Protein 2GOY (pdb70)

Organism: Pseudomonas aeruginosa (strain ATCC 15692 / DSM 22644 / CIP 104116 / JCM 14847 / LMG 12228 / 1C / PRS 101 / PAO1) (NCBI:txid208964)

Radius of gyration: 57.3 Å; Cα contacts (8 Å, |Δi|>4): 3370; chains: 8; bounding box: 62×130×167 Å

Solvent-accessible surface area: 76682 Å² total; per-residue (Å²): 103,79,35,90,55,24,28,78,58,8,44,142,99,44,25,64,62,3,0,121,10,0,22,139,78,28,30,79,102,1,32,0,20,1,62,0,6,6,12,0,0,0,0,4,6,0,58,97,70,27,139,107,4,70,2,0,0,28,4,3,9,9,20,7,19,23,0,9,101,2,3,23,87,0,46,138,113,16,62,12,49,2,23,7,18,8,11,14,9,172,67,6,39,74,13,4,69,123,50,2,5,26,3,6,96,152,72,15,51,46,76,11,23,25,31,8,57,81,34,2,15,113,99,43,2,81,74,18,115,0,12,0,16,9,74,4,98,50,48,38,87,55,89,234,96,81,14,38,7,3,52,90,7,64,87,40,21,72,130,123,150,45,5,25,38,0,0,2,1,0,76,17,53,15,115,95,0,2,29,39,0,83,150,88,149,12,20,58,0,50,0,2,82,112,10,25,38,16,10,12,20,36,5,9,5,87,35,12,22,10,74,20,63,13,96,74,1,41,36,96,72,115,154,201,66,112,111,53,32,21,85,68,3,40,136,94,51,17,64,48,0,0,101,8,0,25,129,63,28,25,76,91,0,35,1,22,1,67,0,4,11,10,0,0,0,2,3,2,0,52,94,66,22,140,107,9,83,3,0,3,33,4,5,8,9,24,7,18,28,2,8,91,1,5,14,84,0,37,136,112,23,62,9,55,2,22,6,17,9,9,17,0,145,67,4,40,72,14,4,72,128,64,4,6,22,10,6,92,191,55,23,45,49,73,16,21,24,29,7,58,74,48,2,15,134,89,40,6,60,74,5,116,0,15,0,20,8,82,4,96,58,28,18,83,49,106,195,66,106,16,44,7,14,62,98,6,86,83,38,30,59,130,156,87,46,4,76,32,1,1,0,0,2,47,24,58,18,122,88,0,2,33,30,4,88,152,83,147,10,26,59,0,50,0,1,76,108,10,16,38,8,11,12,28,36,7,11,6,90,36,11,24,9,83,17,56,14,64,73,1,37,46,93,70,106,104,75,36,91,52,25,30,78,58,8,44,143,96,47,23,67,61,1,0,120,8,0,23,138,76,28,27,78,101,1,31,0,18,1,65,0,7,6,13,0,0,0,0,5,6,0,55,98,68,26,138,104,3,72,1,0,1,30,4,2,11,10,23,6,18,24,1,8,106,4,3,27,90,0,44,136,118,18,63,11,50,2,22,7,19,11,11,13,11,172,68,5,42,77,14,3,74,123,52,3,6,29,3,6,96,150,74,14,49,50,74,12,23,25,31,10,57,75,33,2,14,115,105,43,2,78,73,19,112,0,10,0,17,8,78,4,93,51,50,39,90,49,90,234,92,87,16,36,8,5,56,90,5,67,82,37,26,71,130,124,150,46,5,26,36,0,0,1,2,0,74,17,53,17,118,93,0,2,30,39,0,90,159,84,151,13,16,62,0,54,0,1,80,109,11,22,37,18,12,11,23,39,6,10,6,86,32,12,24,11,78,17,65,14,95,72,1,40,35,95,72,115,148,97,57,66,110,50,30,24,84,68,4,40,137,94,49,18,65,54,0,0,98,10,0,24,129,61,32,26,76,86,0,34,1,22,2,66,0,4,14,9,0,0,0,2,3,4,0,55,93,69,25,139,111,8,84,2,0,1,32,2,6,9,10,21,7,18,28,1,8,92,1,4,17,79,0,34,133,112,14,65,11,53,2,18,6,13,10,10,21,0,136,68,4,34,72,13,5,71,127,67,5,6,26,6,6,97,185,58,20,44,47,73,17,20,23,28,9,64,78,43,2,16,136,88,44,3,64,72,4,114,0,14,0,20,8,83,4,95,55,24,20,85,51,104,191,65,113,19,41,7,15,62,60,4,69,84,46,16,57,44,124,87,47,4,80,33,0,0,0,0,2,47,22,57,18,120,92,0,4,30,31,3,84,153,82,148,10,28,56,0,53,0,1,77,111,10,16,39,7,14,10,32,36,7,12,6,89,37,10,23,10,82,17,60,13,64,72,1,35,50,88,70,108,102,77,33,94,54,26,25,80,60,6,43,144,97,47,20,64,59,1,0,123,10,0,24,136,76,25,26,78,103,1,33,0,17,1,65,0,8,5,12,0,0,0,0,5,7,0,55,98,70,27,141,105,5,72,2,0,2,34,5,3,9,11,21,6,17,27,2,9,107,4,4,26,90,0,44,137,114,16,63,10,55,2,22,8,16,10,11,15,11,174,68,5,40,75,14,3,69,121,51,2,4,25,3,6,95,150,76,13,50,48,73,12,20,27,31,6,54,78,38,3,12,110,97,44,3,83,70,21,106,0,11,0,19,7,71,3,98,49,54,37,94,51,88,237,100,84,15,36,8,5,52,90,5,66,82,39,23,76,129,124,152,48,5,25,36,0,0,1,1,1,76,18,55,16,117,92,0,2,31,39,1,85,148,88,150,12,17,62,0,56,0,2,80,105,10,22,37,17,10,13,22,39,8,11,6,87,33,11,22,11,75,18,64,14,99,72,2,39,38,97,68,122,153,98,47,70,112,54,33,21,85,65,3,41,139,90,50,18,67,57,0,0,103,10,0,23,131,63,26,26,78,91,0,33,0,18,2,66,0,2,15,11,1,0,0,2,3,2,0,56,97,66,24,142,108,7,84,2,1,2,34,3,6,9,9,22,7,15,27,0,9,91,1,4,17,78,0,34,136,111,15,64,14,50,1,20,7,17,9,10,20,0,142,66,4,39,71,13,6,69,128,66,4,5,23,10,4,100,194,64,15,45,49,73,17,22,24,29,8,62,74,42,2,15,138,84,42,6,65,73,5,113,0,14,0,21,8,81,4,94,56,24,19,85,47,106,192,65,113,16,43,7,13,59,58,5,68,84,43,15,53,40,126,93,45,5,78,36,1,0,1,0,2,50,24,60,18,119,88,1,5,32,30,4,87,153,82,148,8,30,56,0,53,0,1,76,112,11,14,42,7,12,12,28,31,9,12,6,93,35,11,22,11,82,18,59,14,62,74,1,37,45,90,70,114,101,78,34,90,56,22,23,79,56,7,45,140,97,47,24,66,59,1,0,121,11,0,22,136,74,27,26,84,100,2,30,0,18,1,62,0,6,6,13,0,0,0,0,4,4,0,55,102,71,28,139,105,4,74,1,0,1,31,4,3,10,11,19,6,20,21,1,8,105,4,3,23,90,0,44,139,116,15,64,11,51,3,23,9,16,10,11,15,12,174,68,7,41,77,15,4,68,124,51,2,5,25,2,6,95,152,73,14,47,51,74,12,22,26,34,7,58,77,37,2,12,116,97,47,4,84,70,22,110,0,13,0,16,9,77,3,104,51,50,36,91,52,87,232,95,80,14,38,9,6,54,91,7,63,85,43,17,78,130,123,150,49,5,24,35,0,0,2,1,1,78,15,51,16,118,94,0,2,28,38,1,86,150,83,149,12,16,62,0,50,0,2,78,110,10,24,36,15,13,10,22,38,6,11,6,90,33,10,23,10,79,19,62,14,99,73,1,38,38,93,70,120,152,201,70,114,111,49,32,22,85,67,3,43,136,90,47,19,64,50,0,0,103,9,0,21,133,60,27,29,71,88,0,33,1,20,2,66,0,3,10,9,0,0,0,1,3,4,0,57,96,67,28,141,108,8,81,2,1,2,33,4,6,9,8,22,7,17,28,1,8,88,1,6,18,82,0,33,131,113,17,65,8,53,2,21,7,15,8,9,16,0,144,68,5,40,72,12,4,78,128,70,3,5,22,7,5,96,191,54,24,43,52,66,17,21,26,27,8,59,76,43,3,15,136,91,45,7,63,72,3,108,0,16,0,20,7,83,4,99,57,23,20,85,47,101,196,70,108,17,45,6,15,58,98,4,87,82,41,31,59,131,154,87,45,3,78,34,0,0,0,0,3,49,24,57,19,118,88,0,3,34,31,2,86,154,84,151,10,30,58,0,50,0,1,77,114,9,16,41,6,13,11,30,33,10,12,7,90,38,13,22,10,82,18,57,11,64,73,0,37,46,88,71,105

B-factor: mean 38.42, std 17.56, range [1.39, 117.32]

Nearest PDB structures (foldseek):
  2goy-assembly2_E  TM=9.933E-01  e=6.714E-44  Pseudomonas aeruginosa
  6vpu-assembly12_D  TM=8.235E-01  e=3.023E-13  Vibrio vulnificus CMCP6
  1sur-assembly1_A-2  TM=8.671E-01  e=2.103E-12  Escherichia coli
  6vpu-assembly3_C  TM=8.405E-01  e=1.357E-12  Vibrio vulnificus CMCP6
  7rge-assembly1_A  TM=8.037E-01  e=1.375E-11  Candidozyma auris

GO terms:
  GO:0000103 sulfate assimilation (P, IMP)
  GO:0043866 adenylyl-sulfate reductase (thioredoxin) activity (F, EXP)

CATH classification: 3.40.50.620

Structure (mmCIF, N/CA/C/O backbone):
data_2GOY
#
_entry.id   2GOY
#
_cell.length_a   60.027
_cell.length_b   102.788
_cell.length_c   139.374
_cell.angle_alpha   90.10
_cell.angle_beta   102.57
_cell.angle_gamma   89.95
#
_symmetry.space_group_name_H-M   'P 1'
#
loop_
_entity.id
_entity.type
_entity.pdbx_description
1 polymer 'adenosine phosphosulfate reductase'
2 non-polymer 'IRON/SULFUR CLUSTER'
3 non-polymer "ADENOSINE-5'-PHOSPHOSULFATE"
4 water water
#
loop_
_atom_site.group_PDB
_atom_site.id
_atom_site.type_symbol
_atom_site.label_atom_id
_atom_site.label_alt_id
_atom_site.label_comp_id
_atom_site.label_asym_id
_atom_site.label_entity_id
_atom_site.label_seq_id
_atom_site.pdbx_PDB_ins_code
_atom_site.Cartn_x
_atom_site.Cartn_y
_atom_site.Cartn_z
_atom_site.occupancy
_atom_site.B_iso_or_equiv
_atom_site.auth_seq_id
_atom_site.auth_comp_id
_atom_site.auth_asym_id
_atom_site.auth_atom_id
_atom_site.pdbx_PDB_model_num
ATOM 1 N N . PHE A 1 28 ? 26.681 88.992 -2.139 1.00 47.94 28 PHE A N 1
ATOM 2 C CA . PHE A 1 28 ? 27.048 89.921 -1.028 1.00 45.91 28 PHE A CA 1
ATOM 3 C C . PHE A 1 28 ? 28.575 90.065 -0.919 1.00 43.59 28 PHE A C 1
ATOM 4 O O . PHE A 1 28 ? 29.318 89.523 -1.740 1.00 43.82 28 PHE A O 1
ATOM 12 N N . ASP A 1 29 ? 29.037 90.778 0.102 1.00 39.30 29 ASP A N 1
ATOM 13 C CA . ASP A 1 29 ? 30.469 91.004 0.296 1.00 36.71 29 ASP A CA 1
ATOM 14 C C . ASP A 1 29 ? 30.992 90.190 1.482 1.00 33.92 29 ASP A C 1
ATOM 15 O O . ASP A 1 29 ? 30.915 90.632 2.625 1.00 34.11 29 ASP A O 1
ATOM 20 N N . LEU A 1 30 ? 31.535 89.010 1.207 1.00 30.80 30 LEU A N 1
ATOM 21 C CA . LEU A 1 30 ? 32.047 88.138 2.262 1.00 30.61 30 LEU A CA 1
ATOM 22 C C . LEU A 1 30 ? 33.048 88.824 3.196 1.00 29.04 30 LEU A C 1
ATOM 23 O O . LEU A 1 30 ? 32.792 88.958 4.394 1.00 25.35 30 LEU A O 1
ATOM 28 N N . PRO A 1 31 ? 34.196 89.276 2.660 1.00 29.16 31 PRO A N 1
ATOM 29 C CA . PRO A 1 31 ? 35.212 89.944 3.486 1.00 29.44 31 PRO A CA 1
ATOM 30 C C . PRO A 1 31 ? 34.688 91.132 4.295 1.00 28.41 31 PRO A C 1
ATOM 31 O O . PRO A 1 31 ? 35.020 91.299 5.471 1.00 26.51 31 PRO A O 1
ATOM 35 N N . ALA A 1 32 ? 33.868 91.954 3.659 1.00 26.34 32 ALA A N 1
ATOM 36 C CA . ALA A 1 32 ? 33.305 93.116 4.322 1.00 25.54 32 ALA A CA 1
ATOM 37 C C . ALA A 1 32 ? 32.449 92.683 5.491 1.00 25.47 32 ALA A C 1
ATOM 38 O O . ALA A 1 32 ? 32.617 93.153 6.618 1.00 26.24 32 ALA A O 1
ATOM 40 N N . LEU A 1 33 ? 31.528 91.772 5.205 1.00 27.45 33 LEU A N 1
ATOM 41 C CA . LEU A 1 33 ? 30.594 91.259 6.196 1.00 27.47 33 LEU A CA 1
ATOM 42 C C . LEU A 1 33 ? 31.276 90.482 7.324 1.00 27.86 33 LEU A C 1
ATOM 43 O O . LEU A 1 33 ? 30.906 90.619 8.493 1.00 26.51 33 LEU A O 1
ATOM 48 N N . ALA A 1 34 ? 32.268 89.667 6.978 1.00 27.07 34 ALA A N 1
ATOM 49 C CA . ALA A 1 34 ? 32.990 88.892 7.984 1.00 28.50 34 ALA A CA 1
ATOM 50 C C . ALA A 1 34 ? 33.614 89.825 9.028 1.00 29.84 34 ALA A C 1
ATOM 51 O O . ALA A 1 34 ? 33.688 89.493 10.217 1.00 29.54 34 ALA A O 1
ATOM 53 N N . SER A 1 35 ? 34.052 90.997 8.568 1.00 30.83 35 SER A N 1
ATOM 54 C CA . SER A 1 35 ? 34.667 92.004 9.429 1.00 29.19 35 SER A CA 1
ATOM 55 C C . SER A 1 35 ? 33.630 92.742 10.270 1.00 27.72 35 SER A C 1
ATOM 56 O O . SER A 1 35 ? 33.713 92.752 11.498 1.00 26.32 35 SER A O 1
ATOM 59 N N . SER A 1 36 ? 32.649 93.356 9.617 1.00 23.97 36 SER A N 1
ATOM 60 C CA . SER A 1 36 ? 31.628 94.082 10.361 1.00 30.20 36 SER A CA 1
ATOM 61 C C . SER A 1 36 ? 30.999 93.249 11.476 1.00 32.77 36 SER A C 1
ATOM 62 O O . SER A 1 36 ? 30.870 93.715 12.611 1.00 34.97 36 SER A O 1
ATOM 65 N N . LEU A 1 37 ? 30.630 92.013 11.153 1.00 37.10 37 LEU A N 1
ATOM 66 C CA . LEU A 1 37 ? 29.996 91.109 12.108 1.00 38.79 37 LEU A CA 1
ATOM 67 C C . LEU A 1 37 ? 30.874 90.647 13.263 1.00 40.31 37 LEU A C 1
ATOM 68 O O . LEU A 1 37 ? 30.390 90.484 14.380 1.00 41.42 37 LEU A O 1
ATOM 73 N N . ALA A 1 38 ? 32.160 90.450 12.990 1.00 41.44 38 ALA A N 1
ATOM 74 C CA . ALA A 1 38 ? 33.129 89.985 13.984 1.00 39.21 38 ALA A CA 1
ATOM 75 C C . ALA A 1 38 ? 32.787 90.181 15.461 1.00 39.02 38 ALA A C 1
ATOM 76 O O . ALA A 1 38 ? 32.724 89.209 16.215 1.00 39.39 38 ALA A O 1
ATOM 78 N N . ASP A 1 39 ? 32.565 91.423 15.880 1.00 39.41 39 ASP A N 1
ATOM 79 C CA . ASP A 1 39 ? 32.277 91.702 17.289 1.00 40.91 39 ASP A CA 1
ATOM 80 C C . ASP A 1 39 ? 30.817 91.918 17.673 1.00 39.26 39 ASP A C 1
ATOM 81 O O . ASP A 1 39 ? 30.534 92.293 18.810 1.00 39.29 39 ASP A O 1
ATOM 86 N N . LYS A 1 40 ? 29.895 91.694 16.744 1.00 36.71 40 LYS A N 1
ATOM 87 C CA . LYS A 1 40 ? 28.481 91.894 17.033 1.00 35.76 40 LYS A CA 1
ATOM 88 C C . LYS A 1 40 ? 27.845 90.734 17.785 1.00 35.63 40 LYS A C 1
ATOM 89 O O . LYS A 1 40 ? 28.431 89.656 17.916 1.00 36.89 40 LYS A O 1
ATOM 95 N N . SER A 1 41 ? 26.638 90.965 18.283 1.00 35.19 41 SER A N 1
ATOM 96 C CA . SER A 1 41 ? 25.920 89.944 19.030 1.00 34.52 41 SER A CA 1
ATOM 97 C C . SER A 1 41 ? 25.519 88.773 18.136 1.00 36.76 41 SER A C 1
ATOM 98 O O . SER A 1 41 ? 25.501 88.879 16.899 1.00 35.53 41 SER A O 1
ATOM 101 N N . PRO A 1 42 ? 25.201 87.627 18.757 1.00 37.13 42 PRO A N 1
ATOM 102 C CA . PRO A 1 42 ? 24.796 86.443 17.997 1.00 36.52 42 PRO A CA 1
ATOM 103 C C . PRO A 1 42 ? 23.547 86.753 17.179 1.00 35.77 42 PRO A C 1
ATOM 104 O O . PRO A 1 42 ? 23.430 86.335 16.024 1.00 35.08 42 PRO A O 1
ATOM 108 N N . GLN A 1 43 ? 22.620 87.493 17.787 1.00 34.67 43 GLN A N 1
ATOM 109 C CA . GLN A 1 43 ? 21.388 87.879 17.113 1.00 33.30 43 GLN A CA 1
ATOM 110 C C . GLN A 1 43 ? 21.697 88.745 15.902 1.00 34.44 43 GLN A C 1
ATOM 111 O O . GLN A 1 43 ? 21.145 88.524 14.819 1.00 36.34 43 GLN A O 1
ATOM 117 N N . ASP A 1 44 ? 22.567 89.740 16.085 1.00 33.00 44 ASP A N 1
ATOM 118 C CA . ASP A 1 44 ? 22.928 90.622 14.982 1.00 30.07 44 ASP A CA 1
ATOM 119 C C . ASP A 1 44 ? 23.554 89.824 13.846 1.00 27.82 44 ASP A C 1
ATOM 120 O O . ASP A 1 44 ? 23.374 90.161 12.680 1.00 24.76 44 ASP A O 1
ATOM 125 N N . ILE A 1 45 ? 24.283 88.763 14.188 1.00 26.84 45 ILE A N 1
ATOM 126 C CA . ILE A 1 45 ? 24.907 87.914 13.176 1.00 25.26 45 ILE A CA 1
ATOM 127 C C . ILE A 1 45 ? 23.834 87.094 12.457 1.00 25.72 45 ILE A C 1
ATOM 128 O O . ILE A 1 45 ? 23.913 86.878 11.249 1.00 27.97 45 ILE A O 1
ATOM 133 N N . LEU A 1 46 ? 22.828 86.634 13.188 1.00 24.85 46 LEU A N 1
ATOM 134 C CA . LEU A 1 46 ? 21.756 85.883 12.544 1.00 28.71 46 LEU A CA 1
ATOM 135 C C . LEU A 1 46 ? 20.940 86.835 11.657 1.00 31.60 46 LEU A C 1
ATOM 136 O O . LEU A 1 46 ? 20.566 86.481 10.528 1.00 33.52 46 LEU A O 1
ATOM 141 N N . LYS A 1 47 ? 20.672 88.041 12.161 1.00 30.89 47 LYS A N 1
ATOM 142 C CA . LYS A 1 47 ? 19.927 89.035 11.392 1.00 31.16 47 LYS A CA 1
ATOM 143 C C . LYS A 1 47 ? 20.630 89.254 10.061 1.00 32.31 47 LYS A C 1
ATOM 144 O O . LYS A 1 47 ? 19.995 89.369 9.013 1.00 30.98 47 LYS A O 1
ATOM 150 N N . ALA A 1 48 ? 21.955 89.309 10.124 1.00 33.09 48 ALA A N 1
ATOM 151 C CA . ALA A 1 48 ? 22.782 89.523 8.948 1.00 35.16 48 ALA A CA 1
ATOM 152 C C . ALA A 1 48 ? 22.643 88.378 7.963 1.00 37.24 48 ALA A C 1
ATOM 153 O O . ALA A 1 48 ? 22.451 88.597 6.763 1.00 36.04 48 ALA A O 1
ATOM 155 N N . ALA A 1 49 ? 22.752 87.157 8.481 1.00 37.86 49 ALA A N 1
ATOM 156 C CA . ALA A 1 49 ? 22.657 85.956 7.662 1.00 37.43 49 ALA A CA 1
ATOM 157 C C . ALA A 1 49 ? 21.288 85.862 6.990 1.00 37.49 49 ALA A C 1
ATOM 158 O O . ALA A 1 49 ? 21.189 85.640 5.777 1.00 36.93 49 ALA A O 1
ATOM 160 N N . PHE A 1 50 ? 20.232 86.038 7.779 1.00 36.66 50 PHE A N 1
ATOM 161 C CA . PHE A 1 50 ? 18.875 85.985 7.241 1.00 38.88 50 PHE A CA 1
ATOM 162 C C . PHE A 1 50 ? 18.652 87.038 6.161 1.00 39.73 50 PHE A C 1
ATOM 163 O O . PHE A 1 50 ? 18.127 86.738 5.090 1.00 37.27 50 PHE A O 1
ATOM 171 N N . GLU A 1 51 ? 19.063 88.270 6.450 1.00 41.78 51 GLU A N 1
ATOM 172 C CA . GLU A 1 51 ? 18.927 89.372 5.510 1.00 41.33 51 GLU A CA 1
ATOM 173 C C . GLU A 1 51 ? 19.518 89.051 4.138 1.00 39.72 51 GLU A C 1
ATOM 174 O O . GLU A 1 51 ? 18.986 89.482 3.117 1.00 40.46 51 GLU A O 1
ATOM 180 N N . HIS A 1 52 ? 20.611 88.292 4.110 1.00 38.65 52 HIS A N 1
ATOM 181 C CA . HIS A 1 52 ? 21.258 87.951 2.845 1.00 37.48 52 HIS A CA 1
ATOM 182 C C . HIS A 1 52 ? 20.851 86.621 2.233 1.00 36.81 52 HIS A C 1
ATOM 183 O O . HIS A 1 52 ? 21.056 86.402 1.036 1.00 35.50 52 HIS A O 1
ATOM 190 N N . PHE A 1 53 ? 20.280 85.731 3.038 1.00 35.61 53 PHE A N 1
ATOM 191 C CA . PHE A 1 53 ? 19.880 84.432 2.512 1.00 36.35 53 PHE A CA 1
ATOM 192 C C . PHE A 1 53 ? 18.431 84.040 2.809 1.00 37.70 53 PHE A C 1
ATOM 193 O O . PHE A 1 53 ? 17.934 83.048 2.282 1.00 36.29 53 PHE A O 1
ATOM 201 N N . GLY A 1 54 ? 17.761 84.830 3.643 1.00 41.68 54 GLY A N 1
ATOM 202 C CA . GLY A 1 54 ? 16.377 84.563 3.992 1.00 45.34 54 GLY A CA 1
ATOM 203 C C . GLY A 1 54 ? 16.069 83.108 4.271 1.00 48.47 54 GLY A C 1
ATOM 204 O O . GLY A 1 54 ? 16.773 82.453 5.041 1.00 49.19 54 GLY A O 1
ATOM 205 N N . ASP A 1 55 ? 15.013 82.606 3.634 1.00 52.75 55 ASP A N 1
ATOM 206 C CA . ASP A 1 55 ? 14.569 81.218 3.794 1.00 55.42 55 ASP A CA 1
ATOM 207 C C . ASP A 1 55 ? 15.397 80.217 2.975 1.00 55.26 55 ASP A C 1
ATOM 208 O O . ASP A 1 55 ? 14.850 79.362 2.274 1.00 57.15 55 ASP A O 1
ATOM 213 N N . GLU A 1 56 ? 16.715 80.341 3.061 1.00 52.18 56 GLU A N 1
ATOM 214 C CA . GLU A 1 56 ? 17.627 79.445 2.364 1.00 49.28 56 GLU A CA 1
ATOM 215 C C . GLU A 1 56 ? 18.868 79.259 3.232 1.00 45.07 56 GLU A C 1
ATOM 216 O O . GLU A 1 56 ? 19.863 78.654 2.815 1.00 42.88 56 GLU A O 1
ATOM 222 N N . LEU A 1 57 ? 18.774 79.788 4.449 1.00 38.13 57 LEU A N 1
ATOM 223 C CA . LEU A 1 57 ? 19.832 79.712 5.440 1.00 35.84 57 LEU A CA 1
ATOM 224 C C . LEU A 1 57 ? 19.514 78.564 6.385 1.00 37.43 57 LEU A C 1
ATOM 225 O O . LEU A 1 57 ? 18.603 78.667 7.204 1.00 38.49 57 LEU A O 1
ATOM 230 N N . TRP A 1 58 ? 20.266 77.473 6.284 1.00 38.32 58 TRP A N 1
ATOM 231 C CA . TRP A 1 58 ? 20.021 76.321 7.140 1.00 35.27 58 TRP A CA 1
ATOM 232 C C . TRP A 1 58 ? 20.766 76.342 8.456 1.00 34.96 58 TRP A C 1
ATOM 233 O O . TRP A 1 58 ? 21.969 76.586 8.505 1.00 35.14 58 TRP A O 1
ATOM 244 N N . ILE A 1 59 ? 20.027 76.078 9.526 1.00 34.29 59 ILE A N 1
ATOM 245 C CA . ILE A 1 59 ? 20.589 76.051 10.860 1.00 32.89 59 ILE A CA 1
ATOM 246 C C . ILE A 1 59 ? 20.826 74.601 11.248 1.00 35.29 59 ILE A C 1
ATOM 247 O O . ILE A 1 59 ? 19.904 73.786 11.235 1.00 36.44 59 ILE A O 1
ATOM 252 N N . SER A 1 60 ? 22.075 74.288 11.576 1.00 35.83 60 SER A N 1
ATOM 253 C CA . SER A 1 60 ? 22.473 72.948 11.986 1.00 32.29 60 SER A CA 1
ATOM 254 C C . SER A 1 60 ? 22.230 72.792 13.480 1.00 30.94 60 SER A C 1
ATOM 255 O O . SER A 1 60 ? 22.730 73.581 14.275 1.00 34.40 60 SER A O 1
ATOM 258 N N . PHE A 1 61 ? 21.463 71.776 13.856 1.00 30.94 61 PHE A N 1
ATOM 259 C CA . PHE A 1 61 ? 21.143 71.513 15.260 1.00 29.35 61 PHE A CA 1
ATOM 260 C C . PHE A 1 61 ? 21.624 70.110 15.646 1.00 29.53 61 PHE A C 1
ATOM 261 O O . PHE A 1 61 ? 21.245 69.124 15.012 1.00 30.49 61 PHE A O 1
ATOM 269 N N . SER A 1 62 ? 22.451 70.020 16.684 1.00 27.31 62 SER A N 1
ATOM 270 C CA . SER A 1 62 ? 22.983 68.727 17.110 1.00 25.49 62 SER A CA 1
ATOM 271 C C . SER A 1 62 ? 22.326 68.136 18.360 1.00 25.29 62 SER A C 1
ATOM 272 O O . SER A 1 62 ? 22.722 67.065 18.820 1.00 25.83 62 SER A O 1
ATOM 275 N N . GLY A 1 63 ? 21.334 68.830 18.910 1.00 24.72 63 GLY A N 1
ATOM 276 C CA . GLY A 1 63 ? 20.645 68.314 20.077 1.00 24.47 63 GLY A CA 1
ATOM 277 C C . GLY A 1 63 ? 21.273 68.647 21.413 1.00 28.16 63 GLY A C 1
ATOM 278 O O . GLY A 1 63 ? 20.917 68.069 22.441 1.00 27.85 63 GLY A O 1
ATOM 279 N N . ALA A 1 64 ? 22.219 69.574 21.409 1.00 30.80 64 ALA A N 1
ATOM 280 C CA . ALA A 1 64 ? 22.857 69.973 22.649 1.00 31.19 64 ALA A CA 1
ATOM 281 C C . ALA A 1 64 ? 22.552 71.439 22.932 1.00 31.89 64 ALA A C 1
ATOM 282 O O . ALA A 1 64 ? 21.480 71.949 22.593 1.00 31.48 64 ALA A O 1
ATOM 284 N N . GLU A 1 65 ? 23.511 72.108 23.556 1.00 32.64 65 GLU A N 1
ATOM 285 C CA . GLU A 1 65 ? 23.395 73.513 23.912 1.00 28.93 65 GLU A CA 1
ATOM 286 C C . GLU A 1 65 ? 23.112 74.431 22.727 1.00 25.39 65 GLU A C 1
ATOM 287 O O . GLU A 1 65 ? 22.667 75.561 22.917 1.00 23.21 65 GLU A O 1
ATOM 293 N N . ASP A 1 66 ? 23.365 73.957 21.510 1.00 22.16 66 ASP A N 1
ATOM 294 C CA . ASP A 1 66 ? 23.122 74.782 20.333 1.00 20.64 66 ASP A CA 1
ATOM 295 C C . ASP A 1 66 ? 21.650 75.138 20.190 1.00 21.71 66 ASP A C 1
ATOM 296 O O . ASP A 1 66 ? 21.256 75.858 19.275 1.00 21.89 66 ASP A O 1
ATOM 301 N N . VAL A 1 67 ? 20.835 74.638 21.111 1.00 23.59 67 VAL A N 1
ATOM 302 C CA . VAL A 1 67 ? 19.414 74.940 21.090 1.00 22.27 67 VAL A CA 1
ATOM 303 C C . VAL A 1 67 ? 19.299 76.464 21.123 1.00 22.67 67 VAL A C 1
ATOM 304 O O . VAL A 1 67 ? 18.359 77.041 20.572 1.00 21.70 67 VAL A O 1
ATOM 308 N N . VAL A 1 68 ? 20.279 77.108 21.758 1.00 23.36 68 VAL A N 1
ATOM 309 C CA . VAL A 1 68 ? 20.315 78.566 21.856 1.00 21.89 68 VAL A CA 1
ATOM 310 C C . VAL A 1 68 ? 20.290 79.162 20.451 1.00 20.38 68 VAL A C 1
ATOM 311 O O . VAL A 1 68 ? 19.553 80.104 20.179 1.00 21.12 68 VAL A O 1
ATOM 315 N N . LEU A 1 69 ? 21.092 78.599 19.560 1.00 18.71 69 LEU A N 1
ATOM 316 C CA . LEU A 1 69 ? 21.129 79.062 18.182 1.00 19.51 69 LEU A CA 1
ATOM 317 C C . LEU A 1 69 ? 19.742 78.911 17.543 1.00 22.51 69 LEU A C 1
ATOM 318 O O . LEU A 1 69 ? 19.273 79.796 16.820 1.00 21.31 69 LEU A O 1
ATOM 323 N N . VAL A 1 70 ? 19.093 77.779 17.808 1.00 22.81 70 VAL A N 1
ATOM 324 C CA . VAL A 1 70 ? 17.770 77.518 17.259 1.00 20.11 70 VAL A CA 1
ATOM 325 C C . VAL A 1 70 ? 16.772 78.530 17.806 1.00 21.62 70 VAL A C 1
ATOM 326 O O . VAL A 1 70 ? 16.040 79.147 17.038 1.00 23.99 70 VAL A O 1
ATOM 330 N N . ASP A 1 71 ? 16.752 78.715 19.125 1.00 22.27 71 ASP A N 1
ATOM 331 C CA . ASP A 1 71 ? 15.832 79.669 19.746 1.00 25.08 71 ASP A CA 1
ATOM 332 C C . ASP A 1 71 ? 16.013 81.080 19.168 1.00 27.64 71 ASP A C 1
ATOM 333 O O . ASP A 1 71 ? 15.039 81.743 18.786 1.00 24.91 71 ASP A O 1
ATOM 338 N N . MET A 1 72 ? 17.262 81.536 19.101 1.00 27.84 72 MET A N 1
ATOM 339 C CA . MET A 1 72 ? 17.554 82.859 18.563 1.00 27.97 72 MET A CA 1
ATOM 340 C C . MET A 1 72 ? 17.098 82.969 17.107 1.00 27.66 72 MET A C 1
ATOM 341 O O . MET A 1 72 ? 16.381 83.892 16.737 1.00 28.75 72 MET A O 1
ATOM 346 N N . ALA A 1 73 ? 17.515 82.023 16.280 1.00 28.05 73 ALA A N 1
ATOM 347 C CA . ALA A 1 73 ? 17.152 82.059 14.871 1.00 30.36 73 ALA A CA 1
ATOM 348 C C . ALA A 1 73 ? 15.650 81.929 14.683 1.00 31.18 73 ALA A C 1
ATOM 349 O O . ALA A 1 73 ? 15.074 82.522 13.774 1.00 30.05 73 ALA A O 1
ATOM 351 N N . TRP A 1 74 ? 15.013 81.156 15.550 1.00 33.23 74 TRP A N 1
ATOM 352 C CA . TRP A 1 74 ? 13.580 80.955 15.444 1.00 33.27 74 TRP A CA 1
ATOM 353 C C . TRP A 1 74 ? 12.833 82.260 15.705 1.00 33.76 74 TRP A C 1
ATOM 354 O O . TRP A 1 74 ? 11.825 82.555 15.053 1.00 32.74 74 TRP A O 1
ATOM 365 N N . LYS A 1 75 ? 13.334 83.040 16.660 1.00 32.61 75 LYS A N 1
ATOM 366 C CA . LYS A 1 75 ? 12.706 84.308 17.014 1.00 32.17 75 LYS A CA 1
ATOM 367 C C . LYS A 1 75 ? 12.927 85.397 15.966 1.00 33.87 75 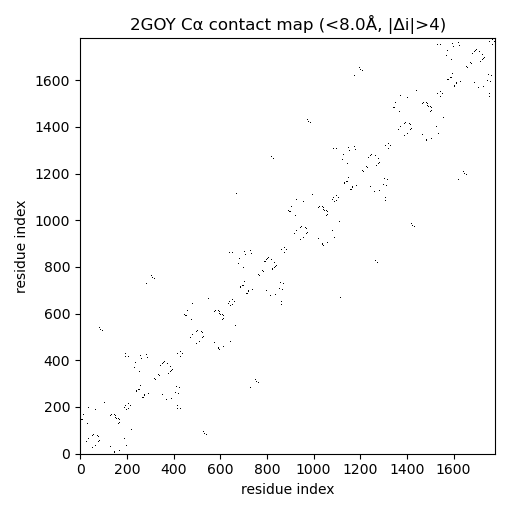LYS A C 1
ATOM 368 O O . LYS A 1 75 ? 12.210 86.394 15.934 1.00 36.81 75 LYS A O 1
ATOM 374 N N . LEU A 1 76 ? 13.927 85.213 15.116 1.00 34.68 76 LEU A N 1
ATOM 375 C CA . LEU A 1 76 ? 14.203 86.182 14.068 1.00 35.95 76 LEU A CA 1
ATOM 376 C C . LEU A 1 76 ? 13.418 85.760 12.838 1.00 37.65 76 LEU A C 1
ATOM 377 O O . LEU A 1 76 ? 12.987 86.594 12.036 1.00 39.43 76 LEU A O 1
ATOM 382 N N . ASN A 1 77 ? 13.238 84.450 12.702 1.00 38.12 77 ASN A N 1
ATOM 383 C CA . ASN A 1 77 ? 12.502 83.867 11.585 1.00 36.30 77 ASN A CA 1
ATOM 384 C C . ASN A 1 77 ? 11.830 82.588 12.063 1.00 36.51 77 ASN A C 1
ATOM 385 O O . ASN A 1 77 ? 12.501 81.629 12.449 1.00 38.37 77 ASN A O 1
ATOM 390 N N . ARG A 1 78 ? 10.505 82.581 12.038 1.00 35.36 78 ARG A N 1
ATOM 391 C CA . ARG A 1 78 ? 9.747 81.423 12.471 1.00 33.98 78 ARG A CA 1
ATOM 392 C C . ARG A 1 78 ? 9.918 80.281 11.484 1.00 35.08 78 ARG A C 1
ATOM 393 O O . ARG A 1 78 ? 9.993 79.118 11.872 1.00 38.14 78 ARG A O 1
ATOM 401 N N . ASN A 1 79 ? 9.999 80.616 10.204 1.00 33.88 79 ASN A N 1
ATOM 402 C CA . ASN A 1 79 ? 10.151 79.605 9.171 1.00 34.11 79 ASN A CA 1
ATOM 403 C C . ASN A 1 79 ? 11.565 79.041 9.077 1.00 33.41 79 ASN A C 1
ATOM 404 O O . ASN A 1 79 ? 11.839 78.202 8.217 1.00 34.53 79 ASN A O 1
ATOM 409 N N . VAL A 1 80 ? 12.456 79.496 9.955 1.00 30.30 80 VAL A N 1
ATOM 410 C CA . VAL A 1 80 ? 13.848 79.032 9.963 1.00 30.46 80 VAL A CA 1
ATOM 411 C C . VAL A 1 80 ? 14.052 77.536 9.683 1.00 31.80 80 VAL A C 1
ATOM 412 O O . VAL A 1 80 ? 13.595 76.679 10.446 1.00 33.45 80 VAL A O 1
ATOM 416 N N . LYS A 1 81 ? 14.739 77.228 8.586 1.00 29.30 81 LYS A N 1
ATOM 417 C CA . LYS A 1 81 ? 15.031 75.847 8.234 1.00 27.16 81 LYS A CA 1
ATOM 418 C C . LYS A 1 81 ? 16.028 75.312 9.249 1.00 29.56 81 LYS A C 1
ATOM 419 O O . LYS A 1 81 ? 16.954 76.016 9.653 1.00 32.17 81 LYS A O 1
ATOM 425 N N . VAL A 1 82 ? 15.852 74.062 9.651 1.00 29.67 82 VAL A N 1
ATOM 426 C CA . VAL A 1 82 ? 16.742 73.455 10.627 1.00 28.87 82 VAL A CA 1
ATOM 427 C C . VAL A 1 82 ? 16.896 71.981 10.325 1.00 29.94 82 VAL A C 1
ATOM 428 O O . VAL A 1 82 ? 15.917 71.312 10.013 1.00 34.24 82 VAL A O 1
ATOM 432 N N . PHE A 1 83 ? 18.117 71.471 10.411 1.00 30.51 83 PHE A N 1
ATOM 433 C CA . PHE A 1 83 ? 18.343 70.055 10.170 1.00 29.65 83 PHE A CA 1
ATOM 434 C C . PHE A 1 83 ? 19.237 69.476 11.252 1.00 33.22 83 PHE A C 1
ATOM 435 O O . PHE A 1 83 ? 19.957 70.206 11.935 1.00 33.39 83 PHE A O 1
ATOM 443 N N . SER A 1 84 ? 19.174 68.158 11.414 1.00 33.70 84 SER A N 1
ATOM 444 C CA . SER A 1 84 ? 19.978 67.472 12.414 1.00 30.60 84 SER A CA 1
ATOM 445 C C . SER A 1 84 ? 20.546 66.206 11.808 1.00 29.52 84 SER A C 1
ATOM 446 O O . SER A 1 84 ? 19.910 65.583 10.958 1.00 31.86 84 SER A O 1
ATOM 449 N N . LEU A 1 85 ? 21.753 65.841 12.229 1.00 25.45 85 LEU A N 1
ATOM 450 C CA . LEU A 1 85 ? 22.395 64.645 11.715 1.00 22.25 85 LEU A CA 1
ATOM 451 C C . LEU A 1 85 ? 22.172 63.484 12.660 1.00 22.93 85 LEU A C 1
ATOM 452 O O . LEU A 1 85 ? 22.734 63.447 13.750 1.00 24.86 85 LEU A O 1
ATOM 457 N N . ASP A 1 86 ? 21.333 62.544 12.247 1.00 23.75 86 ASP A N 1
ATOM 458 C CA . ASP A 1 86 ? 21.057 61.367 13.053 1.00 22.94 86 ASP A CA 1
ATOM 459 C C . ASP A 1 86 ? 22.050 60.290 12.627 1.00 25.09 86 ASP A C 1
ATOM 460 O O . ASP A 1 86 ? 21.854 59.598 11.626 1.00 25.46 86 ASP A O 1
ATOM 465 N N . THR A 1 87 ? 23.127 60.171 13.390 1.00 26.20 87 THR A N 1
ATOM 466 C CA . THR A 1 87 ? 24.169 59.191 13.126 1.00 25.17 87 THR A CA 1
ATOM 467 C C . THR A 1 87 ? 23.631 57.787 13.329 1.00 26.96 87 THR A C 1
ATOM 468 O O . THR A 1 87 ? 24.272 56.810 12.950 1.00 29.75 87 THR A O 1
ATOM 472 N N . GLY A 1 88 ? 22.458 57.691 13.943 1.00 25.91 88 GLY A N 1
ATOM 473 C CA . GLY A 1 88 ? 21.881 56.391 14.212 1.00 28.39 88 GLY A CA 1
ATOM 474 C C . GLY A 1 88 ? 22.458 55.855 15.512 1.00 29.47 88 GLY A C 1
ATOM 475 O O . GLY A 1 88 ? 22.120 54.755 15.957 1.00 28.79 88 GLY A O 1
ATOM 476 N N . ARG A 1 89 ? 23.333 56.643 16.130 1.00 27.34 89 ARG A N 1
ATOM 477 C CA . ARG A 1 89 ? 23.957 56.243 17.384 1.00 23.86 89 ARG A CA 1
ATOM 478 C C . ARG A 1 89 ? 23.799 57.317 18.454 1.00 19.67 89 ARG A C 1
ATOM 479 O O . ARG A 1 89 ? 24.521 57.310 19.454 1.00 18.46 89 ARG A O 1
ATOM 487 N N . LEU A 1 90 ? 22.843 58.221 18.258 1.00 14.69 90 LEU A N 1
ATOM 488 C CA . LEU A 1 90 ? 22.632 59.295 19.222 1.00 18.18 90 LEU A CA 1
ATOM 489 C C . LEU A 1 90 ? 22.030 58.777 20.515 1.00 21.01 90 LEU A C 1
ATOM 490 O O . LEU A 1 90 ? 21.494 57.673 20.564 1.00 22.35 90 LEU A O 1
ATOM 495 N N . HIS A 1 91 ? 22.134 59.583 21.566 1.00 21.37 91 HIS A N 1
ATOM 496 C CA . HIS A 1 91 ? 21.565 59.235 22.857 1.00 21.37 91 HIS A CA 1
ATOM 497 C C . HIS A 1 91 ? 20.046 59.254 22.730 1.00 22.33 91 HIS A C 1
ATOM 498 O O . HIS A 1 91 ? 19.492 60.085 22.007 1.00 20.76 91 HIS A O 1
ATOM 505 N N . PRO A 1 92 ? 19.352 58.335 23.422 1.00 21.71 92 PRO A N 1
ATOM 506 C CA . PRO A 1 92 ? 17.891 58.346 23.338 1.00 20.13 92 PRO A CA 1
ATOM 507 C C . PRO A 1 92 ? 17.422 59.727 23.824 1.00 23.48 92 PRO A C 1
ATOM 508 O O . PRO A 1 92 ? 16.462 60.297 23.287 1.00 26.02 92 PRO A O 1
ATOM 512 N N . GLU A 1 93 ? 18.116 60.268 24.831 1.00 20.58 93 GLU A N 1
ATOM 513 C CA . GLU A 1 93 ? 17.766 61.584 25.372 1.00 20.51 93 GLU A CA 1
ATOM 514 C C . GLU A 1 93 ? 17.888 62.640 24.277 1.00 16.92 93 GLU A C 1
ATOM 515 O O . GLU A 1 93 ? 17.102 63.585 24.211 1.00 15.32 93 GLU A O 1
ATOM 521 N N . THR A 1 94 ? 18.883 62.475 23.419 1.00 14.29 94 THR A N 1
ATOM 522 C CA . THR A 1 94 ? 19.075 63.407 22.324 1.00 14.59 94 THR A CA 1
ATOM 523 C C . THR A 1 94 ? 17.913 63.266 21.331 1.00 14.74 94 THR A C 1
ATOM 524 O O . THR A 1 94 ? 17.443 64.258 20.772 1.00 12.62 94 THR A O 1
ATOM 528 N N . TYR A 1 95 ? 17.440 62.039 21.117 1.00 14.80 95 TYR A N 1
ATOM 529 C CA . TYR A 1 95 ? 16.323 61.844 20.193 1.00 15.28 95 TYR A CA 1
ATOM 530 C C . TYR A 1 95 ? 15.099 62.546 20.749 1.00 14.90 95 TYR A C 1
ATOM 531 O O . TYR A 1 95 ? 14.385 63.243 20.031 1.00 10.95 95 TYR A O 1
ATOM 540 N N . ARG A 1 96 ? 14.871 62.369 22.041 1.00 16.98 96 ARG A N 1
ATOM 541 C CA . ARG A 1 96 ? 13.732 63.002 22.672 1.00 21.10 96 ARG A CA 1
ATOM 542 C C . ARG A 1 96 ? 13.845 64.523 22.607 1.00 23.48 96 ARG A C 1
ATOM 543 O O . ARG A 1 96 ? 12.885 65.199 22.224 1.00 24.48 96 ARG A O 1
ATOM 551 N N . PHE A 1 97 ? 15.017 65.059 22.954 1.00 23.64 97 PHE A N 1
ATOM 552 C CA . PHE A 1 97 ? 15.229 66.509 22.938 1.00 22.34 97 PHE A CA 1
ATOM 553 C C . PHE A 1 97 ? 15.012 67.134 21.560 1.00 21.24 97 PHE A C 1
ATOM 554 O O . PHE A 1 97 ? 14.306 68.135 21.425 1.00 19.86 97 PHE A O 1
ATOM 562 N N . ILE A 1 98 ? 15.632 66.548 20.543 1.00 17.65 98 ILE A N 1
ATOM 563 C CA . ILE A 1 98 ? 15.497 67.041 19.187 1.00 14.47 98 ILE A CA 1
ATOM 564 C C . ILE A 1 98 ? 14.033 67.156 18.800 1.00 18.39 98 ILE A C 1
ATOM 565 O O . ILE A 1 98 ? 13.617 68.115 18.154 1.00 21.34 98 ILE A O 1
ATOM 570 N N . ASP A 1 99 ? 13.247 66.169 19.198 1.00 20.64 99 ASP A N 1
ATOM 571 C CA . ASP A 1 99 ? 11.832 66.164 18.876 1.00 23.54 99 ASP A CA 1
ATOM 572 C C . ASP A 1 99 ? 11.088 67.171 19.754 1.00 24.54 99 ASP A C 1
ATOM 573 O O . ASP A 1 99 ? 10.146 67.829 19.310 1.00 22.75 99 ASP A O 1
ATOM 578 N N . GLN A 1 100 ? 11.524 67.278 21.000 1.00 15.04 100 GLN A N 1
ATOM 579 C CA . GLN A 1 100 ? 10.924 68.242 21.913 1.00 15.04 100 GLN A CA 1
ATOM 580 C C . GLN A 1 100 ? 11.103 69.667 21.399 1.00 15.04 100 GLN A C 1
ATOM 581 O O . GLN A 1 100 ? 10.224 70.497 21.491 1.00 34.81 100 GLN A O 1
ATOM 587 N N . VAL A 1 101 ? 12.286 69.922 20.825 1.00 30.46 101 VAL A N 1
ATOM 588 C CA . VAL A 1 101 ? 12.556 71.234 20.253 1.00 29.15 101 VAL A CA 1
ATOM 589 C C . VAL A 1 101 ? 11.594 71.406 19.083 1.00 31.03 101 VAL A C 1
ATOM 590 O O . VAL A 1 101 ? 10.900 72.414 18.979 1.00 31.27 101 VAL A O 1
ATOM 594 N N . ARG A 1 102 ? 11.566 70.405 18.207 1.00 32.37 102 ARG A N 1
ATOM 595 C CA . ARG A 1 102 ? 10.685 70.398 17.044 1.00 32.78 102 ARG A CA 1
ATOM 596 C C . ARG A 1 102 ? 9.272 70.799 17.451 1.00 34.10 102 ARG A C 1
ATOM 597 O O . ARG A 1 102 ? 8.715 71.787 16.969 1.00 33.41 102 ARG A O 1
ATOM 605 N N . GLU A 1 103 ? 8.698 70.001 18.339 1.00 34.82 103 GLU A N 1
ATOM 606 C CA . GLU A 1 103 ? 7.352 70.232 18.819 1.00 37.51 103 GLU A CA 1
ATOM 607 C C . GLU A 1 103 ? 7.197 71.600 19.461 1.00 35.84 103 GLU A C 1
ATOM 608 O O . GLU A 1 103 ? 6.206 72.290 19.230 1.00 36.95 103 GLU A O 1
ATOM 614 N N . HIS A 1 104 ? 8.182 71.980 20.270 1.00 34.44 104 HIS A N 1
ATOM 615 C CA . HIS A 1 104 ? 8.149 73.251 20.985 1.00 31.97 104 HIS A CA 1
ATOM 616 C C . HIS A 1 104 ? 8.073 74.472 20.081 1.00 28.22 104 HIS A C 1
ATOM 617 O O . HIS A 1 104 ? 7.134 75.251 20.172 1.00 29.53 104 HIS A O 1
ATOM 624 N N . TYR A 1 105 ? 9.058 74.644 19.212 1.00 26.14 105 TYR A N 1
ATOM 625 C CA . TYR A 1 105 ? 9.065 75.795 18.324 1.00 28.78 105 TYR A CA 1
ATOM 626 C C . TYR A 1 105 ? 8.189 75.587 17.096 1.00 29.15 105 TYR A C 1
ATOM 627 O O . TYR A 1 105 ? 7.967 76.518 16.317 1.00 32.01 105 TYR A O 1
ATOM 636 N N . GLY A 1 106 ? 7.682 74.371 16.928 1.00 25.55 106 GLY A N 1
ATOM 637 C CA . GLY A 1 106 ? 6.849 74.088 15.777 1.00 21.35 106 GLY A CA 1
ATOM 638 C C . GLY A 1 106 ? 7.694 74.144 14.527 1.00 20.01 106 GLY A C 1
ATOM 639 O O . GLY A 1 106 ? 7.376 74.858 13.582 1.00 20.35 106 GLY A O 1
ATOM 640 N N . ILE A 1 107 ? 8.781 73.377 14.539 1.00 19.25 107 ILE A N 1
ATOM 641 C CA . ILE A 1 107 ? 9.716 73.318 13.428 1.00 17.43 107 ILE A CA 1
ATOM 642 C C . ILE A 1 107 ? 9.797 71.902 12.870 1.00 20.05 107 ILE A C 1
ATOM 643 O O . ILE A 1 107 ? 10.022 70.947 13.614 1.00 20.12 107 ILE A O 1
ATOM 648 N N . ALA A 1 108 ? 9.633 71.765 11.560 1.00 17.27 108 ALA A N 1
ATOM 649 C CA . ALA A 1 108 ? 9.719 70.452 10.946 1.00 14.81 108 ALA A CA 1
ATOM 650 C C . ALA A 1 108 ? 11.183 70.161 10.669 1.00 16.25 108 ALA A C 1
ATOM 651 O O . ALA A 1 108 ? 11.607 70.118 9.507 1.00 15.92 108 ALA A O 1
ATOM 653 N N . ILE A 1 109 ? 11.953 69.958 11.738 1.00 15.65 109 ILE A N 1
ATOM 654 C CA . ILE A 1 109 ? 13.391 69.684 11.619 1.00 14.74 109 ILE A CA 1
ATOM 655 C C . ILE A 1 109 ? 13.710 68.555 10.651 1.00 17.18 109 ILE A C 1
ATOM 656 O O . ILE A 1 109 ? 13.032 67.527 10.638 1.00 21.21 109 ILE A O 1
ATOM 661 N N . ASP A 1 110 ? 14.749 68.735 9.846 1.00 18.31 110 ASP A N 1
ATOM 662 C CA . ASP A 1 110 ? 15.139 67.697 8.909 1.00 19.36 110 ASP A CA 1
ATOM 663 C C . ASP A 1 110 ? 16.166 66.758 9.510 1.00 22.42 110 ASP A C 1
ATOM 664 O O . ASP A 1 110 ? 17.361 67.056 9.490 1.00 27.10 110 ASP A O 1
ATOM 669 N N . VAL A 1 111 ? 15.706 65.626 10.043 1.00 22.30 111 VAL A N 1
ATOM 670 C CA . VAL A 1 111 ? 16.614 64.643 10.631 1.00 20.13 111 VAL A CA 1
ATOM 671 C C . VAL A 1 111 ? 17.152 63.737 9.519 1.00 22.56 111 VAL A C 1
ATOM 672 O O . VAL A 1 111 ? 16.414 62.943 8.941 1.00 26.54 111 VAL A O 1
ATOM 676 N N . LEU A 1 112 ? 18.445 63.872 9.230 1.00 24.24 112 LEU A N 1
ATOM 677 C CA . LEU A 1 112 ? 19.127 63.114 8.173 1.00 23.29 112 LEU A CA 1
ATOM 678 C C . LEU A 1 112 ? 19.836 61.864 8.692 1.00 21.94 112 LEU A C 1
ATOM 679 O O . LEU A 1 112 ? 20.416 61.876 9.779 1.00 22.67 112 LEU A O 1
ATOM 684 N N . SER A 1 113 ? 19.824 60.796 7.900 1.00 18.66 113 SER A N 1
ATOM 685 C CA . SER A 1 113 ? 20.453 59.549 8.321 1.00 15.22 113 SER A CA 1
ATOM 686 C C . SER A 1 113 ? 21.604 59.125 7.425 1.00 14.27 113 SER A C 1
ATOM 687 O O . SER A 1 113 ? 21.814 59.703 6.359 1.00 18.53 113 SER A O 1
ATOM 690 N N . PRO A 1 114 ? 22.382 58.119 7.858 1.00 10.90 114 PRO A N 1
ATOM 691 C CA . PRO A 1 114 ? 23.509 57.651 7.051 1.00 12.95 114 PRO A CA 1
ATOM 692 C C . PRO A 1 114 ? 23.056 56.896 5.815 1.00 16.33 114 PRO A C 1
ATOM 693 O O . PRO A 1 114 ? 21.883 56.540 5.689 1.00 20.79 114 PRO A O 1
ATOM 697 N N . ASP A 1 115 ? 23.994 56.664 4.903 1.00 19.02 115 ASP A N 1
ATOM 698 C CA . ASP A 1 115 ? 23.714 55.936 3.673 1.00 22.57 115 ASP A CA 1
ATOM 699 C C . ASP A 1 115 ? 24.099 54.486 3.912 1.00 25.19 115 ASP A C 1
ATOM 700 O O . ASP A 1 115 ? 25.285 54.154 4.002 1.00 26.36 115 ASP A O 1
ATOM 705 N N . PRO A 1 116 ? 23.101 53.595 4.007 1.00 26.15 116 PRO A N 1
ATOM 706 C CA . PRO A 1 116 ? 23.405 52.182 4.247 1.00 25.31 116 PRO A CA 1
ATOM 707 C C . PRO A 1 116 ? 24.423 51.595 3.286 1.00 24.74 116 PRO A C 1
ATOM 708 O O . PRO A 1 116 ? 25.164 50.678 3.650 1.00 26.27 116 PRO A O 1
ATOM 712 N N . ARG A 1 117 ? 24.482 52.126 2.069 1.00 22.59 117 ARG A N 1
ATOM 713 C CA . ARG A 1 117 ? 25.434 51.613 1.091 1.00 23.67 117 ARG A CA 1
ATOM 714 C C . ARG A 1 117 ? 26.863 51.897 1.523 1.00 20.97 117 ARG A C 1
ATOM 715 O O . ARG A 1 117 ? 27.807 51.316 1.001 1.00 19.30 117 ARG A O 1
ATOM 723 N N . LEU A 1 118 ? 27.016 52.780 2.501 1.00 22.87 118 LEU A N 1
ATOM 724 C CA . LEU A 1 118 ? 28.336 53.140 3.008 1.00 20.66 118 LEU A CA 1
ATOM 725 C C . LEU A 1 118 ? 28.566 52.587 4.412 1.00 17.69 118 LEU A C 1
ATOM 726 O O . LEU A 1 118 ? 29.624 52.035 4.698 1.00 16.21 118 LEU A O 1
ATOM 731 N N . LEU A 1 119 ? 27.565 52.730 5.275 1.00 17.41 119 LEU A N 1
ATOM 732 C CA . LEU A 1 119 ? 27.655 52.266 6.658 1.00 16.95 119 LEU A CA 1
ATOM 733 C C . LEU A 1 119 ? 27.706 50.745 6.776 1.00 20.18 119 LEU A C 1
ATOM 734 O O . LEU A 1 119 ? 28.612 50.197 7.410 1.00 23.40 119 LEU A O 1
ATOM 739 N N . GLU A 1 120 ? 26.742 50.062 6.162 1.00 22.05 120 GLU A N 1
ATOM 740 C CA . GLU A 1 120 ? 26.676 48.603 6.232 1.00 20.93 120 GLU A CA 1
ATOM 741 C C . GLU A 1 120 ? 28.023 47.914 6.059 1.00 21.39 120 GLU A C 1
ATOM 742 O O . GLU A 1 120 ? 28.406 47.080 6.881 1.00 24.58 120 GLU A O 1
ATOM 748 N N . PRO A 1 121 ? 28.761 48.247 4.993 1.00 20.12 121 PRO A N 1
ATOM 749 C CA . PRO A 1 121 ? 30.062 47.600 4.813 1.00 21.80 121 PRO A CA 1
ATOM 750 C C . PRO A 1 121 ? 31.108 47.953 5.874 1.00 21.17 121 PRO A C 1
ATOM 751 O O . PRO A 1 121 ? 32.046 47.192 6.098 1.00 23.46 121 PRO A O 1
ATOM 755 N N . LEU A 1 122 ? 30.949 49.090 6.540 1.00 20.23 122 LEU A N 1
ATOM 756 C CA . LEU A 1 122 ? 31.902 49.457 7.582 1.00 18.71 122 LEU A CA 1
ATOM 757 C C . LEU A 1 122 ? 31.609 48.616 8.818 1.00 18.85 122 LEU A C 1
ATOM 758 O O . LEU A 1 122 ? 32.507 48.029 9.424 1.00 18.02 122 LEU A O 1
ATOM 763 N N . VAL A 1 123 ? 30.335 48.550 9.179 1.00 18.80 123 VAL A N 1
ATOM 764 C CA . VAL A 1 123 ? 29.932 47.787 10.343 1.00 20.61 123 VAL A CA 1
ATOM 765 C C . VAL A 1 123 ? 30.142 46.300 10.096 1.00 21.97 123 VAL A C 1
ATOM 766 O O . VAL A 1 123 ? 30.399 45.536 11.027 1.00 20.29 123 VAL A O 1
ATOM 770 N N . LYS A 1 124 ? 30.049 45.897 8.833 1.00 23.78 124 LYS A N 1
ATOM 771 C CA . LYS A 1 124 ? 30.220 44.497 8.470 1.00 24.20 124 LYS A CA 1
ATOM 772 C C . LYS A 1 124 ? 31.623 44.055 8.844 1.00 25.27 124 LYS A C 1
ATOM 773 O O . LYS A 1 124 ? 31.816 43.134 9.645 1.00 24.51 124 LYS A O 1
ATOM 779 N N . GLU A 1 125 ? 32.600 44.729 8.249 1.00 25.02 125 GLU A N 1
ATOM 780 C CA . GLU A 1 125 ? 34.000 44.425 8.476 1.00 25.05 125 GLU A CA 1
ATOM 781 C C . GLU A 1 125 ? 34.503 44.774 9.866 1.00 25.80 125 GLU A C 1
ATOM 782 O O . GLU A 1 125 ? 34.996 43.911 10.592 1.00 25.82 125 GLU A O 1
ATOM 788 N N . LYS A 1 126 ? 34.374 46.043 10.234 1.00 24.95 126 LYS A N 1
ATOM 789 C CA . LYS A 1 126 ? 34.893 46.502 11.513 1.00 26.09 126 LYS A CA 1
ATOM 790 C C . LYS A 1 126 ? 33.994 46.406 12.744 1.00 24.34 126 LYS A C 1
ATOM 791 O O . LYS A 1 126 ? 34.472 46.555 13.868 1.00 27.50 126 LYS A O 1
ATOM 797 N N . GLY A 1 127 ? 32.705 46.174 12.565 1.00 20.22 127 GLY A N 1
ATOM 798 C CA . GLY A 1 127 ? 31.860 46.087 13.742 1.00 18.77 127 GLY A CA 1
ATOM 799 C C . GLY A 1 127 ? 31.193 47.397 14.124 1.00 16.89 127 GLY A C 1
ATOM 800 O O . GLY A 1 127 ? 31.210 48.356 13.357 1.00 16.95 127 GLY A O 1
ATOM 801 N N . LEU A 1 128 ? 30.627 47.447 15.324 1.00 16.63 128 LEU A N 1
ATOM 802 C CA . LEU A 1 128 ? 29.906 48.631 15.783 1.00 19.20 128 LEU A CA 1
ATOM 803 C C . LEU A 1 128 ? 30.672 49.655 16.596 1.00 20.19 128 LEU A C 1
ATOM 804 O O . LEU A 1 128 ? 30.155 50.744 16.869 1.00 19.23 128 LEU A O 1
ATOM 809 N N . PHE A 1 129 ? 31.895 49.317 16.986 1.00 19.84 129 PHE A N 1
ATOM 810 C CA . PHE A 1 129 ? 32.688 50.221 17.806 1.00 18.99 129 PHE A CA 1
ATOM 811 C C . PHE A 1 129 ? 34.102 50.352 17.269 1.00 20.93 129 PHE A C 1
ATOM 812 O O . PHE A 1 129 ? 35.072 50.458 18.027 1.00 21.08 129 PHE A O 1
ATOM 820 N N . SER A 1 130 ? 34.210 50.347 15.948 1.00 20.42 130 SER A N 1
ATOM 821 C CA . SER A 1 130 ? 35.505 50.466 15.308 1.00 23.78 130 SER A CA 1
ATOM 822 C C . SER A 1 130 ? 36.226 51.734 15.780 1.00 27.45 130 SER A C 1
ATOM 823 O O . SER A 1 130 ? 37.440 51.723 15.987 1.00 30.16 130 SER A O 1
ATOM 826 N N . PHE A 1 131 ? 35.476 52.818 15.971 1.00 27.91 131 PHE A N 1
ATOM 827 C CA . PHE A 1 131 ? 36.059 54.088 16.395 1.00 26.91 131 PHE A CA 1
ATOM 828 C C . PHE A 1 131 ? 36.897 53.995 17.659 1.00 28.00 131 PHE A C 1
ATOM 829 O O . PHE A 1 131 ? 37.820 54.788 17.856 1.00 30.46 131 PHE A O 1
ATOM 837 N N . TYR A 1 132 ? 36.576 53.040 18.522 1.00 26.90 132 TYR A N 1
ATOM 838 C CA . TYR A 1 132 ? 37.334 52.880 19.751 1.00 26.46 132 TYR A CA 1
ATOM 839 C C . TYR A 1 132 ? 38.785 52.538 19.432 1.00 28.03 132 TYR A C 1
ATOM 840 O O . TYR A 1 132 ? 39.694 52.976 20.140 1.00 29.68 132 TYR A O 1
ATOM 849 N N . ARG A 1 133 ? 39.004 51.783 18.356 1.00 29.61 133 ARG A N 1
ATOM 850 C CA . ARG A 1 133 ? 40.358 51.382 17.972 1.00 31.66 133 ARG A CA 1
ATOM 851 C C . ARG A 1 133 ? 40.934 52.029 16.707 1.00 29.04 133 ARG A C 1
ATOM 852 O O . ARG A 1 133 ? 42.124 51.900 16.446 1.00 27.20 133 ARG A O 1
ATOM 860 N N . ASP A 1 134 ? 40.105 52.720 15.926 1.00 30.21 134 ASP A N 1
ATOM 861 C CA . ASP A 1 134 ? 40.578 53.384 14.702 1.00 28.62 134 ASP A CA 1
ATOM 862 C C . ASP A 1 134 ? 40.502 54.915 14.801 1.00 28.43 134 ASP A C 1
ATOM 863 O O . ASP A 1 134 ? 41.130 55.619 14.013 1.00 27.77 134 ASP A O 1
ATOM 868 N N . GLY A 1 135 ? 39.724 55.424 15.755 1.00 27.29 135 GLY A N 1
ATOM 869 C CA . GLY A 1 135 ? 39.568 56.862 15.893 1.00 26.33 135 GLY A CA 1
ATOM 870 C C . GLY A 1 135 ? 38.268 57.243 15.209 1.00 27.61 135 GLY A C 1
ATOM 871 O O . GLY A 1 135 ? 37.967 56.723 14.138 1.00 31.87 135 GLY A O 1
ATOM 872 N N . HIS A 1 136 ? 37.502 58.152 15.803 1.00 26.04 136 HIS A N 1
ATOM 873 C CA . HIS A 1 136 ? 36.212 58.539 15.239 1.00 23.58 136 HIS A CA 1
ATOM 874 C C . HIS A 1 136 ? 36.214 58.973 13.780 1.00 22.41 136 HIS A C 1
ATOM 875 O O . HIS A 1 136 ? 35.154 59.229 13.209 1.00 21.57 136 HIS A O 1
ATOM 882 N N . GLY A 1 137 ? 37.390 59.057 13.174 1.00 22.04 137 GLY A N 1
ATOM 883 C CA . GLY A 1 137 ? 37.467 59.475 11.783 1.00 24.65 137 GLY A CA 1
ATOM 884 C C . GLY A 1 137 ? 36.511 58.773 10.828 1.00 25.71 137 GLY A C 1
ATOM 885 O O . GLY A 1 137 ? 35.491 59.330 10.422 1.00 27.01 137 GLY A O 1
ATOM 886 N N . GLU A 1 138 ? 36.847 57.540 10.470 1.00 25.66 138 GLU A N 1
ATOM 887 C CA . GLU A 1 138 ? 36.054 56.739 9.548 1.00 23.48 138 GLU A CA 1
ATOM 888 C C . GLU A 1 138 ? 34.557 56.702 9.845 1.00 23.33 138 GLU A C 1
ATOM 889 O O . GLU A 1 138 ? 33.742 56.994 8.969 1.00 24.13 138 GLU A O 1
ATOM 895 N N . CYS A 1 139 ? 34.186 56.335 11.066 1.00 20.90 139 CYS A N 1
ATOM 896 C CA . CYS A 1 139 ? 32.769 56.272 11.413 1.00 24.63 139 CYS A CA 1
ATOM 897 C C . CYS A 1 139 ? 32.117 57.633 11.159 1.00 26.59 139 CYS A C 1
ATOM 898 O O . CYS A 1 139 ? 31.263 57.762 10.279 1.00 29.54 139 CYS A O 1
ATOM 901 N N . CYS A 1 140 ? 32.527 58.646 11.921 1.00 28.73 140 CYS A N 1
ATOM 902 C CA . CYS A 1 140 ? 32.001 60.002 11.758 1.00 28.50 140 CYS A CA 1
ATOM 903 C C . CYS A 1 140 ? 31.923 60.379 10.282 1.00 26.38 140 CYS A C 1
ATOM 904 O O . CYS A 1 140 ? 30.949 60.984 9.833 1.00 26.49 140 CYS A O 1
ATOM 907 N N . GLY A 1 141 ? 32.960 60.014 9.535 1.00 23.66 141 GLY A N 1
ATOM 908 C CA . GLY A 1 141 ? 32.989 60.322 8.120 1.00 23.08 141 GLY A CA 1
ATOM 909 C C . GLY A 1 141 ? 31.753 59.822 7.402 1.00 25.69 141 GLY A C 1
ATOM 910 O O . GLY A 1 141 ? 31.199 60.511 6.534 1.00 26.69 141 GLY A O 1
ATOM 911 N N . ILE A 1 142 ? 31.303 58.629 7.780 1.00 24.69 142 ILE A N 1
ATOM 912 C CA . ILE A 1 142 ? 30.144 58.018 7.151 1.00 22.98 142 ILE A CA 1
ATOM 913 C C . ILE A 1 142 ? 28.804 58.396 7.766 1.00 22.61 142 ILE A C 1
ATOM 914 O O . ILE A 1 142 ? 27.837 58.647 7.043 1.00 24.13 142 ILE A O 1
ATOM 919 N N . ARG A 1 143 ? 28.738 58.444 9.091 1.00 19.69 143 ARG A N 1
ATOM 920 C CA . ARG A 1 143 ? 27.486 58.773 9.761 1.00 20.25 143 ARG A CA 1
ATOM 921 C C . ARG A 1 143 ? 27.173 60.266 9.888 1.00 22.13 143 ARG A C 1
ATOM 922 O O . ARG A 1 143 ? 26.013 60.644 10.076 1.00 22.20 143 ARG A O 1
ATOM 930 N N . LYS A 1 144 ? 28.189 61.118 9.804 1.00 23.16 144 LYS A N 1
ATOM 931 C CA . LYS A 1 144 ? 27.954 62.554 9.926 1.00 25.29 144 LYS A CA 1
ATOM 932 C C . LYS A 1 144 ? 28.385 63.330 8.689 1.00 26.17 144 LYS A C 1
ATOM 933 O O . LYS A 1 144 ? 27.558 63.913 7.981 1.00 25.05 144 LYS A O 1
ATOM 939 N N . ILE A 1 145 ? 29.688 63.337 8.438 1.00 23.50 145 ILE A N 1
ATOM 940 C CA . ILE A 1 145 ? 30.236 64.067 7.316 1.00 22.73 145 ILE A CA 1
ATOM 941 C C . ILE A 1 145 ? 29.554 63.786 5.991 1.00 25.52 145 ILE A C 1
ATOM 942 O O . ILE A 1 145 ? 28.976 64.692 5.392 1.00 25.12 145 ILE A O 1
ATOM 947 N N . GLU A 1 146 ? 29.616 62.535 5.537 1.00 26.13 146 GLU A N 1
ATOM 948 C CA . GLU A 1 146 ? 29.023 62.171 4.255 1.00 26.36 146 GLU A CA 1
ATOM 949 C C . GLU A 1 146 ? 27.594 62.672 4.122 1.00 25.99 146 GLU A C 1
ATOM 950 O O . GLU A 1 146 ? 27.263 63.342 3.148 1.00 27.65 146 GLU A O 1
ATOM 956 N N . PRO A 1 147 ? 26.721 62.361 5.091 1.00 26.85 147 PRO A N 1
ATOM 957 C CA . PRO A 1 147 ? 25.358 62.874 4.920 1.00 28.01 147 PRO A CA 1
ATOM 958 C C . PRO A 1 147 ? 25.283 64.406 5.032 1.00 27.00 147 PRO A C 1
ATOM 959 O O . PRO A 1 147 ? 24.384 65.030 4.473 1.00 27.87 147 PRO A O 1
ATOM 963 N N . LEU A 1 148 ? 26.231 65.007 5.746 1.00 29.03 148 LEU A N 1
ATOM 964 C CA . LEU A 1 148 ? 26.266 66.465 5.888 1.00 31.12 148 LEU A CA 1
ATOM 965 C C . LEU A 1 148 ? 26.570 67.081 4.523 1.00 33.25 148 LEU A C 1
ATOM 966 O O . LEU A 1 148 ? 25.864 67.973 4.052 1.00 33.92 148 LEU A O 1
ATOM 971 N N . LYS A 1 149 ? 27.632 66.588 3.894 1.00 34.12 149 LYS A N 1
ATOM 972 C CA . LYS A 1 149 ? 28.042 67.069 2.586 1.00 33.91 149 LYS A CA 1
ATOM 973 C C . LYS A 1 149 ? 26.861 67.098 1.621 1.00 32.03 149 LYS A C 1
ATOM 974 O O . LYS A 1 149 ? 26.599 68.129 0.999 1.00 29.66 149 LYS A O 1
ATOM 980 N N . ARG A 1 150 ? 26.153 65.971 1.509 1.00 33.23 150 ARG A N 1
ATOM 981 C CA . ARG A 1 150 ? 24.993 65.866 0.617 1.00 31.87 150 ARG A CA 1
ATOM 982 C C . ARG A 1 150 ? 24.003 66.986 0.890 1.00 33.02 150 ARG A C 1
ATOM 983 O O . ARG A 1 150 ? 23.573 67.683 -0.029 1.00 33.63 150 ARG A O 1
ATOM 991 N N . LYS A 1 151 ? 23.640 67.151 2.158 1.00 34.16 151 LYS A N 1
ATOM 992 C CA . LYS A 1 151 ? 22.690 68.183 2.546 1.00 35.86 151 LYS A CA 1
ATOM 993 C C . LYS A 1 151 ? 23.167 69.546 2.093 1.00 37.00 151 LYS A C 1
ATOM 994 O O . LYS A 1 151 ? 22.490 70.224 1.326 1.00 39.98 151 LYS A O 1
ATOM 1000 N N . LEU A 1 152 ? 24.342 69.937 2.573 1.00 37.73 152 LEU A N 1
ATOM 1001 C CA . LEU A 1 152 ? 24.930 71.226 2.241 1.00 38.30 152 LEU A CA 1
ATOM 1002 C C . LEU A 1 152 ? 25.215 71.417 0.759 1.00 39.45 152 LEU A C 1
ATOM 1003 O O . LEU A 1 152 ? 25.361 72.551 0.299 1.00 40.12 152 LEU A O 1
ATOM 1008 N N . ALA A 1 153 ? 25.291 70.315 0.017 1.00 39.67 153 ALA A N 1
ATOM 1009 C CA . ALA A 1 153 ? 25.575 70.371 -1.418 1.00 40.55 153 ALA A CA 1
ATOM 1010 C C . ALA A 1 153 ? 24.630 71.292 -2.194 1.00 40.04 153 ALA A C 1
ATOM 1011 O O . ALA A 1 153 ? 25.030 71.911 -3.186 1.00 40.88 153 ALA A O 1
ATOM 1013 N N . GLY A 1 154 ? 23.382 71.378 -1.747 1.00 38.16 154 GLY A N 1
ATOM 1014 C CA . GLY A 1 154 ? 22.420 72.235 -2.414 1.00 37.61 154 GLY A CA 1
ATOM 1015 C C . GLY A 1 154 ? 21.910 73.283 -1.453 1.00 39.50 154 GLY A C 1
ATOM 1016 O O . GLY A 1 154 ? 20.702 73.471 -1.301 1.00 39.43 154 GLY A O 1
ATOM 1017 N N . VAL A 1 155 ? 22.844 73.969 -0.801 1.00 38.73 155 VAL A N 1
ATOM 1018 C CA . VAL A 1 155 ? 22.518 74.998 0.173 1.00 37.12 155 VAL A CA 1
ATOM 1019 C C . VAL A 1 155 ? 23.432 76.197 -0.034 1.00 39.24 155 VAL A C 1
ATOM 1020 O O . VAL A 1 155 ? 24.623 76.026 -0.273 1.00 42.40 155 VAL A O 1
ATOM 1024 N N . ARG A 1 156 ? 22.889 77.407 0.062 1.00 39.46 156 ARG A N 1
ATOM 1025 C CA . ARG A 1 156 ? 23.707 78.602 -0.127 1.00 39.54 156 ARG A CA 1
ATOM 1026 C C . ARG A 1 156 ? 24.491 78.980 1.126 1.00 38.22 156 ARG A C 1
ATOM 1027 O O . ARG A 1 156 ? 25.624 79.466 1.035 1.00 35.33 156 ARG A O 1
ATOM 1035 N N . ALA A 1 157 ? 23.893 78.749 2.291 1.00 36.01 157 ALA A N 1
ATOM 1036 C CA . ALA A 1 157 ? 24.552 79.070 3.554 1.00 34.23 157 ALA A CA 1
ATOM 1037 C C . ALA A 1 157 ? 23.919 78.338 4.731 1.00 33.02 157 ALA A C 1
ATOM 1038 O O . ALA A 1 157 ? 22.747 77.973 4.683 1.00 35.26 157 ALA A O 1
ATOM 1040 N N . TRP A 1 158 ? 24.707 78.118 5.781 1.00 29.62 158 TRP A N 1
ATOM 1041 C CA . TRP A 1 158 ? 24.215 77.451 6.980 1.00 27.19 158 TRP A CA 1
ATOM 1042 C C . TRP A 1 158 ? 24.883 78.059 8.191 1.00 25.65 158 TRP A C 1
ATOM 1043 O O . TRP A 1 158 ? 25.764 78.904 8.050 1.00 24.86 158 TRP A O 1
ATOM 1054 N N . ALA A 1 159 ? 24.459 77.634 9.376 1.00 23.84 159 ALA A N 1
ATOM 1055 C CA . ALA A 1 159 ? 25.013 78.153 10.616 1.00 24.81 159 ALA A CA 1
ATOM 1056 C C . ALA A 1 159 ? 25.098 77.067 11.687 1.00 25.46 159 ALA A C 1
ATOM 1057 O O . ALA A 1 159 ? 24.254 76.179 11.739 1.00 26.36 159 ALA A O 1
ATOM 1059 N N . THR A 1 160 ? 26.109 77.148 12.547 1.00 22.32 160 THR A N 1
ATOM 1060 C CA . THR A 1 160 ? 26.269 76.161 13.602 1.00 21.92 160 THR A CA 1
ATOM 1061 C C . THR A 1 160 ? 26.368 76.833 14.966 1.00 23.10 160 THR A C 1
ATOM 1062 O O . THR A 1 160 ? 26.483 78.052 15.061 1.00 26.72 160 THR A O 1
ATOM 1066 N N . GLY A 1 161 ? 26.333 76.021 16.018 1.00 22.55 161 GLY A N 1
ATOM 1067 C CA . GLY A 1 161 ? 26.406 76.541 17.370 1.00 21.07 161 GLY A CA 1
ATOM 1068 C C . GLY A 1 161 ? 27.810 76.461 17.921 1.00 20.65 161 GLY A C 1
ATOM 1069 O O . GLY A 1 161 ? 28.030 76.556 19.126 1.00 19.41 161 GLY A O 1
ATOM 1070 N N . GLN A 1 162 ? 28.766 76.281 17.025 1.00 21.23 162 GLN A N 1
ATOM 1071 C CA . GLN A 1 162 ? 30.171 76.197 17.406 1.00 25.84 162 GLN A CA 1
ATOM 1072 C C . GLN A 1 162 ? 30.628 77.474 18.126 1.00 27.36 162 GLN A C 1
ATOM 1073 O O . GLN A 1 162 ? 30.261 78.584 17.735 1.00 27.13 162 GLN A O 1
ATOM 1079 N N . ARG A 1 163 ? 31.431 77.315 19.172 1.00 29.58 163 ARG A N 1
ATOM 1080 C CA . ARG A 1 163 ? 31.917 78.464 19.938 1.00 30.49 163 ARG A CA 1
ATOM 1081 C C . ARG A 1 163 ? 33.411 78.339 20.215 1.00 32.76 163 ARG A C 1
ATOM 1082 O O . ARG A 1 163 ? 33.923 77.231 20.370 1.00 31.48 163 ARG A O 1
ATOM 1090 N N . ARG A 1 164 ? 34.111 79.470 20.272 1.00 36.78 164 ARG A N 1
ATOM 1091 C CA . ARG A 1 164 ? 35.546 79.452 20.564 1.00 40.53 164 ARG A CA 1
ATOM 1092 C C . ARG A 1 164 ? 35.732 78.751 21.909 1.00 39.75 164 ARG A C 1
A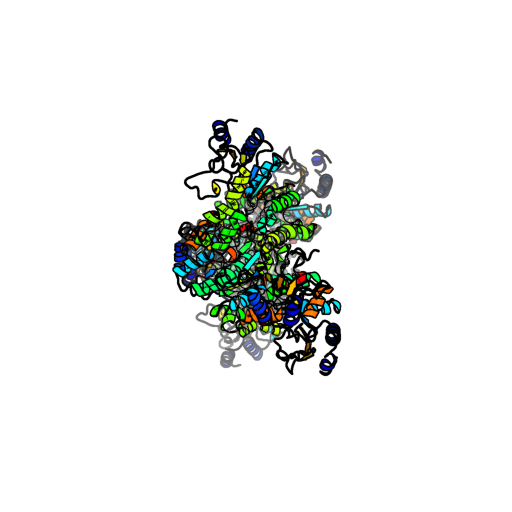TOM 1093 O O . ARG A 1 164 ? 36.709 78.040 22.149 1.00 40.20 164 ARG A O 1
ATOM 1101 N N . ASP A 1 165 ? 34.758 78.974 22.776 1.00 38.25 165 ASP A N 1
ATOM 1102 C CA . ASP A 1 165 ? 34.729 78.424 24.113 1.00 37.72 165 ASP A CA 1
ATOM 1103 C C . ASP A 1 165 ? 34.792 76.887 24.189 1.00 38.96 165 ASP A C 1
ATOM 1104 O O . ASP A 1 165 ? 35.346 76.333 25.139 1.00 34.68 165 ASP A O 1
ATOM 1109 N N . GLN A 1 166 ? 34.235 76.207 23.187 1.00 40.82 166 GLN A N 1
ATOM 1110 C CA . GLN A 1 166 ? 34.169 74.740 23.168 1.00 44.16 166 GLN A CA 1
ATOM 1111 C C . GLN A 1 166 ? 35.458 73.933 23.038 1.00 48.10 166 GLN A C 1
ATOM 1112 O O . GLN A 1 166 ? 35.481 72.740 23.349 1.00 48.38 166 GLN A O 1
ATOM 1118 N N . SER A 1 167 ? 36.522 74.569 22.570 1.00 52.59 167 SER A N 1
ATOM 1119 C CA . SER A 1 167 ? 37.800 73.891 22.433 1.00 56.53 167 SER A CA 1
ATOM 1120 C C . SER A 1 167 ? 38.768 74.673 23.303 1.00 62.64 167 SER A C 1
ATOM 1121 O O . SER A 1 167 ? 38.614 75.882 23.469 1.00 62.71 167 SER A O 1
ATOM 1124 N N . PRO A 1 168 ? 39.773 73.996 23.882 1.00 68.66 168 PRO A N 1
ATOM 1125 C CA . PRO A 1 168 ? 40.735 74.709 24.729 1.00 72.27 168 PRO A CA 1
ATOM 1126 C C . PRO A 1 168 ? 41.602 75.703 23.941 1.00 75.78 168 PRO A C 1
ATOM 1127 O O . PRO A 1 168 ? 42.827 75.591 23.919 1.00 75.19 168 PRO A O 1
ATOM 1131 N N . GLY A 1 169 ? 40.942 76.668 23.298 1.00 80.36 169 GLY A N 1
ATOM 1132 C CA . GLY A 1 169 ? 41.620 77.693 22.516 1.00 84.60 169 GLY A CA 1
ATOM 1133 C C . GLY A 1 169 ? 42.867 77.248 21.772 1.00 87.27 169 GLY A C 1
ATOM 1134 O O . GLY A 1 169 ? 43.963 77.752 22.037 1.00 88.04 169 GLY A O 1
ATOM 1135 N N . THR A 1 170 ? 42.698 76.322 20.828 1.00 88.38 170 THR A N 1
ATOM 1136 C CA . THR A 1 170 ? 43.818 75.794 20.051 1.00 88.14 170 THR A CA 1
ATOM 1137 C C . THR A 1 170 ? 44.225 76.708 18.890 1.00 88.65 170 THR A C 1
ATOM 1138 O O . THR A 1 170 ? 43.911 77.901 18.881 1.00 88.99 170 THR A O 1
ATOM 1142 N N . ARG A 1 171 ? 44.919 76.126 17.913 1.00 88.50 171 ARG A N 1
ATOM 1143 C CA . ARG A 1 171 ? 45.421 76.840 16.737 1.00 86.92 171 ARG A CA 1
ATOM 1144 C C . ARG A 1 171 ? 44.398 77.502 15.811 1.00 84.07 171 ARG A C 1
ATOM 1145 O O . ARG A 1 171 ? 44.721 78.479 15.135 1.00 83.53 171 ARG A O 1
ATOM 1153 N N . SER A 1 172 ? 43.178 76.978 15.760 1.00 81.56 172 SER A N 1
ATOM 1154 C CA . SER A 1 172 ? 42.154 77.565 14.896 1.00 78.46 172 SER A CA 1
ATOM 1155 C C . SER A 1 172 ? 40.896 77.955 15.664 1.00 75.63 172 SER A C 1
ATOM 1156 O O . SER A 1 172 ? 40.334 77.151 16.412 1.00 76.13 172 SER A O 1
ATOM 1159 N N . GLN A 1 173 ? 40.463 79.199 15.478 1.00 70.72 173 GLN A N 1
ATOM 1160 C CA . GLN A 1 173 ? 39.269 79.700 16.146 1.00 64.82 173 GLN A CA 1
ATOM 1161 C C . GLN A 1 173 ? 38.103 79.823 15.171 1.00 59.69 173 GLN A C 1
ATOM 1162 O O . GLN A 1 173 ? 38.272 79.685 13.955 1.00 57.13 173 GLN A O 1
ATOM 1168 N N . VAL A 1 174 ? 36.922 80.097 15.717 1.00 53.76 174 VAL A N 1
ATOM 1169 C CA . VAL A 1 174 ? 35.708 80.192 14.920 1.00 46.87 174 VAL A CA 1
ATOM 1170 C C . VAL A 1 174 ? 35.351 81.586 14.434 1.00 42.58 174 VAL A C 1
ATOM 1171 O O . VAL A 1 174 ? 35.107 82.490 15.226 1.00 41.91 174 VAL A O 1
ATOM 1175 N N . ALA A 1 175 ? 35.308 81.744 13.119 1.00 37.97 175 ALA A N 1
ATOM 1176 C CA . ALA A 1 175 ? 34.953 83.011 12.512 1.00 34.90 175 ALA A CA 1
ATOM 1177 C C . ALA A 1 175 ? 33.432 83.114 12.509 1.00 34.17 175 ALA A C 1
ATOM 1178 O O . ALA A 1 175 ? 32.745 82.183 12.097 1.00 36.72 175 ALA A O 1
ATOM 1180 N N . VAL A 1 176 ? 32.905 84.240 12.972 1.00 30.51 176 VAL A N 1
ATOM 1181 C CA . VAL A 1 176 ? 31.466 84.432 13.000 1.00 28.34 176 VAL A CA 1
ATOM 1182 C C . VAL A 1 176 ? 30.865 84.225 11.608 1.00 29.64 176 VAL A C 1
ATOM 1183 O O . VAL A 1 176 ? 29.673 83.961 11.482 1.00 30.98 176 VAL A O 1
ATOM 1187 N N . LEU A 1 177 ? 31.691 84.360 10.571 1.00 28.79 177 LEU A N 1
ATOM 1188 C CA . LEU A 1 177 ? 31.260 84.184 9.178 1.00 28.05 177 LEU A CA 1
ATOM 1189 C C . LEU A 1 177 ? 32.497 83.749 8.407 1.00 30.91 177 LEU A C 1
ATOM 1190 O O . LEU A 1 177 ? 33.590 84.256 8.655 1.00 33.10 177 LEU A O 1
ATOM 1195 N N . GLU A 1 178 ? 32.335 82.824 7.467 1.00 32.97 178 GLU A N 1
ATOM 1196 C CA . GLU A 1 178 ? 33.482 82.329 6.714 1.00 34.38 178 GLU A CA 1
ATOM 1197 C C . GLU A 1 178 ? 33.039 81.514 5.509 1.00 35.20 178 GLU A C 1
ATOM 1198 O O . GLU A 1 178 ? 31.867 81.164 5.379 1.00 34.51 178 GLU A O 1
ATOM 1204 N N . ILE A 1 179 ? 33.985 81.216 4.627 1.00 35.85 179 ILE A N 1
ATOM 1205 C CA . ILE A 1 179 ? 33.687 80.389 3.471 1.00 38.81 179 ILE A CA 1
ATOM 1206 C C . ILE A 1 179 ? 33.847 78.975 3.999 1.00 41.57 179 ILE A C 1
ATOM 1207 O O . ILE A 1 179 ? 34.757 78.709 4.791 1.00 43.15 179 ILE A O 1
ATOM 1212 N N . ASP A 1 180 ? 32.964 78.073 3.586 1.00 40.88 180 ASP A N 1
ATOM 1213 C CA . ASP A 1 180 ? 33.057 76.697 4.039 1.00 40.58 180 ASP A CA 1
ATOM 1214 C C . ASP A 1 180 ? 33.983 75.964 3.082 1.00 41.15 180 ASP A C 1
ATOM 1215 O O . ASP A 1 180 ? 33.543 75.392 2.085 1.00 42.77 180 ASP A O 1
ATOM 1220 N N . GLY A 1 181 ? 35.273 76.002 3.386 1.00 41.41 181 GLY A N 1
ATOM 1221 C CA . GLY A 1 181 ? 36.247 75.353 2.534 1.00 43.90 181 GLY A CA 1
ATOM 1222 C C . GLY A 1 181 ? 36.059 73.853 2.466 1.00 44.99 181 GLY A C 1
ATOM 1223 O O . GLY A 1 181 ? 36.373 73.222 1.449 1.00 45.61 181 GLY A O 1
ATOM 1224 N N . ALA A 1 182 ? 35.543 73.280 3.546 1.00 42.54 182 ALA A N 1
ATOM 1225 C CA . ALA A 1 182 ? 35.322 71.844 3.600 1.00 43.15 182 ALA A CA 1
ATOM 1226 C C . ALA A 1 182 ? 34.281 71.337 2.603 1.00 44.01 182 ALA A C 1
ATOM 1227 O O . ALA A 1 182 ? 34.470 70.285 1.994 1.00 45.82 182 ALA A O 1
ATOM 1229 N N . PHE A 1 183 ? 33.195 72.090 2.421 1.00 44.69 183 PHE A N 1
ATOM 1230 C CA . PHE A 1 183 ? 32.113 71.667 1.533 1.00 43.55 183 PHE A CA 1
ATOM 1231 C C . PHE A 1 183 ? 31.772 72.533 0.330 1.00 44.12 183 PHE A C 1
ATOM 1232 O O . PHE A 1 183 ? 30.667 72.445 -0.196 1.00 43.99 183 PHE A O 1
ATOM 1240 N N . SER A 1 184 ? 32.693 73.371 -0.119 1.00 45.74 184 SER A N 1
ATOM 1241 C CA . SER A 1 184 ? 32.379 74.200 -1.271 1.00 48.06 184 SER A CA 1
ATOM 1242 C C . SER A 1 184 ? 33.560 74.300 -2.210 1.00 50.84 184 SER A C 1
ATOM 1243 O O . SER A 1 184 ? 34.691 74.515 -1.781 1.00 53.43 184 SER A O 1
ATOM 1246 N N . THR A 1 185 ? 33.294 74.128 -3.498 1.00 52.67 185 THR A N 1
ATOM 1247 C CA . THR A 1 185 ? 34.343 74.220 -4.497 1.00 53.95 185 THR A CA 1
ATOM 1248 C C . THR A 1 185 ? 34.708 75.690 -4.682 1.00 55.72 185 THR A C 1
ATOM 1249 O O . THR A 1 185 ? 33.880 76.580 -4.469 1.00 55.27 185 THR A O 1
ATOM 1253 N N . PRO A 1 186 ? 35.962 75.967 -5.065 1.00 56.32 186 PRO A N 1
ATOM 1254 C CA . PRO A 1 186 ? 36.364 77.358 -5.261 1.00 56.58 186 PRO A CA 1
ATOM 1255 C C . PRO A 1 186 ? 35.338 78.131 -6.096 1.00 56.79 186 PRO A C 1
ATOM 1256 O O . PRO A 1 186 ? 34.932 79.230 -5.726 1.00 57.42 186 PRO A O 1
ATOM 1260 N N . GLU A 1 187 ? 34.911 77.547 -7.210 1.00 57.96 187 GLU A N 1
ATOM 1261 C CA . GLU A 1 187 ? 33.933 78.192 -8.085 1.00 61.50 187 GLU A CA 1
ATOM 1262 C C . GLU A 1 187 ? 32.545 78.333 -7.468 1.00 59.90 187 GLU A C 1
ATOM 1263 O O . GLU A 1 187 ? 31.895 79.364 -7.634 1.00 58.57 187 GLU A O 1
ATOM 1269 N N . LYS A 1 188 ? 32.091 77.292 -6.774 1.00 59.57 188 LYS A N 1
ATOM 1270 C CA . LYS A 1 188 ? 30.781 77.302 -6.122 1.00 59.15 188 LYS A CA 1
ATOM 1271 C C . LYS A 1 188 ? 30.929 77.306 -4.604 1.00 57.56 188 LYS A C 1
ATOM 1272 O O . LYS A 1 188 ? 30.874 76.254 -3.967 1.00 59.08 188 LYS A O 1
ATOM 1278 N N . PRO A 1 189 ? 31.108 78.495 -4.003 1.00 54.58 189 PRO A N 1
ATOM 1279 C CA . PRO A 1 189 ? 31.267 78.616 -2.553 1.00 51.17 189 PRO A CA 1
ATOM 1280 C C . PRO A 1 189 ? 29.995 78.380 -1.745 1.00 47.23 189 PRO A C 1
ATOM 1281 O O . PRO A 1 189 ? 28.881 78.445 -2.271 1.00 44.99 189 PRO A O 1
ATOM 1285 N N . LEU A 1 190 ? 30.200 78.100 -0.460 1.00 43.88 190 LEU A N 1
ATOM 1286 C CA . LEU A 1 190 ? 29.145 77.855 0.522 1.00 38.61 190 LEU A CA 1
ATOM 1287 C C . LEU A 1 190 ? 29.524 78.707 1.718 1.00 35.52 190 LEU A C 1
ATOM 1288 O O . LEU A 1 190 ? 30.684 78.701 2.134 1.00 35.36 190 LEU A O 1
ATOM 1293 N N . TYR A 1 191 ? 28.567 79.435 2.279 1.00 32.75 191 TYR A N 1
ATOM 1294 C CA . TYR A 1 191 ? 28.879 80.295 3.413 1.00 31.91 191 TYR A CA 1
ATOM 1295 C C . TYR A 1 191 ? 28.411 79.732 4.741 1.00 31.97 191 TYR A C 1
ATOM 1296 O O . TYR A 1 191 ? 27.299 79.217 4.860 1.00 35.73 191 TYR A O 1
ATOM 1305 N N . LYS A 1 192 ? 29.277 79.842 5.741 1.00 30.14 192 LYS A N 1
ATOM 1306 C CA . LYS A 1 192 ? 29.003 79.311 7.067 1.00 29.23 192 LYS A CA 1
ATOM 1307 C C . LYS A 1 192 ? 29.053 80.375 8.155 1.00 28.04 192 LYS A C 1
ATOM 1308 O O . LYS A 1 192 ? 30.038 81.100 8.280 1.00 29.37 192 LYS A O 1
ATOM 1314 N N . PHE A 1 193 ? 27.984 80.451 8.939 1.00 26.03 193 PHE A N 1
ATOM 1315 C CA . PHE A 1 193 ? 27.870 81.406 10.035 1.00 26.56 193 PHE A CA 1
ATOM 1316 C C . PHE A 1 193 ? 27.938 80.686 11.382 1.00 27.57 193 PHE A C 1
ATOM 1317 O O . PHE A 1 193 ? 27.330 79.628 11.557 1.00 29.12 193 PHE A O 1
ATOM 1325 N N . ASN A 1 194 ? 28.668 81.257 12.334 1.00 24.31 194 ASN A N 1
ATOM 1326 C CA . ASN A 1 194 ? 28.749 80.680 13.669 1.00 25.73 194 ASN A CA 1
ATOM 1327 C C . ASN A 1 194 ? 28.420 81.803 14.645 1.00 26.36 194 ASN A C 1
ATOM 1328 O O . ASN A 1 194 ? 29.294 82.342 15.313 1.00 29.01 194 ASN A O 1
ATOM 1333 N N . PRO A 1 195 ? 27.140 82.173 14.732 1.00 25.07 195 PRO A N 1
ATOM 1334 C CA . PRO A 1 195 ? 26.657 83.240 15.611 1.00 26.47 195 PRO A CA 1
ATOM 1335 C C . PRO A 1 195 ? 27.103 83.162 17.066 1.00 30.39 195 PRO A C 1
ATOM 1336 O O . PRO A 1 195 ? 27.258 84.189 17.729 1.00 34.52 195 PRO A O 1
ATOM 1340 N N . LEU A 1 196 ? 27.302 81.952 17.571 1.00 30.65 196 LEU A N 1
ATOM 1341 C CA . LEU A 1 196 ? 27.689 81.793 18.965 1.00 32.41 196 LEU A CA 1
ATOM 1342 C C . LEU A 1 196 ? 29.198 81.731 19.120 1.00 34.46 196 LEU A C 1
ATOM 1343 O O . LEU A 1 196 ? 29.711 81.408 20.192 1.00 37.71 196 LEU A O 1
ATOM 1348 N N . SER A 1 197 ? 29.904 82.045 18.042 1.00 34.56 197 SER A N 1
ATOM 1349 C CA . SER A 1 197 ? 31.361 82.033 18.043 1.00 34.58 197 SER A CA 1
ATOM 1350 C C . SER A 1 197 ? 31.923 82.558 19.350 1.00 34.38 197 SER A C 1
ATOM 1351 O O . SER A 1 197 ? 32.650 81.863 20.060 1.00 34.96 197 SER A O 1
ATOM 1354 N N . SER A 1 198 ? 31.551 83.792 19.662 1.00 35.56 198 SER A N 1
ATOM 1355 C CA . SER A 1 198 ? 32.011 84.474 20.859 1.00 37.31 198 SER A CA 1
ATOM 1356 C C . SER A 1 198 ? 31.185 84.269 22.132 1.00 37.85 198 SER A C 1
ATOM 1357 O O . SER A 1 198 ? 31.562 84.763 23.197 1.00 40.39 198 SER A O 1
ATOM 1360 N N . MET A 1 199 ? 30.066 83.556 22.048 1.00 35.98 199 MET A N 1
ATOM 1361 C CA . MET A 1 199 ? 29.258 83.342 23.246 1.00 34.50 199 MET A CA 1
ATOM 1362 C C . MET A 1 199 ? 29.906 82.255 24.092 1.00 32.70 199 MET A C 1
ATOM 1363 O O . MET A 1 199 ? 30.382 81.260 23.556 1.00 34.47 199 MET A O 1
ATOM 1368 N N . THR A 1 200 ? 29.941 82.451 25.408 1.00 31.44 200 THR A N 1
ATOM 1369 C CA . THR A 1 200 ? 30.569 81.477 26.306 1.00 33.02 200 THR A CA 1
ATOM 1370 C C . THR A 1 200 ? 29.578 80.533 26.986 1.00 32.59 200 THR A C 1
ATOM 1371 O O . THR A 1 200 ? 28.420 80.888 27.205 1.00 33.62 200 THR A O 1
ATOM 1375 N N . SER A 1 201 ? 30.055 79.337 27.330 1.00 30.78 201 SER A N 1
ATOM 1376 C CA . SER A 1 201 ? 29.239 78.324 27.996 1.00 30.42 201 SER A CA 1
ATOM 1377 C C . SER A 1 201 ? 28.366 78.955 29.067 1.00 32.89 201 SER A C 1
ATOM 1378 O O . SER A 1 201 ? 27.139 78.832 29.035 1.00 32.44 201 SER A O 1
ATOM 1381 N N . GLU A 1 202 ? 29.003 79.639 30.012 1.00 35.69 202 GLU A N 1
ATOM 1382 C CA . GLU A 1 202 ? 28.279 80.287 31.092 1.00 36.78 202 GLU A CA 1
ATOM 1383 C C . GLU A 1 202 ? 27.160 81.172 30.578 1.00 35.99 202 GLU A C 1
ATOM 1384 O O . GLU A 1 202 ? 26.062 81.174 31.134 1.00 35.68 202 GLU A O 1
ATOM 1390 N N . GLU A 1 203 ? 27.439 81.931 29.525 1.00 35.66 203 GLU A N 1
ATOM 1391 C CA . GLU A 1 203 ? 26.425 82.807 28.952 1.00 35.98 203 GLU A CA 1
ATOM 1392 C C . GLU A 1 203 ? 25.348 81.972 28.277 1.00 34.08 203 GLU A C 1
ATOM 1393 O O . GLU A 1 203 ? 24.159 82.273 28.383 1.00 36.45 203 GLU A O 1
ATOM 1399 N N . VAL A 1 204 ? 25.772 80.916 27.590 1.00 31.46 204 VAL A N 1
ATOM 1400 C CA . VAL A 1 204 ? 24.850 80.017 26.911 1.00 27.10 204 VAL A CA 1
ATOM 1401 C C . VAL A 1 204 ? 23.825 79.487 27.909 1.00 27.51 204 VAL A C 1
ATOM 1402 O O . VAL A 1 204 ? 22.616 79.559 27.684 1.00 27.78 204 VAL A O 1
ATOM 1406 N N . TRP A 1 205 ? 24.303 78.965 29.027 1.00 26.93 205 TRP A N 1
ATOM 1407 C CA . TRP A 1 205 ? 23.382 78.437 30.011 1.00 28.69 205 TRP A CA 1
ATOM 1408 C C . TRP A 1 205 ? 22.528 79.489 30.697 1.00 29.41 205 TRP A C 1
ATOM 1409 O O . TRP A 1 205 ? 21.376 79.223 31.052 1.00 33.12 205 TRP A O 1
ATOM 1420 N N . GLY A 1 206 ? 23.074 80.686 30.871 1.00 29.43 206 GLY A N 1
ATOM 1421 C CA . GLY A 1 206 ? 22.296 81.741 31.485 1.00 26.04 206 GLY A CA 1
ATOM 1422 C C . GLY A 1 206 ? 21.119 81.998 30.562 1.00 25.98 206 GLY A C 1
ATOM 1423 O O . GLY A 1 206 ? 19.978 82.140 30.999 1.00 24.93 206 GLY A O 1
ATOM 1424 N N . TYR A 1 207 ? 21.402 82.039 29.266 1.00 24.22 207 TYR A N 1
ATOM 1425 C CA . TYR A 1 207 ? 20.365 82.269 28.272 1.00 25.75 207 TYR A CA 1
ATOM 1426 C C . TYR A 1 207 ? 19.332 81.149 28.372 1.00 25.75 207 TYR A C 1
ATOM 1427 O O . TYR A 1 207 ? 18.130 81.408 28.418 1.00 23.05 207 TYR A O 1
ATOM 1436 N N . ILE A 1 208 ? 19.816 79.908 28.409 1.00 25.54 208 ILE A N 1
ATOM 1437 C CA . ILE A 1 208 ? 18.948 78.740 28.505 1.00 25.49 208 ILE A CA 1
ATOM 1438 C C . ILE A 1 208 ? 18.059 78.827 29.737 1.00 27.86 208 ILE A C 1
ATOM 1439 O O . ILE A 1 208 ? 16.830 78.723 29.642 1.00 27.87 208 ILE A O 1
ATOM 1444 N N . ARG A 1 209 ? 18.687 79.019 30.893 1.00 26.93 209 ARG A N 1
ATOM 1445 C CA . ARG A 1 209 ? 17.956 79.091 32.149 1.00 31.14 209 ARG A CA 1
ATOM 1446 C C . ARG A 1 209 ? 17.079 80.328 32.280 1.00 36.10 209 ARG A C 1
ATOM 1447 O O . ARG A 1 209 ? 15.966 80.246 32.794 1.00 38.24 209 ARG A O 1
ATOM 1455 N N . MET A 1 210 ? 17.577 81.473 31.821 1.00 40.68 210 MET A N 1
ATOM 1456 C CA . MET A 1 210 ? 16.819 82.716 31.907 1.00 42.26 210 MET A CA 1
ATOM 1457 C C . MET A 1 210 ? 15.523 82.680 31.111 1.00 40.98 210 MET A C 1
ATOM 1458 O O . MET A 1 210 ? 14.458 83.009 31.635 1.00 41.51 210 MET A O 1
ATOM 1463 N N . LEU A 1 211 ? 15.607 82.285 29.845 1.00 37.63 211 LEU A N 1
ATOM 1464 C CA . LEU A 1 211 ? 14.419 82.229 29.006 1.00 36.06 211 LEU A CA 1
ATOM 1465 C C . LEU A 1 211 ? 13.706 80.887 29.145 1.00 35.21 211 LEU A C 1
ATOM 1466 O O . LEU A 1 211 ? 12.760 80.586 28.421 1.00 36.27 211 LEU A O 1
ATOM 1471 N N . GLU A 1 212 ? 14.171 80.084 30.090 1.00 34.95 212 GLU A N 1
ATOM 1472 C CA . GLU A 1 212 ? 13.579 78.787 30.351 1.00 35.50 212 GLU A CA 1
ATOM 1473 C C . GLU A 1 212 ? 13.470 77.907 29.110 1.00 36.61 212 GLU A C 1
ATOM 1474 O O . GLU A 1 212 ? 12.457 77.239 28.904 1.00 36.91 212 GLU A O 1
ATOM 1480 N N . LEU A 1 213 ? 14.515 77.911 28.287 1.00 35.05 213 LEU A N 1
ATOM 1481 C CA . LEU A 1 213 ? 14.542 77.09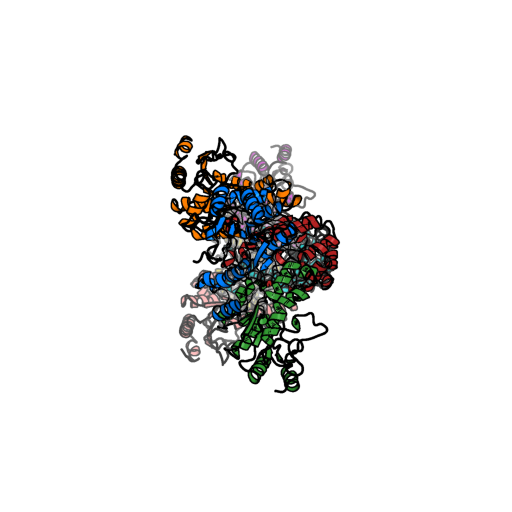4 27.078 1.00 31.32 213 LEU A CA 1
ATOM 1482 C C . LEU A 1 213 ? 14.613 75.612 27.444 1.00 30.41 213 LEU A C 1
ATOM 1483 O O . LEU A 1 213 ? 15.026 75.256 28.549 1.00 32.17 213 LEU A O 1
ATOM 1488 N N . PRO A 1 214 ? 14.189 74.729 26.526 1.00 26.89 214 PRO A N 1
ATOM 1489 C CA . PRO A 1 214 ? 14.239 73.294 26.796 1.00 24.53 214 PRO A CA 1
ATOM 1490 C C . PRO A 1 214 ? 15.656 72.838 26.457 1.00 23.46 214 PRO A C 1
ATOM 1491 O O . PRO A 1 214 ? 16.270 73.369 25.536 1.00 24.97 214 PRO A O 1
ATOM 1495 N N . TYR A 1 215 ? 16.181 71.870 27.193 1.00 21.51 215 TYR A N 1
ATOM 1496 C CA . TYR A 1 215 ? 17.533 71.395 26.928 1.00 22.24 215 TYR A CA 1
ATOM 1497 C C . TYR A 1 215 ? 17.652 69.889 27.106 1.00 23.25 215 TYR A C 1
ATOM 1498 O O . TYR A 1 215 ? 16.843 69.266 27.798 1.00 21.70 215 TYR A O 1
ATOM 1507 N N . ASN A 1 216 ? 18.678 69.314 26.488 1.00 22.63 216 ASN A N 1
ATOM 1508 C CA . ASN A 1 216 ? 18.913 67.883 26.582 1.00 22.49 216 ASN A CA 1
ATOM 1509 C C . ASN A 1 216 ? 18.951 67.459 28.047 1.00 22.00 216 ASN A C 1
ATOM 1510 O O . ASN A 1 216 ? 19.420 68.196 28.899 1.00 22.09 216 ASN A O 1
ATOM 1515 N N . SER A 1 217 ? 18.447 66.267 28.330 1.00 24.99 217 SER A N 1
ATOM 1516 C CA . SER A 1 217 ? 18.397 65.752 29.691 1.00 23.75 217 SER A CA 1
ATOM 1517 C C . SER A 1 217 ? 19.786 65.418 30.183 1.00 24.51 217 SER A C 1
ATOM 1518 O O . SER A 1 217 ? 20.081 65.563 31.366 1.00 26.67 217 SER A O 1
ATOM 1521 N N . LEU A 1 218 ? 20.656 64.969 29.289 1.00 22.88 218 LEU A N 1
ATOM 1522 C CA . LEU A 1 218 ? 22.031 64.629 29.615 1.00 25.37 218 LEU A CA 1
ATOM 1523 C C . LEU A 1 218 ? 22.804 65.785 30.263 1.00 27.25 218 LEU A C 1
ATOM 1524 O O . LEU A 1 218 ? 23.722 65.523 31.085 1.00 28.11 218 LEU A O 1
ATOM 1529 N N . HIS A 1 219 ? 22.319 66.987 30.137 1.00 27.04 219 HIS A N 1
ATOM 1530 C CA . HIS A 1 219 ? 22.844 68.136 30.876 1.00 25.81 219 HIS A CA 1
ATOM 1531 C C . HIS A 1 219 ? 22.671 68.055 32.366 1.00 27.79 219 HIS A C 1
ATOM 1532 O O . HIS A 1 219 ? 23.431 68.642 33.161 1.00 30.60 219 HIS A O 1
ATOM 1539 N N . GLU A 1 220 ? 21.612 67.379 32.802 1.00 26.79 220 GLU A N 1
ATOM 1540 C CA . GLU A 1 220 ? 21.361 67.194 34.244 1.00 27.11 220 GLU A CA 1
ATOM 1541 C C . GLU A 1 220 ? 22.099 65.937 34.755 1.00 29.31 220 GLU A C 1
ATOM 1542 O O . GLU A 1 220 ? 22.059 65.568 35.913 1.00 35.04 220 GLU A O 1
ATOM 1548 N N . ARG A 1 221 ? 22.877 65.262 33.909 1.00 26.47 221 ARG A N 1
ATOM 1549 C CA . ARG A 1 221 ? 23.560 64.043 34.320 1.00 24.29 221 ARG A CA 1
ATOM 1550 C C . ARG A 1 221 ? 25.070 64.158 34.214 1.00 24.49 221 ARG A C 1
ATOM 1551 O O . ARG A 1 221 ? 25.781 63.153 34.254 1.00 21.57 221 ARG A O 1
ATOM 1559 N N . GLY A 1 222 ? 25.561 65.383 34.063 1.00 26.56 222 GLY A N 1
ATOM 1560 C CA . GLY A 1 222 ? 26.996 65.585 33.984 1.00 24.29 222 GLY A CA 1
ATOM 1561 C C . GLY A 1 222 ? 27.544 65.764 32.588 1.00 23.35 222 GLY A C 1
ATOM 1562 O O . GLY A 1 222 ? 28.759 65.766 32.382 1.00 22.86 222 GLY A O 1
ATOM 1563 N N . TYR A 1 223 ? 26.657 65.916 31.620 1.00 22.05 223 TYR A N 1
ATOM 1564 C CA . TYR A 1 223 ? 27.104 66.101 30.251 1.00 25.66 223 TYR A CA 1
ATOM 1565 C C . TYR A 1 223 ? 27.123 67.576 29.903 1.00 25.48 223 TYR A C 1
ATOM 1566 O O . TYR A 1 223 ? 26.171 68.292 30.194 1.00 28.16 223 TYR A O 1
ATOM 1575 N N . ILE A 1 224 ? 28.214 68.038 29.305 1.00 25.38 224 ILE A N 1
ATOM 1576 C CA . ILE A 1 224 ? 28.284 69.427 28.865 1.00 24.93 224 ILE A CA 1
ATOM 1577 C C . ILE A 1 224 ? 28.248 69.328 27.347 1.00 23.92 224 ILE A C 1
ATOM 1578 O O . ILE A 1 224 ? 27.267 69.722 26.710 1.00 24.13 224 ILE A O 1
ATOM 1583 N N . SER A 1 225 ? 29.316 68.781 26.781 1.00 23.63 225 SER A N 1
ATOM 1584 C CA . SER A 1 225 ? 29.398 68.570 25.342 1.00 27.72 225 SER A CA 1
ATOM 1585 C C . SER A 1 225 ? 28.578 67.294 25.094 1.00 29.66 225 SER A C 1
ATOM 1586 O O . SER A 1 225 ? 28.542 66.406 25.956 1.00 31.69 225 SER A O 1
ATOM 1589 N N . ILE A 1 226 ? 27.925 67.198 23.936 1.00 26.87 226 ILE A N 1
ATOM 1590 C CA . ILE A 1 226 ? 27.099 66.032 23.638 1.00 23.65 226 ILE A CA 1
ATOM 1591 C C . ILE A 1 226 ? 27.190 65.527 22.217 1.00 24.83 226 ILE A C 1
ATOM 1592 O O . ILE A 1 226 ? 26.785 66.209 21.285 1.00 28.86 226 ILE A O 1
ATOM 1597 N N . GLY A 1 227 ? 27.702 64.318 22.056 1.00 26.17 227 GLY A N 1
ATOM 1598 C CA . GLY A 1 227 ? 27.798 63.730 20.734 1.00 24.71 227 GLY A CA 1
ATOM 1599 C C . GLY A 1 227 ? 27.059 62.406 20.774 1.00 24.90 227 GLY A C 1
ATOM 1600 O O . GLY A 1 227 ? 26.095 62.253 21.522 1.00 25.76 227 GLY A O 1
ATOM 1601 N N . CYS A 1 228 ? 27.505 61.442 19.982 1.00 24.66 228 CYS A N 1
ATOM 1602 C CA . CYS A 1 228 ? 26.862 60.137 19.975 1.00 23.23 228 CYS A CA 1
ATOM 1603 C C . CYS A 1 228 ? 27.102 59.418 21.299 1.00 23.52 228 CYS A C 1
ATOM 1604 O O . CYS A 1 228 ? 28.146 59.583 21.931 1.00 25.12 228 CYS A O 1
ATOM 1607 N N . GLU A 1 229 ? 26.124 58.612 21.699 1.00 22.81 229 GLU A N 1
ATOM 1608 C CA . GLU A 1 229 ? 26.176 57.852 22.938 1.00 19.96 229 GLU A CA 1
ATOM 1609 C C . GLU A 1 229 ? 27.508 57.124 23.198 1.00 18.64 229 GLU A C 1
ATOM 1610 O O . GLU A 1 229 ? 28.069 57.241 24.280 1.00 18.20 229 GLU A O 1
ATOM 1616 N N . PRO A 1 230 ? 28.029 56.363 22.216 1.00 17.73 230 PRO A N 1
ATOM 1617 C CA . PRO A 1 230 ? 29.298 55.666 22.468 1.00 19.92 230 PRO A CA 1
ATOM 1618 C C . PRO A 1 230 ? 30.583 56.504 22.503 1.00 23.50 230 PRO A C 1
ATOM 1619 O O . PRO A 1 230 ? 31.625 56.030 22.965 1.00 24.34 230 PRO A O 1
ATOM 1623 N N . CYS A 1 231 ? 30.516 57.743 22.032 1.00 24.58 231 CYS A N 1
ATOM 1624 C CA . CYS A 1 231 ? 31.703 58.586 21.993 1.00 24.36 231 CYS A CA 1
ATOM 1625 C C . CYS A 1 231 ? 31.634 59.814 22.893 1.00 25.85 231 CYS A C 1
ATOM 1626 O O . CYS A 1 231 ? 32.480 60.712 22.812 1.00 25.44 231 CYS A O 1
ATOM 1629 N N . THR A 1 232 ? 30.626 59.849 23.750 1.00 22.45 232 THR A N 1
ATOM 1630 C CA . THR A 1 232 ? 30.467 60.959 24.662 1.00 24.23 232 THR A CA 1
ATOM 1631 C C . THR A 1 232 ? 30.448 60.379 26.061 1.00 26.28 232 THR A C 1
ATOM 1632 O O . THR A 1 232 ? 30.179 59.194 26.237 1.00 31.17 232 THR A O 1
ATOM 1636 N N . ARG A 1 233 ? 30.750 61.207 27.053 1.00 25.65 233 ARG A N 1
ATOM 1637 C CA . ARG A 1 233 ? 30.737 60.777 28.444 1.00 24.99 233 ARG A CA 1
ATOM 1638 C C . ARG A 1 233 ? 30.720 62.028 29.296 1.00 24.65 233 ARG A C 1
ATOM 1639 O O . ARG A 1 233 ? 31.266 63.057 28.906 1.00 26.10 233 ARG A O 1
ATOM 1647 N N . PRO A 1 234 ? 30.086 61.964 30.469 1.00 22.80 234 PRO A N 1
ATOM 1648 C CA . PRO A 1 234 ? 30.043 63.142 31.334 1.00 22.28 234 PRO A CA 1
ATOM 1649 C C . PRO A 1 234 ? 31.441 63.514 31.832 1.00 23.09 234 PRO A C 1
ATOM 1650 O O . PRO A 1 234 ? 32.352 62.676 31.850 1.00 22.04 234 PRO A O 1
ATOM 1654 N N . VAL A 1 235 ? 31.610 64.773 32.226 1.00 22.03 235 VAL A N 1
ATOM 1655 C CA . VAL A 1 235 ? 32.900 65.248 32.721 1.00 22.94 235 VAL A CA 1
ATOM 1656 C C . VAL A 1 235 ? 32.827 65.556 34.217 1.00 22.34 235 VAL A C 1
ATOM 1657 O O . VAL A 1 235 ? 31.762 65.871 34.742 1.00 22.21 235 VAL A O 1
ATOM 1661 N N . LEU A 1 236 ? 33.960 65.442 34.902 1.00 24.22 236 LEU A N 1
ATOM 1662 C CA . LEU A 1 236 ? 34.016 65.709 36.333 1.00 24.98 236 LEU A CA 1
ATOM 1663 C C . LEU A 1 236 ? 33.944 67.212 36.562 1.00 27.00 236 LEU A C 1
ATOM 1664 O O . LEU A 1 236 ? 34.037 67.996 35.616 1.00 28.62 236 LEU A O 1
ATOM 1669 N N . PRO A 1 237 ? 33.770 67.639 37.824 1.00 28.15 237 PRO A N 1
ATOM 1670 C CA . PRO A 1 237 ? 33.697 69.076 38.107 1.00 26.64 237 PRO A CA 1
ATOM 1671 C C . PRO A 1 237 ? 34.976 69.773 37.649 1.00 27.71 237 PRO A C 1
ATOM 1672 O O . PRO A 1 237 ? 36.076 69.261 37.870 1.00 27.56 237 PRO A O 1
ATOM 1676 N N . ASN A 1 238 ? 34.823 70.928 37.002 1.00 28.85 238 ASN A N 1
ATOM 1677 C CA . ASN A 1 238 ? 35.949 71.736 36.511 1.00 28.02 238 ASN A CA 1
ATOM 1678 C C . ASN A 1 238 ? 36.728 71.113 35.358 1.00 29.45 238 ASN A C 1
ATOM 1679 O O . ASN A 1 238 ? 37.617 71.754 34.798 1.00 29.89 238 ASN A O 1
ATOM 1684 N N . GLN A 1 239 ? 36.419 69.867 35.009 1.00 30.81 239 GLN A N 1
ATOM 1685 C CA . GLN A 1 239 ? 37.104 69.219 33.891 1.00 31.35 239 GLN A CA 1
ATOM 1686 C C . GLN A 1 239 ? 36.596 69.887 32.617 1.00 32.16 239 GLN A C 1
ATOM 1687 O O . GLN A 1 239 ? 35.404 70.205 32.529 1.00 32.16 239 GLN A O 1
ATOM 1693 N N . HIS A 1 240 ? 37.472 70.106 31.635 1.00 31.67 240 HIS A N 1
ATOM 1694 C CA . HIS A 1 240 ? 37.028 70.763 30.404 1.00 35.20 240 HIS A CA 1
ATOM 1695 C C . HIS A 1 240 ? 36.046 69.906 29.621 1.00 35.20 240 HIS A C 1
ATOM 1696 O O . HIS A 1 240 ? 36.199 68.687 29.528 1.00 36.73 240 HIS A O 1
ATOM 1703 N N . GLU A 1 241 ? 35.051 70.556 29.032 1.00 34.17 241 GLU A N 1
ATOM 1704 C CA . GLU A 1 241 ? 34.026 69.848 28.290 1.00 33.75 241 GLU A CA 1
ATOM 1705 C C . GLU A 1 241 ? 34.522 69.019 27.109 1.00 34.94 241 GLU A C 1
ATOM 1706 O O . GLU A 1 241 ? 33.956 67.970 26.816 1.00 37.73 241 GLU A O 1
ATOM 1712 N N . ARG A 1 242 ? 35.579 69.455 26.439 1.00 35.95 242 ARG A N 1
ATOM 1713 C CA . ARG A 1 242 ? 36.071 68.696 25.293 1.00 38.23 242 ARG A CA 1
ATOM 1714 C C . ARG A 1 242 ? 36.634 67.342 25.701 1.00 35.65 242 ARG A C 1
ATOM 1715 O O . ARG A 1 242 ? 36.765 66.440 24.874 1.00 37.45 242 ARG A O 1
ATOM 1723 N N . GLU A 1 243 ? 36.970 67.204 26.977 1.00 32.30 243 GLU A N 1
ATOM 1724 C CA . GLU A 1 243 ? 37.536 65.962 27.487 1.00 30.04 243 GLU A CA 1
ATOM 1725 C C . GLU A 1 243 ? 36.498 64.853 27.602 1.00 29.58 243 GLU A C 1
ATOM 1726 O O . GLU A 1 243 ? 36.810 63.739 28.032 1.00 29.25 243 GLU A O 1
ATOM 1732 N N . GLY A 1 244 ? 35.264 65.166 27.217 1.00 28.89 244 GLY A N 1
ATOM 1733 C CA . GLY A 1 244 ? 34.194 64.189 27.274 1.00 27.60 244 GLY A CA 1
ATOM 1734 C C . GLY A 1 244 ? 33.793 63.701 25.894 1.00 27.62 244 GLY A C 1
ATOM 1735 O O . GLY A 1 244 ? 32.695 63.181 25.705 1.00 29.06 244 GLY A O 1
ATOM 1736 N N . ARG A 1 245 ? 34.687 63.869 24.926 1.00 28.21 245 ARG A N 1
ATOM 1737 C CA . ARG A 1 245 ? 34.432 63.451 23.552 1.00 30.21 245 ARG A CA 1
ATOM 1738 C C . ARG A 1 245 ? 35.668 62.743 23.005 1.00 30.72 245 ARG A C 1
ATOM 1739 O O . ARG A 1 245 ? 36.750 63.330 22.946 1.00 33.68 245 ARG A O 1
ATOM 1747 N N . TRP A 1 246 ? 35.508 61.483 22.612 1.00 29.12 246 TRP A N 1
ATOM 1748 C CA . TRP A 1 246 ? 36.614 60.705 22.067 1.00 26.00 246 TRP A CA 1
ATOM 1749 C C . TRP A 1 246 ? 37.811 60.729 23.003 1.00 25.64 246 TRP A C 1
ATOM 1750 O O . TRP A 1 246 ? 38.958 60.778 22.566 1.00 25.49 246 TRP A O 1
ATOM 1761 N N . TRP A 1 247 ? 37.516 60.688 24.297 1.00 26.22 247 TRP A N 1
ATOM 1762 C CA . TRP A 1 247 ? 38.518 60.711 25.351 1.00 27.57 247 TRP A CA 1
ATOM 1763 C C . TRP A 1 247 ? 39.666 59.728 25.170 1.00 29.32 247 TRP A C 1
ATOM 1764 O O . TRP A 1 247 ? 40.774 59.977 25.634 1.00 33.22 247 TRP A O 1
ATOM 1775 N N . TRP A 1 248 ? 39.416 58.614 24.495 1.00 29.39 248 TRP A N 1
ATOM 1776 C CA . TRP A 1 248 ? 40.456 57.612 24.308 1.00 27.35 248 TRP A CA 1
ATOM 1777 C C . TRP A 1 248 ? 41.498 57.981 23.258 1.00 27.75 248 TRP A C 1
ATOM 1778 O O . TRP A 1 248 ? 42.573 57.392 23.223 1.00 28.58 248 TRP A O 1
ATOM 1789 N N . GLU A 1 249 ? 41.190 58.955 22.412 1.00 29.82 249 GLU A N 1
ATOM 1790 C CA . GLU A 1 249 ? 42.115 59.373 21.361 1.00 34.84 249 GLU A CA 1
ATOM 1791 C C . GLU A 1 249 ? 43.278 60.238 21.851 1.00 37.71 249 GLU A C 1
ATOM 1792 O O . GLU A 1 249 ? 44.403 60.048 21.335 1.00 39.85 249 GLU A O 1
ATOM 1798 N N . PRO B 1 27 ? 50.432 72.512 74.521 1.00 88.01 27 PRO B N 1
ATOM 1799 C CA . PRO B 1 27 ? 50.801 73.824 75.097 1.00 88.15 27 PRO B CA 1
ATOM 1800 C C . PRO B 1 27 ? 49.860 74.931 74.635 1.00 88.22 27 PRO B C 1
ATOM 1801 O O . PRO B 1 27 ? 49.182 74.800 73.618 1.00 88.82 27 PRO B O 1
ATOM 1805 N N . PHE B 1 28 ? 49.832 76.021 75.393 1.00 88.71 28 PHE B N 1
ATOM 1806 C CA . PHE B 1 28 ? 48.977 77.166 75.095 1.00 89.23 28 PHE B CA 1
ATOM 1807 C C . PHE B 1 28 ? 49.354 77.923 73.823 1.00 86.73 28 PHE B C 1
ATOM 1808 O O . PHE B 1 28 ? 50.505 77.897 73.387 1.00 86.26 28 PHE B O 1
ATOM 1816 N N . ASP B 1 29 ? 48.369 78.601 73.241 1.00 83.44 29 ASP B N 1
ATOM 1817 C CA . ASP B 1 29 ? 48.564 79.384 72.024 1.00 81.40 29 ASP B CA 1
ATOM 1818 C C . ASP B 1 29 ? 47.497 80.466 71.979 1.00 80.13 29 ASP B C 1
ATOM 1819 O O . ASP B 1 29 ? 46.510 80.391 72.706 1.00 80.38 29 ASP B O 1
ATOM 1824 N N . LEU B 1 30 ? 47.687 81.465 71.123 1.00 79.75 30 LEU B N 1
ATOM 1825 C CA . LEU B 1 30 ? 46.719 82.553 71.003 1.00 80.85 30 LEU B CA 1
ATOM 1826 C C . LEU B 1 30 ? 46.023 82.545 69.640 1.00 82.09 30 LEU B C 1
ATOM 1827 O O . LEU B 1 30 ? 46.567 82.032 68.660 1.00 82.90 30 LEU B O 1
ATOM 1832 N N . PRO B 1 31 ? 44.803 83.111 69.563 1.00 82.69 31 PRO B N 1
ATOM 1833 C CA . PRO B 1 31 ? 44.021 83.174 68.322 1.00 81.78 31 PRO B CA 1
ATOM 1834 C C . PRO B 1 31 ? 44.696 83.971 67.210 1.00 80.87 31 PRO B C 1
ATOM 1835 O O . PRO B 1 31 ? 44.129 84.152 66.137 1.00 80.73 31 PRO B O 1
ATOM 1839 N N . ALA B 1 32 ? 45.901 84.458 67.477 1.00 80.51 32 ALA B N 1
ATOM 1840 C CA . ALA B 1 32 ? 46.645 85.205 66.474 1.00 79.78 32 ALA B CA 1
ATOM 1841 C C . ALA B 1 32 ? 47.165 84.177 65.474 1.00 79.31 32 ALA B C 1
ATOM 1842 O O . ALA B 1 32 ? 47.500 84.507 64.335 1.00 79.90 32 ALA B O 1
ATOM 1844 N N . LEU B 1 33 ? 47.228 82.926 65.923 1.00 77.84 33 LEU B N 1
ATOM 1845 C CA . LEU B 1 33 ? 47.681 81.812 65.098 1.00 75.79 33 LEU B CA 1
ATOM 1846 C C . LEU B 1 33 ? 46.744 81.678 63.906 1.00 75.27 33 LEU B C 1
ATOM 1847 O O . LEU B 1 33 ? 47.159 81.299 62.811 1.00 74.90 33 LEU B O 1
ATOM 1852 N N . ALA B 1 34 ? 45.474 81.996 64.141 1.00 74.69 34 ALA B N 1
ATOM 1853 C CA . ALA B 1 34 ? 44.446 81.936 63.111 1.00 74.47 34 ALA B CA 1
ATOM 1854 C C . ALA B 1 34 ? 44.668 83.042 62.085 1.00 74.39 34 ALA B C 1
ATOM 1855 O O . ALA B 1 34 ? 44.134 82.996 60.975 1.00 76.15 34 ALA B O 1
ATOM 1857 N N . SER B 1 35 ? 45.450 84.044 62.471 1.00 73.37 35 SER B N 1
ATOM 1858 C CA . SER B 1 35 ? 45.771 85.158 61.586 1.00 71.96 35 SER B CA 1
ATOM 1859 C C . SER B 1 35 ? 47.015 84.766 60.802 1.00 70.10 35 SER B C 1
ATOM 1860 O O . SER B 1 35 ? 47.208 85.175 59.654 1.00 68.62 35 SER B O 1
ATOM 1863 N N . SER B 1 36 ? 47.849 83.962 61.452 1.00 67.55 36 SER B N 1
ATOM 1864 C CA . SER B 1 36 ? 49.090 83.472 60.878 1.00 67.02 36 SER B CA 1
ATOM 1865 C C . SER B 1 36 ? 48.846 82.519 59.709 1.00 68.22 36 SER B C 1
ATOM 1866 O O . SER B 1 36 ? 49.293 82.760 58.584 1.00 68.50 36 SER B O 1
ATOM 1869 N N . LEU B 1 37 ? 48.126 81.437 59.996 1.00 67.37 37 LEU B N 1
ATOM 1870 C CA . LEU B 1 37 ? 47.810 80.401 59.015 1.00 65.40 37 LEU B CA 1
ATOM 1871 C C . LEU B 1 37 ? 46.879 80.838 57.886 1.00 63.98 37 LEU B C 1
ATOM 1872 O O . LEU B 1 37 ? 46.714 80.123 56.901 1.00 62.61 37 LEU B O 1
ATOM 1877 N N . ALA B 1 38 ? 46.279 82.013 58.032 1.00 63.74 38 ALA B N 1
ATOM 1878 C CA . ALA B 1 38 ? 45.361 82.542 57.034 1.00 63.72 38 ALA B CA 1
ATOM 1879 C C . ALA B 1 38 ? 45.718 82.202 55.586 1.00 64.26 38 ALA B C 1
ATOM 1880 O O . ALA B 1 38 ? 44.933 81.566 54.886 1.00 68.04 38 ALA B O 1
ATOM 1882 N N . ASP B 1 39 ? 46.902 82.606 55.137 1.00 64.26 39 ASP B N 1
ATOM 1883 C CA . ASP B 1 39 ? 47.299 82.363 53.753 1.00 64.77 39 ASP B CA 1
ATOM 1884 C C . ASP B 1 39 ? 48.089 81.104 53.475 1.00 63.76 39 ASP B C 1
ATOM 1885 O O . ASP B 1 39 ? 48.214 80.700 52.320 1.00 65.29 39 ASP B O 1
ATOM 1890 N N . LYS B 1 40 ? 48.631 80.481 54.512 1.00 61.61 40 LYS B N 1
ATOM 1891 C CA . LYS B 1 40 ? 49.414 79.276 54.300 1.00 61.81 40 LYS B CA 1
ATOM 1892 C C . LYS B 1 40 ? 48.607 78.158 53.638 1.00 60.79 40 LYS B C 1
ATOM 1893 O O . LYS B 1 40 ? 47.378 78.118 53.727 1.00 60.20 40 LYS B O 1
ATOM 1899 N N . SER B 1 41 ? 49.315 77.266 52.954 1.00 59.63 41 SER B N 1
ATOM 1900 C CA . SER B 1 41 ? 48.694 76.142 52.266 1.00 57.28 41 SER B CA 1
ATOM 1901 C C . SER B 1 41 ? 47.929 75.284 53.264 1.00 56.03 41 SER B C 1
ATOM 1902 O O . SER B 1 41 ? 48.218 75.308 54.462 1.00 57.03 41 SER B O 1
ATOM 1905 N N . PRO B 1 42 ? 46.944 74.509 52.782 1.00 54.08 42 PRO B N 1
ATOM 1906 C CA . PRO B 1 42 ? 46.147 73.643 53.656 1.00 52.05 42 PRO B CA 1
ATOM 1907 C C . PRO B 1 42 ? 47.015 72.633 54.398 1.00 51.05 42 PRO B C 1
ATOM 1908 O O . PRO B 1 42 ? 46.800 72.372 55.585 1.00 51.39 42 PRO B O 1
ATOM 1912 N N . GLN B 1 43 ? 47.998 72.072 53.702 1.00 49.27 43 GLN B N 1
ATOM 1913 C CA . GLN B 1 43 ? 48.882 71.096 54.324 1.00 49.20 43 GLN B CA 1
ATOM 1914 C C . GLN B 1 43 ? 49.602 71.694 55.530 1.00 48.42 43 GLN B C 1
ATOM 1915 O O . GLN B 1 43 ? 49.782 71.019 56.545 1.00 46.64 43 GLN B O 1
ATOM 1921 N N . ASP B 1 44 ? 50.014 72.957 55.415 1.00 48.97 44 ASP B N 1
ATOM 1922 C CA . ASP B 1 44 ? 50.690 73.638 56.518 1.00 48.90 44 ASP B CA 1
ATOM 1923 C C . ASP B 1 44 ? 49.715 73.787 57.680 1.00 48.32 44 ASP B C 1
ATOM 1924 O O . ASP B 1 44 ? 50.051 73.489 58.827 1.00 47.67 44 ASP B O 1
ATOM 1929 N N . ILE B 1 45 ? 48.506 74.251 57.369 1.00 44.38 45 ILE B N 1
ATOM 1930 C CA . ILE B 1 45 ? 47.476 74.434 58.376 1.00 40.63 45 ILE B CA 1
ATOM 1931 C C . ILE B 1 45 ? 47.211 73.117 59.099 1.00 41.89 45 ILE B C 1
ATOM 1932 O O . ILE B 1 45 ? 46.847 73.104 60.272 1.00 42.38 45 ILE B O 1
ATOM 1937 N N . LEU B 1 46 ? 47.398 72.005 58.402 1.00 43.22 46 LEU B N 1
ATOM 1938 C CA . LEU B 1 46 ? 47.191 70.705 59.025 1.00 47.19 46 LEU B CA 1
ATOM 1939 C C . LEU B 1 46 ? 48.372 70.364 59.925 1.00 49.95 46 LEU B C 1
ATOM 1940 O O . LEU B 1 46 ? 48.190 69.807 61.010 1.00 51.71 46 LEU B O 1
ATOM 1945 N N . LYS B 1 47 ? 49.582 70.692 59.477 1.00 52.48 47 LYS B N 1
ATOM 1946 C CA . LYS B 1 47 ? 50.772 70.434 60.285 1.00 54.07 47 LYS B CA 1
ATOM 1947 C C . LYS B 1 47 ? 50.595 71.239 61.573 1.00 54.55 47 LYS B C 1
ATOM 1948 O O . LYS B 1 47 ? 50.736 70.712 62.677 1.00 53.77 47 LYS B O 1
ATOM 1954 N N . ALA B 1 48 ? 50.267 72.520 61.409 1.00 54.64 48 ALA B N 1
ATOM 1955 C CA . ALA B 1 48 ? 50.049 73.419 62.532 1.00 53.09 48 ALA B CA 1
ATOM 1956 C C . ALA B 1 48 ? 49.056 72.773 63.476 1.00 54.18 48 ALA B C 1
ATOM 1957 O O . ALA B 1 48 ? 49.304 72.681 64.677 1.00 56.78 48 ALA B O 1
ATOM 1959 N N . ALA B 1 49 ? 47.937 72.316 62.923 1.00 55.04 49 ALA B N 1
ATOM 1960 C CA . ALA B 1 49 ? 46.900 71.669 63.718 1.00 56.24 49 ALA B CA 1
ATOM 1961 C C . ALA B 1 49 ? 47.441 70.419 64.408 1.00 57.00 49 ALA B C 1
ATOM 1962 O O . ALA B 1 49 ? 47.292 70.251 65.622 1.00 57.33 49 ALA B O 1
ATOM 1964 N N . PHE B 1 50 ? 48.075 69.542 63.638 1.00 57.89 50 PHE B N 1
ATOM 1965 C CA . PHE B 1 50 ? 48.630 68.319 64.203 1.00 61.40 50 PHE B CA 1
ATOM 1966 C C . PHE B 1 50 ? 49.673 68.596 65.283 1.00 62.09 50 PHE B C 1
ATOM 1967 O O . PHE B 1 50 ? 49.853 67.799 66.203 1.00 61.82 50 PHE B O 1
ATOM 1975 N N . GLU B 1 51 ? 50.362 69.725 65.162 1.00 62.65 51 GLU B N 1
ATOM 1976 C CA . GLU B 1 51 ? 51.383 70.101 66.133 1.00 63.67 51 GLU B CA 1
ATOM 1977 C C . GLU B 1 51 ? 50.789 70.338 67.518 1.00 62.98 51 GLU B C 1
ATOM 1978 O O . GLU B 1 51 ? 51.221 69.738 68.506 1.00 62.66 51 GLU B O 1
ATOM 1984 N N . HIS B 1 52 ? 49.789 71.210 67.581 1.00 60.98 52 HIS B N 1
ATOM 1985 C CA . HIS B 1 52 ? 49.144 71.545 68.840 1.00 59.42 52 HIS B CA 1
ATOM 1986 C C . HIS B 1 52 ? 48.236 70.460 69.410 1.00 58.80 52 HIS B C 1
ATOM 1987 O O . HIS B 1 52 ? 48.258 70.210 70.620 1.00 60.65 52 HIS B O 1
ATOM 1994 N N . PHE B 1 53 ? 47.453 69.808 68.551 1.00 54.71 53 PHE B N 1
ATOM 1995 C CA . PHE B 1 53 ? 46.509 68.796 69.017 1.00 50.44 53 PHE B CA 1
ATOM 1996 C C . PHE B 1 53 ? 46.837 67.335 68.717 1.00 52.11 53 PHE B C 1
ATOM 1997 O O . PHE B 1 53 ? 46.129 66.431 69.171 1.00 50.59 53 PHE B O 1
ATOM 2005 N N . GLY B 1 54 ? 47.908 67.109 67.958 1.00 54.08 54 GLY B N 1
ATOM 2006 C CA . GLY B 1 54 ? 48.339 65.756 67.633 1.00 55.91 54 GLY B CA 1
ATOM 2007 C C . GLY B 1 54 ? 47.276 64.766 67.193 1.00 57.33 54 GLY B C 1
ATOM 2008 O O . GLY B 1 54 ? 46.275 65.139 66.579 1.00 57.12 54 GLY B O 1
ATOM 2009 N N . ASP B 1 55 ? 47.495 63.493 67.509 1.00 58.19 55 ASP B N 1
ATOM 2010 C CA . ASP B 1 55 ? 46.558 62.442 67.134 1.00 59.84 55 ASP B CA 1
ATOM 2011 C C . ASP B 1 55 ? 45.143 62.678 67.655 1.00 62.45 55 ASP B C 1
ATOM 2012 O O . ASP B 1 55 ? 44.243 61.880 67.396 1.00 64.32 55 ASP B O 1
ATOM 2017 N N . GLU B 1 56 ? 44.946 63.767 68.389 1.00 63.78 56 GLU B N 1
ATOM 2018 C CA . GLU B 1 56 ? 43.629 64.087 68.926 1.00 63.32 56 GLU B CA 1
ATOM 2019 C C . GLU B 1 56 ? 42.772 64.904 67.960 1.00 60.26 56 GLU B C 1
ATOM 2020 O O . GLU B 1 56 ? 41.564 65.028 68.160 1.00 60.41 56 GLU B O 1
ATOM 2026 N N . LEU B 1 57 ? 43.392 65.466 66.924 1.00 55.98 57 LEU B N 1
ATOM 2027 C CA . LEU B 1 57 ? 42.661 66.259 65.935 1.00 52.39 57 LEU B CA 1
ATOM 2028 C C . LEU B 1 57 ? 41.805 65.359 65.052 1.00 52.66 57 LEU B C 1
ATOM 2029 O O . LEU B 1 57 ? 42.329 64.512 64.324 1.00 53.60 57 LEU B O 1
ATOM 2034 N N . TRP B 1 58 ? 40.490 65.545 65.116 1.00 51.41 58 TRP B N 1
ATOM 2035 C CA . TRP B 1 58 ? 39.575 64.746 64.315 1.00 48.54 58 TRP B CA 1
ATOM 2036 C C . TRP B 1 58 ? 39.261 65.386 62.981 1.00 47.43 58 TRP B C 1
ATOM 2037 O O . TRP B 1 58 ? 39.084 66.600 62.879 1.00 45.86 58 TRP B O 1
ATOM 2048 N N . ILE B 1 59 ? 39.191 64.545 61.956 1.00 48.05 59 ILE B N 1
ATOM 2049 C CA . ILE B 1 59 ? 38.879 64.995 60.610 1.00 47.34 59 ILE B CA 1
ATOM 2050 C C . ILE B 1 59 ? 37.440 64.625 60.273 1.00 46.33 59 ILE B C 1
ATOM 2051 O O . ILE B 1 59 ? 37.034 63.465 60.389 1.00 46.28 59 ILE B O 1
ATOM 2056 N N . SER B 1 60 ? 36.668 65.621 59.868 1.00 43.88 60 SER B N 1
ATOM 2057 C CA . SER B 1 60 ? 35.277 65.397 59.519 1.00 42.55 60 SER B CA 1
ATOM 2058 C C . SER B 1 60 ? 35.254 65.039 58.036 1.00 42.09 60 SER B C 1
ATOM 2059 O O . SER B 1 60 ? 35.665 65.844 57.207 1.00 42.77 60 SER B O 1
ATOM 2062 N N . PHE B 1 61 ? 34.792 63.831 57.705 1.00 39.74 61 PHE B N 1
ATOM 2063 C CA . PHE B 1 61 ? 34.736 63.372 56.309 1.00 36.71 61 PHE B CA 1
ATOM 2064 C C . PHE B 1 61 ? 33.296 63.128 55.811 1.00 36.48 61 PHE B C 1
ATOM 2065 O O . PHE B 1 61 ? 32.618 62.210 56.289 1.00 34.49 61 PHE B O 1
ATOM 2073 N N . SER B 1 62 ? 32.847 63.925 54.835 1.00 33.13 62 SER B N 1
ATOM 2074 C CA . SER B 1 62 ? 31.479 63.808 54.311 1.00 32.39 62 SER B CA 1
ATOM 2075 C C . SER B 1 62 ? 31.275 62.963 53.062 1.00 30.37 62 SER B C 1
ATOM 2076 O O . SER B 1 62 ? 30.226 63.053 52.434 1.00 29.50 62 SER B O 1
ATOM 2079 N N . GLY B 1 63 ? 32.260 62.152 52.699 1.00 29.65 63 GLY B N 1
ATOM 2080 C CA . GLY B 1 63 ? 32.127 61.323 51.514 1.00 30.30 63 GLY B CA 1
ATOM 2081 C C . GLY B 1 63 ? 32.039 62.105 50.210 1.00 32.34 63 GLY B C 1
ATOM 2082 O O . GLY B 1 63 ? 31.583 61.567 49.196 1.00 31.93 63 GLY B O 1
ATOM 2083 N N . ALA B 1 64 ? 32.474 63.366 50.225 1.00 32.41 64 ALA B N 1
ATOM 2084 C CA . ALA B 1 64 ? 32.439 64.212 49.030 1.00 33.12 64 ALA B CA 1
ATOM 2085 C C . ALA B 1 64 ? 33.837 64.620 48.564 1.00 34.66 64 ALA B C 1
ATOM 2086 O O . ALA B 1 64 ? 34.808 63.902 48.790 1.00 34.45 64 ALA B O 1
ATOM 2088 N N . GLU B 1 65 ? 33.942 65.776 47.913 1.00 38.09 65 GLU B N 1
ATOM 2089 C CA . GLU B 1 65 ? 35.238 66.234 47.421 1.00 40.80 65 GLU B CA 1
ATOM 2090 C C . GLU B 1 65 ? 36.183 66.588 48.572 1.00 40.44 65 GLU B C 1
ATOM 2091 O O . GLU B 1 65 ? 37.364 66.878 48.355 1.00 39.64 65 GLU B O 1
ATOM 2097 N N . ASP B 1 66 ? 35.666 66.556 49.797 1.00 39.63 66 ASP B N 1
ATOM 2098 C CA . ASP B 1 66 ? 36.490 66.853 50.962 1.00 39.99 66 ASP B CA 1
ATOM 2099 C C . ASP B 1 66 ? 37.497 65.724 51.153 1.00 39.26 66 ASP B C 1
ATOM 2100 O O . ASP B 1 66 ? 38.332 65.772 52.060 1.00 40.68 66 ASP B O 1
ATOM 2105 N N . VAL B 1 67 ? 37.414 64.715 50.286 1.00 35.36 67 VAL B N 1
ATOM 2106 C CA . VAL B 1 67 ? 38.329 63.581 50.330 1.00 32.07 67 VAL B CA 1
ATOM 2107 C C . VAL B 1 67 ? 39.757 64.117 50.293 1.00 33.23 67 VAL B C 1
ATOM 2108 O O . VAL B 1 67 ? 40.695 63.455 50.745 1.00 33.85 67 VAL B O 1
ATOM 2112 N N . VAL B 1 68 ? 39.913 65.320 49.747 1.00 32.27 68 VAL B N 1
ATOM 2113 C CA . VAL B 1 68 ? 41.221 65.948 49.663 1.00 31.26 68 VAL B CA 1
ATOM 2114 C C . VAL B 1 68 ? 41.769 66.179 51.060 1.00 32.60 68 VAL B C 1
ATOM 2115 O O . VAL B 1 68 ? 42.953 65.958 51.308 1.00 34.92 68 VAL B O 1
ATOM 2119 N N . LEU B 1 69 ? 40.914 66.631 51.971 1.00 30.48 69 LEU B N 1
ATOM 2120 C CA . LEU B 1 69 ? 41.347 66.864 53.339 1.00 30.93 69 LEU B CA 1
ATOM 2121 C C . LEU B 1 69 ? 41.898 65.575 53.942 1.00 32.89 69 LEU B C 1
ATOM 2122 O O . LEU B 1 69 ? 42.951 65.575 54.582 1.00 35.06 69 LEU B O 1
ATOM 2127 N N . VAL B 1 70 ? 41.173 64.479 53.738 1.00 31.80 70 VAL B N 1
ATOM 2128 C CA . VAL B 1 70 ? 41.591 63.182 54.251 1.00 29.27 70 VAL B CA 1
ATOM 2129 C C . VAL B 1 70 ? 42.967 62.816 53.696 1.00 32.86 70 VAL B C 1
ATOM 2130 O O . VAL B 1 70 ? 43.851 62.391 54.440 1.00 32.66 70 VAL B O 1
ATOM 2134 N N . ASP B 1 71 ? 43.147 62.991 52.390 1.00 35.74 71 ASP B N 1
ATOM 2135 C CA . ASP B 1 71 ? 44.422 62.674 51.745 1.00 37.67 71 ASP B CA 1
ATOM 2136 C C . ASP B 1 71 ? 45.571 63.475 52.382 1.00 38.61 71 ASP B C 1
ATOM 2137 O O . ASP B 1 71 ? 46.616 62.916 52.729 1.00 35.30 71 ASP B O 1
ATOM 2142 N N . MET B 1 72 ? 45.364 64.781 52.539 1.00 38.75 72 MET B N 1
ATOM 2143 C CA . MET B 1 72 ? 46.371 65.661 53.124 1.00 37.89 72 MET B CA 1
ATOM 2144 C C . MET B 1 72 ? 46.697 65.291 54.566 1.00 37.53 72 MET B C 1
ATOM 2145 O O . MET B 1 72 ? 47.858 65.067 54.911 1.00 37.42 72 MET B O 1
ATOM 2150 N N . ALA B 1 73 ? 45.672 65.232 55.407 1.00 37.30 73 ALA B N 1
ATOM 2151 C CA . ALA B 1 73 ? 45.866 64.884 56.811 1.00 37.39 73 ALA B CA 1
ATOM 2152 C C . ALA B 1 73 ? 46.547 63.518 56.954 1.00 36.29 73 ALA B C 1
ATOM 2153 O O . ALA B 1 73 ? 47.481 63.363 57.738 1.00 37.23 73 ALA B O 1
ATOM 2155 N N . TRP B 1 74 ? 46.087 62.537 56.183 1.00 35.24 74 TRP B N 1
ATOM 2156 C CA . TRP B 1 74 ? 46.647 61.195 56.249 1.00 34.73 74 TRP B CA 1
ATOM 2157 C C . TRP B 1 74 ? 48.095 61.133 55.774 1.00 36.09 74 TRP B C 1
ATOM 2158 O O . TRP B 1 74 ? 48.889 60.323 56.267 1.00 35.84 74 TRP B O 1
ATOM 2169 N N . LYS B 1 75 ? 48.437 61.971 54.803 1.00 37.84 75 LYS B N 1
ATOM 2170 C CA . LYS B 1 75 ? 49.798 61.985 54.294 1.00 38.56 75 LYS B CA 1
ATOM 2171 C C . LYS B 1 75 ? 50.729 62.479 55.396 1.00 39.57 75 LYS B C 1
ATOM 2172 O O . LYS B 1 75 ? 51.862 62.018 55.511 1.00 41.09 75 LYS B O 1
ATOM 2178 N N . LEU B 1 76 ? 50.243 63.409 56.215 1.00 38.55 76 LEU B N 1
ATOM 2179 C CA . LEU B 1 76 ? 51.038 63.937 57.314 1.00 35.99 76 LEU B CA 1
ATOM 2180 C C . LEU B 1 76 ? 51.039 62.937 58.466 1.00 38.97 76 LEU B C 1
ATOM 2181 O O . LEU B 1 76 ? 52.098 62.517 58.937 1.00 41.78 76 LEU B O 1
ATOM 2186 N N . ASN B 1 77 ? 49.847 62.536 58.896 1.00 40.46 77 ASN B N 1
ATOM 2187 C CA . ASN B 1 77 ? 49.688 61.608 60.019 1.00 41.30 77 ASN B CA 1
ATOM 2188 C C . ASN B 1 77 ? 48.986 60.300 59.617 1.00 41.31 77 ASN B C 1
ATOM 2189 O O . ASN B 1 77 ? 47.768 60.270 59.481 1.00 41.93 77 ASN B O 1
ATOM 2194 N N . ARG B 1 78 ? 49.745 59.220 59.439 1.00 42.83 78 ARG B N 1
ATOM 2195 C CA . ARG B 1 78 ? 49.146 57.938 59.058 1.00 43.37 78 ARG B CA 1
ATOM 2196 C C . ARG B 1 78 ? 48.201 57.387 60.117 1.00 42.66 78 ARG B C 1
ATOM 2197 O O . ARG B 1 78 ? 47.538 56.374 59.895 1.00 42.50 78 ARG B O 1
ATOM 2205 N N . ASN B 1 79 ? 48.150 58.044 61.272 1.00 40.65 79 ASN B N 1
ATOM 2206 C CA . ASN B 1 79 ? 47.281 57.602 62.359 1.00 39.08 79 ASN B CA 1
ATOM 2207 C C . ASN B 1 79 ? 46.093 58.538 62.547 1.00 39.15 79 ASN B C 1
ATOM 2208 O O . ASN B 1 79 ? 45.321 58.400 63.501 1.00 39.33 79 ASN B O 1
ATOM 2213 N N . VAL B 1 80 ? 45.957 59.488 61.628 1.00 36.78 80 VAL B N 1
ATOM 2214 C CA . VAL B 1 80 ? 44.879 60.464 61.665 1.00 36.74 80 VAL B CA 1
ATOM 2215 C C . VAL B 1 80 ? 43.541 59.815 61.987 1.00 37.81 80 VAL B C 1
ATOM 2216 O O . VAL B 1 80 ? 43.222 58.740 61.474 1.00 37.42 80 VAL B O 1
ATOM 2220 N N . LYS B 1 81 ? 42.768 60.475 62.843 1.00 38.78 81 LYS B N 1
ATOM 2221 C CA . LYS B 1 81 ? 41.454 59.979 63.231 1.00 39.32 81 LYS B CA 1
ATOM 2222 C C . LYS B 1 81 ? 40.431 60.745 62.416 1.00 38.11 81 LYS B C 1
ATOM 2223 O O . LYS B 1 81 ? 40.558 61.956 62.241 1.00 34.94 81 LYS B O 1
ATOM 2229 N N . VAL B 1 82 ? 39.417 60.045 61.921 1.00 38.31 82 VAL B N 1
ATOM 2230 C CA . VAL B 1 82 ? 38.388 60.691 61.110 1.00 39.03 82 VAL B CA 1
ATOM 2231 C C . VAL B 1 82 ? 37.015 60.071 61.322 1.00 37.22 82 VAL B C 1
ATOM 2232 O O . VAL B 1 82 ? 36.898 58.869 61.555 1.00 37.26 82 VAL B O 1
ATOM 2236 N N . PHE B 1 83 ? 35.979 60.900 61.249 1.00 36.32 83 PHE B N 1
ATOM 2237 C CA . PHE B 1 83 ? 34.610 60.427 61.426 1.00 36.47 83 PHE B CA 1
ATOM 2238 C C . PHE B 1 83 ? 33.705 60.969 60.324 1.00 36.97 83 PHE B C 1
ATOM 2239 O O . PHE B 1 83 ? 34.022 61.968 59.670 1.00 37.10 83 PHE B O 1
ATOM 2247 N N . SER B 1 84 ? 32.574 60.301 60.129 1.00 36.29 84 SER B N 1
ATOM 2248 C CA . SER B 1 84 ? 31.603 60.706 59.126 1.00 34.85 84 SER B CA 1
ATOM 2249 C C . SER B 1 84 ? 30.223 60.546 59.741 1.00 33.83 84 SER B C 1
ATOM 2250 O O . SER B 1 84 ? 29.955 59.558 60.426 1.00 34.11 84 SER B O 1
ATOM 2253 N N . LEU B 1 85 ? 29.353 61.519 59.505 1.00 32.80 85 LEU B N 1
ATOM 2254 C CA . LEU B 1 85 ? 28.002 61.473 60.037 1.00 33.29 85 LEU B CA 1
ATOM 2255 C C . LEU B 1 85 ? 27.086 60.781 59.034 1.00 36.78 85 LEU B C 1
ATOM 2256 O O . LEU B 1 85 ? 26.781 61.326 57.969 1.00 38.06 85 LEU B O 1
ATOM 2261 N N . ASP B 1 86 ? 26.667 59.569 59.388 1.00 36.87 86 ASP B N 1
ATOM 2262 C CA . ASP B 1 86 ? 25.791 58.743 58.562 1.00 35.62 86 ASP B CA 1
ATOM 2263 C C . ASP B 1 86 ? 24.346 59.046 58.960 1.00 35.89 86 ASP B C 1
ATOM 2264 O O . ASP B 1 86 ? 23.816 58.454 59.897 1.00 38.59 86 ASP B O 1
ATOM 2269 N N . THR B 1 87 ? 23.720 59.972 58.243 1.00 34.22 87 THR B N 1
ATOM 2270 C CA . THR B 1 87 ? 22.348 60.381 58.521 1.00 33.28 87 THR B CA 1
ATOM 2271 C C . THR B 1 87 ? 21.337 59.277 58.294 1.00 34.47 87 THR B C 1
ATOM 2272 O O . THR B 1 87 ? 20.156 59.451 58.590 1.00 34.55 87 THR B O 1
ATOM 2276 N N . GLY B 1 88 ? 21.794 58.151 57.758 1.00 35.08 88 GLY B N 1
ATOM 2277 C CA . GLY B 1 88 ? 20.888 57.052 57.475 1.00 33.06 88 GLY B CA 1
ATOM 2278 C C . GLY B 1 88 ? 20.130 57.336 56.187 1.00 32.94 88 GLY B C 1
ATOM 2279 O O . GLY B 1 88 ? 19.179 56.631 55.843 1.00 34.17 88 GLY B O 1
ATOM 2280 N N . ARG B 1 89 ? 20.559 58.376 55.473 1.00 29.36 89 ARG B N 1
ATOM 2281 C CA . ARG B 1 89 ? 19.930 58.768 54.221 1.00 26.36 89 ARG B CA 1
ATOM 2282 C C . ARG B 1 89 ? 20.967 59.231 53.188 1.00 25.87 89 ARG B C 1
ATOM 2283 O O . ARG B 1 89 ? 20.746 60.192 52.451 1.00 25.83 89 ARG B O 1
ATOM 2291 N N . LEU B 1 90 ? 22.096 58.539 53.125 1.00 24.73 90 LEU B N 1
ATOM 2292 C CA . LEU B 1 90 ? 23.140 58.901 52.172 1.00 27.98 90 LEU B CA 1
ATOM 2293 C C . LEU B 1 90 ? 22.994 58.099 50.875 1.00 28.97 90 LEU B C 1
ATOM 2294 O O . LEU B 1 90 ? 22.464 56.986 50.887 1.00 29.11 90 LEU B O 1
ATOM 2299 N N . HIS B 1 91 ? 23.463 58.659 49.760 1.00 28.45 91 HIS B N 1
ATOM 2300 C CA . HIS B 1 91 ? 23.393 57.949 48.488 1.00 28.32 91 HIS B CA 1
ATOM 2301 C C . HIS B 1 91 ? 24.147 56.645 48.655 1.00 30.10 91 HIS B C 1
ATOM 2302 O O . HIS B 1 91 ? 25.146 56.589 49.368 1.00 32.23 91 HIS B O 1
ATOM 2309 N N . PRO B 1 92 ? 23.685 55.573 48.000 1.00 29.80 92 PRO B N 1
ATOM 2310 C CA . PRO B 1 92 ? 24.453 54.341 48.179 1.00 29.15 92 PRO B CA 1
ATOM 2311 C C . PRO B 1 92 ? 25.865 54.614 47.664 1.00 29.07 92 PRO B C 1
ATOM 2312 O O . PRO B 1 92 ? 26.841 54.031 48.134 1.00 28.60 92 PRO B O 1
ATOM 2316 N N . GLU B 1 93 ? 25.960 55.527 46.700 1.00 29.76 93 GLU B N 1
ATOM 2317 C CA . GLU B 1 93 ? 27.246 55.906 46.120 1.00 32.54 93 GLU B CA 1
ATOM 2318 C C . GLU B 1 93 ? 28.173 56.420 47.212 1.00 33.09 93 GLU B C 1
ATOM 2319 O O . GLU B 1 93 ? 29.384 56.187 47.186 1.00 33.73 93 GLU B O 1
ATOM 2325 N N . THR B 1 94 ? 27.594 57.127 48.173 1.00 31.40 94 THR B N 1
ATOM 2326 C CA . THR B 1 94 ? 28.371 57.673 49.262 1.00 28.47 94 THR B CA 1
ATOM 2327 C C . THR B 1 94 ? 28.883 56.575 50.191 1.00 28.13 94 THR B C 1
ATOM 2328 O O . THR B 1 94 ? 30.063 56.553 50.521 1.00 30.00 94 THR B O 1
ATOM 2332 N N . TYR B 1 95 ? 28.016 55.655 50.603 1.00 28.88 95 TYR B N 1
ATOM 2333 C CA . TYR B 1 95 ? 28.456 54.580 51.489 1.00 29.93 95 TYR B CA 1
ATOM 2334 C C . TYR B 1 95 ? 29.615 53.813 50.866 1.00 31.26 95 TYR B C 1
ATOM 2335 O O . TYR B 1 95 ? 30.591 53.491 51.541 1.00 32.37 95 TYR B O 1
ATOM 2344 N N . ARG B 1 96 ? 29.511 53.522 49.574 1.00 32.41 96 ARG B N 1
ATOM 2345 C CA . ARG B 1 96 ? 30.564 52.786 48.891 1.00 32.00 96 ARG B CA 1
ATOM 2346 C C . ARG B 1 96 ? 31.882 53.562 48.881 1.00 32.10 96 ARG B C 1
ATOM 2347 O O . ARG B 1 96 ? 32.953 52.964 48.967 1.00 31.18 96 ARG B O 1
ATOM 2355 N N . PHE B 1 97 ? 31.798 54.888 48.787 1.00 30.49 97 PHE B N 1
ATOM 2356 C CA . PHE B 1 97 ? 32.984 55.740 48.764 1.00 30.09 97 PHE B CA 1
ATOM 2357 C C . PHE B 1 97 ? 33.651 55.783 50.136 1.00 34.58 97 PHE B C 1
ATOM 2358 O O . PHE B 1 97 ? 34.831 55.440 50.275 1.00 36.11 97 PHE B O 1
ATOM 2366 N N . ILE B 1 98 ? 32.897 56.208 51.147 1.00 33.69 98 ILE B N 1
ATOM 2367 C CA . ILE B 1 98 ? 33.422 56.279 52.508 1.00 31.69 98 ILE B CA 1
ATOM 2368 C C . ILE B 1 98 ? 34.183 55.001 52.844 1.00 31.43 98 ILE B C 1
ATOM 2369 O O . ILE B 1 98 ? 35.260 55.047 53.436 1.00 31.74 98 ILE B O 1
ATOM 2374 N N . ASP B 1 99 ? 33.623 53.861 52.452 1.00 30.94 99 ASP B N 1
ATOM 2375 C CA . ASP B 1 99 ? 34.260 52.580 52.718 1.00 30.77 99 ASP B CA 1
ATOM 2376 C C . ASP B 1 99 ? 35.517 52.417 51.867 1.00 31.12 99 ASP B C 1
ATOM 2377 O O . ASP B 1 99 ? 36.473 51.747 52.265 1.00 28.54 99 ASP B O 1
ATOM 2382 N N . GLN B 1 100 ? 35.509 53.024 50.688 1.00 30.79 100 GLN B N 1
ATOM 2383 C CA . GLN B 1 100 ? 36.660 52.951 49.810 1.00 34.91 100 GLN B CA 1
ATOM 2384 C C . GLN B 1 100 ? 37.819 53.717 50.432 1.00 35.15 100 GLN B C 1
ATOM 2385 O O . GLN B 1 100 ? 38.937 53.209 50.497 1.00 34.87 100 GLN B O 1
ATOM 2391 N N . VAL B 1 101 ? 37.551 54.941 50.883 1.00 34.75 101 VAL B N 1
ATOM 2392 C CA . VAL B 1 101 ? 38.579 55.756 51.517 1.00 34.31 101 VAL B CA 1
ATOM 2393 C C . VAL B 1 101 ? 39.136 54.967 52.696 1.00 34.86 101 VAL B C 1
ATOM 2394 O O . VAL B 1 101 ? 40.344 54.956 52.940 1.00 34.23 101 VAL B O 1
ATOM 2398 N N . ARG B 1 102 ? 38.241 54.300 53.416 1.00 35.01 102 ARG B N 1
ATOM 2399 C CA . ARG B 1 102 ? 38.621 53.482 54.559 1.00 36.61 102 ARG B CA 1
ATOM 2400 C C . ARG B 1 102 ? 39.636 52.427 54.127 1.00 37.90 102 ARG B C 1
ATOM 2401 O O . ARG B 1 102 ? 40.747 52.377 54.641 1.00 39.26 102 ARG B O 1
ATOM 2409 N N . GLU B 1 103 ? 39.252 51.583 53.177 1.00 40.35 103 GLU B N 1
ATOM 2410 C CA . GLU B 1 103 ? 40.149 50.539 52.710 1.00 42.24 103 GLU B CA 1
ATOM 2411 C C . GLU B 1 103 ? 41.287 51.049 51.835 1.00 41.52 103 GLU B C 1
ATOM 2412 O O . GLU B 1 103 ? 42.295 50.364 51.666 1.00 40.66 103 GLU B O 1
ATOM 2418 N N . HIS B 1 104 ? 41.145 52.253 51.293 1.00 40.58 104 HIS B N 1
ATOM 2419 C CA . HIS B 1 104 ? 42.192 52.801 50.439 1.00 39.64 104 HIS B CA 1
ATOM 2420 C C . HIS B 1 104 ? 43.358 53.387 51.217 1.00 39.54 104 HIS B C 1
ATOM 2421 O O . HIS B 1 104 ? 44.512 53.230 50.823 1.00 38.45 104 HIS B O 1
ATOM 2428 N N . TYR B 1 105 ? 43.059 54.077 52.310 1.00 39.10 105 TYR B N 1
ATOM 2429 C CA . TYR B 1 105 ? 44.109 54.685 53.110 1.00 36.68 105 TYR B CA 1
ATOM 2430 C C . TYR B 1 105 ? 44.496 53.839 54.303 1.00 36.35 105 TYR B C 1
ATOM 2431 O O . TYR B 1 105 ? 45.633 53.899 54.768 1.00 38.41 105 TYR B O 1
ATOM 2440 N N . GLY B 1 106 ? 43.555 53.041 54.788 1.00 35.91 106 GLY B N 1
ATOM 2441 C CA . GLY B 1 106 ? 43.827 52.213 55.947 1.00 36.73 106 GLY B CA 1
ATOM 2442 C C . GLY B 1 106 ? 43.435 53.020 57.166 1.00 37.49 106 GLY B C 1
ATOM 2443 O O . GLY B 1 106 ? 44.185 53.121 58.139 1.00 39.26 106 GLY B O 1
ATOM 2444 N N . ILE B 1 107 ? 42.244 53.604 57.091 1.00 36.65 107 ILE B N 1
ATOM 2445 C CA . ILE B 1 107 ? 41.707 54.433 58.157 1.00 36.07 107 ILE B CA 1
ATOM 2446 C C . ILE B 1 107 ? 40.391 53.872 58.684 1.00 37.26 107 ILE B C 1
ATOM 2447 O O . ILE B 1 107 ? 39.383 53.858 57.975 1.00 39.18 107 ILE B O 1
ATOM 2452 N N . ALA B 1 108 ? 40.397 53.408 59.926 1.00 36.33 108 ALA B N 1
ATOM 2453 C CA . ALA B 1 108 ? 39.187 52.867 60.522 1.00 33.20 108 ALA B CA 1
ATOM 2454 C C . ALA B 1 108 ? 38.276 54.037 60.831 1.00 32.30 108 ALA B C 1
ATOM 2455 O O . ALA B 1 108 ? 38.177 54.463 61.976 1.00 32.07 108 ALA B O 1
ATOM 2457 N N . ILE B 1 109 ? 37.622 54.560 59.801 1.00 32.69 109 ILE B N 1
ATOM 2458 C CA . ILE B 1 109 ? 36.722 55.694 59.957 1.00 32.91 109 ILE B CA 1
ATOM 2459 C C . ILE B 1 109 ? 35.614 55.453 60.976 1.00 35.42 109 ILE B C 1
ATOM 2460 O O . ILE B 1 109 ? 35.160 54.324 61.174 1.00 35.76 109 ILE B O 1
ATOM 2465 N N . ASP B 1 110 ? 35.200 56.533 61.631 1.00 38.21 110 ASP B N 1
ATOM 2466 C CA . ASP B 1 110 ? 34.138 56.483 62.622 1.00 41.41 110 ASP B CA 1
ATOM 2467 C C . ASP B 1 110 ? 32.853 56.917 61.935 1.00 43.38 110 ASP B C 1
ATOM 2468 O O . ASP B 1 110 ? 32.680 58.088 61.580 1.00 43.46 110 ASP B O 1
ATOM 2473 N N . VAL B 1 111 ? 31.960 55.960 61.726 1.00 43.77 111 VAL B N 1
ATOM 2474 C CA . VAL B 1 111 ? 30.692 56.252 61.082 1.00 42.64 111 VAL B CA 1
ATOM 2475 C C . VAL B 1 111 ? 29.660 56.399 62.188 1.00 41.71 111 VAL B C 1
ATOM 2476 O O . VAL B 1 111 ? 29.398 55.456 62.936 1.00 43.66 111 VAL B O 1
ATOM 2480 N N . LEU B 1 112 ? 29.089 57.594 62.289 1.00 39.43 112 LEU B N 1
ATOM 2481 C CA . LEU B 1 112 ? 28.111 57.896 63.324 1.00 39.22 112 LEU B CA 1
ATOM 2482 C C . LEU B 1 112 ? 26.667 57.869 62.832 1.00 40.13 112 LEU B C 1
ATOM 2483 O O . LEU B 1 112 ? 26.349 58.417 61.777 1.00 39.10 112 LEU B O 1
ATOM 2488 N N . SER B 1 113 ? 25.799 57.231 63.614 1.00 42.61 113 SER B N 1
ATOM 2489 C CA . SER B 1 113 ? 24.379 57.113 63.281 1.00 44.84 113 SER B CA 1
ATOM 2490 C C . SER B 1 113 ? 23.507 57.931 64.240 1.00 45.83 113 SER B C 1
ATOM 2491 O O . SER B 1 113 ? 23.923 58.246 65.359 1.00 48.23 113 SER B O 1
ATOM 2494 N N . PRO B 1 114 ? 22.284 58.291 63.807 1.00 45.34 114 PRO B N 1
ATOM 2495 C CA . PRO B 1 114 ? 21.345 59.075 64.616 1.00 43.98 114 PRO B CA 1
ATOM 2496 C C . PRO B 1 114 ? 20.778 58.294 65.798 1.00 44.18 114 PRO B C 1
ATOM 2497 O O . PRO B 1 114 ? 20.862 57.066 65.842 1.00 42.60 114 PRO B O 1
ATOM 2501 N N . ASP B 1 115 ? 20.194 59.012 66.754 1.00 44.67 115 ASP B N 1
ATOM 2502 C CA . ASP B 1 115 ? 19.614 58.366 67.924 1.00 45.47 115 ASP B CA 1
ATOM 2503 C C . ASP B 1 115 ? 18.150 58.027 67.677 1.00 45.47 115 ASP B C 1
ATOM 2504 O O . ASP B 1 115 ? 17.323 58.914 67.460 1.00 42.09 115 ASP B O 1
ATOM 2509 N N . PRO B 1 116 ? 17.814 56.726 67.698 1.00 45.82 116 PRO B N 1
ATOM 2510 C CA . PRO B 1 116 ? 16.435 56.291 67.472 1.00 46.55 116 PRO B CA 1
ATOM 2511 C C . PRO B 1 116 ? 15.463 57.127 68.295 1.00 49.42 116 PRO B C 1
ATOM 2512 O O . PRO B 1 116 ? 14.520 57.714 67.757 1.00 48.78 116 PRO B O 1
ATOM 2516 N N . ARG B 1 117 ? 15.718 57.186 69.601 1.00 52.17 117 ARG B N 1
ATOM 2517 C CA . ARG B 1 117 ? 14.883 57.940 70.540 1.00 53.80 117 ARG B CA 1
ATOM 2518 C C . ARG B 1 117 ? 14.639 59.394 70.114 1.00 50.97 117 ARG B C 1
ATOM 2519 O O . ARG B 1 117 ? 13.762 60.063 70.658 1.00 50.22 117 ARG B O 1
ATOM 2527 N N . LEU B 1 118 ? 15.410 59.873 69.141 1.00 49.58 118 LEU B N 1
ATOM 2528 C CA . LEU B 1 118 ? 15.278 61.242 68.634 1.00 48.44 118 LEU B CA 1
ATOM 2529 C C . LEU B 1 118 ? 14.693 61.251 67.224 1.00 48.10 118 LEU B C 1
ATOM 2530 O O . LEU B 1 118 ? 13.885 62.117 66.873 1.00 46.59 118 LEU B O 1
ATOM 2535 N N . LEU B 1 119 ? 15.117 60.278 66.423 1.00 47.03 119 LEU B N 1
ATOM 2536 C CA . LEU B 1 119 ? 14.674 60.151 65.043 1.00 44.55 119 LEU B CA 1
ATOM 2537 C C . LEU B 1 119 ? 13.275 59.557 64.953 1.00 45.51 119 LEU B C 1
ATOM 2538 O O . LEU B 1 119 ? 12.348 60.199 64.451 1.00 45.47 119 LEU B O 1
ATOM 2543 N N . GLU B 1 120 ? 13.138 58.326 65.443 1.00 45.39 120 GLU B N 1
ATOM 2544 C CA . GLU B 1 120 ? 11.869 57.602 65.405 1.00 43.25 120 GLU B CA 1
ATOM 2545 C C . GLU B 1 120 ? 10.630 58.474 65.607 1.00 44.29 120 GLU B C 1
ATOM 2546 O O . GLU B 1 120 ? 9.697 58.424 64.802 1.00 48.04 120 GLU B O 1
ATOM 2552 N N . PRO B 1 121 ? 10.606 59.300 66.664 1.00 42.87 121 PRO B N 1
ATOM 2553 C CA . PRO B 1 121 ? 9.437 60.152 66.890 1.00 42.07 121 PRO B CA 1
ATOM 2554 C C . PRO B 1 121 ? 9.196 61.157 65.761 1.00 41.74 121 PRO B C 1
ATOM 2555 O O . PRO B 1 121 ? 8.051 61.463 65.430 1.00 44.54 121 PRO B O 1
ATOM 2559 N N . LEU B 1 122 ? 10.274 61.665 65.172 1.00 40.59 122 LEU B N 1
ATOM 2560 C CA . LEU B 1 122 ? 10.163 62.632 64.079 1.00 39.02 122 LEU B CA 1
ATOM 2561 C C . LEU B 1 122 ? 9.514 62.034 62.837 1.00 39.92 122 LEU B C 1
ATOM 2562 O O . LEU B 1 122 ? 8.687 62.676 62.184 1.00 39.60 122 LEU B O 1
ATOM 2567 N N . VAL B 1 123 ? 9.913 60.810 62.504 1.00 39.59 123 VAL B N 1
ATOM 2568 C CA . VAL B 1 123 ? 9.383 60.132 61.333 1.00 38.75 123 VAL B CA 1
ATOM 2569 C C . VAL B 1 123 ? 7.954 59.686 61.589 1.00 39.91 123 VAL B C 1
ATOM 2570 O O . VAL B 1 123 ? 7.108 59.733 60.692 1.00 38.20 123 VAL B O 1
ATOM 2574 N N . LYS B 1 124 ? 7.682 59.271 62.822 1.00 39.90 124 LYS B N 1
ATOM 2575 C CA . LYS B 1 124 ? 6.349 58.811 63.174 1.00 42.03 124 LYS B CA 1
ATOM 2576 C C . LYS B 1 124 ? 5.254 59.817 62.843 1.00 43.42 124 LYS B C 1
ATOM 2577 O O . LYS B 1 124 ? 4.219 59.451 62.284 1.00 43.62 124 LYS B O 1
ATOM 2583 N N . GLU B 1 125 ? 5.472 61.084 63.174 1.00 42.73 125 GLU B N 1
ATOM 2584 C CA . GLU B 1 125 ? 4.449 62.077 62.900 1.00 45.62 125 GLU B CA 1
ATOM 2585 C C . GLU B 1 125 ? 4.691 62.933 61.668 1.00 45.01 125 GLU B C 1
ATOM 2586 O O . GLU B 1 125 ? 3.807 63.689 61.268 1.00 45.83 125 GLU B O 1
ATOM 2592 N N . LYS B 1 126 ? 5.863 62.827 61.051 1.00 43.28 126 LYS B N 1
ATOM 2593 C CA . LYS B 1 126 ? 6.129 63.658 59.880 1.00 41.57 126 LYS B CA 1
ATOM 2594 C C . LYS B 1 126 ? 6.536 62.937 58.599 1.00 39.91 126 LYS B C 1
ATOM 2595 O O . LYS B 1 126 ? 6.555 63.544 57.527 1.00 38.36 126 LYS B O 1
ATOM 2601 N N . GLY B 1 127 ? 6.864 61.654 58.704 1.00 38.07 127 GLY B N 1
ATOM 2602 C CA . GLY B 1 127 ? 7.263 60.908 57.523 1.00 37.53 127 GLY B CA 1
ATOM 2603 C C . GLY B 1 127 ? 8.764 60.776 57.344 1.00 36.86 127 GLY B C 1
ATOM 2604 O O . GLY B 1 127 ? 9.523 60.856 58.313 1.00 38.63 127 GLY B O 1
ATOM 2605 N N . LEU B 1 128 ? 9.195 60.565 56.103 1.00 35.67 128 LEU B N 1
ATOM 2606 C CA . LEU B 1 128 ? 10.613 60.419 55.795 1.00 34.67 128 LEU B CA 1
ATOM 2607 C C . LEU B 1 128 ? 11.093 61.529 54.859 1.00 35.71 128 LEU B C 1
ATOM 2608 O O . LEU B 1 128 ? 12.230 61.500 54.373 1.00 35.69 128 LEU B O 1
ATOM 2613 N N . PHE B 1 129 ? 10.227 62.511 54.614 1.00 34.30 129 PHE B N 1
ATOM 2614 C CA . PHE B 1 129 ? 10.560 63.618 53.723 1.00 32.13 129 PHE B CA 1
ATOM 2615 C C . PHE B 1 129 ? 10.014 64.948 54.225 1.00 32.22 129 PHE B C 1
ATOM 2616 O O . PHE B 1 129 ? 9.743 65.852 53.435 1.00 31.75 129 PHE B O 1
ATOM 2624 N N . SER B 1 130 ? 9.862 65.071 55.539 1.00 32.67 130 SER B N 1
ATOM 2625 C CA . SER B 1 130 ? 9.336 66.300 56.128 1.00 31.37 130 SER B CA 1
ATOM 2626 C C . SER B 1 130 ? 10.113 67.547 55.700 1.00 33.02 130 SER B C 1
ATOM 2627 O O . SER B 1 130 ? 9.516 68.593 55.447 1.00 35.46 130 SER B O 1
ATOM 2630 N N . PHE B 1 131 ? 11.436 67.439 55.619 1.00 33.15 131 PHE B N 1
ATOM 2631 C CA . PHE B 1 131 ? 12.280 68.571 55.229 1.00 34.73 131 PHE B CA 1
ATOM 2632 C C . PHE B 1 131 ? 11.836 69.274 53.944 1.00 36.34 131 PHE B C 1
ATOM 2633 O O . PHE B 1 131 ? 12.245 70.404 53.674 1.00 36.25 131 PHE B O 1
ATOM 2641 N N . TYR B 1 132 ? 11.005 68.611 53.150 1.00 39.41 132 TYR B N 1
ATOM 2642 C CA . TYR B 1 132 ? 10.534 69.205 51.905 1.00 41.49 132 TYR B CA 1
ATOM 2643 C C . TYR B 1 132 ? 9.567 70.350 52.156 1.00 43.47 132 TYR B C 1
ATOM 2644 O O . TYR B 1 132 ? 9.537 71.322 51.399 1.00 42.80 132 TYR B O 1
ATOM 2653 N N . ARG B 1 133 ? 8.780 70.236 53.222 1.00 46.15 133 ARG B N 1
ATOM 2654 C CA . ARG B 1 133 ? 7.814 71.274 53.556 1.00 50.30 133 ARG B CA 1
ATOM 2655 C C . ARG B 1 133 ? 8.170 72.046 54.826 1.00 49.67 133 ARG B C 1
ATOM 2656 O O . ARG B 1 133 ? 7.829 73.221 54.949 1.00 49.84 133 ARG B O 1
ATOM 2664 N N . ASP B 1 134 ? 8.856 71.393 55.763 1.00 48.53 134 ASP B N 1
ATOM 2665 C CA . ASP B 1 134 ? 9.249 72.040 57.015 1.00 46.37 134 ASP B CA 1
ATOM 2666 C C . ASP B 1 134 ? 10.671 72.586 56.967 1.00 44.97 134 ASP B C 1
ATOM 2667 O O . ASP B 1 134 ? 11.204 73.003 57.990 1.00 46.76 134 ASP B O 1
ATOM 2672 N N . GLY B 1 135 ? 11.291 72.596 55.792 1.00 43.86 135 GLY B N 1
ATOM 2673 C CA . GLY B 1 135 ? 12.662 73.074 55.712 1.00 41.63 135 GLY B CA 1
ATOM 2674 C C . GLY B 1 135 ? 13.574 71.973 56.229 1.00 40.38 135 GLY B C 1
ATOM 2675 O O . GLY B 1 135 ? 13.129 71.117 57.002 1.00 39.55 135 GLY B O 1
ATOM 2676 N N . HIS B 1 136 ? 14.845 71.989 55.834 1.00 38.98 136 HIS B N 1
ATOM 2677 C CA . HIS B 1 136 ? 15.770 70.931 56.250 1.00 39.85 136 HIS B CA 1
ATOM 2678 C C . HIS B 1 136 ? 16.281 70.970 57.691 1.00 38.40 136 HIS B C 1
ATOM 2679 O O . HIS B 1 136 ? 16.688 69.936 58.231 1.00 35.11 136 HIS B O 1
ATOM 2686 N N . GLY B 1 137 ? 16.240 72.153 58.306 1.00 37.61 137 GLY B N 1
ATOM 2687 C CA . GLY B 1 137 ? 16.710 72.332 59.673 1.00 33.33 137 GLY B CA 1
ATOM 2688 C C . GLY B 1 137 ? 16.432 71.227 60.684 1.00 31.68 137 GLY B C 1
ATOM 2689 O O . GLY B 1 137 ? 17.362 70.688 61.289 1.00 29.34 137 GLY B O 1
ATOM 2690 N N . GLU B 1 138 ? 15.161 70.890 60.872 1.00 31.23 138 GLU B N 1
ATOM 2691 C CA . GLU B 1 138 ? 14.763 69.862 61.831 1.00 34.24 138 GLU B CA 1
ATOM 2692 C C . GLU B 1 138 ? 15.382 68.464 61.620 1.00 36.54 138 GLU B C 1
ATOM 2693 O O . GLU B 1 138 ? 15.936 67.877 62.562 1.00 34.86 138 GLU B O 1
ATOM 2699 N N . CYS B 1 139 ? 15.279 67.928 60.401 1.00 37.05 139 CYS B N 1
ATOM 2700 C CA . CYS B 1 139 ? 15.838 66.607 60.101 1.00 37.14 139 CYS B CA 1
ATOM 2701 C C . CYS B 1 139 ? 17.366 66.634 60.261 1.00 37.77 139 CYS B C 1
ATOM 2702 O O . CYS B 1 139 ? 17.944 65.757 60.914 1.00 37.77 139 CYS B O 1
ATOM 2705 N N . CYS B 1 140 ? 18.017 67.637 59.672 1.00 37.49 140 CYS B N 1
ATOM 2706 C CA . CYS B 1 140 ? 19.468 67.767 59.798 1.00 39.78 140 CYS B CA 1
ATOM 2707 C C . CYS B 1 140 ? 19.821 67.751 61.286 1.00 40.47 140 CYS B C 1
ATOM 2708 O O . CYS B 1 140 ? 20.738 67.046 61.723 1.00 38.46 140 CYS B O 1
ATOM 2711 N N . GLY B 1 141 ? 19.067 68.530 62.057 1.00 40.12 141 GLY B N 1
ATOM 2712 C CA . GLY B 1 141 ? 19.293 68.601 63.484 1.00 39.02 141 GLY B CA 1
ATOM 2713 C C . GLY B 1 141 ? 19.366 67.245 64.160 1.00 39.44 141 GLY B C 1
ATOM 2714 O O . GLY B 1 141 ? 20.268 67.005 64.964 1.00 40.70 141 GLY B O 1
ATOM 2715 N N . ILE B 1 142 ? 18.441 66.348 63.827 1.00 36.73 142 ILE B N 1
ATOM 2716 C CA . ILE B 1 142 ? 18.411 65.027 64.452 1.00 35.74 142 ILE B CA 1
ATOM 2717 C C . ILE B 1 142 ? 19.358 63.980 63.881 1.00 35.34 142 ILE B C 1
ATOM 2718 O O . ILE B 1 142 ? 20.001 63.247 64.633 1.00 31.82 142 ILE B O 1
ATOM 2723 N N . ARG B 1 143 ? 19.433 63.904 62.556 1.00 38.75 143 ARG B N 1
ATOM 2724 C CA . ARG B 1 143 ? 20.282 62.919 61.886 1.00 41.06 143 ARG B CA 1
ATOM 2725 C C . ARG B 1 143 ? 21.736 63.360 61.738 1.00 42.83 143 ARG B C 1
ATOM 2726 O O . ARG B 1 143 ? 22.654 62.538 61.799 1.00 42.69 143 ARG B O 1
ATOM 2734 N N . LYS B 1 144 ? 21.945 64.657 61.546 1.00 43.20 144 LYS B N 1
ATOM 2735 C CA . LYS B 1 144 ? 23.289 65.172 61.340 1.00 43.38 144 LYS B CA 1
ATOM 2736 C C . LYS B 1 144 ? 23.885 65.938 62.524 1.00 44.98 144 LYS B C 1
ATOM 2737 O O . LYS B 1 144 ? 24.868 65.498 63.124 1.00 44.74 144 LYS B O 1
ATOM 2743 N N . ILE B 1 145 ? 23.280 67.073 62.865 1.00 45.70 145 ILE B N 1
ATOM 2744 C CA . ILE B 1 145 ? 23.784 67.923 63.940 1.00 45.32 145 ILE B CA 1
ATOM 2745 C C . ILE B 1 145 ? 23.923 67.322 65.341 1.00 45.22 145 ILE B C 1
ATOM 2746 O O . ILE B 1 145 ? 24.995 67.387 65.940 1.00 45.04 145 ILE B O 1
ATOM 2751 N N . GLU B 1 146 ? 22.851 66.750 65.873 1.00 44.54 146 GLU B N 1
ATOM 2752 C CA . GLU B 1 146 ? 22.912 66.177 67.210 1.00 44.45 146 GLU B CA 1
ATOM 2753 C C . GLU B 1 146 ? 24.097 65.220 67.376 1.00 45.10 146 GLU B C 1
ATOM 2754 O O . GLU B 1 146 ? 24.966 65.455 68.215 1.00 45.07 146 GLU B O 1
ATOM 2760 N N . PRO B 1 147 ? 24.164 64.138 66.570 1.00 45.68 147 PRO B N 1
ATOM 2761 C CA . PRO B 1 147 ? 25.286 63.197 66.700 1.00 44.69 147 PRO B CA 1
ATOM 2762 C C . PRO B 1 147 ? 26.666 63.833 66.498 1.00 43.16 147 PRO B C 1
ATOM 2763 O O . PRO B 1 147 ? 27.680 63.273 66.924 1.00 40.28 147 PRO B O 1
ATOM 2767 N N . LEU B 1 148 ? 26.699 64.996 65.847 1.00 41.76 148 LEU B N 1
ATOM 2768 C CA . LEU B 1 148 ? 27.952 65.718 65.630 1.00 42.65 148 LEU B CA 1
ATOM 2769 C C . LEU B 1 148 ? 28.380 66.327 66.965 1.00 45.51 148 LEU B C 1
ATOM 2770 O O . LEU B 1 148 ? 29.563 66.355 67.313 1.00 46.34 148 LEU B O 1
ATOM 2775 N N . LYS B 1 149 ? 27.396 66.820 67.706 1.00 45.57 149 LYS B N 1
ATOM 2776 C CA . LYS B 1 149 ? 27.637 67.420 69.004 1.00 47.23 149 LYS B CA 1
ATOM 2777 C C . LYS B 1 149 ? 28.170 66.351 69.945 1.00 47.41 149 LYS B C 1
ATOM 2778 O O . LYS B 1 149 ? 29.187 66.541 70.609 1.00 48.67 149 LYS B O 1
ATOM 2784 N N . ARG B 1 150 ? 27.478 65.220 69.982 1.00 47.75 150 ARG B N 1
ATOM 2785 C CA . ARG B 1 150 ? 27.852 64.105 70.842 1.00 48.95 150 ARG B CA 1
ATOM 2786 C C . ARG B 1 150 ? 29.284 63.638 70.578 1.00 49.62 150 ARG B C 1
ATOM 2787 O O . ARG B 1 150 ? 29.926 63.051 71.450 1.00 50.74 150 ARG B O 1
ATOM 2795 N N . LYS B 1 151 ? 29.790 63.914 69.380 1.00 49.99 151 LYS B N 1
ATOM 2796 C CA . LYS B 1 151 ? 31.149 63.520 69.027 1.00 48.96 151 LYS B CA 1
ATOM 2797 C C . LYS B 1 151 ? 32.158 64.553 69.515 1.00 50.55 151 LYS B C 1
ATOM 2798 O O . LYS B 1 151 ? 33.085 64.227 70.259 1.00 49.95 151 LYS B O 1
ATOM 2804 N N . LEU B 1 152 ? 31.966 65.798 69.088 1.00 50.73 152 LEU B N 1
ATOM 2805 C CA . LEU B 1 152 ? 32.852 66.893 69.458 1.00 53.31 152 LEU B CA 1
ATOM 2806 C C . LEU B 1 152 ? 32.907 67.152 70.962 1.00 55.24 152 LEU B C 1
ATOM 2807 O O . LEU B 1 152 ? 33.557 68.093 71.419 1.00 54.13 152 LEU B O 1
ATOM 2812 N N . ALA B 1 153 ? 32.216 66.317 71.728 1.00 57.13 153 ALA B N 1
ATOM 2813 C CA . ALA B 1 153 ? 32.218 66.452 73.174 1.00 57.87 153 ALA B CA 1
ATOM 2814 C C . ALA B 1 153 ? 33.652 66.230 73.626 1.00 59.85 153 ALA B C 1
ATOM 2815 O O . ALA B 1 153 ? 34.395 67.184 73.860 1.00 63.80 153 ALA B O 1
ATOM 2817 N N . GLY B 1 154 ? 34.040 64.965 73.736 1.00 59.93 154 GLY B N 1
ATOM 2818 C CA . GLY B 1 154 ? 35.393 64.648 74.148 1.00 59.38 154 GLY B CA 1
ATOM 2819 C C . GLY B 1 154 ? 36.365 64.931 73.019 1.00 58.96 154 GLY B C 1
ATOM 2820 O O . GLY B 1 154 ? 37.105 64.045 72.593 1.00 60.22 154 GLY B O 1
ATOM 2821 N N . VAL B 1 155 ? 36.355 66.167 72.531 1.00 58.00 155 VAL B N 1
ATOM 2822 C CA . VAL B 1 155 ? 37.235 66.579 71.445 1.00 56.82 155 VAL B CA 1
ATOM 2823 C C . VAL B 1 155 ? 37.739 67.996 71.681 1.00 55.29 155 VAL B C 1
ATOM 2824 O O . VAL B 1 155 ? 36.965 68.887 72.030 1.00 53.95 155 VAL B O 1
ATOM 2828 N N . ARG B 1 156 ? 39.041 68.190 71.483 1.00 55.73 156 ARG B N 1
ATOM 2829 C CA . ARG B 1 156 ? 39.689 69.488 71.674 1.00 57.00 156 ARG B CA 1
ATOM 2830 C C . ARG B 1 156 ? 39.579 70.362 70.425 1.00 55.90 156 ARG B C 1
ATOM 2831 O O . ARG B 1 156 ? 39.276 71.555 70.508 1.00 54.50 156 ARG B O 1
ATOM 2839 N N . ALA B 1 157 ? 39.838 69.757 69.268 1.00 56.07 157 ALA B N 1
ATOM 2840 C CA . ALA B 1 157 ? 39.773 70.460 67.990 1.00 55.20 157 ALA B CA 1
ATOM 2841 C C . ALA B 1 157 ? 39.436 69.500 66.850 1.00 54.47 157 ALA B C 1
ATOM 2842 O O . ALA B 1 157 ? 39.615 68.287 66.974 1.00 55.98 157 ALA B O 1
ATOM 2844 N N . TRP B 1 158 ? 38.946 70.046 65.741 1.00 51.33 158 TRP B N 1
ATOM 2845 C CA . TRP B 1 158 ? 38.600 69.233 64.584 1.00 48.41 158 TRP B CA 1
ATOM 2846 C C . TRP B 1 158 ? 38.694 70.075 63.317 1.00 48.54 158 TRP B C 1
ATOM 2847 O O . TRP B 1 158 ? 38.635 71.305 63.374 1.00 46.22 158 TRP B O 1
ATOM 2858 N N . ALA B 1 159 ? 38.852 69.409 62.175 1.00 48.45 159 ALA B N 1
ATOM 2859 C CA . ALA B 1 159 ? 38.960 70.103 60.895 1.00 47.16 159 ALA B CA 1
ATOM 2860 C C . ALA B 1 159 ? 37.961 69.577 59.869 1.00 47.30 159 ALA B C 1
ATOM 2861 O O . ALA B 1 159 ? 37.687 68.375 59.810 1.00 47.44 159 ALA B O 1
ATOM 2863 N N . THR B 1 160 ? 37.419 70.492 59.068 1.00 46.00 160 THR B N 1
ATOM 2864 C CA . THR B 1 160 ? 36.459 70.152 58.025 1.00 43.45 160 THR B CA 1
ATOM 2865 C C . THR B 1 160 ? 36.961 70.751 56.722 1.00 43.86 160 THR B C 1
ATOM 2866 O O . THR B 1 160 ? 37.738 71.705 56.730 1.00 42.07 160 THR B O 1
ATOM 2870 N N . GLY B 1 161 ? 36.505 70.196 55.605 1.00 44.19 161 GLY B N 1
ATOM 2871 C CA . GLY B 1 161 ? 36.928 70.689 54.307 1.00 44.90 161 GLY B CA 1
ATOM 2872 C C . GLY B 1 161 ? 36.070 71.809 53.746 1.00 44.62 161 GLY B C 1
ATOM 2873 O O . GLY B 1 161 ? 36.031 72.021 52.535 1.00 45.08 161 GLY B O 1
ATOM 2874 N N . GLN B 1 162 ? 35.381 72.537 54.616 1.00 45.82 162 GLN B N 1
ATOM 2875 C CA . GLN B 1 162 ? 34.548 73.640 54.153 1.00 47.15 162 GLN B CA 1
ATOM 2876 C C . GLN B 1 162 ? 35.415 74.581 53.320 1.00 46.08 162 GLN B C 1
ATOM 2877 O O . GLN B 1 162 ? 36.549 74.866 53.687 1.00 47.26 162 GLN B O 1
ATOM 2883 N N . ARG B 1 163 ? 34.902 75.055 52.194 1.00 44.21 163 ARG B N 1
ATOM 2884 C CA . ARG B 1 163 ? 35.690 75.953 51.365 1.00 44.24 163 ARG B CA 1
ATOM 2885 C C . ARG B 1 163 ? 34.958 77.260 51.147 1.00 45.85 163 ARG B C 1
ATOM 2886 O O . ARG B 1 163 ? 33.728 77.305 51.163 1.00 44.48 163 ARG B O 1
ATOM 2894 N N . ARG B 1 164 ? 35.721 78.324 50.934 1.00 48.81 164 ARG B N 1
ATOM 2895 C CA . ARG B 1 164 ? 35.136 79.632 50.708 1.00 52.05 164 ARG B CA 1
ATOM 2896 C C . ARG B 1 164 ? 34.246 79.636 49.473 1.00 51.53 164 ARG B C 1
ATOM 2897 O O . ARG B 1 164 ? 33.047 79.881 49.580 1.00 49.94 164 ARG B O 1
ATOM 2905 N N . ASP B 1 165 ? 34.824 79.341 48.311 1.00 52.54 165 ASP B N 1
ATOM 2906 C CA . ASP B 1 165 ? 34.067 79.343 47.054 1.00 53.20 165 ASP B CA 1
ATOM 2907 C C . ASP B 1 165 ? 32.920 78.339 46.984 1.00 54.26 165 ASP B C 1
ATOM 2908 O O . ASP B 1 165 ? 32.065 78.426 46.098 1.00 54.65 165 ASP B O 1
ATOM 2913 N N . GLN B 1 166 ? 32.893 77.387 47.906 1.00 54.31 166 GLN B N 1
ATOM 2914 C CA . GLN B 1 166 ? 31.833 76.402 47.880 1.00 57.92 166 GLN B CA 1
ATOM 2915 C C . GLN B 1 166 ? 30.555 77.000 48.453 1.00 61.60 166 GLN B C 1
ATOM 2916 O O . GLN B 1 166 ? 29.548 76.315 48.619 1.00 62.08 166 GLN B O 1
ATOM 2922 N N . SER B 1 167 ? 30.609 78.303 48.721 1.00 67.17 167 SER B N 1
ATOM 2923 C CA . SER B 1 167 ? 29.477 79.052 49.258 1.00 71.73 167 SER B CA 1
ATOM 2924 C C . SER B 1 167 ? 28.899 79.880 48.124 1.00 74.92 167 SER B C 1
ATOM 2925 O O . SER B 1 167 ? 29.635 80.333 47.247 1.00 73.19 167 SER B O 1
ATOM 2928 N N . PRO B 1 168 ? 27.579 80.122 48.152 1.00 79.89 168 PRO B N 1
ATOM 2929 C CA . PRO B 1 168 ? 26.859 80.898 47.136 1.00 83.55 168 PRO B CA 1
ATOM 2930 C C . PRO B 1 168 ? 27.665 82.060 46.577 1.00 87.22 168 PRO B C 1
ATOM 2931 O O . PRO B 1 168 ? 27.951 82.117 45.380 1.00 87.22 168 PRO B O 1
ATOM 2935 N N . GLY B 1 169 ? 28.031 82.983 47.456 1.00 90.87 169 GLY B N 1
ATOM 2936 C CA . GLY B 1 169 ? 28.793 84.138 47.033 1.00 94.66 169 GLY B CA 1
ATOM 2937 C C . GLY B 1 169 ? 28.687 85.247 48.055 1.00 97.70 169 GLY B C 1
ATOM 2938 O O . GLY B 1 169 ? 29.169 86.362 47.825 1.00 98.57 169 GLY B O 1
ATOM 2939 N N . THR B 1 170 ? 28.043 84.950 49.184 1.00 99.34 170 THR B N 1
ATOM 2940 C CA . THR B 1 170 ? 27.902 85.927 50.260 1.00 100.05 170 THR B CA 1
ATOM 2941 C C . THR B 1 170 ? 29.314 86.202 50.800 1.00 100.37 170 THR B C 1
ATOM 2942 O O . THR B 1 170 ? 29.514 86.538 51.970 1.00 100.23 170 THR B O 1
ATOM 2946 N N . ARG B 1 171 ? 30.281 86.045 49.898 1.00 100.04 171 ARG B N 1
ATOM 2947 C CA . ARG B 1 171 ? 31.700 86.252 50.146 1.00 99.08 171 ARG B CA 1
ATOM 2948 C C . ARG B 1 171 ? 32.401 85.158 50.944 1.00 97.45 171 ARG B C 1
ATOM 2949 O O . ARG B 1 171 ? 31.864 84.064 51.129 1.00 96.65 171 ARG B O 1
ATOM 2957 N N . SER B 1 172 ? 33.621 85.460 51.378 1.00 95.10 172 SER B N 1
ATOM 2958 C CA . SER B 1 172 ? 34.437 84.529 52.150 1.00 91.87 172 SER B CA 1
ATOM 2959 C C . SER B 1 172 ? 34.121 84.718 53.625 1.00 88.92 172 SER B C 1
ATOM 2960 O O . SER B 1 172 ? 34.441 85.752 54.213 1.00 88.82 172 SER B O 1
ATOM 2963 N N . GLN B 1 173 ? 33.486 83.720 54.222 1.00 85.48 173 GLN B N 1
ATOM 2964 C CA . GLN B 1 173 ? 33.120 83.809 55.623 1.00 82.86 173 GLN B CA 1
ATOM 2965 C C . GLN B 1 173 ? 33.933 82.841 56.467 1.00 79.64 173 GLN B C 1
ATOM 2966 O O . GLN B 1 173 ? 33.953 82.941 57.692 1.00 79.96 173 GLN B O 1
ATOM 2972 N N . VAL B 1 174 ? 34.613 81.907 55.815 1.00 75.18 174 VAL B N 1
ATOM 2973 C CA . VAL B 1 174 ? 35.396 80.928 56.549 1.00 71.19 174 VAL B CA 1
ATOM 2974 C C . VAL B 1 174 ? 36.865 81.281 56.737 1.00 67.86 174 VAL B C 1
ATOM 2975 O O . VAL B 1 174 ? 37.572 81.635 55.789 1.00 66.25 174 VAL B O 1
ATOM 2979 N N . ALA B 1 175 ? 37.299 81.178 57.989 1.00 64.23 175 ALA B N 1
ATOM 2980 C CA . ALA B 1 175 ? 38.675 81.439 58.379 1.00 60.91 175 ALA B CA 1
ATOM 2981 C C . ALA B 1 175 ? 39.300 80.064 58.551 1.00 57.50 175 ALA B C 1
ATOM 2982 O O . ALA B 1 175 ? 38.597 79.103 58.857 1.00 57.52 175 ALA B O 1
ATOM 2984 N N . VAL B 1 176 ? 40.610 79.963 58.362 1.00 53.63 176 VAL B N 1
ATOM 2985 C CA . VAL B 1 176 ? 41.281 78.674 58.472 1.00 51.51 176 VAL B CA 1
ATOM 2986 C C . VAL B 1 176 ? 41.278 78.114 59.891 1.00 53.12 176 VAL B C 1
ATOM 2987 O O . VAL B 1 176 ? 41.377 76.898 60.088 1.00 52.60 176 VAL B O 1
ATOM 2991 N N . LEU B 1 177 ? 41.163 79.005 60.873 1.00 54.35 177 LEU B N 1
ATOM 2992 C CA . LEU B 1 177 ? 41.136 78.617 62.285 1.00 53.56 177 LEU B CA 1
ATOM 2993 C C . LEU B 1 177 ? 40.238 79.559 63.076 1.00 54.91 177 LEU B C 1
ATOM 2994 O O . LEU B 1 177 ? 40.281 80.775 62.889 1.00 55.56 177 LEU B O 1
ATOM 2999 N N . GLU B 1 178 ? 39.423 78.991 63.957 1.00 54.90 178 GLU B N 1
ATOM 3000 C CA . GLU B 1 178 ? 38.511 79.782 64.771 1.00 55.59 178 GLU B CA 1
ATOM 3001 C C . GLU B 1 178 ? 37.945 78.909 65.879 1.00 57.47 178 GLU B C 1
ATOM 3002 O O . GLU B 1 178 ? 38.148 77.690 65.894 1.00 57.06 178 GLU B O 1
ATOM 3008 N N . ILE B 1 179 ? 37.237 79.539 66.808 1.00 58.80 179 ILE B N 1
ATOM 3009 C CA . ILE B 1 179 ? 36.635 78.814 67.917 1.00 60.04 179 ILE B CA 1
ATOM 3010 C C . ILE B 1 179 ? 35.292 78.335 67.409 1.00 58.99 179 ILE B C 1
ATOM 3011 O O . ILE B 1 179 ? 34.514 79.124 66.872 1.00 57.30 179 ILE B O 1
ATOM 3016 N N . ASP B 1 180 ? 35.026 77.044 67.571 1.00 60.00 180 ASP B N 1
ATOM 3017 C CA . ASP B 1 180 ? 33.773 76.468 67.113 1.00 61.39 180 ASP B CA 1
ATOM 3018 C C . ASP B 1 180 ? 32.609 77.254 67.708 1.00 61.64 180 ASP B C 1
ATOM 3019 O O . ASP B 1 180 ? 32.241 77.062 68.867 1.00 62.02 180 ASP B O 1
ATOM 3024 N N . GLY B 1 181 ? 32.037 78.143 66.903 1.00 61.23 181 GLY B N 1
ATOM 3025 C CA . GLY B 1 181 ? 30.935 78.964 67.365 1.00 60.97 181 GLY B CA 1
ATOM 3026 C C . GLY B 1 181 ? 29.612 78.244 67.549 1.00 60.81 181 GLY B C 1
ATOM 3027 O O . GLY B 1 181 ? 28.591 78.888 67.785 1.00 62.15 181 GLY B O 1
ATOM 3028 N N . ALA B 1 182 ? 29.614 76.919 67.453 1.00 58.92 182 ALA B N 1
ATOM 3029 C CA . ALA B 1 182 ? 28.380 76.163 67.616 1.00 58.88 182 ALA B CA 1
ATOM 3030 C C . ALA B 1 182 ? 28.434 75.166 68.767 1.00 60.66 182 ALA B C 1
ATOM 3031 O O . ALA B 1 182 ? 27.429 74.942 69.442 1.00 59.97 182 ALA B O 1
ATOM 3033 N N . PHE B 1 183 ? 29.602 74.572 69.001 1.00 62.89 183 PHE B N 1
ATOM 3034 C CA . PHE B 1 183 ? 29.742 73.584 70.070 1.00 65.26 183 PHE B CA 1
ATOM 3035 C C . PHE B 1 183 ? 30.721 73.982 71.169 1.00 65.86 183 PHE B C 1
ATOM 3036 O O . PHE B 1 183 ? 30.825 73.305 72.194 1.00 66.38 183 PHE B O 1
ATOM 3044 N N . SER B 1 184 ? 31.438 75.078 70.962 1.00 66.45 184 SER B N 1
ATOM 3045 C CA . SER B 1 184 ? 32.400 75.530 71.952 1.00 67.37 184 SER B CA 1
ATOM 3046 C C . SER B 1 184 ? 31.689 76.270 73.077 1.00 67.75 184 SER B C 1
ATOM 3047 O O . SER B 1 184 ? 30.624 76.851 72.876 1.00 67.88 184 SER B O 1
ATOM 3050 N N . THR B 1 185 ? 32.274 76.220 74.269 1.00 68.56 185 THR B N 1
ATOM 3051 C CA . THR B 1 185 ? 31.723 76.905 75.434 1.00 68.30 185 THR B CA 1
ATOM 3052 C C . THR B 1 185 ? 32.901 77.506 76.202 1.00 69.07 185 THR B C 1
ATOM 3053 O O . THR B 1 185 ? 34.021 76.985 76.138 1.00 69.78 185 THR B O 1
ATOM 3057 N N . PRO B 1 186 ? 32.673 78.618 76.924 1.00 67.88 186 PRO B N 1
ATOM 3058 C CA . PRO B 1 186 ? 33.756 79.248 77.684 1.00 66.58 186 PRO B CA 1
ATOM 3059 C C . PRO B 1 186 ? 34.439 78.216 78.574 1.00 66.45 186 PRO B C 1
ATOM 3060 O O . PRO B 1 186 ? 35.665 78.192 78.698 1.00 64.17 186 PRO B O 1
ATOM 3064 N N . GLU B 1 187 ? 33.615 77.358 79.171 1.00 67.77 187 GLU B N 1
ATOM 3065 C CA . GLU B 1 187 ? 34.072 76.295 80.063 1.00 68.45 187 GLU B CA 1
ATOM 3066 C C . GLU B 1 187 ? 34.942 75.298 79.288 1.00 67.55 187 GLU B C 1
ATOM 3067 O O . GLU B 1 187 ? 36.125 75.122 79.586 1.00 66.29 187 GLU B O 1
ATOM 3073 N N . LYS B 1 188 ? 34.340 74.640 78.302 1.00 67.71 188 LYS B N 1
ATOM 3074 C CA . LYS B 1 188 ? 35.053 73.678 77.472 1.00 67.38 188 LYS B CA 1
ATOM 3075 C C . LYS B 1 188 ? 35.077 74.181 76.030 1.00 65.89 188 LYS B C 1
ATOM 3076 O O . LYS B 1 188 ? 34.137 73.967 75.262 1.00 64.57 188 LYS B O 1
ATOM 3082 N N . PRO B 1 189 ? 36.159 74.870 75.651 1.00 65.77 189 PRO B N 1
ATOM 3083 C CA . PRO B 1 189 ? 36.314 75.411 74.301 1.00 65.08 189 PRO B CA 1
ATOM 3084 C C . PRO B 1 189 ? 36.588 74.322 73.272 1.00 64.69 189 PRO B C 1
ATOM 3085 O O . PRO B 1 189 ? 37.028 73.218 73.609 1.00 64.73 189 PRO B O 1
ATOM 3089 N N . LEU B 1 190 ? 36.325 74.646 72.012 1.00 63.57 190 LEU B N 1
ATOM 3090 C CA . LEU B 1 190 ? 36.544 73.713 70.919 1.00 61.76 190 LEU B CA 1
ATOM 3091 C C . LEU B 1 190 ? 37.075 74.502 69.726 1.00 59.87 190 LEU B C 1
ATOM 3092 O O . LEU B 1 190 ? 36.422 75.430 69.242 1.00 59.39 190 LEU B O 1
ATOM 3097 N N . TYR B 1 191 ? 38.266 74.139 69.264 1.00 58.11 191 TYR B N 1
ATOM 3098 C CA . TYR B 1 191 ? 38.876 74.821 68.130 1.00 56.49 191 TYR B CA 1
ATOM 3099 C C . TYR B 1 191 ? 38.590 74.057 66.844 1.00 55.03 191 TYR B C 1
ATOM 3100 O O . TYR B 1 191 ? 38.603 72.823 66.827 1.00 52.32 191 TYR B O 1
ATOM 3109 N N . LYS B 1 192 ? 38.321 74.791 65.768 1.00 53.25 192 LYS B N 1
ATOM 3110 C CA . LYS B 1 192 ? 38.020 74.161 64.488 1.00 52.71 192 LYS B CA 1
ATOM 3111 C C . LYS B 1 192 ? 38.873 74.731 63.361 1.00 50.20 192 LYS B C 1
ATOM 3112 O O . LYS B 1 192 ? 38.964 75.950 63.196 1.00 49.36 192 LYS B O 1
ATOM 3118 N N . PHE B 1 193 ? 39.497 73.844 62.591 1.00 47.19 193 PHE B N 1
ATOM 3119 C CA . PHE B 1 193 ? 40.321 74.266 61.467 1.00 45.58 193 PHE B CA 1
ATOM 3120 C C . PHE B 1 193 ? 39.561 74.054 60.169 1.00 42.65 193 PHE B C 1
ATOM 3121 O O . PHE B 1 193 ? 38.692 73.189 60.088 1.00 42.40 193 PHE B O 1
ATOM 3129 N N . ASN B 1 194 ? 39.902 74.849 59.161 1.00 39.93 194 ASN B N 1
ATOM 3130 C CA . ASN B 1 194 ? 39.293 74.753 57.838 1.00 37.66 194 ASN B CA 1
ATOM 3131 C C . ASN B 1 194 ? 40.402 74.868 56.794 1.00 35.06 194 ASN B C 1
ATOM 3132 O O . ASN B 1 194 ? 40.492 75.865 56.081 1.00 33.26 194 ASN B O 1
ATOM 3137 N N . PRO B 1 195 ? 41.257 73.838 56.688 1.00 33.48 195 PRO B N 1
ATOM 3138 C CA . PRO B 1 195 ? 42.374 73.807 55.742 1.00 36.35 195 PRO B CA 1
ATOM 3139 C C . PRO B 1 195 ? 42.049 74.251 54.314 1.00 40.49 195 PRO B C 1
ATOM 3140 O O . PRO B 1 195 ? 42.721 75.136 53.771 1.00 43.71 195 PRO B O 1
ATOM 3144 N N . LEU B 1 196 ? 41.023 73.642 53.720 1.00 41.34 196 LEU B N 1
ATOM 3145 C CA . LEU B 1 196 ? 40.604 73.944 52.348 1.00 40.74 196 LEU B CA 1
ATOM 3146 C C . LEU B 1 196 ? 39.853 75.261 52.172 1.00 39.79 196 LEU B C 1
ATOM 3147 O O . LEU B 1 196 ? 39.323 75.537 51.095 1.00 39.52 196 LEU B O 1
ATOM 3152 N N . SER B 1 197 ? 39.813 76.071 53.224 1.00 39.33 197 SER B N 1
ATOM 3153 C CA . SER B 1 197 ? 39.125 77.359 53.194 1.00 39.22 197 SER B CA 1
ATOM 3154 C C . SER B 1 197 ? 39.396 78.188 51.942 1.00 39.19 197 SER B C 1
ATOM 3155 O O . SER B 1 197 ? 38.467 78.621 51.264 1.00 39.90 197 SER B O 1
ATOM 3158 N N . SER B 1 198 ? 40.668 78.400 51.633 1.00 39.42 198 SER B N 1
ATOM 3159 C CA . SER B 1 198 ? 41.045 79.210 50.480 1.00 41.35 198 SER B CA 1
ATOM 3160 C C . SER B 1 198 ? 41.254 78.439 49.179 1.00 40.52 198 SER B C 1
ATOM 3161 O O . SER B 1 198 ? 41.624 79.015 48.157 1.00 39.20 198 SER B O 1
ATOM 3164 N N . MET B 1 199 ? 41.005 77.139 49.209 1.00 41.10 199 MET B N 1
ATOM 3165 C CA . MET B 1 199 ? 41.180 76.318 48.017 1.00 40.42 199 MET B CA 1
ATOM 3166 C C . MET B 1 199 ? 39.929 76.363 47.129 1.00 39.66 199 MET B C 1
ATOM 3167 O O . MET B 1 199 ? 38.808 76.164 47.604 1.00 38.02 199 MET B O 1
ATOM 3172 N N . THR B 1 200 ? 40.129 76.632 45.841 1.00 39.05 200 THR B N 1
ATOM 3173 C CA . THR B 1 200 ? 39.028 76.709 44.882 1.00 37.35 200 THR B CA 1
ATOM 3174 C C . THR B 1 200 ? 38.628 75.323 44.379 1.00 38.95 200 THR B C 1
ATOM 3175 O O . THR B 1 200 ? 39.430 74.379 44.416 1.00 37.33 200 THR B O 1
ATOM 3179 N N . SER B 1 201 ? 37.388 75.211 43.899 1.00 37.57 201 SER B N 1
ATOM 3180 C CA . SER B 1 201 ? 36.860 73.948 43.383 1.00 33.46 201 SER B CA 1
ATOM 3181 C C . SER B 1 201 ? 37.815 73.386 42.338 1.00 33.31 201 SER B C 1
ATOM 3182 O O . SER B 1 201 ? 38.236 72.234 42.412 1.00 31.89 201 SER B O 1
ATOM 3185 N N . GLU B 1 202 ? 38.164 74.216 41.366 1.00 34.39 202 GLU B N 1
ATOM 3186 C CA . GLU B 1 202 ? 39.078 73.804 40.316 1.00 36.49 202 GLU B CA 1
ATOM 3187 C C . GLU B 1 202 ? 40.348 73.192 40.896 1.00 35.66 202 GLU B C 1
ATOM 3188 O O . GLU B 1 202 ? 40.849 72.189 40.391 1.00 36.19 202 GLU B O 1
ATOM 3194 N N . GLU B 1 203 ? 40.862 73.799 41.962 1.00 36.32 203 GLU B N 1
ATOM 3195 C CA . GLU B 1 203 ? 42.085 73.325 42.605 1.00 32.97 203 GLU B CA 1
ATOM 3196 C C . GLU B 1 203 ? 41.862 72.034 43.366 1.00 29.85 203 GLU B C 1
ATOM 3197 O O . GLU B 1 203 ? 42.740 71.175 43.406 1.00 25.80 203 GLU B O 1
ATOM 3203 N N . VAL B 1 204 ? 40.693 71.900 43.980 1.00 30.48 204 VAL B N 1
ATOM 3204 C CA . VAL B 1 204 ? 40.374 70.679 44.713 1.00 33.11 204 VAL B CA 1
ATOM 3205 C C . VAL B 1 204 ? 40.345 69.506 43.728 1.00 33.83 204 VAL B C 1
ATOM 3206 O O . VAL B 1 204 ? 40.882 68.428 44.009 1.00 32.09 204 VAL B O 1
ATOM 3210 N N . TRP B 1 205 ? 39.733 69.720 42.566 1.00 32.70 205 TRP B N 1
ATOM 3211 C CA . TRP B 1 205 ? 39.665 68.658 41.577 1.00 34.22 205 TRP B CA 1
ATOM 3212 C C . TRP B 1 205 ? 40.968 68.443 40.838 1.00 34.59 205 TRP B C 1
ATOM 3213 O O . TRP B 1 205 ? 41.288 67.317 40.452 1.00 36.39 205 TRP B O 1
ATOM 3224 N N . GLY B 1 206 ? 41.727 69.514 40.646 1.00 35.03 206 GLY B N 1
ATOM 3225 C CA . GLY B 1 206 ? 43.004 69.367 39.981 1.00 34.16 206 GLY B CA 1
ATOM 3226 C C . GLY B 1 206 ? 43.837 68.466 40.873 1.00 34.93 206 GLY B C 1
ATOM 3227 O O . GLY B 1 206 ? 44.581 67.608 40.399 1.00 33.99 206 GLY B O 1
ATOM 3228 N N . TYR B 1 207 ? 43.682 68.658 42.180 1.00 34.83 207 TYR B N 1
ATOM 3229 C CA . TYR B 1 207 ? 44.400 67.880 43.179 1.00 34.49 207 TYR B CA 1
ATOM 3230 C C . TYR B 1 207 ? 43.984 66.423 43.110 1.00 34.34 207 TYR B C 1
ATOM 3231 O O . TYR B 1 207 ? 44.792 65.548 42.816 1.00 32.77 207 TYR B O 1
ATOM 3240 N N . ILE B 1 208 ? 42.708 66.170 43.373 1.00 37.06 208 ILE B N 1
ATOM 3241 C CA . ILE B 1 208 ? 42.186 64.811 43.355 1.00 39.46 208 ILE B CA 1
ATOM 3242 C C . ILE B 1 208 ? 42.498 64.081 42.042 1.00 36.44 208 ILE B C 1
ATOM 3243 O O . ILE B 1 208 ? 42.973 62.945 42.066 1.00 35.24 208 ILE B O 1
ATOM 3248 N N . ARG B 1 209 ? 42.241 64.718 40.903 1.00 33.63 209 ARG B N 1
ATOM 3249 C CA . ARG B 1 209 ? 42.525 64.074 39.623 1.00 33.33 209 ARG B CA 1
ATOM 3250 C C . ARG B 1 209 ? 44.012 63.793 39.463 1.00 37.08 209 ARG B C 1
ATOM 3251 O O . ARG B 1 209 ? 44.398 62.713 39.022 1.00 37.26 209 ARG B O 1
ATOM 3259 N N . MET B 1 210 ? 44.842 64.761 39.843 1.00 42.54 210 MET B N 1
ATOM 3260 C CA . MET B 1 210 ? 46.299 64.639 39.741 1.00 44.12 210 MET B CA 1
ATOM 3261 C C . MET B 1 210 ? 46.905 63.458 40.485 1.00 42.99 210 MET B C 1
ATOM 3262 O O . MET B 1 210 ? 47.518 62.584 39.878 1.00 42.50 210 MET B O 1
ATOM 3267 N N . LEU B 1 211 ? 46.761 63.441 41.804 1.00 42.40 211 LEU B N 1
ATOM 3268 C CA . LEU B 1 211 ? 47.322 62.351 42.590 1.00 43.05 211 LEU B CA 1
ATOM 3269 C C . LEU B 1 211 ? 46.479 61.088 42.446 1.00 41.86 211 LEU B C 1
ATOM 3270 O O . LEU B 1 211 ? 46.745 60.077 43.090 1.00 40.37 211 LEU B O 1
ATOM 3275 N N . GLU B 1 212 ? 45.461 61.162 41.594 1.00 42.19 212 GLU B N 1
ATOM 3276 C CA . GLU B 1 212 ? 44.572 60.037 41.335 1.00 40.80 212 GLU B CA 1
ATOM 3277 C C . GLU B 1 212 ? 43.923 59.455 42.577 1.00 40.28 212 GLU B C 1
ATOM 3278 O O . GLU B 1 212 ? 43.970 58.243 42.820 1.00 37.88 212 GLU B O 1
ATOM 3284 N N . LEU B 1 213 ? 43.316 60.338 43.359 1.00 39.93 213 LEU B N 1
ATOM 3285 C CA . LEU B 1 213 ? 42.620 59.947 44.573 1.00 37.55 213 LEU B CA 1
ATOM 3286 C C . LEU B 1 213 ? 41.293 59.371 44.131 1.00 36.80 213 LEU B C 1
ATOM 3287 O O . LEU B 1 213 ? 40.894 59.521 42.972 1.00 36.39 213 LEU B O 1
ATOM 3292 N N . PRO B 1 214 ? 40.595 58.688 45.044 1.00 34.84 214 PRO B N 1
ATOM 3293 C CA . PRO B 1 214 ? 39.296 58.111 44.711 1.00 33.02 214 PRO B CA 1
ATOM 3294 C C . PRO B 1 214 ? 38.282 59.209 45.004 1.00 31.54 214 PRO B C 1
ATOM 3295 O O . PRO B 1 214 ? 38.533 60.055 45.857 1.00 32.73 214 PRO B O 1
ATOM 3299 N N . TYR B 1 215 ? 37.160 59.214 44.293 1.00 30.01 215 TYR B N 1
ATOM 3300 C CA . TYR B 1 215 ? 36.126 60.222 44.515 1.00 28.27 215 TYR B CA 1
ATOM 3301 C C . TYR B 1 215 ? 34.748 59.609 44.358 1.00 28.07 215 TYR B C 1
ATOM 3302 O O . TYR B 1 215 ? 34.577 58.636 43.626 1.00 31.70 215 TYR B O 1
ATOM 3311 N N . ASN B 1 216 ? 33.769 60.185 45.045 1.00 25.55 216 ASN B N 1
ATOM 3312 C CA . ASN B 1 216 ? 32.397 59.705 44.986 1.00 24.79 216 ASN B CA 1
ATOM 3313 C C . ASN B 1 216 ? 31.974 59.534 43.526 1.00 26.41 216 ASN B C 1
ATOM 3314 O O . ASN B 1 216 ? 32.210 60.413 42.695 1.00 25.39 216 ASN B O 1
ATOM 3319 N N . SER B 1 217 ? 31.352 58.399 43.223 1.00 26.11 217 SER B N 1
ATOM 3320 C CA . SER B 1 217 ? 30.887 58.104 41.870 1.00 27.55 217 SER B CA 1
ATOM 3321 C C . SER B 1 217 ? 29.952 59.193 41.345 1.00 28.18 217 SER B C 1
ATOM 3322 O O . SER B 1 217 ? 29.870 59.427 40.141 1.00 30.70 217 SER B O 1
ATOM 3325 N N . LEU B 1 218 ? 29.244 59.856 42.251 1.00 25.83 218 LEU B N 1
ATOM 3326 C CA . LEU B 1 218 ? 28.304 60.898 41.865 1.00 27.95 218 LEU B CA 1
ATOM 3327 C C . LEU B 1 218 ? 28.934 62.052 41.078 1.00 29.75 218 LEU B C 1
ATOM 3328 O O . LEU B 1 218 ? 28.245 62.736 40.321 1.00 31.27 218 LEU B O 1
ATOM 3333 N N . HIS B 1 219 ? 30.235 62.271 41.256 1.00 30.09 219 HIS B N 1
ATOM 3334 C CA . HIS B 1 219 ? 30.923 63.353 40.555 1.00 28.05 219 HIS B CA 1
ATOM 3335 C C . HIS B 1 219 ? 30.935 63.135 39.047 1.00 28.78 219 HIS B C 1
ATOM 3336 O O . HIS B 1 219 ? 31.184 64.061 38.271 1.00 30.58 219 HIS B O 1
ATOM 3343 N N . GLU B 1 220 ? 30.652 61.906 38.639 1.00 27.34 220 GLU B N 1
ATOM 3344 C CA . GLU B 1 220 ? 30.618 61.558 37.229 1.00 23.72 220 GLU B CA 1
ATOM 3345 C C . GLU B 1 220 ? 29.199 61.585 36.687 1.00 25.44 220 GLU B C 1
ATOM 3346 O O . GLU B 1 220 ? 28.974 61.281 35.519 1.00 28.98 220 GLU B O 1
ATOM 3352 N N . ARG B 1 221 ? 28.246 61.955 37.537 1.00 25.83 221 ARG B N 1
ATOM 3353 C CA . ARG B 1 221 ? 26.842 62.013 37.150 1.00 23.89 221 ARG B CA 1
ATOM 3354 C C . ARG B 1 221 ? 26.273 63.426 37.235 1.00 26.24 221 ARG B C 1
ATOM 3355 O O . ARG B 1 221 ? 25.058 63.608 37.121 1.00 29.11 221 ARG B O 1
ATOM 3363 N N . GLY B 1 222 ? 27.132 64.422 37.450 1.00 23.60 222 GLY B N 1
ATOM 3364 C CA . GLY B 1 222 ? 26.652 65.792 37.521 1.00 22.62 222 GLY B CA 1
ATOM 3365 C C . GLY B 1 222 ? 26.663 66.416 38.907 1.00 28.60 222 GLY B C 1
ATOM 3366 O O . GLY B 1 222 ? 26.291 67.584 39.076 1.00 26.69 222 GLY B O 1
ATOM 3367 N N . TYR B 1 223 ? 27.085 65.642 39.904 1.00 32.07 223 TYR B N 1
ATOM 3368 C CA . TYR B 1 223 ? 27.142 66.131 41.278 1.00 33.76 223 TYR B CA 1
ATOM 3369 C C . TYR B 1 223 ? 28.467 66.806 41.603 1.00 34.34 223 TYR B C 1
ATOM 3370 O O . TYR B 1 223 ? 29.540 66.266 41.322 1.00 35.30 223 TYR B O 1
ATOM 3379 N N . ILE B 1 224 ? 28.380 67.993 42.196 1.00 34.12 224 ILE B N 1
ATOM 3380 C CA . ILE B 1 224 ? 29.561 68.732 42.608 1.00 32.02 224 ILE B CA 1
ATOM 3381 C C . ILE B 1 224 ? 29.527 68.747 44.129 1.00 32.23 224 ILE B C 1
ATOM 3382 O O . ILE B 1 224 ? 30.471 68.307 44.776 1.00 34.44 224 ILE B O 1
ATOM 3387 N N . SER B 1 225 ? 28.428 69.239 44.689 1.00 32.49 225 SER B N 1
ATOM 3388 C CA . SER B 1 225 ? 28.243 69.270 46.137 1.00 35.38 225 SER B CA 1
ATOM 3389 C C . SER B 1 225 ? 27.374 68.061 46.509 1.00 36.92 225 SER B C 1
ATOM 3390 O O . SER B 1 225 ? 26.314 67.850 45.919 1.00 37.60 225 SER B O 1
ATOM 3393 N N . ILE B 1 226 ? 27.812 67.274 47.487 1.00 37.07 226 ILE B N 1
ATOM 3394 C CA . ILE B 1 226 ? 27.074 66.078 47.876 1.00 36.89 226 ILE B CA 1
ATOM 3395 C C . ILE B 1 226 ? 26.593 66.007 49.322 1.00 39.05 226 ILE B C 1
ATOM 3396 O O . ILE B 1 226 ? 27.399 65.985 50.258 1.00 39.55 226 ILE B O 1
ATOM 3401 N N . GLY B 1 227 ? 25.275 65.943 49.490 1.00 38.44 227 GLY B N 1
ATOM 3402 C CA . GLY B 1 227 ? 24.687 65.823 50.813 1.00 37.69 227 GLY B CA 1
ATOM 3403 C C . GLY B 1 227 ? 23.930 64.508 50.855 1.00 38.92 227 GLY B C 1
ATOM 3404 O O . GLY B 1 227 ? 24.325 63.547 50.192 1.00 40.17 227 GLY B O 1
ATOM 3405 N N . CYS B 1 228 ? 22.851 64.442 51.628 1.00 39.44 228 CYS B N 1
ATOM 3406 C CA . CYS B 1 228 ? 22.057 63.218 51.685 1.00 38.73 228 CYS B CA 1
ATOM 3407 C C . CYS B 1 228 ? 21.336 63.044 50.342 1.00 39.61 228 CYS B C 1
ATOM 3408 O O . CYS B 1 228 ? 21.166 64.003 49.580 1.00 38.48 228 CYS B O 1
ATOM 3411 N N . GLU B 1 229 ? 20.906 61.818 50.065 1.00 37.98 229 GLU B N 1
ATOM 3412 C CA . GLU B 1 229 ? 20.218 61.503 48.819 1.00 37.63 229 GLU B CA 1
ATOM 3413 C C . GLU B 1 229 ? 18.952 62.341 48.558 1.00 36.75 229 GLU B C 1
ATOM 3414 O O . GLU B 1 229 ? 18.809 62.952 47.499 1.00 35.50 229 GLU B O 1
ATOM 3420 N N . PRO B 1 230 ? 18.018 62.387 49.520 1.00 35.01 230 PRO B N 1
ATOM 3421 C CA . PRO B 1 230 ? 16.807 63.177 49.280 1.00 33.86 230 PRO B CA 1
ATOM 3422 C C . PRO B 1 230 ? 16.958 64.691 49.186 1.00 33.07 230 PRO B C 1
ATOM 3423 O O . PRO B 1 230 ? 16.087 65.363 48.635 1.00 32.09 230 PRO B O 1
ATOM 3427 N N . CYS B 1 231 ? 18.051 65.238 49.705 1.00 34.56 231 CYS B N 1
ATOM 3428 C CA . CYS B 1 231 ? 18.241 66.691 49.662 1.00 34.74 231 CYS B CA 1
ATOM 3429 C C . CYS B 1 231 ? 19.359 67.155 48.740 1.00 33.42 231 CYS B C 1
ATOM 3430 O O . CYS B 1 231 ? 19.822 68.295 48.834 1.00 35.45 231 CYS B O 1
ATOM 3433 N N . THR B 1 232 ? 19.784 66.277 47.844 1.00 30.24 232 THR B N 1
ATOM 3434 C CA . THR B 1 232 ? 20.853 66.607 46.924 1.00 29.56 232 THR B CA 1
ATOM 3435 C C . THR B 1 232 ? 20.503 66.232 45.488 1.00 29.62 232 THR B C 1
ATOM 3436 O O . THR B 1 232 ? 20.035 65.128 45.220 1.00 29.12 232 THR B O 1
ATOM 3440 N N . ARG B 1 233 ? 20.738 67.155 44.566 1.00 29.28 233 ARG B N 1
ATOM 3441 C CA . ARG B 1 233 ? 20.465 66.900 43.162 1.00 30.10 233 ARG B CA 1
ATOM 3442 C C . ARG B 1 233 ? 21.653 67.418 42.372 1.00 28.88 233 ARG B C 1
ATOM 3443 O O . ARG B 1 233 ? 22.314 68.363 42.790 1.00 30.59 233 ARG B O 1
ATOM 3451 N N . PRO B 1 234 ? 21.953 66.796 41.227 1.00 27.32 234 PRO B N 1
ATOM 3452 C CA . PRO B 1 234 ? 23.085 67.276 40.435 1.00 27.68 234 PRO B CA 1
ATOM 3453 C C . PRO B 1 234 ? 22.741 68.676 39.927 1.00 27.34 234 PRO B C 1
ATOM 3454 O O . PRO B 1 234 ? 21.589 69.109 40.040 1.00 27.15 234 PRO B O 1
ATOM 3458 N N . VAL B 1 235 ? 23.723 69.391 39.388 1.00 25.37 235 VAL B N 1
ATOM 3459 C CA . VAL B 1 235 ? 23.459 70.737 38.888 1.00 24.76 235 VAL B CA 1
ATOM 3460 C C . VAL B 1 235 ? 23.883 70.879 37.438 1.00 22.32 235 VAL B C 1
ATOM 3461 O O . VAL B 1 235 ? 24.702 70.113 36.946 1.00 22.75 235 VAL B O 1
ATOM 3465 N N . LEU B 1 236 ? 23.311 71.868 36.762 1.00 22.89 236 LEU B N 1
ATOM 3466 C CA . LEU B 1 236 ? 23.576 72.125 35.353 1.00 23.54 236 LEU B CA 1
ATOM 3467 C C . LEU B 1 236 ? 24.974 72.650 35.034 1.00 25.67 236 LEU B C 1
ATOM 3468 O O . LEU B 1 236 ? 25.785 72.885 35.927 1.00 27.68 236 LEU B O 1
ATOM 3473 N N . PRO B 1 237 ? 25.292 72.803 33.741 1.00 29.64 237 PRO B N 1
ATOM 3474 C CA . PRO B 1 237 ? 26.623 73.317 33.423 1.00 30.53 237 PRO B CA 1
ATOM 3475 C C . PRO B 1 237 ? 26.683 74.768 33.887 1.00 32.97 237 PRO B C 1
ATOM 3476 O O . PRO B 1 237 ? 25.769 75.549 33.613 1.00 35.10 237 PRO B O 1
ATOM 3480 N N . ASN B 1 238 ? 27.744 75.118 34.607 1.00 34.74 238 ASN B N 1
ATOM 3481 C CA . ASN B 1 238 ? 27.935 76.476 35.109 1.00 34.55 238 ASN B CA 1
ATOM 3482 C C . ASN B 1 238 ? 27.071 76.843 36.308 1.00 35.33 238 ASN B C 1
ATOM 3483 O O . ASN B 1 238 ? 27.333 77.845 36.967 1.00 38.19 238 ASN B O 1
ATOM 3488 N N . GLN B 1 239 ? 26.045 76.048 36.596 1.00 35.18 239 GLN B N 1
ATOM 3489 C CA . GLN B 1 239 ? 25.188 76.333 37.745 1.00 35.81 239 GLN B CA 1
ATOM 3490 C C . GLN B 1 239 ? 26.015 76.216 39.026 1.00 36.01 239 GLN B C 1
ATOM 3491 O O . GLN B 1 239 ? 26.876 75.344 39.132 1.00 34.31 239 GLN B O 1
ATOM 3497 N N . HIS B 1 240 ? 25.750 77.077 40.004 1.00 35.40 240 HIS B N 1
ATOM 3498 C CA . HIS B 1 240 ? 26.519 77.031 41.239 1.00 36.85 240 HIS B CA 1
ATOM 3499 C C . HIS B 1 240 ? 26.320 75.749 42.043 1.00 35.38 240 HIS B C 1
ATOM 3500 O O . HIS B 1 240 ? 25.208 75.238 42.151 1.00 33.89 240 HIS B O 1
ATOM 3507 N N . GLU B 1 241 ? 27.401 75.247 42.634 1.00 34.14 241 GLU B N 1
ATOM 3508 C CA . GLU B 1 241 ? 27.337 74.003 43.391 1.00 37.82 241 GLU B CA 1
ATOM 3509 C C . GLU B 1 241 ? 26.441 73.990 44.629 1.00 40.04 241 GLU B C 1
ATOM 3510 O O . GLU B 1 241 ? 26.136 72.923 45.161 1.00 43.21 241 GLU B O 1
ATOM 3516 N N . ARG B 1 242 ? 26.008 75.155 45.090 1.00 39.74 242 ARG B N 1
ATOM 3517 C CA . ARG B 1 242 ? 25.155 75.196 46.269 1.00 41.71 242 ARG B CA 1
ATOM 3518 C C . ARG B 1 242 ? 23.689 75.007 45.884 1.00 40.12 242 ARG B C 1
ATOM 3519 O O . ARG B 1 242 ? 22.857 74.642 46.716 1.00 37.72 242 ARG B O 1
ATOM 3527 N N . GLU B 1 243 ? 23.377 75.251 44.616 1.00 38.53 243 GLU B N 1
ATOM 3528 C CA . GLU B 1 243 ? 22.013 75.106 44.137 1.00 38.22 243 GLU B CA 1
ATOM 3529 C C . GLU B 1 243 ? 21.571 73.651 44.014 1.00 39.45 243 GLU B C 1
ATOM 3530 O O . GLU B 1 243 ? 20.422 73.377 43.671 1.00 42.00 243 GLU B O 1
ATOM 3536 N N . GLY B 1 244 ? 22.476 72.721 44.298 1.00 38.17 244 GLY B N 1
ATOM 3537 C CA . GLY B 1 244 ? 22.123 71.316 44.234 1.00 38.93 244 GLY B CA 1
ATOM 3538 C C . GLY B 1 244 ? 21.813 70.785 45.626 1.00 42.93 244 GLY B C 1
ATOM 3539 O O . GLY B 1 244 ? 21.682 69.573 45.834 1.00 44.12 244 GLY B O 1
ATOM 3540 N N . ARG B 1 245 ? 21.687 71.699 46.585 1.00 44.07 245 ARG B N 1
ATOM 3541 C CA . ARG B 1 245 ? 21.415 71.341 47.976 1.00 44.36 245 ARG B CA 1
ATOM 3542 C C . ARG B 1 245 ? 20.203 72.093 48.505 1.00 44.85 245 ARG B C 1
ATOM 3543 O O . ARG B 1 245 ? 20.179 73.323 48.490 1.00 45.31 245 ARG B O 1
ATOM 3551 N N . TRP B 1 246 ? 19.204 71.356 48.981 1.00 45.23 246 TRP B N 1
ATOM 3552 C CA . TRP B 1 246 ? 17.991 71.974 49.511 1.00 44.25 246 TRP B CA 1
ATOM 3553 C C . TRP B 1 246 ? 17.494 73.046 48.550 1.00 44.21 246 TRP B C 1
ATOM 3554 O O . TRP B 1 246 ? 17.182 74.165 48.956 1.00 44.57 246 TRP B O 1
ATOM 3565 N N . TRP B 1 247 ? 17.418 72.687 47.273 1.00 43.69 247 TRP B N 1
ATOM 3566 C CA . TRP B 1 247 ? 16.993 73.607 46.229 1.00 45.27 247 TRP B CA 1
ATOM 3567 C C . TRP B 1 247 ? 15.590 74.176 46.410 1.00 46.35 247 TRP B C 1
ATOM 3568 O O . TRP B 1 247 ? 15.298 75.263 45.916 1.00 48.45 247 TRP B O 1
ATOM 3579 N N . TRP B 1 248 ? 14.725 73.455 47.121 1.00 45.40 248 TRP B N 1
ATOM 3580 C CA . TRP B 1 248 ? 13.349 73.905 47.330 1.00 43.39 248 TRP B CA 1
ATOM 3581 C C . TRP B 1 248 ? 13.223 75.024 48.353 1.00 46.05 248 TRP B C 1
ATOM 3582 O O . TRP B 1 248 ? 12.159 75.630 48.479 1.00 47.73 248 TRP B O 1
ATOM 3593 N N . GLU B 1 249 ? 14.300 75.294 49.084 1.00 46.18 249 GLU B N 1
ATOM 3594 C CA . GLU B 1 249 ? 14.283 76.339 50.100 1.00 45.86 249 GLU B CA 1
ATOM 3595 C C . GLU B 1 249 ? 14.698 77.705 49.553 1.00 47.28 249 GLU B C 1
ATOM 3596 O O . GLU B 1 249 ? 15.238 77.754 48.431 1.00 48.63 249 GLU B O 1
ATOM 3602 N N . PHE C 1 28 ? 13.958 20.733 -2.248 1.00 40.34 28 PHE C N 1
ATOM 3603 C CA . PHE C 1 28 ? 13.655 19.803 -1.119 1.00 39.15 28 PHE C CA 1
ATOM 3604 C C . PHE C 1 28 ? 12.130 19.663 -0.918 1.00 38.33 28 PHE C C 1
ATOM 3605 O O . PHE C 1 28 ? 11.347 20.195 -1.703 1.00 38.48 28 PHE C O 1
ATOM 3613 N N . ASP C 1 29 ? 11.713 18.971 0.138 1.00 36.57 29 ASP C N 1
ATOM 3614 C CA . ASP C 1 29 ? 10.288 18.741 0.394 1.00 34.38 29 ASP C CA 1
ATOM 3615 C C . ASP C 1 29 ? 9.749 19.560 1.576 1.00 33.30 29 ASP C C 1
ATOM 3616 O O . ASP C 1 29 ? 9.892 19.154 2.733 1.00 32.61 29 ASP C O 1
ATOM 3621 N N . LEU C 1 30 ? 9.112 20.693 1.286 1.00 30.26 30 LEU C N 1
ATOM 3622 C CA . LEU C 1 30 ? 8.580 21.563 2.337 1.00 27.28 30 LEU C CA 1
ATOM 3623 C C . LEU C 1 30 ? 7.603 20.850 3.272 1.00 26.11 30 LEU C C 1
ATOM 3624 O O . LEU C 1 30 ? 7.845 20.766 4.469 1.00 26.01 30 LEU C O 1
ATOM 3629 N N . PRO C 1 31 ? 6.490 20.318 2.738 1.00 26.96 31 PRO C N 1
ATOM 3630 C CA . PRO C 1 31 ? 5.507 19.617 3.578 1.00 25.11 31 PRO C CA 1
ATOM 3631 C C . PRO C 1 31 ? 6.083 18.414 4.328 1.00 20.97 31 PRO C C 1
ATOM 3632 O O . PRO C 1 31 ? 5.718 18.136 5.469 1.00 19.54 31 PRO C O 1
ATOM 3636 N N . ALA C 1 32 ? 6.976 17.688 3.680 1.00 17.35 32 ALA C N 1
ATOM 3637 C CA . ALA C 1 32 ? 7.560 16.533 4.329 1.00 18.32 32 ALA C CA 1
ATOM 3638 C C . ALA C 1 32 ? 8.301 16.992 5.579 1.00 19.30 32 ALA C C 1
ATOM 3639 O O . ALA C 1 32 ? 8.001 16.558 6.696 1.00 17.68 32 ALA C O 1
ATOM 3641 N N . LEU C 1 33 ? 9.251 17.901 5.363 1.00 20.98 33 LEU C N 1
ATOM 3642 C CA . LEU C 1 33 ? 10.114 18.460 6.400 1.00 17.41 33 LEU C CA 1
ATOM 3643 C C . LEU C 1 33 ? 9.394 19.261 7.477 1.00 20.22 33 LEU C C 1
ATOM 3644 O O . LEU C 1 33 ? 9.728 19.172 8.661 1.00 23.61 33 LEU C O 1
ATOM 3649 N N . ALA C 1 34 ? 8.412 20.056 7.072 1.00 18.14 34 ALA C N 1
ATOM 3650 C CA . ALA C 1 34 ? 7.665 20.858 8.028 1.00 20.38 34 ALA C CA 1
ATOM 3651 C C . ALA C 1 34 ? 7.014 19.958 9.079 1.00 22.44 34 ALA C C 1
ATOM 3652 O O . ALA C 1 34 ? 6.813 20.366 10.232 1.00 21.95 34 ALA C O 1
ATOM 3654 N N . SER C 1 35 ? 6.688 18.733 8.663 1.00 22.60 35 SER C N 1
ATOM 3655 C CA . SER C 1 35 ? 6.053 17.744 9.527 1.00 20.07 35 SER C CA 1
ATOM 3656 C C . SER C 1 35 ? 7.077 17.001 10.364 1.00 20.04 35 SER C C 1
ATOM 3657 O O . SER C 1 35 ? 7.007 17.015 11.593 1.00 20.75 35 SER C O 1
ATOM 3660 N N . SER C 1 36 ? 8.032 16.347 9.713 1.00 16.10 36 SER C N 1
ATOM 3661 C CA . SER C 1 36 ? 9.012 15.608 10.485 1.00 22.07 36 SER C CA 1
ATOM 3662 C C . SER C 1 36 ? 9.635 16.468 11.590 1.00 24.01 36 SER C C 1
ATOM 3663 O O . SER C 1 36 ? 9.688 16.046 12.744 1.00 26.77 36 SER C O 1
ATOM 3666 N N . LEU C 1 37 ? 10.056 17.684 11.245 1.00 26.75 37 LEU C N 1
ATOM 3667 C CA . LEU C 1 37 ? 10.687 18.607 12.196 1.00 27.17 37 LEU C CA 1
ATOM 3668 C C . LEU C 1 37 ? 9.808 19.111 13.340 1.00 28.23 37 LEU C C 1
ATOM 3669 O O . LEU C 1 37 ? 10.297 19.347 14.442 1.00 28.02 37 LEU C O 1
ATOM 3674 N N . ALA C 1 38 ? 8.518 19.271 13.071 1.00 28.93 38 ALA C N 1
ATOM 3675 C CA . ALA C 1 38 ? 7.552 19.776 14.047 1.00 29.89 38 ALA C CA 1
ATOM 3676 C C . ALA C 1 38 ? 7.851 19.575 15.540 1.00 32.28 38 ALA C C 1
ATOM 3677 O O . ALA C 1 38 ? 7.830 20.535 16.315 1.00 32.98 38 ALA C O 1
ATOM 3679 N N . ASP C 1 39 ? 8.124 18.338 15.944 1.00 34.66 39 ASP C N 1
ATOM 3680 C CA . ASP C 1 39 ? 8.376 18.036 17.355 1.00 36.38 39 ASP C CA 1
ATOM 3681 C C . ASP C 1 39 ? 9.838 17.826 17.724 1.00 34.60 39 ASP C C 1
ATOM 3682 O O . ASP C 1 39 ? 10.136 17.385 18.832 1.00 33.10 39 ASP C O 1
ATOM 3687 N N . LYS C 1 40 ? 10.746 18.126 16.804 1.00 32.56 40 LYS C N 1
ATOM 3688 C CA . LYS C 1 40 ? 12.168 17.942 17.065 1.00 32.02 40 LYS C CA 1
ATOM 3689 C C . LYS C 1 40 ? 12.812 19.117 17.799 1.00 31.67 40 LYS C C 1
ATOM 3690 O O . LYS C 1 40 ? 12.258 20.219 17.860 1.00 31.97 40 LYS C O 1
ATOM 3696 N N . SER C 1 41 ? 13.990 18.867 18.358 1.00 30.15 41 SER C N 1
ATOM 3697 C CA . SER C 1 41 ? 14.724 19.888 19.091 1.00 28.55 41 SER C CA 1
ATOM 3698 C C . SER C 1 41 ? 15.186 21.001 18.155 1.00 30.66 41 SER C C 1
ATOM 3699 O O . SER C 1 41 ? 15.304 20.806 16.940 1.00 31.03 41 SER C O 1
ATOM 3702 N N . PRO C 1 42 ? 15.455 22.192 18.713 1.00 31.00 42 PRO C N 1
ATOM 3703 C CA . PRO C 1 42 ? 15.909 23.318 17.895 1.00 27.99 42 PRO C CA 1
ATOM 3704 C C . PRO C 1 42 ? 17.175 22.947 17.137 1.00 27.18 42 PRO C C 1
ATOM 3705 O O . PRO C 1 42 ? 17.311 23.263 15.957 1.00 28.22 42 PRO C O 1
ATOM 3709 N N . GLN C 1 43 ? 18.097 22.273 17.822 1.00 27.03 43 GLN C N 1
ATOM 3710 C CA . GLN C 1 43 ? 19.353 21.855 17.208 1.00 26.35 43 GLN C CA 1
ATOM 3711 C C . GLN C 1 43 ? 19.071 20.988 15.996 1.00 26.95 43 GLN C C 1
ATOM 3712 O O . GLN C 1 43 ? 19.687 21.166 14.939 1.00 25.49 43 GLN C O 1
ATOM 3718 N N . ASP C 1 44 ? 18.147 20.037 16.155 1.00 27.43 44 ASP C N 1
ATOM 3719 C CA . ASP C 1 44 ? 17.782 19.147 15.058 1.00 24.67 44 ASP C CA 1
ATOM 3720 C C . ASP C 1 44 ? 17.162 19.931 13.908 1.00 21.75 44 ASP C C 1
ATOM 3721 O O . ASP C 1 44 ? 17.433 19.648 12.750 1.00 22.27 44 ASP C O 1
ATOM 3726 N N . ILE C 1 45 ? 16.331 20.915 14.221 1.00 19.83 45 ILE C N 1
ATOM 3727 C CA . ILE C 1 45 ? 15.737 21.737 13.177 1.00 20.77 45 ILE C CA 1
ATOM 3728 C C . ILE C 1 45 ? 16.861 22.484 12.445 1.00 22.23 45 ILE C C 1
ATOM 3729 O O . ILE C 1 45 ? 16.868 22.568 11.216 1.00 22.52 45 ILE C O 1
ATOM 3734 N N . LEU C 1 46 ? 17.820 23.018 13.192 1.00 22.62 46 LEU C N 1
ATOM 3735 C CA . LEU C 1 46 ? 18.926 23.726 12.556 1.00 24.73 46 LEU C CA 1
ATOM 3736 C C . LEU C 1 46 ? 19.776 22.781 11.705 1.00 25.73 46 LEU C C 1
ATOM 3737 O O . LEU C 1 46 ? 20.216 23.158 10.617 1.00 29.99 46 LEU C O 1
ATOM 3742 N N . LYS C 1 47 ? 20.015 21.560 12.181 1.00 24.49 47 LYS C N 1
ATOM 3743 C CA . LYS C 1 47 ? 20.793 20.607 11.385 1.00 26.60 47 LYS C CA 1
ATOM 3744 C C . LYS C 1 47 ? 20.076 20.374 10.059 1.00 26.52 47 LYS C C 1
ATOM 3745 O O . LYS C 1 47 ? 20.711 20.205 9.020 1.00 25.18 47 LYS C O 1
ATOM 3751 N N . ALA C 1 48 ? 18.745 20.367 10.113 1.00 26.26 48 ALA C N 1
ATOM 3752 C CA . ALA C 1 48 ? 17.916 20.162 8.932 1.00 25.49 48 ALA C CA 1
ATOM 3753 C C . ALA C 1 48 ? 18.103 21.318 7.970 1.00 26.94 48 ALA C C 1
ATOM 3754 O O . ALA C 1 48 ? 18.323 21.119 6.773 1.00 24.57 48 ALA C O 1
ATOM 3756 N N . ALA C 1 49 ? 18.019 22.530 8.510 1.00 27.21 49 ALA C N 1
ATOM 3757 C CA . ALA C 1 49 ? 18.156 23.737 7.713 1.00 26.27 49 ALA C CA 1
ATOM 3758 C C . ALA C 1 49 ? 19.525 23.828 7.048 1.00 27.09 49 ALA C C 1
ATOM 3759 O O . ALA C 1 49 ? 19.621 24.051 5.838 1.00 28.99 49 ALA C O 1
ATOM 3761 N N . PHE C 1 50 ? 20.585 23.648 7.827 1.00 26.47 50 PHE C N 1
ATOM 3762 C CA . PHE C 1 50 ? 21.931 23.718 7.266 1.00 29.17 50 PHE C CA 1
ATOM 3763 C C . PHE C 1 50 ? 22.176 22.635 6.228 1.00 29.02 50 PHE C C 1
ATOM 3764 O O . PHE C 1 50 ? 22.785 22.883 5.189 1.00 26.71 50 PHE C O 1
ATOM 3772 N N . GLU C 1 51 ? 21.691 21.435 6.521 1.00 33.07 51 GLU C N 1
ATOM 3773 C CA . GLU C 1 51 ? 21.830 20.301 5.623 1.00 33.24 51 GLU C CA 1
ATOM 3774 C C . GLU C 1 51 ? 21.222 20.601 4.256 1.00 32.92 51 GLU C C 1
ATOM 3775 O O . GLU C 1 51 ? 21.786 20.214 3.237 1.00 32.60 51 GLU C O 1
ATOM 3781 N N . HIS C 1 52 ? 20.085 21.299 4.234 1.00 31.27 52 HIS C N 1
ATOM 3782 C CA . HIS C 1 52 ? 19.415 21.622 2.976 1.00 29.96 52 HIS C CA 1
ATOM 3783 C C . HIS C 1 52 ? 19.810 22.929 2.309 1.00 30.38 52 HIS C C 1
ATOM 3784 O O . HIS C 1 52 ? 19.700 23.050 1.085 1.00 30.11 52 HIS C O 1
ATOM 3791 N N . PHE C 1 53 ? 20.258 23.907 3.093 1.00 27.50 53 PHE C N 1
ATOM 3792 C CA . PHE C 1 53 ? 20.631 25.192 2.517 1.00 27.22 53 PHE C CA 1
ATOM 3793 C C . PHE C 1 53 ? 22.086 25.603 2.715 1.00 30.14 53 PHE C C 1
ATOM 3794 O O . PHE C 1 53 ? 22.569 26.532 2.065 1.00 28.24 53 PHE C O 1
ATOM 3802 N N . GLY C 1 54 ? 22.777 24.906 3.612 1.00 32.87 54 GLY C N 1
ATOM 3803 C CA . GLY C 1 54 ? 24.174 25.194 3.876 1.00 35.24 54 GLY C CA 1
ATOM 3804 C C . GLY C 1 54 ? 24.506 26.639 4.188 1.00 39.20 54 GLY C C 1
ATOM 3805 O O . GLY C 1 54 ? 23.751 27.337 4.869 1.00 38.50 54 GLY C O 1
ATOM 3806 N N . ASP C 1 55 ? 25.657 27.077 3.683 1.00 42.77 55 ASP C N 1
ATOM 3807 C CA . ASP C 1 55 ? 26.155 28.436 3.878 1.00 44.90 55 ASP C CA 1
ATOM 3808 C C . ASP C 1 55 ? 25.331 29.483 3.138 1.00 46.29 55 ASP C C 1
ATOM 3809 O O . ASP C 1 55 ? 25.874 30.432 2.573 1.00 49.81 55 ASP C O 1
ATOM 3814 N N . GLU C 1 56 ? 24.019 29.296 3.134 1.00 45.06 56 GLU C N 1
ATOM 3815 C CA . GLU C 1 56 ? 23.115 30.234 2.490 1.00 42.44 56 GLU C CA 1
ATOM 3816 C C . GLU C 1 56 ? 21.876 30.414 3.360 1.00 38.05 56 GLU C C 1
ATOM 3817 O O . GLU C 1 56 ? 20.919 31.099 2.980 1.00 34.64 56 GLU C O 1
ATOM 3823 N N . LEU C 1 57 ? 21.920 29.782 4.532 1.00 32.06 57 LEU C N 1
ATOM 3824 C CA . LEU C 1 57 ? 20.856 29.857 5.519 1.00 29.77 57 LEU C CA 1
ATOM 3825 C C . LEU C 1 57 ? 21.199 31.042 6.409 1.00 31.18 57 LEU C C 1
ATOM 3826 O O . LEU C 1 57 ? 22.166 30.987 7.165 1.00 33.65 57 LEU C O 1
ATOM 3831 N N . TRP C 1 58 ? 20.419 32.113 6.324 1.00 29.30 58 TRP C N 1
ATOM 3832 C CA . TRP C 1 58 ? 20.690 33.288 7.138 1.00 26.07 58 TRP C CA 1
ATOM 3833 C C . TRP C 1 58 ? 19.944 33.305 8.458 1.00 26.76 58 TRP C C 1
ATOM 3834 O O . TRP C 1 58 ? 18.734 33.088 8.511 1.00 28.07 58 TRP C O 1
ATOM 3845 N N . ILE C 1 59 ? 20.685 33.581 9.527 1.00 26.59 59 ILE C N 1
ATOM 3846 C CA . ILE C 1 59 ? 20.122 33.641 10.867 1.00 23.12 59 ILE C CA 1
ATOM 3847 C C . ILE C 1 59 ? 19.872 35.095 11.252 1.00 24.22 59 ILE C C 1
ATOM 3848 O O . ILE C 1 59 ? 20.805 35.894 11.293 1.00 28.36 59 ILE C O 1
ATOM 3853 N N . SER C 1 60 ? 18.617 35.437 11.522 1.00 23.18 60 SER C N 1
ATOM 3854 C CA . SER C 1 60 ? 18.262 36.793 11.927 1.00 22.52 60 SER C CA 1
ATOM 3855 C C . SER C 1 60 ? 18.451 36.930 13.439 1.00 21.09 60 SER C C 1
ATOM 3856 O O . SER C 1 60 ? 17.872 36.169 14.210 1.00 19.84 60 SER C O 1
ATOM 3859 N N . PHE C 1 61 ? 19.249 37.913 13.849 1.00 20.90 61 PHE C N 1
ATOM 3860 C CA . PHE C 1 61 ? 19.553 38.150 15.263 1.00 20.80 61 PHE C CA 1
ATOM 3861 C C . PHE C 1 61 ? 19.133 39.554 15.717 1.00 21.19 61 PHE C C 1
ATOM 3862 O O . PHE C 1 61 ? 19.685 40.556 15.255 1.00 18.66 61 PHE C O 1
ATOM 3870 N N . SER C 1 62 ? 18.170 39.618 16.636 1.00 18.67 62 SER C N 1
ATOM 3871 C CA . SER C 1 62 ? 17.667 40.893 17.131 1.00 18.69 62 SER C CA 1
ATOM 3872 C C . SER C 1 62 ? 18.306 41.407 18.434 1.00 19.49 62 SER C C 1
ATOM 3873 O O . SER C 1 62 ? 17.760 42.292 19.091 1.00 21.95 62 SER C O 1
ATOM 3876 N N . GLY C 1 63 ? 19.454 40.860 18.813 1.00 18.91 63 GLY C N 1
ATOM 3877 C CA . GLY C 1 63 ? 20.116 41.323 20.020 1.00 20.05 63 GLY C CA 1
ATOM 3878 C C . GLY C 1 63 ? 19.413 41.068 21.345 1.00 22.96 63 GLY C C 1
ATOM 3879 O O . GLY C 1 63 ? 19.607 41.813 22.312 1.00 22.46 63 GLY C O 1
ATOM 3880 N N . ALA C 1 64 ? 18.592 40.025 21.398 1.00 22.92 64 ALA C N 1
ATOM 3881 C CA . ALA C 1 64 ? 17.897 39.678 22.629 1.00 23.04 64 ALA C CA 1
ATOM 3882 C C . ALA C 1 64 ? 18.169 38.220 22.969 1.00 24.14 64 ALA C C 1
ATOM 3883 O O . ALA C 1 64 ? 19.265 37.699 22.717 1.00 23.66 64 ALA C O 1
ATOM 3885 N N . GLU C 1 65 ? 17.164 37.563 23.534 1.00 23.80 65 GLU C N 1
ATOM 3886 C CA . GLU C 1 65 ? 17.285 36.166 23.924 1.00 24.97 65 GLU C CA 1
ATOM 3887 C C . GLU C 1 65 ? 17.571 35.227 22.751 1.00 22.57 65 GLU C C 1
ATOM 3888 O O . GLU C 1 65 ? 18.059 34.112 22.942 1.00 20.71 65 GLU C O 1
ATOM 3894 N N . ASP C 1 66 ? 17.291 35.681 21.535 1.00 21.13 66 ASP C N 1
ATOM 3895 C CA . ASP C 1 66 ? 17.536 34.847 20.365 1.00 19.90 66 ASP C CA 1
ATOM 3896 C C . ASP C 1 66 ? 19.014 34.551 20.189 1.00 18.97 66 ASP C C 1
ATOM 3897 O O . ASP C 1 66 ? 19.418 33.892 19.235 1.00 18.07 66 ASP C O 1
ATOM 3902 N N . VAL C 1 67 ? 19.824 35.028 21.127 1.00 21.87 67 VAL C N 1
ATOM 3903 C CA . VAL C 1 67 ? 21.257 34.774 21.073 1.00 20.27 67 VAL C CA 1
ATOM 3904 C C . VAL C 1 67 ? 21.408 33.260 21.168 1.00 19.20 67 VAL C C 1
ATOM 3905 O O . VAL C 1 67 ? 22.396 32.687 20.709 1.00 15.88 67 VAL C O 1
ATOM 3909 N N . VAL C 1 68 ? 20.401 32.618 21.760 1.00 19.10 68 VAL C N 1
ATOM 3910 C CA . VAL C 1 68 ? 20.395 31.167 21.899 1.00 19.70 68 VAL C CA 1
ATOM 3911 C C . VAL C 1 68 ? 20.398 30.571 20.495 1.00 20.36 68 VAL C C 1
ATOM 3912 O O . VAL C 1 68 ? 21.117 29.614 20.207 1.00 21.52 68 VAL C O 1
ATOM 3916 N N . LEU C 1 69 ? 19.596 31.149 19.616 1.00 19.40 69 LEU C N 1
ATOM 3917 C CA . LEU C 1 69 ? 19.550 30.682 18.242 1.00 20.18 69 LEU C CA 1
ATOM 3918 C C . LEU C 1 69 ? 20.937 30.833 17.608 1.00 19.98 69 LEU C C 1
ATOM 3919 O O . LEU C 1 69 ? 21.452 29.900 16.990 1.00 19.29 69 LEU C O 1
ATOM 3924 N N . VAL C 1 70 ? 21.538 32.009 17.762 1.00 18.32 70 VAL C N 1
ATOM 3925 C CA . VAL C 1 70 ? 22.861 32.247 17.195 1.00 15.29 70 VAL C CA 1
ATOM 3926 C C . VAL C 1 70 ? 23.822 31.197 17.739 1.00 16.71 70 VAL C C 1
ATOM 3927 O O . VAL C 1 70 ? 24.513 30.524 16.971 1.00 17.62 70 VAL C O 1
ATOM 3931 N N . ASP C 1 71 ? 23.856 31.043 19.061 1.00 17.29 71 ASP C N 1
ATOM 3932 C CA . ASP C 1 71 ? 24.750 30.067 19.685 1.00 19.11 71 ASP C CA 1
ATOM 3933 C C . ASP C 1 71 ? 24.578 28.655 19.092 1.00 20.06 71 ASP C C 1
ATOM 3934 O O . ASP C 1 71 ? 25.545 28.043 18.611 1.00 15.38 71 ASP C O 1
ATOM 3939 N N . MET C 1 72 ? 23.350 28.142 19.119 1.00 19.58 72 MET C N 1
ATOM 3940 C CA . MET C 1 72 ? 23.082 26.815 18.571 1.00 21.43 72 MET C CA 1
ATOM 3941 C C . MET C 1 72 ? 23.566 26.704 17.121 1.00 22.18 72 MET C C 1
ATOM 3942 O O . MET C 1 72 ? 24.293 25.777 16.768 1.00 21.09 72 MET C O 1
ATOM 3947 N N . ALA C 1 73 ? 23.159 27.653 16.284 1.00 22.99 73 ALA C N 1
ATOM 3948 C CA . ALA C 1 73 ? 23.539 27.636 14.875 1.00 24.21 73 ALA C CA 1
ATOM 3949 C C . ALA C 1 73 ? 25.043 27.712 14.710 1.00 24.88 73 ALA C C 1
ATOM 3950 O O . ALA C 1 73 ? 25.625 26.997 13.891 1.00 22.15 73 ALA C O 1
ATOM 3952 N N . TRP C 1 74 ? 25.673 28.577 15.499 1.00 25.67 74 TRP C N 1
ATOM 3953 C CA . TRP C 1 74 ? 27.119 28.752 15.421 1.00 24.66 74 TRP C CA 1
ATOM 3954 C C . TRP C 1 74 ? 27.865 27.461 15.750 1.00 22.13 74 TRP C C 1
ATOM 3955 O O . TRP C 1 74 ? 28.922 27.182 15.176 1.00 19.89 74 TRP C O 1
ATOM 3966 N N . LYS C 1 75 ? 27.316 26.674 16.675 1.00 21.66 75 LYS C N 1
ATOM 3967 C CA . LYS C 1 75 ? 27.950 25.412 17.061 1.00 22.99 75 LYS C CA 1
ATOM 3968 C C . LYS C 1 75 ? 27.795 24.322 16.000 1.00 23.55 75 LYS C C 1
ATOM 3969 O O . LYS C 1 75 ? 28.582 23.379 15.955 1.00 24.96 75 LYS C O 1
ATOM 3975 N N . LEU C 1 76 ? 26.774 24.450 15.154 1.00 23.95 76 LEU C N 1
ATOM 3976 C CA . LEU C 1 76 ? 26.548 23.496 14.078 1.00 20.21 76 LEU C CA 1
ATOM 3977 C C . LEU C 1 76 ? 27.331 23.951 12.864 1.00 23.72 76 LEU C C 1
ATOM 3978 O O . LEU C 1 76 ? 27.758 23.130 12.054 1.00 28.75 76 LEU C O 1
ATOM 3983 N N . ASN C 1 77 ? 27.520 25.263 12.739 1.00 25.11 77 ASN C N 1
ATOM 3984 C CA . ASN C 1 77 ? 28.230 25.824 11.591 1.00 26.31 77 ASN C CA 1
ATOM 3985 C C . ASN C 1 77 ? 28.933 27.140 11.908 1.00 28.36 77 ASN C C 1
ATOM 3986 O O . ASN C 1 77 ? 28.318 28.208 11.904 1.00 31.24 77 ASN C O 1
ATOM 3991 N N . ARG C 1 78 ? 30.231 27.051 12.175 1.00 28.57 78 ARG C N 1
ATOM 3992 C CA . ARG C 1 78 ? 31.047 28.212 12.499 1.00 25.40 78 ARG C CA 1
ATOM 3993 C C . ARG C 1 78 ? 30.845 29.360 11.518 1.00 26.35 78 ARG C C 1
ATOM 3994 O O . ARG C 1 78 ? 30.887 30.531 11.900 1.00 26.78 78 ARG C O 1
ATOM 4002 N N . ASN C 1 79 ? 30.611 29.021 10.256 1.00 25.34 79 ASN C N 1
ATOM 4003 C CA . ASN C 1 79 ? 30.432 30.027 9.224 1.00 25.85 79 ASN C CA 1
ATOM 4004 C C . ASN C 1 79 ? 29.014 30.562 9.098 1.00 24.92 79 ASN C C 1
ATOM 4005 O O . ASN C 1 79 ? 28.707 31.295 8.158 1.00 28.54 79 ASN C O 1
ATOM 4010 N N . VAL C 1 80 ? 28.154 30.219 10.047 1.00 20.29 80 VAL C N 1
ATOM 4011 C CA . VAL C 1 80 ? 26.774 30.684 10.005 1.00 20.45 80 VAL C CA 1
ATOM 4012 C C . VAL C 1 80 ? 26.624 32.178 9.719 1.00 24.18 80 VAL C C 1
ATOM 4013 O O . VAL C 1 80 ? 27.084 33.026 10.493 1.00 26.68 80 VAL C O 1
ATOM 4017 N N . LYS C 1 81 ? 25.983 32.493 8.598 1.00 22.04 81 LYS C N 1
ATOM 4018 C CA . LYS C 1 81 ? 25.734 33.873 8.233 1.00 22.46 81 LYS C CA 1
ATOM 4019 C C . LYS C 1 81 ? 24.676 34.409 9.186 1.00 23.95 81 LYS C C 1
ATOM 4020 O O . LYS C 1 81 ? 23.672 33.740 9.440 1.00 24.11 81 LYS C O 1
ATOM 4026 N N . VAL C 1 82 ? 24.892 35.616 9.701 1.00 23.38 82 VAL C N 1
ATOM 4027 C CA . VAL C 1 82 ? 23.942 36.227 10.627 1.00 21.27 82 VAL C CA 1
ATOM 4028 C C . VAL C 1 82 ? 23.748 37.701 10.298 1.00 21.09 82 VAL C C 1
ATOM 4029 O O . VAL C 1 82 ? 24.674 38.352 9.827 1.00 23.73 82 VAL C O 1
ATOM 4033 N N . PHE C 1 83 ? 22.550 38.229 10.538 1.00 19.33 83 PHE C N 1
ATOM 4034 C CA . PHE C 1 83 ? 22.297 39.638 10.263 1.00 18.20 83 PHE C CA 1
ATOM 4035 C C . PHE C 1 83 ? 21.348 40.254 11.280 1.00 21.14 83 PHE C C 1
ATOM 4036 O O . PHE C 1 83 ? 20.458 39.578 11.803 1.00 20.67 83 PHE C O 1
ATOM 4044 N N . SER C 1 84 ? 21.542 41.543 11.554 1.00 22.17 84 SER C N 1
ATOM 4045 C CA . SER C 1 84 ? 20.707 42.262 12.515 1.00 22.01 84 SER C CA 1
ATOM 4046 C C . SER C 1 84 ? 20.129 43.524 11.899 1.00 22.13 84 SER C C 1
ATOM 4047 O O . SER C 1 84 ? 20.803 44.222 11.142 1.00 25.04 84 SER C O 1
ATOM 4050 N N . LEU C 1 85 ? 18.875 43.813 12.220 1.00 20.90 85 LEU C N 1
ATOM 4051 C CA . LEU C 1 85 ? 18.221 44.995 11.688 1.00 18.37 85 LEU C CA 1
ATOM 4052 C C . LEU C 1 85 ? 18.456 46.167 12.614 1.00 19.24 85 LEU C C 1
ATOM 4053 O O . LEU C 1 85 ? 17.866 46.240 13.689 1.00 19.09 85 LEU C O 1
ATOM 4058 N N . ASP C 1 86 ? 19.342 47.069 12.207 1.00 19.31 86 ASP C N 1
ATOM 4059 C CA . ASP C 1 86 ? 19.630 48.251 13.002 1.00 19.71 86 ASP C CA 1
ATOM 4060 C C . ASP C 1 86 ? 18.658 49.336 12.552 1.00 22.66 86 ASP C C 1
ATOM 4061 O O . ASP C 1 86 ? 18.857 50.006 11.529 1.00 23.30 86 ASP C O 1
ATOM 4066 N N . THR C 1 87 ? 17.594 49.493 13.328 1.00 24.04 87 THR C N 1
ATOM 4067 C CA . THR C 1 87 ? 16.563 50.478 13.047 1.00 23.63 87 THR C CA 1
ATOM 4068 C C . THR C 1 87 ? 17.066 51.871 13.339 1.00 22.68 87 THR C C 1
ATOM 4069 O O . THR C 1 87 ? 16.334 52.838 13.174 1.00 24.69 87 THR C O 1
ATOM 4073 N N . GLY C 1 88 ? 18.311 51.970 13.789 1.00 22.12 88 GLY C N 1
ATOM 4074 C CA . GLY C 1 88 ? 18.857 53.266 14.134 1.00 21.37 88 GLY C CA 1
ATOM 4075 C C . GLY C 1 88 ? 18.185 53.837 15.376 1.00 18.80 88 GLY C C 1
ATOM 4076 O O . GLY C 1 88 ? 18.304 55.030 15.657 1.00 16.37 88 GLY C O 1
ATOM 4077 N N . ARG C 1 89 ? 17.466 52.989 16.113 1.00 17.11 89 ARG C N 1
ATOM 4078 C CA . ARG C 1 89 ? 16.784 53.411 17.335 1.00 16.11 89 ARG C CA 1
ATOM 4079 C C . ARG C 1 89 ? 16.854 52.327 18.407 1.00 13.92 89 ARG C C 1
ATOM 4080 O O . ARG C 1 89 ? 15.999 52.275 19.289 1.00 15.29 89 ARG C O 1
ATOM 4088 N N . LEU C 1 90 ? 17.869 51.471 18.333 1.00 13.14 90 LEU C N 1
ATOM 4089 C CA . LEU C 1 90 ? 18.041 50.395 19.312 1.00 16.32 90 LEU C CA 1
ATOM 4090 C C . LEU C 1 90 ? 18.673 50.910 20.604 1.00 19.00 90 LEU C C 1
ATOM 4091 O O . LEU C 1 90 ? 19.320 51.957 20.614 1.00 19.93 90 LEU C O 1
ATOM 4096 N N . HIS C 1 91 ? 18.486 50.165 21.692 1.00 21.03 91 HIS C N 1
ATOM 4097 C CA . HIS C 1 91 ? 19.072 50.524 22.981 1.00 18.62 91 HIS C CA 1
ATOM 4098 C C . HIS C 1 91 ? 20.586 50.441 22.854 1.00 19.04 91 HIS C C 1
ATOM 4099 O O . HIS C 1 91 ? 21.112 49.507 22.252 1.00 16.62 91 HIS C O 1
ATOM 4106 N N . PRO C 1 92 ? 21.310 51.413 23.422 1.00 19.06 92 PRO C N 1
ATOM 4107 C CA . PRO C 1 92 ? 22.769 51.348 23.327 1.00 16.38 92 PRO C CA 1
ATOM 4108 C C . PRO C 1 92 ? 23.227 49.979 23.847 1.00 17.44 92 PRO C C 1
ATOM 4109 O O . PRO C 1 92 ? 24.200 49.406 23.347 1.00 14.63 92 PRO C O 1
ATOM 4113 N N . GLU C 1 93 ? 22.509 49.457 24.845 1.00 18.23 93 GLU C N 1
ATOM 4114 C CA . GLU C 1 93 ? 22.827 48.146 25.418 1.00 18.76 93 GLU C CA 1
ATOM 4115 C C . GLU C 1 93 ? 22.746 47.074 24.334 1.00 18.57 93 GLU C C 1
ATOM 4116 O O . GLU C 1 93 ? 23.495 46.097 24.348 1.00 17.86 93 GLU C O 1
ATOM 4122 N N . THR C 1 94 ? 21.823 47.261 23.396 1.00 16.90 94 THR C N 1
ATOM 4123 C CA . THR C 1 94 ? 21.655 46.316 22.307 1.00 13.15 94 THR C CA 1
ATOM 4124 C C . THR C 1 94 ? 22.807 46.449 21.316 1.00 12.54 94 THR C C 1
ATOM 4125 O O . THR C 1 94 ? 23.288 45.452 20.778 1.00 12.21 94 THR C O 1
ATOM 4129 N N . TYR C 1 95 ? 23.258 47.675 21.073 1.00 14.12 95 TYR C N 1
ATOM 4130 C CA . TYR C 1 95 ? 24.373 47.862 20.149 1.00 15.48 95 TYR C CA 1
ATOM 4131 C C . TYR C 1 95 ? 25.575 47.160 20.745 1.00 15.03 95 TYR C C 1
ATOM 4132 O O . TYR C 1 95 ? 26.307 46.449 20.056 1.00 14.60 95 TYR C O 1
ATOM 4141 N N . ARG C 1 96 ? 25.755 47.344 22.046 1.00 18.18 96 ARG C N 1
ATOM 4142 C CA . ARG C 1 96 ? 26.870 46.726 22.738 1.00 19.97 96 ARG C CA 1
ATOM 4143 C C . ARG C 1 96 ? 26.757 45.211 22.714 1.00 20.85 96 ARG C C 1
ATOM 4144 O O . ARG C 1 96 ? 27.728 44.519 22.401 1.00 22.67 96 ARG C O 1
ATOM 4152 N N . PHE C 1 97 ? 25.571 44.691 23.019 1.00 21.08 97 PHE C N 1
ATOM 4153 C CA . PHE C 1 97 ? 25.377 43.242 23.026 1.00 19.31 97 PHE C CA 1
ATOM 4154 C C . PHE C 1 97 ? 25.647 42.622 21.661 1.00 17.29 97 PHE C C 1
ATOM 4155 O O . PHE C 1 97 ? 26.419 41.675 21.547 1.00 17.06 97 PHE C O 1
ATOM 4163 N N . ILE C 1 98 ? 25.017 43.155 20.625 1.00 13.89 98 ILE C N 1
ATOM 4164 C CA . ILE C 1 98 ? 25.219 42.609 19.295 1.00 14.57 98 ILE C CA 1
ATOM 4165 C C . ILE C 1 98 ? 26.696 42.473 18.974 1.00 16.43 98 ILE C C 1
ATOM 4166 O O . ILE C 1 98 ? 27.148 41.424 18.519 1.00 19.00 98 ILE C O 1
ATOM 4171 N N . ASP C 1 99 ? 27.452 43.534 19.219 1.00 20.65 99 ASP C N 1
ATOM 4172 C CA . ASP C 1 99 ? 28.883 43.522 18.929 1.00 20.86 99 ASP C CA 1
ATOM 4173 C C . ASP C 1 99 ? 29.612 42.478 19.784 1.00 18.82 99 ASP C C 1
ATOM 4174 O O . ASP C 1 99 ? 30.537 41.801 19.317 1.00 12.48 99 ASP C O 1
ATOM 4179 N N . GLN C 1 100 ? 29.180 42.340 21.033 1.00 18.56 100 GLN C N 1
ATOM 4180 C CA . GLN C 1 100 ? 29.785 41.373 21.927 1.00 22.30 100 GLN C CA 1
ATOM 4181 C C . GLN C 1 100 ? 29.612 39.962 21.343 1.00 25.13 100 GLN C C 1
ATOM 4182 O O . GLN C 1 100 ? 30.533 39.139 21.385 1.00 26.66 100 GLN C O 1
ATOM 4188 N N . VAL C 1 101 ? 28.427 39.687 20.799 1.00 25.42 101 VAL C N 1
ATOM 4189 C CA . VAL C 1 101 ? 28.148 38.392 20.184 1.00 22.52 101 VAL C CA 1
ATOM 4190 C C . VAL C 1 101 ? 29.074 38.230 18.986 1.00 22.11 101 VAL C C 1
ATOM 4191 O O . VAL C 1 101 ? 29.705 37.189 18.814 1.00 21.46 101 VAL C O 1
ATOM 4195 N N . ARG C 1 102 ? 29.140 39.273 18.162 1.00 21.83 102 ARG C N 1
ATOM 4196 C CA . ARG C 1 102 ? 29.993 39.291 16.980 1.00 23.62 102 ARG C CA 1
ATOM 4197 C C . ARG C 1 102 ? 31.408 38.870 17.349 1.00 27.09 102 ARG C C 1
ATOM 4198 O O . ARG C 1 102 ? 31.961 37.904 16.813 1.00 26.80 102 ARG C O 1
ATOM 4206 N N . GLU C 1 103 ? 31.990 39.619 18.277 1.00 30.51 103 GLU C N 1
ATOM 4207 C CA . GLU C 1 103 ? 33.345 39.359 18.718 1.00 32.62 103 GLU C CA 1
ATOM 4208 C C . GLU C 1 103 ? 33.503 38.007 19.390 1.00 29.62 103 GLU C C 1
ATOM 4209 O O . GLU C 1 103 ? 34.455 37.276 19.110 1.00 30.35 103 GLU C O 1
ATOM 4215 N N . HIS C 1 104 ? 32.569 37.687 20.280 1.00 25.20 104 HIS C N 1
ATOM 4216 C CA . HIS C 1 104 ? 32.608 36.434 21.016 1.00 23.47 104 HIS C CA 1
ATOM 4217 C C . HIS C 1 104 ? 32.698 35.212 20.103 1.00 24.46 104 HIS C C 1
ATOM 4218 O O . HIS C 1 104 ? 33.650 34.438 20.190 1.00 26.28 104 HIS C O 1
ATOM 4225 N N . TYR C 1 105 ? 31.716 35.039 19.225 1.00 21.78 105 TYR C N 1
ATOM 4226 C CA . TYR C 1 105 ? 31.716 33.890 18.336 1.00 21.58 105 TYR C CA 1
ATOM 4227 C C . TYR C 1 105 ? 32.590 34.125 17.107 1.00 21.43 105 TYR C C 1
ATOM 4228 O O . TYR C 1 105 ? 32.904 33.186 16.367 1.00 21.07 105 TYR C O 1
ATOM 4237 N N . GLY C 1 106 ? 33.000 35.370 16.902 1.00 18.08 106 GLY C N 1
ATOM 4238 C CA . GLY C 1 106 ? 33.830 35.668 15.751 1.00 17.36 106 GLY C CA 1
ATOM 4239 C C . GLY C 1 106 ? 32.986 35.609 14.500 1.00 16.35 106 GLY C C 1
ATOM 4240 O O . GLY C 1 106 ? 33.355 34.995 13.501 1.00 14.77 106 GLY C O 1
ATOM 4241 N N . ILE C 1 107 ? 31.836 36.264 14.569 1.00 16.71 107 ILE C N 1
ATOM 4242 C CA . ILE C 1 107 ? 30.891 36.309 13.469 1.00 15.08 107 ILE C CA 1
ATOM 4243 C C . ILE C 1 107 ? 30.800 37.735 12.935 1.00 17.54 107 ILE C C 1
ATOM 4244 O O . ILE C 1 107 ? 30.541 38.680 13.684 1.00 17.10 107 ILE C O 1
ATOM 4249 N N . ALA C 1 108 ? 31.018 37.886 11.637 1.00 16.58 108 ALA C N 1
ATOM 4250 C CA . ALA C 1 108 ? 30.941 39.190 11.009 1.00 12.82 108 ALA C CA 1
ATOM 4251 C C . ALA C 1 108 ? 29.479 39.506 10.720 1.00 14.91 108 ALA C C 1
ATOM 4252 O O . ALA C 1 108 ? 29.066 39.543 9.563 1.00 17.31 108 ALA C O 1
ATOM 4254 N N . ILE C 1 109 ? 28.693 39.724 11.771 1.00 14.88 109 ILE C N 1
ATOM 4255 C CA . ILE C 1 109 ? 27.271 40.037 11.615 1.00 15.88 109 ILE C CA 1
ATOM 4256 C C . ILE C 1 109 ? 26.997 41.164 10.619 1.00 18.56 109 ILE C C 1
ATOM 4257 O O . ILE C 1 109 ? 27.690 42.185 10.620 1.00 21.91 109 ILE C O 1
ATOM 4262 N N . ASP C 1 110 ? 25.980 40.990 9.779 1.00 19.12 110 ASP C N 1
ATOM 4263 C CA . ASP C 1 110 ? 25.626 42.030 8.819 1.00 19.37 110 ASP C CA 1
ATOM 4264 C C . ASP C 1 110 ? 24.585 42.941 9.435 1.00 20.61 110 ASP C C 1
ATOM 4265 O O . ASP C 1 110 ? 23.408 42.590 9.497 1.00 24.75 110 ASP C O 1
ATOM 4270 N N . VAL C 1 111 ? 25.020 44.107 9.903 1.00 19.61 111 VAL C N 1
ATOM 4271 C CA . VAL C 1 111 ? 24.104 45.059 10.520 1.00 18.65 111 VAL C CA 1
ATOM 4272 C C . VAL C 1 111 ? 23.532 45.979 9.437 1.00 20.59 111 VAL C C 1
ATOM 4273 O O . VAL C 1 111 ? 24.218 46.854 8.914 1.00 24.15 111 VAL C O 1
ATOM 4277 N N . LEU C 1 112 ? 22.264 45.757 9.109 1.00 19.84 112 LEU C N 1
ATOM 4278 C CA . LEU C 1 112 ? 21.562 46.500 8.067 1.00 19.62 112 LEU C CA 1
ATOM 4279 C C . LEU C 1 112 ? 20.852 47.746 8.587 1.00 19.38 112 LEU C C 1
ATOM 4280 O O . LEU C 1 112 ? 20.325 47.745 9.701 1.00 18.84 112 LEU C O 1
ATOM 4285 N N . SER C 1 113 ? 20.818 48.803 7.776 1.00 18.35 113 SER C N 1
ATOM 4286 C CA . SER C 1 113 ? 20.163 50.045 8.201 1.00 21.13 113 SER C CA 1
ATOM 4287 C C . SER C 1 113 ? 19.031 50.527 7.280 1.00 19.46 113 SER C C 1
ATOM 4288 O O . SER C 1 113 ? 18.868 50.040 6.156 1.00 21.38 113 SER C O 1
ATOM 4291 N N . PRO C 1 114 ? 18.223 51.484 7.764 1.00 14.90 114 PRO C N 1
ATOM 4292 C CA . PRO C 1 114 ? 17.102 52.045 7.005 1.00 15.84 114 PRO C CA 1
ATOM 4293 C C . PRO C 1 114 ? 17.566 52.840 5.783 1.00 18.78 114 PRO C C 1
ATOM 4294 O O . PRO C 1 114 ? 18.715 53.287 5.725 1.00 20.67 114 PRO C O 1
ATOM 4298 N N . ASP C 1 115 ? 16.674 53.001 4.806 1.00 21.71 115 ASP C N 1
ATOM 4299 C CA . ASP C 1 115 ? 16.984 53.761 3.597 1.00 23.98 115 ASP C CA 1
ATOM 4300 C C . ASP C 1 115 ? 16.640 55.209 3.913 1.00 25.13 115 ASP C C 1
ATOM 4301 O O . ASP C 1 115 ? 15.476 55.544 4.139 1.00 27.15 115 ASP C O 1
ATOM 4306 N N . PRO C 1 116 ? 17.646 56.091 3.933 1.00 23.82 116 PRO C N 1
ATOM 4307 C CA . PRO C 1 116 ? 17.332 57.485 4.248 1.00 24.42 116 PRO C CA 1
ATOM 4308 C C . PRO C 1 116 ? 16.263 58.083 3.344 1.00 24.03 116 PRO C C 1
ATOM 4309 O O . PRO C 1 116 ? 15.507 58.961 3.763 1.00 23.01 116 PRO C O 1
ATOM 4313 N N . ARG C 1 117 ? 16.183 57.583 2.115 1.00 24.56 117 ARG C N 1
ATOM 4314 C CA . ARG C 1 117 ? 15.201 58.073 1.153 1.00 26.74 117 ARG C CA 1
ATOM 4315 C C . ARG C 1 117 ? 13.774 57.754 1.581 1.00 25.98 117 ARG C C 1
ATOM 4316 O O . ARG C 1 117 ? 12.821 58.337 1.077 1.00 24.91 117 ARG C O 1
ATOM 4324 N N . LEU C 1 118 ? 13.634 56.835 2.529 1.00 26.47 118 LEU C N 1
ATOM 4325 C CA . LEU C 1 118 ? 12.323 56.446 3.031 1.00 24.74 118 LEU C CA 1
ATOM 4326 C C . LEU C 1 118 ? 12.104 56.977 4.439 1.00 22.96 118 LEU C C 1
ATOM 4327 O O . LEU C 1 118 ? 11.045 57.507 4.747 1.00 24.96 118 LEU C O 1
ATOM 4332 N N . LEU C 1 119 ? 13.116 56.828 5.289 1.00 23.38 119 LEU C N 1
ATOM 4333 C CA . LEU C 1 119 ? 13.041 57.270 6.680 1.00 21.26 119 LEU C CA 1
ATOM 4334 C C . LEU C 1 119 ? 13.006 58.790 6.833 1.00 23.62 119 LEU C C 1
ATOM 4335 O O . LEU C 1 119 ? 12.202 59.327 7.601 1.00 25.47 119 LEU C O 1
ATOM 4340 N N . GLU C 1 120 ? 13.869 59.484 6.096 1.00 23.48 120 GLU C N 1
ATOM 4341 C CA . GLU C 1 120 ? 13.935 60.937 6.183 1.00 22.47 120 GLU C CA 1
ATOM 4342 C C . GLU C 1 120 ? 12.587 61.645 6.046 1.00 23.22 120 GLU C C 1
ATOM 4343 O O . GLU C 1 120 ? 12.194 62.411 6.932 1.00 24.24 120 GLU C O 1
ATOM 4349 N N . PRO C 1 121 ? 11.850 61.394 4.953 1.00 23.48 121 PRO C N 1
ATOM 4350 C CA . PRO C 1 121 ? 10.553 62.065 4.813 1.00 23.03 121 PRO C CA 1
ATOM 4351 C C . PRO C 1 121 ? 9.560 61.724 5.921 1.00 22.32 121 PRO C C 1
ATOM 4352 O O . PRO C 1 121 ? 8.711 62.543 6.273 1.00 22.11 121 PRO C O 1
ATOM 4356 N N . LEU C 1 122 ? 9.670 60.527 6.484 1.00 22.27 122 LEU C N 1
ATOM 4357 C CA . LEU C 1 122 ? 8.765 60.134 7.561 1.00 23.16 122 LEU C CA 1
ATOM 4358 C C . LEU C 1 122 ? 9.061 60.956 8.815 1.00 23.23 122 LEU C C 1
ATOM 4359 O O . LEU C 1 122 ? 8.152 61.415 9.502 1.00 23.12 122 LEU C O 1
ATOM 4364 N N . VAL C 1 123 ? 10.344 61.153 9.097 1.00 24.28 123 VAL C N 1
ATOM 4365 C CA . VAL C 1 123 ? 10.750 61.904 10.275 1.00 23.93 123 VAL C CA 1
ATOM 4366 C C . VAL C 1 123 ? 10.497 63.390 10.087 1.00 24.44 123 VAL C C 1
ATOM 4367 O O . VAL C 1 123 ? 10.187 64.098 11.050 1.00 23.30 123 VAL C O 1
ATOM 4371 N N . LYS C 1 124 ? 10.623 63.854 8.844 1.00 25.08 124 LYS C N 1
ATOM 4372 C CA . LYS C 1 124 ? 10.415 65.263 8.511 1.00 26.00 124 LYS C CA 1
ATOM 4373 C C . LYS C 1 124 ? 9.004 65.682 8.885 1.00 27.85 124 LYS C C 1
ATOM 4374 O O . LYS C 1 124 ? 8.797 66.644 9.631 1.00 27.35 124 LYS C O 1
ATOM 4380 N N . GLU C 1 125 ? 8.037 64.938 8.361 1.00 28.46 125 GLU C N 1
ATOM 4381 C CA . GLU C 1 125 ? 6.635 65.218 8.599 1.00 29.54 125 GLU C CA 1
ATOM 4382 C C . GLU C 1 125 ? 6.139 64.863 9.992 1.00 31.36 125 GLU C C 1
ATOM 4383 O O . GLU C 1 125 ? 5.632 65.724 10.714 1.00 30.91 125 GLU C O 1
ATOM 4389 N N . LYS C 1 126 ? 6.286 63.598 10.375 1.00 31.81 126 LYS C N 1
ATOM 4390 C CA . LYS C 1 126 ? 5.783 63.148 11.668 1.00 32.34 126 LYS C CA 1
ATOM 4391 C C . LYS C 1 126 ? 6.726 63.251 12.865 1.00 30.77 126 LYS C C 1
ATOM 4392 O O . LYS C 1 126 ? 6.317 63.018 14.006 1.00 31.23 126 LYS C O 1
ATOM 4398 N N . GLY C 1 127 ? 7.981 63.599 12.627 1.00 28.76 127 GLY C N 1
ATOM 4399 C CA . GLY C 1 127 ? 8.894 63.710 13.747 1.00 25.83 127 GLY C CA 1
ATOM 4400 C C . GLY C 1 127 ? 9.591 62.408 14.106 1.00 24.25 127 GLY C C 1
ATOM 4401 O O . GLY C 1 127 ? 9.700 61.509 13.273 1.00 20.57 127 GLY C O 1
ATOM 4402 N N . LEU C 1 128 ? 10.028 62.299 15.361 1.00 23.21 128 LEU C N 1
ATOM 4403 C CA . LEU C 1 128 ? 10.776 61.134 15.826 1.00 23.15 128 LEU C CA 1
ATOM 4404 C C . LEU C 1 128 ? 10.064 60.106 16.692 1.00 22.70 128 LEU C C 1
ATOM 4405 O O . LEU C 1 128 ? 10.632 59.052 17.002 1.00 20.81 128 LEU C O 1
ATOM 4410 N N . PHE C 1 129 ? 8.831 60.402 17.080 1.00 21.61 129 PHE C N 1
ATOM 4411 C CA . PHE C 1 129 ? 8.073 59.504 17.934 1.00 18.20 129 PHE C CA 1
ATOM 4412 C C . PHE C 1 129 ? 6.646 59.360 17.430 1.00 20.00 129 PHE C C 1
ATOM 4413 O O . PHE C 1 129 ? 5.704 59.166 18.208 1.00 18.77 129 PHE C O 1
ATOM 4421 N N . SER C 1 130 ? 6.497 59.454 16.115 1.00 20.57 130 SER C N 1
ATOM 4422 C CA . SER C 1 130 ? 5.195 59.333 15.480 1.00 23.08 130 SER C CA 1
ATOM 4423 C C . SER C 1 130 ? 4.476 58.058 15.913 1.00 25.32 130 SER C C 1
ATOM 4424 O O . SER C 1 130 ? 3.266 58.062 16.122 1.00 26.51 130 SER C O 1
ATOM 4427 N N . PHE C 1 131 ? 5.228 56.970 16.054 1.00 25.82 131 PHE C N 1
ATOM 4428 C CA . PHE C 1 131 ? 4.649 55.688 16.443 1.00 26.64 131 PHE C CA 1
ATOM 4429 C C . PHE C 1 131 ? 3.874 55.743 17.742 1.00 27.04 131 PHE C C 1
ATOM 4430 O O . PHE C 1 131 ? 3.106 54.832 18.042 1.00 29.89 131 PHE C O 1
ATOM 4438 N N . TYR C 1 132 ? 4.074 56.792 18.526 1.00 26.44 132 TYR C N 1
ATOM 4439 C CA . TYR C 1 132 ? 3.336 56.900 19.772 1.00 28.81 132 TYR C CA 1
ATOM 4440 C C . TYR C 1 132 ? 1.884 57.232 19.463 1.00 30.34 132 TYR C C 1
ATOM 4441 O O . TYR C 1 132 ? 0.978 56.752 20.137 1.00 33.72 132 TYR C O 1
ATOM 4450 N N . ARG C 1 133 ? 1.660 58.034 18.428 1.00 32.83 133 ARG C N 1
ATOM 4451 C CA . ARG C 1 133 ? 0.301 58.416 18.066 1.00 34.33 133 ARG C CA 1
ATOM 4452 C C . ARG C 1 133 ? -0.280 57.693 16.853 1.00 32.81 133 ARG C C 1
ATOM 4453 O O . ARG C 1 133 ? -1.491 57.701 16.664 1.00 34.59 133 ARG C O 1
ATOM 4461 N N . ASP C 1 134 ? 0.566 57.061 16.042 1.00 32.18 134 ASP C N 1
ATOM 4462 C CA . ASP C 1 134 ? 0.094 56.333 14.863 1.00 30.39 134 ASP C CA 1
ATOM 4463 C C . ASP C 1 134 ? 0.223 54.811 14.989 1.00 31.00 134 ASP C C 1
ATOM 4464 O O . ASP C 1 134 ? -0.328 54.071 14.177 1.00 33.57 134 ASP C O 1
ATOM 4469 N N . GLY C 1 135 ? 0.950 54.337 15.992 1.00 28.48 135 GLY C N 1
ATOM 4470 C CA . GLY C 1 135 ? 1.131 52.907 16.133 1.00 27.32 135 GLY C CA 1
ATOM 4471 C C . GLY C 1 135 ? 2.414 52.571 15.403 1.00 28.71 135 GLY C C 1
ATOM 4472 O O . GLY C 1 135 ? 2.739 53.207 14.399 1.00 31.03 135 GLY C O 1
ATOM 4473 N N . HIS C 1 136 ? 3.139 51.567 15.884 1.00 25.70 136 HIS C N 1
ATOM 4474 C CA . HIS C 1 136 ? 4.418 51.205 15.286 1.00 22.39 136 HIS C CA 1
ATOM 4475 C C . HIS C 1 136 ? 4.382 50.779 13.829 1.00 20.34 136 HIS C C 1
ATOM 4476 O O . HIS C 1 136 ? 5.428 50.629 13.192 1.00 19.66 136 HIS C O 1
ATOM 4483 N N . GLY C 1 137 ? 3.189 50.583 13.296 1.00 20.33 137 GLY C N 1
ATOM 4484 C CA . GLY C 1 137 ? 3.080 50.152 11.916 1.00 18.53 137 GLY C CA 1
ATOM 4485 C C . GLY C 1 137 ? 3.992 50.854 10.929 1.00 18.51 137 GLY C C 1
ATOM 4486 O O . GLY C 1 137 ? 4.893 50.241 10.340 1.00 17.51 137 GLY C O 1
ATOM 4487 N N . GLU C 1 138 ? 3.772 52.149 10.751 1.00 18.52 138 GLU C N 1
ATOM 4488 C CA . GLU C 1 138 ? 4.552 52.907 9.789 1.00 19.16 138 GLU C CA 1
ATOM 4489 C C . GLU C 1 138 ? 6.049 52.877 10.017 1.00 20.57 138 GLU C C 1
ATOM 4490 O O . GLU C 1 138 ? 6.801 52.451 9.140 1.00 25.09 138 GLU C O 1
ATOM 4496 N N . CYS C 1 139 ? 6.484 53.326 11.189 1.00 19.69 139 CYS C N 1
ATOM 4497 C CA . CYS C 1 139 ? 7.907 53.366 11.503 1.00 20.86 139 CYS C CA 1
ATOM 4498 C C . CYS C 1 139 ? 8.589 52.013 11.263 1.00 22.32 139 CYS C C 1
ATOM 4499 O O . CYS C 1 139 ? 9.530 51.922 10.461 1.00 21.00 139 CYS C O 1
ATOM 4502 N N . CYS C 1 140 ? 8.121 50.966 11.945 1.00 23.33 140 CYS C N 1
ATOM 4503 C CA . CYS C 1 140 ? 8.695 49.629 11.768 1.00 24.23 140 CYS C CA 1
ATOM 4504 C C . CYS C 1 140 ? 8.716 49.276 10.287 1.00 24.26 140 CYS C C 1
ATOM 4505 O O . CYS C 1 140 ? 9.647 48.633 9.796 1.00 24.78 140 CYS C O 1
ATOM 4508 N N . GLY C 1 141 ? 7.672 49.695 9.580 1.00 21.82 141 GLY C N 1
ATOM 4509 C CA . GLY C 1 141 ? 7.603 49.410 8.165 1.00 22.91 141 GLY C CA 1
ATOM 4510 C C . GLY C 1 141 ? 8.838 49.900 7.446 1.00 23.19 141 GLY C C 1
ATOM 4511 O O . GLY C 1 141 ? 9.433 49.165 6.649 1.00 24.54 141 GLY C O 1
ATOM 4512 N N . ILE C 1 142 ? 9.234 51.136 7.751 1.00 21.25 142 ILE C N 1
ATOM 4513 C CA . ILE C 1 142 ? 10.390 51.773 7.125 1.00 20.80 142 ILE C CA 1
ATOM 4514 C C . ILE C 1 142 ? 11.744 51.416 7.726 1.00 21.34 142 ILE C C 1
ATOM 4515 O O . ILE C 1 142 ? 12.721 51.243 6.994 1.00 23.33 142 ILE C O 1
ATOM 4520 N N . ARG C 1 143 ? 11.812 51.293 9.047 1.00 19.68 143 ARG C N 1
ATOM 4521 C CA . ARG C 1 143 ? 13.083 50.979 9.681 1.00 19.34 143 ARG C CA 1
ATOM 4522 C C . ARG C 1 143 ? 13.474 49.506 9.740 1.00 20.08 143 ARG C C 1
ATOM 4523 O O . ARG C 1 143 ? 14.664 49.193 9.703 1.00 20.79 143 ARG C O 1
ATOM 4531 N N . LYS C 1 144 ? 12.497 48.602 9.831 1.00 19.81 144 LYS C N 1
ATOM 4532 C CA . LYS C 1 144 ? 12.800 47.162 9.918 1.00 21.19 144 LYS C CA 1
ATOM 4533 C C . LYS C 1 144 ? 12.412 46.353 8.686 1.00 23.04 144 LYS C C 1
ATOM 4534 O O . LYS C 1 144 ? 13.260 45.757 8.015 1.00 22.09 144 LYS C O 1
ATOM 4540 N N . ILE C 1 145 ? 11.112 46.331 8.413 1.00 23.32 145 ILE C N 1
ATOM 4541 C CA . ILE C 1 145 ? 10.550 45.574 7.312 1.00 21.76 145 ILE C CA 1
ATOM 4542 C C . ILE C 1 145 ? 11.164 45.808 5.944 1.00 23.81 145 ILE C C 1
ATOM 4543 O O . ILE C 1 145 ? 11.647 44.866 5.316 1.00 24.68 145 ILE C O 1
ATOM 4548 N N . GLU C 1 146 ? 11.139 47.052 5.473 1.00 24.56 146 GLU C N 1
ATOM 4549 C CA . GLU C 1 146 ? 11.690 47.350 4.155 1.00 24.38 146 GLU C CA 1
ATOM 4550 C C . GLU C 1 146 ? 13.145 46.915 4.063 1.00 22.44 146 GLU C C 1
ATOM 4551 O O . GLU C 1 146 ? 13.534 46.250 3.109 1.00 26.12 146 GLU C O 1
ATOM 4557 N N . PRO C 1 147 ? 13.974 47.277 5.051 1.00 21.27 147 PRO C N 1
ATOM 4558 C CA . PRO C 1 147 ? 15.363 46.826 4.920 1.00 21.08 147 PRO C CA 1
ATOM 4559 C C . PRO C 1 147 ? 15.482 45.298 5.028 1.00 20.03 147 PRO C C 1
ATOM 4560 O O . PRO C 1 147 ? 16.425 44.699 4.506 1.00 19.46 147 PRO C O 1
ATOM 4564 N N . LEU C 1 148 ? 14.523 44.672 5.704 1.00 19.76 148 LEU C N 1
ATOM 4565 C CA . LEU C 1 148 ? 14.523 43.216 5.831 1.00 23.11 148 LEU C CA 1
ATOM 4566 C C . LEU C 1 148 ? 14.225 42.628 4.453 1.00 25.03 148 LEU C C 1
ATOM 4567 O O . LEU C 1 148 ? 14.974 41.800 3.935 1.00 24.01 148 LEU C O 1
ATOM 4572 N N . LYS C 1 149 ? 13.123 43.087 3.865 1.00 27.87 149 LYS C N 1
ATOM 4573 C CA . LYS C 1 149 ? 12.690 42.647 2.546 1.00 29.06 149 LYS C CA 1
ATOM 4574 C C . LYS C 1 149 ? 13.852 42.649 1.555 1.00 26.85 149 LYS C C 1
ATOM 4575 O O . LYS C 1 149 ? 14.067 41.662 0.853 1.00 24.02 149 LYS C O 1
ATOM 4581 N N . ARG C 1 150 ? 14.603 43.752 1.507 1.00 28.82 150 ARG C N 1
ATOM 4582 C CA . ARG C 1 150 ? 15.744 43.856 0.594 1.00 28.32 150 ARG C CA 1
ATOM 4583 C C . ARG C 1 150 ? 16.744 42.731 0.851 1.00 28.49 150 ARG C C 1
ATOM 4584 O O . ARG C 1 150 ? 17.220 42.094 -0.090 1.00 29.28 150 ARG C O 1
ATOM 4592 N N . LYS C 1 151 ? 17.058 42.489 2.123 1.00 27.04 151 LYS C N 1
ATOM 4593 C CA . LYS C 1 151 ? 18.002 41.437 2.494 1.00 26.24 151 LYS C CA 1
ATOM 4594 C C . LYS C 1 151 ? 17.478 40.046 2.149 1.00 29.54 151 LYS C C 1
ATOM 4595 O O . LYS C 1 151 ? 18.141 39.279 1.454 1.00 31.23 151 LYS C O 1
ATOM 4601 N N . LEU C 1 152 ? 16.291 39.721 2.647 1.00 28.83 152 LEU C N 1
ATOM 4602 C CA . LEU C 1 152 ? 15.694 38.419 2.397 1.00 32.15 152 LEU C CA 1
ATOM 4603 C C . LEU C 1 152 ? 15.477 38.156 0.912 1.00 34.61 152 LEU C C 1
ATOM 4604 O O . LEU C 1 152 ? 15.511 37.001 0.462 1.00 33.42 152 LEU C O 1
ATOM 4609 N N . ALA C 1 153 ? 15.274 39.232 0.155 1.00 33.27 153 ALA C N 1
ATOM 4610 C CA . ALA C 1 153 ? 15.028 39.130 -1.277 1.00 33.27 153 ALA C CA 1
ATOM 4611 C C . ALA C 1 153 ? 16.069 38.290 -2.008 1.00 33.34 153 ALA C C 1
ATOM 4612 O O . ALA C 1 153 ? 15.744 37.587 -2.964 1.00 37.54 153 ALA C O 1
ATOM 4614 N N . GLY C 1 154 ? 17.317 38.355 -1.565 1.00 31.54 154 GLY C N 1
ATOM 4615 C CA . GLY C 1 154 ? 18.354 37.579 -2.221 1.00 32.69 154 GLY C CA 1
ATOM 4616 C C . GLY C 1 154 ? 18.806 36.427 -1.348 1.00 34.16 154 GLY C C 1
ATOM 4617 O O . GLY C 1 154 ? 19.998 36.133 -1.253 1.00 31.92 154 GLY C O 1
ATOM 4618 N N . VAL C 1 155 ? 17.842 35.764 -0.720 1.00 34.01 155 VAL C N 1
ATOM 4619 C CA . VAL C 1 155 ? 18.135 34.659 0.175 1.00 33.09 155 VAL C CA 1
ATOM 4620 C C . VAL C 1 155 ? 17.245 33.459 -0.115 1.00 34.10 155 VAL C C 1
ATOM 4621 O O . VAL C 1 155 ? 16.104 33.618 -0.543 1.00 34.33 155 VAL C O 1
ATOM 4625 N N . ARG C 1 156 ? 17.767 32.259 0.128 1.00 34.94 156 ARG C N 1
ATOM 4626 C CA . ARG C 1 156 ? 16.999 31.041 -0.098 1.00 36.09 156 ARG C CA 1
ATOM 4627 C C . ARG C 1 156 ? 16.208 30.620 1.141 1.00 35.52 156 ARG C C 1
ATOM 4628 O O . ARG C 1 156 ? 15.086 30.112 1.026 1.00 33.64 156 ARG C O 1
ATOM 4636 N N . ALA C 1 157 ? 16.789 30.835 2.321 1.00 33.26 157 ALA C N 1
ATOM 4637 C CA . ALA C 1 157 ? 16.134 30.475 3.579 1.00 29.60 157 ALA C CA 1
ATOM 4638 C C . ALA C 1 157 ? 16.751 31.217 4.755 1.00 29.01 157 ALA C C 1
ATOM 4639 O O . ALA C 1 157 ? 17.932 31.558 4.727 1.00 30.84 157 ALA C O 1
ATOM 4641 N N . TRP C 1 158 ? 15.952 31.476 5.786 1.00 26.38 158 TRP C N 1
ATOM 4642 C CA . TRP C 1 158 ? 16.454 32.157 6.972 1.00 24.05 158 TRP C CA 1
ATOM 4643 C C . TRP C 1 158 ? 15.823 31.573 8.221 1.00 24.56 158 TRP C C 1
ATOM 4644 O O . TRP C 1 158 ? 14.943 30.712 8.130 1.00 20.85 158 TRP C O 1
ATOM 4655 N N . ALA C 1 159 ? 16.282 32.031 9.385 1.00 24.04 159 ALA C N 1
ATOM 4656 C CA . ALA C 1 159 ? 15.757 31.545 10.659 1.00 24.25 159 ALA C CA 1
ATOM 4657 C C . ALA C 1 159 ? 15.583 32.688 11.659 1.00 24.53 159 ALA C C 1
ATOM 4658 O O . ALA C 1 159 ? 16.210 33.738 11.520 1.00 28.08 159 ALA C O 1
ATOM 4660 N N . THR C 1 160 ? 14.722 32.494 12.654 1.00 19.20 160 THR C N 1
ATOM 4661 C CA . THR C 1 160 ? 14.497 33.524 13.661 1.00 16.24 160 THR C CA 1
ATOM 4662 C C . THR C 1 160 ? 14.245 32.854 14.988 1.00 18.79 160 THR C C 1
ATOM 4663 O O . THR C 1 160 ? 13.909 31.673 15.031 1.00 24.88 160 THR C O 1
ATOM 4667 N N . GLY C 1 161 ? 14.391 33.616 16.068 1.00 19.34 161 GLY C N 1
ATOM 4668 C CA . GLY C 1 161 ? 14.199 33.067 17.397 1.00 18.10 161 GLY C CA 1
ATOM 4669 C C . GLY C 1 161 ? 12.779 33.154 17.896 1.00 17.76 161 GLY C C 1
ATOM 4670 O O . GLY C 1 161 ? 12.522 33.007 19.088 1.00 18.33 161 GLY C O 1
ATOM 4671 N N . GLN C 1 162 ? 11.845 33.390 16.986 1.00 20.99 162 GLN C N 1
ATOM 4672 C CA . GLN C 1 162 ? 10.438 33.488 17.369 1.00 23.16 162 GLN C CA 1
ATOM 4673 C C . GLN C 1 162 ? 9.973 32.210 18.078 1.00 21.58 162 GLN C C 1
ATOM 4674 O O . GLN C 1 162 ? 10.223 31.098 17.603 1.00 13.36 162 GLN C O 1
ATOM 4680 N N . ARG C 1 163 ? 9.307 32.377 19.217 1.00 19.96 163 ARG C N 1
ATOM 4681 C CA . ARG C 1 163 ? 8.825 31.244 19.995 1.00 21.32 163 ARG C CA 1
ATOM 4682 C C . ARG C 1 163 ? 7.331 31.406 20.257 1.00 24.73 163 ARG C C 1
ATOM 4683 O O . ARG C 1 163 ? 6.858 32.521 20.467 1.00 24.45 163 ARG C O 1
ATOM 4691 N N . ARG C 1 164 ? 6.588 30.299 20.237 1.00 29.02 164 ARG C N 1
ATOM 4692 C CA . ARG C 1 164 ? 5.148 30.350 20.492 1.00 32.02 164 ARG C CA 1
ATOM 4693 C C . ARG C 1 164 ? 4.968 31.123 21.789 1.00 33.00 164 ARG C C 1
ATOM 4694 O O . ARG C 1 164 ? 4.083 31.968 21.943 1.00 32.17 164 ARG C O 1
ATOM 4702 N N . ASP C 1 165 ? 5.864 30.800 22.706 1.00 34.49 165 ASP C N 1
ATOM 4703 C CA . ASP C 1 165 ? 5.957 31.352 24.042 1.00 34.89 165 ASP C CA 1
ATOM 4704 C C . ASP C 1 165 ? 5.855 32.874 24.178 1.00 35.87 165 ASP C C 1
ATOM 4705 O O . ASP C 1 165 ? 5.296 33.378 25.155 1.00 31.70 165 ASP C O 1
ATOM 4710 N N . GLN C 1 166 ? 6.404 33.593 23.200 1.00 36.95 166 GLN C N 1
ATOM 4711 C CA . GLN C 1 166 ? 6.457 35.058 23.211 1.00 40.44 166 GLN C CA 1
ATOM 4712 C C . GLN C 1 166 ? 5.175 35.877 23.112 1.00 44.10 166 GLN C C 1
ATOM 4713 O O . GLN C 1 166 ? 5.163 37.060 23.457 1.00 45.47 166 GLN C O 1
ATOM 4719 N N . SER C 1 167 ? 4.104 35.266 22.630 1.00 48.84 167 SER C N 1
ATOM 4720 C CA . SER C 1 167 ? 2.831 35.959 22.531 1.00 53.87 167 SER C CA 1
ATOM 4721 C C . SER C 1 167 ? 1.905 35.158 23.423 1.00 60.37 167 SER C C 1
ATOM 4722 O O . SER C 1 167 ? 2.136 33.971 23.650 1.00 62.01 167 SER C O 1
ATOM 4725 N N . PRO C 1 168 ? 0.849 35.790 23.954 1.00 66.20 168 PRO C N 1
ATOM 4726 C CA . PRO C 1 168 ? -0.052 35.020 24.814 1.00 69.39 168 PRO C CA 1
ATOM 4727 C C . PRO C 1 168 ? -0.814 33.944 24.027 1.00 72.82 168 PRO C C 1
ATOM 4728 O O . P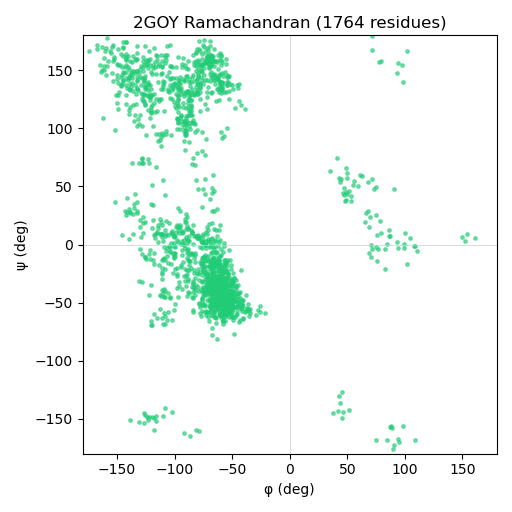RO C 1 168 ? -2.033 33.824 24.143 1.00 73.56 168 PRO C O 1
ATOM 4732 N N . GLY C 1 169 ? -0.080 33.166 23.231 1.00 76.38 169 GLY C N 1
ATOM 4733 C CA . GLY C 1 169 ? -0.681 32.108 22.435 1.00 80.44 169 GLY C CA 1
ATOM 4734 C C . GLY C 1 169 ? -2.001 32.517 21.810 1.00 82.96 169 GLY C C 1
ATOM 4735 O O . GLY C 1 169 ? -3.067 32.075 22.251 1.00 82.62 169 GLY C O 1
ATOM 4736 N N . THR C 1 170 ? -1.928 33.354 20.775 1.00 84.88 170 THR C N 1
ATOM 4737 C CA . THR C 1 170 ? -3.120 33.849 20.088 1.00 85.66 170 THR C CA 1
ATOM 4738 C C . THR C 1 170 ? -3.522 32.981 18.885 1.00 85.36 170 THR C C 1
ATOM 4739 O O . THR C 1 170 ? -3.089 31.833 18.759 1.00 86.02 170 THR C O 1
ATOM 4743 N N . ARG C 1 171 ? -4.353 33.547 18.010 1.00 84.57 171 ARG C N 1
ATOM 4744 C CA . ARG C 1 171 ? -4.859 32.865 16.817 1.00 83.25 171 ARG C CA 1
ATOM 4745 C C . ARG C 1 171 ? -3.828 32.204 15.907 1.00 81.13 171 ARG C C 1
ATOM 4746 O O . ARG C 1 171 ? -4.172 31.325 15.120 1.00 80.23 171 ARG C O 1
ATOM 4754 N N . SER C 1 172 ? -2.573 32.628 15.994 1.00 79.27 172 SER C N 1
ATOM 4755 C CA . SER C 1 172 ? -1.535 32.039 15.155 1.00 76.59 172 SER C CA 1
ATOM 4756 C C . SER C 1 172 ? -0.327 31.593 15.968 1.00 73.25 172 SER C C 1
ATOM 4757 O O . SER C 1 172 ? 0.120 32.299 16.881 1.00 74.21 172 SER C O 1
ATOM 4760 N N . GLN C 1 173 ? 0.190 30.412 15.636 1.00 65.91 173 GLN C N 1
ATOM 4761 C CA . GLN C 1 173 ? 1.354 29.876 16.323 1.00 58.63 173 GLN C CA 1
ATOM 4762 C C . GLN C 1 173 ? 2.526 29.757 15.356 1.00 52.60 173 GLN C C 1
ATOM 4763 O O . GLN C 1 173 ? 2.349 29.777 14.135 1.00 49.46 173 GLN C O 1
ATOM 4769 N N . VAL C 1 174 ? 3.724 29.639 15.919 1.00 46.24 174 VAL C N 1
ATOM 4770 C CA . VAL C 1 174 ? 4.952 29.560 15.140 1.00 37.27 174 VAL C CA 1
ATOM 4771 C C . VAL C 1 174 ? 5.229 28.179 14.584 1.00 32.88 174 VAL C C 1
ATOM 4772 O O . VAL C 1 174 ? 5.175 27.188 15.304 1.00 32.41 174 VAL C O 1
ATOM 4776 N N . ALA C 1 175 ? 5.539 28.129 13.296 1.00 28.63 175 ALA C N 1
ATOM 4777 C CA . ALA C 1 175 ? 5.845 26.876 12.624 1.00 26.20 175 ALA C CA 1
ATOM 4778 C C . ALA C 1 175 ? 7.356 26.724 12.573 1.00 23.89 175 ALA C C 1
ATOM 4779 O O . ALA C 1 175 ? 8.054 27.637 12.145 1.00 24.69 175 ALA C O 1
ATOM 4781 N N . VAL C 1 176 ? 7.865 25.580 13.007 1.00 22.42 176 VAL C N 1
ATOM 4782 C CA . VAL C 1 176 ? 9.303 25.368 12.985 1.00 21.04 176 VAL C CA 1
ATOM 4783 C C . VAL C 1 176 ? 9.843 25.499 11.557 1.00 22.60 176 VAL C C 1
ATOM 4784 O O . VAL C 1 176 ? 11.020 25.782 11.363 1.00 24.08 176 VAL C O 1
ATOM 4788 N N . LEU C 1 177 ? 8.984 25.281 10.563 1.00 22.04 177 LEU C N 1
ATOM 4789 C CA . LEU C 1 177 ? 9.369 25.395 9.151 1.00 20.52 177 LEU C CA 1
ATOM 4790 C C . LEU C 1 177 ? 8.137 25.906 8.425 1.00 22.92 177 LEU C C 1
ATOM 4791 O O . LEU C 1 177 ? 7.013 25.543 8.774 1.00 25.77 177 LEU C O 1
ATOM 4796 N N . GLU C 1 178 ? 8.332 26.744 7.417 1.00 24.30 178 GLU C N 1
ATOM 4797 C CA . GLU C 1 178 ? 7.192 27.304 6.704 1.00 25.36 178 GLU C CA 1
ATOM 4798 C C . GLU C 1 178 ? 7.642 28.126 5.508 1.00 25.52 178 GLU C C 1
ATOM 4799 O O . GLU C 1 178 ? 8.819 28.463 5.369 1.00 23.62 178 GLU C O 1
ATOM 4805 N N . ILE C 1 179 ? 6.695 28.441 4.640 1.00 27.51 179 ILE C N 1
ATOM 4806 C CA . ILE C 1 179 ? 6.996 29.253 3.477 1.00 32.30 179 ILE C CA 1
ATOM 4807 C C . ILE C 1 179 ? 6.806 30.674 3.963 1.00 32.21 179 ILE C C 1
ATOM 4808 O O . ILE C 1 179 ? 5.795 30.984 4.595 1.00 34.32 179 ILE C O 1
ATOM 4813 N N . ASP C 1 180 ? 7.777 31.535 3.700 1.00 30.52 180 ASP C N 1
ATOM 4814 C CA . ASP C 1 180 ? 7.651 32.906 4.157 1.00 34.00 180 ASP C CA 1
ATOM 4815 C C . ASP C 1 180 ? 6.678 33.647 3.251 1.00 33.58 180 ASP C C 1
ATOM 4816 O O . ASP C 1 180 ? 7.045 34.130 2.179 1.00 34.24 180 ASP C O 1
ATOM 4821 N N . GLY C 1 181 ? 5.430 33.731 3.689 1.00 33.80 181 GLY C N 1
ATOM 4822 C CA . GLY C 1 181 ? 4.427 34.396 2.887 1.00 37.51 181 GLY C CA 1
ATOM 4823 C C . GLY C 1 181 ? 4.679 35.875 2.700 1.00 38.43 181 GLY C C 1
ATOM 4824 O O . GLY C 1 181 ? 4.351 36.440 1.653 1.00 39.10 181 GLY C O 1
ATOM 4825 N N . ALA C 1 182 ? 5.274 36.499 3.712 1.00 37.64 182 ALA C N 1
ATOM 4826 C CA . ALA C 1 182 ? 5.553 37.930 3.684 1.00 36.71 182 ALA C CA 1
ATOM 4827 C C . ALA C 1 182 ? 6.579 38.406 2.665 1.00 36.72 182 ALA C C 1
ATOM 4828 O O . ALA C 1 182 ? 6.374 39.438 2.029 1.00 38.92 182 ALA C O 1
ATOM 4830 N N . PHE C 1 183 ? 7.672 37.665 2.498 1.00 38.38 183 PHE C N 1
ATOM 4831 C CA . PHE C 1 183 ? 8.733 38.082 1.578 1.00 37.89 183 PHE C CA 1
ATOM 4832 C C . PHE C 1 183 ? 9.084 37.148 0.428 1.00 39.20 183 PHE C C 1
ATOM 4833 O O . PHE C 1 183 ? 10.253 37.068 0.048 1.00 39.33 183 PHE C O 1
ATOM 4841 N N . SER C 1 184 ? 8.103 36.446 -0.128 1.00 40.66 184 SER C N 1
ATOM 4842 C CA . SER C 1 184 ? 8.394 35.555 -1.246 1.00 46.00 184 SER C CA 1
ATOM 4843 C C . SER C 1 184 ? 7.202 35.435 -2.190 1.00 49.75 184 SER C C 1
ATOM 4844 O O . SER C 1 184 ? 6.049 35.360 -1.758 1.00 51.66 184 SER C O 1
ATOM 4847 N N . THR C 1 185 ? 7.489 35.433 -3.487 1.00 51.37 185 THR C N 1
ATOM 4848 C CA . THR C 1 185 ? 6.453 35.327 -4.506 1.00 52.30 185 THR C CA 1
ATOM 4849 C C . THR C 1 185 ? 6.092 33.865 -4.758 1.00 54.40 185 THR C C 1
ATOM 4850 O O . THR C 1 185 ? 6.957 32.986 -4.714 1.00 54.25 185 THR C O 1
ATOM 4854 N N . PRO C 1 186 ? 4.805 33.585 -5.024 1.00 54.82 186 PRO C N 1
ATOM 4855 C CA . PRO C 1 186 ? 4.377 32.209 -5.281 1.00 55.06 186 PRO C CA 1
ATOM 4856 C C . PRO C 1 186 ? 5.397 31.481 -6.152 1.00 55.36 186 PRO C C 1
ATOM 4857 O O . PRO C 1 186 ? 5.808 30.364 -5.850 1.00 56.54 186 PRO C O 1
ATOM 4861 N N . GLU C 1 187 ? 5.813 32.134 -7.228 1.00 55.87 187 GLU C N 1
ATOM 4862 C CA . GLU C 1 187 ? 6.786 31.555 -8.137 1.00 57.00 187 GLU C CA 1
ATOM 4863 C C . GLU C 1 187 ? 8.171 31.394 -7.510 1.00 55.43 187 GLU C C 1
ATOM 4864 O O . GLU C 1 187 ? 8.818 30.368 -7.706 1.00 54.00 187 GLU C O 1
ATOM 4870 N N . LYS C 1 188 ? 8.625 32.406 -6.770 1.00 55.17 188 LYS C N 1
ATOM 4871 C CA . LYS C 1 188 ? 9.937 32.364 -6.111 1.00 54.76 188 LYS C CA 1
ATOM 4872 C C . LYS C 1 188 ? 9.784 32.352 -4.595 1.00 53.09 188 LYS C C 1
ATOM 4873 O O . LYS C 1 188 ? 9.779 33.402 -3.953 1.00 55.24 188 LYS C O 1
ATOM 4879 N N . PRO C 1 189 ? 9.674 31.153 -4.002 1.00 50.08 189 PRO C N 1
ATOM 4880 C CA . PRO C 1 189 ? 9.513 30.994 -2.559 1.00 46.48 189 PRO C CA 1
ATOM 4881 C C . PRO C 1 189 ? 10.776 31.167 -1.721 1.00 43.31 189 PRO C C 1
ATOM 4882 O O . PRO C 1 189 ? 11.900 30.951 -2.184 1.00 41.90 189 PRO C O 1
ATOM 4886 N N . LEU C 1 190 ? 10.551 31.561 -0.473 1.00 39.90 190 LEU C N 1
ATOM 4887 C CA . LEU C 1 190 ? 11.592 31.766 0.523 1.00 34.93 190 LEU C CA 1
ATOM 4888 C C . LEU C 1 190 ? 11.188 30.900 1.709 1.00 33.17 190 LEU C C 1
ATOM 4889 O O . LEU C 1 190 ? 10.020 30.905 2.116 1.00 33.00 190 LEU C O 1
ATOM 4894 N N . TYR C 1 191 ? 12.134 30.158 2.269 1.00 28.73 191 TYR C N 1
ATOM 4895 C CA . TYR C 1 191 ? 11.798 29.312 3.403 1.00 27.70 191 TYR C CA 1
ATOM 4896 C C . TYR C 1 191 ? 12.244 29.935 4.717 1.00 25.14 191 TYR C C 1
ATOM 4897 O O . TYR C 1 191 ? 13.288 30.575 4.796 1.00 26.24 191 TYR C O 1
ATOM 4906 N N . LYS C 1 192 ? 11.432 29.746 5.746 1.00 22.76 192 LYS C N 1
ATOM 4907 C CA . LYS C 1 192 ? 11.708 30.323 7.048 1.00 24.25 192 LYS C CA 1
ATOM 4908 C C . LYS C 1 192 ? 11.674 29.295 8.178 1.00 24.52 192 LYS C C 1
ATOM 4909 O O . LYS C 1 192 ? 10.671 28.612 8.371 1.00 25.50 192 LYS C O 1
ATOM 4915 N N . PHE C 1 193 ? 12.773 29.195 8.921 1.00 23.59 193 PHE C N 1
ATOM 4916 C CA . PHE C 1 193 ? 12.863 28.271 10.048 1.00 22.45 193 PHE C CA 1
ATOM 4917 C C . PHE C 1 193 ? 12.773 28.993 11.392 1.00 20.71 193 PHE C C 1
ATOM 4918 O O . PHE C 1 193 ? 13.436 30.008 11.605 1.00 23.17 193 PHE C O 1
ATOM 4926 N N . ASN C 1 194 ? 11.958 28.468 12.297 1.00 17.73 194 ASN C N 1
ATOM 4927 C CA . ASN C 1 194 ? 11.841 29.040 13.635 1.00 20.55 194 ASN C CA 1
ATOM 4928 C C . ASN C 1 194 ? 12.190 27.922 14.618 1.00 19.80 194 ASN C C 1
ATOM 4929 O O . ASN C 1 194 ? 11.328 27.413 15.330 1.00 21.43 194 ASN C O 1
ATOM 4934 N N . PRO C 1 195 ? 13.468 27.524 14.663 1.00 17.75 195 PRO C N 1
ATOM 4935 C CA . PRO C 1 195 ? 13.935 26.461 15.549 1.00 17.93 195 PRO C CA 1
ATOM 4936 C C . PRO C 1 195 ? 13.469 26.548 16.992 1.00 22.73 195 PRO C C 1
ATOM 4937 O O . PRO C 1 195 ? 13.079 25.539 17.576 1.00 29.43 195 PRO C O 1
ATOM 4941 N N . LEU C 1 196 ? 13.504 27.744 17.570 1.00 22.89 196 LEU C N 1
ATOM 4942 C CA . LEU C 1 196 ? 13.108 27.923 18.962 1.00 21.55 196 LEU C CA 1
ATOM 4943 C C . LEU C 1 196 ? 11.602 27.979 19.131 1.00 24.14 196 LEU C C 1
ATOM 4944 O O . LEU C 1 196 ? 11.104 28.247 20.226 1.00 26.67 196 LEU C O 1
ATOM 4949 N N . SER C 1 197 ? 10.881 27.728 18.044 1.00 26.35 197 SER C N 1
ATOM 4950 C CA . SER C 1 197 ? 9.417 27.750 18.054 1.00 26.87 197 SER C CA 1
ATOM 4951 C C . SER C 1 197 ? 8.811 27.194 19.334 1.00 26.84 197 SER C C 1
ATOM 4952 O O . SER C 1 197 ? 8.017 27.861 20.003 1.00 23.96 197 SER C O 1
ATOM 4955 N N . SER C 1 198 ? 9.207 25.972 19.671 1.00 27.55 198 SER C N 1
ATOM 4956 C CA . SER C 1 198 ? 8.689 25.290 20.846 1.00 31.59 198 SER C CA 1
ATOM 4957 C C . SER C 1 198 ? 9.479 25.449 22.149 1.00 32.94 198 SER C C 1
ATOM 4958 O O . SER C 1 198 ? 9.096 24.881 23.176 1.00 34.93 198 SER C O 1
ATOM 4961 N N . MET C 1 199 ? 10.571 26.208 22.129 1.00 31.35 199 MET C N 1
ATOM 4962 C CA . MET C 1 199 ? 11.353 26.394 23.350 1.00 29.14 199 MET C CA 1
ATOM 4963 C C . MET C 1 199 ? 10.684 27.462 24.207 1.00 29.06 199 MET C C 1
ATOM 4964 O O . MET C 1 199 ? 10.154 28.437 23.678 1.00 30.59 199 MET C O 1
ATOM 4969 N N . THR C 1 200 ? 10.681 27.275 25.525 1.00 28.66 200 THR C N 1
ATOM 4970 C CA . THR C 1 200 ? 10.050 28.255 26.410 1.00 28.76 200 THR C CA 1
ATOM 4971 C C . THR C 1 200 ? 11.052 29.237 26.994 1.00 28.52 200 THR C C 1
ATOM 4972 O O . THR C 1 200 ? 12.253 28.979 27.014 1.00 30.80 200 THR C O 1
ATOM 4976 N N . SER C 1 201 ? 10.531 30.358 27.479 1.00 27.50 201 SER C N 1
ATOM 4977 C CA . SER C 1 201 ? 11.322 31.412 28.094 1.00 25.42 201 SER C CA 1
ATOM 4978 C C . SER C 1 201 ? 12.250 30.833 29.154 1.00 26.74 201 SER C C 1
ATOM 4979 O O . SER C 1 201 ? 13.455 31.095 29.157 1.00 24.93 201 SER C O 1
ATOM 4982 N N . GLU C 1 202 ? 11.679 30.036 30.049 1.00 28.78 202 GLU C N 1
ATOM 4983 C CA . GLU C 1 202 ? 12.450 29.420 31.116 1.00 32.39 202 GLU C CA 1
ATOM 4984 C C . GLU C 1 202 ? 13.551 28.549 30.550 1.00 31.89 202 GLU C C 1
ATOM 4985 O O . GLU C 1 202 ? 14.660 28.509 31.088 1.00 31.23 202 GLU C O 1
ATOM 4991 N N . GLU C 1 203 ? 13.247 27.851 29.460 1.00 31.40 203 GLU C N 1
ATOM 4992 C CA . GLU C 1 203 ? 14.234 26.980 28.837 1.00 29.23 203 GLU C CA 1
ATOM 4993 C C . GLU C 1 203 ? 15.299 27.806 28.145 1.00 26.48 203 GLU C C 1
ATOM 4994 O O . GLU C 1 203 ? 16.479 27.463 28.181 1.00 28.58 203 GLU C O 1
ATOM 5000 N N . VAL C 1 204 ? 14.878 28.902 27.524 1.00 23.18 204 VAL C N 1
ATOM 5001 C CA . VAL C 1 204 ? 15.803 29.791 26.839 1.00 20.96 204 VAL C CA 1
ATOM 5002 C C . VAL C 1 204 ? 16.824 30.306 27.857 1.00 19.87 204 VAL C C 1
ATOM 5003 O O . VAL C 1 204 ? 18.037 30.204 27.657 1.00 15.63 204 VAL C O 1
ATOM 5007 N N . TRP C 1 205 ? 16.337 30.842 28.967 1.00 19.11 205 TRP C N 1
ATOM 5008 C CA . TRP C 1 205 ? 17.251 31.365 29.969 1.00 21.24 205 TRP C CA 1
ATOM 5009 C C . TRP C 1 205 ? 18.102 30.317 30.656 1.00 22.50 205 TRP C C 1
ATOM 5010 O O . TRP C 1 205 ? 19.274 30.566 30.952 1.00 25.50 205 TRP C O 1
ATOM 5021 N N . GLY C 1 206 ? 17.528 29.142 30.892 1.00 21.98 206 GLY C N 1
ATOM 5022 C CA . GLY C 1 206 ? 18.293 28.079 31.503 1.00 17.37 206 GLY C CA 1
ATOM 5023 C C . GLY C 1 206 ? 19.459 27.813 30.574 1.00 17.99 206 GLY C C 1
ATOM 5024 O O . GLY C 1 206 ? 20.600 27.654 31.007 1.00 21.38 206 GLY C O 1
ATOM 5025 N N . TYR C 1 207 ? 19.182 27.789 29.278 1.00 14.79 207 TYR C N 1
ATOM 5026 C CA . TYR C 1 207 ? 20.238 27.546 28.306 1.00 17.13 207 TYR C CA 1
ATOM 5027 C C . TYR C 1 207 ? 21.281 28.649 28.414 1.00 18.97 207 TYR C C 1
ATOM 5028 O O . TYR C 1 207 ? 22.473 28.372 28.516 1.00 18.71 207 TYR C O 1
ATOM 5037 N N . ILE C 1 208 ? 20.819 29.898 28.395 1.00 20.39 208 ILE C N 1
ATOM 5038 C CA . ILE C 1 208 ? 21.698 31.055 28.488 1.00 21.56 208 ILE C CA 1
ATOM 5039 C C . ILE C 1 208 ? 22.583 30.958 29.721 1.00 25.29 208 ILE C C 1
ATOM 5040 O O . ILE C 1 208 ? 23.815 31.038 29.631 1.00 28.04 208 ILE C O 1
ATOM 5045 N N . ARG C 1 209 ? 21.944 30.793 30.876 1.00 23.73 209 ARG C N 1
ATOM 5046 C CA . ARG C 1 209 ? 22.663 30.712 32.138 1.00 24.88 209 ARG C CA 1
ATOM 5047 C C . ARG C 1 209 ? 23.562 29.485 32.251 1.00 27.88 209 ARG C C 1
ATOM 5048 O O . ARG C 1 209 ? 24.711 29.602 32.660 1.00 28.62 209 ARG C O 1
ATOM 5056 N N . MET C 1 210 ? 23.046 28.313 31.888 1.00 31.13 210 MET C N 1
ATOM 5057 C CA . MET C 1 210 ? 23.830 27.085 31.956 1.00 32.59 210 MET C CA 1
ATOM 5058 C C . MET C 1 210 ? 25.100 27.150 31.120 1.00 30.91 210 MET C C 1
ATOM 5059 O O . MET C 1 210 ? 26.186 26.863 31.611 1.00 30.28 210 MET C O 1
ATOM 5064 N N . LEU C 1 211 ? 24.968 27.518 29.852 1.00 31.72 211 LEU C N 1
ATOM 5065 C CA . LEU C 1 211 ? 26.125 27.596 28.972 1.00 30.53 211 LEU C CA 1
ATOM 5066 C C . LEU C 1 211 ? 26.830 28.940 29.092 1.00 31.75 211 LEU C C 1
ATOM 5067 O O . LEU C 1 211 ? 27.706 29.274 28.297 1.00 33.02 211 LEU C O 1
ATOM 5072 N N . GLU C 1 212 ? 26.436 29.705 30.101 1.00 30.52 212 GLU C N 1
ATOM 5073 C CA . GLU C 1 212 ? 27.028 31.004 30.361 1.00 30.35 212 GLU C CA 1
ATOM 5074 C C . GLU C 1 212 ? 27.114 31.884 29.125 1.00 30.10 212 GLU C C 1
ATOM 5075 O O . GLU C 1 212 ? 28.097 32.598 28.936 1.00 29.97 212 GLU C O 1
ATOM 5081 N N . LEU C 1 213 ? 26.090 31.831 28.281 1.00 28.73 213 LEU C N 1
ATOM 5082 C CA . LEU C 1 213 ? 26.066 32.652 27.074 1.00 27.27 213 LEU C CA 1
ATOM 5083 C C . LEU C 1 213 ? 26.065 34.136 27.446 1.00 27.35 213 LEU C C 1
ATOM 5084 O O . LEU C 1 213 ? 25.799 34.502 28.598 1.00 30.03 213 LEU C O 1
ATOM 5089 N N . PRO C 1 214 ? 26.393 35.009 26.484 1.00 24.23 214 PRO C N 1
ATOM 5090 C CA . PRO C 1 214 ? 26.397 36.446 26.762 1.00 24.22 214 PRO C CA 1
ATOM 5091 C C . PRO C 1 214 ? 24.987 36.943 26.453 1.00 25.82 214 PRO C C 1
ATOM 5092 O O . PRO C 1 214 ? 24.341 36.433 25.539 1.00 28.57 214 PRO C O 1
ATOM 5096 N N . TYR C 1 215 ? 24.498 37.917 27.209 1.00 24.40 215 TYR C N 1
ATOM 5097 C CA . TYR C 1 215 ? 23.154 38.426 26.971 1.00 23.82 215 TYR C CA 1
ATOM 5098 C C . TYR C 1 215 ? 23.049 39.929 27.163 1.00 23.70 215 TYR C C 1
ATOM 5099 O O . TYR C 1 215 ? 23.874 40.550 27.829 1.00 23.94 215 TYR C O 1
ATOM 5108 N N . ASN C 1 216 ? 22.011 40.501 26.571 1.00 22.23 216 ASN C N 1
ATOM 5109 C CA . ASN C 1 216 ? 21.748 41.924 26.648 1.00 20.09 216 ASN C CA 1
ATOM 5110 C C . ASN C 1 216 ? 21.716 42.378 28.107 1.00 21.33 216 ASN C C 1
ATOM 5111 O O . ASN C 1 216 ? 21.274 41.647 28.978 1.00 22.45 216 ASN C O 1
ATOM 5116 N N . SER C 1 217 ? 22.201 43.587 28.369 1.00 24.11 217 SER C N 1
ATOM 5117 C CA . SER C 1 217 ? 22.226 44.124 29.723 1.00 22.21 217 SER C CA 1
ATOM 5118 C C . SER C 1 217 ? 20.823 44.455 30.191 1.00 21.45 217 SER C C 1
ATOM 5119 O O . SER C 1 217 ? 20.529 44.388 31.384 1.00 23.01 217 SER C O 1
ATOM 5122 N N . LEU C 1 218 ? 19.955 44.821 29.258 1.00 18.70 218 LEU C N 1
ATOM 5123 C CA . LEU C 1 218 ? 18.591 45.177 29.624 1.00 21.33 218 LEU C CA 1
ATOM 5124 C C . LEU C 1 218 ? 17.916 44.053 30.411 1.00 20.66 218 LEU C C 1
ATOM 5125 O O . LEU C 1 218 ? 17.073 44.303 31.277 1.00 17.90 218 LEU C O 1
ATOM 5130 N N . HIS C 1 219 ? 18.310 42.817 30.127 1.00 20.52 219 HIS C N 1
ATOM 5131 C CA . HIS C 1 219 ? 17.739 41.660 30.806 1.00 21.68 219 HIS C CA 1
ATOM 5132 C C . HIS C 1 219 ? 17.989 41.665 32.309 1.00 22.83 219 HIS C C 1
ATOM 5133 O O . HIS C 1 219 ? 17.360 40.917 33.055 1.00 25.33 219 HIS C O 1
ATOM 5140 N N . GLU C 1 220 ? 18.904 42.517 32.749 1.00 23.86 220 GLU C N 1
ATOM 5141 C CA . GLU C 1 220 ? 19.208 42.640 34.164 1.00 25.93 220 GLU C CA 1
ATOM 5142 C C . GLU C 1 220 ? 18.526 43.888 34.720 1.00 27.87 220 GLU C C 1
ATOM 5143 O O . GLU C 1 220 ? 18.816 44.312 35.835 1.00 32.35 220 GLU C O 1
ATOM 5149 N N . ARG C 1 221 ? 17.627 44.488 33.948 1.00 27.41 221 ARG C N 1
ATOM 5150 C CA . ARG C 1 221 ? 16.952 45.691 34.413 1.00 26.04 221 ARG C CA 1
ATOM 5151 C C . ARG C 1 221 ? 15.442 45.614 34.254 1.00 26.23 221 ARG C C 1
ATOM 5152 O O . ARG C 1 221 ? 14.765 46.645 34.217 1.00 26.44 221 ARG C O 1
ATOM 5160 N N . GLY C 1 222 ? 14.916 44.396 34.154 1.00 26.03 222 GLY C N 1
ATOM 5161 C CA . GLY C 1 222 ? 13.480 44.225 34.016 1.00 23.90 222 GLY C CA 1
ATOM 5162 C C . GLY C 1 222 ? 12.979 43.984 32.604 1.00 24.60 222 GLY C C 1
ATOM 5163 O O . GLY C 1 222 ? 11.775 43.837 32.389 1.00 26.49 222 GLY C O 1
ATOM 5164 N N . TYR C 1 223 ? 13.887 43.945 31.637 1.00 22.26 223 TYR C N 1
ATOM 5165 C CA . TYR C 1 223 ? 13.493 43.720 30.254 1.00 24.20 223 TYR C CA 1
ATOM 5166 C C . TYR C 1 223 ? 13.511 42.242 29.902 1.00 23.68 223 TYR C C 1
ATOM 5167 O O . TYR C 1 223 ? 14.498 41.551 30.155 1.00 26.39 223 TYR C O 1
ATOM 5176 N N . ILE C 1 224 ? 12.419 41.752 29.330 1.00 21.62 224 ILE C N 1
ATOM 5177 C CA . ILE C 1 224 ? 12.384 40.366 28.885 1.00 19.36 224 ILE C CA 1
ATOM 5178 C C . ILE C 1 224 ? 12.426 40.484 27.373 1.00 17.68 224 ILE C C 1
ATOM 5179 O O . ILE C 1 224 ? 13.423 40.140 26.736 1.00 14.07 224 ILE C O 1
ATOM 5184 N N . SER C 1 225 ? 11.346 40.999 26.804 1.00 19.30 225 SER C N 1
ATOM 5185 C CA . SER C 1 225 ? 11.283 41.200 25.363 1.00 24.43 225 SER C CA 1
ATOM 5186 C C . SER C 1 225 ? 12.121 42.453 25.076 1.00 25.57 225 SER C C 1
ATOM 5187 O O . SER C 1 225 ? 12.118 43.393 25.877 1.00 30.91 225 SER C O 1
ATOM 5190 N N . ILE C 1 226 ? 12.839 42.486 23.956 1.00 22.74 226 ILE C N 1
ATOM 5191 C CA . ILE C 1 226 ? 13.656 43.658 23.677 1.00 21.28 226 ILE C CA 1
ATOM 5192 C C . ILE C 1 226 ? 13.556 44.241 22.275 1.00 21.55 226 ILE C C 1
ATOM 5193 O O . ILE C 1 226 ? 14.161 43.733 21.337 1.00 20.85 226 ILE C O 1
ATOM 5198 N N . GLY C 1 227 ? 12.807 45.331 22.147 1.00 21.02 227 GLY C N 1
ATOM 5199 C CA . GLY C 1 227 ? 12.672 45.985 20.858 1.00 22.86 227 GLY C CA 1
ATOM 5200 C C . GLY C 1 227 ? 13.545 47.228 20.809 1.00 24.98 227 GLY C C 1
ATOM 5201 O O . GLY C 1 227 ? 14.648 47.238 21.363 1.00 28.05 227 GLY C O 1
ATOM 5202 N N . CYS C 1 228 ? 13.068 48.275 20.141 1.00 23.44 228 CYS C N 1
ATOM 5203 C CA . CYS C 1 228 ? 13.816 49.526 20.068 1.00 22.85 228 CYS C CA 1
ATOM 5204 C C . CYS C 1 228 ? 13.622 50.260 21.388 1.00 22.99 228 CYS C C 1
ATOM 5205 O O . CYS C 1 228 ? 12.612 50.064 22.067 1.00 21.98 228 CYS C O 1
ATOM 5208 N N . GLU C 1 229 ? 14.582 51.114 21.735 1.00 22.15 229 GLU C N 1
ATOM 5209 C CA . GLU C 1 229 ? 14.540 51.884 22.976 1.00 20.51 229 GLU C CA 1
ATOM 5210 C C . GLU C 1 229 ? 13.235 52.667 23.245 1.00 19.28 229 GLU C C 1
ATOM 5211 O O . GLU C 1 229 ? 12.730 52.669 24.363 1.00 17.93 229 GLU C O 1
ATOM 5217 N N . PRO C 1 230 ? 12.677 53.343 22.230 1.00 20.28 230 PRO C N 1
ATOM 5218 C CA . PRO C 1 230 ? 11.435 54.087 22.486 1.00 23.49 230 PRO C CA 1
ATOM 5219 C C . PRO C 1 230 ? 10.128 53.280 22.569 1.00 26.63 230 PRO C C 1
ATOM 5220 O O . PRO C 1 230 ? 9.122 53.772 23.095 1.00 26.36 230 PRO C O 1
ATOM 5224 N N . CYS C 1 231 ? 10.145 52.046 22.068 1.00 27.39 231 CYS C N 1
ATOM 5225 C CA . CYS C 1 231 ? 8.942 51.213 22.051 1.00 26.42 231 CYS C CA 1
ATOM 5226 C C . CYS C 1 231 ? 9.014 49.967 22.933 1.00 26.83 231 CYS C C 1
ATOM 5227 O O . CYS C 1 231 ? 8.222 49.029 22.787 1.00 25.67 231 CYS C O 1
ATOM 5230 N N . THR C 1 232 ? 9.965 49.964 23.850 1.00 25.01 232 THR C N 1
ATOM 5231 C CA . THR C 1 232 ? 10.131 48.841 24.744 1.00 24.80 232 THR C CA 1
ATOM 5232 C C . THR C 1 232 ? 10.217 49.392 26.156 1.00 26.19 232 THR C C 1
ATOM 5233 O O . THR C 1 232 ? 10.652 50.524 26.356 1.00 27.64 232 THR C O 1
ATOM 5237 N N . ARG C 1 233 ? 9.786 48.600 27.130 1.00 24.82 233 ARG C N 1
ATOM 5238 C CA . ARG C 1 233 ? 9.835 49.014 28.525 1.00 26.14 233 ARG C CA 1
ATOM 5239 C C . ARG C 1 233 ? 9.897 47.759 29.368 1.00 24.73 233 ARG C C 1
ATOM 5240 O O . ARG C 1 233 ? 9.337 46.736 28.999 1.00 25.82 233 ARG C O 1
ATOM 5248 N N . PRO C 1 234 ? 10.583 47.817 30.515 1.00 26.07 234 PRO C N 1
ATOM 5249 C CA . PRO C 1 234 ? 10.655 46.619 31.352 1.00 25.88 234 PRO C CA 1
ATOM 5250 C C . PRO C 1 234 ? 9.257 46.274 31.870 1.00 25.32 234 PRO C C 1
ATOM 5251 O O . PRO C 1 234 ? 8.376 47.131 31.918 1.00 23.90 234 PRO C O 1
ATOM 5255 N N . VAL C 1 235 ? 9.045 45.021 32.248 1.00 24.47 235 VAL C N 1
ATOM 5256 C CA . VAL C 1 235 ? 7.742 44.629 32.760 1.00 25.36 235 VAL C CA 1
ATOM 5257 C C . VAL C 1 235 ? 7.836 44.307 34.250 1.00 26.23 235 VAL C C 1
ATOM 5258 O O . VAL C 1 235 ? 8.902 43.942 34.747 1.00 27.70 235 VAL C O 1
ATOM 5262 N N . LEU C 1 236 ? 6.723 44.471 34.959 1.00 26.65 236 LEU C N 1
ATOM 5263 C CA . LEU C 1 236 ? 6.663 44.190 36.388 1.00 25.15 236 LEU C CA 1
ATOM 5264 C C . LEU C 1 236 ? 6.715 42.680 36.593 1.00 27.87 236 LEU C C 1
ATOM 5265 O O . LEU C 1 236 ? 6.605 41.911 35.640 1.00 28.29 236 LEU C O 1
ATOM 5270 N N . PRO C 1 237 ? 6.888 42.232 37.843 1.00 29.78 237 PRO C N 1
ATOM 5271 C CA . PRO C 1 237 ? 6.944 40.791 38.093 1.00 29.08 237 PRO C CA 1
ATOM 5272 C C . PRO C 1 237 ? 5.655 40.104 37.660 1.00 30.21 237 PRO C C 1
ATOM 5273 O O . PRO C 1 237 ? 4.561 40.587 37.960 1.00 32.04 237 PRO C O 1
ATOM 5277 N N . ASN C 1 238 ? 5.796 38.986 36.951 1.00 30.55 238 ASN C N 1
ATOM 5278 C CA . ASN C 1 238 ? 4.663 38.181 36.474 1.00 31.31 238 ASN C CA 1
ATOM 5279 C C . ASN C 1 238 ? 3.829 38.767 35.335 1.00 32.20 238 ASN C C 1
ATOM 5280 O O . ASN C 1 238 ? 2.901 38.122 34.838 1.00 31.54 238 ASN C O 1
ATOM 5285 N N . GLN C 1 239 ? 4.150 39.990 34.930 1.00 32.21 239 GLN C N 1
ATOM 5286 C CA . GLN C 1 239 ? 3.443 40.637 33.835 1.00 31.24 239 GLN C CA 1
ATOM 5287 C C . GLN C 1 239 ? 3.963 39.965 32.578 1.00 32.42 239 GLN C C 1
ATOM 5288 O O . GLN C 1 239 ? 5.170 39.728 32.479 1.00 34.47 239 GLN C O 1
ATOM 5294 N N . HIS C 1 240 ? 3.085 39.650 31.625 1.00 32.05 240 HIS C N 1
ATOM 5295 C CA . HIS C 1 240 ? 3.546 38.984 30.405 1.00 33.13 240 HIS C CA 1
ATOM 5296 C C . HIS C 1 240 ? 4.567 39.820 29.632 1.00 31.07 240 HIS C C 1
ATOM 5297 O O . HIS C 1 240 ? 4.417 41.035 29.490 1.00 31.58 240 HIS C O 1
ATOM 5304 N N . GLU C 1 241 ? 5.591 39.157 29.107 1.00 27.86 241 GLU C N 1
ATOM 5305 C CA . GLU C 1 241 ? 6.644 39.851 28.389 1.00 29.53 241 GLU C CA 1
ATOM 5306 C C . GLU C 1 241 ? 6.195 40.706 27.204 1.00 30.21 241 GLU C C 1
ATOM 5307 O O . GLU C 1 241 ? 6.774 41.758 26.949 1.00 33.23 241 GLU C O 1
ATOM 5313 N N . ARG C 1 242 ? 5.162 40.275 26.492 1.00 31.66 242 ARG C N 1
ATOM 5314 C CA . ARG C 1 242 ? 4.684 41.026 25.332 1.00 32.57 242 ARG C CA 1
ATOM 5315 C C . ARG C 1 242 ? 4.064 42.340 25.763 1.00 30.63 242 ARG C C 1
ATOM 5316 O O . ARG C 1 242 ? 3.887 43.254 24.960 1.00 32.22 242 ARG C O 1
ATOM 5324 N N . GLU C 1 243 ? 3.725 42.428 27.039 1.00 27.75 243 GLU C N 1
ATOM 5325 C CA . GLU C 1 243 ? 3.106 43.626 27.573 1.00 27.01 243 GLU C CA 1
ATOM 5326 C C . GLU C 1 243 ? 4.122 44.752 27.676 1.00 27.57 243 GLU C C 1
ATOM 5327 O O . GLU C 1 243 ? 3.805 45.843 28.155 1.00 27.97 243 GLU C O 1
ATOM 5333 N N . GLY C 1 244 ? 5.343 44.478 27.222 1.00 25.84 244 GLY C N 1
ATOM 5334 C CA . GLY C 1 244 ? 6.398 45.470 27.274 1.00 26.57 244 GLY C CA 1
ATOM 5335 C C . GLY C 1 244 ? 6.784 46.050 25.926 1.00 27.46 244 GLY C C 1
ATOM 5336 O O . GLY C 1 244 ? 7.807 46.725 25.805 1.00 29.49 244 GLY C O 1
ATOM 5337 N N . ARG C 1 245 ? 5.967 45.791 24.912 1.00 27.33 245 ARG C N 1
ATOM 5338 C CA . ARG C 1 245 ? 6.223 46.297 23.569 1.00 26.32 245 ARG C CA 1
ATOM 5339 C C . ARG C 1 245 ? 4.986 47.033 23.071 1.00 25.49 245 ARG C C 1
ATOM 5340 O O . ARG C 1 245 ? 3.877 46.512 23.142 1.00 26.06 245 ARG C O 1
ATOM 5348 N N . TRP C 1 246 ? 5.179 48.251 22.579 1.00 24.85 246 TRP C N 1
ATOM 5349 C CA . TRP C 1 246 ? 4.074 49.048 22.060 1.00 24.44 246 TRP C CA 1
ATOM 5350 C C . TRP C 1 246 ? 2.883 49.010 23.019 1.00 25.40 246 TRP C C 1
ATOM 5351 O O . TRP C 1 246 ? 1.731 48.868 22.606 1.00 26.29 246 TRP C O 1
ATOM 5362 N N . TRP C 1 247 ? 3.182 49.152 24.304 1.00 26.24 247 TRP C N 1
ATOM 5363 C CA . TRP C 1 247 ? 2.176 49.123 25.358 1.00 28.29 247 TRP C CA 1
ATOM 5364 C C . TRP C 1 247 ? 1.011 50.090 25.177 1.00 28.91 247 TRP C C 1
ATOM 5365 O O . TRP C 1 247 ? -0.083 49.845 25.677 1.00 30.78 247 TRP C O 1
ATOM 5376 N N . TRP C 1 248 ? 1.230 51.188 24.467 1.00 31.39 248 TRP C N 1
ATOM 5377 C CA . TRP C 1 248 ? 0.169 52.171 24.284 1.00 29.40 248 TRP C CA 1
ATOM 5378 C C . TRP C 1 248 ? -0.854 51.753 23.231 1.00 31.27 248 TRP C C 1
ATOM 5379 O O . TRP C 1 248 ? -1.945 52.311 23.163 1.00 31.75 248 TRP C O 1
ATOM 5390 N N . GLU C 1 249 ? -0.508 50.761 22.420 1.00 32.92 249 GLU C N 1
ATOM 5391 C CA . GLU C 1 249 ? -1.413 50.292 21.379 1.00 36.74 249 GLU C CA 1
ATOM 5392 C C . GLU C 1 249 ? -2.537 49.396 21.905 1.00 39.20 249 GLU C C 1
ATOM 5393 O O . GLU C 1 249 ? -3.720 49.691 21.609 1.00 38.66 249 GLU C O 1
ATOM 5399 N N . PRO D 1 27 ? -9.792 37.196 74.359 1.00 92.94 27 PRO D N 1
ATOM 5400 C CA . PRO D 1 27 ? -10.180 35.929 75.028 1.00 92.09 27 PRO D CA 1
ATOM 5401 C C . PRO D 1 27 ? -9.263 34.777 74.626 1.00 91.18 27 PRO D C 1
ATOM 5402 O O . PRO D 1 27 ? -8.596 34.831 73.592 1.00 90.89 27 PRO D O 1
ATOM 5406 N N . PHE D 1 28 ? -9.239 33.735 75.451 1.00 90.59 28 PHE D N 1
ATOM 5407 C CA . PHE D 1 28 ? -8.403 32.564 75.202 1.00 90.35 28 PHE D CA 1
ATOM 5408 C C . PHE D 1 28 ? -8.755 31.804 73.925 1.00 89.08 28 PHE D C 1
ATOM 5409 O O . PHE D 1 28 ? -9.880 31.884 73.427 1.00 88.80 28 PHE D O 1
ATOM 5417 N N . ASP D 1 29 ? -7.781 31.065 73.404 1.00 86.78 29 ASP D N 1
ATOM 5418 C CA . ASP D 1 29 ? -7.974 30.266 72.198 1.00 85.07 29 ASP D CA 1
ATOM 5419 C C . ASP D 1 29 ? -6.922 29.171 72.161 1.00 83.42 29 ASP D C 1
ATOM 5420 O O . ASP D 1 29 ? -6.056 29.105 73.032 1.00 83.85 29 ASP D O 1
ATOM 5425 N N . LEU D 1 30 ? -6.995 28.319 71.146 1.00 81.78 30 LEU D N 1
ATOM 5426 C CA . LEU D 1 30 ? -6.044 27.224 71.001 1.00 82.19 30 LEU D CA 1
ATOM 5427 C C . LEU D 1 30 ? -5.350 27.287 69.638 1.00 82.60 30 LEU D C 1
ATOM 5428 O O . LEU D 1 30 ? -5.888 27.853 68.687 1.00 83.16 30 LEU D O 1
ATOM 5433 N N . PRO D 1 31 ? -4.141 26.707 69.527 1.00 82.54 31 PRO D N 1
ATOM 5434 C CA . PRO D 1 31 ? -3.407 26.720 68.256 1.00 81.69 31 PRO D CA 1
ATOM 5435 C C . PRO D 1 31 ? -4.174 26.034 67.132 1.00 81.19 31 PRO D C 1
ATOM 5436 O O . PRO D 1 31 ? -3.774 26.098 65.972 1.00 82.23 31 PRO D O 1
ATOM 5440 N N . ALA D 1 32 ? -5.271 25.368 67.482 1.00 80.38 32 ALA D N 1
ATOM 5441 C CA . ALA D 1 32 ? -6.096 24.689 66.489 1.00 77.85 32 ALA D CA 1
ATOM 5442 C C . ALA D 1 32 ? -6.646 25.732 65.521 1.00 76.77 32 ALA D C 1
ATOM 5443 O O . ALA D 1 32 ? -7.079 25.401 64.417 1.00 77.45 32 ALA D O 1
ATOM 5445 N N . LEU D 1 33 ? -6.632 26.994 65.948 1.00 74.54 33 LEU D N 1
ATOM 5446 C CA . LEU D 1 33 ? -7.104 28.096 65.115 1.00 71.47 33 LEU D CA 1
ATOM 5447 C C . LEU D 1 33 ? -6.194 28.159 63.896 1.00 70.34 33 LEU D C 1
ATOM 5448 O O . LEU D 1 33 ? -6.646 28.387 62.774 1.00 68.76 33 LEU D O 1
ATOM 5453 N N . ALA D 1 34 ? -4.903 27.946 64.138 1.00 69.54 34 ALA D N 1
ATOM 5454 C CA . ALA D 1 34 ? -3.894 27.958 63.085 1.00 69.52 34 ALA D CA 1
ATOM 5455 C C . ALA D 1 34 ? -4.169 26.847 62.069 1.00 68.61 34 ALA D C 1
ATOM 5456 O O . ALA D 1 34 ? -3.713 26.908 60.921 1.00 68.30 34 ALA D O 1
ATOM 5458 N N . SER D 1 35 ? -4.906 25.830 62.508 1.00 66.53 35 SER D N 1
ATOM 5459 C CA . SER D 1 35 ? -5.274 24.709 61.649 1.00 63.35 35 SER D CA 1
ATOM 5460 C C . SER D 1 35 ? -6.532 25.104 60.882 1.00 61.33 35 SER D C 1
ATOM 5461 O O . SER D 1 35 ? -6.704 24.757 59.711 1.00 59.97 35 SER D O 1
ATOM 5464 N N . SER D 1 36 ? -7.400 25.845 61.564 1.00 58.27 36 SER D N 1
ATOM 5465 C CA . SER D 1 36 ? -8.649 26.320 60.994 1.00 58.08 36 SER D CA 1
ATOM 5466 C C . SER D 1 36 ? -8.452 27.341 59.874 1.00 59.22 36 SER D C 1
ATOM 5467 O O . SER D 1 36 ? -9.166 27.323 58.871 1.00 59.88 36 SER D O 1
ATOM 5470 N N . LEU D 1 37 ? -7.481 28.232 60.054 1.00 59.52 37 LEU D N 1
ATOM 5471 C CA . LEU D 1 37 ? -7.199 29.285 59.081 1.00 58.49 37 LEU D CA 1
ATOM 5472 C C . LEU D 1 37 ? -6.184 28.887 58.011 1.00 57.51 37 LEU D C 1
ATOM 5473 O O . LEU D 1 37 ? -5.781 29.707 57.190 1.00 55.93 37 LEU D O 1
ATOM 5478 N N . ALA D 1 38 ? -5.787 27.621 58.019 1.00 58.07 38 ALA D N 1
ATOM 5479 C CA . ALA D 1 38 ? -4.812 27.111 57.063 1.00 59.33 38 ALA D CA 1
ATOM 5480 C C . ALA D 1 38 ? -5.064 27.519 55.612 1.00 60.52 38 ALA D C 1
ATOM 5481 O O . ALA D 1 38 ? -4.183 28.080 54.958 1.00 63.15 38 ALA D O 1
ATOM 5483 N N . ASP D 1 39 ? -6.265 27.247 55.115 1.00 60.47 39 ASP D N 1
ATOM 5484 C CA . ASP D 1 39 ? -6.599 27.550 53.729 1.00 60.74 39 ASP D CA 1
ATOM 5485 C C . ASP D 1 39 ? -7.478 28.774 53.553 1.00 60.13 39 ASP D C 1
ATOM 5486 O O . ASP D 1 39 ? -7.761 29.182 52.426 1.00 59.29 39 ASP D O 1
ATOM 5491 N N . LYS D 1 40 ? -7.921 29.353 54.661 1.00 59.08 40 LYS D N 1
ATOM 5492 C CA . LYS D 1 40 ? -8.765 30.535 54.592 1.00 59.08 40 LYS D CA 1
ATOM 5493 C C . LYS D 1 40 ? -8.002 31.664 53.898 1.00 58.41 40 LYS D C 1
ATOM 5494 O O . LYS D 1 40 ? -6.781 31.769 54.025 1.00 58.75 40 LYS D O 1
ATOM 5500 N N . SER D 1 41 ? -8.723 32.494 53.149 1.00 57.21 41 SER D N 1
ATOM 5501 C CA . SER D 1 41 ? -8.112 33.603 52.425 1.00 53.91 41 SER D CA 1
ATOM 5502 C C . SER D 1 41 ? -7.323 34.486 53.379 1.00 53.90 41 SER D C 1
ATOM 5503 O O . SER D 1 41 ? -7.543 34.459 54.591 1.00 55.29 41 SER D O 1
ATOM 5506 N N . PRO D 1 42 ? -6.387 35.282 52.842 1.00 51.80 42 PRO D N 1
ATOM 5507 C CA . PRO D 1 42 ? -5.581 36.172 53.680 1.00 50.06 42 PRO D CA 1
ATOM 5508 C C . PRO D 1 42 ? -6.465 37.164 54.434 1.00 49.33 42 PRO D C 1
ATOM 5509 O O . PRO D 1 42 ? -6.309 37.351 55.646 1.00 50.10 42 PRO D O 1
ATOM 5513 N N . GLN D 1 43 ? -7.398 37.789 53.720 1.00 45.48 43 GLN D N 1
ATOM 5514 C CA . GLN D 1 43 ? -8.291 38.756 54.344 1.00 44.01 43 GLN D CA 1
ATOM 5515 C C . GLN D 1 43 ? -9.027 38.141 55.529 1.00 44.10 43 GLN D C 1
ATOM 5516 O O . GLN D 1 43 ? -9.213 38.792 56.555 1.00 42.46 43 GLN D O 1
ATOM 5522 N N . ASP D 1 44 ? -9.449 36.888 55.393 1.00 46.63 44 ASP D N 1
ATOM 5523 C CA . ASP D 1 44 ? -10.137 36.230 56.494 1.00 48.22 44 ASP D CA 1
ATOM 5524 C C . ASP D 1 44 ? -9.141 35.984 57.617 1.00 48.81 44 ASP D C 1
ATOM 5525 O O . ASP D 1 44 ? -9.460 36.208 58.784 1.00 51.29 44 ASP D O 1
ATOM 5530 N N . ILE D 1 45 ? -7.935 35.533 57.271 1.00 46.27 45 ILE D N 1
ATOM 5531 C CA . ILE D 1 45 ? -6.916 35.293 58.287 1.00 42.61 45 ILE D CA 1
ATOM 5532 C C . ILE D 1 45 ? -6.654 36.591 59.040 1.00 41.50 45 ILE D C 1
ATOM 5533 O O . ILE D 1 45 ? -6.397 36.573 60.235 1.00 41.44 45 ILE D O 1
ATOM 5538 N N . LEU D 1 46 ? -6.725 37.717 58.342 1.00 41.06 46 LEU D N 1
ATOM 5539 C CA . LEU D 1 46 ? -6.517 38.997 58.995 1.00 41.60 46 LEU D CA 1
ATOM 5540 C C . LEU D 1 46 ? -7.672 39.287 59.937 1.00 44.76 46 LEU D C 1
ATOM 5541 O O . LEU D 1 46 ? -7.454 39.676 61.082 1.00 48.71 46 LEU D O 1
ATOM 5546 N N . LYS D 1 47 ? -8.901 39.099 59.462 1.00 47.41 47 LYS D N 1
ATOM 5547 C CA . LYS D 1 47 ? -10.074 39.341 60.303 1.00 49.82 47 LYS D CA 1
ATOM 5548 C C . LYS D 1 47 ? -9.899 38.577 61.613 1.00 50.23 47 LYS D C 1
ATOM 5549 O O . LYS D 1 47 ? -10.116 39.121 62.694 1.00 50.34 47 LYS D O 1
ATOM 5555 N N . ALA D 1 48 ? -9.497 37.314 61.503 1.00 50.54 48 ALA D N 1
ATOM 5556 C CA . ALA D 1 48 ? -9.284 36.470 62.672 1.00 50.77 48 ALA D CA 1
ATOM 5557 C C . ALA D 1 48 ? -8.360 37.179 63.653 1.00 52.47 48 ALA D C 1
ATOM 5558 O O . ALA D 1 48 ? -8.713 37.375 64.819 1.00 54.52 48 ALA D O 1
ATOM 5560 N N . ALA D 1 49 ? -7.182 37.571 63.174 1.00 52.49 49 ALA D N 1
ATOM 5561 C CA . ALA D 1 49 ? -6.210 38.263 64.011 1.00 53.23 49 ALA D CA 1
ATOM 5562 C C . ALA D 1 49 ? -6.818 39.534 64.602 1.00 53.81 49 ALA D C 1
ATOM 5563 O O . ALA D 1 49 ? -6.738 39.767 65.809 1.00 53.20 49 ALA D O 1
ATOM 5565 N N . PHE D 1 50 ? -7.431 40.352 63.754 1.00 53.42 50 PHE D N 1
ATOM 5566 C CA . PHE D 1 50 ? -8.043 41.584 64.225 1.00 56.66 50 PHE D CA 1
ATOM 5567 C C . PHE D 1 50 ? -9.117 41.335 65.280 1.00 58.70 50 PHE D C 1
ATOM 5568 O O . PHE D 1 50 ? -9.393 42.197 66.117 1.00 57.87 50 PHE D O 1
ATOM 5576 N N . GLU D 1 51 ? -9.728 40.157 65.237 1.00 60.01 51 GLU D N 1
ATOM 5577 C CA . GLU D 1 51 ? -10.755 39.816 66.208 1.00 62.13 51 GLU D CA 1
ATOM 5578 C C . GLU D 1 51 ? -10.120 39.550 67.565 1.00 62.55 51 GLU D C 1
ATOM 5579 O O . GLU D 1 51 ? -10.407 40.240 68.545 1.00 63.27 51 GLU D O 1
ATOM 5585 N N . HIS D 1 52 ? -9.242 38.554 67.608 1.00 60.99 52 HIS D N 1
ATOM 5586 C CA . HIS D 1 52 ? -8.565 38.177 68.839 1.00 59.61 52 HIS D CA 1
ATOM 5587 C C . HIS D 1 52 ? -7.660 39.254 69.440 1.00 58.95 52 HIS D C 1
ATOM 5588 O O . HIS D 1 52 ? -7.641 39.437 70.661 1.00 59.81 52 HIS D O 1
ATOM 5595 N N . PHE D 1 53 ? -6.923 39.971 68.594 1.00 56.12 53 PHE D N 1
ATOM 5596 C CA . PHE D 1 53 ? -5.986 40.987 69.073 1.00 52.27 53 PHE D CA 1
ATOM 5597 C C . PHE D 1 53 ? -6.348 42.448 68.815 1.00 53.81 53 PHE D C 1
ATOM 5598 O O . PHE D 1 53 ? -5.624 43.351 69.237 1.00 52.63 53 PHE D O 1
ATOM 5606 N N . GLY D 1 54 ? -7.465 42.678 68.131 1.00 56.10 54 GLY D N 1
ATOM 5607 C CA . GLY D 1 54 ? -7.911 44.037 67.855 1.00 58.79 54 GLY D CA 1
ATOM 5608 C C . GLY D 1 54 ? -6.851 44.996 67.349 1.00 59.53 54 GLY D C 1
ATOM 5609 O O . GLY D 1 54 ? -5.960 44.602 66.603 1.00 61.68 54 GLY D O 1
ATOM 5610 N N . ASP D 1 55 ? -6.945 46.259 67.753 1.00 59.68 55 ASP D N 1
ATOM 5611 C CA . ASP D 1 55 ? -5.984 47.263 67.314 1.00 62.21 55 ASP D CA 1
ATOM 5612 C C . ASP D 1 55 ? -4.580 47.033 67.872 1.00 64.61 55 ASP D C 1
ATOM 5613 O O . ASP D 1 55 ? -3.683 47.852 67.663 1.00 65.29 55 ASP D O 1
ATOM 5618 N N . GLU D 1 56 ? -4.391 45.920 68.576 1.00 66.18 56 GLU D N 1
ATOM 5619 C CA . GLU D 1 56 ? -3.086 45.595 69.150 1.00 66.52 56 GLU D CA 1
ATOM 5620 C C . GLU D 1 56 ? -2.195 44.823 68.176 1.00 63.78 56 GLU D C 1
ATOM 5621 O O . GLU D 1 56 ? -1.011 44.608 68.448 1.00 64.58 56 GLU D O 1
ATOM 5627 N N . LEU D 1 57 ? -2.767 44.404 67.051 1.00 59.75 57 LEU D N 1
ATOM 5628 C CA . LEU D 1 57 ? -2.017 43.665 66.038 1.00 55.44 57 LEU D CA 1
ATOM 5629 C C . LEU D 1 57 ? -1.154 44.623 65.225 1.00 53.81 57 LEU D C 1
ATOM 5630 O O . LEU D 1 57 ? -1.657 45.602 64.662 1.00 52.77 57 LEU D O 1
ATOM 5635 N N . TRP D 1 58 ? 0.146 44.341 65.174 1.00 50.84 58 TRP D N 1
ATOM 5636 C CA . TRP D 1 58 ? 1.080 45.170 64.423 1.00 47.39 58 TRP D CA 1
ATOM 5637 C C . TRP D 1 58 ? 1.451 44.528 63.098 1.00 45.74 58 TRP D C 1
ATOM 5638 O O . TRP D 1 58 ? 1.770 43.337 63.037 1.00 45.01 58 TRP D O 1
ATOM 5649 N N . ILE D 1 59 ? 1.407 45.334 62.040 1.00 44.72 59 ILE D N 1
ATOM 5650 C CA . ILE D 1 59 ? 1.738 44.877 60.696 1.00 42.46 59 ILE D CA 1
ATOM 5651 C C . ILE D 1 59 ? 3.177 45.228 60.339 1.00 40.88 59 ILE D C 1
ATOM 5652 O O . ILE D 1 59 ? 3.594 46.383 60.422 1.00 40.48 59 ILE D O 1
ATOM 5657 N N . SER D 1 60 ? 3.933 44.215 59.947 1.00 39.60 60 SER D N 1
ATOM 5658 C CA . SER D 1 60 ? 5.323 44.400 59.568 1.00 40.01 60 SER D CA 1
ATOM 5659 C C . SER D 1 60 ? 5.354 44.774 58.081 1.00 39.85 60 SER D C 1
ATOM 5660 O O . SER D 1 60 ? 4.971 43.971 57.234 1.00 42.96 60 SER D O 1
ATOM 5663 N N . PHE D 1 61 ? 5.794 45.989 57.763 1.00 37.06 61 PHE D N 1
ATOM 5664 C CA . PHE D 1 61 ? 5.854 46.442 56.369 1.00 35.33 61 PHE D CA 1
ATOM 5665 C C . PHE D 1 61 ? 7.289 46.737 55.889 1.00 36.50 61 PHE D C 1
ATOM 5666 O O . PHE D 1 61 ? 7.927 47.687 56.366 1.00 36.04 61 PHE D O 1
ATOM 5674 N N . SER D 1 62 ? 7.775 45.943 54.929 1.00 34.35 62 SER D N 1
ATOM 5675 C CA . SER D 1 62 ? 9.137 46.087 54.404 1.00 32.57 62 SER D CA 1
ATOM 5676 C C . SER D 1 62 ? 9.316 46.943 53.158 1.00 31.77 62 SER D C 1
ATOM 5677 O O . SER D 1 62 ? 10.396 46.949 52.570 1.00 31.58 62 SER D O 1
ATOM 5680 N N . GLY D 1 63 ? 8.275 47.660 52.754 1.00 32.50 63 GLY D N 1
ATOM 5681 C CA . GLY D 1 63 ? 8.376 48.497 51.570 1.00 34.70 63 GLY D CA 1
ATOM 5682 C C . GLY D 1 63 ? 8.483 47.725 50.262 1.00 37.05 63 GLY D C 1
ATOM 5683 O O . GLY D 1 63 ? 8.999 48.252 49.277 1.00 38.94 63 GLY D O 1
ATOM 5684 N N . ALA D 1 64 ? 7.998 46.483 50.246 1.00 36.57 64 ALA D N 1
ATOM 5685 C CA . ALA D 1 64 ? 8.043 45.644 49.046 1.00 37.17 64 ALA D CA 1
ATOM 5686 C C . ALA D 1 64 ? 6.636 45.236 48.588 1.00 38.35 64 ALA D C 1
ATOM 5687 O O . ALA D 1 64 ? 5.675 45.985 48.782 1.00 38.28 64 ALA D O 1
ATOM 5689 N N . GLU D 1 65 ? 6.510 44.052 47.986 1.00 38.96 65 GLU D N 1
ATOM 5690 C CA . GLU D 1 65 ? 5.204 43.589 47.513 1.00 39.08 65 GLU D CA 1
ATOM 5691 C C . GLU D 1 65 ? 4.288 43.279 48.684 1.00 39.54 65 GLU D C 1
ATOM 5692 O O . GLU D 1 65 ? 3.098 43.002 48.502 1.00 41.03 65 GLU D O 1
ATOM 5698 N N . ASP D 1 66 ? 4.844 43.323 49.889 1.00 38.38 66 ASP D N 1
ATOM 5699 C CA . ASP D 1 66 ? 4.052 43.068 51.078 1.00 36.86 66 ASP D CA 1
ATOM 5700 C C . ASP D 1 66 ? 3.143 44.273 51.316 1.00 37.97 66 ASP D C 1
ATOM 5701 O O . ASP D 1 66 ? 2.512 44.393 52.365 1.00 41.38 66 ASP D O 1
ATOM 5706 N N . VAL D 1 67 ? 3.078 45.169 50.331 1.00 35.99 67 VAL D N 1
ATOM 5707 C CA . VAL D 1 67 ? 2.209 46.337 50.429 1.00 33.22 67 VAL D CA 1
ATOM 5708 C C . VAL D 1 67 ? 0.775 45.813 50.379 1.00 34.74 67 VAL D C 1
ATOM 5709 O O . VAL D 1 67 ? -0.165 46.478 50.817 1.00 35.27 67 VAL D O 1
ATOM 5713 N N . VAL D 1 68 ? 0.625 44.607 49.840 1.00 34.79 68 VAL D N 1
ATOM 5714 C CA . VAL D 1 68 ? -0.673 43.957 49.740 1.00 33.61 68 VAL D CA 1
ATOM 5715 C C . VAL D 1 68 ? -1.224 43.677 51.134 1.00 33.95 68 VAL D C 1
ATOM 5716 O O . VAL D 1 68 ? -2.422 43.835 51.379 1.00 34.10 68 VAL D O 1
ATOM 5720 N N . LEU D 1 69 ? -0.350 43.251 52.041 1.00 33.24 69 LEU D N 1
ATOM 5721 C CA . LEU D 1 69 ? -0.763 42.971 53.410 1.00 34.23 69 LEU D CA 1
ATOM 5722 C C . LEU D 1 69 ? -1.254 44.268 54.041 1.00 34.35 69 LEU D C 1
ATOM 5723 O O . LEU D 1 69 ? -2.267 44.293 54.743 1.00 35.44 69 LEU D O 1
ATOM 5728 N N . VAL D 1 70 ? -0.534 45.351 53.782 1.00 31.89 70 VAL D N 1
ATOM 5729 C CA . VAL D 1 70 ? -0.921 46.647 54.319 1.00 29.49 70 VAL D CA 1
ATOM 5730 C C . VAL D 1 70 ? -2.266 47.080 53.736 1.00 32.37 70 VAL D C 1
ATOM 5731 O O . VAL D 1 70 ? -3.097 47.654 54.445 1.00 33.61 70 VAL D O 1
ATOM 5735 N N . ASP D 1 71 ? -2.487 46.799 52.450 1.00 32.70 71 ASP D N 1
ATOM 5736 C CA . ASP D 1 71 ? -3.741 47.174 51.796 1.00 33.06 71 ASP D CA 1
ATOM 5737 C C . ASP D 1 71 ? -4.931 46.421 52.399 1.00 34.13 71 ASP D C 1
ATOM 5738 O O . ASP D 1 71 ? -5.946 47.024 52.743 1.00 30.84 71 ASP D O 1
ATOM 5743 N N . MET D 1 72 ? -4.800 45.102 52.525 1.00 35.58 72 MET D N 1
ATOM 5744 C CA . MET D 1 72 ? -5.866 44.281 53.090 1.00 35.33 72 MET D CA 1
ATOM 5745 C C . MET D 1 72 ? -6.126 44.698 54.532 1.00 37.41 72 MET D C 1
ATOM 5746 O O . MET D 1 72 ? -7.252 45.040 54.898 1.00 38.36 72 MET D O 1
ATOM 5751 N N . ALA D 1 73 ? -5.074 44.667 55.345 1.00 39.30 73 ALA D N 1
ATOM 5752 C CA . ALA D 1 73 ? -5.176 45.038 56.753 1.00 40.86 73 ALA D CA 1
ATOM 5753 C C . ALA D 1 73 ? -5.855 46.393 56.928 1.00 40.81 73 ALA D C 1
ATOM 5754 O O . ALA D 1 73 ? -6.772 46.533 57.730 1.00 40.40 73 ALA D O 1
ATOM 5756 N N . TRP D 1 74 ? -5.410 47.388 56.170 1.00 41.28 74 TRP D N 1
ATOM 5757 C CA . TRP D 1 74 ? -5.986 48.720 56.272 1.00 43.13 74 TRP D CA 1
ATOM 5758 C C . TRP D 1 74 ? -7.438 48.765 55.802 1.00 44.86 74 TRP D C 1
ATOM 5759 O O . TRP D 1 74 ? -8.226 49.591 56.269 1.00 46.21 74 TRP D O 1
ATOM 5770 N N . LYS D 1 75 ? -7.793 47.894 54.866 1.00 45.24 75 LYS D N 1
ATOM 5771 C CA . LYS D 1 75 ? -9.166 47.869 54.383 1.00 44.79 75 LYS D CA 1
ATOM 5772 C C . LYS D 1 75 ? -10.063 47.346 55.496 1.00 43.69 75 LYS D C 1
ATOM 5773 O O . LYS D 1 75 ? -11.169 47.842 55.693 1.00 45.12 75 LYS D O 1
ATOM 5779 N N . LEU D 1 76 ? -9.580 46.351 56.231 1.00 40.96 76 LEU D N 1
ATOM 5780 C CA . LEU D 1 76 ? -10.355 45.787 57.321 1.00 40.27 76 LEU D CA 1
ATOM 5781 C C . LEU D 1 76 ? -10.350 46.720 58.521 1.00 42.69 76 LEU D C 1
ATOM 5782 O O . LEU D 1 76 ? -11.359 46.865 59.211 1.00 44.67 76 LEU D O 1
ATOM 5787 N N . ASN D 1 77 ? -9.214 47.369 58.753 1.00 46.42 77 ASN D N 1
ATOM 5788 C CA . ASN D 1 77 ? -9.052 48.282 59.887 1.00 46.37 77 ASN D CA 1
ATOM 5789 C C . ASN D 1 77 ? -8.366 49.583 59.449 1.00 45.41 77 ASN D C 1
ATOM 5790 O O . ASN D 1 77 ? -7.189 49.576 59.107 1.00 46.93 77 ASN D O 1
ATOM 5795 N N . ARG D 1 78 ? -9.092 50.694 59.452 1.00 44.69 78 ARG D N 1
ATOM 5796 C CA . ARG D 1 78 ? -8.495 51.960 59.048 1.00 46.86 78 ARG D CA 1
ATOM 5797 C C . ARG D 1 78 ? -7.497 52.481 60.078 1.00 47.42 78 ARG D C 1
ATOM 5798 O O . ARG D 1 78 ? -6.778 53.449 59.818 1.00 49.86 78 ARG D O 1
ATOM 5806 N N . ASN D 1 79 ? -7.460 51.845 61.245 1.00 45.61 79 ASN D N 1
ATOM 5807 C CA . ASN D 1 79 ? -6.552 52.249 62.317 1.00 43.22 79 ASN D CA 1
ATOM 5808 C C . ASN D 1 79 ? -5.470 51.199 62.564 1.00 42.18 79 ASN D C 1
ATOM 5809 O O . ASN D 1 79 ? -4.846 51.169 63.620 1.00 40.74 79 ASN D O 1
ATOM 5814 N N . VAL D 1 80 ? -5.255 50.337 61.580 1.00 42.74 80 VAL D N 1
ATOM 5815 C CA . VAL D 1 80 ? -4.257 49.282 61.686 1.00 41.50 80 VAL D CA 1
ATOM 5816 C C . VAL D 1 80 ? -2.895 49.855 62.046 1.00 42.27 80 VAL D C 1
ATOM 5817 O O . VAL D 1 80 ? -2.507 50.914 61.549 1.00 41.22 80 VAL D O 1
ATOM 5821 N N . LYS D 1 81 ? -2.177 49.153 62.917 1.00 43.43 81 LYS D N 1
ATOM 5822 C CA . LYS D 1 81 ? -0.850 49.591 63.342 1.00 44.33 81 LYS D CA 1
ATOM 5823 C C . LYS D 1 81 ? 0.220 48.885 62.531 1.00 43.22 81 LYS D C 1
ATOM 5824 O O . LYS D 1 81 ? 0.227 47.658 62.449 1.00 43.13 81 LYS D O 1
ATOM 5830 N N . VAL D 1 82 ? 1.128 49.662 61.943 1.00 43.04 82 VAL D N 1
ATOM 5831 C CA . VAL D 1 82 ? 2.205 49.099 61.127 1.00 43.40 82 VAL D CA 1
ATOM 5832 C C . VAL D 1 82 ? 3.559 49.788 61.344 1.00 41.82 82 VAL D C 1
ATOM 5833 O O . VAL D 1 82 ? 3.629 51.003 61.539 1.00 43.51 82 VAL D O 1
ATOM 5837 N N . PHE D 1 83 ? 4.630 48.998 61.304 1.00 39.23 83 PHE D N 1
ATOM 5838 C CA . PHE D 1 83 ? 5.987 49.510 61.489 1.00 36.63 83 PHE D CA 1
ATOM 5839 C C . PHE D 1 83 ? 6.910 48.989 60.386 1.00 37.42 83 PHE D C 1
ATOM 5840 O O . PHE D 1 83 ? 6.729 47.874 59.887 1.00 37.66 83 PHE D O 1
ATOM 5848 N N . SER D 1 84 ? 7.900 49.793 60.010 1.00 35.48 84 SER D N 1
ATOM 5849 C CA . SER D 1 84 ? 8.862 49.384 58.992 1.00 36.04 84 SER D CA 1
ATOM 5850 C C . SER D 1 84 ? 10.244 49.441 59.623 1.00 34.16 84 SER D C 1
ATOM 5851 O O . SER D 1 84 ? 10.550 50.379 60.356 1.00 35.47 84 SER D O 1
ATOM 5854 N N . LEU D 1 85 ? 11.072 48.435 59.356 1.00 31.63 85 LEU D N 1
ATOM 5855 C CA . LEU D 1 85 ? 12.417 48.405 59.915 1.00 28.37 85 LEU D CA 1
ATOM 5856 C C . LEU D 1 85 ? 13.403 49.092 58.990 1.00 29.18 85 LEU D C 1
ATOM 5857 O O . LEU D 1 85 ? 13.897 48.484 58.048 1.00 30.32 85 LEU D O 1
ATOM 5862 N N . ASP D 1 86 ? 13.676 50.364 59.265 1.00 31.13 86 ASP D N 1
ATOM 5863 C CA . ASP D 1 86 ? 14.620 51.161 58.487 1.00 30.90 86 ASP D CA 1
ATOM 5864 C C . ASP D 1 86 ? 16.032 50.847 58.992 1.00 34.17 86 ASP D C 1
ATOM 5865 O O . ASP D 1 86 ? 16.439 51.316 60.055 1.00 36.09 86 ASP D O 1
ATOM 5870 N N . THR D 1 87 ? 16.768 50.050 58.222 1.00 34.63 87 THR D N 1
ATOM 5871 C CA . THR D 1 87 ? 18.123 49.636 58.579 1.00 34.48 87 THR D CA 1
ATOM 5872 C C . THR D 1 87 ? 19.170 50.712 58.324 1.00 34.29 87 THR D C 1
ATOM 5873 O O . THR D 1 87 ? 20.348 50.514 58.610 1.00 33.73 87 THR D O 1
ATOM 5877 N N . GLY D 1 88 ? 18.740 51.843 57.778 1.00 35.19 88 GLY D N 1
ATOM 5878 C CA . GLY D 1 88 ? 19.672 52.916 57.485 1.00 36.07 88 GLY D CA 1
ATOM 5879 C C . GLY D 1 88 ? 20.382 52.682 56.163 1.00 38.04 88 GLY D C 1
ATOM 5880 O O . GLY D 1 88 ? 21.172 53.525 55.720 1.00 36.43 88 GLY D O 1
ATOM 5881 N N . ARG D 1 89 ? 20.104 51.535 55.536 1.00 36.10 89 ARG D N 1
ATOM 5882 C CA . ARG D 1 89 ? 20.715 51.193 54.255 1.00 34.81 89 ARG D CA 1
ATOM 5883 C C . ARG D 1 89 ? 19.693 50.812 53.187 1.00 34.24 89 ARG D C 1
ATOM 5884 O O . ARG D 1 89 ? 20.025 50.116 52.230 1.00 38.00 89 ARG D O 1
ATOM 5892 N N . LEU D 1 90 ? 18.455 51.270 53.341 1.00 31.49 90 LEU D N 1
ATOM 5893 C CA . LEU D 1 90 ? 17.407 50.963 52.365 1.00 30.40 90 LEU D CA 1
ATOM 5894 C C . LEU D 1 90 ? 17.608 51.736 51.064 1.00 29.29 90 LEU D C 1
ATOM 5895 O O . LEU D 1 90 ? 18.273 52.770 51.049 1.00 32.15 90 LEU D O 1
ATOM 5900 N N . HIS D 1 91 ? 17.036 51.230 49.974 1.00 28.67 91 HIS D N 1
ATOM 5901 C CA . HIS D 1 91 ? 17.141 51.903 48.679 1.00 26.15 91 HIS D CA 1
ATOM 5902 C C . HIS D 1 91 ? 16.418 53.233 48.798 1.00 24.16 91 HIS D C 1
ATOM 5903 O O . HIS D 1 91 ? 15.422 53.347 49.510 1.00 22.75 91 HIS D O 1
ATOM 5910 N N . PRO D 1 92 ? 16.910 54.262 48.105 1.00 23.42 92 PRO D N 1
ATOM 5911 C CA . PRO D 1 92 ? 16.200 55.537 48.204 1.00 23.87 92 PRO D CA 1
ATOM 5912 C C . PRO D 1 92 ? 14.772 55.277 47.719 1.00 26.49 92 PRO D C 1
ATOM 5913 O O . PRO D 1 92 ? 13.815 55.884 48.202 1.00 27.02 92 PRO D O 1
ATOM 5917 N N . GLU D 1 93 ? 14.638 54.351 46.768 1.00 28.85 93 GLU D N 1
ATOM 5918 C CA . GLU D 1 93 ? 13.329 53.999 46.223 1.00 30.13 93 GLU D CA 1
ATOM 5919 C C . GLU D 1 93 ? 12.421 53.463 47.320 1.00 30.10 93 GLU D C 1
ATOM 5920 O O . GLU D 1 93 ? 11.226 53.758 47.355 1.00 33.13 93 GLU D O 1
ATOM 5926 N N . THR D 1 94 ? 12.991 52.674 48.219 1.00 25.88 94 THR D N 1
ATOM 5927 C CA . THR D 1 94 ? 12.214 52.109 49.304 1.00 24.29 94 THR D CA 1
ATOM 5928 C C . THR D 1 94 ? 11.755 53.183 50.290 1.00 26.57 94 THR D C 1
ATOM 5929 O O . THR D 1 94 ? 10.677 53.072 50.871 1.00 26.54 94 THR D O 1
ATOM 5933 N N . TYR D 1 95 ? 12.570 54.219 50.484 1.00 27.70 95 TYR D N 1
ATOM 5934 C CA . TYR D 1 95 ? 12.200 55.290 51.405 1.00 27.27 95 TYR D CA 1
ATOM 5935 C C . TYR D 1 95 ? 11.014 56.026 50.829 1.00 26.95 95 TYR D C 1
ATOM 5936 O O . TYR D 1 95 ? 10.030 56.271 51.520 1.00 29.41 95 TYR D O 1
ATOM 5945 N N . ARG D 1 96 ? 11.108 56.374 49.553 1.00 26.38 96 ARG D N 1
ATOM 5946 C CA . ARG D 1 96 ? 10.031 57.087 48.895 1.00 27.18 96 ARG D CA 1
ATOM 5947 C C . ARG D 1 96 ? 8.724 56.299 48.955 1.00 28.73 96 ARG D C 1
ATOM 5948 O O . ARG D 1 96 ? 7.661 56.874 49.180 1.00 28.52 96 ARG D O 1
ATOM 5956 N N . PHE D 1 97 ? 8.813 54.982 48.776 1.00 30.20 97 PHE D N 1
ATOM 5957 C CA . PHE D 1 97 ? 7.636 54.114 48.783 1.00 30.50 97 PHE D CA 1
ATOM 5958 C C . PHE D 1 97 ? 6.966 54.023 50.155 1.00 32.08 97 PHE D C 1
ATOM 5959 O O . PHE D 1 97 ? 5.744 54.191 50.267 1.00 33.02 97 PHE D O 1
ATOM 5967 N N . ILE D 1 98 ? 7.753 53.755 51.193 1.00 30.60 98 ILE D N 1
ATOM 5968 C CA . ILE D 1 98 ? 7.211 53.661 52.548 1.00 29.21 98 ILE D CA 1
ATOM 5969 C C . ILE D 1 98 ? 6.429 54.940 52.861 1.00 28.86 98 ILE D C 1
ATOM 5970 O O . ILE D 1 98 ? 5.297 54.886 53.345 1.00 27.59 98 ILE D O 1
ATOM 5975 N N . ASP D 1 99 ? 7.033 56.088 52.567 1.00 27.82 99 ASP D N 1
ATOM 5976 C CA . ASP D 1 99 ? 6.384 57.371 52.803 1.00 28.53 99 ASP D CA 1
ATOM 5977 C C . ASP D 1 99 ? 5.119 57.472 51.944 1.00 29.31 99 ASP D C 1
ATOM 5978 O O . ASP D 1 99 ? 4.142 58.114 52.330 1.00 27.78 99 ASP D O 1
ATOM 5983 N N . GLN D 1 100 ? 5.148 56.839 50.774 1.00 31.28 100 GLN D N 1
ATOM 5984 C CA . GLN D 1 100 ? 4.006 56.847 49.863 1.00 32.95 100 GLN D CA 1
ATOM 5985 C C . GLN D 1 100 ? 2.842 56.083 50.470 1.00 30.77 100 GLN D C 1
ATOM 5986 O O . GLN D 1 100 ? 1.725 56.592 50.532 1.00 28.49 100 GLN D O 1
ATOM 5992 N N . VAL D 1 101 ? 3.102 54.855 50.909 1.00 29.50 101 VAL D N 1
ATOM 5993 C CA . VAL D 1 101 ? 2.054 54.055 51.527 1.00 31.07 101 VAL D CA 1
ATOM 5994 C C . VAL D 1 101 ? 1.481 54.840 52.704 1.00 32.83 101 VAL D C 1
ATOM 5995 O O . VAL D 1 101 ? 0.305 54.715 53.034 1.00 33.77 101 VAL D O 1
ATOM 5999 N N . ARG D 1 102 ? 2.328 55.657 53.322 1.00 35.55 102 ARG D N 1
ATOM 6000 C CA . ARG D 1 102 ? 1.936 56.482 54.457 1.00 35.99 102 ARG D CA 1
ATOM 6001 C C . ARG D 1 102 ? 0.928 57.543 54.029 1.00 36.60 102 ARG D C 1
ATOM 6002 O O . ARG D 1 102 ? -0.200 57.574 54.510 1.00 36.53 102 ARG D O 1
ATOM 6010 N N . GLU D 1 103 ? 1.342 58.416 53.123 1.00 38.11 103 GLU D N 1
ATOM 6011 C CA . GLU D 1 103 ? 0.471 59.479 52.661 1.00 42.58 103 GLU D CA 1
ATOM 6012 C C . GLU D 1 103 ? -0.611 59.005 51.705 1.00 44.26 103 GLU D C 1
ATOM 6013 O O . GLU D 1 103 ? -1.335 59.817 51.129 1.00 46.93 103 GLU D O 1
ATOM 6019 N N . HIS D 1 104 ? -0.729 57.693 51.536 1.00 43.64 104 HIS D N 1
ATOM 6020 C CA . HIS D 1 104 ? -1.747 57.150 50.648 1.00 41.35 104 HIS D CA 1
ATOM 6021 C C . HIS D 1 104 ? -2.894 56.542 51.443 1.00 41.20 104 HIS D C 1
ATOM 6022 O O . HIS D 1 104 ? -4.062 56.711 51.099 1.00 40.13 104 HIS D O 1
ATOM 6029 N N . TYR D 1 105 ? -2.562 55.824 52.506 1.00 39.77 105 TYR D N 1
ATOM 6030 C CA . TYR D 1 105 ? -3.589 55.201 53.317 1.00 39.21 105 TYR D CA 1
ATOM 6031 C C . TYR D 1 105 ? -3.900 56.006 54.565 1.00 40.12 105 TYR D C 1
ATOM 6032 O O . TYR D 1 105 ? -4.878 55.726 55.260 1.00 42.34 105 TYR D O 1
ATOM 6041 N N . GLY D 1 106 ? -3.088 57.020 54.839 1.00 41.28 106 GLY D N 1
ATOM 6042 C CA . GLY D 1 106 ? -3.297 57.813 56.038 1.00 40.49 106 GLY D CA 1
ATOM 6043 C C . GLY D 1 106 ? -2.901 56.939 57.216 1.00 40.88 106 GLY D C 1
ATOM 6044 O O . GLY D 1 106 ? -3.700 56.683 58.125 1.00 39.97 106 GLY D O 1
ATOM 6045 N N . ILE D 1 107 ? -1.657 56.464 57.178 1.00 39.59 107 ILE D N 1
ATOM 6046 C CA . ILE D 1 107 ? -1.113 55.598 58.215 1.00 38.71 107 ILE D CA 1
ATOM 6047 C C . ILE D 1 107 ? 0.238 56.087 58.731 1.00 39.79 107 ILE D C 1
ATOM 6048 O O . ILE D 1 107 ? 1.238 56.055 58.013 1.00 42.62 107 ILE D O 1
ATOM 6053 N N . ALA D 1 108 ? 0.270 56.537 59.978 1.00 38.31 108 ALA D N 1
ATOM 6054 C CA . ALA D 1 108 ? 1.516 56.989 60.569 1.00 36.64 108 ALA D CA 1
ATOM 6055 C C . ALA D 1 108 ? 2.344 55.739 60.841 1.00 36.44 108 ALA D C 1
ATOM 6056 O O . ALA D 1 108 ? 2.241 55.128 61.903 1.00 34.89 108 ALA D O 1
ATOM 6058 N N . ILE D 1 109 ? 3.153 55.344 59.869 1.00 36.47 109 ILE D N 1
ATOM 6059 C CA . ILE D 1 109 ? 3.981 54.162 60.029 1.00 37.88 109 ILE D CA 1
ATOM 6060 C C . ILE D 1 109 ? 5.093 54.356 61.061 1.00 39.10 109 ILE D C 1
ATOM 6061 O O . ILE D 1 109 ? 5.627 55.453 61.236 1.00 38.58 109 ILE D O 1
ATOM 6066 N N . ASP D 1 110 ? 5.428 53.279 61.756 1.00 41.14 110 ASP D N 1
ATOM 6067 C CA . ASP D 1 110 ? 6.488 53.315 62.750 1.00 44.17 110 ASP D CA 1
ATOM 6068 C C . ASP D 1 110 ? 7.795 52.940 62.062 1.00 44.63 110 ASP D C 1
ATOM 6069 O O . ASP D 1 110 ? 8.030 51.773 61.747 1.00 45.66 110 ASP D O 1
ATOM 6074 N N . VAL D 1 111 ? 8.638 53.933 61.813 1.00 44.50 111 VAL D N 1
ATOM 6075 C CA . VAL D 1 111 ? 9.913 53.681 61.159 1.00 44.59 111 VAL D CA 1
ATOM 6076 C C . VAL D 1 111 ? 10.993 53.489 62.223 1.00 44.72 111 VAL D C 1
ATOM 6077 O O . VAL D 1 111 ? 11.434 54.445 62.865 1.00 44.97 111 VAL D O 1
ATOM 6081 N N . LEU D 1 112 ? 11.412 52.240 62.399 1.00 43.35 112 LEU D N 1
ATOM 6082 C CA . LEU D 1 112 ? 12.407 51.886 63.404 1.00 42.44 112 LEU D CA 1
ATOM 6083 C C . LEU D 1 112 ? 13.850 51.891 62.906 1.00 43.20 112 LEU D C 1
ATOM 6084 O O . LEU D 1 112 ? 14.182 51.258 61.903 1.00 41.19 112 LEU D O 1
ATOM 6089 N N . SER D 1 113 ? 14.707 52.607 63.632 1.00 44.90 113 SER D N 1
ATOM 6090 C CA . SER D 1 113 ? 16.121 52.720 63.284 1.00 43.46 113 SER D CA 1
ATOM 6091 C C . SER D 1 113 ? 17.009 51.939 64.258 1.00 42.69 113 SER D C 1
ATOM 6092 O O . SER D 1 113 ? 16.588 51.598 65.366 1.00 43.74 113 SER D O 1
ATOM 6095 N N . PRO D 1 114 ? 18.250 51.638 63.842 1.00 41.55 114 PRO D N 1
ATOM 6096 C CA . PRO D 1 114 ? 19.222 50.899 64.650 1.00 41.02 114 PRO D CA 1
ATOM 6097 C C . PRO D 1 114 ? 19.788 51.714 65.813 1.00 41.20 114 PRO D C 1
ATOM 6098 O O . PRO D 1 114 ? 19.778 52.949 65.795 1.00 38.83 114 PRO D O 1
ATOM 6102 N N . ASP D 1 115 ? 20.284 50.995 66.814 1.00 41.49 115 ASP D N 1
ATOM 6103 C CA . ASP D 1 115 ? 20.874 51.585 68.010 1.00 41.67 115 ASP D CA 1
ATOM 6104 C C . ASP D 1 115 ? 22.350 51.843 67.743 1.00 40.07 115 ASP D C 1
ATOM 6105 O O . ASP D 1 115 ? 23.137 50.910 67.599 1.00 38.17 115 ASP D O 1
ATOM 6110 N N . PRO D 1 116 ? 22.740 53.122 67.667 1.00 39.94 116 PRO D N 1
ATOM 6111 C CA . PRO D 1 116 ? 24.125 53.518 67.410 1.00 41.68 116 PRO D CA 1
ATOM 6112 C C . PRO D 1 116 ? 25.150 52.744 68.231 1.00 44.75 116 PRO D C 1
ATOM 6113 O O . PRO D 1 116 ? 26.122 52.225 67.684 1.00 46.29 116 PRO D O 1
ATOM 6117 N N . ARG D 1 117 ? 24.922 52.653 69.538 1.00 48.21 117 ARG D N 1
ATOM 6118 C CA . ARG D 1 117 ? 25.842 51.951 70.433 1.00 51.23 117 ARG D CA 1
ATOM 6119 C C . ARG D 1 117 ? 26.063 50.489 70.045 1.00 48.37 117 ARG D C 1
ATOM 6120 O O . ARG D 1 117 ? 26.899 49.805 70.626 1.00 48.99 117 ARG D O 1
ATOM 6128 N N . LEU D 1 118 ? 25.313 50.018 69.058 1.00 47.82 118 LEU D N 1
ATOM 6129 C CA . LEU D 1 118 ? 25.429 48.643 68.580 1.00 46.73 118 LEU D CA 1
ATOM 6130 C C . LEU D 1 118 ? 25.994 48.657 67.171 1.00 45.25 118 LEU D C 1
ATOM 6131 O O . LEU D 1 118 ? 26.862 47.856 66.816 1.00 44.09 118 LEU D O 1
ATOM 6136 N N . LEU D 1 119 ? 25.474 49.584 66.376 1.00 43.69 119 LEU D N 1
ATOM 6137 C CA . LEU D 1 119 ? 25.865 49.739 64.989 1.00 42.15 119 LEU D CA 1
ATOM 6138 C C . LEU D 1 119 ? 27.266 50.316 64.875 1.00 42.47 119 LEU D C 1
ATOM 6139 O O . LEU D 1 119 ? 28.153 49.704 64.280 1.00 43.82 119 LEU D O 1
ATOM 6144 N N . GLU D 1 120 ? 27.455 51.498 65.453 1.00 42.52 120 GLU D N 1
ATOM 6145 C CA . GLU D 1 120 ? 28.738 52.196 65.401 1.00 42.29 120 GLU D CA 1
ATOM 6146 C C . GLU D 1 120 ? 29.975 51.322 65.600 1.00 41.18 120 GLU D C 1
ATOM 6147 O O . GLU D 1 120 ? 30.901 51.359 64.784 1.00 41.99 120 GLU D O 1
ATOM 6153 N N . PRO D 1 121 ? 30.019 50.525 66.676 1.00 39.32 121 PRO D N 1
ATOM 6154 C CA . PRO D 1 121 ? 31.209 49.693 66.841 1.00 39.60 121 PRO D CA 1
ATOM 6155 C C . PRO D 1 121 ? 31.427 48.763 65.645 1.00 40.04 121 PRO D C 1
ATOM 6156 O O . PRO D 1 121 ? 32.557 48.607 65.173 1.00 43.14 121 PRO D O 1
ATOM 6160 N N . LEU D 1 122 ? 30.347 48.159 65.152 1.00 37.93 122 LEU D N 1
ATOM 6161 C CA . LEU D 1 122 ? 30.433 47.244 64.016 1.00 36.31 122 LEU D CA 1
ATOM 6162 C C . LEU D 1 122 ? 31.063 47.901 62.799 1.00 37.40 122 LEU D C 1
ATOM 6163 O O . LEU D 1 122 ? 32.053 47.405 62.253 1.00 39.85 122 LEU D O 1
ATOM 6168 N N . VAL D 1 123 ? 30.475 49.009 62.365 1.00 36.20 123 VAL D N 1
ATOM 6169 C CA . VAL D 1 123 ? 30.992 49.730 61.213 1.00 36.03 123 VAL D CA 1
ATOM 6170 C C . VAL D 1 123 ? 32.456 50.054 61.474 1.00 37.74 123 VAL D C 1
ATOM 6171 O O . VAL D 1 123 ? 33.326 49.744 60.658 1.00 38.50 123 VAL D O 1
ATOM 6175 N N . LYS D 1 124 ? 32.715 50.653 62.634 1.00 38.73 124 LYS D N 1
ATOM 6176 C CA . LYS D 1 124 ? 34.062 51.055 63.031 1.00 39.27 124 LYS D CA 1
ATOM 6177 C C . LYS D 1 124 ? 35.186 50.067 62.730 1.00 38.57 124 LYS D C 1
ATOM 6178 O O . LYS D 1 124 ? 36.224 50.453 62.200 1.00 40.40 124 LYS D O 1
ATOM 6184 N N . GLU D 1 125 ? 35.000 48.799 63.064 1.00 36.03 125 GLU D N 1
ATOM 6185 C CA . GLU D 1 125 ? 36.060 47.847 62.802 1.00 39.17 125 GLU D CA 1
ATOM 6186 C C . GLU D 1 125 ? 35.860 46.992 61.562 1.00 39.84 125 GLU D C 1
ATOM 6187 O O . GLU D 1 125 ? 36.790 46.311 61.133 1.00 41.80 125 GLU D O 1
ATOM 6193 N N . LYS D 1 126 ? 34.669 47.017 60.974 1.00 38.61 126 LYS D N 1
ATOM 6194 C CA . LYS D 1 126 ? 34.430 46.176 59.807 1.00 36.89 126 LYS D CA 1
ATOM 6195 C C . LYS D 1 126 ? 34.011 46.850 58.502 1.00 35.41 126 LYS D C 1
ATOM 6196 O O . LYS D 1 126 ? 33.886 46.179 57.477 1.00 35.13 126 LYS D O 1
ATOM 6202 N N . GLY D 1 127 ? 33.799 48.162 58.529 1.00 33.58 127 GLY D N 1
ATOM 6203 C CA . GLY D 1 127 ? 33.400 48.856 57.315 1.00 31.94 127 GLY D CA 1
ATOM 6204 C C . GLY D 1 127 ? 31.896 48.930 57.138 1.00 31.37 127 GLY D C 1
ATOM 6205 O O . GLY D 1 127 ? 31.143 48.553 58.036 1.00 30.56 127 GLY D O 1
ATOM 6206 N N . LEU D 1 128 ? 31.452 49.414 55.981 1.00 29.50 128 LEU D N 1
ATOM 6207 C CA . LEU D 1 128 ? 30.024 49.540 55.713 1.00 30.23 128 LEU D CA 1
ATOM 6208 C C . LEU D 1 128 ? 29.535 48.460 54.756 1.00 32.87 128 LEU D C 1
ATOM 6209 O O . LEU D 1 128 ? 28.466 48.590 54.151 1.00 34.51 128 LEU D O 1
ATOM 6214 N N . PHE D 1 129 ? 30.321 47.396 54.622 1.00 33.17 129 PHE D N 1
ATOM 6215 C CA . PHE D 1 129 ? 29.974 46.292 53.732 1.00 31.14 129 PHE D CA 1
ATOM 6216 C C . PHE D 1 129 ? 30.576 44.986 54.237 1.00 31.50 129 PHE D C 1
ATOM 6217 O O . PHE D 1 129 ? 31.008 44.156 53.442 1.00 33.46 129 PHE D O 1
ATOM 6225 N N . SER D 1 130 ? 30.607 44.804 55.554 1.00 32.11 130 SER D N 1
ATOM 6226 C CA . SER D 1 130 ? 31.179 43.591 56.132 1.00 31.36 130 SER D CA 1
ATOM 6227 C C . SER D 1 130 ? 30.437 42.329 55.684 1.00 31.67 130 SER D C 1
ATOM 6228 O O . SER D 1 130 ? 31.054 41.289 55.451 1.00 31.76 130 SER D O 1
ATOM 6231 N N . PHE D 1 131 ? 29.117 42.427 55.555 1.00 32.10 131 PHE D N 1
ATOM 6232 C CA . PHE D 1 131 ? 28.289 41.297 55.134 1.00 34.56 131 PHE D CA 1
ATOM 6233 C C . PHE D 1 131 ? 28.794 40.570 53.880 1.00 37.05 131 PHE D C 1
ATOM 6234 O O . PHE D 1 131 ? 28.496 39.389 53.687 1.00 37.89 131 PHE D O 1
ATOM 6242 N N . TYR D 1 132 ? 29.554 41.262 53.032 1.00 38.21 132 TYR D N 1
ATOM 6243 C CA . TYR D 1 132 ? 30.082 40.643 51.815 1.00 39.53 132 TYR D CA 1
ATOM 6244 C C . TYR D 1 132 ? 31.087 39.548 52.137 1.00 42.42 132 TYR D C 1
ATOM 6245 O O . TYR D 1 132 ? 31.191 38.553 51.415 1.00 41.23 132 TYR D O 1
ATOM 6254 N N . ARG D 1 133 ? 31.828 39.732 53.223 1.00 47.25 133 ARG D N 1
ATOM 6255 C CA . ARG D 1 133 ? 32.828 38.750 53.610 1.00 52.27 133 ARG D CA 1
ATOM 6256 C C . ARG D 1 133 ? 32.475 37.936 54.855 1.00 52.03 133 ARG D C 1
ATOM 6257 O O . ARG D 1 133 ? 33.013 36.847 55.052 1.00 52.62 133 ARG D O 1
ATOM 6265 N N . ASP D 1 134 ? 31.568 38.447 55.684 1.00 50.24 134 ASP D N 1
ATOM 6266 C CA . ASP D 1 134 ? 31.172 37.740 56.903 1.00 48.91 134 ASP D CA 1
ATOM 6267 C C . ASP D 1 134 ? 29.743 37.211 56.844 1.00 46.96 134 ASP D C 1
ATOM 6268 O O . ASP D 1 134 ? 29.215 36.745 57.850 1.00 47.84 134 ASP D O 1
ATOM 6273 N N . GLY D 1 135 ? 29.114 37.271 55.677 1.00 44.69 135 GLY D N 1
ATOM 6274 C CA . GLY D 1 135 ? 27.739 36.818 55.594 1.00 43.38 135 GLY D CA 1
ATOM 6275 C C . GLY D 1 135 ? 26.864 37.936 56.135 1.00 42.71 135 GLY D C 1
ATOM 6276 O O . GLY D 1 135 ? 27.342 38.776 56.898 1.00 43.79 135 GLY D O 1
ATOM 6277 N N . HIS D 1 136 ? 25.587 37.949 55.767 1.00 41.00 136 HIS D N 1
ATOM 6278 C CA . HIS D 1 136 ? 24.684 39.015 56.199 1.00 39.32 136 HIS D CA 1
ATOM 6279 C C . HIS D 1 136 ? 24.212 38.926 57.642 1.00 37.68 136 HIS D C 1
ATOM 6280 O O . HIS D 1 136 ? 23.698 39.903 58.191 1.00 36.11 136 HIS D O 1
ATOM 6287 N N . GLY D 1 137 ? 24.394 37.758 58.249 1.00 36.47 137 GLY D N 1
ATOM 6288 C CA . GLY D 1 137 ? 23.968 37.550 59.623 1.00 36.99 137 GLY D CA 1
ATOM 6289 C C . GLY D 1 137 ? 24.215 38.685 60.604 1.00 38.05 137 GLY D C 1
ATOM 6290 O O . GLY D 1 137 ? 23.271 39.269 61.142 1.00 38.58 137 GLY D O 1
ATOM 6291 N N . GLU D 1 138 ? 25.484 39.006 60.835 1.00 37.83 138 GLU D N 1
ATOM 6292 C CA . GLU D 1 138 ? 25.851 40.053 61.778 1.00 37.20 138 GLU D CA 1
ATOM 6293 C C . GLU D 1 138 ? 25.191 41.416 61.562 1.00 36.14 138 GLU D C 1
ATOM 6294 O O . GLU D 1 138 ? 24.497 41.911 62.455 1.00 35.73 138 GLU D O 1
ATOM 6300 N N . CYS D 1 139 ? 25.406 42.026 60.397 1.00 35.69 139 CYS D N 1
ATOM 6301 C CA . CYS D 1 139 ? 24.821 43.342 60.115 1.00 37.38 139 CYS D CA 1
ATOM 6302 C C . CYS D 1 139 ? 23.297 43.326 60.285 1.00 38.84 139 CYS D C 1
ATOM 6303 O O . CYS D 1 139 ? 22.733 44.202 60.955 1.00 37.52 139 CYS D O 1
ATOM 6306 N N . CYS D 1 140 ? 22.633 42.334 59.688 1.00 38.63 140 CYS D N 1
ATOM 6307 C CA . CYS D 1 140 ? 21.178 42.217 59.810 1.00 40.20 140 CYS D CA 1
ATOM 6308 C C . CYS D 1 140 ? 20.810 42.264 61.288 1.00 40.31 140 CYS D C 1
ATOM 6309 O O . CYS D 1 140 ? 19.980 43.074 61.711 1.00 39.62 140 CYS D O 1
ATOM 6312 N N . GLY D 1 141 ? 21.449 41.393 62.065 1.00 39.26 141 GLY D N 1
ATOM 6313 C CA . GLY D 1 141 ? 21.188 41.327 63.489 1.00 38.71 141 GLY D CA 1
ATOM 6314 C C . GLY D 1 141 ? 21.172 42.669 64.199 1.00 39.78 141 GLY D C 1
ATOM 6315 O O . GLY D 1 141 ? 20.364 42.882 65.106 1.00 40.90 141 GLY D O 1
ATOM 6316 N N . ILE D 1 142 ? 22.044 43.584 63.784 1.00 36.30 142 ILE D N 1
ATOM 6317 C CA . ILE D 1 142 ? 22.119 44.889 64.426 1.00 33.95 142 ILE D CA 1
ATOM 6318 C C . ILE D 1 142 ? 21.192 45.958 63.851 1.00 34.53 142 ILE D C 1
ATOM 6319 O O . ILE D 1 142 ? 20.590 46.730 64.605 1.00 32.52 142 ILE D O 1
ATOM 6324 N N . ARG D 1 143 ? 21.076 46.005 62.526 1.00 35.48 143 ARG D N 1
ATOM 6325 C CA . ARG D 1 143 ? 20.231 47.002 61.864 1.00 36.75 143 ARG D CA 1
ATOM 6326 C C . ARG D 1 143 ? 18.790 46.530 61.684 1.00 38.29 143 ARG D C 1
ATOM 6327 O O . ARG D 1 143 ? 17.865 47.339 61.597 1.00 37.62 143 ARG D O 1
ATOM 6335 N N . LYS D 1 144 ? 18.595 45.219 61.637 1.00 42.04 144 LYS D N 1
ATOM 6336 C CA . LYS D 1 144 ? 17.260 44.679 61.419 1.00 46.55 144 LYS D CA 1
ATOM 6337 C C . LYS D 1 144 ? 16.699 43.880 62.595 1.00 48.67 144 LYS D C 1
ATOM 6338 O O . LYS D 1 144 ? 15.700 44.274 63.200 1.00 50.93 144 LYS D O 1
ATOM 6344 N N . ILE D 1 145 ? 17.351 42.769 62.926 1.00 49.03 145 ILE D N 1
ATOM 6345 C CA . ILE D 1 145 ? 16.882 41.901 64.002 1.00 49.16 145 ILE D CA 1
ATOM 6346 C C . ILE D 1 145 ? 16.724 42.545 65.380 1.00 49.35 145 ILE D C 1
ATOM 6347 O O . ILE D 1 145 ? 15.645 42.491 65.970 1.00 49.36 145 ILE D O 1
ATOM 6352 N N . GLU D 1 146 ? 17.788 43.152 65.895 1.00 49.56 146 GLU D N 1
ATOM 6353 C CA . GLU D 1 146 ? 17.728 43.767 67.216 1.00 49.16 146 GLU D CA 1
ATOM 6354 C C . GLU D 1 146 ? 16.576 44.756 67.360 1.00 47.16 146 GLU D C 1
ATOM 6355 O O . GLU D 1 146 ? 15.725 44.584 68.228 1.00 48.04 146 GLU D O 1
ATOM 6361 N N . PRO D 1 147 ? 16.523 45.799 66.514 1.00 46.22 147 PRO D N 1
ATOM 6362 C CA . PRO D 1 147 ? 15.417 46.755 66.646 1.00 46.50 147 PRO D CA 1
ATOM 6363 C C . PRO D 1 147 ? 14.034 46.112 66.523 1.00 46.85 147 PRO D C 1
ATOM 6364 O O . PRO D 1 147 ? 13.058 46.620 67.082 1.00 47.24 147 PRO D O 1
ATOM 6368 N N . LEU D 1 148 ? 13.949 44.997 65.798 1.00 46.33 148 LEU D N 1
ATOM 6369 C CA . LEU D 1 148 ? 12.680 44.289 65.651 1.00 47.36 148 LEU D CA 1
ATOM 6370 C C . LEU D 1 148 ? 12.300 43.697 67.010 1.00 48.98 148 LEU D C 1
ATOM 6371 O O . LEU D 1 148 ? 11.159 43.830 67.463 1.00 51.09 148 LEU D O 1
ATOM 6376 N N . LYS D 1 149 ? 13.267 43.041 67.649 1.00 47.33 149 LYS D N 1
ATOM 6377 C CA . LYS D 1 149 ? 13.069 42.431 68.959 1.00 46.94 149 LYS D CA 1
ATOM 6378 C C . LYS D 1 149 ? 12.539 43.449 69.951 1.00 45.79 149 LYS D C 1
ATOM 6379 O O . LYS D 1 149 ? 11.607 43.182 70.707 1.00 44.56 149 LYS D O 1
ATOM 6385 N N . ARG D 1 150 ? 13.157 44.620 69.931 1.00 46.08 150 ARG D N 1
ATOM 6386 C CA . ARG D 1 150 ? 12.794 45.713 70.811 1.00 48.56 150 ARG D CA 1
ATOM 6387 C C . ARG D 1 150 ? 11.332 46.110 70.619 1.00 50.07 150 ARG D C 1
ATOM 6388 O O . ARG D 1 150 ? 10.639 46.434 71.583 1.00 52.20 150 ARG D O 1
ATOM 6396 N N . LYS D 1 151 ? 10.860 46.069 69.377 1.00 51.95 151 LYS D N 1
ATOM 6397 C CA . LYS D 1 151 ? 9.481 46.440 69.078 1.00 53.16 151 LYS D CA 1
ATOM 6398 C C . LYS D 1 151 ? 8.470 45.382 69.496 1.00 53.81 151 LYS D C 1
ATOM 6399 O O . LYS D 1 151 ? 7.495 45.685 70.184 1.00 53.67 151 LYS D O 1
ATOM 6405 N N . LEU D 1 152 ? 8.703 44.144 69.074 1.00 54.20 152 LEU D N 1
ATOM 6406 C CA . LEU D 1 152 ? 7.798 43.048 69.397 1.00 56.43 152 LEU D CA 1
ATOM 6407 C C . LEU D 1 152 ? 7.650 42.761 70.889 1.00 58.67 152 LEU D C 1
ATOM 6408 O O . LEU D 1 152 ? 6.774 41.995 71.295 1.00 57.91 152 LEU D O 1
ATOM 6413 N N . ALA D 1 153 ? 8.503 43.371 71.705 1.00 60.71 153 ALA D N 1
ATOM 6414 C CA . ALA D 1 153 ? 8.428 43.175 73.147 1.00 60.94 153 ALA D CA 1
ATOM 6415 C C . ALA D 1 153 ? 7.040 43.592 73.616 1.00 62.34 153 ALA D C 1
ATOM 6416 O O . ALA D 1 153 ? 6.235 42.756 74.029 1.00 63.59 153 ALA D O 1
ATOM 6418 N N . GLY D 1 154 ? 6.760 44.889 73.543 1.00 62.69 154 GLY D N 1
ATOM 6419 C CA . GLY D 1 154 ? 5.460 45.381 73.958 1.00 64.77 154 GLY D CA 1
ATOM 6420 C C . GLY D 1 154 ? 4.398 45.057 72.925 1.00 65.93 154 GLY D C 1
ATOM 6421 O O . GLY D 1 154 ? 3.612 45.927 72.539 1.00 66.39 154 GLY D O 1
ATOM 6422 N N . VAL D 1 155 ? 4.379 43.803 72.476 1.00 65.27 155 VAL D N 1
ATOM 6423 C CA . VAL D 1 155 ? 3.422 43.341 71.476 1.00 64.04 155 VAL D CA 1
ATOM 6424 C C . VAL D 1 155 ? 2.859 41.974 71.856 1.00 63.65 155 VAL D C 1
ATOM 6425 O O . VAL D 1 155 ? 3.540 41.171 72.495 1.00 63.74 155 VAL D O 1
ATOM 6429 N N . ARG D 1 156 ? 1.612 41.721 71.464 1.00 63.36 156 ARG D N 1
ATOM 6430 C CA . ARG D 1 156 ? 0.949 40.453 71.757 1.00 63.01 156 ARG D CA 1
ATOM 6431 C C . ARG D 1 156 ? 1.079 39.529 70.556 1.00 61.13 156 ARG D C 1
ATOM 6432 O O . ARG D 1 156 ? 1.387 38.344 70.697 1.00 60.28 156 ARG D O 1
ATOM 6440 N N . ALA D 1 157 ? 0.829 40.088 69.374 1.00 59.65 157 ALA D N 1
ATOM 6441 C CA . ALA D 1 157 ? 0.917 39.353 68.113 1.00 56.78 157 ALA D CA 1
ATOM 6442 C C . ALA D 1 157 ? 1.102 40.317 66.937 1.00 54.91 157 ALA D C 1
ATOM 6443 O O . ALA D 1 157 ? 0.694 41.480 66.999 1.00 54.67 157 ALA D O 1
ATOM 6445 N N . TRP D 1 158 ? 1.717 39.832 65.864 1.00 51.97 158 TRP D N 1
ATOM 6446 C CA . TRP D 1 158 ? 1.955 40.662 64.689 1.00 48.94 158 TRP D CA 1
ATOM 6447 C C . TRP D 1 158 ? 1.841 39.823 63.417 1.00 48.81 158 TRP D C 1
ATOM 6448 O O . TRP D 1 158 ? 1.780 38.591 63.480 1.00 47.95 158 TRP D O 1
ATOM 6459 N N . ALA D 1 159 ? 1.808 40.487 62.264 1.00 48.02 159 ALA D N 1
ATOM 6460 C CA . ALA D 1 159 ? 1.697 39.779 60.991 1.00 46.89 159 ALA D CA 1
ATOM 6461 C C . ALA D 1 159 ? 2.688 40.273 59.943 1.00 46.68 159 ALA D C 1
ATOM 6462 O O . ALA D 1 159 ? 2.964 41.474 59.845 1.00 44.72 159 ALA D O 1
ATOM 6464 N N . THR D 1 160 ? 3.218 39.329 59.167 1.00 46.06 160 THR D N 1
ATOM 6465 C CA . THR D 1 160 ? 4.164 39.635 58.100 1.00 45.45 160 THR D CA 1
ATOM 6466 C C . THR D 1 160 ? 3.618 39.042 56.805 1.00 46.59 160 THR D C 1
ATOM 6467 O O . THR D 1 160 ? 2.847 38.078 56.826 1.00 46.34 160 THR D O 1
ATOM 6471 N N . GLY D 1 161 ? 4.024 39.621 55.682 1.00 46.46 161 GLY D N 1
ATOM 6472 C CA . GLY D 1 161 ? 3.565 39.142 54.393 1.00 47.68 161 GLY D CA 1
ATOM 6473 C C . GLY D 1 161 ? 4.447 38.065 53.792 1.00 47.02 161 GLY D C 1
ATOM 6474 O O . GLY D 1 161 ? 4.504 37.901 52.573 1.00 48.11 161 GLY D O 1
ATOM 6475 N N . GLN D 1 162 ? 5.151 37.331 54.640 1.00 46.62 162 GLN D N 1
ATOM 6476 C CA . GLN D 1 162 ? 6.001 36.259 54.150 1.00 46.43 162 GLN D CA 1
ATOM 6477 C C . GLN D 1 162 ? 5.124 35.346 53.305 1.00 44.96 162 GLN D C 1
ATOM 6478 O O . GLN D 1 162 ? 3.940 35.181 53.594 1.00 44.92 162 GLN D O 1
ATOM 6484 N N . ARG D 1 163 ? 5.695 34.769 52.255 1.00 44.16 163 ARG D N 1
ATOM 6485 C CA . ARG D 1 163 ? 4.940 33.871 51.390 1.00 41.84 163 ARG D CA 1
ATOM 6486 C C . ARG D 1 163 ? 5.693 32.569 51.166 1.00 43.47 163 ARG D C 1
ATOM 6487 O O . ARG D 1 163 ? 6.919 32.556 51.061 1.00 41.84 163 ARG D O 1
ATOM 6495 N N . ARG D 1 164 ? 4.945 31.474 51.080 1.00 46.46 164 ARG D N 1
ATOM 6496 C CA . ARG D 1 164 ? 5.532 30.163 50.858 1.00 49.24 164 ARG D CA 1
ATOM 6497 C C . ARG D 1 164 ? 6.379 30.123 49.591 1.00 50.26 164 ARG D C 1
ATOM 6498 O O . ARG D 1 164 ? 7.537 29.707 49.631 1.00 49.65 164 ARG D O 1
ATOM 6506 N N . ASP D 1 165 ? 5.812 30.573 48.475 1.00 52.58 165 ASP D N 1
ATOM 6507 C CA . ASP D 1 165 ? 6.519 30.541 47.195 1.00 53.21 165 ASP D CA 1
ATOM 6508 C C . ASP D 1 165 ? 7.706 31.482 47.050 1.00 54.51 165 ASP D C 1
ATOM 6509 O O . ASP D 1 165 ? 8.513 31.315 46.133 1.00 56.04 165 ASP D O 1
ATOM 6514 N N . GLN D 1 166 ? 7.830 32.472 47.925 1.00 54.93 166 GLN D N 1
ATOM 6515 C CA . GLN D 1 166 ? 8.959 33.377 47.795 1.00 58.32 166 GLN D CA 1
ATOM 6516 C C . GLN D 1 166 ? 10.216 32.740 48.378 1.00 61.68 166 GLN D C 1
ATOM 6517 O O . GLN D 1 166 ? 11.274 33.364 48.436 1.00 60.10 166 GLN D O 1
ATOM 6523 N N . SER D 1 167 ? 10.083 31.477 48.783 1.00 66.92 167 SER D N 1
ATOM 6524 C CA . SER D 1 167 ? 11.186 30.709 49.356 1.00 71.84 167 SER D CA 1
ATOM 6525 C C . SER D 1 167 ? 11.781 29.835 48.269 1.00 76.07 167 SER D C 1
ATOM 6526 O O . SER D 1 167 ? 11.051 29.282 47.444 1.00 73.27 167 SER D O 1
ATOM 6529 N N . PRO D 1 168 ? 13.114 29.666 48.282 1.00 82.34 168 PRO D N 1
ATOM 6530 C CA . PRO D 1 168 ? 13.861 28.861 47.310 1.00 86.15 168 PRO D CA 1
ATOM 6531 C C . PRO D 1 168 ? 13.041 27.746 46.675 1.00 89.93 168 PRO D C 1
ATOM 6532 O O . PRO D 1 168 ? 12.885 27.693 45.455 1.00 90.43 168 PRO D O 1
ATOM 6536 N N . GLY D 1 169 ? 12.512 26.865 47.516 1.00 93.66 169 GLY D N 1
ATOM 6537 C CA . GLY D 1 169 ? 11.722 25.752 47.027 1.00 96.90 169 GLY D CA 1
ATOM 6538 C C . GLY D 1 169 ? 11.881 24.572 47.958 1.00 99.64 169 GLY D C 1
ATOM 6539 O O . GLY D 1 169 ? 11.393 23.472 47.679 1.00 99.96 169 GLY D O 1
ATOM 6540 N N . THR D 1 170 ? 12.579 24.808 49.070 1.00 101.88 170 THR D N 1
ATOM 6541 C CA . THR D 1 170 ? 12.809 23.785 50.086 1.00 103.70 170 THR D CA 1
ATOM 6542 C C . THR D 1 170 ? 11.449 23.254 50.566 1.00 104.74 170 THR D C 1
ATOM 6543 O O . THR D 1 170 ? 11.371 22.383 51.437 1.00 104.98 170 THR D O 1
ATOM 6547 N N . ARG D 1 171 ? 10.395 23.800 49.956 1.00 104.62 171 ARG D N 1
ATOM 6548 C CA . ARG D 1 171 ? 8.992 23.482 50.212 1.00 102.75 171 ARG D CA 1
ATOM 6549 C C . ARG D 1 171 ? 8.277 24.615 50.941 1.00 100.74 171 ARG D C 1
ATOM 6550 O O . ARG D 1 171 ? 8.795 25.730 51.031 1.00 100.56 171 ARG D O 1
ATOM 6558 N N . SER D 1 172 ? 7.078 24.329 51.436 1.00 97.63 172 SER D N 1
ATOM 6559 C CA . SER D 1 172 ? 6.271 25.317 52.143 1.00 93.96 172 SER D CA 1
ATOM 6560 C C . SER D 1 172 ? 6.467 25.144 53.642 1.00 90.57 172 SER D C 1
ATOM 6561 O O . SER D 1 172 ? 5.930 24.216 54.250 1.00 90.50 172 SER D O 1
ATOM 6564 N N . GLN D 1 173 ? 7.236 26.046 54.235 1.00 86.55 173 GLN D N 1
ATOM 6565 C CA . GLN D 1 173 ? 7.520 25.967 55.656 1.00 83.12 173 GLN D CA 1
ATOM 6566 C C . GLN D 1 173 ? 6.632 26.875 56.502 1.00 79.25 173 GLN D C 1
ATOM 6567 O O . GLN D 1 173 ? 6.405 26.604 57.679 1.00 79.16 173 GLN D O 1
ATOM 6573 N N . VAL D 1 174 ? 6.119 27.946 55.905 1.00 73.74 174 VAL D N 1
ATOM 6574 C CA . VAL D 1 174 ? 5.294 28.887 56.653 1.00 67.71 174 VAL D CA 1
ATOM 6575 C C . VAL D 1 174 ? 3.836 28.504 56.856 1.00 63.52 174 VAL D C 1
ATOM 6576 O O . VAL D 1 174 ? 3.163 28.002 55.950 1.00 61.61 174 VAL D O 1
ATOM 6580 N N . ALA D 1 175 ? 3.370 28.759 58.075 1.00 59.05 175 ALA D N 1
ATOM 6581 C CA . ALA D 1 175 ? 2.000 28.497 58.483 1.00 56.47 175 ALA D CA 1
ATOM 6582 C C . ALA D 1 175 ? 1.327 29.856 58.620 1.00 54.34 175 ALA D C 1
ATOM 6583 O O . ALA D 1 175 ? 2.003 30.859 58.834 1.00 55.99 175 ALA D O 1
ATOM 6585 N N . VAL D 1 176 ? 0.005 29.894 58.507 1.00 50.50 176 VAL D N 1
ATOM 6586 C CA . VAL D 1 176 ? -0.715 31.158 58.598 1.00 48.42 176 VAL D CA 1
ATOM 6587 C C . VAL D 1 176 ? -0.751 31.719 60.013 1.00 48.97 176 VAL D C 1
ATOM 6588 O O . VAL D 1 176 ? -0.924 32.920 60.208 1.00 47.69 176 VAL D O 1
ATOM 6592 N N . LEU D 1 177 ? -0.587 30.842 60.998 1.00 51.30 177 LEU D N 1
ATOM 6593 C CA . LEU D 1 177 ? -0.606 31.238 62.404 1.00 51.18 177 LEU D CA 1
ATOM 6594 C C . LEU D 1 177 ? 0.290 30.326 63.218 1.00 52.62 177 LEU D C 1
ATOM 6595 O O . LEU D 1 177 ? 0.171 29.103 63.148 1.00 52.85 177 LEU D O 1
ATOM 6600 N N . GLU D 1 178 ? 1.185 30.919 63.999 1.00 53.44 178 GLU D N 1
ATOM 6601 C CA . GLU D 1 178 ? 2.095 30.132 64.818 1.00 53.24 178 GLU D CA 1
ATOM 6602 C C . GLU D 1 178 ? 2.679 30.975 65.943 1.00 54.10 178 GLU D C 1
ATOM 6603 O O . GLU D 1 178 ? 2.561 32.205 65.947 1.00 53.44 178 GLU D O 1
ATOM 6609 N N . ILE D 1 179 ? 3.303 30.301 66.902 1.00 54.53 179 ILE D N 1
ATOM 6610 C CA . ILE D 1 179 ? 3.926 30.981 68.026 1.00 55.87 179 ILE D CA 1
ATOM 6611 C C . ILE D 1 179 ? 5.253 31.481 67.496 1.00 54.55 179 ILE D C 1
ATOM 6612 O O . ILE D 1 179 ? 6.010 30.710 66.906 1.00 53.09 179 ILE D O 1
ATOM 6617 N N . ASP D 1 180 ? 5.537 32.761 67.701 1.00 53.44 180 ASP D N 1
ATOM 6618 C CA . ASP D 1 180 ? 6.779 33.329 67.210 1.00 54.90 180 ASP D CA 1
ATOM 6619 C C . ASP D 1 180 ? 7.988 32.606 67.797 1.00 55.90 180 ASP D C 1
ATOM 6620 O O . ASP D 1 180 ? 8.485 32.966 68.862 1.00 57.86 180 ASP D O 1
ATOM 6625 N N . GLY D 1 181 ? 8.464 31.589 67.084 1.00 55.75 181 GLY D N 1
ATOM 6626 C CA . GLY D 1 181 ? 9.598 30.809 67.550 1.00 56.60 181 GLY D CA 1
ATOM 6627 C C . GLY D 1 181 ? 10.939 31.519 67.655 1.00 56.89 181 GLY D C 1
ATOM 6628 O O . GLY D 1 181 ? 11.973 30.866 67.804 1.00 55.35 181 GLY D O 1
ATOM 6629 N N . ALA D 1 182 ? 10.932 32.847 67.586 1.00 57.42 182 ALA D N 1
ATOM 6630 C CA . ALA D 1 182 ? 12.168 33.611 67.680 1.00 57.57 182 ALA D CA 1
ATOM 6631 C C . ALA D 1 182 ? 12.145 34.613 68.829 1.00 60.14 182 ALA D C 1
ATOM 6632 O O . ALA D 1 182 ? 13.127 34.737 69.562 1.00 60.70 182 ALA D O 1
ATOM 6634 N N . PHE D 1 183 ? 11.030 35.323 68.988 1.00 62.06 183 PHE D N 1
ATOM 6635 C CA . PHE D 1 183 ? 10.903 36.318 70.056 1.00 63.90 183 PHE D CA 1
ATOM 6636 C C . PHE D 1 183 ? 9.926 35.898 71.147 1.00 64.96 183 PHE D C 1
ATOM 6637 O O . PHE D 1 183 ? 9.661 36.664 72.077 1.00 66.09 183 PHE D O 1
ATOM 6645 N N . SER D 1 184 ? 9.382 34.692 71.039 1.00 65.90 184 SER D N 1
ATOM 6646 C CA . SER D 1 184 ? 8.426 34.229 72.034 1.00 67.13 184 SER D CA 1
ATOM 6647 C C . SER D 1 184 ? 9.112 33.498 73.178 1.00 67.15 184 SER D C 1
ATOM 6648 O O . SER D 1 184 ? 10.183 32.917 73.008 1.00 67.59 184 SER D O 1
ATOM 6651 N N . THR D 1 185 ? 8.487 33.547 74.349 1.00 67.63 185 THR D N 1
ATOM 6652 C CA . THR D 1 185 ? 9.008 32.886 75.540 1.00 67.81 185 THR D CA 1
ATOM 6653 C C . THR D 1 185 ? 7.823 32.258 76.274 1.00 68.11 185 THR D C 1
ATOM 6654 O O . THR D 1 185 ? 6.725 32.826 76.282 1.00 69.38 185 THR D O 1
ATOM 6658 N N . PRO D 1 186 ? 8.022 31.075 76.891 1.00 66.90 186 PRO D N 1
ATOM 6659 C CA . PRO D 1 186 ? 6.920 30.424 77.610 1.00 65.53 186 PRO D CA 1
ATOM 6660 C C . PRO D 1 186 ? 6.245 31.422 78.543 1.00 66.72 186 PRO D C 1
ATOM 6661 O O . PRO D 1 186 ? 5.037 31.358 78.783 1.00 64.82 186 PRO D O 1
ATOM 6665 N N . GLU D 1 187 ? 7.055 32.354 79.044 1.00 68.60 187 GLU D N 1
ATOM 6666 C CA . GLU D 1 187 ? 6.614 33.400 79.959 1.00 68.85 187 GLU D CA 1
ATOM 6667 C C . GLU D 1 187 ? 5.734 34.398 79.203 1.00 67.37 187 GLU D C 1
ATOM 6668 O O . GLU D 1 187 ? 4.541 34.527 79.477 1.00 65.66 187 GLU D O 1
ATOM 6674 N N . LYS D 1 188 ? 6.336 35.109 78.258 1.00 67.28 188 LYS D N 1
ATOM 6675 C CA . LYS D 1 188 ? 5.599 36.072 77.451 1.00 67.95 188 LYS D CA 1
ATOM 6676 C C . LYS D 1 188 ? 5.567 35.578 76.004 1.00 67.17 188 LYS D C 1
ATOM 6677 O O . LYS D 1 188 ? 6.507 35.797 75.236 1.00 67.37 188 LYS D O 1
ATOM 6683 N N . PRO D 1 189 ? 4.481 34.884 75.622 1.00 66.70 189 PRO D N 1
ATOM 6684 C CA . PRO D 1 189 ? 4.305 34.346 74.270 1.00 64.54 189 PRO D CA 1
ATOM 6685 C C . PRO D 1 189 ? 3.967 35.415 73.230 1.00 62.27 189 PRO D C 1
ATOM 6686 O O . PRO D 1 189 ? 3.282 36.400 73.527 1.00 61.34 189 PRO D O 1
ATOM 6690 N N . LEU D 1 190 ? 4.454 35.209 72.011 1.00 59.82 190 LEU D N 1
ATOM 6691 C CA . LEU D 1 190 ? 4.203 36.137 70.915 1.00 58.17 190 LEU D CA 1
ATOM 6692 C C . LEU D 1 190 ? 3.609 35.366 69.738 1.00 56.45 190 LEU D C 1
ATOM 6693 O O . LEU D 1 190 ? 4.226 34.431 69.223 1.00 56.37 190 LEU D O 1
ATOM 6698 N N . TYR D 1 191 ? 2.411 35.753 69.312 1.00 55.09 191 TYR D N 1
ATOM 6699 C CA . TYR D 1 191 ? 1.766 35.069 68.199 1.00 55.38 191 TYR D CA 1
ATOM 6700 C C . TYR D 1 191 ? 2.027 35.803 66.899 1.00 54.74 191 TYR D C 1
ATOM 6701 O O . TYR D 1 191 ? 2.003 37.034 66.861 1.00 53.92 191 TYR D O 1
ATOM 6710 N N . LYS D 1 192 ? 2.290 35.047 65.835 1.00 53.89 192 LYS D N 1
ATOM 6711 C CA . LYS D 1 192 ? 2.554 35.654 64.534 1.00 52.17 192 LYS D CA 1
ATOM 6712 C C . LYS D 1 192 ? 1.652 35.108 63.435 1.00 50.04 192 LYS D C 1
ATOM 6713 O O . LYS D 1 192 ? 1.427 33.900 63.337 1.00 49.11 192 LYS D O 1
ATOM 6719 N N . PHE D 1 193 ? 1.140 36.019 62.614 1.00 47.91 193 PHE D N 1
ATOM 6720 C CA . PHE D 1 193 ? 0.275 35.662 61.500 1.00 47.25 193 PHE D CA 1
ATOM 6721 C C . PHE D 1 193 ? 1.008 35.899 60.186 1.00 44.85 193 PHE D C 1
ATOM 6722 O O . PHE D 1 193 ? 1.734 36.881 60.047 1.00 46.66 193 PHE D O 1
ATOM 6730 N N . ASN D 1 194 ? 0.816 34.997 59.229 1.00 42.51 194 ASN D N 1
ATOM 6731 C CA . ASN D 1 194 ? 1.427 35.120 57.904 1.00 41.87 194 ASN D CA 1
ATOM 6732 C C . ASN D 1 194 ? 0.298 34.993 56.865 1.00 40.58 194 ASN D C 1
ATOM 6733 O O . ASN D 1 194 ? 0.216 34.003 56.137 1.00 39.52 194 ASN D O 1
ATOM 6738 N N . PRO D 1 195 ? -0.580 36.008 56.785 1.00 37.67 195 PRO D N 1
ATOM 6739 C CA . PRO D 1 195 ? -1.725 36.074 55.874 1.00 37.33 195 PRO D CA 1
ATOM 6740 C C . PRO D 1 195 ? -1.469 35.708 54.415 1.00 38.12 195 PRO D C 1
ATOM 6741 O O . PRO D 1 195 ? -2.285 35.025 53.792 1.00 38.74 195 PRO D O 1
ATOM 6745 N N . LEU D 1 196 ? -0.345 36.166 53.873 1.00 37.87 196 LEU D N 1
ATOM 6746 C CA . LEU D 1 196 ? -0.003 35.907 52.477 1.00 36.37 196 LEU D CA 1
ATOM 6747 C C . LEU D 1 196 ? 0.789 34.627 52.292 1.00 36.19 196 LEU D C 1
ATOM 6748 O O . LEU D 1 196 ? 1.442 34.446 51.269 1.00 37.29 196 LEU D O 1
ATOM 6753 N N . SER D 1 197 ? 0.732 33.738 53.274 1.00 37.08 197 SER D N 1
ATOM 6754 C CA . SER D 1 197 ? 1.474 32.485 53.201 1.00 38.83 197 SER D CA 1
ATOM 6755 C C . SER D 1 197 ? 1.131 31.661 51.973 1.00 40.40 197 SER D C 1
ATOM 6756 O O . SER D 1 197 ? 2.006 31.306 51.184 1.00 41.77 197 SER D O 1
ATOM 6759 N N . SER D 1 198 ? -0.150 31.357 51.816 1.00 41.53 198 SER D N 1
ATOM 6760 C CA . SER D 1 198 ? -0.611 30.552 50.696 1.00 44.33 198 SER D CA 1
ATOM 6761 C C . SER D 1 198 ? -0.796 31.335 49.394 1.00 43.59 198 SER D C 1
ATOM 6762 O O . SER D 1 198 ? -1.296 30.800 48.405 1.00 44.05 198 SER D O 1
ATOM 6765 N N . MET D 1 199 ? -0.381 32.597 49.388 1.00 42.14 199 MET D N 1
ATOM 6766 C CA . MET D 1 199 ? -0.520 33.427 48.197 1.00 39.94 199 MET D CA 1
ATOM 6767 C C . MET D 1 199 ? 0.714 33.334 47.306 1.00 40.33 199 MET D C 1
ATOM 6768 O O . MET D 1 199 ? 1.849 33.270 47.789 1.00 39.29 199 MET D O 1
ATOM 6773 N N . THR D 1 200 ? 0.476 33.329 45.999 1.00 39.81 200 THR D N 1
ATOM 6774 C CA . THR D 1 200 ? 1.544 33.240 45.015 1.00 39.50 200 THR D CA 1
ATOM 6775 C C . THR D 1 200 ? 1.995 34.619 44.551 1.00 40.56 200 THR D C 1
ATOM 6776 O O . THR D 1 200 ? 1.237 35.596 44.612 1.00 40.29 200 THR D O 1
ATOM 6780 N N . SER D 1 201 ? 3.235 34.685 44.082 1.00 38.82 201 SER D N 1
ATOM 6781 C CA . SER D 1 201 ? 3.811 35.927 43.589 1.00 36.91 201 SER D CA 1
ATOM 6782 C C . SER D 1 201 ? 2.894 36.527 42.537 1.00 37.85 201 SER D C 1
ATOM 6783 O O . SER D 1 201 ? 2.546 37.705 42.592 1.00 38.17 201 SER D O 1
ATOM 6786 N N . GLU D 1 202 ? 2.504 35.697 41.578 1.00 39.62 202 GLU D N 1
ATOM 6787 C CA . GLU D 1 202 ? 1.619 36.122 40.505 1.00 39.71 202 GLU D CA 1
ATOM 6788 C C . GLU D 1 202 ? 0.322 36.681 41.081 1.00 37.86 202 GLU D C 1
ATOM 6789 O O . GLU D 1 202 ? -0.186 37.696 40.606 1.00 37.23 202 GLU D O 1
ATOM 6795 N N . GLU D 1 203 ? -0.211 36.016 42.103 1.00 36.14 203 GLU D N 1
ATOM 6796 C CA . GLU D 1 203 ? -1.451 36.464 42.729 1.00 34.19 203 GLU D CA 1
ATOM 6797 C C . GLU D 1 203 ? -1.220 37.788 43.430 1.00 31.67 203 GLU D C 1
ATOM 6798 O O . GLU D 1 203 ? -2.063 38.689 43.367 1.00 26.78 203 GLU D O 1
ATOM 6804 N N . VAL D 1 204 ? -0.074 37.902 44.099 1.00 29.46 204 VAL D N 1
ATOM 6805 C CA . VAL D 1 204 ? 0.269 39.139 44.789 1.00 27.14 204 VAL D CA 1
ATOM 6806 C C . VAL D 1 204 ? 0.243 40.280 43.781 1.00 25.80 204 VAL D C 1
ATOM 6807 O O . VAL D 1 204 ? -0.403 41.308 44.005 1.00 23.06 204 VAL D O 1
ATOM 6811 N N . TRP D 1 205 ? 0.931 40.094 42.660 1.00 24.72 205 TRP D N 1
ATOM 6812 C CA . TRP D 1 205 ? 0.970 41.147 41.664 1.00 27.76 205 TRP D CA 1
ATOM 6813 C C . TRP D 1 205 ? -0.330 41.403 40.938 1.00 28.42 205 TRP D C 1
ATOM 6814 O O . TRP D 1 205 ? -0.585 42.531 40.508 1.00 30.85 205 TRP D O 1
ATOM 6825 N N . GLY D 1 206 ? -1.160 40.374 40.808 1.00 27.41 206 GLY D N 1
ATOM 6826 C CA . GLY D 1 206 ? -2.439 40.574 40.160 1.00 25.10 206 GLY D CA 1
ATOM 6827 C C . GLY D 1 206 ? -3.209 41.520 41.059 1.00 26.43 206 GLY D C 1
ATOM 6828 O O . GLY D 1 206 ? -3.802 42.497 40.606 1.00 25.53 206 GLY D O 1
ATOM 6829 N N . TYR D 1 207 ? -3.172 41.227 42.354 1.00 28.38 207 TYR D N 1
ATOM 6830 C CA . TYR D 1 207 ? -3.844 42.034 43.363 1.00 28.01 207 TYR D CA 1
ATOM 6831 C C . TYR D 1 207 ? -3.374 43.477 43.272 1.00 28.79 207 TYR D C 1
ATOM 6832 O O . TYR D 1 207 ? -4.160 44.378 42.983 1.00 29.35 207 TYR D O 1
ATOM 6841 N N . ILE D 1 208 ? -2.086 43.698 43.506 1.00 29.66 208 ILE D N 1
ATOM 6842 C CA . ILE D 1 208 ? -1.551 45.050 43.457 1.00 30.63 208 ILE D CA 1
ATOM 6843 C C . ILE D 1 208 ? -1.873 45.757 42.136 1.00 29.57 208 ILE D C 1
ATOM 6844 O O . ILE D 1 208 ? -2.252 46.928 42.140 1.00 28.72 208 ILE D O 1
ATOM 6849 N N . ARG D 1 209 ? -1.747 45.052 41.013 1.00 29.39 209 ARG D N 1
ATOM 6850 C CA . ARG D 1 209 ? -2.036 45.661 39.710 1.00 30.41 209 ARG D CA 1
ATOM 6851 C C . ARG D 1 209 ? -3.517 45.939 39.501 1.00 32.53 209 ARG D C 1
ATOM 6852 O O . ARG D 1 209 ? -3.887 46.990 38.979 1.00 33.12 209 ARG D O 1
ATOM 6860 N N . MET D 1 210 ? -4.359 45.002 39.922 1.00 35.44 210 MET D N 1
ATOM 6861 C CA . MET D 1 210 ? -5.805 45.134 39.779 1.00 38.77 210 MET D CA 1
ATOM 6862 C C . MET D 1 210 ? -6.381 46.355 40.477 1.00 40.49 210 MET D C 1
ATOM 6863 O O . MET D 1 210 ? -6.989 47.219 39.843 1.00 40.53 210 MET D O 1
ATOM 6868 N N . LEU D 1 211 ? -6.198 46.411 41.794 1.00 41.30 211 LEU D N 1
ATOM 6869 C CA . LEU D 1 211 ? -6.716 47.508 42.600 1.00 39.55 211 LEU D CA 1
ATOM 6870 C C . LEU D 1 211 ? -5.825 48.741 42.507 1.00 39.57 211 LEU D C 1
ATOM 6871 O O . LEU D 1 211 ? -6.021 49.714 43.232 1.00 38.15 211 LEU D O 1
ATOM 6876 N N . GLU D 1 212 ? -4.844 48.687 41.608 1.00 39.43 212 GLU D N 1
ATOM 6877 C CA . GLU D 1 212 ? -3.917 49.793 41.389 1.00 38.91 212 GLU D CA 1
ATOM 6878 C C . GLU D 1 212 ? -3.290 50.354 42.653 1.00 36.82 212 GLU D C 1
ATOM 6879 O O . GLU D 1 212 ? -3.405 51.547 42.949 1.00 35.87 212 GLU D O 1
ATOM 6885 N N . LEU D 1 213 ? -2.626 49.478 43.396 1.00 36.18 213 LEU D N 1
ATOM 6886 C CA . LEU D 1 213 ? -1.951 49.861 44.626 1.00 34.46 213 LEU D CA 1
ATOM 6887 C C . LEU D 1 213 ? -0.610 50.467 44.262 1.00 33.30 213 LEU D C 1
ATOM 6888 O O . LEU D 1 213 ? -0.048 50.170 43.204 1.00 33.59 213 LEU D O 1
ATOM 6893 N N . PRO D 1 214 ? -0.082 51.342 45.125 1.00 31.25 214 PRO D N 1
ATOM 6894 C CA . PRO D 1 214 ? 1.216 51.938 44.824 1.00 29.16 214 PRO D CA 1
ATOM 6895 C C . PRO D 1 214 ? 2.235 50.851 45.127 1.00 27.02 214 PRO D C 1
ATOM 6896 O O . PRO D 1 214 ? 2.002 50.024 46.008 1.00 25.52 214 PRO D O 1
ATOM 6900 N N . TYR D 1 215 ? 3.343 50.826 44.396 1.00 25.24 215 TYR D N 1
ATOM 6901 C CA . TYR D 1 215 ? 4.371 49.822 44.650 1.00 26.05 215 TYR D CA 1
ATOM 6902 C C . TYR D 1 215 ? 5.763 50.417 44.475 1.00 28.25 215 TYR D C 1
ATOM 6903 O O . TYR D 1 215 ? 5.920 51.491 43.886 1.00 28.36 215 TYR D O 1
ATOM 6912 N N . ASN D 1 216 ? 6.769 49.714 44.993 1.00 27.28 216 ASN D N 1
ATOM 6913 C CA . ASN D 1 216 ? 8.147 50.175 44.921 1.00 25.94 216 ASN D CA 1
ATOM 6914 C C . ASN D 1 216 ? 8.620 50.304 43.484 1.00 25.30 216 ASN D C 1
ATOM 6915 O O . ASN D 1 216 ? 8.447 49.388 42.691 1.00 28.30 216 ASN D O 1
ATOM 6920 N N . SER D 1 217 ? 9.226 51.443 43.161 1.00 24.29 217 SER D N 1
ATOM 6921 C CA . SER D 1 217 ? 9.737 51.703 41.821 1.00 26.08 217 SER D CA 1
ATOM 6922 C C . SER D 1 217 ? 10.708 50.628 41.368 1.00 27.02 217 SER D C 1
ATOM 6923 O O . SER D 1 217 ? 10.847 50.365 40.175 1.00 29.32 217 SER D O 1
ATOM 6926 N N . LEU D 1 218 ? 11.390 50.009 42.320 1.00 26.85 218 LEU D N 1
ATOM 6927 C CA . LEU D 1 218 ? 12.355 48.974 41.986 1.00 27.39 218 LEU D CA 1
ATOM 6928 C C . LEU D 1 218 ? 11.734 47.816 41.205 1.00 27.96 218 LEU D C 1
ATOM 6929 O O . LEU D 1 218 ? 12.435 47.103 40.487 1.00 28.09 218 LEU D O 1
ATOM 6934 N N . HIS D 1 219 ? 10.424 47.628 41.342 1.00 27.70 219 HIS D N 1
ATOM 6935 C CA . HIS D 1 219 ? 9.739 46.541 40.647 1.00 27.39 219 HIS D CA 1
ATOM 6936 C C . HIS D 1 219 ? 9.696 46.730 39.133 1.00 27.43 219 HIS D C 1
ATOM 6937 O O . HIS D 1 219 ? 9.474 45.780 38.387 1.00 29.22 219 HIS D O 1
ATOM 6944 N N . GLU D 1 220 ? 9.917 47.961 38.690 1.00 26.20 220 GLU D N 1
ATOM 6945 C CA . GLU D 1 220 ? 9.923 48.286 37.275 1.00 22.01 220 GLU D CA 1
ATOM 6946 C C . GLU D 1 220 ? 11.351 48.283 36.739 1.00 22.84 220 GLU D C 1
ATOM 6947 O O . GLU D 1 220 ? 11.597 48.750 35.635 1.00 26.75 220 GLU D O 1
ATOM 6953 N N . ARG D 1 221 ? 12.288 47.755 37.521 1.00 24.71 221 ARG D N 1
ATOM 6954 C CA . ARG D 1 221 ? 13.705 47.713 37.142 1.00 22.81 221 ARG D CA 1
ATOM 6955 C C . ARG D 1 221 ? 14.307 46.317 37.254 1.00 23.24 221 ARG D C 1
ATOM 6956 O O . ARG D 1 221 ? 15.526 46.156 37.182 1.00 24.35 221 ARG D O 1
ATOM 6964 N N . GLY D 1 222 ? 13.470 45.308 37.462 1.00 22.94 222 GLY D N 1
ATOM 6965 C CA . GLY D 1 222 ? 13.993 43.959 37.559 1.00 21.31 222 GLY D CA 1
ATOM 6966 C C . GLY D 1 222 ? 14.048 43.387 38.958 1.00 23.65 222 GLY D C 1
ATOM 6967 O O . GLY D 1 222 ? 14.580 42.289 39.154 1.00 24.14 222 GLY D O 1
ATOM 6968 N N . TYR D 1 223 ? 13.505 44.119 39.929 1.00 25.67 223 TYR D N 1
ATOM 6969 C CA . TYR D 1 223 ? 13.492 43.661 41.317 1.00 29.38 223 TYR D CA 1
ATOM 6970 C C . TYR D 1 223 ? 12.171 43.002 41.689 1.00 31.53 223 TYR D C 1
ATOM 6971 O O . TYR D 1 223 ? 11.112 43.628 41.614 1.00 33.70 223 TYR D O 1
ATOM 6980 N N . ILE D 1 224 ? 12.236 41.738 42.092 1.00 32.52 224 ILE D N 1
ATOM 6981 C CA . ILE D 1 224 ? 11.049 41.021 42.519 1.00 32.77 224 ILE D CA 1
ATOM 6982 C C . ILE D 1 224 ? 11.088 41.054 44.038 1.00 33.59 224 ILE D C 1
ATOM 6983 O O . ILE D 1 224 ? 10.162 41.534 44.681 1.00 35.71 224 ILE D O 1
ATOM 6988 N N . SER D 1 225 ? 12.183 40.558 44.601 1.00 35.52 225 SER D N 1
ATOM 6989 C CA . SER D 1 225 ? 12.385 40.542 46.049 1.00 35.92 225 SER D CA 1
ATOM 6990 C C . SER D 1 225 ? 13.235 41.764 46.422 1.00 35.02 225 SER D C 1
ATOM 6991 O O . SER D 1 225 ? 14.328 41.942 45.900 1.00 34.29 225 SER D O 1
ATOM 6994 N N . ILE D 1 226 ? 12.738 42.600 47.327 1.00 36.11 226 ILE D N 1
ATOM 6995 C CA . ILE D 1 226 ? 13.460 43.809 47.720 1.00 35.21 226 ILE D CA 1
ATOM 6996 C C . ILE D 1 226 ? 13.998 43.814 49.150 1.00 36.79 226 ILE D C 1
ATOM 6997 O O . ILE D 1 226 ? 13.244 43.630 50.104 1.00 39.69 226 ILE D O 1
ATOM 7002 N N . GLY D 1 227 ? 15.302 44.044 49.289 1.00 35.83 227 GLY D N 1
ATOM 7003 C CA . GLY D 1 227 ? 15.920 44.103 50.604 1.00 35.92 227 GLY D CA 1
ATOM 7004 C C . GLY D 1 227 ? 16.659 45.423 50.740 1.00 36.12 227 GLY D C 1
ATOM 7005 O O . GLY D 1 227 ? 16.212 46.432 50.195 1.00 36.70 227 GLY D O 1
ATOM 7006 N N . CYS D 1 228 ? 17.774 45.441 51.465 1.00 34.40 228 CYS D N 1
ATOM 7007 C CA . CYS D 1 228 ? 18.547 46.675 51.595 1.00 34.73 228 CYS D CA 1
ATOM 7008 C C . CYS D 1 228 ? 19.307 46.859 50.281 1.00 35.50 228 CYS D C 1
ATOM 7009 O O . CYS D 1 228 ? 19.592 45.885 49.581 1.00 36.14 228 CYS D O 1
ATOM 7012 N N . GLU D 1 229 ? 19.644 48.102 49.954 1.00 34.21 229 GLU D N 1
ATOM 7013 C CA . GLU D 1 229 ? 20.353 48.396 48.716 1.00 33.66 229 GLU D CA 1
ATOM 7014 C C . GLU D 1 229 ? 21.605 47.552 48.469 1.00 34.75 229 GLU D C 1
ATOM 7015 O O . GLU D 1 229 ? 21.722 46.903 47.435 1.00 37.36 229 GLU D O 1
ATOM 7021 N N . PRO D 1 230 ? 22.556 47.538 49.415 1.00 35.23 230 PRO D N 1
ATOM 7022 C CA . PRO D 1 230 ? 23.768 46.742 49.193 1.00 34.30 230 PRO D CA 1
ATOM 7023 C C . PRO D 1 230 ? 23.652 45.210 49.169 1.00 33.39 230 PRO D C 1
ATOM 7024 O O . PRO D 1 230 ? 24.566 44.532 48.697 1.00 32.59 230 PRO D O 1
ATOM 7028 N N . CYS D 1 231 ? 22.551 44.654 49.662 1.00 33.20 231 CYS D N 1
ATOM 7029 C CA . CYS D 1 231 ? 22.406 43.194 49.664 1.00 35.06 231 CYS D CA 1
ATOM 7030 C C . CYS D 1 231 ? 21.315 42.676 48.726 1.00 35.18 231 CYS D C 1
ATOM 7031 O O . CYS D 1 231 ? 20.971 41.490 48.748 1.00 34.73 231 CYS D O 1
ATOM 7034 N N . THR D 1 232 ? 20.782 43.565 47.900 1.00 33.17 232 THR D N 1
ATOM 7035 C CA . THR D 1 232 ? 19.736 43.190 46.968 1.00 32.38 232 THR D CA 1
ATOM 7036 C C . THR D 1 232 ? 20.087 43.585 45.540 1.00 33.45 232 THR D C 1
ATOM 7037 O O . THR D 1 232 ? 20.635 44.663 45.300 1.00 33.53 232 THR D O 1
ATOM 7041 N N . ARG D 1 233 ? 19.770 42.705 44.594 1.00 33.07 233 ARG D N 1
ATOM 7042 C CA . ARG D 1 233 ? 20.024 42.973 43.179 1.00 33.51 233 ARG D CA 1
ATOM 7043 C C . ARG D 1 233 ? 18.867 42.423 42.360 1.00 30.45 233 ARG D C 1
ATOM 7044 O O . ARG D 1 233 ? 18.095 41.598 42.835 1.00 31.49 233 ARG D O 1
ATOM 7052 N N . PRO D 1 234 ? 18.720 42.889 41.119 1.00 28.37 234 PRO D N 1
ATOM 7053 C CA . PRO D 1 234 ? 17.625 42.377 40.295 1.00 26.83 234 PRO D CA 1
ATOM 7054 C C . PRO D 1 234 ? 17.966 40.979 39.783 1.00 24.33 234 PRO D C 1
ATOM 7055 O O . PRO D 1 234 ? 19.136 40.583 39.763 1.00 20.50 234 PRO D O 1
ATOM 7059 N N . VAL D 1 235 ? 16.946 40.227 39.386 1.00 22.07 235 VAL D N 1
ATOM 7060 C CA . VAL D 1 235 ? 17.173 38.886 38.863 1.00 20.77 235 VAL D CA 1
ATOM 7061 C C . VAL D 1 235 ? 16.841 38.845 37.376 1.00 17.49 235 VAL D C 1
ATOM 7062 O O . VAL D 1 235 ? 16.183 39.742 36.859 1.00 14.54 235 VAL D O 1
ATOM 7066 N N . LEU D 1 236 ? 17.318 37.809 36.695 1.00 17.61 236 LEU D N 1
ATOM 7067 C CA . LEU D 1 236 ? 17.089 37.642 35.264 1.00 16.63 236 LEU D CA 1
ATOM 7068 C C . LEU D 1 236 ? 15.687 37.105 34.966 1.00 18.94 236 LEU D C 1
ATOM 7069 O O . LEU D 1 236 ? 14.915 36.803 35.879 1.00 17.47 236 LEU D O 1
ATOM 7074 N N . PRO D 1 237 ? 15.326 37.003 33.675 1.00 23.62 237 PRO D N 1
ATOM 7075 C CA . PRO D 1 237 ? 13.994 36.482 33.355 1.00 21.51 237 PRO D CA 1
ATOM 7076 C C . PRO D 1 237 ? 13.918 35.037 33.846 1.00 22.18 237 PRO D C 1
ATOM 7077 O O . PRO D 1 237 ? 14.845 34.255 33.628 1.00 24.41 237 PRO D O 1
ATOM 7081 N N . ASN D 1 238 ? 12.831 34.689 34.522 1.00 22.79 238 ASN D N 1
ATOM 7082 C CA . ASN D 1 238 ? 12.651 33.329 35.020 1.00 24.60 238 ASN D CA 1
ATOM 7083 C C . ASN D 1 238 ? 13.556 32.936 36.173 1.00 26.23 238 ASN D C 1
ATOM 7084 O O . ASN D 1 238 ? 13.478 31.812 36.655 1.00 28.28 238 ASN D O 1
ATOM 7089 N N . GLN D 1 239 ? 14.426 33.835 36.612 1.00 28.41 239 GLN D N 1
ATOM 7090 C CA . GLN D 1 239 ? 15.301 33.507 37.732 1.00 29.76 239 GLN D CA 1
ATOM 7091 C C . GLN D 1 239 ? 14.495 33.624 39.025 1.00 30.19 239 GLN D C 1
ATOM 7092 O O . GLN D 1 239 ? 13.697 34.553 39.171 1.00 28.91 239 GLN D O 1
ATOM 7098 N N . HIS D 1 240 ? 14.688 32.700 39.965 1.00 29.06 240 HIS D N 1
ATOM 7099 C CA . HIS D 1 240 ? 13.920 32.776 41.205 1.00 32.46 240 HIS D CA 1
ATOM 7100 C C . HIS D 1 240 ? 14.195 34.062 41.982 1.00 30.78 240 HIS D C 1
ATOM 7101 O O . HIS D 1 240 ? 15.334 34.516 42.067 1.00 28.87 240 HIS D O 1
ATOM 7108 N N . GLU D 1 241 ? 13.151 34.638 42.567 1.00 29.25 241 GLU D N 1
ATOM 7109 C CA . GLU D 1 241 ? 13.302 35.894 43.289 1.00 32.86 241 GLU D CA 1
ATOM 7110 C C . GLU D 1 241 ? 14.295 35.902 44.450 1.00 34.69 241 GLU D C 1
ATOM 7111 O O . GLU D 1 241 ? 14.914 36.928 44.731 1.00 35.79 241 GLU D O 1
ATOM 7117 N N . ARG D 1 242 ? 14.466 34.767 45.115 1.00 35.59 242 ARG D N 1
ATOM 7118 C CA . ARG D 1 242 ? 15.370 34.701 46.252 1.00 38.53 242 ARG D CA 1
ATOM 7119 C C . ARG D 1 242 ? 16.839 34.913 45.880 1.00 38.05 242 ARG D C 1
ATOM 7120 O O . ARG D 1 242 ? 17.634 35.373 46.702 1.00 37.03 242 ARG D O 1
ATOM 7128 N N . GLU D 1 243 ? 17.200 34.590 44.643 1.00 36.73 243 GLU D N 1
ATOM 7129 C CA . GLU D 1 243 ? 18.577 34.748 44.197 1.00 34.91 243 GLU D CA 1
ATOM 7130 C C . GLU D 1 243 ? 18.981 36.205 44.067 1.00 36.04 243 GLU D C 1
ATOM 7131 O O . GLU D 1 243 ? 20.127 36.511 43.738 1.00 38.99 243 GLU D O 1
ATOM 7137 N N . GLY D 1 244 ? 18.040 37.105 44.328 1.00 35.51 244 GLY D N 1
ATOM 7138 C CA . GLY D 1 244 ? 18.349 38.518 44.253 1.00 37.23 244 GLY D CA 1
ATOM 7139 C C . GLY D 1 244 ? 18.755 39.020 45.627 1.00 40.28 244 GLY D C 1
ATOM 7140 O O . GLY D 1 244 ? 19.020 40.210 45.813 1.00 42.14 244 GLY D O 1
ATOM 7141 N N . ARG D 1 245 ? 18.816 38.102 46.589 1.00 41.36 245 ARG D N 1
ATOM 7142 C CA . ARG D 1 245 ? 19.169 38.433 47.970 1.00 42.35 245 ARG D CA 1
ATOM 7143 C C . ARG D 1 245 ? 20.366 37.637 48.462 1.00 42.20 245 ARG D C 1
ATOM 7144 O O . ARG D 1 245 ? 20.374 36.411 48.375 1.00 44.09 245 ARG D O 1
ATOM 7152 N N . TRP D 1 246 ? 21.370 38.333 48.989 1.00 41.18 246 TRP D N 1
ATOM 7153 C CA . TRP D 1 246 ? 22.568 37.676 49.501 1.00 40.28 246 TRP D CA 1
ATOM 7154 C C . TRP D 1 246 ? 23.016 36.579 48.538 1.00 40.32 246 TRP D C 1
ATOM 7155 O O . TRP D 1 246 ? 23.136 35.404 48.899 1.00 40.64 246 TRP D O 1
ATOM 7166 N N . TRP D 1 247 ? 23.265 36.991 47.302 1.00 38.85 247 TRP D N 1
ATOM 7167 C CA . TRP D 1 247 ? 23.677 36.087 46.246 1.00 40.61 247 TRP D CA 1
ATOM 7168 C C . TRP D 1 247 ? 25.099 35.573 46.421 1.00 42.20 247 TRP D C 1
ATOM 7169 O O . TRP D 1 247 ? 25.417 34.469 45.980 1.00 44.97 247 TRP D O 1
ATOM 7180 N N . TRP D 1 248 ? 25.952 36.366 47.062 1.00 41.97 248 TRP D N 1
ATOM 7181 C CA . TRP D 1 248 ? 27.345 35.973 47.274 1.00 39.52 248 TRP D CA 1
ATOM 7182 C C . TRP D 1 248 ? 27.454 34.856 48.306 1.00 41.10 248 TRP D C 1
ATOM 7183 O O . TRP D 1 248 ? 28.500 34.217 48.427 1.00 41.74 248 TRP D O 1
ATOM 7194 N N . GLU D 1 249 ? 26.373 34.628 49.049 1.00 41.22 249 GLU D N 1
ATOM 7195 C CA . GLU D 1 249 ? 26.351 33.584 50.068 1.00 42.59 249 GLU D CA 1
ATOM 7196 C C . GLU D 1 249 ? 25.928 32.224 49.516 1.00 45.14 249 GLU D C 1
ATOM 7197 O O . GLU D 1 249 ? 25.524 32.159 48.336 1.00 47.61 249 GLU D O 1
ATOM 7203 N N . PHE E 1 28 ? 13.641 37.293 153.315 1.00 46.48 28 PHE E N 1
ATOM 7204 C CA . PHE E 1 28 ? 13.313 38.263 152.227 1.00 44.56 28 PHE E CA 1
ATOM 7205 C C . PHE E 1 28 ? 11.795 38.425 152.069 1.00 41.88 28 PHE E C 1
ATOM 7206 O O . PHE E 1 28 ? 11.027 37.945 152.899 1.00 43.62 28 PHE E O 1
ATOM 7214 N N . ASP E 1 29 ? 11.367 39.080 150.993 1.00 37.57 29 ASP E N 1
ATOM 7215 C CA . ASP E 1 29 ? 9.944 39.319 150.752 1.00 33.09 29 ASP E CA 1
ATOM 7216 C C . ASP E 1 29 ? 9.403 38.497 149.573 1.00 32.30 29 ASP E C 1
ATOM 7217 O O . ASP E 1 29 ? 9.486 38.940 148.424 1.00 33.62 29 ASP E O 1
ATOM 7222 N N . LEU E 1 30 ? 8.836 37.321 149.851 1.00 26.83 30 LEU E N 1
ATOM 7223 C CA . LEU E 1 30 ? 8.301 36.457 148.792 1.00 21.96 30 LEU E CA 1
ATOM 7224 C C . LEU E 1 30 ? 7.281 37.158 147.898 1.00 19.30 30 LEU E C 1
ATOM 7225 O O . LEU E 1 30 ? 7.493 37.288 146.696 1.00 19.66 30 LEU E O 1
ATOM 7230 N N . PRO E 1 31 ? 6.164 37.625 148.467 1.00 15.98 31 PRO E N 1
ATOM 7231 C CA . PRO E 1 31 ? 5.167 38.299 147.630 1.00 20.21 31 PRO E CA 1
ATOM 7232 C C . PRO E 1 31 ? 5.695 39.480 146.816 1.00 23.75 31 PRO E C 1
ATOM 7233 O O . PRO E 1 31 ? 5.374 39.624 145.635 1.00 28.76 31 PRO E O 1
ATOM 7237 N N . ALA E 1 32 ? 6.506 40.323 147.437 1.00 22.83 32 ALA E N 1
ATOM 7238 C CA . ALA E 1 32 ? 7.043 41.477 146.737 1.00 21.84 32 ALA E CA 1
ATOM 7239 C C . ALA E 1 32 ? 7.914 41.040 145.572 1.00 21.95 32 ALA E C 1
ATOM 7240 O O . ALA E 1 32 ? 7.742 41.503 144.442 1.00 19.31 32 ALA E O 1
ATOM 7242 N N . LEU E 1 33 ? 8.846 40.137 145.860 1.00 21.82 33 LEU E N 1
ATOM 7243 C CA . LEU E 1 33 ? 9.785 39.640 144.864 1.00 21.36 33 LEU E CA 1
ATOM 7244 C C . LEU E 1 33 ? 9.135 38.829 143.741 1.00 23.80 33 LEU E C 1
ATOM 7245 O O . LEU E 1 33 ? 9.562 38.901 142.585 1.00 25.50 33 LEU E O 1
ATOM 7250 N N . ALA E 1 34 ? 8.106 38.055 144.071 1.00 25.02 34 ALA E N 1
ATOM 7251 C CA . ALA E 1 34 ? 7.425 37.256 143.058 1.00 28.08 34 ALA E CA 1
ATOM 7252 C C . ALA E 1 34 ? 6.762 38.181 142.033 1.00 29.22 34 ALA E C 1
ATOM 7253 O O . ALA E 1 34 ? 6.691 37.862 140.840 1.00 31.27 34 ALA E O 1
ATOM 7255 N N . SER E 1 35 ? 6.278 39.326 142.505 1.00 26.39 35 SER E N 1
ATOM 7256 C CA . SER E 1 35 ? 5.640 40.299 141.632 1.00 25.77 35 SER E CA 1
ATOM 7257 C C . SER E 1 35 ? 6.680 41.009 140.771 1.00 25.86 35 SER E C 1
ATOM 7258 O O . SER E 1 35 ? 6.603 40.975 139.544 1.00 29.43 35 SER E O 1
ATOM 7261 N N . SER E 1 36 ? 7.665 41.640 141.402 1.00 21.77 36 SER E N 1
ATOM 7262 C CA . SER E 1 36 ? 8.666 42.360 140.632 1.00 24.75 36 SER E CA 1
ATOM 7263 C C . SER E 1 36 ? 9.363 41.489 139.586 1.00 25.37 36 SER E C 1
ATOM 7264 O O . SER E 1 36 ? 9.616 41.937 138.468 1.00 27.69 36 SER E O 1
ATOM 7267 N N . LEU E 1 37 ? 9.646 40.241 139.936 1.00 26.81 37 LEU E N 1
ATOM 7268 C CA . LEU E 1 37 ? 10.328 39.325 139.024 1.00 28.27 37 LEU E CA 1
ATOM 7269 C C . LEU E 1 37 ? 9.489 38.743 137.889 1.00 28.18 37 LEU E C 1
ATOM 7270 O O . LEU E 1 37 ? 10.035 38.214 136.926 1.00 28.40 37 LEU E O 1
ATOM 7275 N N . ALA E 1 38 ? 8.171 38.850 138.002 1.00 29.60 38 ALA E N 1
ATOM 7276 C CA . ALA E 1 38 ? 7.248 38.302 137.011 1.00 30.32 38 ALA E CA 1
ATOM 7277 C C . ALA E 1 38 ? 7.608 38.472 135.534 1.00 32.51 38 ALA E C 1
ATOM 7278 O O . ALA E 1 38 ? 7.683 37.489 134.790 1.00 31.46 38 ALA E O 1
ATOM 7280 N N . ASP E 1 39 ? 7.827 39.712 135.108 1.00 34.34 39 ASP E N 1
ATOM 7281 C CA . ASP E 1 39 ? 8.132 39.988 133.705 1.00 37.39 39 ASP E CA 1
ATOM 7282 C C . ASP E 1 39 ? 9.602 40.193 133.369 1.00 35.68 39 ASP E C 1
ATOM 7283 O O . ASP E 1 39 ? 9.926 40.571 132.248 1.00 37.31 39 ASP E O 1
ATOM 7288 N N . LYS E 1 40 ? 10.490 39.952 134.325 1.00 33.93 40 LYS E N 1
ATOM 7289 C CA . LYS E 1 40 ? 11.913 40.149 134.082 1.00 32.60 40 LYS E CA 1
ATOM 7290 C C . LYS E 1 40 ? 12.561 38.982 133.354 1.00 30.47 40 LYS E C 1
ATOM 7291 O O . LYS E 1 40 ? 11.991 37.897 133.264 1.00 32.52 40 LYS E O 1
ATOM 7297 N N . SER E 1 41 ? 13.759 39.212 132.834 1.00 29.16 41 SER E N 1
ATOM 7298 C CA . SER E 1 41 ? 14.476 38.174 132.104 1.00 31.07 41 SER E CA 1
ATOM 7299 C C . SER E 1 41 ? 14.890 37.008 133.002 1.00 30.56 41 SER E C 1
ATOM 7300 O O . SER E 1 41 ? 14.973 37.143 134.228 1.00 29.40 41 SER E O 1
ATOM 7303 N N . PRO E 1 42 ? 15.147 35.840 132.397 1.00 29.51 42 PRO E N 1
ATOM 7304 C CA . PRO E 1 42 ? 15.557 34.679 133.188 1.00 27.64 42 PRO E CA 1
ATOM 7305 C C . PRO E 1 42 ? 16.822 35.033 133.963 1.00 25.38 42 PRO E C 1
ATOM 7306 O O . PRO E 1 42 ? 16.965 34.673 135.131 1.00 24.15 42 PRO E O 1
ATOM 7310 N N . GLN E 1 43 ? 17.731 35.747 133.298 1.00 24.83 43 GLN E N 1
ATOM 7311 C CA . GLN E 1 43 ? 18.986 36.178 133.912 1.00 24.23 43 GLN E CA 1
ATOM 7312 C C . GLN E 1 43 ? 18.718 37.050 135.133 1.00 25.38 43 GLN E C 1
ATOM 7313 O O . GLN E 1 43 ? 19.325 36.858 136.192 1.00 25.54 43 GLN E O 1
ATOM 7319 N N . ASP E 1 44 ? 17.816 38.016 134.982 1.00 24.58 44 ASP E N 1
ATOM 7320 C CA . ASP E 1 44 ? 17.483 38.901 136.087 1.00 23.23 44 ASP E CA 1
ATOM 7321 C C . ASP E 1 44 ? 16.843 38.135 137.224 1.00 21.52 44 ASP E C 1
ATOM 7322 O O . ASP E 1 44 ? 17.095 38.430 138.386 1.00 25.32 44 ASP E O 1
ATOM 7327 N N . ILE E 1 45 ? 16.014 37.151 136.897 1.00 19.73 45 ILE E N 1
ATOM 7328 C CA . ILE E 1 45 ? 15.386 36.352 137.936 1.00 18.55 45 ILE E CA 1
ATOM 7329 C C . ILE E 1 45 ? 16.498 35.606 138.667 1.00 18.78 45 ILE E C 1
ATOM 7330 O O . ILE E 1 45 ? 16.504 35.536 139.890 1.00 20.66 45 ILE E O 1
ATOM 7335 N N . LEU E 1 46 ? 17.453 35.058 137.925 1.00 19.24 46 LEU E N 1
ATOM 7336 C CA . LEU E 1 46 ? 18.558 34.350 138.563 1.00 23.31 46 LEU E CA 1
ATOM 7337 C C . LEU E 1 46 ? 19.427 35.288 139.419 1.00 25.99 46 LEU E C 1
ATOM 7338 O O . LEU E 1 46 ? 19.869 34.899 140.504 1.00 28.24 46 LEU E O 1
ATOM 7343 N N . LYS E 1 47 ? 19.669 36.512 138.945 1.00 26.72 47 LYS E N 1
ATOM 7344 C CA . LYS E 1 47 ? 20.472 37.472 139.709 1.00 27.89 47 LYS E CA 1
ATOM 7345 C C . LYS E 1 47 ? 19.826 37.702 141.065 1.00 28.81 47 LYS E C 1
ATOM 7346 O O . LYS E 1 47 ? 20.503 37.740 142.090 1.00 27.39 47 LYS E O 1
ATOM 7352 N N . ALA E 1 48 ? 18.507 37.862 141.057 1.00 28.75 48 ALA E N 1
ATOM 7353 C CA . ALA E 1 48 ? 17.759 38.083 142.284 1.00 28.14 48 ALA E CA 1
ATOM 7354 C C . ALA E 1 48 ? 17.865 36.852 143.167 1.00 29.37 48 ALA E C 1
ATOM 7355 O O . ALA E 1 48 ? 18.048 36.957 144.376 1.00 30.79 48 ALA E O 1
ATOM 7357 N N . ALA E 1 49 ? 17.753 35.680 142.552 1.00 30.40 49 ALA E N 1
ATOM 7358 C CA . ALA E 1 49 ? 17.819 34.428 143.289 1.00 30.50 49 ALA E CA 1
ATOM 7359 C C . ALA E 1 49 ? 19.154 34.284 144.025 1.00 29.42 49 ALA E C 1
ATOM 7360 O O . ALA E 1 49 ? 19.186 34.010 145.228 1.00 30.56 49 ALA E O 1
ATOM 7362 N N . PHE E 1 50 ? 20.253 34.471 143.305 1.00 26.03 50 PHE E N 1
ATOM 7363 C CA . PHE E 1 50 ? 21.573 34.365 143.917 1.00 28.41 50 PHE E CA 1
ATOM 7364 C C . PHE E 1 50 ? 21.803 35.442 144.981 1.00 28.60 50 PHE E C 1
ATOM 7365 O O . PHE E 1 50 ? 22.414 35.194 146.021 1.00 24.50 50 PHE E O 1
ATOM 7373 N N . GLU E 1 51 ? 21.301 36.637 144.702 1.00 30.57 51 GLU E N 1
ATOM 7374 C CA . GLU E 1 51 ? 21.413 37.768 145.605 1.00 31.08 51 GLU E CA 1
ATOM 7375 C C . GLU E 1 51 ? 20.839 37.471 146.992 1.00 30.81 51 GLU E C 1
ATOM 7376 O O . GLU E 1 51 ? 21.380 37.940 147.991 1.00 32.41 51 GLU E O 1
ATOM 7382 N N . HIS E 1 52 ? 19.757 36.695 147.062 1.00 27.65 52 HIS E N 1
ATOM 7383 C CA . HIS E 1 52 ? 19.146 36.384 148.354 1.00 26.38 52 HIS E CA 1
ATOM 7384 C C . HIS E 1 52 ? 19.536 35.047 148.963 1.00 25.78 52 HIS E C 1
ATOM 7385 O O . HIS E 1 52 ? 19.380 34.853 150.171 1.00 24.48 52 HIS E O 1
ATOM 7392 N N . PHE E 1 53 ? 20.033 34.124 148.146 1.00 25.01 53 PHE E N 1
ATOM 7393 C CA . PHE E 1 53 ? 20.404 32.816 148.667 1.00 25.18 53 PHE E CA 1
ATOM 7394 C C . PHE E 1 53 ? 21.837 32.394 148.360 1.00 28.04 53 PHE E C 1
ATOM 7395 O O . PHE E 1 53 ? 22.329 31.406 148.907 1.00 27.21 53 PHE E O 1
ATOM 7403 N N . GLY E 1 54 ? 22.498 33.147 147.486 1.00 30.83 54 GLY E N 1
ATOM 7404 C CA . GLY E 1 54 ? 23.872 32.846 147.123 1.00 35.67 54 GLY E CA 1
ATOM 7405 C C . GLY E 1 54 ? 24.177 31.381 146.871 1.00 39.78 54 GLY E C 1
ATOM 7406 O O . GLY E 1 54 ? 23.411 30.682 146.206 1.00 40.08 54 GLY E O 1
ATOM 7407 N N . ASP E 1 55 ? 25.307 30.926 147.407 1.00 43.90 55 ASP E N 1
ATOM 7408 C CA . ASP E 1 55 ? 25.765 29.544 147.261 1.00 46.51 55 ASP E CA 1
ATOM 7409 C C . ASP E 1 55 ? 24.886 28.519 147.984 1.00 47.01 55 ASP E C 1
ATOM 7410 O O . ASP E 1 55 ? 25.366 27.474 148.424 1.00 49.86 55 ASP E O 1
ATOM 7415 N N . GLU E 1 56 ? 23.604 28.824 148.120 1.00 45.59 56 GLU E N 1
ATOM 7416 C CA . GLU E 1 56 ? 22.683 27.907 148.770 1.00 44.84 56 GLU E CA 1
ATOM 7417 C C . GLU E 1 56 ? 21.454 27.696 147.891 1.00 41.51 56 GLU E C 1
ATOM 7418 O O . GLU E 1 56 ? 20.481 27.048 148.294 1.00 39.12 56 GLU E O 1
ATOM 7424 N N . LEU E 1 57 ? 21.525 28.254 146.684 1.00 35.87 57 LEU E N 1
ATOM 7425 C CA . LEU E 1 57 ? 20.467 28.146 145.695 1.00 34.31 57 LEU E CA 1
ATOM 7426 C C . LEU E 1 57 ? 20.806 26.979 144.791 1.00 34.73 57 LEU E C 1
ATOM 7427 O O . LEU E 1 57 ? 21.751 27.061 144.012 1.00 38.33 57 LEU E O 1
ATOM 7432 N N . TRP E 1 58 ? 20.045 25.895 144.879 1.00 31.93 58 TRP E N 1
ATOM 7433 C CA . TRP E 1 58 ? 20.330 24.743 144.038 1.00 27.38 58 TRP E CA 1
ATOM 7434 C C . TRP E 1 58 ? 19.613 24.753 142.705 1.00 26.71 58 TRP E C 1
ATOM 7435 O O . TRP E 1 58 ? 18.403 24.967 142.625 1.00 26.71 58 TRP E O 1
ATOM 7446 N N . ILE E 1 59 ? 20.385 24.513 141.654 1.00 25.77 59 ILE E N 1
ATOM 7447 C CA . ILE E 1 59 ? 19.856 24.472 140.306 1.00 24.54 59 ILE E CA 1
ATOM 7448 C C . ILE E 1 59 ? 19.619 23.017 139.916 1.00 25.52 59 ILE E C 1
ATOM 7449 O O . ILE E 1 59 ? 20.543 22.198 139.940 1.00 24.78 59 ILE E O 1
ATOM 7454 N N . SER E 1 60 ? 18.370 22.701 139.576 1.00 25.14 60 SER E N 1
ATOM 7455 C CA . SER E 1 60 ? 17.987 21.356 139.158 1.00 22.77 60 SER E CA 1
ATOM 7456 C C . SER E 1 60 ? 18.165 21.208 137.648 1.00 19.38 60 SER E C 1
ATOM 7457 O O . SER E 1 60 ? 17.567 21.948 136.875 1.00 20.04 60 SER E O 1
ATOM 7460 N N . PHE E 1 61 ? 18.978 20.238 137.242 1.00 17.89 61 PHE E N 1
ATOM 7461 C CA . PHE E 1 61 ? 19.270 19.977 135.833 1.00 17.37 61 PHE E CA 1
ATOM 7462 C C . PHE E 1 61 ? 18.838 18.549 135.454 1.00 20.52 61 PHE E C 1
ATOM 7463 O O . PHE E 1 61 ? 19.339 17.570 136.022 1.00 15.81 61 PHE E O 1
ATOM 7471 N N . SER E 1 62 ? 17.925 18.438 134.483 1.00 19.98 62 SER E N 1
ATOM 7472 C CA . SER E 1 62 ? 17.415 17.139 134.055 1.00 18.72 62 SER E CA 1
ATOM 7473 C C . SER E 1 62 ? 18.051 16.526 132.804 1.00 16.22 62 SER E C 1
ATOM 7474 O O . SER E 1 62 ? 17.616 15.473 132.351 1.00 19.14 62 SER E O 1
ATOM 7477 N N . GLY E 1 63 ? 19.072 17.169 132.251 1.00 15.93 63 GLY E N 1
ATOM 7478 C CA . GLY E 1 63 ? 19.731 16.635 131.070 1.00 13.73 63 GLY E CA 1
ATOM 7479 C C . GLY E 1 63 ? 19.096 17.019 129.741 1.00 18.39 63 GLY E C 1
ATOM 7480 O O . GLY E 1 63 ? 19.493 16.517 128.686 1.00 18.84 63 GLY E O 1
ATOM 7481 N N . ALA E 1 64 ? 18.105 17.905 129.773 1.00 19.31 64 ALA E N 1
ATOM 7482 C CA . ALA E 1 64 ? 17.449 18.331 128.544 1.00 21.38 64 ALA E CA 1
ATOM 7483 C C . ALA E 1 64 ? 17.809 19.770 128.162 1.00 22.35 64 ALA E C 1
ATOM 7484 O O . ALA E 1 64 ? 18.958 20.202 128.299 1.00 21.97 64 ALA E O 1
ATOM 7486 N N . GLU E 1 65 ? 16.812 20.499 127.679 1.00 21.35 65 GLU E N 1
ATOM 7487 C CA . GLU E 1 65 ? 16.988 21.876 127.254 1.00 25.47 65 GLU E CA 1
ATOM 7488 C C . GLU E 1 65 ? 17.269 22.822 128.418 1.00 25.45 65 GLU E C 1
ATOM 7489 O O . GLU E 1 65 ? 17.696 23.964 128.221 1.00 22.10 65 GLU E O 1
ATOM 7495 N N . ASP E 1 66 ? 17.043 22.344 129.636 1.00 22.94 66 ASP E N 1
ATOM 7496 C CA . ASP E 1 66 ? 17.274 23.176 130.797 1.00 19.61 66 ASP E CA 1
ATOM 7497 C C . ASP E 1 66 ? 18.757 23.438 130.985 1.00 20.23 66 ASP E C 1
ATOM 7498 O O . ASP E 1 66 ? 19.173 24.061 131.963 1.00 19.84 66 ASP E O 1
ATOM 7503 N N . VAL E 1 67 ? 19.559 22.972 130.032 1.00 20.27 67 VAL E N 1
ATOM 7504 C CA . VAL E 1 67 ? 20.996 23.215 130.093 1.00 19.17 67 VAL E CA 1
ATOM 7505 C C . VAL E 1 67 ? 21.151 24.736 129.948 1.00 18.57 67 VAL E C 1
ATOM 7506 O O . VAL E 1 67 ? 22.182 25.305 130.295 1.00 13.76 67 VAL E O 1
ATOM 7510 N N . VAL E 1 68 ? 20.102 25.383 129.443 1.00 18.31 68 VAL E N 1
ATOM 7511 C CA . VAL E 1 68 ? 20.105 26.828 129.274 1.00 19.40 68 VAL E CA 1
ATOM 7512 C C . VAL E 1 68 ? 20.110 27.455 130.658 1.00 21.13 68 VAL E C 1
ATOM 7513 O O . VAL E 1 68 ? 20.777 28.457 130.903 1.00 22.38 68 VAL E O 1
ATOM 7517 N N . LEU E 1 69 ? 19.357 26.858 131.568 1.00 21.40 69 LEU E N 1
ATOM 7518 C CA . LEU E 1 69 ? 19.306 27.365 132.928 1.00 22.27 69 LEU E CA 1
ATOM 7519 C C . LEU E 1 69 ? 20.684 27.216 133.574 1.00 22.56 69 LEU E C 1
ATOM 7520 O O . LEU E 1 69 ? 21.141 28.103 134.295 1.00 20.56 69 LEU E O 1
ATOM 7525 N N . VAL E 1 70 ? 21.344 26.089 133.319 1.00 20.50 70 VAL E N 1
ATOM 7526 C CA . VAL E 1 70 ? 22.665 25.871 133.883 1.00 18.76 70 VAL E CA 1
ATOM 7527 C C . VAL E 1 70 ? 23.618 26.950 133.379 1.00 19.75 70 VAL E C 1
ATOM 7528 O O . VAL E 1 70 ? 24.267 27.622 134.173 1.00 22.07 70 VAL E O 1
ATOM 7532 N N . ASP E 1 71 ? 23.685 27.121 132.060 1.00 20.20 71 ASP E N 1
ATOM 7533 C CA . ASP E 1 71 ? 24.565 28.112 131.433 1.00 20.26 71 ASP E CA 1
ATOM 7534 C C . ASP E 1 71 ? 24.354 29.549 131.985 1.00 23.15 71 ASP E C 1
ATOM 7535 O O . ASP E 1 71 ? 25.305 30.215 132.428 1.00 18.84 71 ASP E O 1
ATOM 7540 N N . MET E 1 72 ? 23.111 30.021 131.965 1.00 20.65 72 MET E N 1
ATOM 7541 C CA . MET E 1 72 ? 22.810 31.349 132.473 1.00 20.18 72 MET E CA 1
ATOM 7542 C C . MET E 1 72 ? 23.292 31.517 133.914 1.00 21.98 72 MET E C 1
ATOM 7543 O O . MET E 1 72 ? 23.900 32.527 134.265 1.00 26.62 72 MET E O 1
ATOM 7548 N N . ALA E 1 73 ? 23.006 30.531 134.752 1.00 21.44 73 ALA E N 1
ATOM 7549 C CA . ALA E 1 73 ? 23.378 30.614 136.155 1.00 23.87 73 ALA E CA 1
ATOM 7550 C C . ALA E 1 73 ? 24.865 30.440 136.380 1.00 24.91 73 ALA E C 1
ATOM 7551 O O . ALA E 1 73 ? 25.442 31.067 137.264 1.00 23.16 73 ALA E O 1
ATOM 7553 N N . TRP E 1 74 ? 25.489 29.586 135.582 1.00 26.56 74 TRP E N 1
ATOM 7554 C CA . TRP E 1 74 ? 26.911 29.344 135.738 1.00 26.99 74 TRP E CA 1
ATOM 7555 C C . TRP E 1 74 ? 27.668 30.616 135.398 1.00 27.73 74 TRP E C 1
ATOM 7556 O O . TRP E 1 74 ? 28.747 30.874 135.938 1.00 29.37 74 TRP E O 1
ATOM 7567 N N . LYS E 1 75 ? 27.096 31.411 134.499 1.00 27.17 75 LYS E N 1
ATOM 7568 C CA . LYS E 1 75 ? 27.719 32.669 134.095 1.00 26.67 75 LYS E CA 1
ATOM 7569 C C . LYS E 1 75 ? 27.501 33.753 135.151 1.00 27.48 75 LYS E C 1
ATOM 7570 O O . LYS E 1 75 ? 28.267 34.710 135.237 1.00 28.80 75 LYS E O 1
ATOM 7576 N N . LEU E 1 76 ? 26.453 33.595 135.950 1.00 26.00 76 LEU E N 1
ATOM 7577 C CA . LEU E 1 76 ? 26.162 34.536 137.016 1.00 24.03 76 LEU E CA 1
ATOM 7578 C C . LEU E 1 76 ? 26.916 34.112 138.268 1.00 25.97 76 LEU E C 1
ATOM 7579 O O . LEU E 1 76 ? 27.155 34.926 139.160 1.00 30.98 76 LEU E O 1
ATOM 7584 N N . ASN E 1 77 ? 27.286 32.832 138.328 1.00 26.46 77 ASN E N 1
ATOM 7585 C CA . ASN E 1 77 ? 28.005 32.265 139.473 1.00 23.38 77 ASN E CA 1
ATOM 7586 C C . ASN E 1 77 ? 28.664 30.938 139.105 1.00 24.87 77 ASN E C 1
ATOM 7587 O O . ASN E 1 77 ? 27.984 29.927 138.923 1.00 25.95 77 ASN E O 1
ATOM 7592 N N . ARG E 1 78 ? 29.992 30.952 139.018 1.00 24.74 78 ARG E N 1
ATOM 7593 C CA . ARG E 1 78 ? 30.773 29.777 138.661 1.00 24.10 78 ARG E CA 1
ATOM 7594 C C . ARG E 1 78 ? 30.603 28.629 139.652 1.00 25.98 78 ARG E C 1
ATOM 7595 O O . ARG E 1 78 ? 30.661 27.456 139.285 1.00 27.90 78 ARG E O 1
ATOM 7603 N N . ASN E 1 79 ? 30.387 28.970 140.911 1.00 27.33 79 ASN E N 1
ATOM 7604 C CA . ASN E 1 79 ? 30.236 27.963 141.945 1.00 27.63 79 ASN E CA 1
ATOM 7605 C C . ASN E 1 79 ? 28.810 27.437 142.041 1.00 27.32 79 ASN E C 1
ATOM 7606 O O . ASN E 1 79 ? 28.478 26.727 142.989 1.00 28.49 79 ASN E O 1
ATOM 7611 N N . VAL E 1 80 ? 27.972 27.774 141.063 1.00 25.53 80 VAL E N 1
ATOM 7612 C CA . VAL E 1 80 ? 26.571 27.333 141.071 1.00 25.53 80 VAL E CA 1
ATOM 7613 C C . VAL E 1 80 ? 26.362 25.863 141.439 1.00 26.11 80 VAL E C 1
ATOM 7614 O O . VAL E 1 80 ? 26.918 24.964 140.805 1.00 26.45 80 VAL E O 1
ATOM 7618 N N . LYS E 1 81 ? 25.561 25.622 142.471 1.00 24.19 81 LYS E N 1
ATOM 7619 C CA . LYS E 1 81 ? 25.271 24.260 142.880 1.00 25.60 81 LYS E CA 1
ATOM 7620 C C . LYS E 1 81 ? 24.240 23.689 141.915 1.00 27.49 81 LYS E C 1
ATOM 7621 O O . LYS E 1 81 ? 23.252 24.348 141.582 1.00 27.14 81 LYS E O 1
ATOM 7627 N N . VAL E 1 82 ? 24.472 22.460 141.467 1.00 28.34 82 VAL E N 1
ATOM 7628 C CA . VAL E 1 82 ? 23.568 21.810 140.525 1.00 26.35 82 VAL E CA 1
ATOM 7629 C C . VAL E 1 82 ? 23.376 20.332 140.842 1.00 26.08 82 VAL E C 1
ATOM 7630 O O . VAL E 1 82 ? 24.320 19.649 141.232 1.00 28.63 82 VAL E O 1
ATOM 7634 N N . PHE E 1 83 ? 22.157 19.832 140.673 1.00 25.10 83 PHE E N 1
ATOM 7635 C CA . PHE E 1 83 ? 21.909 18.420 140.917 1.00 21.64 83 PHE E CA 1
ATOM 7636 C C . PHE E 1 83 ? 20.991 17.815 139.863 1.00 23.99 83 PHE E C 1
ATOM 7637 O O . PHE E 1 83 ? 20.087 18.479 139.350 1.00 21.78 83 PHE E O 1
ATOM 7645 N N . SER E 1 84 ? 21.237 16.545 139.546 1.00 25.54 84 SER E N 1
ATOM 7646 C CA . SER E 1 84 ? 20.446 15.814 138.560 1.00 24.47 84 SER E CA 1
ATOM 7647 C C . SER E 1 84 ? 19.844 14.555 139.176 1.00 23.35 84 SER E C 1
ATOM 7648 O O . SER E 1 84 ? 20.533 13.801 139.866 1.00 23.66 84 SER E O 1
ATOM 7651 N N . LEU E 1 85 ? 18.553 14.338 138.934 1.00 21.56 85 LEU E N 1
ATOM 7652 C CA . LEU E 1 85 ? 17.866 13.163 139.464 1.00 17.68 85 LEU E CA 1
ATOM 7653 C C . LEU E 1 85 ? 18.086 11.978 138.542 1.00 16.87 85 LEU E C 1
ATOM 7654 O O . LEU E 1 85 ? 17.534 11.929 137.450 1.00 15.65 85 LEU E O 1
ATOM 7659 N N . ASP E 1 86 ? 18.910 11.034 138.976 1.00 17.57 86 ASP E N 1
ATOM 7660 C CA . ASP E 1 86 ? 19.186 9.852 138.171 1.00 18.11 86 ASP E CA 1
ATOM 7661 C C . ASP E 1 86 ? 18.256 8.729 138.612 1.00 20.10 86 ASP E C 1
ATOM 7662 O O . ASP E 1 86 ? 18.490 8.050 139.616 1.00 19.50 86 ASP E O 1
ATOM 7667 N N . THR E 1 87 ? 17.192 8.547 137.843 1.00 22.71 87 THR E N 1
ATOM 7668 C CA . THR E 1 87 ? 16.190 7.524 138.106 1.00 23.11 87 THR E CA 1
ATOM 7669 C C . THR E 1 87 ? 16.749 6.118 137.902 1.00 23.48 87 THR E C 1
ATOM 7670 O O . THR E 1 87 ? 16.213 5.149 138.426 1.00 26.93 87 THR E O 1
ATOM 7674 N N . GLY E 1 88 ? 17.829 6.010 137.141 1.00 22.87 88 GLY E N 1
ATOM 7675 C CA . GLY E 1 88 ? 18.406 4.709 136.876 1.00 24.04 88 GLY E CA 1
ATOM 7676 C C . GLY E 1 88 ? 17.841 4.160 135.575 1.00 26.06 88 GLY E C 1
ATOM 7677 O O . GLY E 1 88 ? 18.163 3.046 135.161 1.00 24.80 88 GLY E O 1
ATOM 7678 N N . ARG E 1 89 ? 16.994 4.954 134.926 1.00 25.01 89 ARG E N 1
ATOM 7679 C CA . ARG E 1 89 ? 16.380 4.554 133.668 1.00 24.26 89 ARG E CA 1
ATOM 7680 C C . ARG E 1 89 ? 16.487 5.687 132.648 1.00 23.63 89 ARG E C 1
ATOM 7681 O O . ARG E 1 89 ? 15.652 5.797 131.744 1.00 24.46 89 ARG E O 1
ATOM 7689 N N . LEU E 1 90 ? 17.511 6.525 132.795 1.00 18.79 90 LEU E N 1
ATOM 7690 C CA . LEU E 1 90 ? 17.711 7.644 131.883 1.00 19.15 90 LEU E CA 1
ATOM 7691 C C . LEU E 1 90 ? 18.370 7.156 130.602 1.00 18.93 90 LEU E C 1
ATOM 7692 O O . LEU E 1 90 ? 19.035 6.130 130.599 1.00 21.42 90 LEU E O 1
ATOM 7697 N N . HIS E 1 91 ? 18.177 7.893 129.515 1.00 18.87 91 HIS E N 1
ATOM 7698 C CA . HIS E 1 91 ? 18.777 7.535 128.237 1.00 18.40 91 HIS E CA 1
ATOM 7699 C C . HIS E 1 91 ? 20.291 7.528 128.346 1.00 20.96 91 HIS E C 1
ATOM 7700 O O . HIS E 1 91 ? 20.867 8.420 128.959 1.00 20.08 91 HIS E O 1
ATOM 7707 N N . PRO E 1 92 ? 20.956 6.526 127.749 1.00 22.52 92 PRO E N 1
ATOM 7708 C CA . PRO E 1 92 ? 22.419 6.507 127.820 1.00 21.28 92 PRO E CA 1
ATOM 7709 C C . PRO E 1 92 ? 22.904 7.853 127.282 1.00 23.89 92 PRO E C 1
ATOM 7710 O O . PRO E 1 92 ? 23.953 8.356 127.688 1.00 25.19 92 PRO E O 1
ATOM 7714 N N . GLU E 1 93 ? 22.124 8.434 126.369 1.00 24.26 93 GLU E N 1
ATOM 7715 C CA . GLU E 1 93 ? 22.457 9.731 125.791 1.00 23.99 93 GLU E CA 1
ATOM 7716 C C . GLU E 1 93 ? 22.400 10.823 126.858 1.00 24.04 93 GLU E C 1
ATOM 7717 O O . GLU E 1 93 ? 23.195 11.760 126.839 1.00 24.13 93 GLU E O 1
ATOM 7723 N N . THR E 1 94 ? 21.450 10.712 127.780 1.00 20.85 94 THR E N 1
ATOM 7724 C CA . THR E 1 94 ? 21.333 11.705 128.838 1.00 19.99 94 THR E CA 1
ATOM 7725 C C . THR E 1 94 ? 22.513 11.590 129.814 1.00 19.96 94 THR E C 1
ATOM 7726 O O . THR E 1 94 ? 22.985 12.590 130.358 1.00 20.87 94 THR E O 1
ATOM 7730 N N . TYR E 1 95 ? 22.988 10.371 130.040 1.00 17.48 95 TYR E N 1
ATOM 7731 C CA . TYR E 1 95 ? 24.105 10.180 130.945 1.00 17.23 95 TYR E CA 1
ATOM 7732 C C . TYR E 1 95 ? 25.323 10.848 130.345 1.00 16.71 95 TYR E C 1
ATOM 7733 O O . TYR E 1 95 ? 26.079 11.520 131.036 1.00 14.78 95 TYR E O 1
ATOM 7742 N N . ARG E 1 96 ? 25.491 10.677 129.041 1.00 19.36 96 ARG E N 1
ATOM 7743 C CA . ARG E 1 96 ? 26.616 11.266 128.341 1.00 18.36 96 ARG E CA 1
ATOM 7744 C C . ARG E 1 96 ? 26.536 12.782 128.301 1.00 19.35 96 ARG E C 1
ATOM 7745 O O . ARG E 1 96 ? 27.560 13.447 128.357 1.00 25.02 96 ARG E O 1
ATOM 7753 N N . PHE E 1 97 ? 25.327 13.332 128.212 1.00 20.82 97 PHE E N 1
ATOM 7754 C CA . PHE E 1 97 ? 25.153 14.785 128.158 1.00 20.05 97 PHE E CA 1
ATOM 7755 C C . PHE E 1 97 ? 25.386 15.449 129.510 1.00 20.24 97 PHE E C 1
ATOM 7756 O O . PHE E 1 97 ? 26.010 16.502 129.586 1.00 20.84 97 PHE E O 1
ATOM 7764 N N . ILE E 1 98 ? 24.865 14.840 130.568 1.00 18.06 98 ILE E N 1
ATOM 7765 C CA . ILE E 1 98 ? 25.027 15.366 131.914 1.00 18.00 98 ILE E CA 1
ATOM 7766 C C . ILE E 1 98 ? 26.511 15.474 132.262 1.00 21.11 98 ILE E C 1
ATOM 7767 O O . ILE E 1 98 ? 26.965 16.495 132.785 1.00 19.87 98 ILE E O 1
ATOM 7772 N N . ASP E 1 99 ? 27.266 14.420 131.971 1.00 22.17 99 ASP E N 1
ATOM 7773 C CA . ASP E 1 99 ? 28.691 14.419 132.275 1.00 26.01 99 ASP E CA 1
ATOM 7774 C C . ASP E 1 99 ? 29.382 15.480 131.427 1.00 26.50 99 ASP E C 1
ATOM 7775 O O . ASP E 1 99 ? 30.291 16.169 131.889 1.00 26.70 99 ASP E O 1
ATOM 7780 N N . GLN E 1 100 ? 28.926 15.616 130.187 1.00 26.28 100 GLN E N 1
ATOM 7781 C CA . GLN E 1 100 ? 29.489 16.589 129.263 1.00 23.79 100 GLN E CA 1
ATOM 7782 C C . GLN E 1 100 ? 29.283 18.020 129.788 1.00 25.45 100 GLN E C 1
ATOM 7783 O O . GLN E 1 100 ? 30.142 18.883 129.619 1.00 26.99 100 GLN E O 1
ATOM 7789 N N . VAL E 1 101 ? 28.138 18.273 130.418 1.00 23.10 101 VAL E N 1
ATOM 7790 C CA . VAL E 1 101 ? 27.857 19.586 130.976 1.00 21.19 101 VAL E CA 1
ATOM 7791 C C . VAL E 1 101 ? 28.774 19.776 132.183 1.00 23.84 101 VAL E C 1
ATOM 7792 O O . VAL E 1 101 ? 29.329 20.851 132.400 1.00 23.33 101 VAL E O 1
ATOM 7796 N N . ARG E 1 102 ? 28.922 18.709 132.963 1.00 24.63 102 ARG E N 1
ATOM 7797 C CA . ARG E 1 102 ? 29.775 18.714 134.144 1.00 22.66 102 ARG E CA 1
ATOM 7798 C C . ARG E 1 102 ? 31.192 19.117 133.750 1.00 24.34 102 ARG E C 1
ATOM 7799 O O . ARG E 1 102 ? 31.791 20.029 134.330 1.00 24.02 102 ARG E O 1
ATOM 7807 N N . GLU E 1 103 ? 31.720 18.427 132.751 1.00 23.51 103 GLU E N 1
ATOM 7808 C CA . GLU E 1 103 ? 33.072 18.673 132.302 1.00 26.45 103 GLU E CA 1
ATOM 7809 C C . GLU E 1 103 ? 33.236 19.933 131.475 1.00 24.99 103 GLU E C 1
ATOM 7810 O O . GLU E 1 103 ? 34.341 20.444 131.345 1.00 26.40 103 GLU E O 1
ATOM 7816 N N . HIS E 1 104 ? 32.148 20.443 130.917 1.00 24.35 104 HIS E N 1
ATOM 7817 C CA . HIS E 1 104 ? 32.251 21.637 130.090 1.00 22.97 104 HIS E CA 1
ATOM 7818 C C . HIS E 1 104 ? 32.349 22.896 130.938 1.00 23.83 104 HIS E C 1
ATOM 7819 O O . HIS E 1 104 ? 33.237 23.722 130.738 1.00 23.34 104 HIS E O 1
ATOM 7826 N N . TYR E 1 105 ? 31.430 23.043 131.883 1.00 22.22 105 TYR E N 1
ATOM 7827 C CA . TYR E 1 105 ? 31.435 24.204 132.747 1.00 23.82 105 TYR E CA 1
ATOM 7828 C C . TYR E 1 105 ? 32.288 23.924 133.977 1.00 26.02 105 TYR E C 1
ATOM 7829 O O . TYR E 1 105 ? 32.507 24.811 134.805 1.00 26.83 105 TYR E O 1
ATOM 7838 N N . GLY E 1 106 ? 32.778 22.692 134.087 1.00 24.83 106 GLY E N 1
ATOM 7839 C CA . GLY E 1 106 ? 33.574 22.330 135.244 1.00 25.02 106 GLY E CA 1
ATOM 7840 C C . GLY E 1 106 ? 32.722 22.487 136.489 1.00 22.77 106 GLY E C 1
ATOM 7841 O O . GLY E 1 106 ? 33.041 23.272 137.377 1.00 23.36 106 GLY E O 1
ATOM 7842 N N . ILE E 1 107 ? 31.625 21.738 136.533 1.00 21.81 107 ILE E N 1
ATOM 7843 C CA . ILE E 1 107 ? 30.679 21.763 137.642 1.00 18.66 107 ILE E CA 1
ATOM 7844 C C . ILE E 1 107 ? 30.557 20.364 138.237 1.00 21.78 107 ILE E C 1
ATOM 7845 O O . ILE E 1 107 ? 30.290 19.406 137.517 1.00 24.92 107 ILE E O 1
ATOM 7850 N N . ALA E 1 108 ? 30.739 20.237 139.546 1.00 21.33 108 ALA E N 1
ATOM 7851 C CA . ALA E 1 108 ? 30.631 18.926 140.170 1.00 20.77 108 ALA E CA 1
ATOM 7852 C C . ALA E 1 108 ? 29.174 18.627 140.474 1.00 21.85 108 ALA E C 1
ATOM 7853 O O . ALA E 1 108 ? 28.753 18.681 141.629 1.00 24.46 108 ALA E O 1
ATOM 7855 N N . ILE E 1 109 ? 28.407 18.312 139.434 1.00 21.75 109 ILE E N 1
ATOM 7856 C CA . ILE E 1 109 ? 26.982 18.002 139.581 1.00 20.62 109 ILE E CA 1
ATOM 7857 C C . ILE E 1 109 ? 26.689 16.873 140.570 1.00 20.96 109 ILE E C 1
ATOM 7858 O O . ILE E 1 109 ? 27.310 15.809 140.512 1.00 20.73 109 ILE E O 1
ATOM 7863 N N . ASP E 1 110 ? 25.741 17.110 141.473 1.00 20.20 110 ASP E N 1
ATOM 7864 C CA . ASP E 1 110 ? 25.337 16.095 142.435 1.00 21.42 110 ASP E CA 1
ATOM 7865 C C . ASP E 1 110 ? 24.299 15.229 141.743 1.00 21.90 110 ASP E C 1
ATOM 7866 O O . ASP E 1 110 ? 23.162 15.660 141.572 1.00 23.89 110 ASP E O 1
ATOM 7871 N N . VAL E 1 111 ? 24.687 14.021 141.336 1.00 19.85 111 VAL E N 1
ATOM 7872 C CA . VAL E 1 111 ? 23.766 13.113 140.658 1.00 17.20 111 VAL E CA 1
ATOM 7873 C C . VAL E 1 111 ? 23.121 12.167 141.677 1.00 18.35 111 VAL E C 1
ATOM 7874 O O . VAL E 1 111 ? 23.738 11.215 142.145 1.00 22.64 111 VAL E O 1
ATOM 7878 N N . LEU E 1 112 ? 21.866 12.436 142.008 1.00 17.29 112 LEU E N 1
ATOM 7879 C CA . LEU E 1 112 ? 21.131 11.649 142.992 1.00 19.47 112 LEU E CA 1
ATOM 7880 C C . LEU E 1 112 ? 20.520 10.336 142.471 1.00 21.11 112 LEU E C 1
ATOM 7881 O O . LEU E 1 112 ? 20.162 10.231 141.295 1.00 21.85 112 LEU E O 1
ATOM 7886 N N . SER E 1 113 ? 20.408 9.337 143.348 1.00 20.13 113 SER E N 1
ATOM 7887 C CA . SER E 1 113 ? 19.839 8.039 142.964 1.00 21.29 113 SER E CA 1
ATOM 7888 C C . SER E 1 113 ? 18.695 7.554 143.873 1.00 21.43 113 SER E C 1
ATOM 7889 O O . SER E 1 113 ? 18.540 8.018 145.007 1.00 25.08 113 SER E O 1
ATOM 7892 N N . PRO E 1 114 ? 17.879 6.606 143.381 1.00 20.06 114 PRO E N 1
ATOM 7893 C CA . PRO E 1 114 ? 16.755 6.073 144.162 1.00 20.17 114 PRO E CA 1
ATOM 7894 C C . PRO E 1 114 ? 17.198 5.284 145.391 1.00 18.50 114 PRO E C 1
ATOM 7895 O O . PRO E 1 114 ? 18.350 4.863 145.484 1.00 20.03 114 PRO E O 1
ATOM 7899 N N . ASP E 1 115 ? 16.273 5.096 146.329 1.00 18.69 115 ASP E N 1
ATOM 7900 C CA . ASP E 1 115 ? 16.540 4.342 147.554 1.00 22.26 115 ASP E CA 1
ATOM 7901 C C . ASP E 1 115 ? 16.182 2.888 147.264 1.00 23.85 115 ASP E C 1
ATOM 7902 O O . ASP E 1 115 ? 15.001 2.538 147.173 1.00 24.43 115 ASP E O 1
ATOM 7907 N N . PRO E 1 116 ? 17.193 2.019 147.112 1.00 22.51 116 PRO E N 1
ATOM 7908 C CA . PRO E 1 116 ? 16.858 0.623 146.824 1.00 24.69 116 PRO E CA 1
ATOM 7909 C C . PRO E 1 116 ? 15.828 0.043 147.778 1.00 26.27 116 PRO E C 1
ATOM 7910 O O . PRO E 1 116 ? 15.030 -0.797 147.383 1.00 30.78 116 PRO E O 1
ATOM 7914 N N . ARG E 1 117 ? 15.822 0.505 149.022 1.00 27.05 117 ARG E N 1
ATOM 7915 C CA . ARG E 1 117 ? 14.858 0.001 149.993 1.00 28.54 117 ARG E CA 1
ATOM 7916 C C . ARG E 1 117 ? 13.430 0.306 149.559 1.00 27.68 117 ARG E C 1
ATOM 7917 O O . ARG E 1 117 ? 12.484 -0.291 150.063 1.00 28.89 117 ARG E O 1
ATOM 7925 N N . LEU E 1 118 ? 13.282 1.223 148.608 1.00 26.57 118 LEU E N 1
ATOM 7926 C CA . LEU E 1 118 ? 11.970 1.607 148.100 1.00 24.60 118 LEU E CA 1
ATOM 7927 C C . LEU E 1 118 ? 11.745 1.120 146.668 1.00 24.65 118 LEU E C 1
ATOM 7928 O O . LEU E 1 118 ? 10.666 0.660 146.324 1.00 26.49 118 LEU E O 1
ATOM 7933 N N . LEU E 1 119 ? 12.768 1.232 145.832 1.00 25.24 119 LEU E N 1
ATOM 7934 C CA . LEU E 1 119 ? 12.655 0.822 144.440 1.00 23.55 119 LEU E CA 1
ATOM 7935 C C . LEU E 1 119 ? 12.611 -0.696 144.294 1.00 25.21 119 LEU E C 1
ATOM 7936 O O . LEU E 1 119 ? 11.803 -1.237 143.532 1.00 26.65 119 LEU E O 1
ATOM 7941 N N . GLU E 1 120 ? 13.474 -1.381 145.034 1.00 23.71 120 GLU E N 1
ATOM 7942 C CA . GLU E 1 120 ? 13.549 -2.831 144.960 1.00 22.76 120 GLU E CA 1
ATOM 7943 C C . GLU E 1 120 ? 12.230 -3.571 145.120 1.00 25.75 120 GLU E C 1
ATOM 7944 O O . GLU E 1 120 ? 11.892 -4.430 144.295 1.00 29.70 120 GLU E O 1
ATOM 7950 N N . PRO E 1 121 ? 11.467 -3.270 146.177 1.00 25.67 121 PRO E N 1
ATOM 7951 C CA . PRO E 1 121 ? 10.201 -3.991 146.304 1.00 26.02 121 PRO E CA 1
ATOM 7952 C C . PRO E 1 121 ? 9.207 -3.675 145.185 1.00 25.48 121 PRO E C 1
ATOM 7953 O O . PRO E 1 121 ? 8.380 -4.517 144.837 1.00 24.62 121 PRO E O 1
ATOM 7957 N N . LEU E 1 122 ? 9.296 -2.477 144.611 1.00 24.89 122 LEU E N 1
ATOM 7958 C CA . LEU E 1 122 ? 8.389 -2.097 143.523 1.00 22.87 122 LEU E CA 1
ATOM 7959 C C . LEU E 1 122 ? 8.693 -2.917 142.277 1.00 21.79 122 LEU E C 1
ATOM 7960 O O . LEU E 1 122 ? 7.800 -3.478 141.655 1.00 24.82 122 LEU E O 1
ATOM 7965 N N . VAL E 1 123 ? 9.965 -3.001 141.923 1.00 21.93 123 VAL E N 1
ATOM 7966 C CA . VAL E 1 123 ? 10.362 -3.751 140.745 1.00 22.63 123 VAL E CA 1
ATOM 7967 C C . VAL E 1 123 ? 10.177 -5.248 140.960 1.00 25.22 123 VAL E C 1
ATOM 7968 O O . VAL E 1 123 ? 9.984 -6.003 140.000 1.00 25.32 123 VAL E O 1
ATOM 7972 N N . LYS E 1 124 ? 10.231 -5.667 142.222 1.00 25.59 124 LYS E N 1
ATOM 7973 C CA . LYS E 1 124 ? 10.077 -7.074 142.579 1.00 24.09 124 LYS E CA 1
ATOM 7974 C C . LYS E 1 124 ? 8.667 -7.513 142.229 1.00 25.88 124 LYS E C 1
ATOM 7975 O O . LYS E 1 124 ? 8.455 -8.458 141.455 1.00 27.44 124 LYS E O 1
ATOM 7981 N N . GLU E 1 125 ? 7.701 -6.811 142.807 1.00 23.00 125 GLU E N 1
ATOM 7982 C CA . GLU E 1 125 ? 6.305 -7.116 142.575 1.00 22.93 125 GLU E CA 1
ATOM 7983 C C . GLU E 1 125 ? 5.832 -6.818 141.161 1.00 24.29 125 GLU E C 1
ATOM 7984 O O . GLU E 1 125 ? 5.403 -7.721 140.449 1.00 23.35 125 GLU E O 1
ATOM 7990 N N . LYS E 1 126 ? 5.920 -5.552 140.758 1.00 23.49 126 LYS E N 1
ATOM 7991 C CA . LYS E 1 126 ? 5.443 -5.141 139.443 1.00 22.85 126 LYS E CA 1
ATOM 7992 C C . LYS E 1 126 ? 6.421 -5.249 138.273 1.00 23.19 126 LYS E C 1
ATOM 7993 O O . LYS E 1 126 ? 6.039 -5.044 137.117 1.00 25.19 126 LYS E O 1
ATOM 7999 N N . GLY E 1 127 ? 7.678 -5.566 138.544 1.00 21.88 127 GLY E N 1
ATOM 8000 C CA . GLY E 1 127 ? 8.614 -5.679 137.440 1.00 20.23 127 GLY E CA 1
ATOM 8001 C C . GLY E 1 127 ? 9.253 -4.356 137.064 1.00 21.44 127 GLY E C 1
ATOM 8002 O O . GLY E 1 127 ? 9.289 -3.429 137.874 1.00 20.79 127 GLY E O 1
ATOM 8003 N N . LEU E 1 128 ? 9.721 -4.259 135.820 1.00 20.64 128 LEU E N 1
ATOM 8004 C CA . LEU E 1 128 ? 10.420 -3.074 135.331 1.00 19.52 128 LEU E CA 1
ATOM 8005 C C . LEU E 1 128 ? 9.675 -2.058 134.479 1.00 20.59 128 LEU E C 1
ATOM 8006 O O . LEU E 1 128 ? 10.221 -0.998 134.165 1.00 19.06 128 LEU E O 1
ATOM 8011 N N . PHE E 1 129 ? 8.442 -2.367 134.097 1.00 21.77 129 PHE E N 1
ATOM 8012 C CA . PHE E 1 129 ? 7.686 -1.456 133.247 1.00 16.48 129 PHE E CA 1
ATOM 8013 C C . PHE E 1 129 ? 6.270 -1.219 133.753 1.00 16.60 129 PHE E C 1
ATOM 8014 O O . PHE E 1 129 ? 5.353 -0.932 132.979 1.00 18.12 129 PHE E O 1
ATOM 8022 N N . SER E 1 130 ? 6.107 -1.320 135.066 1.00 15.82 130 SER E N 1
ATOM 8023 C CA . SER E 1 130 ? 4.812 -1.125 135.692 1.00 19.06 130 SER E CA 1
ATOM 8024 C C . SER E 1 130 ? 4.137 0.162 135.248 1.00 21.12 130 SER E C 1
ATOM 8025 O O . SER E 1 130 ? 2.917 0.212 135.108 1.00 22.79 130 SER E O 1
ATOM 8028 N N . PHE E 1 131 ? 4.926 1.207 135.027 1.00 22.93 131 PHE E N 1
ATOM 8029 C CA . PHE E 1 131 ? 4.360 2.489 134.620 1.00 23.87 131 PHE E CA 1
ATOM 8030 C C . PHE E 1 131 ? 3.511 2.380 133.367 1.00 23.39 131 PHE E C 1
ATOM 8031 O O . PHE E 1 131 ? 2.628 3.207 133.140 1.00 23.43 131 PHE E O 1
ATOM 8039 N N . TYR E 1 132 ? 3.765 1.360 132.555 1.00 23.32 132 TYR E N 1
ATOM 8040 C CA . TYR E 1 132 ? 2.983 1.185 131.340 1.00 25.78 132 TYR E CA 1
ATOM 8041 C C . TYR E 1 132 ? 1.540 0.851 131.689 1.00 26.91 132 TYR E C 1
ATOM 8042 O O . TYR E 1 132 ? 0.613 1.353 131.058 1.00 29.13 132 TYR E O 1
ATOM 8051 N N . ARG E 1 133 ? 1.348 0.027 132.715 1.00 27.71 133 ARG E N 1
ATOM 8052 C CA . ARG E 1 133 ? 0.003 -0.363 133.114 1.00 28.59 133 ARG E CA 1
ATOM 8053 C C . ARG E 1 133 ? -0.569 0.395 134.309 1.00 27.72 133 ARG E C 1
ATOM 8054 O O . ARG E 1 133 ? -1.782 0.445 134.476 1.00 27.34 133 ARG E O 1
ATOM 8062 N N . ASP E 1 134 ? 0.291 0.999 135.128 1.00 29.73 134 ASP E N 1
ATOM 8063 C CA . ASP E 1 134 ? -0.167 1.759 136.299 1.00 29.57 134 ASP E CA 1
ATOM 8064 C C . ASP E 1 134 ? -0.070 3.294 136.143 1.00 30.27 134 ASP E C 1
ATOM 8065 O O . ASP E 1 134 ? -0.677 4.041 136.912 1.00 30.57 134 ASP E O 1
ATOM 8070 N N . GLY E 1 135 ? 0.689 3.765 135.159 1.00 28.83 135 GLY E N 1
ATOM 8071 C CA . GLY E 1 135 ? 0.863 5.195 134.999 1.00 27.21 135 GLY E CA 1
ATOM 8072 C C . GLY E 1 135 ? 2.188 5.517 135.675 1.00 30.49 135 GLY E C 1
ATOM 8073 O O . GLY E 1 135 ? 2.604 4.781 136.578 1.00 30.18 135 GLY E O 1
ATOM 8074 N N . HIS E 1 136 ? 2.849 6.603 135.267 1.00 28.41 136 HIS E N 1
ATOM 8075 C CA . HIS E 1 136 ? 4.153 6.960 135.830 1.00 24.50 136 HIS E CA 1
ATOM 8076 C C . HIS E 1 136 ? 4.156 7.368 137.302 1.00 21.99 136 HIS E C 1
ATOM 8077 O O . HIS E 1 136 ? 5.213 7.474 137.923 1.00 18.70 136 HIS E O 1
ATOM 8084 N N . GLY E 1 137 ? 2.977 7.580 137.864 1.00 20.77 137 GLY E N 1
ATOM 8085 C CA . GLY E 1 137 ? 2.891 7.975 139.257 1.00 21.76 137 GLY E CA 1
ATOM 8086 C C . GLY E 1 137 ? 3.784 7.239 140.244 1.00 23.51 137 GLY E C 1
ATOM 8087 O O . GLY E 1 137 ? 4.699 7.828 140.814 1.00 25.32 137 GLY E O 1
ATOM 8088 N N . GLU E 1 138 ? 3.526 5.951 140.447 1.00 25.85 138 GLU E N 1
ATOM 8089 C CA . GLU E 1 138 ? 4.288 5.153 141.404 1.00 25.49 138 GLU E CA 1
ATOM 8090 C C . GLU E 1 138 ? 5.791 5.056 141.176 1.00 27.41 138 GLU E C 1
ATOM 8091 O O . GLU E 1 138 ? 6.568 5.194 142.122 1.00 30.49 138 GLU E O 1
ATOM 8097 N N . CYS E 1 139 ? 6.209 4.809 139.941 1.00 26.25 139 CYS E N 1
ATOM 8098 C CA . CYS E 1 139 ? 7.639 4.698 139.648 1.00 28.91 139 CYS E CA 1
ATOM 8099 C C . CYS E 1 139 ? 8.344 6.052 139.851 1.00 31.11 139 CYS E C 1
ATOM 8100 O O . CYS E 1 139 ? 9.374 6.128 140.530 1.00 31.11 139 CYS E O 1
ATOM 8103 N N . CYS E 1 140 ? 7.787 7.115 139.274 1.00 31.69 140 CYS E N 1
ATOM 8104 C CA . CYS E 1 140 ? 8.364 8.449 139.432 1.00 31.69 140 CYS E CA 1
ATOM 8105 C C . CYS E 1 140 ? 8.392 8.793 140.913 1.00 33.09 140 CYS E C 1
ATOM 8106 O O . CYS E 1 140 ? 9.331 9.423 141.406 1.00 35.82 140 CYS E O 1
ATOM 8109 N N . GLY E 1 141 ? 7.348 8.382 141.619 1.00 31.56 141 GLY E N 1
ATOM 8110 C CA . GLY E 1 141 ? 7.283 8.669 143.033 1.00 30.30 141 GLY E CA 1
ATOM 8111 C C . GLY E 1 141 ? 8.496 8.132 143.759 1.00 30.49 141 GLY E C 1
ATOM 8112 O O . GLY E 1 141 ? 8.979 8.748 144.713 1.00 32.78 141 GLY E O 1
ATOM 8113 N N . ILE E 1 142 ? 9.004 6.996 143.286 1.00 27.46 142 ILE E N 1
ATOM 8114 C CA . ILE E 1 142 ? 10.145 6.331 143.908 1.00 24.83 142 ILE E CA 1
ATOM 8115 C C . ILE E 1 142 ? 11.495 6.645 143.287 1.00 23.23 142 ILE E C 1
ATOM 8116 O O . ILE E 1 142 ? 12.493 6.737 143.991 1.00 25.08 142 ILE E O 1
ATOM 8121 N N . ARG E 1 143 ? 11.537 6.811 141.975 1.00 22.81 143 ARG E N 1
ATOM 8122 C CA . ARG E 1 143 ? 12.801 7.095 141.313 1.00 22.27 143 ARG E CA 1
ATOM 8123 C C . ARG E 1 143 ? 13.171 8.573 141.187 1.00 23.40 143 ARG E C 1
ATOM 8124 O O . ARG E 1 143 ? 14.344 8.899 141.014 1.00 26.05 143 ARG E O 1
ATOM 8132 N N . LYS E 1 144 ? 12.192 9.469 141.263 1.00 21.43 144 LYS E N 1
ATOM 8133 C CA . LYS E 1 144 ? 12.484 10.895 141.144 1.00 23.12 144 LYS E CA 1
ATOM 8134 C C . LYS E 1 144 ? 12.066 11.672 142.375 1.00 24.89 144 LYS E C 1
ATOM 8135 O O . LYS E 1 144 ? 12.904 12.167 143.127 1.00 26.38 144 LYS E O 1
ATOM 8141 N N . ILE E 1 145 ? 10.756 11.768 142.571 1.00 24.00 145 ILE E N 1
ATOM 8142 C CA . ILE E 1 145 ? 10.188 12.514 143.676 1.00 20.93 145 ILE E CA 1
ATOM 8143 C C . ILE E 1 145 ? 10.817 12.289 145.035 1.00 22.17 145 ILE E C 1
ATOM 8144 O O . ILE E 1 145 ? 11.314 13.231 145.648 1.00 22.77 145 ILE E O 1
ATOM 8149 N N . GLU E 1 146 ? 10.797 11.049 145.512 1.00 23.69 146 GLU E N 1
ATOM 8150 C CA . GLU E 1 146 ? 11.348 10.755 146.831 1.00 24.22 146 GLU E CA 1
ATOM 8151 C C . GLU E 1 146 ? 12.808 11.172 146.961 1.00 22.91 146 GLU E C 1
ATOM 8152 O O . GLU E 1 146 ? 13.186 11.810 147.945 1.00 23.87 146 GLU E O 1
ATOM 8158 N N . PRO E 1 147 ? 13.654 10.815 145.983 1.00 20.90 147 PRO E N 1
ATOM 8159 C CA . PRO E 1 147 ? 15.042 11.253 146.156 1.00 23.27 147 PRO E CA 1
ATOM 8160 C C . PRO E 1 147 ? 15.154 12.788 146.055 1.00 24.36 147 PRO E C 1
ATOM 8161 O O . PRO E 1 147 ? 16.078 13.401 146.596 1.00 25.59 147 PRO E O 1
ATOM 8165 N N . LEU E 1 148 ? 14.198 13.404 145.373 1.00 23.18 148 LEU E N 1
ATOM 8166 C CA . LEU E 1 148 ? 14.197 14.850 145.240 1.00 26.50 148 LEU E CA 1
ATOM 8167 C C . LEU E 1 148 ? 13.888 15.464 146.596 1.00 28.74 148 LEU E C 1
ATOM 8168 O O . LEU E 1 148 ? 14.571 16.380 147.053 1.00 29.27 148 LEU E O 1
ATOM 8173 N N . LYS E 1 149 ? 12.840 14.950 147.230 1.00 30.90 149 LYS E N 1
ATOM 8174 C CA . LYS E 1 149 ? 12.409 15.438 148.532 1.00 30.51 149 LYS E CA 1
ATOM 8175 C C . LYS E 1 149 ? 13.564 15.421 149.528 1.00 28.60 149 LYS E C 1
ATOM 8176 O O . LYS E 1 149 ? 13.814 16.423 150.205 1.00 23.63 149 LYS E O 1
ATOM 8182 N N . ARG E 1 150 ? 14.271 14.292 149.609 1.00 29.46 150 ARG E N 1
ATOM 8183 C CA . ARG E 1 150 ? 15.403 14.172 150.526 1.00 28.91 150 ARG E CA 1
ATOM 8184 C C . ARG E 1 150 ? 16.376 15.322 150.315 1.00 29.47 150 ARG E C 1
ATOM 8185 O O . ARG E 1 150 ? 16.775 15.984 151.274 1.00 30.22 150 ARG E O 1
ATOM 8193 N N . LYS E 1 151 ? 16.753 15.561 149.061 1.00 30.19 151 LYS E N 1
ATOM 8194 C CA . LYS E 1 151 ? 17.681 16.643 148.737 1.00 29.87 151 LYS E CA 1
ATOM 8195 C C . LYS E 1 151 ? 17.121 17.980 149.188 1.00 31.22 151 LYS E C 1
ATOM 8196 O O . LYS E 1 151 ? 17.687 18.638 150.058 1.00 34.11 151 LYS E O 1
ATOM 8202 N N . LEU E 1 152 ? 16.002 18.374 148.587 1.00 30.78 152 LEU E N 1
ATOM 8203 C CA . LEU E 1 152 ? 15.352 19.635 148.907 1.00 30.97 152 LEU E CA 1
ATOM 8204 C C . LEU E 1 152 ? 15.178 19.845 150.405 1.00 33.40 152 LEU E C 1
ATOM 8205 O O . LEU E 1 152 ? 15.164 20.984 150.882 1.00 34.83 152 LEU E O 1
ATOM 8210 N N . ALA E 1 153 ? 15.054 18.749 151.146 1.00 32.74 153 ALA E N 1
ATOM 8211 C CA . ALA E 1 153 ? 14.873 18.837 152.590 1.00 34.71 153 ALA E CA 1
ATOM 8212 C C . ALA E 1 153 ? 15.906 19.756 153.250 1.00 34.64 153 ALA E C 1
ATOM 8213 O O . ALA E 1 153 ? 15.586 20.508 154.175 1.00 34.33 153 ALA E O 1
ATOM 8215 N N . GLY E 1 154 ? 17.144 19.696 152.772 1.00 32.97 154 GLY E N 1
ATOM 8216 C CA . GLY E 1 154 ? 18.183 20.535 153.337 1.00 33.34 154 GLY E CA 1
ATOM 8217 C C . GLY E 1 154 ? 18.620 21.619 152.372 1.00 33.63 154 GLY E C 1
ATOM 8218 O O . GLY E 1 154 ? 19.803 21.738 152.052 1.00 34.00 154 GLY E O 1
ATOM 8219 N N . VAL E 1 155 ? 17.658 22.412 151.911 1.00 31.49 155 VAL E N 1
ATOM 8220 C CA . VAL E 1 155 ? 17.928 23.485 150.969 1.00 30.43 155 VAL E CA 1
ATOM 8221 C C . VAL E 1 155 ? 16.990 24.646 151.263 1.00 30.79 155 VAL E C 1
ATOM 8222 O O . VAL E 1 155 ? 15.893 24.440 151.775 1.00 31.71 155 VAL E O 1
ATOM 8226 N N . ARG E 1 156 ? 17.417 25.861 150.937 1.00 29.50 156 ARG E N 1
ATOM 8227 C CA . ARG E 1 156 ? 16.599 27.042 151.177 1.00 29.39 156 ARG E CA 1
ATOM 8228 C C . ARG E 1 156 ? 15.809 27.442 149.934 1.00 28.36 156 ARG E C 1
ATOM 8229 O O . ARG E 1 156 ? 14.696 27.975 150.036 1.00 25.25 156 ARG E O 1
ATOM 8237 N N . ALA E 1 157 ? 16.394 27.192 148.764 1.00 25.19 157 ALA E N 1
ATOM 8238 C CA . ALA E 1 157 ? 15.752 27.529 147.498 1.00 22.40 157 ALA E CA 1
ATOM 8239 C C . ALA E 1 157 ? 16.405 26.790 146.340 1.00 20.72 157 ALA E C 1
ATOM 8240 O O . ALA E 1 157 ? 17.595 26.485 146.385 1.00 19.76 157 ALA E O 1
ATOM 8242 N N . TRP E 1 158 ? 15.624 26.498 145.302 1.00 21.40 158 TRP E N 1
ATOM 8243 C CA . TRP E 1 158 ? 16.146 25.801 144.126 1.00 20.42 158 TRP E CA 1
ATOM 8244 C C . TRP E 1 158 ? 15.502 26.373 142.873 1.00 21.12 158 TRP E C 1
ATOM 8245 O O . TRP E 1 158 ? 14.603 27.212 142.969 1.00 18.80 158 TRP E O 1
ATOM 8256 N N . ALA E 1 159 ? 15.958 25.930 141.703 1.00 21.73 159 ALA E N 1
ATOM 8257 C CA . ALA E 1 159 ? 15.417 26.439 140.443 1.00 23.13 159 ALA E CA 1
ATOM 8258 C C . ALA E 1 159 ? 15.267 25.342 139.394 1.00 25.13 159 ALA E C 1
ATOM 8259 O O . ALA E 1 159 ? 16.004 24.355 139.419 1.00 27.75 159 ALA E O 1
ATOM 8261 N N . THR E 1 160 ? 14.320 25.515 138.471 1.00 20.94 160 THR E N 1
ATOM 8262 C CA . THR E 1 160 ? 14.108 24.524 137.424 1.00 19.80 160 THR E CA 1
ATOM 8263 C C . THR E 1 160 ? 13.931 25.217 136.096 1.00 21.38 160 THR E C 1
ATOM 8264 O O . THR E 1 160 ? 13.625 26.402 136.056 1.00 25.20 160 THR E O 1
ATOM 8268 N N . GLY E 1 161 ? 14.102 24.464 135.011 1.00 24.73 161 GLY E N 1
ATOM 8269 C CA . GLY E 1 161 ? 13.956 25.023 133.675 1.00 24.67 161 GLY E CA 1
ATOM 8270 C C . GLY E 1 161 ? 12.548 24.900 133.120 1.00 22.61 161 GLY E C 1
ATOM 8271 O O . GLY E 1 161 ? 12.332 24.940 131.911 1.00 21.04 161 GLY E O 1
ATOM 8272 N N . GLN E 1 162 ? 11.588 24.749 134.020 1.00 23.76 162 GLN E N 1
ATOM 8273 C CA . GLN E 1 162 ? 10.187 24.623 133.648 1.00 26.34 162 GLN E CA 1
ATOM 8274 C C . GLN E 1 162 ? 9.716 25.884 132.927 1.00 27.15 162 GLN E C 1
ATOM 8275 O O . GLN E 1 162 ? 10.010 27.001 133.361 1.00 24.69 162 GLN E O 1
ATOM 8281 N N . ARG E 1 163 ? 8.983 25.706 131.831 1.00 25.51 163 ARG E N 1
ATOM 8282 C CA . ARG E 1 163 ? 8.487 26.842 131.060 1.00 24.18 163 ARG E CA 1
ATOM 8283 C C . ARG E 1 163 ? 7.010 26.662 130.734 1.00 25.20 163 ARG E C 1
ATOM 8284 O O . ARG E 1 163 ? 6.565 25.546 130.488 1.00 26.70 163 ARG E O 1
ATOM 8292 N N . ARG E 1 164 ? 6.252 27.755 130.730 1.00 27.63 164 ARG E N 1
ATOM 8293 C CA . ARG E 1 164 ? 4.825 27.688 130.410 1.00 30.41 164 ARG E CA 1
ATOM 8294 C C . ARG E 1 164 ? 4.646 26.964 129.076 1.00 30.62 164 ARG E C 1
ATOM 8295 O O . ARG E 1 164 ? 3.640 26.305 128.823 1.00 31.64 164 ARG E O 1
ATOM 8303 N N . ASP E 1 165 ? 5.653 27.111 128.232 1.00 30.28 165 ASP E N 1
ATOM 8304 C CA . ASP E 1 165 ? 5.716 26.518 126.910 1.00 28.94 165 ASP E CA 1
ATOM 8305 C C . ASP E 1 165 ? 5.526 25.005 126.903 1.00 30.73 165 ASP E C 1
ATOM 8306 O O . ASP E 1 165 ? 4.837 24.452 126.043 1.00 28.35 165 ASP E O 1
ATOM 8311 N N . GLN E 1 166 ? 6.177 24.352 127.862 1.00 31.09 166 GLN E N 1
ATOM 8312 C CA . GLN E 1 166 ? 6.192 22.899 127.988 1.00 32.49 166 GLN E CA 1
ATOM 8313 C C . GLN E 1 166 ? 4.873 22.144 128.120 1.00 36.94 166 GLN E C 1
ATOM 8314 O O . GLN E 1 166 ? 4.839 20.923 127.988 1.00 35.10 166 GLN E O 1
ATOM 8320 N N . SER E 1 167 ? 3.788 22.857 128.381 1.00 43.66 167 SER E N 1
ATOM 8321 C CA . SER E 1 167 ? 2.487 22.215 128.494 1.00 50.32 167 SER E CA 1
ATOM 8322 C C . SER E 1 167 ? 1.571 22.984 127.558 1.00 5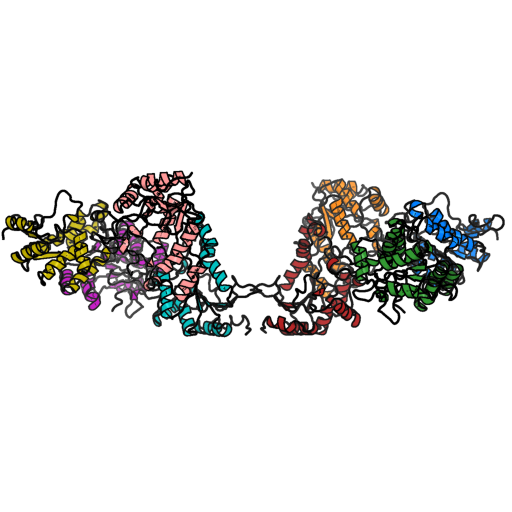8.24 167 SER E C 1
ATOM 8323 O O . SER E 1 167 ? 1.804 24.162 127.289 1.00 59.93 167 SER E O 1
ATOM 8326 N N . PRO E 1 168 ? 0.524 22.332 127.035 1.00 65.41 168 PRO E N 1
ATOM 8327 C CA . PRO E 1 168 ? -0.362 23.075 126.135 1.00 69.41 168 PRO E CA 1
ATOM 8328 C C . PRO E 1 168 ? -1.138 24.180 126.869 1.00 73.82 168 PRO E C 1
ATOM 8329 O O . PRO E 1 168 ? -2.339 24.348 126.666 1.00 75.11 168 PRO E O 1
ATOM 8333 N N . GLY E 1 169 ? -0.438 24.926 127.722 1.00 77.77 169 GLY E N 1
ATOM 8334 C CA . GLY E 1 169 ? -1.059 26.010 128.468 1.00 82.37 169 GLY E CA 1
ATOM 8335 C C . GLY E 1 169 ? -2.351 25.616 129.160 1.00 84.70 169 GLY E C 1
ATOM 8336 O O . GLY E 1 169 ? -3.425 26.129 128.826 1.00 84.21 169 GLY E O 1
ATOM 8337 N N . THR E 1 170 ? -2.237 24.716 130.136 1.00 86.58 170 THR E N 1
ATOM 8338 C CA . THR E 1 170 ? -3.392 24.222 130.884 1.00 87.25 170 THR E CA 1
ATOM 8339 C C . THR E 1 170 ? -3.760 25.101 132.094 1.00 87.58 170 THR E C 1
ATOM 8340 O O . THR E 1 170 ? -3.299 26.240 132.215 1.00 87.69 170 THR E O 1
ATOM 8344 N N . ARG E 1 171 ? -4.591 24.549 132.980 1.00 87.54 171 ARG E N 1
ATOM 8345 C CA . ARG E 1 171 ? -5.086 25.232 134.180 1.00 86.09 171 ARG E CA 1
ATOM 8346 C C . ARG E 1 171 ? -4.085 25.940 135.095 1.00 83.62 171 ARG E C 1
ATOM 8347 O O . ARG E 1 171 ? -4.404 26.984 135.665 1.00 84.16 171 ARG E O 1
ATOM 8355 N N . SER E 1 172 ? -2.890 25.381 135.257 1.00 80.27 172 SER E N 1
ATOM 8356 C CA . SER E 1 172 ? -1.889 26.006 136.117 1.00 75.70 172 SER E CA 1
ATOM 8357 C C . SER E 1 172 ? -0.637 26.408 135.345 1.00 72.28 172 SER E C 1
ATOM 8358 O O . SER E 1 172 ? -0.072 25.605 134.597 1.00 73.02 172 SER E O 1
ATOM 8361 N N . GLN E 1 173 ? -0.214 27.659 135.522 1.00 65.65 173 GLN E N 1
ATOM 8362 C CA . GLN E 1 173 ? 0.975 28.162 134.846 1.00 58.60 173 GLN E CA 1
ATOM 8363 C C . GLN E 1 173 ? 2.153 28.232 135.812 1.00 52.85 173 GLN E C 1
ATOM 8364 O O . GLN E 1 173 ? 1.989 28.037 137.020 1.00 50.72 173 GLN E O 1
ATOM 8370 N N . VAL E 1 174 ? 3.336 28.520 135.273 1.00 45.93 174 VAL E N 1
ATOM 8371 C CA . VAL E 1 174 ? 4.560 28.571 136.067 1.00 36.18 174 VAL E CA 1
ATOM 8372 C C . VAL E 1 174 ? 4.935 29.940 136.609 1.00 32.84 174 VAL E C 1
ATOM 8373 O O . VAL E 1 174 ? 5.124 30.896 135.858 1.00 31.14 174 VAL E O 1
ATOM 8377 N N . ALA E 1 175 ? 5.051 30.018 137.928 1.00 29.40 175 ALA E N 1
ATOM 8378 C CA . ALA E 1 175 ? 5.435 31.253 138.596 1.00 26.12 175 ALA E CA 1
ATOM 8379 C C . ALA E 1 175 ? 6.955 31.371 138.504 1.00 25.16 175 ALA E C 1
ATOM 8380 O O . ALA E 1 175 ? 7.664 30.366 138.593 1.00 22.27 175 ALA E O 1
ATOM 8382 N N . VAL E 1 176 ? 7.459 32.585 138.310 1.00 24.54 176 VAL E N 1
ATOM 8383 C CA . VAL E 1 176 ? 8.904 32.765 138.234 1.00 24.84 176 VAL E CA 1
ATOM 8384 C C . VAL E 1 176 ? 9.502 32.531 139.619 1.00 23.27 176 VAL E C 1
ATOM 8385 O O . VAL E 1 176 ? 10.606 32.010 139.743 1.00 22.93 176 VAL E O 1
ATOM 8389 N N . LEU E 1 177 ? 8.758 32.905 140.657 1.00 20.61 177 LEU E N 1
ATOM 8390 C CA . LEU E 1 177 ? 9.189 32.710 142.041 1.00 21.45 177 LEU E CA 1
ATOM 8391 C C . LEU E 1 177 ? 7.955 32.220 142.774 1.00 23.95 177 LEU E C 1
ATOM 8392 O O . LEU E 1 177 ? 6.865 32.756 142.578 1.00 26.61 177 LEU E O 1
ATOM 8397 N N . GLU E 1 178 ? 8.109 31.201 143.611 1.00 25.51 178 GLU E N 1
ATOM 8398 C CA . GLU E 1 178 ? 6.960 30.673 144.331 1.00 25.87 178 GLU E CA 1
ATOM 8399 C C . GLU E 1 178 ? 7.384 29.860 145.538 1.00 25.84 178 GLU E C 1
ATOM 8400 O O . GLU E 1 178 ? 8.534 29.415 145.637 1.00 24.11 178 GLU E O 1
ATOM 8406 N N . ILE E 1 179 ? 6.448 29.683 146.462 1.00 25.57 179 ILE E N 1
ATOM 8407 C CA . ILE E 1 179 ? 6.706 28.879 147.641 1.00 27.10 179 ILE E CA 1
ATOM 8408 C C . ILE E 1 179 ? 6.449 27.465 147.152 1.00 28.52 179 ILE E C 1
ATOM 8409 O O . ILE E 1 179 ? 5.407 27.199 146.552 1.00 29.05 179 ILE E O 1
ATOM 8414 N N . ASP E 1 180 ? 7.399 26.566 147.380 1.00 28.53 180 ASP E N 1
ATOM 8415 C CA . ASP E 1 180 ? 7.234 25.186 146.943 1.00 31.11 180 ASP E CA 1
ATOM 8416 C C . ASP E 1 180 ? 6.354 24.440 147.942 1.00 31.91 180 ASP E C 1
ATOM 8417 O O . ASP E 1 180 ? 6.815 23.990 148.993 1.00 31.74 180 ASP E O 1
ATOM 8422 N N . GLY E 1 181 ? 5.076 24.319 147.608 1.00 32.36 181 GLY E N 1
ATOM 8423 C CA . GLY E 1 181 ? 4.155 23.642 148.498 1.00 36.27 181 GLY E CA 1
ATOM 8424 C C . GLY E 1 181 ? 4.389 22.148 148.558 1.00 37.88 181 GLY E C 1
ATOM 8425 O O . GLY E 1 181 ? 4.112 21.506 149.572 1.00 39.19 181 GLY E O 1
ATOM 8426 N N . ALA E 1 182 ? 4.905 21.588 147.472 1.00 37.05 182 ALA E N 1
ATOM 8427 C CA . ALA E 1 182 ? 5.161 20.159 147.424 1.00 36.42 182 ALA E CA 1
ATOM 8428 C C . ALA E 1 182 ? 6.157 19.698 148.471 1.00 37.64 182 ALA E C 1
ATOM 8429 O O . ALA E 1 182 ? 5.924 18.697 149.143 1.00 39.66 182 ALA E O 1
ATOM 8431 N N . PHE E 1 183 ? 7.255 20.436 148.626 1.00 40.06 183 PHE E N 1
ATOM 8432 C CA . PHE E 1 183 ? 8.308 20.039 149.564 1.00 40.59 183 PHE E CA 1
ATOM 8433 C C . PHE E 1 183 ? 8.648 20.973 150.718 1.00 41.18 183 PHE E C 1
ATOM 8434 O O . PHE E 1 183 ? 9.811 21.049 151.109 1.00 42.10 183 PHE E O 1
ATOM 8442 N N . SER E 1 184 ? 7.675 21.685 151.273 1.00 42.28 184 SER E N 1
ATOM 8443 C CA . SER E 1 184 ? 8.005 22.571 152.386 1.00 46.85 184 SER E CA 1
ATOM 8444 C C . SER E 1 184 ? 6.858 22.763 153.365 1.00 49.92 184 SER E C 1
ATOM 8445 O O . SER E 1 184 ? 5.771 23.209 152.991 1.00 50.05 184 SER E O 1
ATOM 8448 N N . THR E 1 185 ? 7.116 22.422 154.626 1.00 52.00 185 THR E N 1
ATOM 8449 C CA . THR E 1 185 ? 6.119 22.557 155.681 1.00 53.31 185 THR E CA 1
ATOM 8450 C C . THR E 1 185 ? 5.732 24.022 155.855 1.00 55.37 185 THR E C 1
ATOM 8451 O O . THR E 1 185 ? 6.571 24.917 155.719 1.00 55.52 185 THR E O 1
ATOM 8455 N N . PRO E 1 186 ? 4.450 24.286 156.151 1.00 56.12 186 PRO E N 1
ATOM 8456 C CA . PRO E 1 186 ? 3.995 25.664 156.339 1.00 56.25 186 PRO E CA 1
ATOM 8457 C C . PRO E 1 186 ? 4.986 26.479 157.170 1.00 56.51 186 PRO E C 1
ATOM 8458 O O . PRO E 1 186 ? 5.382 27.573 156.777 1.00 58.18 186 PRO E O 1
ATOM 8462 N N . GLU E 1 187 ? 5.397 25.931 158.310 1.00 57.11 187 GLU E N 1
ATOM 8463 C CA . GLU E 1 187 ? 6.345 26.604 159.194 1.00 58.27 187 GLU E CA 1
ATOM 8464 C C . GLU E 1 187 ? 7.727 26.806 158.578 1.00 56.73 187 GLU E C 1
ATOM 8465 O O . GLU E 1 187 ? 8.314 27.876 158.718 1.00 56.68 187 GLU E O 1
ATOM 8471 N N . LYS E 1 188 ? 8.250 25.780 157.910 1.00 56.32 188 LYS E N 1
ATOM 8472 C CA . LYS E 1 188 ? 9.565 25.866 157.266 1.00 56.35 188 LYS E CA 1
ATOM 8473 C C . LYS E 1 188 ? 9.447 25.805 155.740 1.00 54.27 188 LYS E C 1
ATOM 8474 O O . LYS E 1 188 ? 9.494 24.726 155.144 1.00 53.62 188 LYS E O 1
ATOM 8480 N N . PRO E 1 189 ? 9.301 26.975 155.089 1.00 51.29 189 PRO E N 1
ATOM 8481 C CA . PRO E 1 189 ? 9.168 27.092 153.635 1.00 46.66 189 PRO E CA 1
ATOM 8482 C C . PRO E 1 189 ? 10.430 26.906 152.792 1.00 42.88 189 PRO E C 1
ATOM 8483 O O . PRO E 1 189 ? 11.555 27.111 153.250 1.00 42.83 189 PRO E O 1
ATOM 8487 N N . LEU E 1 190 ? 10.198 26.509 151.546 1.00 38.06 190 LEU E N 1
ATOM 8488 C CA . LEU E 1 190 ? 11.231 26.284 150.546 1.00 31.68 190 LEU E CA 1
ATOM 8489 C C . LEU E 1 190 ? 10.848 27.194 149.390 1.00 29.99 190 LEU E C 1
ATOM 8490 O O . LEU E 1 190 ? 9.664 27.318 149.072 1.00 31.40 190 LEU E O 1
ATOM 8495 N N . TYR E 1 191 ? 11.825 27.833 148.758 1.00 25.55 191 TYR E N 1
ATOM 8496 C CA . TYR E 1 191 ? 11.500 28.724 147.653 1.00 23.53 191 TYR E CA 1
ATOM 8497 C C . TYR E 1 191 ? 11.961 28.165 146.325 1.00 22.13 191 TYR E C 1
ATOM 8498 O O . TYR E 1 191 ? 13.072 27.646 146.194 1.00 20.36 191 TYR E O 1
ATOM 8507 N N . LYS E 1 192 ? 11.090 28.286 145.334 1.00 21.22 192 LYS E N 1
ATOM 8508 C CA . LYS E 1 192 ? 11.359 27.740 144.019 1.00 23.37 192 LYS E CA 1
ATOM 8509 C C . LYS E 1 192 ? 11.334 28.794 142.930 1.00 22.34 192 LYS E C 1
ATOM 8510 O O . LYS E 1 192 ? 10.375 29.553 142.815 1.00 23.77 192 LYS E O 1
ATOM 8516 N N . PHE E 1 193 ? 12.398 28.828 142.135 1.00 22.19 193 PHE E N 1
ATOM 8517 C CA . PHE E 1 193 ? 12.519 29.773 141.031 1.00 23.07 193 PHE E CA 1
ATOM 8518 C C . PHE E 1 193 ? 12.461 29.057 139.679 1.00 22.23 193 PHE E C 1
ATOM 8519 O O . PHE E 1 193 ? 13.125 28.036 139.471 1.00 23.26 193 PHE E O 1
ATOM 8527 N N . ASN E 1 194 ? 11.672 29.597 138.759 1.00 21.22 194 ASN E N 1
ATOM 8528 C CA . ASN E 1 194 ? 11.579 29.036 137.415 1.00 23.20 194 ASN E CA 1
ATOM 8529 C C . ASN E 1 194 ? 11.946 30.162 136.439 1.00 24.57 194 ASN E C 1
ATOM 8530 O O . ASN E 1 194 ? 11.088 30.720 135.760 1.00 27.22 194 ASN E O 1
ATOM 8535 N N . PRO E 1 195 ? 13.237 30.512 136.365 1.00 24.02 195 PRO E N 1
ATOM 8536 C CA . PRO E 1 195 ? 13.724 31.575 135.482 1.00 24.03 195 PRO E CA 1
ATOM 8537 C C . PRO E 1 195 ? 13.214 31.527 134.047 1.00 26.51 195 PRO E C 1
ATOM 8538 O O . PRO E 1 195 ? 12.819 32.554 133.494 1.00 29.81 195 PRO E O 1
ATOM 8542 N N . LEU E 1 196 ? 13.226 30.340 133.443 1.00 25.40 196 LEU E N 1
ATOM 8543 C CA . LEU E 1 196 ? 12.790 30.176 132.056 1.00 23.50 196 LEU E CA 1
ATOM 8544 C C . LEU E 1 196 ? 11.275 30.150 131.906 1.00 25.21 196 LEU E C 1
ATOM 8545 O O . LEU E 1 196 ? 10.760 29.916 130.809 1.00 27.18 196 LEU E O 1
ATOM 8550 N N . SER E 1 197 ? 10.564 30.385 133.004 1.00 23.58 197 SER E N 1
ATOM 8551 C CA . SER E 1 197 ? 9.105 30.371 132.981 1.00 22.44 197 SER E CA 1
ATOM 8552 C C . SER E 1 197 ? 8.529 30.952 131.698 1.00 22.96 197 SER E C 1
ATOM 8553 O O . SER E 1 197 ? 7.763 30.300 130.986 1.00 20.26 197 SER E O 1
ATOM 8556 N N . SER E 1 198 ? 8.930 32.178 131.401 1.00 25.20 198 SER E N 1
ATOM 8557 C CA . SER E 1 198 ? 8.442 32.883 130.227 1.00 28.26 198 SER E CA 1
ATOM 8558 C C . SER E 1 198 ? 9.202 32.626 128.917 1.00 27.41 198 SER E C 1
ATOM 8559 O O . SER E 1 198 ? 8.709 32.963 127.840 1.00 30.02 198 SER E O 1
ATOM 8562 N N . MET E 1 199 ? 10.386 32.028 128.996 1.00 25.03 199 MET E N 1
ATOM 8563 C CA . MET E 1 199 ? 11.176 31.770 127.794 1.00 25.89 199 MET E CA 1
ATOM 8564 C C . MET E 1 199 ? 10.556 30.649 126.953 1.00 27.89 199 MET E C 1
ATOM 8565 O O . MET E 1 199 ? 10.222 29.593 127.485 1.00 31.46 199 MET E O 1
ATOM 8570 N N . THR E 1 200 ? 10.398 30.879 125.647 1.00 27.25 200 THR E N 1
ATOM 8571 C CA . THR E 1 200 ? 9.800 29.871 124.763 1.00 27.19 200 THR E CA 1
ATOM 8572 C C . THR E 1 200 ? 10.817 28.926 124.133 1.00 28.44 200 THR E C 1
ATOM 8573 O O . THR E 1 200 ? 11.981 29.282 123.950 1.00 29.90 200 THR E O 1
ATOM 8577 N N . SER E 1 201 ? 10.345 27.730 123.786 1.00 28.06 201 SER E N 1
ATOM 8578 C CA . SER E 1 201 ? 11.154 26.684 123.166 1.00 27.50 201 SER E CA 1
ATOM 8579 C C . SER E 1 201 ? 12.040 27.227 122.058 1.00 29.08 201 SER E C 1
ATOM 8580 O O . SER E 1 201 ? 13.231 26.908 121.984 1.00 29.00 201 SER E O 1
ATOM 8583 N N . GLU E 1 202 ? 11.452 28.042 121.192 1.00 31.80 202 GLU E N 1
ATOM 8584 C CA . GLU E 1 202 ? 12.201 28.630 120.097 1.00 34.51 202 GLU E CA 1
ATOM 8585 C C . GLU E 1 202 ? 13.347 29.454 120.668 1.00 33.59 202 GLU E C 1
ATOM 8586 O O . GLU E 1 202 ? 14.489 29.341 120.221 1.00 33.67 202 GLU E O 1
ATOM 8592 N N . GLU E 1 203 ? 13.041 30.274 121.668 1.00 31.77 203 GLU E N 1
ATOM 8593 C CA . GLU E 1 203 ? 14.052 31.111 122.301 1.00 27.95 203 GLU E CA 1
ATOM 8594 C C . GLU E 1 203 ? 15.113 30.257 122.979 1.00 24.97 203 GLU E C 1
ATOM 8595 O O . GLU E 1 203 ? 16.308 30.557 122.907 1.00 26.37 203 GLU E O 1
ATOM 8601 N N . VAL E 1 204 ? 14.677 29.185 123.629 1.00 19.56 204 VAL E N 1
ATOM 8602 C CA . VAL E 1 204 ? 15.601 28.282 124.291 1.00 16.90 204 VAL E CA 1
ATOM 8603 C C . VAL E 1 204 ? 16.588 27.736 123.259 1.00 18.41 204 VAL E C 1
ATOM 8604 O O . VAL E 1 204 ? 17.803 27.748 123.460 1.00 15.56 204 VAL E O 1
ATOM 8608 N N . TRP E 1 205 ? 16.071 27.258 122.136 1.00 21.97 205 TRP E N 1
ATOM 8609 C CA . TRP E 1 205 ? 16.963 26.710 121.127 1.00 23.47 205 TRP E CA 1
ATOM 8610 C C . TRP E 1 205 ? 17.793 27.750 120.397 1.00 24.33 205 TRP E C 1
ATOM 8611 O O . TRP E 1 205 ? 18.914 27.469 119.970 1.00 25.39 205 TRP E O 1
ATOM 8622 N N . GLY E 1 206 ? 17.253 28.957 120.264 1.00 25.02 206 GLY E N 1
ATOM 8623 C CA . GLY E 1 206 ? 18.020 30.006 119.630 1.00 22.80 206 GLY E CA 1
ATOM 8624 C C . GLY E 1 206 ? 19.222 30.182 120.539 1.00 24.10 206 GLY E C 1
ATOM 8625 O O . GLY E 1 206 ? 20.374 30.119 120.104 1.00 26.25 206 GLY E O 1
ATOM 8626 N N . TYR E 1 207 ? 18.946 30.371 121.824 1.00 19.23 207 TYR E N 1
ATOM 8627 C CA . TYR E 1 207 ? 20.003 30.544 122.809 1.00 19.26 207 TYR E CA 1
ATOM 8628 C C . TYR E 1 207 ? 21.022 29.410 122.704 1.00 20.27 207 TYR E C 1
ATOM 8629 O O . TYR E 1 207 ? 22.221 29.659 122.618 1.00 19.62 207 TYR E O 1
ATOM 8638 N N . ILE E 1 208 ? 20.543 28.168 122.712 1.00 23.13 208 ILE E N 1
ATOM 8639 C CA . ILE E 1 208 ? 21.424 27.008 122.625 1.00 26.26 208 ILE E CA 1
ATOM 8640 C C . ILE E 1 208 ? 22.328 27.118 121.407 1.00 29.65 208 ILE E C 1
ATOM 8641 O O . ILE E 1 208 ? 23.558 27.082 121.518 1.00 32.34 208 ILE E O 1
ATOM 8646 N N . ARG E 1 209 ? 21.704 27.257 120.243 1.00 29.84 209 ARG E N 1
ATOM 8647 C CA . ARG E 1 209 ? 22.428 27.339 118.981 1.00 31.58 209 ARG E CA 1
ATOM 8648 C C . ARG E 1 209 ? 23.309 28.570 118.831 1.00 33.42 209 ARG E C 1
ATOM 8649 O O . ARG E 1 209 ? 24.395 28.485 118.266 1.00 33.17 209 ARG E O 1
ATOM 8657 N N . MET E 1 210 ? 22.842 29.709 119.333 1.00 35.92 210 MET E N 1
ATOM 8658 C CA . MET E 1 210 ? 23.605 30.947 119.253 1.00 37.09 210 MET E CA 1
ATOM 8659 C C . MET E 1 210 ? 24.904 30.893 120.045 1.00 35.87 210 MET E C 1
ATOM 8660 O O . MET E 1 210 ? 25.970 31.189 119.513 1.00 37.50 210 MET E O 1
ATOM 8665 N N . LEU E 1 211 ? 24.819 30.523 121.317 1.00 32.75 211 LEU E N 1
ATOM 8666 C CA . LEU E 1 211 ? 26.008 30.460 122.155 1.00 28.98 211 LEU E CA 1
ATOM 8667 C C . LEU E 1 211 ? 26.703 29.115 122.012 1.00 29.20 211 LEU E C 1
ATOM 8668 O O . LEU E 1 211 ? 27.593 28.772 122.790 1.00 30.49 211 LEU E O 1
ATOM 8673 N N . GLU E 1 212 ? 26.291 28.362 121.001 1.00 26.87 212 GLU E N 1
ATOM 8674 C CA . GLU E 1 212 ? 26.853 27.052 120.729 1.00 26.80 212 GLU E CA 1
ATOM 8675 C C . GLU E 1 212 ? 26.947 26.168 121.965 1.00 26.80 212 GLU E C 1
ATOM 8676 O O . GLU E 1 212 ? 27.912 25.422 122.127 1.00 26.37 212 GLU E O 1
ATOM 8682 N N . LEU E 1 213 ? 25.948 26.256 122.838 1.00 25.71 213 LEU E N 1
ATOM 8683 C CA . LEU E 1 213 ? 25.922 25.442 124.051 1.00 24.87 213 LEU E CA 1
ATOM 8684 C C . LEU E 1 213 ? 25.919 23.957 123.684 1.00 24.50 213 LEU E C 1
ATOM 8685 O O . LEU E 1 213 ? 25.695 23.594 122.530 1.00 27.43 213 LEU E O 1
ATOM 8690 N N . PRO E 1 214 ? 26.203 23.080 124.654 1.00 22.78 214 PRO E N 1
ATOM 8691 C CA . PRO E 1 214 ? 26.189 21.653 124.335 1.00 23.97 214 PRO E CA 1
ATOM 8692 C C . PRO E 1 214 ? 24.780 21.151 124.659 1.00 24.88 214 PRO E C 1
ATOM 8693 O O . PRO E 1 214 ? 24.169 21.601 125.632 1.00 26.22 214 PRO E O 1
ATOM 8697 N N . TYR E 1 215 ? 24.252 20.246 123.843 1.00 24.33 215 TYR E N 1
ATOM 8698 C CA . TYR E 1 215 ? 22.909 19.723 124.089 1.00 24.87 215 TYR E CA 1
ATOM 8699 C C . TYR E 1 215 ? 22.854 18.207 123.983 1.00 23.49 215 TYR E C 1
ATOM 8700 O O . TYR E 1 215 ? 23.763 17.571 123.457 1.00 23.46 215 TYR E O 1
ATOM 8709 N N . ASN E 1 216 ? 21.771 17.641 124.493 1.00 22.44 216 ASN E N 1
ATOM 8710 C CA . ASN E 1 216 ? 21.552 16.203 124.468 1.00 21.96 216 ASN E CA 1
ATOM 8711 C C . ASN E 1 216 ? 21.474 15.675 123.023 1.00 21.89 216 ASN E C 1
ATOM 8712 O O . ASN E 1 216 ? 20.939 16.341 122.143 1.00 21.33 216 ASN E O 1
ATOM 8717 N N . SER E 1 217 ? 22.017 14.484 122.784 1.00 22.25 217 SER E N 1
ATOM 8718 C CA . SER E 1 217 ? 22.002 13.878 121.452 1.00 22.60 217 SER E CA 1
ATOM 8719 C C . SER E 1 217 ? 20.591 13.611 120.961 1.00 23.78 217 SER E C 1
ATOM 8720 O O . SER E 1 217 ? 20.276 13.831 119.791 1.00 24.94 217 SER E O 1
ATOM 8723 N N . LEU E 1 218 ? 19.746 13.120 121.856 1.00 21.78 218 LEU E N 1
ATOM 8724 C CA . LEU E 1 218 ? 18.379 12.793 121.492 1.00 24.11 218 LEU E CA 1
ATOM 8725 C C . LEU E 1 218 ? 17.712 13.903 120.692 1.00 24.57 218 LEU E C 1
ATOM 8726 O O . LEU E 1 218 ? 16.862 13.635 119.835 1.00 25.70 218 LEU E O 1
ATOM 8731 N N . HIS E 1 219 ? 18.120 15.141 120.958 1.00 23.51 219 HIS E N 1
ATOM 8732 C CA . HIS E 1 219 ? 17.564 16.307 120.279 1.00 22.47 219 HIS E CA 1
ATOM 8733 C C . HIS E 1 219 ? 17.832 16.332 118.784 1.00 22.93 219 HIS E C 1
ATOM 8734 O O . HIS E 1 219 ? 17.182 17.063 118.042 1.00 26.78 219 HIS E O 1
ATOM 8741 N N . GLU E 1 220 ? 18.790 15.532 118.341 1.00 24.38 220 GLU E N 1
ATOM 8742 C CA . GLU E 1 220 ? 19.099 15.438 116.920 1.00 26.75 220 GLU E CA 1
ATOM 8743 C C . GLU E 1 220 ? 18.407 14.189 116.353 1.00 27.21 220 GLU E C 1
ATOM 8744 O O . GLU E 1 220 ? 18.741 13.725 115.260 1.00 29.62 220 GLU E O 1
ATOM 8750 N N . ARG E 1 221 ? 17.453 13.635 117.094 1.00 21.84 221 ARG E N 1
ATOM 8751 C CA . ARG E 1 221 ? 16.774 12.443 116.620 1.00 20.17 221 ARG E CA 1
ATOM 8752 C C . ARG E 1 221 ? 15.276 12.504 116.831 1.00 19.17 221 ARG E C 1
ATOM 8753 O O . ARG E 1 221 ? 14.627 11.469 116.960 1.00 19.04 221 ARG E O 1
ATOM 8761 N N . GLY E 1 222 ? 14.729 13.713 116.883 1.00 18.02 222 GLY E N 1
ATOM 8762 C CA . GLY E 1 222 ? 13.297 13.850 117.057 1.00 15.78 222 GLY E CA 1
ATOM 8763 C C . GLY E 1 222 ? 12.791 14.203 118.444 1.00 18.21 222 GLY E C 1
ATOM 8764 O O . GLY E 1 222 ? 11.637 14.634 118.591 1.00 17.88 222 GLY E O 1
ATOM 8765 N N . TYR E 1 223 ? 13.627 14.028 119.465 1.00 16.83 223 TYR E N 1
ATOM 8766 C CA . TYR E 1 223 ? 13.201 14.341 120.827 1.00 17.27 223 TYR E CA 1
ATOM 8767 C C . TYR E 1 223 ? 13.184 15.834 121.101 1.00 16.22 223 TYR E C 1
ATOM 8768 O O . TYR E 1 223 ? 14.039 16.571 120.621 1.00 17.26 223 TYR E O 1
ATOM 8777 N N . ILE E 1 224 ? 12.188 16.279 121.855 1.00 17.27 224 ILE E N 1
ATOM 8778 C CA . ILE E 1 224 ? 12.105 17.680 122.247 1.00 19.18 224 ILE E CA 1
ATOM 8779 C C . ILE E 1 224 ? 12.142 17.639 123.762 1.00 20.15 224 ILE E C 1
ATOM 8780 O O . ILE E 1 224 ? 13.123 18.052 124.383 1.00 19.87 224 ILE E O 1
ATOM 8785 N N . SER E 1 225 ? 11.070 17.119 124.348 1.00 21.76 225 SER E N 1
ATOM 8786 C CA . SER E 1 225 ? 10.991 16.950 125.793 1.00 23.71 225 SER E CA 1
ATOM 8787 C C . SER E 1 225 ? 11.801 15.674 126.054 1.00 23.92 225 SER E C 1
ATOM 8788 O O . SER E 1 225 ? 11.774 14.757 125.233 1.00 26.09 225 SER E O 1
ATOM 8791 N N . ILE E 1 226 ? 12.521 15.607 127.174 1.00 23.43 226 ILE E N 1
ATOM 8792 C CA . ILE E 1 226 ? 13.336 14.431 127.459 1.00 20.84 226 ILE E CA 1
ATOM 8793 C C . ILE E 1 226 ? 13.251 13.884 128.872 1.00 22.01 226 ILE E C 1
ATOM 8794 O O . ILE E 1 226 ? 13.821 14.459 129.795 1.00 23.31 226 ILE E O 1
ATOM 8799 N N . GLY E 1 227 ? 12.565 12.758 129.032 1.00 21.81 227 GLY E N 1
ATOM 8800 C CA . GLY E 1 227 ? 12.458 12.131 130.340 1.00 20.44 227 GLY E CA 1
ATOM 8801 C C . GLY E 1 227 ? 13.273 10.850 130.323 1.00 21.08 227 GLY E C 1
ATOM 8802 O O . GLY E 1 227 ? 14.293 10.785 129.639 1.00 21.97 227 GLY E O 1
ATOM 8803 N N . CYS E 1 228 ? 12.840 9.830 131.063 1.00 20.89 228 CYS E N 1
ATOM 8804 C CA . CYS E 1 228 ? 13.555 8.552 131.078 1.00 20.45 228 CYS E CA 1
ATOM 8805 C C . CYS E 1 228 ? 13.375 7.818 129.752 1.00 20.43 228 CYS E C 1
ATOM 8806 O O . CYS E 1 228 ? 12.386 8.011 129.053 1.00 21.62 228 CYS E O 1
ATOM 8809 N N . GLU E 1 229 ? 14.322 6.949 129.431 1.00 21.30 229 GLU E N 1
ATOM 8810 C CA . GLU E 1 229 ? 14.291 6.187 128.188 1.00 22.57 229 GLU E CA 1
ATOM 8811 C C . GLU E 1 229 ? 12.971 5.448 127.876 1.00 22.87 229 GLU E C 1
ATOM 8812 O O . GLU E 1 229 ? 12.475 5.512 126.754 1.00 24.22 229 GLU E O 1
ATOM 8818 N N . PRO E 1 230 ? 12.385 4.741 128.858 1.00 22.17 230 PRO E N 1
ATOM 8819 C CA . PRO E 1 230 ? 11.131 4.011 128.626 1.00 22.28 230 PRO E CA 1
ATOM 8820 C C . PRO E 1 230 ? 9.807 4.800 128.565 1.00 23.81 230 PRO E C 1
ATOM 8821 O O . PRO E 1 230 ? 8.807 4.307 128.031 1.00 23.72 230 PRO E O 1
ATOM 8825 N N . CYS E 1 231 ? 9.796 6.013 129.106 1.00 23.97 231 CYS E N 1
ATOM 8826 C CA . CYS E 1 231 ? 8.582 6.830 129.131 1.00 22.71 231 CYS E CA 1
ATOM 8827 C C . CYS E 1 231 ? 8.690 8.061 128.239 1.00 22.43 231 CYS E C 1
ATOM 8828 O O . CYS E 1 231 ? 7.963 9.050 128.412 1.00 20.27 231 CYS E O 1
ATOM 8831 N N . THR E 1 232 ? 9.596 7.989 127.277 1.00 20.45 232 THR E N 1
ATOM 8832 C CA . THR E 1 232 ? 9.817 9.100 126.378 1.00 20.15 232 THR E CA 1
ATOM 8833 C C . THR E 1 232 ? 9.970 8.592 124.957 1.00 21.22 232 THR E C 1
ATOM 8834 O O . THR E 1 232 ? 10.547 7.529 124.731 1.00 21.64 232 THR E O 1
ATOM 8838 N N . ARG E 1 233 ? 9.451 9.354 124.003 1.00 20.18 233 ARG E N 1
ATOM 8839 C CA . ARG E 1 233 ? 9.553 8.996 122.594 1.00 22.26 233 ARG E CA 1
ATOM 8840 C C . ARG E 1 233 ? 9.642 10.287 121.802 1.00 21.07 233 ARG E C 1
ATOM 8841 O O . ARG E 1 233 ? 9.172 11.328 122.256 1.00 22.30 233 ARG E O 1
ATOM 8849 N N . PRO E 1 234 ? 10.254 10.243 120.611 1.00 20.68 234 PRO E N 1
ATOM 8850 C CA . PRO E 1 234 ? 10.356 11.463 119.806 1.00 19.75 234 PRO E CA 1
ATOM 8851 C C . PRO E 1 234 ? 8.973 11.826 119.266 1.00 21.68 234 PRO E C 1
ATOM 8852 O O . PRO E 1 234 ? 8.095 10.967 119.169 1.00 23.82 234 PRO E O 1
ATOM 8856 N N . VAL E 1 235 ? 8.769 13.092 118.927 1.00 21.63 235 VAL E N 1
ATOM 8857 C CA . VAL E 1 235 ? 7.483 13.515 118.393 1.00 22.16 235 VAL E CA 1
ATOM 8858 C C . VAL E 1 235 ? 7.605 13.805 116.903 1.00 22.05 235 VAL E C 1
ATOM 8859 O O . VAL E 1 235 ? 8.701 14.043 116.401 1.00 23.65 235 VAL E O 1
ATOM 8863 N N . LEU E 1 236 ? 6.476 13.771 116.202 1.00 23.64 236 LEU E N 1
ATOM 8864 C CA . LEU E 1 236 ? 6.446 14.019 114.765 1.00 24.20 236 LEU E CA 1
ATOM 8865 C C . LEU E 1 236 ? 6.450 15.515 114.484 1.00 26.64 236 LEU E C 1
ATOM 8866 O O . LEU E 1 236 ? 6.201 16.326 115.376 1.00 26.59 236 LEU E O 1
ATOM 8871 N N . PRO E 1 237 ? 6.726 15.901 113.230 1.00 27.74 237 PRO E N 1
ATOM 8872 C CA . PRO E 1 237 ? 6.749 17.317 112.863 1.00 25.75 237 PRO E CA 1
ATOM 8873 C C . PRO E 1 237 ? 5.457 18.012 113.275 1.00 27.96 237 PRO E C 1
ATOM 8874 O O . PRO E 1 237 ? 4.367 17.562 112.913 1.00 29.92 237 PRO E O 1
ATOM 8878 N N . ASN E 1 238 ? 5.593 19.093 114.040 1.00 28.05 238 ASN E N 1
ATOM 8879 C CA . ASN E 1 238 ? 4.465 19.904 114.508 1.00 26.65 238 ASN E CA 1
ATOM 8880 C C . ASN E 1 238 ? 3.649 19.333 115.664 1.00 26.71 238 ASN E C 1
ATOM 8881 O O . ASN E 1 238 ? 2.724 19.982 116.158 1.00 25.86 238 ASN E O 1
ATOM 8886 N N . GLN E 1 239 ? 3.982 18.124 116.095 1.00 26.59 239 GLN E N 1
ATOM 8887 C CA . GLN E 1 239 ? 3.276 17.503 117.212 1.00 28.11 239 GLN E CA 1
ATOM 8888 C C . GLN E 1 239 ? 3.791 18.126 118.515 1.00 29.26 239 GLN E C 1
ATOM 8889 O O . GLN E 1 239 ? 5.007 18.222 118.708 1.00 28.85 239 GLN E O 1
ATOM 8895 N N . HIS E 1 240 ? 2.890 18.546 119.406 1.00 29.34 240 HIS E N 1
ATOM 8896 C CA . HIS E 1 240 ? 3.340 19.163 120.654 1.00 31.88 240 HIS E CA 1
ATOM 8897 C C . HIS E 1 240 ? 4.316 18.267 121.402 1.00 31.69 240 HIS E C 1
ATOM 8898 O O . HIS E 1 240 ? 4.168 17.044 121.423 1.00 32.61 240 HIS E O 1
ATOM 8905 N N . GLU E 1 241 ? 5.300 18.885 122.043 1.00 30.29 241 GLU E N 1
ATOM 8906 C CA . GLU E 1 241 ? 6.325 18.136 122.753 1.00 31.23 241 GLU E CA 1
ATOM 8907 C C . GLU E 1 241 ? 5.884 17.312 123.958 1.00 30.63 241 GLU E C 1
ATOM 8908 O O . GLU E 1 241 ? 6.522 16.316 124.280 1.00 31.35 241 GLU E O 1
ATOM 8914 N N . ARG E 1 242 ? 4.806 17.712 124.622 1.00 31.87 242 ARG E N 1
ATOM 8915 C CA . ARG E 1 242 ? 4.336 16.975 125.791 1.00 34.55 242 ARG E CA 1
ATOM 8916 C C . ARG E 1 242 ? 3.812 15.606 125.379 1.00 33.85 242 ARG E C 1
ATOM 8917 O O . ARG E 1 242 ? 3.761 14.680 126.187 1.00 34.30 242 ARG E O 1
ATOM 8925 N N . GLU E 1 243 ? 3.413 15.492 124.117 1.00 31.18 243 GLU E N 1
ATOM 8926 C CA . GLU E 1 243 ? 2.884 14.244 123.579 1.00 29.48 243 GLU E CA 1
ATOM 8927 C C . GLU E 1 243 ? 3.963 13.178 123.423 1.00 28.74 243 GLU E C 1
ATOM 8928 O O . GLU E 1 243 ? 3.707 12.095 122.885 1.00 29.23 243 GLU E O 1
ATOM 8934 N N . GLY E 1 244 ? 5.169 13.489 123.883 1.00 24.48 244 GLY E N 1
ATOM 8935 C CA . GLY E 1 244 ? 6.256 12.539 123.782 1.00 24.51 244 GLY E CA 1
ATOM 8936 C C . GLY E 1 244 ? 6.601 11.957 125.136 1.00 26.24 244 GLY E C 1
ATOM 8937 O O . GLY E 1 244 ? 7.603 11.256 125.279 1.00 29.80 244 GLY E O 1
ATOM 8938 N N . ARG E 1 245 ? 5.768 12.238 126.132 1.00 26.23 245 ARG E N 1
ATOM 8939 C CA . ARG E 1 245 ? 5.997 11.750 127.488 1.00 28.33 245 ARG E CA 1
ATOM 8940 C C . ARG E 1 245 ? 4.751 11.056 128.036 1.00 27.97 245 ARG E C 1
ATOM 8941 O O . ARG E 1 245 ? 3.667 11.637 128.048 1.00 27.73 245 ARG E O 1
ATOM 8949 N N . TRP E 1 246 ? 4.909 9.815 128.488 1.00 28.13 246 TRP E N 1
ATOM 8950 C CA . TRP E 1 246 ? 3.794 9.060 129.049 1.00 26.82 246 TRP E CA 1
ATOM 8951 C C . TRP E 1 246 ? 2.590 9.135 128.115 1.00 27.45 246 TRP E C 1
ATOM 8952 O O . TRP E 1 246 ? 1.453 9.349 128.546 1.00 26.07 246 TRP E O 1
ATOM 8963 N N . TRP E 1 247 ? 2.865 8.946 126.830 1.00 28.50 247 TRP E N 1
ATOM 8964 C CA . TRP E 1 247 ? 1.859 8.995 125.777 1.00 30.77 247 TRP E CA 1
ATOM 8965 C C . TRP E 1 247 ? 0.702 8.021 125.945 1.00 32.37 247 TRP E C 1
ATOM 8966 O O . TRP E 1 247 ? -0.363 8.222 125.372 1.00 34.99 247 TRP E O 1
ATOM 8977 N N . TRP E 1 248 ? 0.907 6.969 126.728 1.00 33.76 248 TRP E N 1
ATOM 8978 C CA . TRP E 1 248 ? -0.127 5.963 126.933 1.00 32.71 248 TRP E CA 1
ATOM 8979 C C . TRP E 1 248 ? -1.140 6.311 128.026 1.00 34.74 248 TRP E C 1
ATOM 8980 O O . TRP E 1 248 ? -2.056 5.540 128.293 1.00 36.25 248 TRP E O 1
ATOM 8991 N N . GLU E 1 249 ? -0.984 7.469 128.653 1.00 36.24 249 GLU E N 1
ATOM 8992 C CA . GLU E 1 249 ? -1.897 7.879 129.713 1.00 39.07 249 GLU E CA 1
ATOM 8993 C C . GLU E 1 249 ? -3.030 8.800 129.240 1.00 41.87 249 GLU E C 1
ATOM 8994 O O . GLU E 1 249 ? -4.204 8.521 129.580 1.00 40.98 249 GLU E O 1
ATOM 9000 N N . PRO F 1 27 ? -9.931 20.906 76.627 1.00 93.25 27 PRO F N 1
ATOM 9001 C CA . PRO F 1 27 ? -10.352 22.205 76.048 1.00 92.28 27 PRO F CA 1
ATOM 9002 C C . PRO F 1 27 ? -9.413 23.332 76.467 1.00 91.54 27 PRO F C 1
ATOM 9003 O O . PRO F 1 27 ? -8.794 23.272 77.530 1.00 91.50 27 PRO F O 1
ATOM 9007 N N . PHE F 1 28 ? -9.319 24.359 75.628 1.00 91.18 28 PHE F N 1
ATOM 9008 C CA . PHE F 1 28 ? -8.452 25.506 75.889 1.00 90.66 28 PHE F CA 1
ATOM 9009 C C . PHE F 1 28 ? -8.812 26.290 77.148 1.00 89.01 28 PHE F C 1
ATOM 9010 O O . PHE F 1 28 ? -9.973 26.340 77.555 1.00 88.24 28 PHE F O 1
ATOM 9018 N N . ASP F 1 29 ? -7.800 26.902 77.758 1.00 86.88 29 ASP F N 1
ATOM 9019 C CA . ASP F 1 29 ? -7.984 27.698 78.967 1.00 84.69 29 ASP F CA 1
ATOM 9020 C C . ASP F 1 29 ? -6.944 28.809 78.992 1.00 82.73 29 ASP F C 1
ATOM 9021 O O . ASP F 1 29 ? -5.992 28.790 78.213 1.00 82.66 29 ASP F O 1
ATOM 9026 N N . LEU F 1 30 ? -7.127 29.769 79.892 1.00 81.15 30 LEU F N 1
ATOM 9027 C CA . LEU F 1 30 ? -6.198 30.888 80.025 1.00 80.67 30 LEU F CA 1
ATOM 9028 C C . LEU F 1 30 ? -5.528 30.850 81.400 1.00 81.27 30 LEU F C 1
ATOM 9029 O O . LEU F 1 30 ? -6.142 30.427 82.381 1.00 82.54 30 LEU F O 1
ATOM 9034 N N . PRO F 1 31 ? -4.258 31.287 81.488 1.00 81.09 31 PRO F N 1
ATOM 9035 C CA . PRO F 1 31 ? -3.505 31.302 82.749 1.00 80.03 31 PRO F CA 1
ATOM 9036 C C . PRO F 1 31 ? -4.111 32.181 83.844 1.00 79.32 31 PRO F C 1
ATOM 9037 O O . PRO F 1 31 ? -3.461 32.476 84.845 1.00 80.04 31 PRO F O 1
ATOM 9041 N N . ALA F 1 32 ? -5.351 32.615 83.640 1.00 78.33 32 ALA F N 1
ATOM 9042 C CA . ALA F 1 32 ? -6.048 33.423 84.633 1.00 74.82 32 ALA F CA 1
ATOM 9043 C C . ALA F 1 32 ? -6.657 32.411 85.598 1.00 73.21 32 ALA F C 1
ATOM 9044 O O . ALA F 1 32 ? -7.197 32.765 86.645 1.00 73.83 32 ALA F O 1
ATOM 9046 N N . LEU F 1 33 ? -6.565 31.139 85.217 1.00 70.46 33 LEU F N 1
ATOM 9047 C CA . LEU F 1 33 ? -7.070 30.036 86.024 1.00 67.91 33 LEU F CA 1
ATOM 9048 C C . LEU F 1 33 ? -6.197 29.956 87.268 1.00 67.40 33 LEU F C 1
ATOM 9049 O O . LEU F 1 33 ? -6.689 29.772 88.384 1.00 65.84 33 LEU F O 1
ATOM 9054 N N . ALA F 1 34 ? -4.892 30.101 87.054 1.00 66.85 34 ALA F N 1
ATOM 9055 C CA . ALA F 1 34 ? -3.910 30.065 88.131 1.00 66.84 34 ALA F CA 1
ATOM 9056 C C . ALA F 1 34 ? -4.159 31.204 89.123 1.00 66.68 34 ALA F C 1
ATOM 9057 O O . ALA F 1 34 ? -3.647 31.192 90.246 1.00 67.02 34 ALA F O 1
ATOM 9059 N N . SER F 1 35 ? -4.939 32.192 88.694 1.00 65.62 35 SER F N 1
ATOM 9060 C CA . SER F 1 35 ? -5.287 33.330 89.540 1.00 63.71 35 SER F CA 1
ATOM 9061 C C . SER F 1 35 ? -6.589 32.987 90.252 1.00 61.98 35 SER F C 1
ATOM 9062 O O . SER F 1 35 ? -6.872 33.482 91.344 1.00 61.35 35 SER F O 1
ATOM 9065 N N . SER F 1 36 ? -7.372 32.128 89.608 1.00 60.11 36 SER F N 1
ATOM 9066 C CA . SER F 1 36 ? -8.651 31.672 90.132 1.00 58.38 36 SER F CA 1
ATOM 9067 C C . SER F 1 36 ? -8.474 30.670 91.269 1.00 59.47 36 SER F C 1
ATOM 9068 O O . SER F 1 36 ? -9.189 30.716 92.272 1.00 59.72 36 SER F O 1
ATOM 9071 N N . LEU F 1 37 ? -7.511 29.768 91.105 1.00 59.60 37 LEU F N 1
ATOM 9072 C CA . LEU F 1 37 ? -7.245 28.726 92.091 1.00 59.20 37 LEU F CA 1
ATOM 9073 C C . LEU F 1 37 ? -6.324 29.158 93.232 1.00 58.49 37 LEU F C 1
ATOM 9074 O O . LEU F 1 37 ? -6.146 28.431 94.209 1.00 56.64 37 LEU F O 1
ATOM 9079 N N . ALA F 1 38 ? -5.754 30.348 93.105 1.00 58.65 38 ALA F N 1
ATOM 9080 C CA . ALA F 1 38 ? -4.841 30.884 94.105 1.00 58.97 38 ALA F CA 1
ATOM 9081 C C . ALA F 1 38 ? -5.182 30.541 95.557 1.00 59.34 38 ALA F C 1
ATOM 9082 O O . ALA F 1 38 ? -4.354 29.972 96.269 1.00 61.67 38 ALA F O 1
ATOM 9084 N N . ASP F 1 39 ? -6.395 30.873 95.990 1.00 58.93 39 ASP F N 1
ATOM 9085 C CA . ASP F 1 39 ? -6.800 30.630 97.372 1.00 60.21 39 ASP F CA 1
ATOM 9086 C C . ASP F 1 39 ? -7.654 29.402 97.606 1.00 60.03 39 ASP F C 1
ATOM 9087 O O . ASP F 1 39 ? -8.020 29.112 98.744 1.00 59.98 39 ASP F O 1
ATOM 9092 N N . LYS F 1 40 ? -7.982 28.685 96.540 1.00 59.75 40 LYS F N 1
ATOM 9093 C CA . LYS F 1 40 ? -8.803 27.492 96.673 1.00 58.49 40 LYS F CA 1
ATOM 9094 C C . LYS F 1 40 ? -8.027 26.378 97.379 1.00 56.43 40 LYS F C 1
ATOM 9095 O O . LYS F 1 40 ? -6.798 26.349 97.349 1.00 55.92 40 LYS F O 1
ATOM 9101 N N . SER F 1 41 ? -8.750 25.472 98.026 1.00 54.88 41 SER F N 1
ATOM 9102 C CA . SER F 1 41 ? -8.125 24.366 98.743 1.00 52.20 41 SER F CA 1
ATOM 9103 C C . SER F 1 41 ? -7.292 23.519 97.791 1.00 53.60 41 SER F C 1
ATOM 9104 O O . SER F 1 41 ? -7.447 23.604 96.572 1.00 53.52 41 SER F O 1
ATOM 9107 N N . PRO F 1 42 ? -6.396 22.684 98.339 1.00 53.82 42 PRO F N 1
ATOM 9108 C CA . PRO F 1 42 ? -5.558 21.831 97.493 1.00 53.03 42 PRO F CA 1
ATOM 9109 C C . PRO F 1 42 ? -6.426 20.865 96.696 1.00 53.31 42 PRO F C 1
ATOM 9110 O O . PRO F 1 42 ? -6.199 20.652 95.501 1.00 54.53 42 PRO F O 1
ATOM 9114 N N . GLN F 1 43 ? -7.427 20.291 97.362 1.00 50.88 43 GLN F N 1
ATOM 9115 C CA . GLN F 1 43 ? -8.319 19.339 96.711 1.00 48.79 43 GLN F CA 1
ATOM 9116 C C . GLN F 1 43 ? -9.019 19.948 95.506 1.00 48.40 43 GLN F C 1
ATOM 9117 O O . GLN F 1 43 ? -9.100 19.319 94.451 1.00 47.09 43 GLN F O 1
ATOM 9123 N N . ASP F 1 44 ? -9.524 21.168 95.655 1.00 49.10 44 ASP F N 1
ATOM 9124 C CA . ASP F 1 44 ? -10.182 21.821 94.535 1.00 49.59 44 ASP F CA 1
ATOM 9125 C C . ASP F 1 44 ? -9.167 22.017 93.421 1.00 50.30 44 ASP F C 1
ATOM 9126 O O . ASP F 1 44 ? -9.463 21.754 92.256 1.00 54.61 44 ASP F O 1
ATOM 9131 N N . ILE F 1 45 ? -7.965 22.464 93.776 1.00 46.85 45 ILE F N 1
ATOM 9132 C CA . ILE F 1 45 ? -6.929 22.675 92.776 1.00 42.64 45 ILE F CA 1
ATOM 9133 C C . ILE F 1 45 ? -6.648 21.369 92.046 1.00 39.95 45 ILE F C 1
ATOM 9134 O O . ILE F 1 45 ? -6.279 21.376 90.882 1.00 40.39 45 ILE F O 1
ATOM 9139 N N . LEU F 1 46 ? -6.829 20.246 92.725 1.00 39.48 46 LEU F N 1
ATOM 9140 C CA . LEU F 1 46 ? -6.607 18.962 92.080 1.00 41.52 46 LEU F CA 1
ATOM 9141 C C . LEU F 1 46 ? -7.774 18.657 91.154 1.00 45.08 46 LEU F C 1
ATOM 9142 O O . LEU F 1 46 ? -7.575 18.216 90.020 1.00 46.59 46 LEU F O 1
ATOM 9147 N N . LYS F 1 47 ? -8.994 18.889 91.636 1.00 47.35 47 LYS F N 1
ATOM 9148 C CA . LYS F 1 47 ? -10.177 18.658 90.816 1.00 48.03 47 LYS F CA 1
ATOM 9149 C C . LYS F 1 47 ? -9.992 19.473 89.541 1.00 48.89 47 LYS F C 1
ATOM 9150 O O . LYS F 1 47 ? -10.148 18.963 88.430 1.00 48.47 47 LYS F O 1
ATOM 9156 N N . ALA F 1 48 ? -9.641 20.743 89.719 1.00 49.02 48 ALA F N 1
ATOM 9157 C CA . ALA F 1 48 ? -9.419 21.646 88.600 1.00 48.24 48 ALA F CA 1
ATOM 9158 C C . ALA F 1 48 ? -8.455 21.001 87.623 1.00 48.98 48 ALA F C 1
ATOM 9159 O O . ALA F 1 48 ? -8.736 20.923 86.430 1.00 49.94 48 ALA F O 1
ATOM 9161 N N . ALA F 1 49 ? -7.323 20.529 88.139 1.00 49.84 49 ALA F N 1
ATOM 9162 C CA . ALA F 1 49 ? -6.311 19.890 87.306 1.00 51.37 49 ALA F CA 1
ATOM 9163 C C . ALA F 1 49 ? -6.845 18.620 86.635 1.00 52.18 49 ALA F C 1
ATOM 9164 O O . ALA F 1 49 ? -6.632 18.403 85.440 1.00 51.45 49 ALA F O 1
ATOM 9166 N N . PHE F 1 50 ? -7.543 17.790 87.401 1.00 52.19 50 PHE F N 1
ATOM 9167 C CA . PHE F 1 50 ? -8.091 16.555 86.860 1.00 55.53 50 PHE F CA 1
ATOM 9168 C C . PHE F 1 50 ? -9.124 16.791 85.758 1.00 57.04 50 PHE F C 1
ATOM 9169 O O . PHE F 1 50 ? -9.267 15.976 84.846 1.00 57.33 50 PHE F O 1
ATOM 9177 N N . GLU F 1 51 ? -9.843 17.905 85.845 1.00 57.28 51 GLU F N 1
ATOM 9178 C CA . GLU F 1 51 ? -10.847 18.236 84.843 1.00 56.89 51 GLU F CA 1
ATOM 9179 C C . GLU F 1 51 ? -10.185 18.503 83.499 1.00 56.69 51 GLU F C 1
ATOM 9180 O O . GLU F 1 51 ? -10.506 17.859 82.500 1.00 58.60 51 GLU F O 1
ATOM 9186 N N . HIS F 1 52 ? -9.250 19.450 83.488 1.00 55.03 52 HIS F N 1
ATOM 9187 C CA . HIS F 1 52 ? -8.545 19.837 82.271 1.00 53.64 52 HIS F CA 1
ATOM 9188 C C . HIS F 1 52 ? -7.592 18.802 81.676 1.00 52.54 52 HIS F C 1
ATOM 9189 O O . HIS F 1 52 ? -7.484 18.698 80.451 1.00 54.05 52 HIS F O 1
ATOM 9196 N N . PHE F 1 53 ? -6.904 18.039 82.523 1.00 48.65 53 PHE F N 1
ATOM 9197 C CA . PHE F 1 53 ? -5.939 17.065 82.025 1.00 44.55 53 PHE F CA 1
ATOM 9198 C C . PHE F 1 53 ? -6.247 15.607 82.333 1.00 47.43 53 PHE F C 1
ATOM 9199 O O . PHE F 1 53 ? -5.441 14.724 82.035 1.00 47.40 53 PHE F O 1
ATOM 9207 N N . GLY F 1 54 ? -7.416 15.363 82.923 1.00 50.46 54 GLY F N 1
ATOM 9208 C CA . GLY F 1 54 ? -7.853 14.010 83.243 1.00 52.61 54 GLY F CA 1
ATOM 9209 C C . GLY F 1 54 ? -6.802 13.031 83.722 1.00 54.20 54 GLY F C 1
ATOM 9210 O O . GLY F 1 54 ? -5.865 13.408 84.419 1.00 58.19 54 GLY F O 1
ATOM 9211 N N . ASP F 1 55 ? -6.956 11.766 83.350 1.00 55.27 55 ASP F N 1
ATOM 9212 C CA . ASP F 1 55 ? -6.014 10.734 83.765 1.00 57.97 55 ASP F CA 1
ATOM 9213 C C . ASP F 1 55 ? -4.583 10.991 83.295 1.00 61.62 55 ASP F C 1
ATOM 9214 O O . ASP F 1 55 ? -3.669 10.231 83.625 1.00 62.26 55 ASP F O 1
ATOM 9219 N N . GLU F 1 56 ? -4.386 12.056 82.523 1.00 64.16 56 GLU F N 1
ATOM 9220 C CA . GLU F 1 56 ? -3.055 12.391 82.030 1.00 65.85 56 GLU F CA 1
ATOM 9221 C C . GLU F 1 56 ? -2.204 13.104 83.080 1.00 63.88 56 GLU F C 1
ATOM 9222 O O . GLU F 1 56 ? -0.976 13.107 82.988 1.00 64.43 56 GLU F O 1
ATOM 9228 N N . LEU F 1 57 ? -2.853 13.707 84.073 1.00 59.85 57 LEU F N 1
ATOM 9229 C CA . LEU F 1 57 ? -2.136 14.416 85.133 1.00 55.80 57 LEU F CA 1
ATOM 9230 C C . LEU F 1 57 ? -1.268 13.473 85.957 1.00 53.45 57 LEU F C 1
ATOM 9231 O O . LEU F 1 57 ? -1.763 12.494 86.526 1.00 53.66 57 LEU F O 1
ATOM 9236 N N . TRP F 1 58 ? 0.025 13.774 86.021 1.00 49.24 58 TRP F N 1
ATOM 9237 C CA . TRP F 1 58 ? 0.948 12.955 86.793 1.00 45.89 58 TRP F CA 1
ATOM 9238 C C . TRP F 1 58 ? 1.284 13.592 88.131 1.00 44.38 58 TRP F C 1
ATOM 9239 O O . TRP F 1 58 ? 1.504 14.804 88.226 1.00 43.98 58 TRP F O 1
ATOM 9250 N N . ILE F 1 59 ? 1.315 12.756 89.164 1.00 42.37 59 ILE F N 1
ATOM 9251 C CA . ILE F 1 59 ? 1.625 13.202 90.512 1.00 40.08 59 ILE F CA 1
ATOM 9252 C C . ILE F 1 59 ? 3.057 12.845 90.873 1.00 39.03 59 ILE F C 1
ATOM 9253 O O . ILE F 1 59 ? 3.466 11.688 90.786 1.00 38.75 59 ILE F O 1
ATOM 9258 N N . SER F 1 60 ? 3.816 13.852 91.276 1.00 39.12 60 SER F N 1
ATOM 9259 C CA . SER F 1 60 ? 5.203 13.652 91.656 1.00 38.21 60 SER F CA 1
ATOM 9260 C C . SER F 1 60 ? 5.211 13.255 93.133 1.00 37.55 60 SER F C 1
ATOM 9261 O O . SER F 1 60 ? 4.732 14.006 93.977 1.00 37.88 60 SER F O 1
ATOM 9264 N N . PHE F 1 61 ? 5.732 12.073 93.446 1.00 37.14 61 PHE F N 1
ATOM 9265 C CA . PHE F 1 61 ? 5.769 11.606 94.836 1.00 37.78 61 PHE F CA 1
ATOM 9266 C C . PHE F 1 61 ? 7.199 11.313 95.319 1.00 39.31 61 PHE F C 1
ATOM 9267 O O . PHE F 1 61 ? 7.810 10.328 94.895 1.00 38.58 61 PHE F O 1
ATOM 9275 N N . SER F 1 62 ? 7.720 12.161 96.214 1.00 39.07 62 SER F N 1
ATOM 9276 C CA . SER F 1 62 ? 9.086 12.011 96.729 1.00 38.80 62 SER F CA 1
ATOM 9277 C C . SER F 1 62 ? 9.246 11.123 97.949 1.00 38.41 62 SER F C 1
ATOM 9278 O O . SER F 1 62 ? 10.344 11.012 98.482 1.00 41.43 62 SER F O 1
ATOM 9281 N N . GLY F 1 63 ? 8.167 10.500 98.401 1.00 38.15 63 GLY F N 1
ATOM 9282 C CA . GLY F 1 63 ? 8.263 9.640 99.566 1.00 38.16 63 GLY F CA 1
ATOM 9283 C C . GLY F 1 63 ? 8.387 10.381 100.888 1.00 39.45 63 GLY F C 1
ATOM 9284 O O . GLY F 1 63 ? 8.922 9.834 101.850 1.00 41.75 63 GLY F O 1
ATOM 9285 N N . ALA F 1 64 ? 7.900 11.620 100.940 1.00 39.66 64 ALA F N 1
ATOM 9286 C CA . ALA F 1 64 ? 7.951 12.427 102.164 1.00 39.23 64 ALA F CA 1
ATOM 9287 C C . ALA F 1 64 ? 6.549 12.872 102.594 1.00 39.86 64 ALA F C 1
ATOM 9288 O O . ALA F 1 64 ? 5.569 12.169 102.354 1.00 38.78 64 ALA F O 1
ATOM 9290 N N . GLU F 1 65 ? 6.448 14.041 103.221 1.00 41.99 65 GLU F N 1
ATOM 9291 C CA . GLU F 1 65 ? 5.146 14.523 103.676 1.00 43.83 65 GLU F CA 1
ATOM 9292 C C . GLU F 1 65 ? 4.207 14.773 102.504 1.00 43.88 65 GLU F C 1
ATOM 9293 O O . GLU F 1 65 ? 3.003 14.969 102.689 1.00 45.53 65 GLU F O 1
ATOM 9299 N N . ASP F 1 66 ? 4.757 14.763 101.296 1.00 42.89 66 ASP F N 1
ATOM 9300 C CA . ASP F 1 66 ? 3.948 14.979 100.108 1.00 41.65 66 ASP F CA 1
ATOM 9301 C C . ASP F 1 66 ? 3.053 13.762 99.873 1.00 43.16 66 ASP F C 1
ATOM 9302 O O . ASP F 1 66 ? 2.456 13.618 98.809 1.00 45.26 66 ASP F O 1
ATOM 9307 N N . VAL F 1 67 ? 2.968 12.879 100.864 1.00 41.91 67 VAL F N 1
ATOM 9308 C CA . VAL F 1 67 ? 2.103 11.712 100.741 1.00 40.76 67 VAL F CA 1
ATOM 9309 C C . VAL F 1 67 ? 0.679 12.253 100.800 1.00 40.99 67 VAL F C 1
ATOM 9310 O O . VAL F 1 67 ? -0.281 11.562 100.472 1.00 41.36 67 VAL F O 1
ATOM 9314 N N . VAL F 1 68 ? 0.559 13.507 101.225 1.00 40.32 68 VAL F N 1
ATOM 9315 C CA . VAL F 1 68 ? -0.731 14.166 101.325 1.00 39.18 68 VAL F CA 1
ATOM 9316 C C . VAL F 1 68 ? -1.304 14.437 99.940 1.00 39.13 68 VAL F C 1
ATOM 9317 O O . VAL F 1 68 ? -2.507 14.295 99.722 1.00 39.55 68 VAL F O 1
ATOM 9321 N N . LEU F 1 69 ? -0.447 14.840 99.007 1.00 38.51 69 LEU F N 1
ATOM 9322 C CA . LEU F 1 69 ? -0.900 15.104 97.648 1.00 38.02 69 LEU F CA 1
ATOM 9323 C C . LEU F 1 69 ? -1.426 13.789 97.086 1.00 38.89 69 LEU F C 1
ATOM 9324 O O . LEU F 1 69 ? -2.498 13.737 96.481 1.00 39.45 69 LEU F O 1
ATOM 9329 N N . VAL F 1 70 ? -0.662 12.724 97.303 1.00 36.86 70 VAL F N 1
ATOM 9330 C CA . VAL F 1 70 ? -1.048 11.404 96.832 1.00 35.99 70 VAL F CA 1
ATOM 9331 C C . VAL F 1 70 ? -2.420 11.010 97.374 1.00 38.00 70 VAL F C 1
ATOM 9332 O O . VAL F 1 70 ? -3.251 10.484 96.638 1.00 39.64 70 VAL F O 1
ATOM 9336 N N . ASP F 1 71 ? -2.660 11.272 98.655 1.00 39.00 71 ASP F N 1
ATOM 9337 C CA . ASP F 1 71 ? -3.938 10.924 99.273 1.00 39.99 71 ASP F CA 1
ATOM 9338 C C . ASP F 1 71 ? -5.092 11.695 98.626 1.00 41.05 71 ASP F C 1
ATOM 9339 O O . ASP F 1 71 ? -6.082 11.106 98.195 1.00 40.63 71 ASP F O 1
ATOM 9344 N N . MET F 1 72 ? -4.956 13.013 98.554 1.00 42.14 72 MET F N 1
ATOM 9345 C CA . MET F 1 72 ? -5.991 13.854 97.965 1.00 41.25 72 MET F CA 1
ATOM 9346 C C . MET F 1 72 ? -6.287 13.435 96.533 1.00 41.71 72 MET F C 1
ATOM 9347 O O . MET F 1 72 ? -7.427 13.136 96.187 1.00 42.24 72 MET F O 1
ATOM 9352 N N . ALA F 1 73 ? -5.249 13.419 95.705 1.00 43.35 73 ALA F N 1
ATOM 9353 C CA . ALA F 1 73 ? -5.391 13.044 94.303 1.00 43.07 73 ALA F CA 1
ATOM 9354 C C . ALA F 1 73 ? -6.030 11.664 94.157 1.00 42.10 73 ALA F C 1
ATOM 9355 O O . ALA F 1 73 ? -6.967 11.494 93.388 1.00 43.73 73 ALA F O 1
ATOM 9357 N N . TRP F 1 74 ? -5.535 10.681 94.899 1.00 40.76 74 TRP F N 1
ATOM 9358 C CA . TRP F 1 74 ? -6.093 9.341 94.810 1.00 41.35 74 TRP F CA 1
ATOM 9359 C C . TRP F 1 74 ? -7.539 9.314 95.275 1.00 43.15 74 TRP F C 1
ATOM 9360 O O . TRP F 1 74 ? -8.351 8.544 94.763 1.00 46.73 74 TRP F O 1
ATOM 9371 N N . LYS F 1 75 ? -7.861 10.136 96.263 1.00 43.80 75 LYS F N 1
ATOM 9372 C CA . LYS F 1 75 ? -9.227 10.173 96.756 1.00 43.33 75 LYS F CA 1
ATOM 9373 C C . LYS F 1 75 ? -10.133 10.685 95.648 1.00 42.22 75 LYS F C 1
ATOM 9374 O O . LYS F 1 75 ? -11.230 10.177 95.455 1.00 44.70 75 LYS F O 1
ATOM 9380 N N . LEU F 1 76 ? -9.668 11.688 94.910 1.00 40.06 76 LEU F N 1
ATOM 9381 C CA . LEU F 1 76 ? -10.463 12.246 93.828 1.00 38.19 76 LEU F CA 1
ATOM 9382 C C . LEU F 1 76 ? -10.506 11.311 92.627 1.00 40.03 76 LEU F C 1
ATOM 9383 O O . LEU F 1 76 ? -11.562 11.098 92.034 1.00 43.03 76 LEU F O 1
ATOM 9388 N N . ASN F 1 77 ? -9.355 10.737 92.290 1.00 41.57 77 ASN F N 1
ATOM 9389 C CA . ASN F 1 77 ? -9.227 9.841 91.140 1.00 40.24 77 ASN F CA 1
ATOM 9390 C C . ASN F 1 77 ? -8.514 8.531 91.506 1.00 39.51 77 ASN F C 1
ATOM 9391 O O . ASN F 1 77 ? -7.296 8.513 91.644 1.00 40.19 77 ASN F O 1
ATOM 9396 N N . ARG F 1 78 ? -9.256 7.437 91.650 1.00 40.11 78 ARG F N 1
ATOM 9397 C CA . ARG F 1 78 ? -8.632 6.161 92.006 1.00 42.19 78 ARG F CA 1
ATOM 9398 C C . ARG F 1 78 ? -7.700 5.619 90.931 1.00 41.22 78 ARG F C 1
ATOM 9399 O O . ARG F 1 78 ? -7.066 4.582 91.124 1.00 41.08 78 ARG F O 1
ATOM 9407 N N . ASN F 1 79 ? -7.618 6.306 89.798 1.00 41.08 79 ASN F N 1
ATOM 9408 C CA . ASN F 1 79 ? -6.751 5.857 88.710 1.00 42.75 79 ASN F CA 1
ATOM 9409 C C . ASN F 1 79 ? -5.559 6.790 88.510 1.00 42.90 79 ASN F C 1
ATOM 9410 O O . ASN F 1 79 ? -4.782 6.633 87.571 1.00 43.09 79 ASN F O 1
ATOM 9415 N N . VAL F 1 80 ? -5.423 7.757 89.411 1.00 44.29 80 VAL F N 1
ATOM 9416 C CA . VAL F 1 80 ? -4.345 8.738 89.369 1.00 42.19 80 VAL F CA 1
ATOM 9417 C C . VAL F 1 80 ? -2.983 8.115 89.083 1.00 43.44 80 VAL F C 1
ATOM 9418 O O . VAL F 1 80 ? -2.618 7.093 89.667 1.00 42.50 80 VAL F O 1
ATOM 9422 N N . LYS F 1 81 ? -2.237 8.743 88.181 1.00 44.86 81 LYS F N 1
ATOM 9423 C CA . LYS F 1 81 ? -0.910 8.265 87.817 1.00 47.48 81 LYS F CA 1
ATOM 9424 C C . LYS F 1 81 ? 0.116 9.016 88.647 1.00 47.66 81 LYS F C 1
ATOM 9425 O O . LYS F 1 81 ? 0.055 10.239 88.743 1.00 48.33 81 LYS F O 1
ATOM 9431 N N . VAL F 1 82 ? 1.061 8.291 89.240 1.00 48.06 82 VAL F N 1
ATOM 9432 C CA . VAL F 1 82 ? 2.087 8.918 90.074 1.00 47.71 82 VAL F CA 1
ATOM 9433 C C . VAL F 1 82 ? 3.469 8.271 89.929 1.00 44.96 82 VAL F C 1
ATOM 9434 O O . VAL F 1 82 ? 3.594 7.048 89.889 1.00 45.88 82 VAL F O 1
ATOM 9438 N N . PHE F 1 83 ? 4.505 9.100 89.850 1.00 43.25 83 PHE F N 1
ATOM 9439 C CA . PHE F 1 83 ? 5.871 8.602 89.714 1.00 41.92 83 PHE F CA 1
ATOM 9440 C C . PHE F 1 83 ? 6.770 9.109 90.837 1.00 42.35 83 PHE F C 1
ATOM 9441 O O . PHE F 1 83 ? 6.481 10.129 91.476 1.00 42.27 83 PHE F O 1
ATOM 9449 N N . SER F 1 84 ? 7.862 8.387 91.066 1.00 40.27 84 SER F N 1
ATOM 9450 C CA . SER F 1 84 ? 8.836 8.748 92.089 1.00 38.09 84 SER F CA 1
ATOM 9451 C C . SER F 1 84 ? 10.230 8.652 91.485 1.00 36.44 84 SER F C 1
ATOM 9452 O O . SER F 1 84 ? 10.574 7.640 90.872 1.00 36.37 84 SER F O 1
ATOM 9455 N N . LEU F 1 85 ? 11.028 9.701 91.650 1.00 33.49 85 LEU F N 1
ATOM 9456 C CA . LEU F 1 85 ? 12.382 9.702 91.119 1.00 30.52 85 LEU F CA 1
ATOM 9457 C C . LEU F 1 85 ? 13.318 8.986 92.088 1.00 31.98 85 LEU F C 1
ATOM 9458 O O . LEU F 1 85 ? 13.675 9.527 93.131 1.00 30.62 85 LEU F O 1
ATOM 9463 N N . ASP F 1 86 ? 13.700 7.760 91.743 1.00 33.70 86 ASP F N 1
ATOM 9464 C CA . ASP F 1 86 ? 14.598 6.965 92.572 1.00 33.60 86 ASP F CA 1
ATOM 9465 C C . ASP F 1 86 ? 16.046 7.239 92.159 1.00 35.08 86 ASP F C 1
ATOM 9466 O O . ASP F 1 86 ? 16.567 6.618 91.236 1.00 38.42 86 ASP F O 1
ATOM 9471 N N . THR F 1 87 ? 16.686 8.170 92.856 1.00 33.89 87 THR F N 1
ATOM 9472 C CA . THR F 1 87 ? 18.062 8.570 92.577 1.00 32.94 87 THR F CA 1
ATOM 9473 C C . THR F 1 87 ? 19.095 7.459 92.731 1.00 32.77 87 THR F C 1
ATOM 9474 O O . THR F 1 87 ? 20.219 7.580 92.247 1.00 31.87 87 THR F O 1
ATOM 9478 N N . GLY F 1 88 ? 18.725 6.385 93.413 1.00 32.21 88 GLY F N 1
ATOM 9479 C CA . GLY F 1 88 ? 19.669 5.305 93.624 1.00 32.72 88 GLY F CA 1
ATOM 9480 C C . GLY F 1 88 ? 20.373 5.499 94.955 1.00 36.05 88 GLY F C 1
ATOM 9481 O O . GLY F 1 88 ? 21.184 4.666 95.372 1.00 34.79 88 GLY F O 1
ATOM 9482 N N . ARG F 1 89 ? 20.054 6.609 95.624 1.00 35.60 89 ARG F N 1
ATOM 9483 C CA . ARG F 1 89 ? 20.645 6.930 96.918 1.00 35.76 89 ARG F CA 1
ATOM 9484 C C . ARG F 1 89 ? 19.588 7.405 97.919 1.00 36.71 89 ARG F C 1
ATOM 9485 O O . ARG F 1 89 ? 19.808 8.380 98.637 1.00 40.89 89 ARG F O 1
ATOM 9493 N N . LEU F 1 90 ? 18.444 6.730 97.972 1.00 34.39 90 LEU F N 1
ATOM 9494 C CA . LEU F 1 90 ? 17.389 7.118 98.911 1.00 33.96 90 LEU F CA 1
ATOM 9495 C C . LEU F 1 90 ? 17.538 6.322 100.205 1.00 33.62 90 LEU F C 1
ATOM 9496 O O . LEU F 1 90 ? 18.197 5.285 100.230 1.00 35.86 90 LEU F O 1
ATOM 9501 N N . HIS F 1 91 ? 16.933 6.806 101.282 1.00 31.78 91 HIS F N 1
ATOM 9502 C CA . HIS F 1 91 ? 17.006 6.082 102.543 1.00 30.10 91 HIS F CA 1
ATOM 9503 C C . HIS F 1 91 ? 16.254 4.774 102.413 1.00 29.38 91 HIS F C 1
ATOM 9504 O O . HIS F 1 91 ? 15.224 4.700 101.739 1.00 29.04 91 HIS F O 1
ATOM 9511 N N . PRO F 1 92 ? 16.755 3.717 103.054 1.00 27.28 92 PRO F N 1
ATOM 9512 C CA . PRO F 1 92 ? 15.989 2.483 102.926 1.00 25.01 92 PRO F CA 1
ATOM 9513 C C . PRO F 1 92 ? 14.577 2.804 103.434 1.00 26.89 92 PRO F C 1
ATOM 9514 O O . PRO F 1 92 ? 13.593 2.247 102.955 1.00 29.09 92 PRO F O 1
ATOM 9518 N N . GLU F 1 93 ? 14.491 3.725 104.393 1.00 25.98 93 GLU F N 1
ATOM 9519 C CA . GLU F 1 93 ? 13.206 4.137 104.958 1.00 26.21 93 GLU F CA 1
ATOM 9520 C C . GLU F 1 93 ? 12.275 4.618 103.857 1.00 28.51 93 GLU F C 1
ATOM 9521 O O . GLU F 1 93 ? 11.085 4.302 103.848 1.00 30.34 93 GLU F O 1
ATOM 9527 N N . THR F 1 94 ? 12.821 5.396 102.932 1.00 27.96 94 THR F N 1
ATOM 9528 C CA . THR F 1 94 ? 12.029 5.920 101.837 1.00 28.83 94 THR F CA 1
ATOM 9529 C C . THR F 1 94 ? 11.571 4.812 100.876 1.00 29.58 94 THR F C 1
ATOM 9530 O O . THR F 1 94 ? 10.466 4.874 100.340 1.00 26.69 94 THR F O 1
ATOM 9534 N N . TYR F 1 95 ? 12.407 3.798 100.657 1.00 30.80 95 TYR F N 1
ATOM 9535 C CA . TYR F 1 95 ? 12.024 2.703 99.767 1.00 32.02 95 TYR F CA 1
ATOM 9536 C C . TYR F 1 95 ? 10.837 1.986 100.378 1.00 32.95 95 TYR F C 1
ATOM 9537 O O . TYR F 1 95 ? 9.822 1.784 99.723 1.00 38.14 95 TYR F O 1
ATOM 9546 N N . ARG F 1 96 ? 10.962 1.611 101.643 1.00 31.81 96 ARG F N 1
ATOM 9547 C CA . ARG F 1 96 ? 9.880 0.931 102.327 1.00 31.51 96 ARG F CA 1
ATOM 9548 C C . ARG F 1 96 ? 8.593 1.764 102.321 1.00 32.53 96 ARG F C 1
ATOM 9549 O O . ARG F 1 96 ? 7.493 1.211 102.292 1.00 32.75 96 ARG F O 1
ATOM 9557 N N . PHE F 1 97 ? 8.724 3.088 102.340 1.00 31.32 97 PHE F N 1
ATOM 9558 C CA . PHE F 1 97 ? 7.547 3.954 102.354 1.00 30.34 97 PHE F CA 1
ATOM 9559 C C . PHE F 1 97 ? 6.856 4.063 100.998 1.00 33.13 97 PHE F C 1
ATOM 9560 O O . PHE F 1 97 ? 5.634 3.924 100.907 1.00 34.29 97 PHE F O 1
ATOM 9568 N N . ILE F 1 98 ? 7.632 4.322 99.948 1.00 33.27 98 ILE F N 1
ATOM 9569 C CA . ILE F 1 98 ? 7.072 4.445 98.605 1.00 32.02 98 ILE F CA 1
ATOM 9570 C C . ILE F 1 98 ? 6.269 3.183 98.296 1.00 31.48 98 ILE F C 1
ATOM 9571 O O . ILE F 1 98 ? 5.153 3.250 97.775 1.00 28.37 98 ILE F O 1
ATOM 9576 N N . ASP F 1 99 ? 6.844 2.035 98.637 1.00 29.86 99 ASP F N 1
ATOM 9577 C CA . ASP F 1 99 ? 6.184 0.764 98.410 1.00 29.81 99 ASP F CA 1
ATOM 9578 C C . ASP F 1 99 ? 4.920 0.685 99.256 1.00 30.53 99 ASP F C 1
ATOM 9579 O O . ASP F 1 99 ? 3.898 0.164 98.815 1.00 31.22 99 ASP F O 1
ATOM 9584 N N . GLN F 1 100 ? 4.997 1.197 100.477 1.00 30.24 100 GLN F N 1
ATOM 9585 C CA . GLN F 1 100 ? 3.848 1.185 101.366 1.00 33.84 100 GLN F CA 1
ATOM 9586 C C . GLN F 1 100 ? 2.672 1.923 100.738 1.00 33.73 100 GLN F C 1
ATOM 9587 O O . GLN F 1 100 ? 1.574 1.378 100.633 1.00 32.90 100 GLN F O 1
ATOM 9593 N N . VAL F 1 101 ? 2.901 3.168 100.331 1.00 32.93 101 VAL F N 1
ATOM 9594 C CA . VAL F 1 101 ? 1.851 3.957 99.706 1.00 33.65 101 VAL F CA 1
ATOM 9595 C C . VAL F 1 101 ? 1.277 3.156 98.542 1.00 35.57 101 VAL F C 1
ATOM 9596 O O . VAL F 1 101 ? 0.064 3.121 98.335 1.00 34.81 101 VAL F O 1
ATOM 9600 N N . ARG F 1 102 ? 2.168 2.504 97.801 1.00 36.37 102 ARG F N 1
ATOM 9601 C CA . ARG F 1 102 ? 1.796 1.676 96.658 1.00 36.37 102 ARG F CA 1
ATOM 9602 C C . ARG F 1 102 ? 0.801 0.588 97.069 1.00 37.59 102 ARG F C 1
ATOM 9603 O O . ARG F 1 102 ? -0.299 0.509 96.530 1.00 37.25 102 ARG F O 1
ATOM 9611 N N . GLU F 1 103 ? 1.193 -0.254 98.019 1.00 37.98 103 GLU F N 1
ATOM 9612 C CA . GLU F 1 103 ? 0.325 -1.326 98.479 1.00 39.18 103 GLU F CA 1
ATOM 9613 C C . GLU F 1 103 ? -0.775 -0.835 99.407 1.00 41.12 103 GLU F C 1
ATOM 9614 O O . GLU F 1 103 ? -1.548 -1.634 99.936 1.00 45.11 103 GLU F O 1
ATOM 9620 N N . HIS F 1 104 ? -0.848 0.473 99.621 1.00 40.58 104 HIS F N 1
ATOM 9621 C CA . HIS F 1 104 ? -1.881 1.013 100.492 1.00 40.61 104 HIS F CA 1
ATOM 9622 C C . HIS F 1 104 ? -3.032 1.568 99.665 1.00 41.64 104 HIS F C 1
ATOM 9623 O O . HIS F 1 104 ? -4.193 1.249 99.902 1.00 42.28 104 HIS F O 1
ATOM 9630 N N . TYR F 1 105 ? -2.702 2.411 98.697 1.00 41.90 105 TYR F N 1
ATOM 9631 C CA . TYR F 1 105 ? -3.716 2.998 97.843 1.00 42.21 105 TYR F CA 1
ATOM 9632 C C . TYR F 1 105 ? -3.938 2.138 96.607 1.00 43.66 105 TYR F C 1
ATOM 9633 O O . TYR F 1 105 ? -4.809 2.427 95.785 1.00 45.93 105 TYR F O 1
ATOM 9642 N N . GLY F 1 106 ? -3.158 1.070 96.485 1.00 43.11 106 GLY F N 1
ATOM 9643 C CA . GLY F 1 106 ? -3.290 0.207 95.329 1.00 43.00 106 GLY F CA 1
ATOM 9644 C C . GLY F 1 106 ? -2.949 1.008 94.090 1.00 43.09 106 GLY F C 1
ATOM 9645 O O . GLY F 1 106 ? -3.777 1.158 93.189 1.00 43.88 106 GLY F O 1
ATOM 9646 N N . ILE F 1 107 ? -1.728 1.540 94.065 1.00 42.29 107 ILE F N 1
ATOM 9647 C CA . ILE F 1 107 ? -1.239 2.340 92.948 1.00 39.46 107 ILE F CA 1
ATOM 9648 C C . ILE F 1 107 ? 0.076 1.773 92.424 1.00 41.33 107 ILE F C 1
ATOM 9649 O O . ILE F 1 107 ? 0.968 1.425 93.198 1.00 42.42 107 ILE F O 1
ATOM 9654 N N . ALA F 1 108 ? 0.195 1.676 91.107 1.00 41.66 108 ALA F N 1
ATOM 9655 C CA . ALA F 1 108 ? 1.416 1.174 90.502 1.00 40.18 108 ALA F CA 1
ATOM 9656 C C . ALA F 1 108 ? 2.305 2.382 90.248 1.00 40.01 108 ALA F C 1
ATOM 9657 O O . ALA F 1 108 ? 2.348 2.913 89.140 1.00 38.14 108 ALA F O 1
ATOM 9659 N N . ILE F 1 109 ? 3.000 2.824 91.290 1.00 39.86 109 ILE F N 1
ATOM 9660 C CA . ILE F 1 109 ? 3.881 3.978 91.190 1.00 38.25 109 ILE F CA 1
ATOM 9661 C C . ILE F 1 109 ? 4.992 3.786 90.160 1.00 39.23 109 ILE F C 1
ATOM 9662 O O . ILE F 1 109 ? 5.574 2.706 90.037 1.00 37.39 109 ILE F O 1
ATOM 9667 N N . ASP F 1 110 ? 5.269 4.846 89.412 1.00 40.86 110 ASP F N 1
ATOM 9668 C CA . ASP F 1 110 ? 6.317 4.821 88.406 1.00 43.54 110 ASP F CA 1
ATOM 9669 C C . ASP F 1 110 ? 7.640 5.190 89.075 1.00 44.96 110 ASP F C 1
ATOM 9670 O O . ASP F 1 110 ? 7.908 6.366 89.348 1.00 44.17 110 ASP F O 1
ATOM 9675 N N . VAL F 1 111 ? 8.456 4.177 89.352 1.00 43.76 111 VAL F N 1
ATOM 9676 C CA . VAL F 1 111 ? 9.749 4.388 89.992 1.00 42.72 111 VAL F CA 1
ATOM 9677 C C . VAL F 1 111 ? 10.826 4.558 88.917 1.00 42.95 111 VAL F C 1
ATOM 9678 O O . VAL F 1 111 ? 11.231 3.594 88.268 1.00 44.69 111 VAL F O 1
ATOM 9682 N N . LEU F 1 112 ? 11.291 5.788 88.733 1.00 42.43 112 LEU F N 1
ATOM 9683 C CA . LEU F 1 112 ? 12.299 6.072 87.717 1.00 43.90 112 LEU F CA 1
ATOM 9684 C C . LEU F 1 112 ? 13.737 6.083 88.242 1.00 44.85 112 LEU F C 1
ATOM 9685 O O . LEU F 1 112 ? 14.017 6.618 89.317 1.00 43.81 112 LEU F O 1
ATOM 9690 N N . SER F 1 113 ? 14.642 5.491 87.464 1.00 45.65 113 SER F N 1
ATOM 9691 C CA . SER F 1 113 ? 16.055 5.410 87.827 1.00 44.06 113 SER F CA 1
ATOM 9692 C C . SER F 1 113 ? 16.944 6.186 86.849 1.00 45.22 113 SER F C 1
ATOM 9693 O O . SER F 1 113 ? 16.518 6.530 85.742 1.00 46.00 113 SER F O 1
ATOM 9696 N N . PRO F 1 114 ? 18.192 6.479 87.261 1.00 45.61 114 PRO F N 1
ATOM 9697 C CA . PRO F 1 114 ? 19.193 7.211 86.477 1.00 43.93 114 PRO F CA 1
ATOM 9698 C C . PRO F 1 114 ? 19.785 6.416 85.311 1.00 42.14 114 PRO F C 1
ATOM 9699 O O . PRO F 1 114 ? 19.800 5.181 85.321 1.00 38.74 114 PRO F O 1
ATOM 9703 N N . ASP F 1 115 ? 20.286 7.150 84.320 1.00 41.94 115 ASP F N 1
ATOM 9704 C CA . ASP F 1 115 ? 20.894 6.571 83.129 1.00 43.12 115 ASP F CA 1
ATOM 9705 C C . ASP F 1 115 ? 22.364 6.279 83.386 1.00 42.12 115 ASP F C 1
ATOM 9706 O O . ASP F 1 115 ? 23.175 7.194 83.542 1.00 40.07 115 ASP F O 1
ATOM 9711 N N . PRO F 1 116 ? 22.722 4.991 83.436 1.00 41.64 116 PRO F N 1
ATOM 9712 C CA . PRO F 1 116 ? 24.095 4.547 83.676 1.00 42.76 116 PRO F CA 1
ATOM 9713 C C . PRO F 1 116 ? 25.112 5.310 82.835 1.00 45.29 116 PRO F C 1
ATOM 9714 O O . PRO F 1 116 ? 26.110 5.807 83.355 1.00 45.47 116 PRO F O 1
ATOM 9718 N N . ARG F 1 117 ? 24.844 5.410 81.537 1.00 49.41 117 ARG F N 1
ATOM 9719 C CA . ARG F 1 117 ? 25.736 6.111 80.614 1.00 51.47 117 ARG F CA 1
ATOM 9720 C C . ARG F 1 117 ? 26.003 7.551 81.051 1.00 48.73 117 ARG F C 1
ATOM 9721 O O . ARG F 1 117 ? 26.936 8.183 80.566 1.00 47.46 117 ARG F O 1
ATOM 9729 N N . LEU F 1 118 ? 25.178 8.059 81.964 1.00 48.85 118 LEU F N 1
ATOM 9730 C CA . LEU F 1 118 ? 25.312 9.422 82.488 1.00 48.57 118 LEU F CA 1
ATOM 9731 C C . LEU F 1 118 ? 25.917 9.402 83.885 1.00 47.11 118 LEU F C 1
ATOM 9732 O O . LEU F 1 118 ? 26.806 10.192 84.213 1.00 42.59 118 LEU F O 1
ATOM 9737 N N . LEU F 1 119 ? 25.401 8.487 84.697 1.00 46.85 119 LEU F N 1
ATOM 9738 C CA . LEU F 1 119 ? 25.820 8.318 86.077 1.00 46.32 119 LEU F CA 1
ATOM 9739 C C . LEU F 1 119 ? 27.218 7.722 86.176 1.00 47.44 119 LEU F C 1
ATOM 9740 O O . LEU F 1 119 ? 28.141 8.354 86.697 1.00 47.77 119 LEU F O 1
ATOM 9745 N N . GLU F 1 120 ? 27.360 6.500 85.669 1.00 47.19 120 GLU F N 1
ATOM 9746 C CA . GLU F 1 120 ? 28.623 5.768 85.709 1.00 46.35 120 GLU F CA 1
ATOM 9747 C C . GLU F 1 120 ? 29.899 6.579 85.492 1.00 46.15 120 GLU F C 1
ATOM 9748 O O . GLU F 1 120 ? 30.888 6.381 86.199 1.00 47.12 120 GLU F O 1
ATOM 9754 N N . PRO F 1 121 ? 29.906 7.498 84.518 1.00 44.92 121 PRO F N 1
ATOM 9755 C CA . PRO F 1 121 ? 31.135 8.263 84.332 1.00 44.39 121 PRO F CA 1
ATOM 9756 C C . PRO F 1 121 ? 31.361 9.281 85.453 1.00 45.29 121 PRO F C 1
ATOM 9757 O O . PRO F 1 121 ? 32.501 9.503 85.863 1.00 48.86 121 PRO F O 1
ATOM 9761 N N . LEU F 1 122 ? 30.286 9.892 85.951 1.00 43.33 122 LEU F N 1
ATOM 9762 C CA . LEU F 1 122 ? 30.417 10.880 87.025 1.00 41.64 122 LEU F CA 1
ATOM 9763 C C . LEU F 1 122 ? 31.048 10.257 88.253 1.00 42.09 122 LEU F C 1
ATOM 9764 O O . LEU F 1 122 ? 32.023 10.774 88.801 1.00 44.17 122 LEU F O 1
ATOM 9769 N N . VAL F 1 123 ? 30.469 9.147 88.691 1.00 40.51 123 VAL F N 1
ATOM 9770 C CA . VAL F 1 123 ? 30.968 8.448 89.855 1.00 39.49 123 VAL F CA 1
ATOM 9771 C C . VAL F 1 123 ? 32.384 7.955 89.604 1.00 40.40 123 VAL F C 1
ATOM 9772 O O . VAL F 1 123 ? 33.232 8.007 90.491 1.00 41.51 123 VAL F O 1
ATOM 9776 N N . LYS F 1 124 ? 32.644 7.498 88.385 1.00 41.61 124 LYS F N 1
ATOM 9777 C CA . LYS F 1 124 ? 33.961 6.980 88.041 1.00 41.69 124 LYS F CA 1
ATOM 9778 C C . LYS F 1 124 ? 35.102 7.917 88.398 1.00 43.38 124 LYS F C 1
ATOM 9779 O O . LYS F 1 124 ? 36.121 7.483 88.940 1.00 45.24 124 LYS F O 1
ATOM 9785 N N . GLU F 1 125 ? 34.940 9.199 88.100 1.00 40.92 125 GLU F N 1
ATOM 9786 C CA . GLU F 1 125 ? 35.999 10.142 88.392 1.00 41.92 125 GLU F CA 1
ATOM 9787 C C . GLU F 1 125 ? 35.761 11.018 89.612 1.00 41.21 125 GLU F C 1
ATOM 9788 O O . GLU F 1 125 ? 36.627 11.817 89.962 1.00 42.91 125 GLU F O 1
ATOM 9794 N N . LYS F 1 126 ? 34.612 10.887 90.266 1.00 37.04 126 LYS F N 1
ATOM 9795 C CA . LYS F 1 126 ? 34.351 11.735 91.426 1.00 35.83 126 LYS F CA 1
ATOM 9796 C C . LYS F 1 126 ? 33.889 11.035 92.701 1.00 35.94 126 LYS F C 1
ATOM 9797 O O . LYS F 1 126 ? 33.714 11.681 93.736 1.00 36.31 126 LYS F O 1
ATOM 9803 N N . GLY F 1 127 ? 33.688 9.724 92.637 1.00 35.07 127 GLY F N 1
ATOM 9804 C CA . GLY F 1 127 ? 33.246 9.004 93.817 1.00 33.65 127 GLY F CA 1
ATOM 9805 C C . GLY F 1 127 ? 31.742 9.053 94.008 1.00 33.87 127 GLY F C 1
ATOM 9806 O O . GLY F 1 127 ? 31.013 9.491 93.118 1.00 34.57 127 GLY F O 1
ATOM 9807 N N . LEU F 1 128 ? 31.277 8.624 95.179 1.00 31.49 128 LEU F N 1
ATOM 9808 C CA . LEU F 1 128 ? 29.849 8.587 95.467 1.00 31.56 128 LEU F CA 1
ATOM 9809 C C . LEU F 1 128 ? 29.358 9.725 96.360 1.00 32.90 128 LEU F C 1
ATOM 9810 O O . LEU F 1 128 ? 28.210 9.709 96.821 1.00 33.02 128 LEU F O 1
ATOM 9815 N N . PHE F 1 129 ? 30.215 10.713 96.603 1.00 32.38 129 PHE F N 1
ATOM 9816 C CA . PHE F 1 129 ? 29.841 11.834 97.462 1.00 30.44 129 PHE F CA 1
ATOM 9817 C C . PHE F 1 129 ? 30.424 13.157 96.975 1.00 32.06 129 PHE F C 1
ATOM 9818 O O . PHE F 1 129 ? 30.679 14.061 97.769 1.00 33.13 129 PHE F O 1
ATOM 9826 N N . SER F 1 130 ? 30.626 13.269 95.666 1.00 33.02 130 SER F N 1
ATOM 9827 C CA . SER F 1 130 ? 31.187 14.480 95.081 1.00 34.18 130 SER F CA 1
ATOM 9828 C C . SER F 1 130 ? 30.403 15.739 95.456 1.00 35.75 130 SER F C 1
ATOM 9829 O O . SER F 1 130 ? 30.984 16.809 95.627 1.00 38.25 130 SER F O 1
ATOM 9832 N N . PHE F 1 131 ? 29.087 15.615 95.584 1.00 35.88 131 PHE F N 1
ATOM 9833 C CA . PHE F 1 131 ? 28.244 16.753 95.938 1.00 36.08 131 PHE F CA 1
ATOM 9834 C C . PHE F 1 131 ? 28.690 17.464 97.221 1.00 37.84 131 PHE F C 1
ATOM 9835 O O . PHE F 1 131 ? 28.251 18.584 97.499 1.00 37.31 131 PHE F O 1
ATOM 9843 N N . TYR F 1 132 ? 29.554 16.819 98.005 1.00 38.48 132 TYR F N 1
ATOM 9844 C CA . TYR F 1 132 ? 30.041 17.421 99.244 1.00 37.14 132 TYR F CA 1
ATOM 9845 C C . TYR F 1 132 ? 31.004 18.563 98.961 1.00 40.01 132 TYR F C 1
ATOM 9846 O O . TYR F 1 132 ? 31.051 19.542 99.703 1.00 39.50 132 TYR F O 1
ATOM 9855 N N . ARG F 1 133 ? 31.769 18.444 97.883 1.00 44.63 133 ARG F N 1
ATOM 9856 C CA . ARG F 1 133 ? 32.716 19.492 97.530 1.00 50.23 133 ARG F CA 1
ATOM 9857 C C . ARG F 1 133 ? 32.324 20.252 96.263 1.00 50.70 133 ARG F C 1
ATOM 9858 O O . ARG F 1 133 ? 32.698 21.411 96.096 1.00 51.10 133 ARG F O 1
ATOM 9866 N N . ASP F 1 134 ? 31.564 19.608 95.380 1.00 51.01 134 ASP F N 1
ATOM 9867 C CA . ASP F 1 134 ? 31.134 20.247 94.139 1.00 50.01 134 ASP F CA 1
ATOM 9868 C C . ASP F 1 134 ? 29.754 20.880 94.265 1.00 49.06 134 ASP F C 1
ATOM 9869 O O . ASP F 1 134 ? 29.378 21.726 93.457 1.00 49.61 134 ASP F O 1
ATOM 9874 N N . GLY F 1 135 ? 29.005 20.479 95.285 1.00 48.08 135 GLY F N 1
ATOM 9875 C CA . GLY F 1 135 ? 27.660 20.994 95.455 1.00 47.50 135 GLY F CA 1
ATOM 9876 C C . GLY F 1 135 ? 26.720 19.908 94.964 1.00 47.47 135 GLY F C 1
ATOM 9877 O O . GLY F 1 135 ? 27.168 18.972 94.296 1.00 48.20 135 GLY F O 1
ATOM 9878 N N . HIS F 1 136 ? 25.430 20.012 95.267 1.00 45.78 136 HIS F N 1
ATOM 9879 C CA . HIS F 1 136 ? 24.500 18.968 94.845 1.00 45.11 136 HIS F CA 1
ATOM 9880 C C . HIS F 1 136 ? 24.069 19.053 93.389 1.00 45.08 136 HIS F C 1
ATOM 9881 O O . HIS F 1 136 ? 23.717 18.040 92.781 1.00 45.38 136 HIS F O 1
ATOM 9888 N N . GLY F 1 137 ? 24.124 20.259 92.833 1.00 44.85 137 GLY F N 1
ATOM 9889 C CA . GLY F 1 137 ? 23.726 20.487 91.454 1.00 43.45 137 GLY F CA 1
ATOM 9890 C C . GLY F 1 137 ? 24.032 19.396 90.443 1.00 43.71 137 GLY F C 1
ATOM 9891 O O . GLY F 1 137 ? 23.123 18.890 89.779 1.00 44.24 137 GLY F O 1
ATOM 9892 N N . GLU F 1 138 ? 25.303 19.029 90.320 1.00 42.37 138 GLU F N 1
ATOM 9893 C CA . GLU F 1 138 ? 25.708 18.009 89.359 1.00 41.81 138 GLU F CA 1
ATOM 9894 C C . GLU F 1 138 ? 25.063 16.644 89.590 1.00 41.50 138 GLU F C 1
ATOM 9895 O O . GLU F 1 138 ? 24.337 16.146 88.727 1.00 40.58 138 GLU F O 1
ATOM 9901 N N . CYS F 1 139 ? 25.326 16.038 90.745 1.00 40.89 139 CYS F N 1
ATOM 9902 C CA . CYS F 1 139 ? 24.759 14.728 91.044 1.00 40.48 139 CYS F CA 1
ATOM 9903 C C . CYS F 1 139 ? 23.235 14.760 90.897 1.00 42.46 139 CYS F C 1
ATOM 9904 O O . CYS F 1 139 ? 22.646 13.851 90.304 1.00 42.21 139 CYS F O 1
ATOM 9907 N N . CYS F 1 140 ? 22.595 15.804 91.427 1.00 42.87 140 CYS F N 1
ATOM 9908 C CA . CYS F 1 140 ? 21.140 15.925 91.320 1.00 42.34 140 CYS F CA 1
ATOM 9909 C C . CYS F 1 140 ? 20.760 15.883 89.843 1.00 42.63 140 CYS F C 1
ATOM 9910 O O . CYS F 1 140 ? 19.888 15.115 89.431 1.00 42.49 140 CYS F O 1
ATOM 9913 N N . GLY F 1 141 ? 21.440 16.705 89.051 1.00 42.71 141 GLY F N 1
ATOM 9914 C CA . GLY F 1 141 ? 21.169 16.763 87.628 1.00 41.84 141 GLY F CA 1
ATOM 9915 C C . GLY F 1 141 ? 21.125 15.416 86.935 1.00 41.28 141 GLY F C 1
ATOM 9916 O O . GLY F 1 141 ? 20.269 15.190 86.083 1.00 44.80 141 GLY F O 1
ATOM 9917 N N . ILE F 1 142 ? 22.032 14.515 87.298 1.00 38.36 142 ILE F N 1
ATOM 9918 C CA . ILE F 1 142 ? 22.086 13.196 86.673 1.00 36.64 142 ILE F CA 1
ATOM 9919 C C . ILE F 1 142 ? 21.143 12.155 87.268 1.00 36.65 142 ILE F C 1
ATOM 9920 O O . ILE F 1 142 ? 20.460 11.446 86.536 1.00 37.53 142 ILE F O 1
ATOM 9925 N N . ARG F 1 143 ? 21.110 12.066 88.592 1.00 38.77 143 ARG F N 1
ATOM 9926 C CA . ARG F 1 143 ? 20.272 11.091 89.286 1.00 39.93 143 ARG F CA 1
ATOM 9927 C C . ARG F 1 143 ? 18.823 11.539 89.474 1.00 43.33 143 ARG F C 1
ATOM 9928 O O . ARG F 1 143 ? 17.919 10.706 89.611 1.00 44.53 143 ARG F O 1
ATOM 9936 N N . LYS F 1 144 ? 18.592 12.847 89.481 1.00 44.07 144 LYS F N 1
ATOM 9937 C CA . LYS F 1 144 ? 17.244 13.349 89.709 1.00 45.75 144 LYS F CA 1
ATOM 9938 C C . LYS F 1 144 ? 16.636 14.146 88.559 1.00 46.35 144 LYS F C 1
ATOM 9939 O O . LYS F 1 144 ? 15.596 13.769 88.021 1.00 47.42 144 LYS F O 1
ATOM 9945 N N . ILE F 1 145 ? 17.285 15.240 88.177 1.00 45.38 145 ILE F N 1
ATOM 9946 C CA . ILE F 1 145 ? 16.765 16.098 87.119 1.00 46.13 145 ILE F CA 1
ATOM 9947 C C . ILE F 1 145 ? 16.644 15.492 85.720 1.00 46.45 145 ILE F C 1
ATOM 9948 O O . ILE F 1 145 ? 15.603 15.616 85.076 1.00 44.99 145 ILE F O 1
ATOM 9953 N N . GLU F 1 146 ? 17.701 14.847 85.245 1.00 47.53 146 GLU F N 1
ATOM 9954 C CA . GLU F 1 146 ? 17.670 14.251 83.919 1.00 48.62 146 GLU F CA 1
ATOM 9955 C C . GLU F 1 146 ? 16.480 13.314 83.757 1.00 48.47 146 GLU F C 1
ATOM 9956 O O . GLU F 1 146 ? 15.648 13.526 82.879 1.00 50.82 146 GLU F O 1
ATOM 9962 N N . PRO F 1 147 ? 16.376 12.270 84.602 1.00 47.62 147 PRO F N 1
ATOM 9963 C CA . PRO F 1 147 ? 15.236 11.360 84.460 1.00 47.02 147 PRO F CA 1
ATOM 9964 C C . PRO F 1 147 ? 13.893 12.072 84.598 1.00 47.43 147 PRO F C 1
ATOM 9965 O O . PRO F 1 147 ? 12.901 11.648 83.999 1.00 47.70 147 PRO F O 1
ATOM 9969 N N . LEU F 1 148 ? 13.860 13.152 85.378 1.00 46.10 148 LEU F N 1
ATOM 9970 C CA . LEU F 1 148 ? 12.625 13.916 85.543 1.00 47.32 148 LEU F CA 1
ATOM 9971 C C . LEU F 1 148 ? 12.269 14.550 84.199 1.00 49.24 148 LEU F C 1
ATOM 9972 O O . LEU F 1 148 ? 11.103 14.588 83.801 1.00 50.90 148 LEU F O 1
ATOM 9977 N N . LYS F 1 149 ? 13.285 15.053 83.508 1.00 48.51 149 LYS F N 1
ATOM 9978 C CA . LYS F 1 149 ? 13.086 15.672 82.208 1.00 50.02 149 LYS F CA 1
ATOM 9979 C C . LYS F 1 149 ? 12.506 14.658 81.246 1.00 49.47 149 LYS F C 1
ATOM 9980 O O . LYS F 1 149 ? 11.534 14.927 80.545 1.00 49.09 149 LYS F O 1
ATOM 9986 N N . ARG F 1 150 ? 13.118 13.483 81.232 1.00 50.17 150 ARG F N 1
ATOM 9987 C CA . ARG F 1 150 ? 12.713 12.394 80.360 1.00 52.41 150 ARG F CA 1
ATOM 9988 C C . ARG F 1 150 ? 11.259 11.965 80.574 1.00 53.43 150 ARG F C 1
ATOM 9989 O O . ARG F 1 150 ? 10.544 11.679 79.615 1.00 55.27 150 ARG F O 1
ATOM 9997 N N . LYS F 1 151 ? 10.817 11.928 81.826 1.00 53.85 151 LYS F N 1
ATOM 9998 C CA . LYS F 1 151 ? 9.448 11.524 82.124 1.00 53.53 151 LYS F CA 1
ATOM 9999 C C . LYS F 1 151 ? 8.423 12.557 81.673 1.00 52.66 151 LYS F C 1
ATOM 10000 O O . LYS F 1 151 ? 7.471 12.230 80.968 1.00 52.04 151 LYS F O 1
ATOM 10006 N N . LEU F 1 152 ? 8.618 13.803 82.084 1.00 52.60 152 LEU F N 1
ATOM 10007 C CA . LEU F 1 152 ? 7.694 14.870 81.721 1.00 53.78 152 LEU F CA 1
ATOM 10008 C C . LEU F 1 152 ? 7.678 15.155 80.224 1.00 54.64 152 LEU F C 1
ATOM 10009 O O . LEU F 1 152 ? 7.012 16.084 79.765 1.00 53.64 152 LEU F O 1
ATOM 10014 N N . ALA F 1 153 ? 8.418 14.356 79.464 1.00 56.21 153 ALA F N 1
ATOM 10015 C CA . ALA F 1 153 ? 8.454 14.518 78.018 1.00 58.26 153 ALA F CA 1
ATOM 10016 C C . ALA F 1 153 ? 7.046 14.226 77.516 1.00 59.76 153 ALA F C 1
ATOM 10017 O O . ALA F 1 153 ? 6.339 15.117 77.041 1.00 60.53 153 ALA F O 1
ATOM 10019 N N . GLY F 1 154 ? 6.639 12.967 77.637 1.00 60.34 154 GLY F N 1
ATOM 10020 C CA . GLY F 1 154 ? 5.311 12.581 77.205 1.00 62.43 154 GLY F CA 1
ATOM 10021 C C . GLY F 1 154 ? 4.276 12.923 78.259 1.00 63.70 154 GLY F C 1
ATOM 10022 O O . GLY F 1 154 ? 3.532 12.049 78.709 1.00 64.46 154 GLY F O 1
ATOM 10023 N N . VAL F 1 155 ? 4.235 14.196 78.654 1.00 62.88 155 VAL F N 1
ATOM 10024 C CA . VAL F 1 155 ? 3.292 14.667 79.664 1.00 62.30 155 VAL F CA 1
ATOM 10025 C C . VAL F 1 155 ? 2.781 16.055 79.303 1.00 62.52 155 VAL F C 1
ATOM 10026 O O . VAL F 1 155 ? 3.494 16.848 78.689 1.00 62.97 155 VAL F O 1
ATOM 10030 N N . ARG F 1 156 ? 1.542 16.342 79.688 1.00 63.28 156 ARG F N 1
ATOM 10031 C CA . ARG F 1 156 ? 0.922 17.630 79.397 1.00 64.56 156 ARG F CA 1
ATOM 10032 C C . ARG F 1 156 ? 1.024 18.554 80.604 1.00 63.54 156 ARG F C 1
ATOM 10033 O O . ARG F 1 156 ? 1.224 19.762 80.466 1.00 63.50 156 ARG F O 1
ATOM 10041 N N . ALA F 1 157 ? 0.873 17.970 81.788 1.00 62.21 157 ALA F N 1
ATOM 10042 C CA . ALA F 1 157 ? 0.946 18.717 83.040 1.00 60.64 157 ALA F CA 1
ATOM 10043 C C . ALA F 1 157 ? 1.104 17.764 84.227 1.00 58.97 157 ALA F C 1
ATOM 10044 O O . ALA F 1 157 ? 0.699 16.599 84.166 1.00 58.69 157 ALA F O 1
ATOM 10046 N N . TRP F 1 158 ? 1.698 18.261 85.307 1.00 55.64 158 TRP F N 1
ATOM 10047 C CA . TRP F 1 158 ? 1.910 17.440 86.491 1.00 52.47 158 TRP F CA 1
ATOM 10048 C C . TRP F 1 158 ? 1.764 18.269 87.765 1.00 51.88 158 TRP F C 1
ATOM 10049 O O . TRP F 1 158 ? 1.678 19.501 87.715 1.00 48.57 158 TRP F O 1
ATOM 10060 N N . ALA F 1 159 ? 1.727 17.586 88.905 1.00 51.04 159 ALA F N 1
ATOM 10061 C CA . ALA F 1 159 ? 1.591 18.265 90.186 1.00 49.22 159 ALA F CA 1
ATOM 10062 C C . ALA F 1 159 ? 2.564 17.732 91.224 1.00 49.15 159 ALA F C 1
ATOM 10063 O O . ALA F 1 159 ? 2.774 16.520 91.333 1.00 47.29 159 ALA F O 1
ATOM 10065 N N . THR F 1 160 ? 3.162 18.659 91.972 1.00 48.55 160 THR F N 1
ATOM 10066 C CA . THR F 1 160 ? 4.095 18.334 93.044 1.00 47.73 160 THR F CA 1
ATOM 10067 C C . THR F 1 160 ? 3.512 18.947 94.309 1.00 48.30 160 THR F C 1
ATOM 10068 O O . THR F 1 160 ? 2.686 19.864 94.243 1.00 47.64 160 THR F O 1
ATOM 10072 N N . GLY F 1 161 ? 3.939 18.439 95.458 1.00 47.49 161 GLY F N 1
ATOM 10073 C CA . GLY F 1 161 ? 3.440 18.953 96.721 1.00 49.04 161 GLY F CA 1
ATOM 10074 C C . GLY F 1 161 ? 4.336 20.014 97.333 1.00 48.62 161 GLY F C 1
ATOM 10075 O O . GLY F 1 161 ? 4.410 20.156 98.553 1.00 50.13 161 GLY F O 1
ATOM 10076 N N . GLN F 1 162 ? 5.040 20.749 96.486 1.00 48.18 162 GLN F N 1
ATOM 10077 C CA . GLN F 1 162 ? 5.901 21.811 96.968 1.00 48.70 162 GLN F CA 1
ATOM 10078 C C . GLN F 1 162 ? 5.015 22.778 97.746 1.00 48.58 162 GLN F C 1
ATOM 10079 O O . GLN F 1 162 ? 3.928 23.130 97.289 1.00 50.00 162 GLN F O 1
ATOM 10085 N N . ARG F 1 163 ? 5.465 23.196 98.924 1.00 47.89 163 ARG F N 1
ATOM 10086 C CA . ARG F 1 163 ? 4.683 24.118 99.739 1.00 45.94 163 ARG F CA 1
ATOM 10087 C C . ARG F 1 163 ? 5.446 25.414 99.983 1.00 47.09 163 ARG F C 1
ATOM 10088 O O . ARG F 1 163 ? 6.667 25.413 100.106 1.00 45.79 163 ARG F O 1
ATOM 10096 N N . ARG F 1 164 ? 4.712 26.517 100.066 1.00 50.18 164 ARG F N 1
ATOM 10097 C CA . ARG F 1 164 ? 5.315 27.823 100.288 1.00 53.71 164 ARG F CA 1
ATOM 10098 C C . ARG F 1 164 ? 6.185 27.905 101.537 1.00 54.27 164 ARG F C 1
ATOM 10099 O O . ARG F 1 164 ? 7.312 28.392 101.473 1.00 54.88 164 ARG F O 1
ATOM 10107 N N . ASP F 1 165 ? 5.676 27.424 102.668 1.00 53.65 165 ASP F N 1
ATOM 10108 C CA . ASP F 1 165 ? 6.427 27.508 103.919 1.00 52.68 165 ASP F CA 1
ATOM 10109 C C . ASP F 1 165 ? 7.612 26.565 104.065 1.00 53.17 165 ASP F C 1
ATOM 10110 O O . ASP F 1 165 ? 8.437 26.738 104.966 1.00 54.03 165 ASP F O 1
ATOM 10115 N N . GLN F 1 166 ? 7.719 25.570 103.197 1.00 52.93 166 GLN F N 1
ATOM 10116 C CA . GLN F 1 166 ? 8.838 24.655 103.328 1.00 55.85 166 GLN F CA 1
ATOM 10117 C C . GLN F 1 166 ? 10.096 25.325 102.798 1.00 58.28 166 GLN F C 1
ATOM 10118 O O . GLN F 1 166 ? 11.173 24.733 102.787 1.00 56.28 166 GLN F O 1
ATOM 10124 N N . SER F 1 167 ? 9.942 26.580 102.380 1.00 64.33 167 SER F N 1
ATOM 10125 C CA . SER F 1 167 ? 11.045 27.375 101.845 1.00 70.12 167 SER F CA 1
ATOM 10126 C C . SER F 1 167 ? 11.631 28.251 102.941 1.00 74.61 167 SER F C 1
ATOM 10127 O O . SER F 1 167 ? 10.895 28.821 103.753 1.00 71.94 167 SER F O 1
ATOM 10130 N N . PRO F 1 168 ? 12.967 28.402 102.948 1.00 80.14 168 PRO F N 1
ATOM 10131 C CA . PRO F 1 168 ? 13.713 29.201 103.926 1.00 83.55 168 PRO F CA 1
ATOM 10132 C C . PRO F 1 168 ? 12.904 30.347 104.516 1.00 86.51 168 PRO F C 1
ATOM 10133 O O . PRO F 1 168 ? 12.743 30.443 105.734 1.00 86.25 168 PRO F O 1
ATOM 10137 N N . GLY F 1 169 ? 12.391 31.208 103.644 1.00 89.77 169 GLY F N 1
ATOM 10138 C CA . GLY F 1 169 ? 11.607 32.341 104.097 1.00 93.52 169 GLY F CA 1
ATOM 10139 C C . GLY F 1 169 ? 11.696 33.506 103.133 1.00 95.97 169 GLY F C 1
ATOM 10140 O O . GLY F 1 169 ? 11.139 34.577 103.393 1.00 95.70 169 GLY F O 1
ATOM 10141 N N . THR F 1 170 ? 12.401 33.298 102.021 1.00 98.37 170 THR F N 1
ATOM 10142 C CA . THR F 1 170 ? 12.554 34.329 100.997 1.00 100.50 170 THR F CA 1
ATOM 10143 C C . THR F 1 170 ? 11.171 34.704 100.446 1.00 101.48 170 THR F C 1
ATOM 10144 O O . THR F 1 170 ? 11.047 35.309 99.378 1.00 102.44 170 THR F O 1
ATOM 10148 N N . ARG F 1 171 ? 10.142 34.330 101.207 1.00 100.91 171 ARG F N 1
ATOM 10149 C CA . ARG F 1 171 ? 8.739 34.585 100.897 1.00 98.79 171 ARG F CA 1
ATOM 10150 C C . ARG F 1 171 ? 8.070 33.497 100.064 1.00 96.93 171 ARG F C 1
ATOM 10151 O O . ARG F 1 171 ? 8.666 32.455 99.786 1.00 96.27 171 ARG F O 1
ATOM 10159 N N . SER F 1 172 ? 6.816 33.743 99.694 1.00 94.75 172 SER F N 1
ATOM 10160 C CA . SER F 1 172 ? 6.024 32.797 98.914 1.00 92.10 172 SER F CA 1
ATOM 10161 C C . SER F 1 172 ? 6.252 32.996 97.421 1.00 88.76 172 SER F C 1
ATOM 10162 O O . SER F 1 172 ? 5.735 33.938 96.818 1.00 88.55 172 SER F O 1
ATOM 10165 N N . GLN F 1 173 ? 7.023 32.095 96.827 1.00 84.74 173 GLN F N 1
ATOM 10166 C CA . GLN F 1 173 ? 7.329 32.191 95.411 1.00 81.32 173 GLN F CA 1
ATOM 10167 C C . GLN F 1 173 ? 6.496 31.228 94.575 1.00 78.07 173 GLN F C 1
ATOM 10168 O O . GLN F 1 173 ? 6.271 31.465 93.390 1.00 78.16 173 GLN F O 1
ATOM 10174 N N . VAL F 1 174 ? 6.034 30.145 95.189 1.00 73.15 174 VAL F N 1
ATOM 10175 C CA . VAL F 1 174 ? 5.253 29.154 94.459 1.00 68.58 174 VAL F CA 1
ATOM 10176 C C . VAL F 1 174 ? 3.781 29.497 94.268 1.00 65.25 174 VAL F C 1
ATOM 10177 O O . VAL F 1 174 ? 3.086 29.906 95.201 1.00 62.85 174 VAL F O 1
ATOM 10181 N N . ALA F 1 175 ? 3.326 29.320 93.032 1.00 62.87 175 ALA F N 1
ATOM 10182 C CA . ALA F 1 175 ? 1.945 29.573 92.650 1.00 60.00 175 ALA F CA 1
ATOM 10183 C C . ALA F 1 175 ? 1.256 28.220 92.522 1.00 57.46 175 ALA F C 1
ATOM 10184 O O . ALA F 1 175 ? 1.908 27.212 92.256 1.00 57.94 175 ALA F O 1
ATOM 10186 N N . VAL F 1 176 ? -0.058 28.197 92.707 1.00 54.42 176 VAL F N 1
ATOM 10187 C CA . VAL F 1 176 ? -0.802 26.949 92.633 1.00 53.30 176 VAL F CA 1
ATOM 10188 C C . VAL F 1 176 ? -0.812 26.351 91.231 1.00 52.70 176 VAL F C 1
ATOM 10189 O O . VAL F 1 176 ? -0.952 25.140 91.068 1.00 52.77 176 VAL F O 1
ATOM 10193 N N . LEU F 1 177 ? -0.658 27.206 90.225 1.00 52.66 177 LEU F N 1
ATOM 10194 C CA . LEU F 1 177 ? -0.660 26.776 88.827 1.00 52.68 177 LEU F CA 1
ATOM 10195 C C . LEU F 1 177 ? 0.247 27.664 87.989 1.00 54.11 177 LEU F C 1
ATOM 10196 O O . LEU F 1 177 ? 0.162 28.889 88.065 1.00 55.40 177 LEU F O 1
ATOM 10201 N N . GLU F 1 178 ? 1.108 27.056 87.183 1.00 54.03 178 GLU F N 1
ATOM 10202 C CA . GLU F 1 178 ? 2.013 27.838 86.352 1.00 55.39 178 GLU F CA 1
ATOM 10203 C C . GLU F 1 178 ? 2.620 27.008 85.227 1.00 56.53 178 GLU F C 1
ATOM 10204 O O . GLU F 1 178 ? 2.477 25.781 85.190 1.00 55.79 178 GLU F O 1
ATOM 10210 N N . ILE F 1 179 ? 3.295 27.692 84.309 1.00 56.16 179 ILE F N 1
ATOM 10211 C CA . ILE F 1 179 ? 3.938 27.030 83.184 1.00 57.03 179 ILE F CA 1
ATOM 10212 C C . ILE F 1 179 ? 5.277 26.541 83.696 1.00 56.04 179 ILE F C 1
ATOM 10213 O O . ILE F 1 179 ? 6.034 27.306 84.291 1.00 53.24 179 ILE F O 1
ATOM 10218 N N . ASP F 1 180 ? 5.566 25.268 83.462 1.00 56.29 180 ASP F N 1
ATOM 10219 C CA . ASP F 1 180 ? 6.814 24.688 83.926 1.00 58.56 180 ASP F CA 1
ATOM 10220 C C . ASP F 1 180 ? 8.011 25.453 83.370 1.00 59.54 180 ASP F C 1
ATOM 10221 O O . ASP F 1 180 ? 8.493 25.171 82.273 1.00 60.17 180 ASP F O 1
ATOM 10226 N N . GLY F 1 181 ? 8.489 26.421 84.145 1.00 60.39 181 GLY F N 1
ATOM 10227 C CA . GLY F 1 181 ? 9.615 27.233 83.719 1.00 62.34 181 GLY F CA 1
ATOM 10228 C C . GLY F 1 181 ? 10.960 26.534 83.609 1.00 62.93 181 GLY F C 1
ATOM 10229 O O . GLY F 1 181 ? 11.996 27.195 83.580 1.00 62.70 181 GLY F O 1
ATOM 10230 N N . ALA F 1 182 ? 10.961 25.208 83.541 1.00 63.22 182 ALA F N 1
ATOM 10231 C CA . ALA F 1 182 ? 12.213 24.475 83.432 1.00 64.20 182 ALA F CA 1
ATOM 10232 C C . ALA F 1 182 ? 12.180 23.433 82.319 1.00 67.31 182 ALA F C 1
ATOM 10233 O O . ALA F 1 182 ? 13.211 23.146 81.708 1.00 68.55 182 ALA F O 1
ATOM 10235 N N . PHE F 1 183 ? 11.000 22.871 82.054 1.00 69.55 183 PHE F N 1
ATOM 10236 C CA . PHE F 1 183 ? 10.854 21.858 81.007 1.00 70.73 183 PHE F CA 1
ATOM 10237 C C . PHE F 1 183 ? 9.908 22.288 79.891 1.00 71.36 183 PHE F C 1
ATOM 10238 O O . PHE F 1 183 ? 9.907 21.705 78.806 1.00 71.49 183 PHE F O 1
ATOM 10246 N N . SER F 1 184 ? 9.101 23.307 80.162 1.00 72.51 184 SER F N 1
ATOM 10247 C CA . SER F 1 184 ? 8.158 23.806 79.172 1.00 74.03 184 SER F CA 1
ATOM 10248 C C . SER F 1 184 ? 8.912 24.470 78.024 1.00 74.58 184 SER F C 1
ATOM 10249 O O . SER F 1 184 ? 10.036 24.938 78.198 1.00 74.68 184 SER F O 1
ATOM 10252 N N . THR F 1 185 ? 8.292 24.489 76.849 1.00 76.02 185 THR F N 1
ATOM 10253 C CA . THR F 1 185 ? 8.876 25.106 75.658 1.00 75.49 185 THR F CA 1
ATOM 10254 C C . THR F 1 185 ? 7.729 25.729 74.863 1.00 76.16 185 THR F C 1
ATOM 10255 O O . THR F 1 185 ? 6.647 25.143 74.772 1.00 76.78 185 THR F O 1
ATOM 10259 N N . PRO F 1 186 ? 7.944 26.925 74.282 1.00 76.13 186 PRO F N 1
ATOM 10260 C CA . PRO F 1 186 ? 6.868 27.558 73.510 1.00 76.09 186 PRO F CA 1
ATOM 10261 C C . PRO F 1 186 ? 6.204 26.535 72.594 1.00 76.32 186 PRO F C 1
ATOM 10262 O O . PRO F 1 186 ? 4.994 26.572 72.369 1.00 74.99 186 PRO F O 1
ATOM 10266 N N . GLU F 1 187 ? 7.022 25.613 72.092 1.00 77.49 187 GLU F N 1
ATOM 10267 C CA . GLU F 1 187 ? 6.583 24.549 71.196 1.00 77.77 187 GLU F CA 1
ATOM 10268 C C . GLU F 1 187 ? 5.674 23.581 71.951 1.00 76.89 187 GLU F C 1
ATOM 10269 O O . GLU F 1 187 ? 4.464 23.539 71.728 1.00 75.39 187 GLU F O 1
ATOM 10275 N N . LYS F 1 188 ? 6.272 22.793 72.838 1.00 76.85 188 LYS F N 1
ATOM 10276 C CA . LYS F 1 188 ? 5.519 21.839 73.639 1.00 77.46 188 LYS F CA 1
ATOM 10277 C C . LYS F 1 188 ? 5.522 22.287 75.098 1.00 77.23 188 LYS F C 1
ATOM 10278 O O . LYS F 1 188 ? 6.464 22.010 75.843 1.00 78.12 188 LYS F O 1
ATOM 10284 N N . PRO F 1 189 ? 4.463 22.999 75.521 1.00 76.84 189 PRO F N 1
ATOM 10285 C CA . PRO F 1 189 ? 4.325 23.496 76.892 1.00 75.90 189 PRO F CA 1
ATOM 10286 C C . PRO F 1 189 ? 3.990 22.402 77.910 1.00 75.23 189 PRO F C 1
ATOM 10287 O O . PRO F 1 189 ? 3.459 21.341 77.558 1.00 75.19 189 PRO F O 1
ATOM 10291 N N . LEU F 1 190 ? 4.307 22.678 79.172 1.00 72.82 190 LEU F N 1
ATOM 10292 C CA . LEU F 1 190 ? 4.054 21.746 80.266 1.00 69.09 190 LEU F CA 1
ATOM 10293 C C . LEU F 1 190 ? 3.552 22.555 81.460 1.00 65.99 190 LEU F C 1
ATOM 10294 O O . LEU F 1 190 ? 4.301 23.342 82.039 1.00 67.19 190 LEU F O 1
ATOM 10299 N N . TYR F 1 191 ? 2.286 22.377 81.822 1.00 62.22 191 TYR F N 1
ATOM 10300 C CA . TYR F 1 191 ? 1.722 23.120 82.945 1.00 59.89 191 TYR F CA 1
ATOM 10301 C C . TYR F 1 191 ? 1.970 22.366 84.234 1.00 58.92 191 TYR F C 1
ATOM 10302 O O . TYR F 1 191 ? 1.909 21.134 84.257 1.00 58.40 191 TYR F O 1
ATOM 10311 N N . LYS F 1 192 ? 2.259 23.100 85.307 1.00 56.28 192 LYS F N 1
ATOM 10312 C CA . LYS F 1 192 ? 2.516 22.464 86.595 1.00 53.15 192 LYS F CA 1
ATOM 10313 C C . LYS F 1 192 ? 1.589 22.960 87.694 1.00 50.79 192 LYS F C 1
ATOM 10314 O O . LYS F 1 192 ? 1.299 24.154 87.798 1.00 48.65 192 LYS F O 1
ATOM 10320 N N . PHE F 1 193 ? 1.124 22.020 88.509 1.00 49.33 193 PHE F N 1
ATOM 10321 C CA . PHE F 1 193 ? 0.241 22.339 89.617 1.00 49.01 193 PHE F CA 1
ATOM 10322 C C . PHE F 1 193 ? 0.968 22.163 90.939 1.00 47.33 193 PHE F C 1
ATOM 10323 O O . PHE F 1 193 ? 1.733 21.217 91.110 1.00 49.96 193 PHE F O 1
ATOM 10331 N N . ASN F 1 194 ? 0.730 23.083 91.865 1.00 43.79 194 ASN F N 1
ATOM 10332 C CA . ASN F 1 194 ? 1.328 23.015 93.192 1.00 41.51 194 ASN F CA 1
ATOM 10333 C C . ASN F 1 194 ? 0.176 23.165 94.190 1.00 40.07 194 ASN F C 1
ATOM 10334 O O . ASN F 1 194 ? 0.022 24.205 94.830 1.00 40.96 194 ASN F O 1
ATOM 10339 N N . PRO F 1 195 ? -0.648 22.113 94.330 1.00 37.52 195 PRO F N 1
ATOM 10340 C CA . PRO F 1 195 ? -1.813 22.054 95.220 1.00 37.49 195 PRO F CA 1
ATOM 10341 C C . PRO F 1 195 ? -1.579 22.425 96.679 1.00 39.79 195 PRO F C 1
ATOM 10342 O O . PRO F 1 195 ? -2.424 23.082 97.293 1.00 41.01 195 PRO F O 1
ATOM 10346 N N . LEU F 1 196 ? -0.443 21.998 97.231 1.00 40.17 196 LEU F N 1
ATOM 10347 C CA . LEU F 1 196 ? -0.114 22.255 98.634 1.00 39.60 196 LEU F CA 1
ATOM 10348 C C . LEU F 1 196 ? 0.661 23.544 98.877 1.00 40.01 196 LEU F C 1
ATOM 10349 O O . LEU F 1 196 ? 1.200 23.752 99.962 1.00 39.94 196 LEU F O 1
ATOM 10354 N N . SER F 1 197 ? 0.714 24.406 97.871 1.00 40.93 197 SER F N 1
ATOM 10355 C CA . SER F 1 197 ? 1.430 25.671 97.983 1.00 42.16 197 SER F CA 1
ATOM 10356 C C . SER F 1 197 ? 1.112 26.436 99.264 1.00 44.11 197 SER F C 1
ATOM 10357 O O . SER F 1 197 ? 1.992 26.677 100.091 1.00 46.51 197 SER F O 1
ATOM 10360 N N . SER F 1 198 ? -0.150 26.814 99.421 1.00 43.94 198 SER F N 1
ATOM 10361 C CA . SER F 1 198 ? -0.589 27.575 100.580 1.00 44.99 198 SER F CA 1
ATOM 10362 C C . SER F 1 198 ? -0.838 26.753 101.847 1.00 45.76 198 SER F C 1
ATOM 10363 O O . SER F 1 198 ? -1.296 27.289 102.856 1.00 46.43 198 SER F O 1
ATOM 10366 N N . MET F 1 199 ? -0.532 25.461 101.808 1.00 45.18 199 MET F N 1
ATOM 10367 C CA . MET F 1 199 ? -0.742 24.608 102.975 1.00 42.06 199 MET F CA 1
ATOM 10368 C C . MET F 1 199 ? 0.480 24.641 103.898 1.00 42.96 199 MET F C 1
ATOM 10369 O O . MET F 1 199 ? 1.615 24.413 103.465 1.00 40.06 199 MET F O 1
ATOM 10374 N N . THR F 1 200 ? 0.230 24.930 105.174 1.00 44.51 200 THR F N 1
ATOM 10375 C CA . THR F 1 200 ? 1.279 25.022 106.190 1.00 43.36 200 THR F CA 1
ATOM 10376 C C . THR F 1 200 ? 1.724 23.659 106.698 1.00 43.25 200 THR F C 1
ATOM 10377 O O . THR F 1 200 ? 0.920 22.729 106.807 1.00 42.64 200 THR F O 1
ATOM 10381 N N . SER F 1 201 ? 3.010 23.561 107.022 1.00 42.29 201 SER F N 1
ATOM 10382 C CA . SER F 1 201 ? 3.606 22.335 107.533 1.00 40.38 201 SER F CA 1
ATOM 10383 C C . SER F 1 201 ? 2.717 21.710 108.600 1.00 41.81 201 SER F C 1
ATOM 10384 O O . SER F 1 201 ? 2.484 20.499 108.602 1.00 41.97 201 SER F O 1
ATOM 10387 N N . GLU F 1 202 ? 2.218 22.544 109.507 1.00 42.22 202 GLU F N 1
ATOM 10388 C CA . GLU F 1 202 ? 1.355 22.067 110.580 1.00 41.35 202 GLU F CA 1
ATOM 10389 C C . GLU F 1 202 ? 0.057 21.487 110.043 1.00 38.28 202 GLU F C 1
ATOM 10390 O O . GLU F 1 202 ? -0.478 20.531 110.599 1.00 37.91 202 GLU F O 1
ATOM 10396 N N . GLU F 1 203 ? -0.458 22.074 108.968 1.00 35.00 203 GLU F N 1
ATOM 10397 C CA . GLU F 1 203 ? -1.695 21.586 108.379 1.00 33.13 203 GLU F CA 1
ATOM 10398 C C . GLU F 1 203 ? -1.433 20.259 107.682 1.00 30.15 203 GLU F C 1
ATOM 10399 O O . GLU F 1 203 ? -2.253 19.341 107.742 1.00 26.88 203 GLU F O 1
ATOM 10405 N N . VAL F 1 204 ? -0.280 20.160 107.030 1.00 27.34 204 VAL F N 1
ATOM 10406 C CA . VAL F 1 204 ? 0.094 18.931 106.351 1.00 28.01 204 VAL F CA 1
ATOM 10407 C C . VAL F 1 204 ? 0.106 17.784 107.356 1.00 29.67 204 VAL F C 1
ATOM 10408 O O . VAL F 1 204 ? -0.487 16.730 107.120 1.00 28.21 204 VAL F O 1
ATOM 10412 N N . TRP F 1 205 ? 0.781 17.989 108.481 1.00 30.74 205 TRP F N 1
ATOM 10413 C CA . TRP F 1 205 ? 0.847 16.940 109.481 1.00 31.02 205 TRP F CA 1
ATOM 10414 C C . TRP F 1 205 ? -0.448 16.725 110.240 1.00 31.85 205 TRP F C 1
ATOM 10415 O O . TRP F 1 205 ? -0.711 15.626 110.737 1.00 33.37 205 TRP F O 1
ATOM 10426 N N . GLY F 1 206 ? -1.266 17.766 110.319 1.00 31.25 206 GLY F N 1
ATOM 10427 C CA . GLY F 1 206 ? -2.541 17.621 110.992 1.00 31.54 206 GLY F CA 1
ATOM 10428 C C . GLY F 1 206 ? -3.391 16.713 110.125 1.00 31.69 206 GLY F C 1
ATOM 10429 O O . GLY F 1 206 ? -4.127 15.867 110.618 1.00 30.95 206 GLY F O 1
ATOM 10430 N N . TYR F 1 207 ? -3.270 16.893 108.814 1.00 33.20 207 TYR F N 1
ATOM 10431 C CA . TYR F 1 207 ? -4.006 16.090 107.854 1.00 33.54 207 TYR F CA 1
ATOM 10432 C C . TYR F 1 207 ? -3.539 14.646 107.947 1.00 33.62 207 TYR F C 1
ATOM 10433 O O . TYR F 1 207 ? -4.310 13.752 108.291 1.00 35.26 207 TYR F O 1
ATOM 10442 N N . ILE F 1 208 ? -2.266 14.419 107.656 1.00 33.96 208 ILE F N 1
ATOM 10443 C CA . ILE F 1 208 ? -1.721 13.074 107.703 1.00 36.54 208 ILE F CA 1
ATOM 10444 C C . ILE F 1 208 ? -2.057 12.351 109.016 1.00 37.77 208 ILE F C 1
ATOM 10445 O O . ILE F 1 208 ? -2.440 11.180 108.999 1.00 38.51 208 ILE F O 1
ATOM 10450 N N . ARG F 1 209 ? -1.927 13.034 110.150 1.00 37.50 209 ARG F N 1
ATOM 10451 C CA . ARG F 1 209 ? -2.232 12.399 111.434 1.00 37.09 209 ARG F CA 1
ATOM 10452 C C . ARG F 1 209 ? -3.718 12.130 111.626 1.00 38.47 209 ARG F C 1
ATOM 10453 O O . ARG F 1 209 ? -4.101 11.064 112.113 1.00 38.38 209 ARG F O 1
ATOM 10461 N N . MET F 1 210 ? -4.551 13.092 111.238 1.00 40.53 210 MET F N 1
ATOM 10462 C CA . MET F 1 210 ? -6.001 12.965 111.374 1.00 42.39 210 MET F CA 1
ATOM 10463 C C . MET F 1 210 ? -6.588 11.770 110.648 1.00 42.05 210 MET F C 1
ATOM 10464 O O . MET F 1 210 ? -7.270 10.944 111.253 1.00 41.65 210 MET F O 1
ATOM 10469 N N . LEU F 1 211 ? -6.328 11.694 109.345 1.00 41.46 211 LEU F N 1
ATOM 10470 C CA . LEU F 1 211 ? -6.837 10.614 108.507 1.00 39.10 211 LEU F CA 1
ATOM 10471 C C . LEU F 1 211 ? -5.961 9.367 108.590 1.00 37.99 211 LEU F C 1
ATOM 10472 O O . LEU F 1 211 ? -6.164 8.405 107.852 1.00 36.43 211 LEU F O 1
ATOM 10477 N N . GLU F 1 212 ? -4.987 9.398 109.493 1.00 38.10 212 GLU F N 1
ATOM 10478 C CA . GLU F 1 212 ? -4.070 8.284 109.703 1.00 37.55 212 GLU F CA 1
ATOM 10479 C C . GLU F 1 212 ? -3.384 7.747 108.449 1.00 36.34 212 GLU F C 1
ATOM 10480 O O . GLU F 1 212 ? -3.314 6.532 108.236 1.00 33.91 212 GLU F O 1
ATOM 10486 N N . LEU F 1 213 ? -2.878 8.663 107.626 1.00 34.67 213 LEU F N 1
ATOM 10487 C CA . LEU F 1 213 ? -2.168 8.299 106.407 1.00 32.17 213 LEU F CA 1
ATOM 10488 C C . LEU F 1 213 ? -0.844 7.686 106.821 1.00 33.75 213 LEU F C 1
ATOM 10489 O O . LEU F 1 213 ? -0.319 8.000 107.889 1.00 37.50 213 LEU F O 1
ATOM 10494 N N . PRO F 1 214 ? -0.289 6.794 105.995 1.00 33.16 214 PRO F N 1
ATOM 10495 C CA . PRO F 1 214 ? 0.995 6.192 106.353 1.00 33.49 214 PRO F CA 1
ATOM 10496 C C . PRO F 1 214 ? 2.048 7.246 106.045 1.00 34.37 214 PRO F C 1
ATOM 10497 O O . PRO F 1 214 ? 1.850 8.060 105.141 1.00 34.13 214 PRO F O 1
ATOM 10501 N N . TYR F 1 215 ? 3.148 7.252 106.795 1.00 34.80 215 TYR F N 1
ATOM 10502 C CA . TYR F 1 215 ? 4.209 8.233 106.561 1.00 31.77 215 TYR F CA 1
ATOM 10503 C C . TYR F 1 215 ? 5.608 7.641 106.705 1.00 32.38 215 TYR F C 1
ATOM 10504 O O . TYR F 1 215 ? 5.789 6.569 107.292 1.00 31.27 215 TYR F O 1
ATOM 10513 N N . ASN F 1 216 ? 6.595 8.352 106.164 1.00 30.88 216 ASN F N 1
ATOM 10514 C CA . ASN F 1 216 ? 7.979 7.908 106.209 1.00 29.52 216 ASN F CA 1
ATOM 10515 C C . ASN F 1 216 ? 8.432 7.735 107.653 1.00 29.67 216 ASN F C 1
ATOM 10516 O O . ASN F 1 216 ? 8.192 8.606 108.488 1.00 30.00 216 ASN F O 1
ATOM 10521 N N . SER F 1 217 ? 9.091 6.614 107.936 1.00 28.73 217 SER F N 1
ATOM 10522 C CA . SER F 1 217 ? 9.588 6.310 109.276 1.00 29.34 217 SER F CA 1
ATOM 10523 C C . SER F 1 217 ? 10.566 7.373 109.769 1.00 30.97 217 SER F C 1
ATOM 10524 O O . SER F 1 217 ? 10.769 7.534 110.972 1.00 32.85 217 SER F O 1
ATOM 10527 N N . LEU F 1 218 ? 11.175 8.096 108.840 1.00 29.24 218 LEU F N 1
ATOM 10528 C CA . LEU F 1 218 ? 12.133 9.122 109.204 1.00 29.53 218 LEU F CA 1
ATOM 10529 C C . LEU F 1 218 ? 11.518 10.301 109.960 1.00 30.85 218 LEU F C 1
ATOM 10530 O O . LEU F 1 218 ? 12.233 11.048 110.630 1.00 32.74 218 LEU F O 1
ATOM 10535 N N . HIS F 1 219 ? 10.203 10.469 109.861 1.00 28.90 219 HIS F N 1
ATOM 10536 C CA . HIS F 1 219 ? 9.533 11.570 110.550 1.00 28.73 219 HIS F CA 1
ATOM 10537 C C . HIS F 1 219 ? 9.504 11.370 112.061 1.00 28.82 219 HIS F C 1
ATOM 10538 O O . HIS F 1 219 ? 9.300 12.311 112.825 1.00 30.57 219 HIS F O 1
ATOM 10545 N N . GLU F 1 220 ? 9.712 10.132 112.484 1.00 29.94 220 GLU F N 1
ATOM 10546 C CA . GLU F 1 220 ? 9.726 9.789 113.896 1.00 27.54 220 GLU F CA 1
ATOM 10547 C C . GLU F 1 220 ? 11.171 9.751 114.380 1.00 27.36 220 GLU F C 1
ATOM 10548 O O . GLU F 1 220 ? 11.465 9.216 115.444 1.00 29.66 220 GLU F O 1
ATOM 10554 N N . ARG F 1 221 ? 12.069 10.316 113.582 1.00 25.72 221 ARG F N 1
ATOM 10555 C CA . ARG F 1 221 ? 13.489 10.343 113.901 1.00 21.15 221 ARG F CA 1
ATOM 10556 C C . ARG F 1 221 ? 14.079 11.742 113.759 1.00 18.41 221 ARG F C 1
ATOM 10557 O O . ARG F 1 221 ? 15.294 11.904 113.703 1.00 19.24 221 ARG F O 1
ATOM 10565 N N . GLY F 1 222 ? 13.228 12.752 113.681 1.00 13.84 222 GLY F N 1
ATOM 10566 C CA . GLY F 1 222 ? 13.747 14.099 113.570 1.00 18.87 222 GLY F CA 1
ATOM 10567 C C . GLY F 1 222 ? 13.780 14.701 112.180 1.00 22.31 222 GLY F C 1
ATOM 10568 O O . GLY F 1 222 ? 14.159 15.869 112.018 1.00 22.48 222 GLY F O 1
ATOM 10569 N N . TYR F 1 223 ? 13.391 13.914 111.179 1.00 25.28 223 TYR F N 1
ATOM 10570 C CA . TYR F 1 223 ? 13.366 14.382 109.795 1.00 26.96 223 TYR F CA 1
ATOM 10571 C C . TYR F 1 223 ? 12.049 15.054 109.456 1.00 28.99 223 TYR F C 1
ATOM 10572 O O . TYR F 1 223 ? 10.985 14.466 109.643 1.00 30.81 223 TYR F O 1
ATOM 10581 N N . ILE F 1 224 ? 12.122 16.287 108.963 1.00 30.13 224 ILE F N 1
ATOM 10582 C CA . ILE F 1 224 ? 10.928 17.015 108.561 1.00 30.12 224 ILE F CA 1
ATOM 10583 C C . ILE F 1 224 ? 10.905 17.020 107.038 1.00 31.84 224 ILE F C 1
ATOM 10584 O O . ILE F 1 224 ? 9.953 16.550 106.421 1.00 33.58 224 ILE F O 1
ATOM 10589 N N . SER F 1 225 ? 11.966 17.552 106.443 1.00 33.33 225 SER F N 1
ATOM 10590 C CA . SER F 1 225 ? 12.115 17.581 104.993 1.00 35.38 225 SER F CA 1
ATOM 10591 C C . SER F 1 225 ? 12.993 16.375 104.653 1.00 36.49 225 SER F C 1
ATOM 10592 O O . SER F 1 225 ? 13.995 16.130 105.320 1.00 38.42 225 SER F O 1
ATOM 10595 N N . ILE F 1 226 ? 12.624 15.620 103.626 1.00 37.66 226 ILE F N 1
ATOM 10596 C CA . ILE F 1 226 ? 13.392 14.435 103.261 1.00 35.94 226 ILE F CA 1
ATOM 10597 C C . ILE F 1 226 ? 13.912 14.424 101.832 1.00 38.06 226 ILE F C 1
ATOM 10598 O O . ILE F 1 226 ? 13.202 14.783 100.891 1.00 42.75 226 ILE F O 1
ATOM 10603 N N . GLY F 1 227 ? 15.159 13.998 101.679 1.00 36.35 227 GLY F N 1
ATOM 10604 C CA . GLY F 1 227 ? 15.762 13.914 100.365 1.00 35.67 227 GLY F CA 1
ATOM 10605 C C . GLY F 1 227 ? 16.546 12.625 100.328 1.00 36.18 227 GLY F C 1
ATOM 10606 O O . GLY F 1 227 ? 16.181 11.664 101.004 1.00 38.31 227 GLY F O 1
ATOM 10607 N N . CYS F 1 228 ? 17.615 12.583 99.542 1.00 35.76 228 CYS F N 1
ATOM 10608 C CA . CYS F 1 228 ? 18.434 11.384 99.490 1.00 34.28 228 CYS F CA 1
ATOM 10609 C C . CYS F 1 228 ? 19.137 11.237 100.837 1.00 34.00 228 CYS F C 1
ATOM 10610 O O . CYS F 1 228 ? 19.301 12.207 101.578 1.00 33.80 228 CYS F O 1
ATOM 10613 N N . GLU F 1 229 ? 19.559 10.018 101.140 1.00 33.35 229 GLU F N 1
ATOM 10614 C CA . GLU F 1 229 ? 20.232 9.718 102.393 1.00 34.03 229 GLU F CA 1
ATOM 10615 C C . GLU F 1 229 ? 21.493 10.552 102.655 1.00 33.63 229 GLU F C 1
ATOM 10616 O O . GLU F 1 229 ? 21.606 11.204 103.688 1.00 34.64 229 GLU F O 1
ATOM 10622 N N . PRO F 1 230 ? 22.452 10.554 101.722 1.00 33.54 230 PRO F N 1
ATOM 10623 C CA . PRO F 1 230 ? 23.653 11.348 101.985 1.00 31.88 230 PRO F CA 1
ATOM 10624 C C . PRO F 1 230 ? 23.499 12.870 102.005 1.00 31.30 230 PRO F C 1
ATOM 10625 O O . PRO F 1 230 ? 24.405 13.565 102.468 1.00 34.28 230 PRO F O 1
ATOM 10629 N N . CYS F 1 231 ? 22.378 13.400 101.519 1.00 28.23 231 CYS F N 1
ATOM 10630 C CA . CYS F 1 231 ? 22.192 14.856 101.515 1.00 29.77 231 CYS F CA 1
ATOM 10631 C C . CYS F 1 231 ? 21.103 15.349 102.459 1.00 29.50 231 CYS F C 1
ATOM 10632 O O . CYS F 1 231 ? 20.736 16.527 102.443 1.00 30.66 231 CYS F O 1
ATOM 10635 N N . THR F 1 232 ? 20.588 14.453 103.285 1.00 28.68 232 THR F N 1
ATOM 10636 C CA . THR F 1 232 ? 19.545 14.831 104.220 1.00 28.40 232 THR F CA 1
ATOM 10637 C C . THR F 1 232 ? 19.932 14.467 105.646 1.00 27.98 232 THR F C 1
ATOM 10638 O O . THR F 1 232 ? 20.587 13.451 105.883 1.00 28.54 232 THR F O 1
ATOM 10642 N N . ARG F 1 233 ? 19.527 15.304 106.594 1.00 25.48 233 ARG F N 1
ATOM 10643 C CA . ARG F 1 233 ? 19.819 15.054 108.000 1.00 26.11 233 ARG F CA 1
ATOM 10644 C C . ARG F 1 233 ? 18.687 15.639 108.827 1.00 22.54 233 ARG F C 1
ATOM 10645 O O . ARG F 1 233 ? 18.008 16.569 108.395 1.00 23.76 233 ARG F O 1
ATOM 10653 N N . PRO F 1 234 ? 18.461 15.098 110.028 1.00 17.56 234 PRO F N 1
ATOM 10654 C CA . PRO F 1 234 ? 17.379 15.637 110.856 1.00 16.27 234 PRO F CA 1
ATOM 10655 C C . PRO F 1 234 ? 17.718 17.048 111.335 1.00 16.58 234 PRO F C 1
ATOM 10656 O O . PRO F 1 234 ? 18.882 17.458 111.286 1.00 16.27 234 PRO F O 1
ATOM 10660 N N . VAL F 1 235 ? 16.709 17.793 111.774 1.00 14.42 235 VAL F N 1
ATOM 10661 C CA . VAL F 1 235 ? 16.938 19.145 112.266 1.00 16.79 235 VAL F CA 1
ATOM 10662 C C . VAL F 1 235 ? 16.555 19.237 113.743 1.00 18.12 235 VAL F C 1
ATOM 10663 O O . VAL F 1 235 ? 15.775 18.427 114.235 1.00 20.67 235 VAL F O 1
ATOM 10667 N N . LEU F 1 236 ? 17.117 20.220 114.443 1.00 18.34 236 LEU F N 1
ATOM 10668 C CA . LEU F 1 236 ? 16.862 20.412 115.868 1.00 17.06 236 LEU F CA 1
ATOM 10669 C C . LEU F 1 236 ? 15.484 21.000 116.135 1.00 17.56 236 LEU F C 1
ATOM 10670 O O . LEU F 1 236 ? 14.745 21.318 115.208 1.00 19.05 236 LEU F O 1
ATOM 10675 N N . PRO F 1 237 ? 15.109 21.133 117.414 1.00 18.38 237 PRO F N 1
ATOM 10676 C CA . PRO F 1 237 ? 13.797 21.703 117.711 1.00 19.59 237 PRO F CA 1
ATOM 10677 C C . PRO F 1 237 ? 13.735 23.143 117.198 1.00 23.89 237 PRO F C 1
ATOM 10678 O O . PRO F 1 237 ? 14.665 23.929 117.407 1.00 26.90 237 PRO F O 1
ATOM 10682 N N . ASN F 1 238 ? 12.648 23.482 116.514 1.00 24.76 238 ASN F N 1
ATOM 10683 C CA . ASN F 1 238 ? 12.463 24.831 115.991 1.00 24.78 238 ASN F CA 1
ATOM 10684 C C . ASN F 1 238 ? 13.364 25.222 114.823 1.00 25.09 238 ASN F C 1
ATOM 10685 O O . ASN F 1 238 ? 13.154 26.263 114.204 1.00 27.34 238 ASN F O 1
ATOM 10690 N N . GLN F 1 239 ? 14.371 24.410 114.524 1.00 23.25 239 GLN F N 1
ATOM 10691 C CA . GLN F 1 239 ? 15.251 24.713 113.402 1.00 24.38 239 GLN F CA 1
ATOM 10692 C C . GLN F 1 239 ? 14.442 24.559 112.112 1.00 28.05 239 GLN F C 1
ATOM 10693 O O . GLN F 1 239 ? 13.776 23.537 111.915 1.00 28.19 239 GLN F O 1
ATOM 10699 N N . HIS F 1 240 ? 14.497 25.555 111.229 1.00 29.18 240 HIS F N 1
ATOM 10700 C CA . HIS F 1 240 ? 13.730 25.468 109.992 1.00 32.39 240 HIS F CA 1
ATOM 10701 C C . HIS F 1 240 ? 14.035 24.180 109.229 1.00 32.36 240 HIS F C 1
ATOM 10702 O O . HIS F 1 240 ? 15.185 23.757 109.157 1.00 31.79 240 HIS F O 1
ATOM 10709 N N . GLU F 1 241 ? 13.002 23.569 108.649 1.00 32.47 241 GLU F N 1
ATOM 10710 C CA . GLU F 1 241 ? 13.157 22.303 107.931 1.00 32.89 241 GLU F CA 1
ATOM 10711 C C . GLU F 1 241 ? 14.125 22.293 106.752 1.00 33.69 241 GLU F C 1
ATOM 10712 O O . GLU F 1 241 ? 14.771 21.279 106.492 1.00 32.77 241 GLU F O 1
ATOM 10718 N N . ARG F 1 242 ? 14.240 23.411 106.045 1.00 35.10 242 ARG F N 1
ATOM 10719 C CA . ARG F 1 242 ? 15.125 23.467 104.889 1.00 36.28 242 ARG F CA 1
ATOM 10720 C C . ARG F 1 242 ? 16.591 23.232 105.252 1.00 36.12 242 ARG F C 1
ATOM 10721 O O . ARG F 1 242 ? 17.371 22.731 104.439 1.00 35.23 242 ARG F O 1
ATOM 10729 N N . GLU F 1 243 ? 16.964 23.587 106.476 1.00 35.14 243 GLU F N 1
ATOM 10730 C CA . GLU F 1 243 ? 18.339 23.416 106.920 1.00 32.87 243 GLU F CA 1
ATOM 10731 C C . GLU F 1 243 ? 18.762 21.958 107.036 1.00 33.39 243 GLU F C 1
ATOM 10732 O O . GLU F 1 243 ? 19.916 21.669 107.353 1.00 35.17 243 GLU F O 1
ATOM 10738 N N . GLY F 1 244 ? 17.837 21.039 106.775 1.00 32.54 244 GLY F N 1
ATOM 10739 C CA . GLY F 1 244 ? 18.177 19.629 106.841 1.00 32.49 244 GLY F CA 1
ATOM 10740 C C . GLY F 1 244 ? 18.622 19.110 105.483 1.00 34.66 244 GLY F C 1
ATOM 10741 O O . GLY F 1 244 ? 18.974 17.938 105.344 1.00 35.30 244 GLY F O 1
ATOM 10742 N N . ARG F 1 245 ? 18.621 19.995 104.487 1.00 37.16 245 ARG F N 1
ATOM 10743 C CA . ARG F 1 245 ? 18.992 19.652 103.112 1.00 38.46 245 ARG F CA 1
ATOM 10744 C C . ARG F 1 245 ? 20.235 20.387 102.629 1.00 38.37 245 ARG F C 1
ATOM 10745 O O . ARG F 1 245 ? 20.277 21.617 102.656 1.00 38.97 245 ARG F O 1
ATOM 10753 N N . TRP F 1 246 ? 21.232 19.637 102.161 1.00 39.25 246 TRP F N 1
ATOM 10754 C CA . TRP F 1 246 ? 22.476 20.230 101.668 1.00 39.68 246 TRP F CA 1
ATOM 10755 C C . TRP F 1 246 ? 22.921 21.327 102.625 1.00 40.91 246 TRP F C 1
ATOM 10756 O O . TRP F 1 246 ? 23.154 22.473 102.232 1.00 41.54 246 TRP F O 1
ATOM 10767 N N . TRP F 1 247 ? 23.027 20.949 103.892 1.00 40.37 247 TRP F N 1
ATOM 10768 C CA . TRP F 1 247 ? 23.407 21.859 104.954 1.00 40.96 247 TRP F CA 1
ATOM 10769 C C . TRP F 1 247 ? 24.795 22.456 104.766 1.00 43.02 247 TRP F C 1
ATOM 10770 O O . TRP F 1 247 ? 25.055 23.568 105.219 1.00 46.28 247 TRP F O 1
ATOM 10781 N N . TRP F 1 248 ? 25.675 21.728 104.085 1.00 41.50 248 TRP F N 1
ATOM 10782 C CA . TRP F 1 248 ? 27.049 22.177 103.874 1.00 40.53 248 TRP F CA 1
ATOM 10783 C C . TRP F 1 248 ? 27.213 23.286 102.840 1.00 42.56 248 TRP F C 1
ATOM 10784 O O . TRP F 1 248 ? 28.295 23.860 102.716 1.00 42.98 248 TRP F O 1
ATOM 10795 N N . GLU F 1 249 ? 26.154 23.579 102.093 1.00 44.43 249 GLU F N 1
ATOM 10796 C CA . GLU F 1 249 ? 26.211 24.616 101.065 1.00 45.08 249 GLU F CA 1
ATOM 10797 C C . GLU F 1 249 ? 25.876 26.026 101.567 1.00 46.94 249 GLU F C 1
ATOM 10798 O O . GLU F 1 249 ? 25.476 26.173 102.741 1.00 48.46 249 GLU F O 1
ATOM 10804 N N . PHE G 1 28 ? 26.068 -30.914 153.239 1.00 48.47 28 PHE G N 1
ATOM 10805 C CA . PHE G 1 28 ? 26.440 -31.852 152.136 1.00 46.67 28 PHE G CA 1
ATOM 10806 C C . PHE G 1 28 ? 27.966 -31.997 152.051 1.00 44.83 28 PHE G C 1
ATOM 10807 O O . PHE G 1 28 ? 28.691 -31.494 152.912 1.00 44.91 28 PHE G O 1
ATOM 10815 N N . ASP G 1 29 ? 28.449 -32.656 151.003 1.00 40.23 29 ASP G N 1
ATOM 10816 C CA . ASP G 1 29 ? 29.884 -32.878 150.836 1.00 38.18 29 ASP G CA 1
ATOM 10817 C C . ASP G 1 29 ? 30.459 -32.096 149.651 1.00 37.67 29 ASP G C 1
ATOM 10818 O O . ASP G 1 29 ? 30.466 -32.591 148.520 1.00 38.07 29 ASP G O 1
ATOM 10823 N N . LEU G 1 30 ? 30.959 -30.890 149.916 1.00 33.98 30 LEU G N 1
ATOM 10824 C CA . LEU G 1 30 ? 31.518 -30.032 148.871 1.00 30.64 30 LEU G CA 1
ATOM 10825 C C . LEU G 1 30 ? 32.535 -30.712 147.953 1.00 29.36 30 LEU G C 1
ATOM 10826 O O . LEU G 1 30 ? 32.310 -30.828 146.752 1.00 28.13 30 LEU G O 1
ATOM 10831 N N . PRO G 1 31 ? 33.668 -31.179 148.504 1.00 27.48 31 PRO G N 1
ATOM 10832 C CA . PRO G 1 31 ? 34.672 -31.831 147.658 1.00 27.72 31 PRO G CA 1
ATOM 10833 C C . PRO G 1 31 ? 34.189 -33.033 146.840 1.00 28.72 31 PRO G C 1
ATOM 10834 O O . PRO G 1 31 ? 34.488 -33.147 145.648 1.00 28.91 31 PRO G O 1
ATOM 10838 N N . ALA G 1 32 ? 33.448 -33.934 147.469 1.00 27.64 32 ALA G N 1
ATOM 10839 C CA . ALA G 1 32 ? 32.958 -35.099 146.747 1.00 27.44 32 ALA G CA 1
ATOM 10840 C C . ALA G 1 32 ? 32.035 -34.653 145.623 1.00 26.81 32 ALA G C 1
ATOM 10841 O O . ALA G 1 32 ? 32.209 -35.040 144.463 1.00 26.72 32 ALA G O 1
ATOM 10843 N N . LEU G 1 33 ? 31.060 -33.822 145.975 1.00 24.64 33 LEU G N 1
ATOM 10844 C CA . LEU G 1 33 ? 30.087 -33.327 145.015 1.00 25.98 33 LEU G CA 1
ATOM 10845 C C . LEU G 1 33 ? 30.714 -32.514 143.885 1.00 29.10 33 LEU G C 1
ATOM 10846 O O . LEU G 1 33 ? 30.298 -32.612 142.732 1.00 32.48 33 LEU G O 1
ATOM 10851 N N .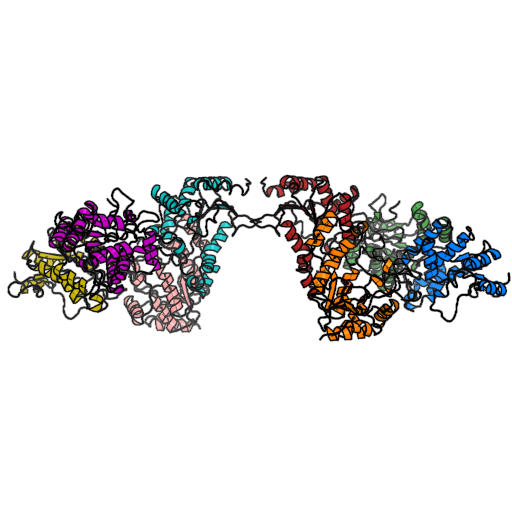 ALA G 1 34 ? 31.719 -31.714 144.218 1.00 31.22 34 ALA G N 1
ATOM 10852 C CA . ALA G 1 34 ? 32.398 -30.886 143.231 1.00 32.18 34 ALA G CA 1
ATOM 10853 C C . ALA G 1 34 ? 33.098 -31.730 142.173 1.00 34.19 34 ALA G C 1
ATOM 10854 O O . ALA G 1 34 ? 33.166 -31.350 140.998 1.00 34.37 34 ALA G O 1
ATOM 10856 N N . SER G 1 35 ? 33.624 -32.875 142.593 1.00 34.86 35 SER G N 1
ATOM 10857 C CA . SER G 1 35 ? 34.324 -33.763 141.677 1.00 35.56 35 SER G CA 1
ATOM 10858 C C . SER G 1 35 ? 33.331 -34.493 140.779 1.00 34.64 35 SER G C 1
ATOM 10859 O O . SER G 1 35 ? 33.465 -34.478 139.561 1.00 35.22 35 SER G O 1
ATOM 10862 N N . SER G 1 36 ? 32.326 -35.122 141.378 1.00 32.94 36 SER G N 1
ATOM 10863 C CA . SER G 1 36 ? 31.343 -35.858 140.595 1.00 35.01 36 SER G CA 1
ATOM 10864 C C . SER G 1 36 ? 30.639 -34.997 139.550 1.00 36.61 36 SER G C 1
ATOM 10865 O O . SER G 1 36 ? 30.403 -35.447 138.429 1.00 37.73 36 SER G O 1
ATOM 10868 N N . LEU G 1 37 ? 30.318 -33.759 139.913 1.00 38.38 37 LEU G N 1
ATOM 10869 C CA . LEU G 1 37 ? 29.630 -32.845 139.003 1.00 38.82 37 LEU G CA 1
ATOM 10870 C C . LEU G 1 37 ? 30.519 -32.246 137.917 1.00 40.67 37 LEU G C 1
ATOM 10871 O O . LEU G 1 37 ? 30.021 -31.677 136.947 1.00 41.72 37 LEU G O 1
ATOM 10876 N N . ALA G 1 38 ? 31.830 -32.384 138.074 1.00 40.88 38 ALA G N 1
ATOM 10877 C CA . ALA G 1 38 ? 32.783 -31.825 137.122 1.00 40.32 38 ALA G CA 1
ATOM 10878 C C . ALA G 1 38 ? 32.439 -32.018 135.649 1.00 41.14 38 ALA G C 1
ATOM 10879 O O . ALA G 1 38 ? 32.377 -31.050 134.890 1.00 41.15 38 ALA G O 1
ATOM 10881 N N . ASP G 1 39 ? 32.211 -33.265 135.248 1.00 41.48 39 ASP G N 1
ATOM 10882 C CA . ASP G 1 39 ? 31.926 -33.575 133.849 1.00 43.58 39 ASP G CA 1
ATOM 10883 C C . ASP G 1 39 ? 30.452 -33.805 133.525 1.00 42.11 39 ASP G C 1
ATOM 10884 O O . ASP G 1 39 ? 30.121 -34.232 132.418 1.00 41.21 39 ASP G O 1
ATOM 10889 N N . LYS G 1 40 ? 29.567 -33.538 134.477 1.00 38.66 40 LYS G N 1
ATOM 10890 C CA . LYS G 1 40 ? 28.148 -33.743 134.234 1.00 38.35 40 LYS G CA 1
ATOM 10891 C C . LYS G 1 40 ? 27.523 -32.618 133.421 1.00 38.19 40 LYS G C 1
ATOM 10892 O O . LYS G 1 40 ? 28.132 -31.569 133.208 1.00 39.43 40 LYS G O 1
ATOM 10898 N N . SER G 1 41 ? 26.304 -32.845 132.955 1.00 37.56 41 SER G N 1
ATOM 10899 C CA . SER G 1 41 ? 25.616 -31.848 132.157 1.00 35.84 41 SER G CA 1
ATOM 10900 C C . SER G 1 41 ? 25.178 -30.674 133.027 1.00 37.34 41 SER G C 1
ATOM 10901 O O . SER G 1 41 ? 25.131 -30.773 134.261 1.00 37.72 41 SER G O 1
ATOM 10904 N N . PRO G 1 42 ? 24.864 -29.537 132.392 1.00 35.34 42 PRO G N 1
ATOM 10905 C CA . PRO G 1 42 ? 24.425 -28.354 133.126 1.00 33.71 42 PRO G CA 1
ATOM 10906 C C . PRO G 1 42 ? 23.172 -28.661 133.942 1.00 33.32 42 PRO G C 1
ATOM 10907 O O . PRO G 1 42 ? 23.092 -28.314 135.125 1.00 34.43 42 PRO G O 1
ATOM 10911 N N . GLN G 1 43 ? 22.199 -29.314 133.308 1.00 32.66 43 GLN G N 1
ATOM 10912 C CA . GLN G 1 43 ? 20.955 -29.660 133.991 1.00 31.92 43 GLN G CA 1
ATOM 10913 C C . GLN G 1 43 ? 21.214 -30.579 135.176 1.00 31.20 43 GLN G C 1
ATOM 10914 O O . GLN G 1 43 ? 20.561 -30.452 136.217 1.00 29.59 43 GLN G O 1
ATOM 10920 N N . ASP G 1 44 ? 22.156 -31.509 135.020 1.00 30.64 44 ASP G N 1
ATOM 10921 C CA . ASP G 1 44 ? 22.487 -32.423 136.111 1.00 29.92 44 ASP G CA 1
ATOM 10922 C C . ASP G 1 44 ? 23.102 -31.666 137.276 1.00 28.74 44 ASP G C 1
ATOM 10923 O O . ASP G 1 44 ? 22.798 -31.945 138.435 1.00 25.68 44 ASP G O 1
ATOM 10928 N N . ILE G 1 45 ? 23.967 -30.705 136.964 1.00 28.05 45 ILE G N 1
ATOM 10929 C CA . ILE G 1 45 ? 24.594 -29.898 137.999 1.00 26.15 45 ILE G CA 1
ATOM 10930 C C . ILE G 1 45 ? 23.485 -29.116 138.699 1.00 26.23 45 ILE G C 1
ATOM 10931 O O . ILE G 1 45 ? 23.464 -29.015 139.927 1.00 28.83 45 ILE G O 1
ATOM 10936 N N . LEU G 1 46 ? 22.548 -28.573 137.929 1.00 24.78 46 LEU G N 1
ATOM 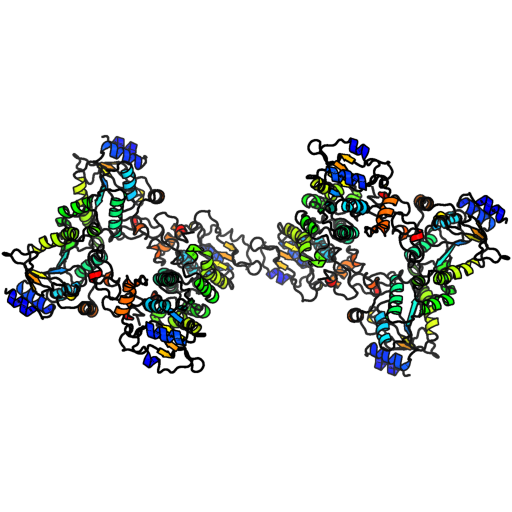10937 C CA . LEU G 1 46 ? 21.446 -27.845 138.545 1.00 27.95 46 LEU G CA 1
ATOM 10938 C C . LEU G 1 46 ? 20.592 -28.797 139.405 1.00 30.83 46 LEU G C 1
ATOM 10939 O O . LEU G 1 46 ? 20.265 -28.468 140.556 1.00 30.93 46 LEU G O 1
ATOM 10944 N N . LYS G 1 47 ? 20.247 -29.972 138.862 1.00 30.55 47 LYS G N 1
ATOM 10945 C CA . LYS G 1 47 ? 19.457 -30.966 139.606 1.00 30.29 47 LYS G CA 1
ATOM 10946 C C . LYS G 1 47 ? 20.075 -31.183 140.983 1.00 30.44 47 LYS G C 1
ATOM 10947 O O . LYS G 1 47 ? 19.391 -31.139 142.007 1.00 28.03 47 LYS G O 1
ATOM 10953 N N . ALA G 1 48 ? 21.383 -31.419 140.983 1.00 30.81 48 ALA G N 1
ATOM 10954 C CA . ALA G 1 48 ? 22.143 -31.647 142.202 1.00 30.72 48 ALA G CA 1
ATOM 10955 C C . ALA G 1 48 ? 22.075 -30.444 143.124 1.00 32.73 48 ALA G C 1
ATOM 10956 O O . ALA G 1 48 ? 21.844 -30.588 144.326 1.00 32.86 48 ALA G O 1
ATOM 10958 N N . ALA G 1 49 ? 22.282 -29.256 142.560 1.00 33.65 49 ALA G N 1
ATOM 10959 C CA . ALA G 1 49 ? 22.260 -28.026 143.347 1.00 35.54 49 ALA G CA 1
ATOM 10960 C C . ALA G 1 49 ? 20.905 -27.830 144.028 1.00 35.83 49 ALA G C 1
ATOM 10961 O O . ALA G 1 49 ? 20.837 -27.536 145.228 1.00 34.31 49 ALA G O 1
ATOM 10963 N N . PHE G 1 50 ? 19.830 -27.999 143.260 1.00 35.61 50 PHE G N 1
ATOM 10964 C CA . PHE G 1 50 ? 18.481 -27.856 143.803 1.00 36.78 50 PHE G CA 1
ATOM 10965 C C . PHE G 1 50 ? 18.203 -28.886 144.893 1.00 35.62 50 PHE G C 1
ATOM 10966 O O . PHE G 1 50 ? 17.549 -28.587 145.893 1.00 33.02 50 PHE G O 1
ATOM 10974 N N . GLU G 1 51 ? 18.713 -30.095 144.688 1.00 36.12 51 GLU G N 1
ATOM 10975 C CA . GLU G 1 51 ? 18.555 -31.187 145.638 1.00 38.06 51 GLU G CA 1
ATOM 10976 C C . GLU G 1 51 ? 19.144 -30.857 147.017 1.00 37.31 51 GLU G C 1
ATOM 10977 O O . GLU G 1 51 ? 18.570 -31.222 148.043 1.00 36.70 51 GLU G O 1
ATOM 10983 N N . HIS G 1 52 ? 20.280 -30.164 147.045 1.00 36.16 52 HIS G N 1
ATOM 10984 C CA . HIS G 1 52 ? 20.913 -29.827 148.317 1.00 33.97 52 HIS G CA 1
ATOM 10985 C C . HIS G 1 52 ? 20.512 -28.505 148.943 1.00 32.30 52 HIS G C 1
ATOM 10986 O O . HIS G 1 52 ? 20.679 -28.325 150.152 1.00 32.84 52 HIS G O 1
ATOM 10993 N N . PHE G 1 53 ? 19.990 -27.577 148.146 1.00 29.95 53 PHE G N 1
ATOM 10994 C CA . PHE G 1 53 ? 19.603 -26.287 148.705 1.00 29.78 53 PHE G CA 1
ATOM 10995 C C . PHE G 1 53 ? 18.162 -25.885 148.412 1.00 32.02 53 PHE G C 1
ATOM 10996 O O . PHE G 1 53 ? 17.650 -24.922 148.989 1.00 29.76 53 PHE G O 1
ATOM 11004 N N . GLY G 1 54 ? 17.517 -26.636 147.519 1.00 34.90 54 GLY G N 1
ATOM 11005 C CA . GLY G 1 54 ? 16.132 -26.384 147.158 1.00 36.93 54 GLY G CA 1
ATOM 11006 C C . GLY G 1 54 ? 15.751 -24.942 146.882 1.00 39.49 54 GLY G C 1
ATOM 11007 O O . GLY G 1 54 ? 16.373 -24.272 146.057 1.00 37.02 54 GLY G O 1
ATOM 11008 N N . ASP G 1 55 ? 14.712 -24.478 147.575 1.00 44.28 55 ASP G N 1
ATOM 11009 C CA . ASP G 1 55 ? 14.199 -23.115 147.431 1.00 48.72 55 ASP G CA 1
ATOM 11010 C C . ASP G 1 55 ? 15.066 -22.064 148.119 1.00 50.14 55 ASP G C 1
ATOM 11011 O O . ASP G 1 55 ? 14.562 -21.056 148.619 1.00 51.86 55 ASP G O 1
ATOM 11016 N N . GLU G 1 56 ? 16.368 -22.308 148.150 1.00 49.77 56 GLU G N 1
ATOM 11017 C CA . GLU G 1 56 ? 17.301 -21.376 148.757 1.00 48.62 56 GLU G CA 1
ATOM 11018 C C . GLU G 1 56 ? 18.525 -21.203 147.858 1.00 46.19 56 GLU G C 1
ATOM 11019 O O . GLU G 1 56 ? 19.519 -20.581 148.249 1.00 46.41 56 GLU G O 1
ATOM 11025 N N . LEU G 1 57 ? 18.426 -21.752 146.649 1.00 40.45 57 LEU G N 1
ATOM 11026 C CA . LEU G 1 57 ? 19.487 -21.678 145.653 1.00 39.20 57 LEU G CA 1
ATOM 11027 C C . LEU G 1 57 ? 19.197 -20.555 144.673 1.00 39.45 57 LEU G C 1
ATOM 11028 O O . LEU G 1 57 ? 18.421 -20.722 143.734 1.00 42.24 57 LEU G O 1
ATOM 11033 N N . TRP G 1 58 ? 19.834 -19.412 144.874 1.00 37.55 58 TRP G N 1
ATOM 11034 C CA . TRP G 1 58 ? 19.610 -18.286 143.992 1.00 31.98 58 TRP G CA 1
ATOM 11035 C C . TRP G 1 58 ? 20.356 -18.359 142.681 1.00 30.67 58 TRP G C 1
ATOM 11036 O O . TRP G 1 58 ? 21.520 -18.746 142.624 1.00 31.44 58 TRP G O 1
ATOM 11047 N N . ILE G 1 59 ? 19.658 -17.979 141.621 1.00 31.56 59 ILE G N 1
ATOM 11048 C CA . ILE G 1 59 ? 20.230 -17.957 140.290 1.00 31.20 59 ILE G CA 1
ATOM 11049 C C . ILE G 1 59 ? 20.486 -16.494 139.948 1.00 32.13 59 ILE G C 1
ATOM 11050 O O . ILE G 1 59 ? 19.614 -15.635 140.138 1.00 32.52 59 ILE G O 1
ATOM 11055 N N . SER G 1 60 ? 21.692 -16.216 139.463 1.00 30.95 60 SER G N 1
ATOM 11056 C CA . SER G 1 60 ? 22.084 -14.864 139.086 1.00 27.37 60 SER G CA 1
ATOM 11057 C C . SER G 1 60 ? 21.907 -14.655 137.593 1.00 22.95 60 SER G C 1
ATOM 11058 O O . SER G 1 60 ? 22.607 -15.266 136.791 1.00 22.73 60 SER G O 1
ATOM 11061 N N . PHE G 1 61 ? 20.977 -13.782 137.227 1.00 22.25 61 PHE G N 1
ATOM 11062 C CA . PHE G 1 61 ? 20.700 -13.488 135.820 1.00 22.28 61 PHE G CA 1
ATOM 11063 C C . PHE G 1 61 ? 21.193 -12.072 135.447 1.00 23.57 61 PHE G C 1
ATOM 11064 O O . PHE G 1 61 ? 20.669 -11.067 135.951 1.00 19.40 61 PHE G O 1
ATOM 11072 N N . SER G 1 62 ? 22.190 -12.004 134.561 1.00 20.69 62 SER G N 1
ATOM 11073 C CA . SER G 1 62 ? 22.764 -10.732 134.134 1.00 22.13 62 SER G CA 1
ATOM 11074 C C . SER G 1 62 ? 22.071 -10.102 132.925 1.00 23.67 62 SER G C 1
ATOM 11075 O O . SER G 1 62 ? 22.525 -9.073 132.409 1.00 23.85 62 SER G O 1
ATOM 11078 N N . GLY G 1 63 ? 20.981 -10.720 132.474 1.00 24.15 63 GLY G N 1
ATOM 11079 C CA . GLY G 1 63 ? 20.239 -10.201 131.339 1.00 20.78 63 GLY G CA 1
ATOM 11080 C C . GLY G 1 63 ? 20.880 -10.514 130.003 1.00 22.43 63 GLY G C 1
ATOM 11081 O O . GLY G 1 63 ? 20.611 -9.848 129.002 1.00 23.00 63 GLY G O 1
ATOM 11082 N N . ALA G 1 64 ? 21.739 -11.524 129.978 1.00 24.95 64 ALA G N 1
ATOM 11083 C CA . ALA G 1 64 ? 22.397 -11.908 128.738 1.00 28.62 64 ALA G CA 1
ATOM 11084 C C . ALA G 1 64 ? 22.140 -13.377 128.397 1.00 29.72 64 ALA G C 1
ATOM 11085 O O . ALA G 1 64 ? 21.107 -13.942 128.760 1.00 30.37 64 ALA G O 1
ATOM 11087 N N . GLU G 1 65 ? 23.087 -13.984 127.694 1.00 30.72 65 GLU G N 1
ATOM 11088 C CA . GLU G 1 65 ? 22.991 -15.379 127.282 1.00 30.94 65 GLU G CA 1
ATOM 11089 C C . GLU G 1 65 ? 22.780 -16.351 128.438 1.00 28.94 65 GLU G C 1
ATOM 11090 O O . GLU G 1 65 ? 22.441 -17.507 128.225 1.00 26.69 65 GLU G O 1
ATOM 11096 N N . ASP G 1 66 ? 22.980 -15.888 129.666 1.00 28.02 66 ASP G N 1
ATOM 11097 C CA . ASP G 1 66 ? 22.783 -16.758 130.818 1.00 25.48 66 ASP G CA 1
ATOM 11098 C C . ASP G 1 66 ? 21.294 -17.018 131.020 1.00 23.81 66 ASP G C 1
ATOM 11099 O O . ASP G 1 66 ? 20.853 -17.491 132.070 1.00 21.83 66 ASP G O 1
ATOM 11104 N N . VAL G 1 67 ? 20.518 -16.696 129.993 1.00 24.35 67 VAL G N 1
ATOM 11105 C CA . VAL G 1 67 ? 19.081 -16.922 130.035 1.00 22.24 67 VAL G CA 1
ATOM 11106 C C . VAL G 1 67 ? 18.929 -18.441 129.931 1.00 22.74 67 VAL G C 1
ATOM 11107 O O . VAL G 1 67 ? 17.962 -19.023 130.420 1.00 19.32 67 VAL G O 1
ATOM 11111 N N . VAL G 1 68 ? 19.926 -19.069 129.307 1.00 22.87 68 VAL G N 1
ATOM 11112 C CA . VAL G 1 68 ? 19.961 -20.512 129.149 1.00 21.45 68 VAL G CA 1
ATOM 11113 C C . VAL G 1 68 ? 19.950 -21.134 130.535 1.00 23.16 68 VAL G C 1
ATOM 11114 O O . VAL G 1 68 ? 19.304 -22.154 130.764 1.00 23.86 68 VAL G O 1
ATOM 11118 N N . LEU G 1 69 ? 20.673 -20.511 131.459 1.00 22.78 69 LEU G N 1
ATOM 11119 C CA . LEU G 1 69 ? 20.727 -20.997 132.827 1.00 21.81 69 LEU G CA 1
ATOM 11120 C C . LEU G 1 69 ? 19.353 -20.845 133.467 1.00 23.44 69 LEU G C 1
ATOM 11121 O O . LEU G 1 69 ? 18.860 -21.757 134.136 1.00 18.43 69 LEU G O 1
ATOM 11126 N N . VAL G 1 70 ? 18.740 -19.681 133.271 1.00 24.42 70 VAL G N 1
ATOM 11127 C CA . VAL G 1 70 ? 17.425 -19.444 133.843 1.00 24.87 70 VAL G CA 1
ATOM 11128 C C . VAL G 1 70 ? 16.450 -20.494 133.337 1.00 26.78 70 VAL G C 1
ATOM 11129 O O . VAL G 1 70 ? 15.778 -21.151 134.134 1.00 28.36 70 VAL G O 1
ATOM 11133 N N . ASP G 1 71 ? 16.386 -20.665 132.017 1.00 26.08 71 ASP G N 1
ATOM 11134 C CA . ASP G 1 71 ? 15.484 -21.645 131.408 1.00 26.03 71 ASP G CA 1
ATOM 11135 C C . ASP G 1 71 ? 15.668 -23.048 132.008 1.00 26.54 71 ASP G C 1
ATOM 11136 O O . ASP G 1 71 ? 14.708 -23.674 132.476 1.00 23.69 71 ASP G O 1
ATOM 11141 N N . MET G 1 72 ? 16.902 -23.535 131.996 1.00 24.29 72 MET G N 1
ATOM 11142 C CA . MET G 1 72 ? 17.200 -24.846 132.545 1.00 24.28 72 MET G CA 1
ATOM 11143 C C . MET G 1 72 ? 16.735 -24.971 133.997 1.00 26.25 72 MET G C 1
ATOM 11144 O O . MET G 1 72 ? 15.986 -25.878 134.346 1.00 26.97 72 MET G O 1
ATOM 11149 N N . ALA G 1 73 ? 17.183 -24.058 134.846 1.00 28.95 73 ALA G N 1
ATOM 11150 C CA . ALA G 1 73 ? 16.817 -24.108 136.254 1.00 31.03 73 ALA G CA 1
ATOM 11151 C C . ALA G 1 73 ? 15.320 -23.954 136.458 1.00 31.72 73 ALA G C 1
ATOM 11152 O O . ALA G 1 73 ? 14.772 -24.440 137.446 1.00 30.23 73 ALA G O 1
ATOM 11154 N N . TRP G 1 74 ? 14.659 -23.280 135.522 1.00 33.80 74 TRP G N 1
ATOM 11155 C CA . TRP G 1 74 ? 13.221 -23.059 135.629 1.00 33.12 74 TRP G CA 1
ATOM 11156 C C . TRP G 1 74 ? 12.442 -24.321 135.274 1.00 32.86 74 TRP G C 1
ATOM 11157 O O . TRP G 1 74 ? 11.356 -24.567 135.809 1.00 32.42 74 TRP G O 1
ATOM 11168 N N . LYS G 1 75 ? 12.994 -25.118 134.366 1.00 31.13 75 LYS G N 1
ATOM 11169 C CA . LYS G 1 75 ? 12.337 -26.354 133.966 1.00 31.00 75 LYS G CA 1
ATOM 11170 C C . LYS G 1 75 ? 12.517 -27.414 135.048 1.00 32.78 75 LYS G C 1
ATOM 11171 O O . LYS G 1 75 ? 11.703 -28.328 135.173 1.00 35.73 75 LYS G O 1
ATOM 11177 N N . LEU G 1 76 ? 13.586 -27.287 135.829 1.00 33.24 76 LEU G N 1
ATOM 11178 C CA . LEU G 1 76 ? 13.851 -28.214 136.918 1.00 31.53 76 LEU G CA 1
ATOM 11179 C C . LEU G 1 76 ? 13.032 -27.755 138.111 1.00 34.03 76 LEU G C 1
ATOM 11180 O O . LEU G 1 76 ? 12.511 -28.573 138.868 1.00 36.51 76 LEU G O 1
ATOM 11185 N N . ASN G 1 77 ? 12.921 -26.439 138.270 1.00 35.39 77 ASN G N 1
ATOM 11186 C CA . ASN G 1 77 ? 12.155 -25.840 139.366 1.00 35.46 77 ASN G CA 1
ATOM 11187 C C . ASN G 1 77 ? 11.430 -24.597 138.853 1.00 36.64 77 ASN G C 1
ATOM 11188 O O . ASN G 1 77 ? 12.042 -23.719 138.243 1.00 40.75 77 ASN G O 1
ATOM 11193 N N . ARG G 1 78 ? 10.128 -24.527 139.101 1.00 36.20 78 ARG G N 1
ATOM 11194 C CA . ARG G 1 78 ? 9.326 -23.395 138.662 1.00 36.35 78 ARG G CA 1
ATOM 11195 C C . ARG G 1 78 ? 9.499 -22.202 139.595 1.00 37.81 78 ARG G C 1
ATOM 11196 O O . ARG G 1 78 ? 9.527 -21.053 139.156 1.00 39.35 78 ARG G O 1
ATOM 11204 N N . ASN G 1 79 ? 9.627 -22.482 140.885 1.00 37.42 79 ASN G N 1
ATOM 11205 C CA . ASN G 1 79 ? 9.793 -21.436 141.880 1.00 37.57 79 ASN G CA 1
ATOM 11206 C C . ASN G 1 79 ? 11.223 -20.923 141.991 1.00 37.18 79 ASN G C 1
ATOM 11207 O O . ASN G 1 79 ? 11.527 -20.140 142.892 1.00 38.89 79 ASN G O 1
ATOM 11212 N N . VAL G 1 80 ? 12.097 -21.358 141.086 1.00 33.34 80 VAL G N 1
ATOM 11213 C CA . VAL G 1 80 ? 13.495 -20.931 141.104 1.00 33.73 80 VAL G CA 1
ATOM 11214 C C . VAL G 1 80 ? 13.667 -19.439 141.394 1.00 33.80 80 VAL G C 1
ATOM 11215 O O . VAL G 1 80 ? 13.158 -18.596 140.652 1.00 36.66 80 VAL G O 1
ATOM 11219 N N . LYS G 1 81 ? 14.369 -19.115 142.478 1.00 31.06 81 LYS G N 1
ATOM 11220 C CA . LYS G 1 81 ? 14.615 -17.721 142.827 1.00 28.95 81 LYS G CA 1
ATOM 11221 C C . LYS G 1 81 ? 15.661 -17.157 141.873 1.00 30.97 81 LYS G C 1
ATOM 11222 O O . LYS G 1 81 ? 16.622 -17.843 141.510 1.00 30.76 81 LYS G O 1
ATOM 11228 N N . VAL G 1 82 ? 15.482 -15.903 141.475 1.00 31.23 82 VAL G N 1
ATOM 11229 C CA . VAL G 1 82 ? 16.411 -15.269 140.546 1.00 29.52 82 VAL G CA 1
ATOM 11230 C C . VAL G 1 82 ? 16.582 -13.790 140.845 1.00 30.51 82 VAL G C 1
ATOM 11231 O O . VAL G 1 82 ? 15.608 -13.098 141.136 1.00 33.07 82 VAL G O 1
ATOM 11235 N N . PHE G 1 83 ? 17.815 -13.299 140.771 1.00 30.00 83 PHE G N 1
ATOM 11236 C CA . PHE G 1 83 ? 18.048 -11.881 141.002 1.00 29.24 83 PHE G CA 1
ATOM 11237 C C . PHE G 1 83 ? 18.940 -11.304 139.912 1.00 29.80 83 PHE G C 1
ATOM 11238 O O . PHE G 1 83 ? 19.778 -12.007 139.340 1.00 30.37 83 PHE G O 1
ATOM 11246 N N . SER G 1 84 ? 18.738 -10.023 139.618 1.00 29.30 84 SER G N 1
ATOM 11247 C CA . SER G 1 84 ? 19.518 -9.322 138.602 1.00 26.88 84 SER G CA 1
ATOM 11248 C C . SER G 1 84 ? 20.138 -8.067 139.207 1.00 24.93 84 SER G C 1
ATOM 11249 O O . SER G 1 84 ? 19.469 -7.313 139.914 1.00 24.91 84 SER G O 1
ATOM 11252 N N . LEU G 1 85 ? 21.423 -7.855 138.938 1.00 22.73 85 LEU G N 1
ATOM 11253 C CA . LEU G 1 85 ? 22.126 -6.692 139.462 1.00 18.85 85 LEU G CA 1
ATOM 11254 C C . LEU G 1 85 ? 21.908 -5.506 138.543 1.00 18.41 85 LEU G C 1
ATOM 11255 O O . LEU G 1 85 ? 22.485 -5.445 137.462 1.00 18.40 85 LEU G O 1
ATOM 11260 N N . ASP G 1 86 ? 21.067 -4.572 138.970 1.00 16.19 86 ASP G N 1
ATOM 11261 C CA . ASP G 1 86 ? 20.785 -3.393 138.171 1.00 18.94 86 ASP G CA 1
ATOM 11262 C C . ASP G 1 86 ? 21.743 -2.256 138.553 1.00 22.93 86 ASP G C 1
ATOM 11263 O O . ASP G 1 86 ? 21.453 -1.428 139.430 1.00 19.50 86 ASP G O 1
ATOM 11268 N N . THR G 1 87 ? 22.888 -2.231 137.877 1.00 24.09 87 THR G N 1
ATOM 11269 C CA . THR G 1 87 ? 23.915 -1.228 138.115 1.00 25.42 87 THR G CA 1
ATOM 11270 C C . THR G 1 87 ? 23.377 0.176 137.914 1.00 26.65 87 THR G C 1
ATOM 11271 O O . THR G 1 87 ? 23.986 1.145 138.353 1.00 30.02 87 THR G O 1
ATOM 11275 N N . GLY G 1 88 ? 22.237 0.279 137.245 1.00 25.75 88 GLY G N 1
ATOM 11276 C CA . GLY G 1 88 ? 21.660 1.579 136.983 1.00 24.09 88 GLY G CA 1
ATOM 11277 C C . GLY G 1 88 ? 22.231 2.142 135.692 1.00 22.94 88 GLY G C 1
ATOM 11278 O O . GLY G 1 88 ? 21.986 3.295 135.353 1.00 23.18 88 GLY G O 1
ATOM 11279 N N . ARG G 1 89 ? 22.994 1.327 134.970 1.00 20.73 89 ARG G N 1
ATOM 11280 C CA . ARG G 1 89 ? 23.593 1.762 133.711 1.00 21.94 89 ARG G CA 1
ATOM 11281 C C . ARG G 1 89 ? 23.517 0.652 132.662 1.00 21.26 89 ARG G C 1
ATOM 11282 O O . ARG G 1 89 ? 24.382 0.550 131.788 1.00 22.27 89 ARG G O 1
ATOM 11290 N N . LEU G 1 90 ? 22.482 -0.179 132.745 1.00 18.93 90 LEU G N 1
ATOM 11291 C CA . LEU G 1 90 ? 22.323 -1.265 131.786 1.00 18.41 90 LEU G CA 1
ATOM 11292 C C . LEU G 1 90 ? 21.692 -0.748 130.502 1.00 20.02 90 LEU G C 1
ATOM 11293 O O . LEU G 1 90 ? 21.043 0.295 130.503 1.00 20.67 90 LEU G O 1
ATOM 11298 N N . HIS G 1 91 ? 21.886 -1.477 129.406 1.00 20.23 91 HIS G N 1
ATOM 11299 C CA . HIS G 1 91 ? 21.286 -1.089 128.136 1.00 21.52 91 HIS G CA 1
ATOM 11300 C C . HIS G 1 91 ? 19.772 -1.135 128.285 1.00 23.67 91 HIS G C 1
ATOM 11301 O O . HIS G 1 91 ? 19.244 -2.011 128.971 1.00 23.48 91 HIS G O 1
ATOM 11308 N N . PRO G 1 92 ? 19.054 -0.197 127.647 1.00 24.05 92 PRO G N 1
ATOM 11309 C CA . PRO G 1 92 ? 17.593 -0.241 127.760 1.00 24.11 92 PRO G CA 1
ATOM 11310 C C . PRO G 1 92 ? 17.119 -1.638 127.305 1.00 25.55 92 PRO G C 1
ATOM 11311 O O . PRO G 1 92 ? 16.192 -2.207 127.888 1.00 25.78 92 PRO G O 1
ATOM 11315 N N . GLU G 1 93 ? 17.770 -2.193 126.279 1.00 23.30 93 GLU G N 1
ATOM 11316 C CA . GLU G 1 93 ? 17.419 -3.530 125.794 1.00 23.39 93 GLU G CA 1
ATOM 11317 C C . GLU G 1 93 ? 17.537 -4.534 126.942 1.00 22.67 93 GLU G C 1
ATOM 11318 O O . GLU G 1 93 ? 16.679 -5.396 127.120 1.00 26.71 93 GLU G O 1
ATOM 11324 N N . THR G 1 94 ? 18.608 -4.428 127.718 1.00 19.05 94 THR G N 1
ATOM 11325 C CA . THR G 1 94 ? 18.800 -5.334 128.837 1.00 17.01 94 THR G CA 1
ATOM 11326 C C . THR G 1 94 ? 17.655 -5.197 129.847 1.00 16.94 94 THR G C 1
ATOM 11327 O O . THR G 1 94 ? 17.245 -6.177 130.470 1.00 13.59 94 THR G O 1
ATOM 11331 N N . TYR G 1 95 ? 17.133 -3.986 130.014 1.00 17.41 95 TYR G N 1
ATOM 11332 C CA . TYR G 1 95 ? 16.030 -3.795 130.950 1.00 20.00 95 TYR G CA 1
ATOM 11333 C C . TYR G 1 95 ? 14.784 -4.453 130.371 1.00 20.13 95 TYR G C 1
ATOM 11334 O O . TYR G 1 95 ? 13.987 -5.069 131.087 1.00 17.85 95 TYR G O 1
ATOM 11343 N N . ARG G 1 96 ? 14.618 -4.316 129.064 1.00 20.93 96 ARG G N 1
ATOM 11344 C CA . ARG G 1 96 ? 13.474 -4.915 128.414 1.00 22.49 96 ARG G CA 1
ATOM 11345 C C . ARG G 1 96 ? 13.602 -6.434 128.457 1.00 22.83 96 ARG G C 1
ATOM 11346 O O . ARG G 1 96 ? 12.629 -7.130 128.749 1.00 22.79 96 ARG G O 1
ATOM 11354 N N . PHE G 1 97 ? 14.804 -6.948 128.200 1.00 22.08 97 PHE G N 1
ATOM 11355 C CA . PHE G 1 97 ? 15.013 -8.391 128.215 1.00 22.75 97 PHE G CA 1
ATOM 11356 C C . PHE G 1 97 ? 14.748 -9.017 129.583 1.00 24.93 97 PHE G C 1
ATOM 11357 O O . PHE G 1 97 ? 14.011 -9.992 129.686 1.00 25.95 97 PHE G O 1
ATOM 11365 N N . ILE G 1 98 ? 15.350 -8.467 130.631 1.00 24.95 98 ILE G N 1
ATOM 11366 C CA . ILE G 1 98 ? 15.144 -8.997 131.970 1.00 24.10 98 ILE G CA 1
ATOM 11367 C C . ILE G 1 98 ? 13.657 -9.097 132.259 1.00 25.15 98 ILE G C 1
ATOM 11368 O O . ILE G 1 98 ? 13.170 -10.131 132.708 1.00 28.60 98 ILE G O 1
ATOM 11373 N N . ASP G 1 99 ? 12.931 -8.020 131.997 1.00 26.53 99 ASP G N 1
ATOM 11374 C CA . ASP G 1 99 ? 11.500 -8.010 132.257 1.00 28.95 99 ASP G CA 1
ATOM 11375 C C . ASP G 1 99 ? 10.756 -8.992 131.356 1.00 30.33 99 ASP G C 1
ATOM 11376 O O . ASP G 1 99 ? 9.782 -9.620 131.776 1.00 30.49 99 ASP G O 1
ATOM 11381 N N . GLN G 1 100 ? 11.228 -9.134 130.121 1.00 30.97 100 GLN G N 1
ATOM 11382 C CA . GLN G 1 100 ? 10.620 -10.060 129.177 1.00 31.46 100 GLN G CA 1
ATOM 11383 C C . GLN G 1 100 ? 10.745 -11.481 129.750 1.00 32.51 100 GLN G C 1
ATOM 11384 O O . GLN G 1 100 ? 9.778 -12.240 129.761 1.00 38.10 100 GLN G O 1
ATOM 11390 N N . VAL G 1 101 ? 11.934 -11.836 130.232 1.00 29.57 101 VAL G N 1
ATOM 11391 C CA . VAL G 1 101 ? 12.158 -13.151 130.824 1.00 26.59 101 VAL G CA 1
ATOM 11392 C C . VAL G 1 101 ? 11.255 -13.328 132.043 1.00 29.83 101 VAL G C 1
ATOM 11393 O O . VAL G 1 101 ? 10.651 -14.382 132.236 1.00 31.14 101 VAL G O 1
ATOM 11397 N N . ARG G 1 102 ? 11.181 -12.291 132.871 1.00 30.64 102 ARG G N 1
ATOM 11398 C CA . ARG G 1 102 ? 10.340 -12.305 134.063 1.00 29.18 102 ARG G CA 1
ATOM 11399 C C . ARG G 1 102 ? 8.938 -12.758 133.672 1.00 32.05 102 ARG G C 1
ATOM 11400 O O . ARG G 1 102 ? 8.402 -13.732 134.206 1.00 30.67 102 ARG G O 1
ATOM 11408 N N . GLU G 1 103 ? 8.355 -12.030 132.728 1.00 32.74 103 GLU G N 1
ATOM 11409 C CA . GLU G 1 103 ? 7.016 -12.316 132.255 1.00 36.17 103 GLU G CA 1
ATOM 11410 C C . GLU G 1 103 ? 6.909 -13.694 131.625 1.00 36.61 103 GLU G C 1
ATOM 11411 O O . GLU G 1 103 ? 5.981 -14.444 131.922 1.00 38.44 103 GLU G O 1
ATOM 11417 N N . HIS G 1 104 ? 7.860 -14.022 130.757 1.00 34.08 104 HIS G N 1
ATOM 11418 C CA . HIS G 1 104 ? 7.841 -15.299 130.061 1.00 32.04 104 HIS G CA 1
ATOM 11419 C C . HIS G 1 104 ? 7.754 -16.512 130.974 1.00 30.20 104 HIS G C 1
ATOM 11420 O O . HIS G 1 104 ? 6.848 -17.326 130.841 1.00 32.26 104 HIS G O 1
ATOM 11427 N N . TYR G 1 105 ? 8.695 -16.645 131.895 1.00 27.09 105 TYR G N 1
ATOM 11428 C CA . TYR G 1 105 ? 8.682 -17.787 132.790 1.00 25.90 105 TYR G CA 1
ATOM 11429 C C . TYR G 1 105 ? 7.863 -17.502 134.038 1.00 26.10 105 TYR G C 1
ATOM 11430 O O . TYR G 1 105 ? 7.744 -18.352 134.923 1.00 28.82 105 TYR G O 1
ATOM 11439 N N . GLY G 1 106 ? 7.284 -16.310 134.107 1.00 25.11 106 GLY G N 1
ATOM 11440 C CA . GLY G 1 106 ? 6.495 -15.960 135.275 1.00 26.14 106 GLY G CA 1
ATOM 11441 C C . GLY G 1 106 ? 7.329 -16.034 136.540 1.00 25.53 106 GLY G C 1
ATOM 11442 O O . GLY G 1 106 ? 6.938 -16.663 137.525 1.00 26.16 106 GLY G O 1
ATOM 11443 N N . ILE G 1 107 ? 8.491 -15.390 136.499 1.00 24.89 107 ILE G N 1
ATOM 11444 C CA . ILE G 1 107 ? 9.413 -15.366 137.623 1.00 21.96 107 ILE G CA 1
ATOM 11445 C C . ILE G 1 107 ? 9.514 -13.950 138.156 1.00 23.22 107 ILE G C 1
ATOM 11446 O O . ILE G 1 107 ? 9.854 -13.029 137.415 1.00 24.82 107 ILE G O 1
ATOM 11451 N N . ALA G 1 108 ? 9.222 -13.775 139.437 1.00 20.91 108 ALA G N 1
ATOM 11452 C CA . ALA G 1 108 ? 9.312 -12.462 140.046 1.00 20.47 108 ALA G CA 1
ATOM 11453 C C . ALA G 1 108 ? 10.777 -12.217 140.376 1.00 23.80 108 ALA G C 1
ATOM 11454 O O . ALA G 1 108 ? 11.192 -12.361 141.528 1.00 25.80 108 ALA G O 1
ATOM 11456 N N . ILE G 1 109 ? 11.558 -11.856 139.362 1.00 24.33 109 ILE G N 1
ATOM 11457 C CA . ILE G 1 109 ? 12.987 -11.585 139.533 1.00 25.69 109 ILE G CA 1
ATOM 11458 C C . ILE G 1 109 ? 13.286 -10.472 140.545 1.00 24.81 109 ILE G C 1
ATOM 11459 O O . ILE G 1 109 ? 12.608 -9.444 140.586 1.00 24.36 109 ILE G O 1
ATOM 11464 N N . ASP G 1 110 ? 14.308 -10.685 141.362 1.00 23.98 110 ASP G N 1
ATOM 11465 C CA . ASP G 1 110 ? 14.707 -9.683 142.338 1.00 23.65 110 ASP G CA 1
ATOM 11466 C C . ASP G 1 110 ? 15.742 -8.779 141.691 1.00 24.32 110 ASP G C 1
ATOM 11467 O O . ASP G 1 110 ? 16.912 -9.148 141.619 1.00 26.33 110 ASP G O 1
ATOM 11472 N N . VAL G 1 111 ? 15.311 -7.613 141.206 1.00 23.78 111 VAL G N 1
ATOM 11473 C CA . VAL G 1 111 ? 16.224 -6.655 140.578 1.00 20.77 111 VAL G CA 1
ATOM 11474 C C . VAL G 1 111 ? 16.817 -5.794 141.695 1.00 21.10 111 VAL G C 1
ATOM 11475 O O . VAL G 1 111 ? 16.090 -5.106 142.411 1.00 23.51 111 VAL G O 1
ATOM 11479 N N . LEU G 1 112 ? 18.138 -5.843 141.840 1.00 19.39 112 LEU G N 1
ATOM 11480 C CA . LEU G 1 112 ? 18.841 -5.106 142.889 1.00 20.19 112 LEU G CA 1
ATOM 11481 C C . LEU G 1 112 ? 19.553 -3.820 142.439 1.00 19.71 112 LEU G C 1
ATOM 11482 O O . LEU G 1 112 ? 20.247 -3.804 141.417 1.00 17.69 112 LEU G O 1
ATOM 11487 N N . SER G 1 113 ? 19.393 -2.751 143.219 1.00 20.62 113 SER G N 1
ATOM 11488 C CA . SER G 1 113 ? 20.023 -1.461 142.902 1.00 24.51 113 SER G CA 1
ATOM 11489 C C . SER G 1 113 ? 21.193 -1.066 143.818 1.00 23.29 113 SER G C 1
ATOM 11490 O O . SER G 1 113 ? 21.374 -1.627 144.906 1.00 25.60 113 SER G O 1
ATOM 11493 N N . PRO G 1 114 ? 22.009 -0.093 143.377 1.00 20.14 114 PRO G N 1
ATOM 11494 C CA . PRO G 1 114 ? 23.157 0.382 144.157 1.00 20.11 114 PRO G CA 1
ATOM 11495 C C . PRO G 1 114 ? 22.712 1.202 145.365 1.00 20.07 114 PRO G C 1
ATOM 11496 O O . PRO G 1 114 ? 21.583 1.696 145.407 1.00 22.73 114 PRO G O 1
ATOM 11500 N N . ASP G 1 115 ? 23.599 1.334 146.347 1.00 21.20 115 ASP G N 1
ATOM 11501 C CA . ASP G 1 115 ? 23.312 2.111 147.550 1.00 22.55 115 ASP G CA 1
ATOM 11502 C C . ASP G 1 115 ? 23.650 3.565 147.241 1.00 23.53 115 ASP G C 1
ATOM 11503 O O . ASP G 1 115 ? 24.813 3.897 147.002 1.00 23.78 115 ASP G O 1
ATOM 11508 N N . PRO G 1 116 ? 22.645 4.454 147.237 1.00 23.47 116 PRO G N 1
ATOM 11509 C CA . PRO G 1 116 ? 22.950 5.855 146.937 1.00 25.01 116 PRO G CA 1
ATOM 11510 C C . PRO G 1 116 ? 23.997 6.474 147.857 1.00 25.27 116 PRO G C 1
ATOM 11511 O O . PRO G 1 116 ? 24.748 7.355 147.438 1.00 27.42 116 PRO G O 1
ATOM 11515 N N . ARG G 1 117 ? 24.069 6.005 149.097 1.00 26.13 117 ARG G N 1
ATOM 11516 C CA . ARG G 1 117 ? 25.052 6.539 150.040 1.00 28.37 117 ARG G CA 1
ATOM 11517 C C . ARG G 1 117 ? 26.483 6.229 149.602 1.00 27.77 117 ARG G C 1
ATOM 11518 O O . ARG G 1 117 ? 27.432 6.830 150.096 1.00 27.83 117 ARG G O 1
ATOM 11526 N N . LEU G 1 118 ? 26.634 5.296 148.668 1.00 27.20 118 LEU G N 1
ATOM 11527 C CA . LEU G 1 118 ? 27.951 4.915 148.175 1.00 25.66 118 LEU G CA 1
ATOM 11528 C C . LEU G 1 118 ? 28.196 5.403 146.755 1.00 25.60 118 LEU G C 1
ATOM 11529 O O . LEU G 1 118 ? 29.291 5.844 146.423 1.00 30.18 118 LEU G O 1
ATOM 11534 N N . LEU G 1 119 ? 27.172 5.315 145.917 1.00 24.04 119 LEU G N 1
ATOM 11535 C CA . LEU G 1 119 ? 27.290 5.718 144.522 1.00 22.03 119 LEU G CA 1
ATOM 11536 C C . LEU G 1 119 ? 27.319 7.228 144.349 1.00 22.10 119 LEU G C 1
ATOM 11537 O O . LEU G 1 119 ? 28.082 7.759 143.538 1.00 23.49 119 LEU G O 1
ATOM 11542 N N . GLU G 1 120 ? 26.494 7.922 145.120 1.00 21.41 120 GLU G N 1
ATOM 11543 C CA . GLU G 1 120 ? 26.417 9.369 145.010 1.00 21.36 120 GLU G CA 1
ATOM 11544 C C . GLU G 1 120 ? 27.747 10.103 145.151 1.00 24.72 120 GLU G C 1
ATOM 11545 O O . GLU G 1 120 ? 28.083 10.952 144.321 1.00 26.76 120 GLU G O 1
ATOM 11551 N N . PRO G 1 121 ? 28.525 9.786 146.193 1.00 24.94 121 PRO G N 1
ATOM 11552 C CA . PRO G 1 121 ? 29.809 10.468 146.351 1.00 24.43 121 PRO G CA 1
ATOM 11553 C C . PRO G 1 121 ? 30.822 10.164 145.253 1.00 22.24 121 PRO G C 1
ATOM 11554 O O . PRO G 1 121 ? 31.716 10.962 145.001 1.00 25.44 121 PRO G O 1
ATOM 11558 N N . LEU G 1 122 ? 30.690 9.022 144.593 1.00 20.21 122 LEU G N 1
ATOM 11559 C CA . LEU G 1 122 ? 31.628 8.682 143.522 1.00 18.71 122 LEU G CA 1
ATOM 11560 C C . LEU G 1 122 ? 31.313 9.475 142.261 1.00 16.84 122 LEU G C 1
ATOM 11561 O O . LEU G 1 122 ? 32.204 9.964 141.571 1.00 14.68 122 LEU G O 1
ATOM 11566 N N . VAL G 1 123 ? 30.032 9.610 141.962 1.00 17.59 123 VAL G N 1
ATOM 11567 C CA . VAL G 1 123 ? 29.639 10.342 140.773 1.00 19.29 123 VAL G CA 1
ATOM 11568 C C . VAL G 1 123 ? 29.848 11.832 141.012 1.00 19.14 123 VAL G C 1
ATOM 11569 O O . VAL G 1 123 ? 30.139 12.588 140.082 1.00 18.45 123 VAL G O 1
ATOM 11573 N N . LYS G 1 124 ? 29.726 12.239 142.272 1.00 20.37 124 LYS G N 1
ATOM 11574 C CA . LYS G 1 124 ? 29.898 13.637 142.659 1.00 20.83 124 LYS G CA 1
ATOM 11575 C C . LYS G 1 124 ? 31.323 14.087 142.369 1.00 22.43 124 LYS G C 1
ATOM 11576 O O . LYS G 1 124 ? 31.546 15.113 141.720 1.00 22.48 124 LYS G O 1
ATOM 11582 N N . GLU G 1 125 ? 32.289 13.312 142.851 1.00 20.64 125 GLU G N 1
ATOM 11583 C CA . GLU G 1 125 ? 33.680 13.656 142.640 1.00 21.51 125 GLU G CA 1
ATOM 11584 C C . GLU G 1 125 ? 34.180 13.311 141.254 1.00 24.31 125 GLU G C 1
ATOM 11585 O O . GLU G 1 125 ? 34.629 14.189 140.516 1.00 26.85 125 GLU G O 1
ATOM 11591 N N . LYS G 1 126 ? 34.099 12.028 140.905 1.00 22.98 126 LYS G N 1
ATOM 11592 C CA . LYS G 1 126 ? 34.603 11.550 139.622 1.00 23.19 126 LYS G CA 1
ATOM 11593 C C . LYS G 1 126 ? 33.686 11.635 138.397 1.00 21.91 126 LYS G C 1
ATOM 11594 O O . LYS G 1 126 ? 34.122 11.352 137.277 1.00 21.42 126 LYS G O 1
ATOM 11600 N N . GLY G 1 127 ? 32.428 12.007 138.587 1.00 20.00 127 GLY G N 1
ATOM 11601 C CA . GLY G 1 127 ? 31.547 12.096 137.436 1.00 20.55 127 GLY G CA 1
ATOM 11602 C C . GLY G 1 127 ? 30.817 10.805 137.097 1.00 20.18 127 GLY G C 1
ATOM 11603 O O . GLY G 1 127 ? 30.673 9.928 137.949 1.00 18.20 127 GLY G O 1
ATOM 11604 N N . LEU G 1 128 ? 30.378 10.678 135.844 1.00 19.47 128 LEU G N 1
ATOM 11605 C CA . LEU G 1 128 ? 29.608 9.510 135.403 1.00 19.13 128 LEU G CA 1
ATOM 11606 C C . LEU G 1 128 ? 30.336 8.488 134.551 1.00 19.09 128 LEU G C 1
ATOM 11607 O O . LEU G 1 128 ? 29.754 7.471 134.177 1.00 19.40 128 LEU G O 1
ATOM 11612 N N . PHE G 1 129 ? 31.599 8.745 134.247 1.00 18.53 129 PHE G N 1
ATOM 11613 C CA . PHE G 1 129 ? 32.351 7.839 133.397 1.00 16.39 129 PHE G CA 1
ATOM 11614 C C . PHE G 1 129 ? 33.770 7.627 133.891 1.00 17.86 129 PHE G C 1
ATOM 11615 O O . PHE G 1 129 ? 34.677 7.332 133.107 1.00 18.46 129 PHE G O 1
ATOM 11623 N N . SER G 1 130 ? 33.958 7.761 135.197 1.00 17.70 130 SER G N 1
ATOM 11624 C CA . SER G 1 130 ? 35.274 7.585 135.794 1.00 20.98 130 SER G CA 1
ATOM 11625 C C . SER G 1 130 ? 35.949 6.277 135.360 1.00 23.15 130 SER G C 1
ATOM 11626 O O . SER G 1 130 ? 37.179 6.203 135.270 1.00 24.03 130 SER G O 1
ATOM 11629 N N . PHE G 1 131 ? 35.150 5.250 135.084 1.00 21.18 131 PHE G N 1
ATOM 11630 C CA . PHE G 1 131 ? 35.705 3.961 134.680 1.00 19.76 131 PHE G CA 1
ATOM 11631 C C . PHE G 1 131 ? 36.541 4.042 133.412 1.00 20.95 131 PHE G C 1
ATOM 11632 O O . PHE G 1 131 ? 37.401 3.190 133.180 1.00 20.73 131 PHE G O 1
ATOM 11640 N N . TYR G 1 132 ? 36.302 5.064 132.594 1.00 21.58 132 TYR G N 1
ATOM 11641 C CA . TYR G 1 132 ? 37.072 5.216 131.363 1.00 24.16 132 TYR G CA 1
ATOM 11642 C C . TYR G 1 132 ? 38.527 5.557 131.664 1.00 25.09 132 TYR G C 1
ATOM 11643 O O . TYR G 1 132 ? 39.423 5.177 130.912 1.00 23.92 132 TYR G O 1
ATOM 11652 N N . ARG G 1 133 ? 38.765 6.254 132.774 1.00 29.24 133 ARG G N 1
ATOM 11653 C CA . ARG G 1 133 ? 40.126 6.628 133.148 1.00 31.40 133 ARG G CA 1
ATOM 11654 C C . ARG G 1 133 ? 40.685 5.923 134.391 1.00 30.76 133 ARG G C 1
ATOM 11655 O O . ARG G 1 133 ? 41.899 5.866 134.563 1.00 30.45 133 ARG G O 1
ATOM 11663 N N . ASP G 1 134 ? 39.822 5.373 135.245 1.00 30.09 134 ASP G N 1
ATOM 11664 C CA . ASP G 1 134 ? 40.296 4.663 136.443 1.00 30.03 134 ASP G CA 1
ATOM 11665 C C . ASP G 1 134 ? 40.160 3.134 136.339 1.00 29.44 134 ASP G C 1
ATOM 11666 O O . ASP G 1 134 ? 40.673 2.406 137.187 1.00 29.00 134 ASP G O 1
ATOM 11671 N N . GLY G 1 135 ? 39.471 2.646 135.312 1.00 28.81 135 GLY G N 1
ATOM 11672 C CA . GLY G 1 135 ? 39.258 1.217 135.199 1.00 25.94 135 GLY G CA 1
ATOM 11673 C C . GLY G 1 135 ? 37.915 0.952 135.860 1.00 26.27 135 GLY G C 1
ATOM 11674 O O . GLY G 1 135 ? 37.485 1.738 136.704 1.00 27.67 135 GLY G O 1
ATOM 11675 N N . HIS G 1 136 ? 37.247 -0.142 135.505 1.00 25.55 136 HIS G N 1
ATOM 11676 C CA . HIS G 1 136 ? 35.932 -0.431 136.069 1.00 23.28 136 HIS G CA 1
ATOM 11677 C C . HIS G 1 136 ? 35.921 -0.856 137.531 1.00 21.07 136 HIS G C 1
ATOM 11678 O O . HIS G 1 136 ? 34.860 -0.918 138.157 1.00 18.31 136 HIS G O 1
ATOM 11685 N N . GLY G 1 137 ? 37.095 -1.142 138.076 1.00 18.20 137 GLY G N 1
ATOM 11686 C CA . GLY G 1 137 ? 37.173 -1.560 139.460 1.00 17.13 137 GLY G CA 1
ATOM 11687 C C . GLY G 1 137 ? 36.261 -0.789 140.394 1.00 21.13 137 GLY G C 1
ATOM 11688 O O . GLY G 1 137 ? 35.324 -1.344 140.977 1.00 20.37 137 GLY G O 1
ATOM 11689 N N . GLU G 1 138 ? 36.520 0.506 140.525 1.00 22.71 138 GLU G N 1
ATOM 11690 C CA . GLU G 1 138 ? 35.741 1.337 141.427 1.00 24.78 138 GLU G CA 1
ATOM 11691 C C . GLU G 1 138 ? 34.240 1.343 141.175 1.00 26.34 138 GLU G C 1
ATOM 11692 O O . GLU G 1 138 ? 33.464 0.991 142.067 1.00 29.01 138 GLU G O 1
ATOM 11698 N N . CYS G 1 139 ? 33.825 1.742 139.974 1.00 24.30 139 CYS G N 1
ATOM 11699 C CA . CYS G 1 139 ? 32.398 1.794 139.659 1.00 25.31 139 CYS G CA 1
ATOM 11700 C C . CYS G 1 139 ? 31.719 0.431 139.836 1.00 25.14 139 CYS G C 1
ATOM 11701 O O . CYS G 1 139 ? 30.697 0.336 140.520 1.00 25.51 139 CYS G O 1
ATOM 11704 N N . CYS G 1 140 ? 32.278 -0.617 139.231 1.00 24.68 140 CYS G N 1
ATOM 11705 C CA . CYS G 1 140 ? 31.710 -1.961 139.376 1.00 26.23 140 CYS G CA 1
ATOM 11706 C C . CYS G 1 140 ? 31.607 -2.314 140.857 1.00 28.04 140 CYS G C 1
ATOM 11707 O O . CYS G 1 140 ? 30.604 -2.874 141.306 1.00 29.91 140 CYS G O 1
ATOM 11710 N N . GLY G 1 141 ? 32.652 -1.984 141.611 1.00 26.84 141 GLY G N 1
ATOM 11711 C CA . GLY G 1 141 ? 32.656 -2.278 143.029 1.00 22.44 141 GLY G CA 1
ATOM 11712 C C . GLY G 1 141 ? 31.444 -1.722 143.745 1.00 22.46 141 GLY G C 1
ATOM 11713 O O . GLY G 1 141 ? 30.917 -2.352 144.667 1.00 23.16 141 GLY G O 1
ATOM 11714 N N . ILE G 1 142 ? 30.981 -0.552 143.313 1.00 18.98 142 ILE G N 1
ATOM 11715 C CA . ILE G 1 142 ? 29.842 0.087 143.959 1.00 18.32 142 ILE G CA 1
ATOM 11716 C C . ILE G 1 142 ? 28.499 -0.233 143.329 1.00 21.33 142 ILE G C 1
ATOM 11717 O O . ILE G 1 142 ? 27.500 -0.396 144.037 1.00 24.51 142 ILE G O 1
ATOM 11722 N N . ARG G 1 143 ? 28.463 -0.320 142.005 1.00 20.42 143 ARG G N 1
ATOM 11723 C CA . ARG G 1 143 ? 27.211 -0.618 141.323 1.00 20.56 143 ARG G CA 1
ATOM 11724 C C . ARG G 1 143 ? 26.859 -2.112 141.240 1.00 19.22 143 ARG G C 1
ATOM 11725 O O . ARG G 1 143 ? 25.690 -2.465 141.355 1.00 18.23 143 ARG G O 1
ATOM 11733 N N . LYS G 1 144 ? 27.848 -2.983 141.038 1.00 17.54 144 LYS G N 1
ATOM 11734 C CA . LYS G 1 144 ? 27.576 -4.425 140.940 1.00 21.18 144 LYS G CA 1
ATOM 11735 C C . LYS G 1 144 ? 27.916 -5.206 142.206 1.00 22.68 144 LYS G C 1
ATOM 11736 O O . LYS G 1 144 ? 27.034 -5.766 142.854 1.00 22.01 144 LYS G O 1
ATOM 11742 N N . ILE G 1 145 ? 29.207 -5.238 142.536 1.00 23.39 145 ILE G N 1
ATOM 11743 C CA . ILE G 1 145 ? 29.728 -5.974 143.681 1.00 20.98 145 ILE G CA 1
ATOM 11744 C C . ILE G 1 145 ? 29.123 -5.690 145.038 1.00 23.08 145 ILE G C 1
ATOM 11745 O O . ILE G 1 145 ? 28.605 -6.597 145.680 1.00 23.39 145 ILE G O 1
ATOM 11750 N N . GLU G 1 146 ? 29.194 -4.445 145.493 1.00 26.69 146 GLU G N 1
ATOM 11751 C CA . GLU G 1 146 ? 28.656 -4.126 146.809 1.00 28.72 146 GLU G CA 1
ATOM 11752 C C . GLU G 1 146 ? 27.222 -4.606 146.962 1.00 28.86 146 GLU G C 1
ATOM 11753 O O . GLU G 1 146 ? 26.889 -5.249 147.954 1.00 31.28 146 GLU G O 1
ATOM 11759 N N . PRO G 1 147 ? 26.351 -4.307 145.985 1.00 29.19 147 PRO G N 1
ATOM 11760 C CA . PRO G 1 147 ? 24.967 -4.769 146.123 1.00 29.88 147 PRO G CA 1
ATOM 11761 C C . PRO G 1 147 ? 24.833 -6.292 145.985 1.00 27.99 147 PRO G C 1
ATOM 11762 O O . PRO G 1 147 ? 23.838 -6.874 146.412 1.00 26.86 147 PRO G O 1
ATOM 11766 N N . LEU G 1 148 ? 25.834 -6.935 145.395 1.00 27.08 148 LEU G N 1
ATOM 11767 C CA . LEU G 1 148 ? 25.807 -8.388 145.267 1.00 30.48 148 LEU G CA 1
ATOM 11768 C C . LEU G 1 148 ? 26.078 -8.960 146.657 1.00 32.77 148 LEU G C 1
ATOM 11769 O O . LEU G 1 148 ? 25.319 -9.780 147.172 1.00 32.38 148 LEU G O 1
ATOM 11774 N N . LYS G 1 149 ? 27.169 -8.497 147.258 1.00 36.40 149 LYS G N 1
ATOM 11775 C CA . LYS G 1 149 ? 27.577 -8.939 148.582 1.00 37.93 149 LYS G CA 1
ATOM 11776 C C . LYS G 1 149 ? 26.419 -8.887 149.575 1.00 37.59 149 LYS G C 1
ATOM 11777 O O . LYS G 1 149 ? 26.182 -9.856 150.303 1.00 35.49 149 LYS G O 1
ATOM 11783 N N . ARG G 1 150 ? 25.701 -7.762 149.603 1.00 37.02 150 ARG G N 1
ATOM 11784 C CA . ARG G 1 150 ? 24.573 -7.615 150.522 1.00 36.17 150 ARG G CA 1
ATOM 11785 C C . ARG G 1 150 ? 23.582 -8.747 150.322 1.00 36.12 150 ARG G C 1
ATOM 11786 O O . ARG G 1 150 ? 23.141 -9.369 151.290 1.00 34.02 150 ARG G O 1
ATOM 11794 N N . LYS G 1 151 ? 23.237 -9.005 149.060 1.00 36.52 151 LYS G N 1
ATOM 11795 C CA . LYS G 1 151 ? 22.289 -10.061 148.718 1.00 34.81 151 LYS G CA 1
ATOM 11796 C C . LYS G 1 151 ? 22.776 -11.399 149.229 1.00 35.46 151 LYS G C 1
ATOM 11797 O O . LYS G 1 151 ? 22.160 -11.994 150.110 1.00 38.24 151 LYS G O 1
ATOM 11803 N N . LEU G 1 152 ? 23.889 -11.860 148.670 1.00 34.29 152 LEU G N 1
ATOM 11804 C CA . LEU G 1 152 ? 24.480 -13.136 149.049 1.00 34.88 152 LEU G CA 1
ATOM 11805 C C . LEU G 1 152 ? 24.740 -13.251 150.545 1.00 36.70 152 LEU G C 1
ATOM 11806 O O . LEU G 1 152 ? 24.919 -14.353 151.063 1.00 37.15 152 LEU G O 1
ATOM 11811 N N . ALA G 1 153 ? 24.763 -12.120 151.238 1.00 37.24 153 ALA G N 1
ATOM 11812 C CA . ALA G 1 153 ? 25.011 -12.133 152.672 1.00 38.99 153 ALA G CA 1
ATOM 11813 C C . ALA G 1 153 ? 24.121 -13.163 153.361 1.00 39.46 153 ALA G C 1
ATOM 11814 O O . ALA G 1 153 ? 24.581 -13.922 154.218 1.00 42.17 153 ALA G O 1
ATOM 11816 N N . GLY G 1 154 ? 22.850 -13.191 152.978 1.00 37.74 154 GLY G N 1
ATOM 11817 C CA . GLY G 1 154 ? 21.921 -14.132 153.574 1.00 37.03 154 GLY G CA 1
ATOM 11818 C C . GLY G 1 154 ? 21.409 -15.114 152.543 1.00 38.38 154 GLY G C 1
ATOM 11819 O O . GLY G 1 154 ? 20.227 -15.114 152.196 1.00 38.77 154 GLY G O 1
ATOM 11820 N N . VAL G 1 155 ? 22.313 -15.954 152.053 1.00 36.98 155 VAL G N 1
ATOM 11821 C CA . VAL G 1 155 ? 21.986 -16.952 151.048 1.00 33.44 155 VAL G CA 1
ATOM 11822 C C . VAL G 1 155 ? 22.920 -18.131 151.246 1.00 35.12 155 VAL G C 1
ATOM 11823 O O . VAL G 1 155 ? 24.092 -17.941 151.556 1.00 37.44 155 VAL G O 1
ATOM 11827 N N . ARG G 1 156 ? 22.415 -19.347 151.066 1.00 36.11 156 ARG G N 1
ATOM 11828 C CA . ARG G 1 156 ? 23.252 -20.527 151.245 1.00 36.50 156 ARG G CA 1
ATOM 11829 C C . ARG G 1 156 ? 24.055 -20.866 149.995 1.00 35.62 156 ARG G C 1
ATOM 11830 O O . ARG G 1 156 ? 25.237 -21.226 150.081 1.00 36.04 156 ARG G O 1
ATOM 11838 N N . ALA G 1 157 ? 23.422 -20.752 148.832 1.00 31.61 157 ALA G N 1
ATOM 11839 C CA . ALA G 1 157 ? 24.107 -21.062 147.582 1.00 28.06 157 ALA G CA 1
ATOM 11840 C C . ALA G 1 157 ? 23.518 -20.287 146.417 1.00 26.24 157 ALA G C 1
ATOM 11841 O O . ALA G 1 157 ? 22.403 -19.783 146.504 1.00 26.60 157 ALA G O 1
ATOM 11843 N N . TRP G 1 158 ? 24.277 -20.185 145.331 1.00 24.80 158 TRP G N 1
ATOM 11844 C CA . TRP G 1 158 ? 23.815 -19.479 144.143 1.00 25.30 158 TRP G CA 1
ATOM 11845 C C . TRP G 1 158 ? 24.532 -20.023 142.931 1.00 24.91 158 TRP G C 1
ATOM 11846 O O . TRP G 1 158 ? 25.481 -20.801 143.067 1.00 22.27 158 TRP G O 1
ATOM 11857 N N . ALA G 1 159 ? 24.079 -19.621 141.747 1.00 23.66 159 ALA G N 1
ATOM 11858 C CA . ALA G 1 159 ? 24.695 -20.090 140.514 1.00 25.62 159 ALA G CA 1
ATOM 11859 C C . ALA G 1 159 ? 24.763 -18.995 139.460 1.00 25.42 159 ALA G C 1
ATOM 11860 O O . ALA G 1 159 ? 23.957 -18.069 139.471 1.00 28.14 159 ALA G O 1
ATOM 11862 N N . THR G 1 160 ? 25.723 -19.106 138.547 1.00 22.06 160 THR G N 1
ATOM 11863 C CA . THR G 1 160 ? 25.872 -18.116 137.490 1.00 21.47 160 THR G CA 1
ATOM 11864 C C . THR G 1 160 ? 26.043 -18.812 136.147 1.00 21.95 160 THR G C 1
ATOM 11865 O O . THR G 1 160 ? 26.213 -20.030 136.090 1.00 23.56 160 THR G O 1
ATOM 11869 N N . GLY G 1 161 ? 26.005 -18.035 135.069 1.00 21.50 161 GLY G N 1
ATOM 11870 C CA . GLY G 1 161 ? 26.138 -18.607 133.742 1.00 20.34 161 GLY G CA 1
ATOM 11871 C C . GLY G 1 161 ? 27.543 -18.514 133.200 1.00 19.85 161 GLY G C 1
ATOM 11872 O O . GLY G 1 161 ? 27.788 -18.703 132.008 1.00 20.65 161 GLY G O 1
ATOM 11873 N N . GLN G 1 162 ? 28.479 -18.225 134.088 1.00 22.11 162 GLN G N 1
ATOM 11874 C CA . GLN G 1 162 ? 29.876 -18.098 133.704 1.00 23.87 162 GLN G CA 1
ATOM 11875 C C . GLN G 1 162 ? 30.388 -19.399 133.098 1.00 23.14 162 GLN G C 1
ATOM 11876 O O . GLN G 1 162 ? 30.156 -20.471 133.649 1.00 19.45 162 GLN G O 1
ATOM 11882 N N . ARG G 1 163 ? 31.082 -19.296 131.966 1.00 26.51 163 ARG G N 1
ATOM 11883 C CA . ARG G 1 163 ? 31.609 -20.471 131.267 1.00 28.70 163 ARG G CA 1
ATOM 11884 C C . ARG G 1 163 ? 33.073 -20.305 130.850 1.00 30.87 163 ARG G C 1
ATOM 11885 O O . ARG G 1 163 ? 33.479 -19.224 130.413 1.00 31.28 163 ARG G O 1
ATOM 11893 N N . ARG G 1 164 ? 33.853 -21.379 130.972 1.00 31.84 164 ARG G N 1
ATOM 11894 C CA . ARG G 1 164 ? 35.264 -21.361 130.585 1.00 34.71 164 ARG G CA 1
ATOM 11895 C C . ARG G 1 164 ? 35.398 -20.624 129.262 1.00 35.42 164 ARG G C 1
ATOM 11896 O O . ARG G 1 164 ? 36.322 -19.844 129.039 1.00 36.59 164 ARG G O 1
ATOM 11904 N N . ASP G 1 165 ? 34.449 -20.905 128.386 1.00 35.97 165 ASP G N 1
ATOM 11905 C CA . ASP G 1 165 ? 34.379 -20.333 127.057 1.00 36.13 165 ASP G CA 1
ATOM 11906 C C . ASP G 1 165 ? 34.484 -18.799 126.983 1.00 37.41 165 ASP G C 1
ATOM 11907 O O . ASP G 1 165 ? 35.037 -18.250 126.024 1.00 33.43 165 ASP G O 1
ATOM 11912 N N . GLN G 1 166 ? 33.951 -18.121 127.998 1.00 38.07 166 GLN G N 1
ATOM 11913 C CA . GLN G 1 166 ? 33.903 -16.660 128.043 1.00 40.46 166 GLN G CA 1
ATOM 11914 C C . GLN G 1 166 ? 35.191 -15.852 128.172 1.00 44.98 166 GLN G C 1
ATOM 11915 O O . GLN G 1 166 ? 35.202 -14.654 127.883 1.00 44.94 166 GLN G O 1
ATOM 11921 N N . SER G 1 167 ? 36.263 -16.490 128.620 1.00 50.05 167 SER G N 1
ATOM 11922 C CA . SER G 1 167 ? 37.547 -15.815 128.741 1.00 54.55 167 SER G CA 1
ATOM 11923 C C . SER G 1 167 ? 38.466 -16.583 127.804 1.00 60.33 167 SER G C 1
ATOM 11924 O O . SER G 1 167 ? 38.253 -17.770 127.563 1.00 59.84 167 SER G O 1
ATOM 11927 N N . PRO G 1 168 ? 39.491 -15.918 127.248 1.00 66.71 168 PRO G N 1
ATOM 11928 C CA . PRO G 1 168 ? 40.391 -16.639 126.343 1.00 70.47 168 PRO G CA 1
ATOM 11929 C C . PRO G 1 168 ? 41.190 -17.734 127.065 1.00 74.67 168 PRO G C 1
ATOM 11930 O O . PRO G 1 168 ? 42.399 -17.865 126.874 1.00 74.59 168 PRO G O 1
ATOM 11934 N N . GLY G 1 169 ? 40.497 -18.516 127.892 1.00 78.92 169 GLY G N 1
ATOM 11935 C CA . GLY G 1 169 ? 41.131 -19.592 128.635 1.00 83.24 169 GLY G CA 1
ATOM 11936 C C . GLY G 1 169 ? 42.384 -19.157 129.372 1.00 85.50 169 GLY G C 1
ATOM 11937 O O . GLY G 1 169 ? 43.472 -19.676 129.107 1.00 86.04 169 GLY G O 1
ATOM 11938 N N . THR G 1 170 ? 42.229 -18.217 130.306 1.00 86.94 170 THR G N 1
ATOM 11939 C CA . THR G 1 170 ? 43.352 -17.687 131.080 1.00 86.55 170 THR G CA 1
ATOM 11940 C C . THR G 1 170 ? 43.792 -18.607 132.229 1.00 87.22 170 THR G C 1
ATOM 11941 O O . THR G 1 170 ? 43.494 -19.806 132.233 1.00 87.48 170 THR G O 1
ATOM 11945 N N . ARG G 1 171 ? 44.499 -18.024 133.197 1.00 87.05 171 ARG G N 1
ATOM 11946 C CA . ARG G 1 171 ? 45.031 -18.740 134.358 1.00 85.21 171 ARG G CA 1
ATOM 11947 C C . ARG G 1 171 ? 44.017 -19.412 135.284 1.00 83.10 171 ARG G C 1
ATOM 11948 O O . ARG G 1 171 ? 44.345 -20.395 135.947 1.00 83.31 171 ARG G O 1
ATOM 11956 N N . SER G 1 172 ? 42.799 -18.886 135.347 1.00 80.79 172 SER G N 1
ATOM 11957 C CA . SER G 1 172 ? 41.776 -19.481 136.205 1.00 78.54 172 SER G CA 1
ATOM 11958 C C . SER G 1 172 ? 40.539 -19.900 135.414 1.00 76.46 172 SER G C 1
ATOM 11959 O O . SER G 1 172 ? 39.976 -19.107 134.652 1.00 77.21 172 SER G O 1
ATOM 11962 N N . GLN G 1 173 ? 40.127 -21.156 135.594 1.00 71.26 173 GLN G N 1
ATOM 11963 C CA . GLN G 1 173 ? 38.956 -21.681 134.903 1.00 65.69 173 GLN G CA 1
ATOM 11964 C C . GLN G 1 173 ? 37.783 -21.831 135.858 1.00 60.37 173 GLN G C 1
ATOM 11965 O O . GLN G 1 173 ? 37.954 -21.828 137.079 1.00 57.73 173 GLN G O 1
ATOM 11971 N N . VAL G 1 174 ? 36.592 -21.965 135.284 1.00 54.70 174 VAL G N 1
ATOM 11972 C CA . VAL G 1 174 ? 35.366 -22.076 136.059 1.00 48.09 174 VAL G CA 1
ATOM 11973 C C . VAL G 1 174 ? 35.109 -23.469 136.596 1.00 45.08 174 VAL G C 1
ATOM 11974 O O . VAL G 1 174 ? 35.156 -24.451 135.860 1.00 44.01 174 VAL G O 1
ATOM 11978 N N . ALA G 1 175 ? 34.832 -23.542 137.889 1.00 41.45 175 ALA G N 1
ATOM 11979 C CA . ALA G 1 175 ? 34.538 -24.808 138.534 1.00 38.20 175 ALA G CA 1
ATOM 11980 C C . ALA G 1 175 ? 33.021 -24.923 138.553 1.00 36.65 175 ALA G C 1
ATOM 11981 O O . ALA G 1 175 ? 32.335 -23.959 138.903 1.00 35.87 175 ALA G O 1
ATOM 11983 N N . VAL G 1 176 ? 32.494 -26.083 138.170 1.00 32.66 176 VAL G N 1
ATOM 11984 C CA . VAL G 1 176 ? 31.051 -26.270 138.165 1.00 30.31 176 VAL G CA 1
ATOM 11985 C C . VAL G 1 176 ? 30.493 -26.032 139.554 1.00 29.71 176 VAL G C 1
ATOM 11986 O O . VAL G 1 176 ? 29.399 -25.491 139.697 1.00 29.18 176 VAL G O 1
ATOM 11990 N N . LEU G 1 177 ? 31.250 -26.435 140.575 1.00 29.28 177 LEU G N 1
ATOM 11991 C CA . LEU G 1 177 ? 30.847 -26.246 141.971 1.00 29.47 177 LEU G CA 1
ATOM 11992 C C . LEU G 1 177 ? 32.071 -25.757 142.734 1.00 31.12 177 LEU G C 1
ATOM 11993 O O . LEU G 1 177 ? 33.152 -26.333 142.610 1.00 33.49 177 LEU G O 1
ATOM 11998 N N . GLU G 1 178 ? 31.911 -24.701 143.525 1.00 32.73 178 GLU G N 1
ATOM 11999 C CA . GLU G 1 178 ? 33.040 -24.162 144.278 1.00 31.65 178 GLU G CA 1
ATOM 12000 C C . GLU G 1 178 ? 32.583 -23.389 145.501 1.00 32.08 178 GLU G C 1
ATOM 12001 O O . GLU G 1 178 ? 31.401 -23.061 145.645 1.00 29.76 178 GLU G O 1
ATOM 12007 N N . ILE G 1 179 ? 33.531 -23.109 146.387 1.00 34.23 179 ILE G N 1
ATOM 12008 C CA . ILE G 1 179 ? 33.243 -22.328 147.577 1.00 38.40 179 ILE G CA 1
ATOM 12009 C C . ILE G 1 179 ? 33.447 -20.896 147.111 1.00 40.43 179 ILE G C 1
ATOM 12010 O O . ILE G 1 179 ? 34.450 -20.602 146.461 1.00 43.43 179 ILE G O 1
ATOM 12015 N N . ASP G 1 180 ? 32.501 -20.012 147.410 1.00 41.56 180 ASP G N 1
ATOM 12016 C CA . ASP G 1 180 ? 32.639 -18.620 146.994 1.00 43.29 180 ASP G CA 1
ATOM 12017 C C . ASP G 1 180 ? 33.533 -17.898 147.999 1.00 42.82 180 ASP G C 1
ATOM 12018 O O . ASP G 1 180 ? 33.075 -17.451 149.054 1.00 41.80 180 ASP G O 1
ATOM 12023 N N . GLY G 1 181 ? 34.815 -17.796 147.666 1.00 42.15 181 GLY G N 1
ATOM 12024 C CA . GLY G 1 181 ? 35.755 -17.147 148.558 1.00 44.38 181 GLY G CA 1
ATOM 12025 C C . GLY G 1 181 ? 35.545 -15.652 148.653 1.00 45.17 181 GLY G C 1
ATOM 12026 O O . GLY G 1 181 ? 35.814 -15.038 149.690 1.00 44.57 181 GLY G O 1
ATOM 12027 N N . ALA G 1 182 ? 35.058 -15.063 147.569 1.00 44.31 182 ALA G N 1
ATOM 12028 C CA . ALA G 1 182 ? 34.820 -13.632 147.537 1.00 43.96 182 ALA G CA 1
ATOM 12029 C C . ALA G 1 182 ? 33.784 -13.157 148.549 1.00 45.39 182 ALA G C 1
ATOM 12030 O O . ALA G 1 182 ? 33.926 -12.068 149.107 1.00 47.56 182 ALA G O 1
ATOM 12032 N N . PHE G 1 183 ? 32.757 -13.968 148.805 1.00 45.86 183 PHE G N 1
ATOM 12033 C CA . PHE G 1 183 ? 31.694 -13.560 149.731 1.00 46.48 183 PHE G CA 1
ATOM 12034 C C . PHE G 1 183 ? 31.364 -14.489 150.897 1.00 46.89 183 PHE G C 1
ATOM 12035 O O . PHE G 1 183 ? 30.282 -14.386 151.471 1.00 47.18 183 PHE G O 1
ATOM 12043 N N . SER G 1 184 ? 32.266 -15.393 151.258 1.00 48.31 184 SER G N 1
ATOM 12044 C CA . SER G 1 184 ? 31.974 -16.286 152.374 1.00 50.41 184 SER G CA 1
ATOM 12045 C C . SER G 1 184 ? 33.143 -16.386 153.339 1.00 52.36 184 SER G C 1
ATOM 12046 O O . SER G 1 184 ? 34.249 -16.770 152.956 1.00 53.55 184 SER G O 1
ATOM 12049 N N . THR G 1 185 ? 32.894 -16.025 154.594 1.00 54.85 185 THR G N 1
ATOM 12050 C CA . THR G 1 185 ? 33.924 -16.092 155.624 1.00 57.67 185 THR G CA 1
ATOM 12051 C C . THR G 1 185 ? 34.283 -17.557 155.870 1.00 58.75 185 THR G C 1
ATOM 12052 O O . THR G 1 185 ? 33.427 -18.441 155.776 1.00 58.58 185 THR G O 1
ATOM 12056 N N . PRO G 1 186 ? 35.556 -17.834 156.183 1.00 59.35 186 PRO G N 1
ATOM 12057 C CA . PRO G 1 186 ? 35.978 -19.213 156.437 1.00 60.15 186 PRO G CA 1
ATOM 12058 C C . PRO G 1 186 ? 34.943 -19.988 157.257 1.00 59.68 186 PRO G C 1
ATOM 12059 O O . PRO G 1 186 ? 34.501 -21.061 156.857 1.00 59.90 186 PRO G O 1
ATOM 12063 N N . GLU G 1 187 ? 34.551 -19.428 158.396 1.00 59.88 187 GLU G N 1
ATOM 12064 C CA . GLU G 1 187 ? 33.565 -20.063 159.264 1.00 61.91 187 GLU G CA 1
ATOM 12065 C C . GLU G 1 187 ? 32.216 -20.298 158.585 1.00 60.64 187 GLU G C 1
ATOM 12066 O O . GLU G 1 187 ? 31.712 -21.421 158.589 1.00 60.14 187 GLU G O 1
ATOM 12072 N N . LYS G 1 188 ? 31.635 -19.243 158.014 1.00 58.99 188 LYS G N 1
ATOM 12073 C CA . LYS G 1 188 ? 30.343 -19.337 157.325 1.00 57.33 188 LYS G CA 1
ATOM 12074 C C . LYS G 1 188 ? 30.509 -19.339 155.811 1.00 56.20 188 LYS G C 1
ATOM 12075 O O . LYS G 1 188 ? 30.559 -18.281 155.185 1.00 56.90 188 LYS G O 1
ATOM 12081 N N . PRO G 1 189 ? 30.577 -20.534 155.197 1.00 54.06 189 PRO G N 1
ATOM 12082 C CA . PRO G 1 189 ? 30.742 -20.646 153.748 1.00 51.02 189 PRO G CA 1
ATOM 12083 C C . PRO G 1 189 ? 29.485 -20.369 152.925 1.00 47.73 189 PRO G C 1
ATOM 12084 O O . PRO G 1 189 ? 28.368 -20.360 153.445 1.00 45.95 189 PRO G O 1
ATOM 12088 N N . LEU G 1 190 ? 29.708 -20.145 151.633 1.00 43.53 190 LEU G N 1
ATOM 12089 C CA . LEU G 1 190 ? 28.670 -19.878 150.640 1.00 38.36 190 LEU G CA 1
ATOM 12090 C C . LEU G 1 190 ? 29.085 -20.677 149.412 1.00 35.72 190 LEU G C 1
ATOM 12091 O O . LEU G 1 190 ? 30.251 -20.623 149.009 1.00 36.18 190 LEU G O 1
ATOM 12096 N N . TYR G 1 191 ? 28.156 -21.413 148.809 1.00 30.63 191 TYR G N 1
ATOM 12097 C CA . TYR G 1 191 ? 28.522 -22.218 147.647 1.00 27.25 191 TYR G CA 1
ATOM 12098 C C . TYR G 1 191 ? 28.057 -21.627 146.325 1.00 25.49 191 TYR G C 1
ATOM 12099 O O . TYR G 1 191 ? 26.971 -21.057 146.223 1.00 26.31 191 TYR G O 1
ATOM 12108 N N . LYS G 1 192 ? 28.893 -21.772 145.308 1.00 23.10 192 LYS G N 1
ATOM 12109 C CA . LYS G 1 192 ? 28.595 -21.202 144.006 1.00 24.83 192 LYS G CA 1
ATOM 12110 C C . LYS G 1 192 ? 28.653 -22.230 142.891 1.00 23.94 192 LYS G C 1
ATOM 12111 O O . LYS G 1 192 ? 29.693 -22.844 142.655 1.00 24.38 192 LYS G O 1
ATOM 12117 N N . PHE G 1 193 ? 27.531 -22.407 142.203 1.00 24.06 193 PHE G N 1
ATOM 12118 C CA . PHE G 1 193 ? 27.452 -23.353 141.095 1.00 25.58 193 PHE G CA 1
ATOM 12119 C C . PHE G 1 193 ? 27.573 -22.631 139.759 1.00 26.23 193 PHE G C 1
ATOM 12120 O O . PHE G 1 193 ? 27.003 -21.556 139.571 1.00 29.00 193 PHE G O 1
ATOM 12128 N N . ASN G 1 194 ? 28.314 -23.218 138.830 1.00 25.27 194 ASN G N 1
ATOM 12129 C CA . ASN G 1 194 ? 28.451 -22.628 137.506 1.00 28.24 194 ASN G CA 1
ATOM 12130 C C . ASN G 1 194 ? 28.122 -23.713 136.484 1.00 29.27 194 ASN G C 1
ATOM 12131 O O . ASN G 1 194 ? 28.998 -24.202 135.770 1.00 30.92 194 ASN G O 1
ATOM 12136 N N . PRO G 1 195 ? 26.840 -24.102 136.412 1.00 26.91 195 PRO G N 1
ATOM 12137 C CA . PRO G 1 195 ? 26.312 -25.124 135.512 1.00 28.48 195 PRO G CA 1
ATOM 12138 C C . PRO G 1 195 ? 26.856 -25.090 134.096 1.00 32.13 195 PRO G C 1
ATOM 12139 O O . PRO G 1 195 ? 27.302 -26.114 133.573 1.00 35.69 195 PRO G O 1
ATOM 12143 N N . LEU G 1 196 ? 26.822 -23.913 133.479 1.00 32.89 196 LEU G N 1
ATOM 12144 C CA . LEU G 1 196 ? 27.274 -23.748 132.100 1.00 31.71 196 LEU G CA 1
ATOM 12145 C C . LEU G 1 196 ? 28.783 -23.742 131.949 1.00 31.67 196 LEU G C 1
ATOM 12146 O O . LEU G 1 196 ? 29.298 -23.564 130.846 1.00 34.39 196 LEU G O 1
ATOM 12151 N N . SER G 1 197 ? 29.493 -23.932 133.053 1.00 30.13 197 SER G N 1
ATOM 12152 C CA . SER G 1 197 ? 30.949 -23.939 133.022 1.00 28.95 197 SER G CA 1
ATOM 12153 C C . SER G 1 197 ? 31.533 -24.531 131.744 1.00 28.84 197 SER G C 1
ATOM 12154 O O . SER G 1 197 ? 32.307 -23.883 131.045 1.00 28.42 197 SER G O 1
ATOM 12157 N N . SER G 1 198 ? 31.143 -25.758 131.428 1.00 30.15 198 SER G N 1
ATOM 12158 C CA . SER G 1 198 ? 31.674 -26.423 130.249 1.00 32.80 198 SER G CA 1
ATOM 12159 C C . SER G 1 198 ? 30.919 -26.206 128.936 1.00 32.72 198 SER G C 1
ATOM 12160 O O . SER G 1 198 ? 31.427 -26.546 127.864 1.00 33.32 198 SER G O 1
ATOM 12163 N N . MET G 1 199 ? 29.718 -25.641 129.003 1.00 31.11 199 MET G N 1
ATOM 12164 C CA . MET G 1 199 ? 28.932 -25.414 127.795 1.00 31.02 199 MET G CA 1
ATOM 12165 C C . MET G 1 199 ? 29.498 -24.263 126.969 1.00 32.06 199 MET G C 1
ATOM 12166 O O . MET G 1 199 ? 29.590 -23.136 127.452 1.00 33.91 199 MET G O 1
ATOM 12171 N N . THR G 1 200 ? 29.874 -24.545 125.723 1.00 31.27 200 THR G N 1
ATOM 12172 C CA . THR G 1 200 ? 30.446 -23.521 124.846 1.00 31.10 200 THR G CA 1
ATOM 12173 C C . THR G 1 200 ? 29.407 -22.527 124.329 1.00 31.79 200 THR G C 1
ATOM 12174 O O . THR G 1 200 ? 28.208 -22.771 124.427 1.00 33.54 200 THR G O 1
ATOM 12178 N N . SER G 1 201 ? 29.883 -21.411 123.779 1.00 30.55 201 SER G N 1
ATOM 12179 C CA . SER G 1 201 ? 29.026 -20.365 123.227 1.00 30.68 201 SER G CA 1
ATOM 12180 C C . SER G 1 201 ? 28.111 -20.977 122.175 1.00 32.98 201 SER G C 1
ATOM 12181 O O . SER G 1 201 ? 26.887 -20.839 122.230 1.00 31.76 201 SER G O 1
ATOM 12184 N N . GLU G 1 202 ? 28.724 -21.657 121.216 1.00 34.91 202 GLU G N 1
ATOM 12185 C CA . GLU G 1 202 ? 27.989 -22.300 120.143 1.00 38.74 202 GLU G CA 1
ATOM 12186 C C . GLU G 1 202 ? 26.866 -23.177 120.672 1.00 38.85 202 GLU G C 1
ATOM 12187 O O . GLU G 1 202 ? 25.755 -23.159 120.143 1.00 40.85 202 GLU G O 1
ATOM 12193 N N . GLU G 1 203 ? 27.157 -23.953 121.708 1.00 36.71 203 GLU G N 1
ATOM 12194 C CA . GLU G 1 203 ? 26.143 -24.814 122.295 1.00 35.60 203 GLU G CA 1
ATOM 12195 C C . GLU G 1 203 ? 25.060 -23.942 122.917 1.00 35.08 203 GLU G C 1
ATOM 12196 O O . GLU G 1 203 ? 23.868 -24.202 122.749 1.00 38.22 203 GLU G O 1
ATOM 12202 N N . VAL G 1 204 ? 25.483 -22.896 123.622 1.00 31.64 204 VAL G N 1
ATOM 12203 C CA . VAL G 1 204 ? 24.557 -21.980 124.269 1.00 25.74 204 VAL G CA 1
ATOM 12204 C C . VAL G 1 204 ? 23.555 -21.432 123.259 1.00 25.68 204 VAL G C 1
ATOM 12205 O O . VAL G 1 204 ? 22.342 -21.487 123.475 1.00 22.05 204 VAL G O 1
ATOM 12209 N N . TRP G 1 205 ? 24.054 -20.910 122.148 1.00 25.29 205 TRP G N 1
ATOM 12210 C CA . TRP G 1 205 ? 23.151 -20.352 121.162 1.00 29.05 205 TRP G CA 1
ATOM 12211 C C . TRP G 1 205 ? 22.316 -21.397 120.445 1.00 30.40 205 TRP G C 1
ATOM 12212 O O . TRP G 1 205 ? 21.215 -21.106 119.974 1.00 32.61 205 TRP G O 1
ATOM 12223 N N . GLY G 1 206 ? 22.824 -22.621 120.380 1.00 30.13 206 GLY G N 1
ATOM 12224 C CA . GLY G 1 206 ? 22.050 -23.673 119.759 1.00 26.02 206 GLY G CA 1
ATOM 12225 C C . GLY G 1 206 ? 20.830 -23.820 120.646 1.00 24.06 206 GLY G C 1
ATOM 12226 O O . GLY G 1 206 ? 19.692 -23.720 120.191 1.00 23.77 206 GLY G O 1
ATOM 12227 N N . TYR G 1 207 ? 21.077 -24.022 121.933 1.00 20.83 207 TYR G N 1
ATOM 12228 C CA . TYR G 1 207 ? 20.004 -24.183 122.902 1.00 21.86 207 TYR G CA 1
ATOM 12229 C C . TYR G 1 207 ? 19.001 -23.053 122.733 1.00 24.31 207 TYR G C 1
ATOM 12230 O O . TYR G 1 207 ? 17.814 -23.299 122.530 1.00 25.75 207 TYR G O 1
ATOM 12239 N N . ILE G 1 208 ? 19.492 -21.816 122.799 1.00 27.51 208 ILE G N 1
ATOM 12240 C CA . ILE G 1 208 ? 18.654 -20.629 122.661 1.00 28.99 208 ILE G CA 1
ATOM 12241 C C . ILE G 1 208 ? 17.803 -20.684 121.394 1.00 31.61 208 ILE G C 1
ATOM 12242 O O . ILE G 1 208 ? 16.578 -20.514 121.444 1.00 31.48 208 ILE G O 1
ATOM 12247 N N . ARG G 1 209 ? 18.457 -20.920 120.262 1.00 31.96 209 ARG G N 1
ATOM 12248 C CA . ARG G 1 209 ? 17.762 -20.981 118.981 1.00 35.63 209 ARG G CA 1
ATOM 12249 C C . ARG G 1 209 ? 16.866 -22.209 118.842 1.00 38.46 209 ARG G C 1
ATOM 12250 O O . ARG G 1 209 ? 15.753 -22.111 118.328 1.00 37.83 209 ARG G O 1
ATOM 12258 N N . MET G 1 210 ? 17.346 -23.361 119.302 1.00 42.06 210 MET G N 1
ATOM 12259 C CA . MET G 1 210 ? 16.570 -24.593 119.208 1.00 42.49 210 MET G CA 1
ATOM 12260 C C . MET G 1 210 ? 15.267 -24.530 119.983 1.00 40.58 210 MET G C 1
ATOM 12261 O O . MET G 1 210 ? 14.205 -24.841 119.445 1.00 42.47 210 MET G O 1
ATOM 12266 N N . LEU G 1 211 ? 15.337 -24.126 121.245 1.00 37.10 211 LEU G N 1
ATOM 12267 C CA . LEU G 1 211 ? 14.134 -24.056 122.057 1.00 34.03 211 LEU G CA 1
ATOM 12268 C C . LEU G 1 211 ? 13.450 -22.710 121.922 1.00 32.20 211 LEU G C 1
ATOM 12269 O O . LEU G 1 211 ? 12.572 -22.365 122.704 1.00 30.68 211 LEU G O 1
ATOM 12274 N N . GLU G 1 212 ? 13.860 -21.949 120.920 1.00 32.99 212 GLU G N 1
ATOM 12275 C CA . GLU G 1 212 ? 13.277 -20.643 120.681 1.00 35.91 212 GLU G CA 1
ATOM 12276 C C . GLU G 1 212 ? 13.165 -19.793 121.949 1.00 36.67 212 GLU G C 1
ATOM 12277 O O . GLU G 1 212 ? 12.147 -19.136 122.169 1.00 36.17 212 GLU G O 1
ATOM 12283 N N . LEU G 1 213 ? 14.209 -19.811 122.778 1.00 35.02 213 LEU G N 1
ATOM 12284 C CA . LEU G 1 213 ? 14.230 -19.026 124.011 1.00 31.87 213 LEU G CA 1
ATOM 12285 C C . LEU G 1 213 ? 14.301 -17.532 123.682 1.00 30.54 213 LEU G C 1
ATOM 12286 O O . LEU G 1 213 ? 14.703 -17.152 122.580 1.00 30.11 213 LEU G O 1
ATOM 12291 N N . PRO G 1 214 ? 13.895 -16.665 124.625 1.00 28.22 214 PRO G N 1
ATOM 12292 C CA . PRO G 1 214 ? 13.948 -15.221 124.380 1.00 29.22 214 PRO G CA 1
ATOM 12293 C C . PRO G 1 214 ? 15.369 -14.753 124.684 1.00 30.39 214 PRO G C 1
ATOM 12294 O O . PRO G 1 214 ? 15.988 -15.235 125.633 1.00 32.35 214 PRO G O 1
ATOM 12298 N N . TYR G 1 215 ? 15.894 -13.835 123.879 1.00 29.31 215 TYR G N 1
ATOM 12299 C CA . TYR G 1 215 ? 17.243 -13.336 124.105 1.00 29.65 215 TYR G CA 1
ATOM 12300 C C . TYR G 1 215 ? 17.324 -11.828 123.944 1.00 29.94 215 TYR G C 1
ATOM 12301 O O . TYR G 1 215 ? 16.497 -11.216 123.268 1.00 30.93 215 TYR G O 1
ATOM 12310 N N . ASN G 1 216 ? 18.338 -11.245 124.575 1.00 29.03 216 ASN G N 1
ATOM 12311 C CA . ASN G 1 216 ? 18.583 -9.811 124.532 1.00 26.01 216 ASN G CA 1
ATOM 12312 C C . ASN G 1 216 ? 18.679 -9.337 123.081 1.00 25.30 216 ASN G C 1
ATOM 12313 O O . ASN G 1 216 ? 19.304 -9.987 122.251 1.00 26.00 216 ASN G O 1
ATOM 12318 N N . SER G 1 217 ? 18.060 -8.198 122.786 1.00 25.29 217 SER G N 1
ATOM 12319 C CA . SER G 1 217 ? 18.050 -7.634 121.440 1.00 22.11 217 SER G CA 1
ATOM 12320 C C . SER G 1 217 ? 19.453 -7.324 120.946 1.00 23.47 217 SER G C 1
ATOM 12321 O O . SER G 1 217 ? 19.763 -7.507 119.769 1.00 24.17 217 SER G O 1
ATOM 12324 N N . LEU G 1 218 ? 20.302 -6.845 121.845 1.00 20.44 218 LEU G N 1
ATOM 12325 C CA . LEU G 1 218 ? 21.657 -6.487 121.463 1.00 23.44 218 LEU G CA 1
ATOM 12326 C C . LEU G 1 218 ? 22.363 -7.592 120.686 1.00 24.71 218 LEU G C 1
ATOM 12327 O O . LEU G 1 218 ? 23.206 -7.308 119.828 1.00 22.99 218 LEU G O 1
ATOM 12332 N N . HIS G 1 219 ? 22.008 -8.846 120.967 1.00 26.24 219 HIS G N 1
ATOM 12333 C CA . HIS G 1 219 ? 22.623 -9.991 120.287 1.00 26.66 219 HIS G CA 1
ATOM 12334 C C . HIS G 1 219 ? 22.400 -9.980 118.780 1.00 27.47 219 HIS G C 1
ATOM 12335 O O . HIS G 1 219 ? 23.105 -10.653 118.029 1.00 30.09 219 HIS G O 1
ATOM 12342 N N . GLU G 1 220 ? 21.421 -9.204 118.341 1.00 28.36 220 GLU G N 1
ATOM 12343 C CA . GLU G 1 220 ? 21.132 -9.085 116.927 1.00 30.33 220 GLU G CA 1
ATOM 12344 C C . GLU G 1 220 ? 21.896 -7.880 116.370 1.00 33.43 220 GLU G C 1
ATOM 12345 O O . GLU G 1 220 ? 21.880 -7.640 115.165 1.00 37.96 220 GLU G O 1
ATOM 12351 N N . ARG G 1 221 ? 22.570 -7.126 117.239 1.00 32.34 221 ARG G N 1
ATOM 12352 C CA . ARG G 1 221 ? 23.300 -5.938 116.798 1.00 29.14 221 ARG G CA 1
ATOM 12353 C C . ARG G 1 221 ? 24.814 -6.069 116.879 1.00 28.59 221 ARG G C 1
ATOM 12354 O O . ARG G 1 221 ? 25.534 -5.081 116.713 1.00 26.77 221 ARG G O 1
ATOM 12362 N N . GLY G 1 222 ? 25.302 -7.276 117.148 1.00 27.96 222 GLY G N 1
ATOM 12363 C CA . GLY G 1 222 ? 26.739 -7.475 117.216 1.00 25.04 222 GLY G CA 1
ATOM 12364 C C . GLY G 1 222 ? 27.300 -7.765 118.595 1.00 23.32 222 GLY G C 1
ATOM 12365 O O . GLY G 1 222 ? 28.492 -8.042 118.751 1.00 23.07 222 GLY G O 1
ATOM 12366 N N . TYR G 1 223 ? 26.450 -7.702 119.605 1.00 21.06 223 TYR G N 1
ATOM 12367 C CA . TYR G 1 223 ? 26.906 -7.970 120.953 1.00 24.94 223 TYR G CA 1
ATOM 12368 C C . TYR G 1 223 ? 26.887 -9.458 121.257 1.00 25.33 223 TYR G C 1
ATOM 12369 O O . TYR G 1 223 ? 25.900 -10.140 120.987 1.00 28.47 223 TYR G O 1
ATOM 12378 N N . ILE G 1 224 ? 27.989 -9.963 121.801 1.00 24.86 224 ILE G N 1
ATOM 12379 C CA . ILE G 1 224 ? 28.057 -11.358 122.207 1.00 23.41 224 ILE G CA 1
ATOM 12380 C C . ILE G 1 224 ? 28.066 -11.273 123.725 1.00 24.30 224 ILE G C 1
ATOM 12381 O O . ILE G 1 224 ? 27.173 -11.798 124.384 1.00 23.96 224 ILE G O 1
ATOM 12386 N N . SER G 1 225 ? 29.062 -10.580 124.271 1.00 27.66 225 SER G N 1
ATOM 12387 C CA . SER G 1 225 ? 29.154 -10.374 125.719 1.00 29.27 225 SER G CA 1
ATOM 12388 C C . SER G 1 225 ? 28.348 -9.110 126.035 1.00 26.58 225 SER G C 1
ATOM 12389 O O . SER G 1 225 ? 28.407 -8.139 125.282 1.00 29.12 225 SER G O 1
ATOM 12392 N N . ILE G 1 226 ? 27.607 -9.114 127.138 1.00 22.56 226 ILE G N 1
ATOM 12393 C CA . ILE G 1 226 ? 26.774 -7.967 127.479 1.00 19.42 226 ILE G CA 1
ATOM 12394 C C . ILE G 1 226 ? 26.872 -7.457 128.898 1.00 21.89 226 ILE G C 1
ATOM 12395 O O . ILE G 1 226 ? 26.360 -8.083 129.820 1.00 23.65 226 ILE G O 1
ATOM 12400 N N . GLY G 1 227 ? 27.504 -6.302 129.065 1.00 23.85 227 GLY G N 1
ATOM 12401 C CA . GLY G 1 227 ? 27.616 -5.699 130.380 1.00 24.67 227 GLY G CA 1
ATOM 12402 C C . GLY G 1 227 ? 26.889 -4.365 130.328 1.00 26.08 227 GLY G C 1
ATOM 12403 O O . GLY G 1 227 ? 26.054 -4.161 129.445 1.00 28.97 227 GLY G O 1
ATOM 12404 N N . CYS G 1 228 ? 27.184 -3.455 131.252 1.00 24.11 228 CYS G N 1
ATOM 12405 C CA . CYS G 1 228 ? 26.531 -2.151 131.228 1.00 22.98 228 CYS G CA 1
ATOM 12406 C C . CYS G 1 228 ? 26.747 -1.481 129.863 1.00 22.42 228 CYS G C 1
ATOM 12407 O O . CYS G 1 228 ? 27.724 -1.766 129.162 1.00 19.25 228 CYS G O 1
ATOM 12410 N N . GLU G 1 229 ? 25.832 -0.584 129.506 1.00 21.07 229 GLU G N 1
ATOM 12411 C CA . GLU G 1 229 ? 25.872 0.130 128.234 1.00 20.29 229 GLU G CA 1
ATOM 12412 C C . GLU G 1 229 ? 27.182 0.868 127.922 1.00 21.91 229 GLU G C 1
ATOM 12413 O O . GLU G 1 229 ? 27.706 0.759 126.809 1.00 21.84 229 GLU G O 1
ATOM 12419 N N . PRO G 1 230 ? 27.719 1.644 128.885 1.00 22.91 230 PRO G N 1
ATOM 12420 C CA . PRO G 1 230 ? 28.971 2.361 128.611 1.00 25.10 230 PRO G CA 1
ATOM 12421 C C . PRO G 1 230 ? 30.266 1.535 128.629 1.00 26.71 230 PRO G C 1
ATOM 12422 O O . PRO G 1 230 ? 31.312 2.011 128.186 1.00 29.91 230 PRO G O 1
ATOM 12426 N N . CYS G 1 231 ? 30.204 0.303 129.122 1.00 26.11 231 CYS G N 1
ATOM 12427 C CA . CYS G 1 231 ? 31.403 -0.528 129.190 1.00 26.52 231 CYS G CA 1
ATOM 12428 C C . CYS G 1 231 ? 31.353 -1.765 128.288 1.00 27.40 231 CYS G C 1
ATOM 12429 O O . CYS G 1 231 ? 32.172 -2.686 128.418 1.00 24.56 231 CYS G O 1
ATOM 12432 N N . THR G 1 232 ? 30.394 -1.771 127.370 1.00 26.30 232 THR G N 1
ATOM 12433 C CA . THR G 1 232 ? 30.235 -2.873 126.440 1.00 26.84 232 THR G CA 1
ATOM 12434 C C . THR G 1 232 ? 30.165 -2.298 125.033 1.00 27.49 232 THR G C 1
ATOM 12435 O O . THR G 1 232 ? 29.772 -1.148 124.849 1.00 29.95 232 THR G O 1
ATOM 12439 N N . ARG G 1 233 ? 30.549 -3.099 124.045 1.00 27.56 233 ARG G N 1
ATOM 12440 C CA . ARG G 1 233 ? 30.501 -2.682 122.645 1.00 26.91 233 ARG G CA 1
ATOM 12441 C C . ARG G 1 233 ? 30.503 -3.931 121.780 1.00 26.39 233 ARG G C 1
ATOM 12442 O O . ARG G 1 233 ? 31.121 -4.935 122.128 1.00 25.31 233 ARG G O 1
ATOM 12450 N N . PRO G 1 234 ? 29.810 -3.889 120.640 1.00 26.30 234 PRO G N 1
ATOM 12451 C CA . PRO G 1 234 ? 29.784 -5.065 119.771 1.00 25.51 234 PRO G CA 1
ATOM 12452 C C . PRO G 1 234 ? 31.188 -5.420 119.292 1.00 26.49 234 PRO G C 1
ATOM 12453 O O . PRO G 1 234 ? 32.092 -4.579 119.308 1.00 26.02 234 PRO G O 1
ATOM 12457 N N . VAL G 1 235 ? 31.370 -6.668 118.870 1.00 27.05 235 VAL G N 1
ATOM 12458 C CA . VAL G 1 235 ? 32.670 -7.118 118.385 1.00 27.58 235 VAL G CA 1
ATOM 12459 C C . VAL G 1 235 ? 32.581 -7.450 116.903 1.00 26.04 235 VAL G C 1
ATOM 12460 O O . VAL G 1 235 ? 31.514 -7.773 116.399 1.00 28.16 235 VAL G O 1
ATOM 12464 N N . LEU G 1 236 ? 33.706 -7.351 116.205 1.00 27.11 236 LEU G N 1
ATOM 12465 C CA . LEU G 1 236 ? 33.751 -7.635 114.780 1.00 26.50 236 LEU G CA 1
ATOM 12466 C C . LEU G 1 236 ? 33.702 -9.141 114.563 1.00 30.23 236 LEU G C 1
ATOM 12467 O O . LEU G 1 236 ? 33.780 -9.918 115.513 1.00 32.93 236 LEU G O 1
ATOM 12472 N N . PRO G 1 237 ? 33.560 -9.577 113.303 1.00 31.80 237 PRO G N 1
ATOM 12473 C CA . PRO G 1 237 ? 33.511 -11.010 113.015 1.00 30.83 237 PRO G CA 1
ATOM 12474 C C . PRO G 1 237 ? 34.780 -11.712 113.476 1.00 31.83 237 PRO G C 1
ATOM 12475 O O . PRO G 1 237 ? 35.877 -11.259 113.167 1.00 35.80 237 PRO G O 1
ATOM 12479 N N . ASN G 1 238 ? 34.627 -12.805 114.219 1.00 33.43 238 ASN G N 1
ATOM 12480 C CA . ASN G 1 238 ? 35.761 -13.607 114.705 1.00 34.03 238 ASN G CA 1
ATOM 12481 C C . ASN G 1 238 ? 36.571 -13.020 115.863 1.00 35.88 238 ASN G C 1
ATOM 12482 O O . ASN G 1 238 ? 37.518 -13.645 116.346 1.00 35.88 238 ASN G O 1
ATOM 12487 N N . GLN G 1 239 ? 36.215 -11.819 116.301 1.00 35.63 239 GLN G N 1
ATOM 12488 C CA . GLN G 1 239 ? 36.917 -11.192 117.415 1.00 35.72 239 GLN G CA 1
ATOM 12489 C C . GLN G 1 239 ? 36.389 -11.844 118.690 1.00 35.89 239 GLN G C 1
ATOM 12490 O O . GLN G 1 239 ? 35.176 -12.030 118.825 1.00 35.97 239 GLN G O 1
ATOM 12496 N N . HIS G 1 240 ? 37.270 -12.199 119.622 1.00 34.15 240 HIS G N 1
ATOM 12497 C CA . HIS G 1 240 ? 36.784 -12.835 120.840 1.00 36.18 240 HIS G CA 1
ATOM 12498 C C . HIS G 1 240 ? 35.829 -11.895 121.570 1.00 36.24 240 HIS G C 1
ATOM 12499 O O . HIS G 1 240 ? 35.998 -10.675 121.546 1.00 38.40 240 HIS G O 1
ATOM 12506 N N . GLU G 1 241 ? 34.834 -12.468 122.233 1.00 34.42 241 GLU G N 1
ATOM 12507 C CA . GLU G 1 241 ? 33.836 -11.675 122.929 1.00 34.72 241 GLU G CA 1
ATOM 12508 C C . GLU G 1 241 ? 34.333 -10.849 124.111 1.00 35.62 241 GLU G C 1
ATOM 12509 O O . GLU G 1 241 ? 33.784 -9.786 124.392 1.00 39.95 241 GLU G O 1
ATOM 12515 N N . ARG G 1 242 ? 35.359 -11.320 124.808 1.00 36.55 242 ARG G N 1
ATOM 12516 C CA . ARG G 1 242 ? 35.870 -10.579 125.957 1.00 36.94 242 ARG G CA 1
ATOM 12517 C C . ARG G 1 242 ? 36.335 -9.203 125.500 1.00 33.61 242 ARG G C 1
ATOM 12518 O O . ARG G 1 242 ? 36.283 -8.229 126.247 1.00 34.00 242 ARG G O 1
ATOM 12526 N N . GLU G 1 243 ? 36.782 -9.144 124.254 1.00 30.73 243 GLU G N 1
ATOM 12527 C CA . GLU G 1 243 ? 37.280 -7.918 123.649 1.00 27.54 243 GLU G CA 1
ATOM 12528 C C . GLU G 1 243 ? 36.212 -6.841 123.506 1.00 28.27 243 GLU G C 1
ATOM 12529 O O . GLU G 1 243 ? 36.500 -5.737 123.032 1.00 30.30 243 GLU G O 1
ATOM 12535 N N . GLY G 1 244 ? 34.986 -7.159 123.914 1.00 26.10 244 GLY G N 1
ATOM 12536 C CA . GLY G 1 244 ? 33.901 -6.200 123.812 1.00 25.47 244 GLY G CA 1
ATOM 12537 C C . GLY G 1 244 ? 33.511 -5.598 125.148 1.00 27.07 244 GLY G C 1
ATOM 12538 O O . GLY G 1 244 ? 32.510 -4.885 125.256 1.00 27.47 244 GLY G O 1
ATOM 12539 N N . ARG G 1 245 ? 34.304 -5.890 126.170 1.00 28.86 245 ARG G N 1
ATOM 12540 C CA . ARG G 1 245 ? 34.056 -5.384 127.516 1.00 30.81 245 ARG G CA 1
ATOM 12541 C C . ARG G 1 245 ? 35.326 -4.712 128.038 1.00 30.13 245 ARG G C 1
ATOM 12542 O O . ARG G 1 245 ? 36.407 -5.305 128.011 1.00 31.45 245 ARG G O 1
ATOM 12550 N N . TRP G 1 246 ? 35.198 -3.473 128.498 1.00 27.93 246 TRP G N 1
ATOM 12551 C CA . TRP G 1 246 ? 36.342 -2.741 129.039 1.00 26.65 246 TRP G CA 1
ATOM 12552 C C . TRP G 1 246 ? 37.535 -2.805 128.095 1.00 27.95 246 TRP G C 1
ATOM 12553 O O . TRP G 1 246 ? 38.679 -2.999 128.512 1.00 26.97 246 TRP G O 1
ATOM 12564 N N . TRP G 1 247 ? 37.238 -2.631 126.813 1.00 29.05 247 TRP G N 1
ATOM 12565 C CA . TRP G 1 247 ? 38.229 -2.662 125.749 1.00 31.85 247 TRP G CA 1
ATOM 12566 C C . TRP G 1 247 ? 39.378 -1.666 125.918 1.00 34.72 247 TRP G C 1
ATOM 12567 O O . TRP G 1 247 ? 40.454 -1.857 125.351 1.00 37.53 247 TRP G O 1
ATOM 12578 N N . TRP G 1 248 ? 39.166 -0.606 126.690 1.00 35.50 248 TRP G N 1
ATOM 12579 C CA . TRP G 1 248 ? 40.210 0.394 126.863 1.00 35.05 248 TRP G CA 1
ATOM 12580 C C . TRP G 1 248 ? 41.257 0.047 127.916 1.00 36.09 248 TRP G C 1
ATOM 12581 O O . TRP G 1 248 ? 42.274 0.722 128.025 1.00 36.61 248 TRP G O 1
ATOM 12592 N N . GLU G 1 249 ? 41.018 -1.009 128.682 1.00 38.23 249 GLU G N 1
ATOM 12593 C CA . GLU G 1 249 ? 41.953 -1.418 129.726 1.00 41.23 249 GLU G CA 1
ATOM 12594 C C . GLU G 1 249 ? 43.100 -2.315 129.241 1.00 43.66 249 GLU G C 1
ATOM 12595 O O . GLU G 1 249 ? 44.259 -2.040 129.629 1.00 45.61 249 GLU G O 1
ATOM 12601 N N . PRO H 1 27 ? 50.215 -14.453 76.792 1.00 93.73 27 PRO H N 1
ATOM 12602 C CA . PRO H 1 27 ? 50.619 -15.732 76.157 1.00 93.41 27 PRO H CA 1
ATOM 12603 C C . PRO H 1 27 ? 49.672 -16.870 76.535 1.00 92.79 27 PRO H C 1
ATOM 12604 O O . PRO H 1 27 ? 48.943 -16.779 77.523 1.00 93.53 27 PRO H O 1
ATOM 12608 N N . PHE H 1 28 ? 49.691 -17.939 75.745 1.00 91.86 28 PHE H N 1
ATOM 12609 C CA . PHE H 1 28 ? 48.830 -19.091 75.992 1.00 91.25 28 PHE H CA 1
ATOM 12610 C C . PHE H 1 28 ? 49.231 -19.898 77.221 1.00 89.13 28 PHE H C 1
ATOM 12611 O O . PHE H 1 28 ? 50.398 -19.919 77.610 1.00 89.20 28 PHE H O 1
ATOM 12619 N N . ASP H 1 29 ? 48.251 -20.561 77.828 1.00 86.20 29 ASP H N 1
ATOM 12620 C CA . ASP H 1 29 ? 48.485 -21.383 79.010 1.00 83.96 29 ASP H CA 1
ATOM 12621 C C . ASP H 1 29 ? 47.430 -22.473 79.063 1.00 82.90 29 ASP H C 1
ATOM 12622 O O . ASP H 1 29 ? 46.479 -22.456 78.284 1.00 83.57 29 ASP H O 1
ATOM 12627 N N . LEU H 1 30 ? 47.591 -23.413 79.988 1.00 82.28 30 LEU H N 1
ATOM 12628 C CA . LEU H 1 30 ? 46.638 -24.508 80.129 1.00 82.74 30 LEU H CA 1
ATOM 12629 C C . LEU H 1 30 ? 45.948 -24.472 81.492 1.00 83.25 30 LEU H C 1
ATOM 12630 O O . LEU H 1 30 ? 46.504 -23.963 82.465 1.00 83.42 30 LEU H O 1
ATOM 12635 N N . PRO H 1 31 ? 44.719 -25.012 81.577 1.00 84.00 31 PRO H N 1
ATOM 12636 C CA . PRO H 1 31 ? 43.945 -25.048 82.822 1.00 83.24 31 PRO H CA 1
ATOM 12637 C C . PRO H 1 31 ? 44.586 -25.901 83.916 1.00 82.41 31 PRO H C 1
ATOM 12638 O O . PRO H 1 31 ? 43.953 -26.223 84.919 1.00 82.26 31 PRO H O 1
ATOM 12642 N N . ALA H 1 32 ? 45.840 -26.282 83.711 1.00 82.02 32 ALA H N 1
ATOM 12643 C CA . ALA H 1 32 ? 46.561 -27.063 84.705 1.00 80.82 32 ALA H CA 1
ATOM 12644 C C . ALA H 1 32 ? 47.047 -26.054 85.743 1.00 80.37 32 ALA H C 1
ATOM 12645 O O . ALA H 1 32 ? 47.290 -26.393 86.903 1.00 80.28 32 ALA H O 1
ATOM 12647 N N . LEU H 1 33 ? 47.181 -24.806 85.298 1.00 78.42 33 LEU H N 1
ATOM 12648 C CA . LEU H 1 33 ? 47.614 -23.705 86.151 1.00 75.46 33 LEU H CA 1
ATOM 12649 C C . LEU H 1 33 ? 46.665 -23.609 87.337 1.00 74.47 33 LEU H C 1
ATOM 12650 O O . LEU H 1 33 ? 47.090 -23.397 88.471 1.00 74.02 33 LEU H O 1
ATOM 12655 N N . ALA H 1 34 ? 45.375 -23.763 87.059 1.00 73.44 34 ALA H N 1
ATOM 12656 C CA . ALA H 1 34 ? 44.354 -23.710 88.095 1.00 73.85 34 ALA H CA 1
ATOM 12657 C C . ALA H 1 34 ? 44.622 -24.809 89.120 1.00 74.72 34 ALA H C 1
ATOM 12658 O O . ALA H 1 34 ? 44.295 -24.668 90.303 1.00 76.47 34 ALA H O 1
ATOM 12660 N N . SER H 1 35 ? 45.216 -25.906 88.657 1.00 73.23 35 SER H N 1
ATOM 12661 C CA . SER H 1 35 ? 45.553 -27.027 89.528 1.00 71.20 35 SER H CA 1
ATOM 12662 C C . SER H 1 35 ? 46.827 -26.660 90.283 1.00 69.07 35 SER H C 1
ATOM 12663 O O . SER H 1 35 ? 47.047 -27.085 91.421 1.00 68.18 35 SER H O 1
ATOM 12666 N N . SER H 1 36 ? 47.661 -25.859 89.631 1.00 65.96 36 SER H N 1
ATOM 12667 C CA . SER H 1 36 ? 48.912 -25.406 90.215 1.00 64.91 36 SER H CA 1
ATOM 12668 C C . SER H 1 36 ? 48.649 -24.454 91.380 1.00 65.66 36 SER H C 1
ATOM 12669 O O . SER H 1 36 ? 49.116 -24.675 92.502 1.00 66.67 36 SER H O 1
ATOM 12672 N N . LEU H 1 37 ? 47.888 -23.400 91.096 1.00 64.01 37 LEU H N 1
ATOM 12673 C CA . LEU H 1 37 ? 47.541 -22.373 92.074 1.00 61.63 37 LEU H CA 1
ATOM 12674 C C . LEU H 1 37 ? 46.559 -22.849 93.141 1.00 62.02 37 LEU H C 1
ATOM 12675 O O . LEU H 1 37 ? 46.142 -22.073 93.999 1.00 61.78 37 LEU H O 1
ATOM 12680 N N . ALA H 1 38 ? 46.197 -24.125 93.086 1.00 62.79 38 ALA H N 1
ATOM 12681 C CA . ALA H 1 38 ? 45.259 -24.702 94.041 1.00 62.09 38 ALA H CA 1
ATOM 12682 C C . ALA H 1 38 ? 45.541 -24.331 95.494 1.00 62.22 38 ALA H C 1
ATOM 12683 O O . ALA H 1 38 ? 44.681 -23.770 96.169 1.00 64.34 38 ALA H O 1
ATOM 12685 N N . ASP H 1 39 ? 46.742 -24.632 95.975 1.00 63.01 39 ASP H N 1
ATOM 12686 C CA . ASP H 1 39 ? 47.086 -24.349 97.366 1.00 64.08 39 ASP H CA 1
ATOM 12687 C C . ASP H 1 39 ? 47.904 -23.096 97.595 1.00 62.60 39 ASP H C 1
ATOM 12688 O O . ASP H 1 39 ? 48.140 -22.709 98.737 1.00 62.88 39 ASP H O 1
ATOM 12693 N N . LYS H 1 40 ? 48.344 -22.464 96.519 1.00 61.40 40 LYS H N 1
ATOM 12694 C CA . LYS H 1 40 ? 49.137 -21.257 96.655 1.00 61.39 40 LYS H CA 1
ATOM 12695 C C . LYS H 1 40 ? 48.360 -20.161 97.393 1.00 60.18 40 LYS H C 1
ATOM 12696 O O . LYS H 1 40 ? 47.130 -20.190 97.461 1.00 59.02 40 LYS H O 1
ATOM 12702 N N . SER H 1 41 ? 49.092 -19.208 97.961 1.00 59.40 41 SER H N 1
ATOM 12703 C CA . SER H 1 41 ? 48.494 -18.106 98.704 1.00 56.92 41 SER H CA 1
ATOM 12704 C C . SER H 1 41 ? 47.714 -17.183 97.774 1.00 56.29 41 SER H C 1
ATOM 12705 O O . SER H 1 41 ? 47.950 -17.163 96.566 1.00 56.29 41 SER H O 1
ATOM 12708 N N . PRO H 1 42 ? 46.777 -16.399 98.332 1.00 54.98 42 PRO H N 1
ATOM 12709 C CA . PRO H 1 42 ? 45.957 -15.466 97.555 1.00 54.17 42 PRO H CA 1
ATOM 12710 C C . PRO H 1 42 ? 46.808 -14.469 96.779 1.00 53.93 42 PRO H C 1
ATOM 12711 O O . PRO H 1 42 ? 46.492 -14.128 95.636 1.00 55.77 42 PRO H O 1
ATOM 12715 N N . GLN H 1 43 ? 47.887 -14.004 97.403 1.00 52.63 43 GLN H N 1
ATOM 12716 C CA . GLN H 1 43 ? 48.776 -13.044 96.760 1.00 51.36 43 GLN H CA 1
ATOM 12717 C C . GLN H 1 43 ? 49.476 -13.662 95.557 1.00 50.25 43 GLN H C 1
ATOM 12718 O O . GLN H 1 43 ? 49.713 -12.982 94.560 1.00 48.15 43 GLN H O 1
ATOM 12724 N N . ASP H 1 44 ? 49.814 -14.947 95.657 1.00 50.86 44 ASP H N 1
ATOM 12725 C CA . ASP H 1 44 ? 50.465 -15.646 94.553 1.00 51.19 44 ASP H CA 1
ATOM 12726 C C . ASP H 1 44 ? 49.445 -15.856 93.440 1.00 50.26 44 ASP H C 1
ATOM 12727 O O . ASP H 1 44 ? 49.725 -15.589 92.272 1.00 50.30 44 ASP H O 1
ATOM 12732 N N . ILE H 1 45 ? 48.260 -16.337 93.807 1.00 47.48 45 ILE H N 1
ATOM 12733 C CA . ILE H 1 45 ? 47.210 -16.546 92.829 1.00 42.93 45 ILE H CA 1
ATOM 12734 C C . ILE H 1 45 ? 46.967 -15.233 92.097 1.00 44.04 45 ILE H C 1
ATOM 12735 O O . ILE H 1 45 ? 46.668 -15.230 90.907 1.00 44.90 45 ILE H O 1
ATOM 12740 N N . LEU H 1 46 ? 47.099 -14.115 92.805 1.00 43.60 46 LEU H N 1
ATOM 12741 C CA . LEU H 1 46 ? 46.912 -12.817 92.168 1.00 47.38 46 LEU H CA 1
ATOM 12742 C C . LEU H 1 46 ? 48.105 -12.484 91.281 1.00 49.72 46 LEU H C 1
ATOM 12743 O O . LEU H 1 46 ? 47.940 -11.931 90.194 1.00 52.32 46 LEU H O 1
ATOM 12748 N N . LYS H 1 47 ? 49.309 -12.807 91.746 1.00 52.45 47 LYS H N 1
ATOM 12749 C CA . LYS H 1 47 ? 50.508 -12.543 90.956 1.00 53.74 47 LYS H CA 1
ATOM 12750 C C . LYS H 1 47 ? 50.369 -13.322 89.655 1.00 54.08 47 LYS H C 1
ATOM 12751 O O . LYS H 1 47 ? 50.528 -12.769 88.564 1.00 55.50 47 LYS H O 1
ATOM 12757 N N . ALA H 1 48 ? 50.056 -14.610 89.781 1.00 53.09 48 ALA H N 1
ATOM 12758 C CA . ALA H 1 48 ? 49.882 -15.473 88.622 1.00 51.63 48 ALA H CA 1
ATOM 12759 C C . ALA H 1 48 ? 48.902 -14.808 87.673 1.00 51.73 48 ALA H C 1
ATOM 12760 O O . ALA H 1 48 ? 49.182 -14.664 86.486 1.00 52.96 48 ALA H O 1
ATOM 12762 N N . ALA H 1 49 ? 47.759 -14.388 88.205 1.00 52.45 49 ALA H N 1
ATOM 12763 C CA . ALA H 1 49 ? 46.740 -13.737 87.391 1.00 54.69 49 ALA H CA 1
ATOM 12764 C C . ALA H 1 49 ? 47.293 -12.486 86.716 1.00 57.01 49 ALA H C 1
ATOM 12765 O O . ALA H 1 49 ? 47.156 -12.317 85.500 1.00 58.79 49 ALA H O 1
ATOM 12767 N N . PHE H 1 50 ? 47.920 -11.612 87.497 1.00 57.23 50 PHE H N 1
ATOM 12768 C CA . PHE H 1 50 ? 48.476 -10.385 86.941 1.00 59.42 50 PHE H CA 1
ATOM 12769 C C . PHE H 1 50 ? 49.491 -10.649 85.832 1.00 61.57 50 PHE H C 1
ATOM 12770 O O . PHE H 1 50 ? 49.528 -9.935 84.829 1.00 61.61 50 PHE H O 1
ATOM 12778 N N . GLU H 1 51 ? 50.317 -11.674 86.012 1.00 63.01 51 GLU H N 1
ATOM 12779 C CA . GLU H 1 51 ? 51.320 -12.014 85.010 1.00 65.30 51 GLU H CA 1
ATOM 12780 C C . GLU H 1 51 ? 50.691 -12.235 83.635 1.00 64.48 51 GLU H C 1
ATOM 12781 O O . GLU H 1 51 ? 51.086 -11.609 82.647 1.00 64.38 51 GLU H O 1
ATOM 12787 N N . HIS H 1 52 ? 49.703 -13.123 83.588 1.00 62.69 52 HIS H N 1
ATOM 12788 C CA . HIS H 1 52 ? 49.025 -13.469 82.347 1.00 60.84 52 HIS H CA 1
ATOM 12789 C C . HIS H 1 52 ? 48.098 -12.408 81.768 1.00 60.26 52 HIS H C 1
ATOM 12790 O O . HIS H 1 52 ? 48.018 -12.258 80.544 1.00 61.07 52 HIS H O 1
ATOM 12797 N N . PHE H 1 53 ? 47.411 -11.665 82.631 1.00 57.54 53 PHE H N 1
ATOM 12798 C CA . PHE H 1 53 ? 46.456 -10.673 82.152 1.00 54.76 53 PHE H CA 1
ATOM 12799 C C . PHE H 1 53 ? 46.768 -9.212 82.438 1.00 56.08 53 PHE H C 1
ATOM 12800 O O . PHE H 1 53 ? 45.985 -8.329 82.090 1.00 55.97 53 PHE H O 1
ATOM 12808 N N . GLY H 1 54 ? 47.919 -8.961 83.058 1.00 57.86 54 GLY H N 1
ATOM 12809 C CA . GLY H 1 54 ? 48.337 -7.602 83.363 1.00 58.74 54 GLY H CA 1
ATOM 12810 C C . GLY H 1 54 ? 47.259 -6.676 83.891 1.00 60.33 54 GLY H C 1
ATOM 12811 O O . GLY H 1 54 ? 46.386 -7.089 84.654 1.00 61.38 54 GLY H O 1
ATOM 12812 N N . ASP H 1 55 ? 47.321 -5.414 83.482 1.00 61.84 55 ASP H N 1
ATOM 12813 C CA . ASP H 1 55 ? 46.347 -4.426 83.927 1.00 64.14 55 ASP H CA 1
ATOM 12814 C C . ASP H 1 55 ? 44.950 -4.689 83.373 1.00 65.96 55 ASP H C 1
ATOM 12815 O O . ASP H 1 55 ? 44.022 -3.928 83.644 1.00 67.43 55 ASP H O 1
ATOM 12820 N N . GLU H 1 56 ? 44.802 -5.758 82.594 1.00 67.36 56 GLU H N 1
ATOM 12821 C CA . GLU H 1 56 ? 43.503 -6.103 82.020 1.00 66.90 56 GLU H CA 1
ATOM 12822 C C . GLU H 1 56 ? 42.633 -6.874 83.005 1.00 63.40 56 GLU H C 1
ATOM 12823 O O . GLU H 1 56 ? 41.428 -7.012 82.797 1.00 63.42 56 GLU H O 1
ATOM 12829 N N . LEU H 1 57 ? 43.248 -7.382 84.071 1.00 59.40 57 LEU H N 1
ATOM 12830 C CA . LEU H 1 57 ? 42.519 -8.133 85.092 1.00 55.43 57 LEU H CA 1
ATOM 12831 C C . LEU H 1 57 ? 41.648 -7.190 85.911 1.00 54.28 57 LEU H C 1
ATOM 12832 O O . LEU H 1 57 ? 42.136 -6.187 86.437 1.00 56.76 57 LEU H O 1
ATOM 12837 N N . TRP H 1 58 ? 40.360 -7.504 86.013 1.00 50.88 58 TRP H N 1
ATOM 12838 C CA . TRP H 1 58 ? 39.455 -6.667 86.784 1.00 46.15 58 TRP H CA 1
ATOM 12839 C C . TRP H 1 58 ? 39.146 -7.285 88.129 1.00 45.44 58 TRP H C 1
ATOM 12840 O O . TRP H 1 58 ? 39.033 -8.508 88.265 1.00 43.96 58 TRP H O 1
ATOM 12851 N N . ILE H 1 59 ? 39.025 -6.419 89.127 1.00 44.42 59 ILE H N 1
ATOM 12852 C CA . ILE H 1 59 ? 38.725 -6.854 90.475 1.00 41.69 59 ILE H CA 1
ATOM 12853 C C . ILE H 1 59 ? 37.281 -6.526 90.813 1.00 40.73 59 ILE H C 1
ATOM 12854 O O . ILE H 1 59 ? 36.802 -5.411 90.582 1.00 38.21 59 ILE H O 1
ATOM 12859 N N . SER H 1 60 ? 36.589 -7.519 91.352 1.00 39.07 60 SER H N 1
ATOM 12860 C CA . SER H 1 60 ? 35.199 -7.355 91.720 1.00 38.68 60 SER H CA 1
ATOM 12861 C C . SER H 1 60 ? 35.166 -7.009 93.209 1.00 40.45 60 SER H C 1
ATOM 12862 O O . SER H 1 60 ? 35.617 -7.796 94.038 1.00 41.22 60 SER H O 1
ATOM 12865 N N . PHE H 1 61 ? 34.646 -5.826 93.541 1.00 39.73 61 PHE H N 1
ATOM 12866 C CA . PHE H 1 61 ? 34.574 -5.366 94.934 1.00 36.94 61 PHE H CA 1
ATOM 12867 C C . PHE H 1 61 ? 33.122 -5.082 95.382 1.00 37.33 61 PHE H C 1
ATOM 12868 O O . PHE H 1 61 ? 32.481 -4.141 94.890 1.00 33.81 61 PHE H O 1
ATOM 12876 N N . SER H 1 62 ? 32.625 -5.886 96.329 1.00 34.75 62 SER H N 1
ATOM 12877 C CA . SER H 1 62 ? 31.250 -5.763 96.822 1.00 34.84 62 SER H CA 1
ATOM 12878 C C . SER H 1 62 ? 31.041 -4.902 98.060 1.00 36.07 62 SER H C 1
ATOM 12879 O O . SER H 1 62 ? 29.957 -4.933 98.654 1.00 34.87 62 SER H O 1
ATOM 12882 N N . GLY H 1 63 ? 32.063 -4.143 98.449 1.00 35.67 63 GLY H N 1
ATOM 12883 C CA . GLY H 1 63 ? 31.952 -3.296 99.624 1.00 32.59 63 GLY H CA 1
ATOM 12884 C C . GLY H 1 63 ? 31.850 -4.080 100.924 1.00 32.26 63 GLY H C 1
ATOM 12885 O O . GLY H 1 63 ? 31.251 -3.604 101.891 1.00 32.01 63 GLY H O 1
ATOM 12886 N N . ALA H 1 64 ? 32.429 -5.278 100.953 1.00 31.49 64 ALA H N 1
ATOM 12887 C CA . ALA H 1 64 ? 32.398 -6.121 102.147 1.00 32.48 64 ALA H CA 1
ATOM 12888 C C . ALA H 1 64 ? 33.799 -6.571 102.556 1.00 33.47 64 ALA H C 1
ATOM 12889 O O . ALA H 1 64 ? 34.784 -5.905 102.252 1.00 33.45 64 ALA H O 1
ATOM 12891 N N . GLU H 1 65 ? 33.889 -7.709 103.239 1.00 35.91 65 GLU H N 1
ATOM 12892 C CA . GLU H 1 65 ? 35.183 -8.214 103.684 1.00 37.25 65 GLU H CA 1
ATOM 12893 C C . GLU H 1 65 ? 36.080 -8.562 102.504 1.00 37.05 65 GLU H C 1
ATOM 12894 O O . GLU H 1 65 ? 37.259 -8.877 102.679 1.00 38.79 65 GLU H O 1
ATOM 12900 N N . ASP H 1 66 ? 35.523 -8.511 101.299 1.00 37.56 66 ASP H N 1
ATOM 12901 C CA . ASP H 1 66 ? 36.311 -8.806 100.112 1.00 35.06 66 ASP H CA 1
ATOM 12902 C C . ASP H 1 66 ? 37.301 -7.664 99.911 1.00 34.35 66 ASP H C 1
ATOM 12903 O O . ASP H 1 66 ? 38.058 -7.653 98.941 1.00 34.79 66 ASP H O 1
ATOM 12908 N N . VAL H 1 67 ? 37.290 -6.708 100.841 1.00 32.72 67 VAL H N 1
ATOM 12909 C CA . VAL H 1 67 ? 38.208 -5.572 100.790 1.00 31.70 67 VAL H CA 1
ATOM 12910 C C . VAL H 1 67 ? 39.626 -6.128 100.809 1.00 32.74 67 VAL H C 1
ATOM 12911 O O . VAL H 1 67 ? 40.542 -5.560 100.208 1.00 33.47 67 VAL H O 1
ATOM 12915 N N . VAL H 1 68 ? 39.797 -7.249 101.499 1.00 30.77 68 VAL H N 1
ATOM 12916 C CA . VAL H 1 68 ? 41.093 -7.892 101.572 1.00 31.85 68 VAL H CA 1
ATOM 12917 C C . VAL H 1 68 ? 41.653 -8.082 100.167 1.00 35.44 68 VAL H C 1
ATOM 12918 O O . VAL H 1 68 ? 42.808 -7.745 99.903 1.00 37.69 68 VAL H O 1
ATOM 12922 N N . LEU H 1 69 ? 40.835 -8.629 99.269 1.00 35.95 69 LEU H N 1
ATOM 12923 C CA . LEU H 1 69 ? 41.267 -8.859 97.896 1.00 34.91 69 LEU H CA 1
ATOM 12924 C C . LEU H 1 69 ? 41.753 -7.559 97.279 1.00 35.17 69 LEU H C 1
ATOM 12925 O O . LEU H 1 69 ? 42.829 -7.512 96.684 1.00 35.28 69 LEU H O 1
ATOM 12930 N N . VAL H 1 70 ? 40.951 -6.505 97.422 1.00 34.10 70 VAL H N 1
ATOM 12931 C CA . VAL H 1 70 ? 41.301 -5.196 96.877 1.00 32.10 70 VAL H CA 1
ATOM 12932 C C . VAL H 1 70 ? 42.654 -4.741 97.428 1.00 35.71 70 VAL H C 1
ATOM 12933 O O . VAL H 1 70 ? 43.443 -4.109 96.722 1.00 34.07 70 VAL H O 1
ATOM 12937 N N . ASP H 1 71 ? 42.921 -5.072 98.690 1.00 37.68 71 ASP H N 1
ATOM 12938 C CA . ASP H 1 71 ? 44.182 -4.701 99.328 1.00 38.27 71 ASP H CA 1
ATOM 12939 C C . ASP H 1 71 ? 45.349 -5.493 98.726 1.00 38.35 71 ASP H C 1
ATOM 12940 O O . ASP H 1 71 ? 46.338 -4.909 98.280 1.00 35.65 71 ASP H O 1
ATOM 12945 N N . MET H 1 72 ? 45.225 -6.820 98.715 1.00 38.37 72 MET H N 1
ATOM 12946 C CA . MET H 1 72 ? 46.264 -7.683 98.162 1.00 37.29 72 MET H CA 1
ATOM 12947 C C . MET H 1 72 ? 46.560 -7.289 96.723 1.00 38.73 72 MET H C 1
ATOM 12948 O O . MET H 1 72 ? 47.714 -7.125 96.342 1.00 40.38 72 MET H O 1
ATOM 12953 N N . ALA H 1 73 ? 45.509 -7.133 95.925 1.00 40.43 73 ALA H N 1
ATOM 12954 C CA . ALA H 1 73 ? 45.666 -6.768 94.522 1.00 41.67 73 ALA H CA 1
ATOM 12955 C C . ALA H 1 73 ? 46.362 -5.420 94.336 1.00 41.99 73 ALA H C 1
ATOM 12956 O O . ALA H 1 73 ? 47.308 -5.310 93.561 1.00 42.07 73 ALA H O 1
ATOM 12958 N N . TRP H 1 74 ? 45.895 -4.399 95.047 1.00 42.54 74 TRP H N 1
ATOM 12959 C CA . TRP H 1 74 ? 46.481 -3.066 94.935 1.00 43.58 74 TRP H CA 1
ATOM 12960 C C . TRP H 1 74 ? 47.923 -3.026 95.426 1.00 44.66 74 TRP H C 1
ATOM 12961 O O . TRP H 1 74 ? 48.731 -2.225 94.949 1.00 43.81 74 TRP H O 1
ATOM 12972 N N . LYS H 1 75 ? 48.243 -3.873 96.396 1.00 45.48 75 LYS H N 1
ATOM 12973 C CA . LYS H 1 75 ? 49.603 -3.917 96.911 1.00 46.04 75 LYS H CA 1
ATOM 12974 C C . LYS H 1 75 ? 50.515 -4.388 95.785 1.00 44.85 75 LYS H C 1
ATOM 12975 O O . LYS H 1 75 ? 51.618 -3.875 95.618 1.00 46.20 75 LYS H O 1
ATOM 12981 N N . LEU H 1 76 ? 50.039 -5.356 95.005 1.00 42.35 76 LEU H N 1
ATOM 12982 C CA . LEU H 1 76 ? 50.810 -5.891 93.892 1.00 39.90 76 LEU H CA 1
ATOM 12983 C C . LEU H 1 76 ? 50.805 -4.950 92.696 1.00 42.07 76 LEU H C 1
ATOM 12984 O O . LEU H 1 76 ? 51.850 -4.692 92.102 1.00 44.44 76 LEU H O 1
ATOM 12989 N N . ASN H 1 77 ? 49.632 -4.429 92.346 1.00 44.69 77 ASN H N 1
ATOM 12990 C CA . ASN H 1 77 ? 49.506 -3.526 91.199 1.00 45.10 77 ASN H CA 1
ATOM 12991 C C . ASN H 1 77 ? 48.782 -2.228 91.567 1.00 43.81 77 ASN H C 1
ATOM 12992 O O . ASN H 1 77 ? 47.562 -2.207 91.675 1.00 44.37 77 ASN H O 1
ATOM 12997 N N . ARG H 1 78 ? 49.530 -1.146 91.754 1.00 44.98 78 ARG H N 1
ATOM 12998 C CA . ARG H 1 78 ? 48.925 0.132 92.112 1.00 45.86 78 ARG H CA 1
ATOM 12999 C C . ARG H 1 78 ? 47.968 0.638 91.040 1.00 46.00 78 ARG H C 1
ATOM 13000 O O . ARG H 1 78 ? 47.193 1.564 91.281 1.00 47.72 78 ARG H O 1
ATOM 13008 N N . ASN H 1 79 ? 48.022 0.039 89.855 1.00 44.46 79 ASN H N 1
ATOM 13009 C CA . ASN H 1 79 ? 47.148 0.454 88.758 1.00 43.93 79 ASN H CA 1
ATOM 13010 C C . ASN H 1 79 ? 45.953 -0.481 88.583 1.00 44.01 79 ASN H C 1
ATOM 13011 O O . ASN H 1 79 ? 45.176 -0.345 87.633 1.00 44.81 79 ASN H O 1
ATOM 13016 N N . VAL H 1 80 ? 45.810 -1.419 89.513 1.00 42.54 80 VAL H N 1
ATOM 13017 C CA . VAL H 1 80 ? 44.730 -2.393 89.475 1.00 41.50 80 VAL H CA 1
ATOM 13018 C C . VAL H 1 80 ? 43.385 -1.751 89.167 1.00 42.03 80 VAL H C 1
ATOM 13019 O O . VAL H 1 80 ? 43.059 -0.684 89.693 1.00 40.75 80 VAL H O 1
ATOM 13023 N N . LYS H 1 81 ? 42.616 -2.411 88.304 1.00 42.69 81 LYS H N 1
ATOM 13024 C CA . LYS H 1 81 ? 41.289 -1.936 87.920 1.00 42.12 81 LYS H CA 1
ATOM 13025 C C . LYS H 1 81 ? 40.271 -2.699 88.747 1.00 41.03 81 LYS H C 1
ATOM 13026 O O . LYS H 1 81 ? 40.395 -3.911 88.917 1.00 40.94 81 LYS H O 1
ATOM 13032 N N . VAL H 1 82 ? 39.269 -2.000 89.266 1.00 40.86 82 VAL H N 1
ATOM 13033 C CA . VAL H 1 82 ? 38.250 -2.657 90.080 1.00 41.94 82 VAL H CA 1
ATOM 13034 C C . VAL H 1 82 ? 36.869 -2.042 89.891 1.00 40.15 82 VAL H C 1
ATOM 13035 O O . VAL H 1 82 ? 36.732 -0.828 89.750 1.00 40.41 82 VAL H O 1
ATOM 13039 N N . PHE H 1 83 ? 35.846 -2.888 89.882 1.00 39.32 83 PHE H N 1
ATOM 13040 C CA . PHE H 1 83 ? 34.482 -2.407 89.717 1.00 39.12 83 PHE H CA 1
ATOM 13041 C C . PHE H 1 83 ? 33.595 -2.916 90.844 1.00 40.10 83 PHE H C 1
ATOM 13042 O O . PHE H 1 83 ? 33.879 -3.945 91.472 1.00 38.71 83 PHE H O 1
ATOM 13050 N N . SER H 1 84 ? 32.523 -2.176 91.100 1.00 39.06 84 SER H N 1
ATOM 13051 C CA . SER H 1 84 ? 31.563 -2.541 92.127 1.00 38.78 84 SER H CA 1
ATOM 13052 C C . SER H 1 84 ? 30.175 -2.411 91.515 1.00 36.13 84 SER H C 1
ATOM 13053 O O . SER H 1 84 ? 29.887 -1.426 90.827 1.00 35.81 84 SER H O 1
ATOM 13056 N N . LEU H 1 85 ? 29.327 -3.409 91.751 1.00 30.82 85 LEU H N 1
ATOM 13057 C CA . LEU H 1 85 ? 27.974 -3.392 91.216 1.00 28.39 85 LEU H CA 1
ATOM 13058 C C . LEU H 1 85 ? 27.016 -2.713 92.190 1.00 29.45 85 LEU H C 1
ATOM 13059 O O . LEU H 1 85 ? 26.620 -3.298 93.207 1.00 27.01 85 LEU H O 1
ATOM 13064 N N . ASP H 1 86 ? 26.668 -1.470 91.863 1.00 28.22 86 ASP H N 1
ATOM 13065 C CA . ASP H 1 86 ? 25.756 -0.649 92.650 1.00 27.87 86 ASP H CA 1
ATOM 13066 C C . ASP H 1 86 ? 24.342 -0.988 92.180 1.00 29.46 86 ASP H C 1
ATOM 13067 O O . ASP H 1 86 ? 23.884 -0.488 91.151 1.00 32.08 86 ASP H O 1
ATOM 13072 N N . THR H 1 87 ? 23.665 -1.847 92.935 1.00 28.04 87 THR H N 1
ATOM 13073 C CA . THR H 1 87 ? 22.314 -2.289 92.612 1.00 27.89 87 THR H CA 1
ATOM 13074 C C . THR H 1 87 ? 21.276 -1.209 92.866 1.00 31.19 87 THR H C 1
ATOM 13075 O O . THR H 1 87 ? 20.084 -1.424 92.637 1.00 32.20 87 THR H O 1
ATOM 13079 N N . GLY H 1 88 ? 21.727 -0.054 93.346 1.00 33.12 88 GLY H N 1
ATOM 13080 C CA . GLY H 1 88 ? 20.810 1.034 93.638 1.00 32.90 88 GLY H CA 1
ATOM 13081 C C . GLY H 1 88 ? 20.038 0.770 94.921 1.00 33.92 88 GLY H C 1
ATOM 13082 O O . GLY H 1 88 ? 19.103 1.503 95.256 1.00 34.89 88 GLY H O 1
ATOM 13083 N N . ARG H 1 89 ? 20.435 -0.281 95.638 1.00 32.18 89 ARG H N 1
ATOM 13084 C CA . ARG H 1 89 ? 19.787 -0.656 96.890 1.00 31.42 89 ARG H CA 1
ATOM 13085 C C . ARG H 1 89 ? 20.795 -1.079 97.964 1.00 30.32 89 ARG H C 1
ATOM 13086 O O . ARG H 1 89 ? 20.474 -1.859 98.865 1.00 30.44 89 ARG H O 1
ATOM 13094 N N . LEU H 1 90 ? 22.013 -0.560 97.873 1.00 28.48 90 LEU H N 1
ATOM 13095 C CA . LEU H 1 90 ? 23.048 -0.892 98.850 1.00 29.84 90 LEU H CA 1
ATOM 13096 C C . LEU H 1 90 ? 22.827 -0.093 100.131 1.00 29.51 90 LEU H C 1
ATOM 13097 O O . LEU H 1 90 ? 22.185 0.956 100.101 1.00 28.59 90 LEU H O 1
ATOM 13102 N N . HIS H 1 91 ? 23.348 -0.581 101.256 1.00 28.29 91 HIS H N 1
ATOM 13103 C CA . HIS H 1 91 ? 23.196 0.164 102.504 1.00 28.60 91 HIS H CA 1
ATOM 13104 C C . HIS H 1 91 ? 23.972 1.463 102.356 1.00 29.44 91 HIS H C 1
ATOM 13105 O O . HIS H 1 91 ? 25.005 1.503 101.685 1.00 30.58 91 HIS H O 1
ATOM 13112 N N . PRO H 1 92 ? 23.492 2.546 102.978 1.00 28.09 92 PRO H N 1
ATOM 13113 C CA . PRO H 1 92 ? 24.277 3.770 102.827 1.00 27.16 92 PRO H CA 1
ATOM 13114 C C . PRO H 1 92 ? 25.678 3.455 103.368 1.00 27.95 92 PRO H C 1
ATOM 13115 O O . PRO H 1 92 ? 26.681 3.958 102.865 1.00 27.45 92 PRO H O 1
ATOM 13119 N N . GLU H 1 93 ? 25.734 2.600 104.388 1.00 28.19 93 GLU H N 1
ATOM 13120 C CA . GLU H 1 93 ? 27.007 2.199 104.981 1.00 32.99 93 GLU H CA 1
ATOM 13121 C C . GLU H 1 93 ? 27.969 1.767 103.888 1.00 34.47 93 GLU H C 1
ATOM 13122 O O . GLU H 1 93 ? 29.122 2.197 103.850 1.00 37.68 93 GLU H O 1
ATOM 13128 N N . THR H 1 94 ? 27.481 0.906 103.002 1.00 33.11 94 THR H N 1
ATOM 13129 C CA . THR H 1 94 ? 28.283 0.384 101.911 1.00 29.33 94 THR H CA 1
ATOM 13130 C C . THR H 1 94 ? 28.746 1.449 100.916 1.00 29.05 94 THR H C 1
ATOM 13131 O O . THR H 1 94 ? 29.876 1.395 100.441 1.00 29.47 94 THR H O 1
ATOM 13135 N N . TYR H 1 95 ? 27.892 2.415 100.590 1.00 29.60 95 TYR H N 1
ATOM 13136 C CA . TYR H 1 95 ? 28.302 3.455 99.650 1.00 31.70 95 TYR H CA 1
ATOM 13137 C C . TYR H 1 95 ? 29.490 4.206 100.230 1.00 33.39 95 TYR H C 1
ATOM 13138 O O . TYR H 1 95 ? 30.448 4.520 99.526 1.00 35.62 95 TYR H O 1
ATOM 13147 N N . ARG H 1 96 ? 29.426 4.490 101.525 1.00 33.43 96 ARG H N 1
ATOM 13148 C CA . ARG H 1 96 ? 30.503 5.203 102.191 1.00 30.13 96 ARG H CA 1
ATOM 13149 C C . ARG H 1 96 ? 31.792 4.379 102.235 1.00 29.31 96 ARG H C 1
ATOM 13150 O O . ARG H 1 96 ? 32.879 4.923 102.052 1.00 29.65 96 ARG H O 1
ATOM 13158 N N . PHE H 1 97 ? 31.682 3.072 102.454 1.00 27.11 97 PHE H N 1
ATOM 13159 C CA . PHE H 1 97 ? 32.875 2.236 102.507 1.00 29.09 97 PHE H CA 1
ATOM 13160 C C . PHE H 1 97 ? 33.537 2.097 101.141 1.00 32.37 97 PHE H C 1
ATOM 13161 O O . PHE H 1 97 ? 34.765 2.090 101.044 1.00 36.43 97 PHE H O 1
ATOM 13169 N N . ILE H 1 98 ? 32.737 1.980 100.084 1.00 32.81 98 ILE H N 1
ATOM 13170 C CA . ILE H 1 98 ? 33.292 1.860 98.733 1.00 31.19 98 ILE H CA 1
ATOM 13171 C C . ILE H 1 98 ? 34.085 3.124 98.407 1.00 30.13 98 ILE H C 1
ATOM 13172 O O . ILE H 1 98 ? 35.233 3.051 97.960 1.00 27.19 98 ILE H O 1
ATOM 13177 N N . ASP H 1 99 ? 33.466 4.280 98.644 1.00 29.37 99 ASP H N 1
ATOM 13178 C CA . ASP H 1 99 ? 34.101 5.564 98.384 1.00 30.01 99 ASP H CA 1
ATOM 13179 C C . ASP H 1 99 ? 35.363 5.702 99.235 1.00 31.26 99 ASP H C 1
ATOM 13180 O O . ASP H 1 99 ? 36.326 6.361 98.836 1.00 31.10 99 ASP H O 1
ATOM 13185 N N . GLN H 1 100 ? 35.351 5.084 100.413 1.00 29.87 100 GLN H N 1
ATOM 13186 C CA . GLN H 1 100 ? 36.506 5.126 101.296 1.00 31.67 100 GLN H CA 1
ATOM 13187 C C . GLN H 1 100 ? 37.657 4.339 100.680 1.00 31.31 100 GLN H C 1
ATOM 13188 O O . GLN H 1 100 ? 38.773 4.845 100.574 1.00 29.51 100 GLN H O 1
ATOM 13194 N N . VAL H 1 101 ? 37.389 3.099 100.277 1.00 31.54 101 VAL H N 1
ATOM 13195 C CA . VAL H 1 101 ? 38.420 2.274 99.656 1.00 31.97 101 VAL H CA 1
ATOM 13196 C C . VAL H 1 101 ? 38.954 3.023 98.443 1.00 33.02 101 VAL H C 1
ATOM 13197 O O . VAL H 1 101 ? 40.147 2.974 98.144 1.00 33.86 101 VAL H O 1
ATOM 13201 N N . ARG H 1 102 ? 38.056 3.719 97.752 1.00 33.62 102 ARG H N 1
ATOM 13202 C CA . ARG H 1 102 ? 38.421 4.506 96.582 1.00 33.46 102 ARG H CA 1
ATOM 13203 C C . ARG H 1 102 ? 39.473 5.522 97.003 1.00 33.78 102 ARG H C 1
ATOM 13204 O O . ARG H 1 102 ? 40.619 5.451 96.575 1.00 33.43 102 ARG H O 1
ATOM 13212 N N . GLU H 1 103 ? 39.079 6.457 97.860 1.00 36.91 103 GLU H N 1
ATOM 13213 C CA . GLU H 1 103 ? 39.988 7.495 98.323 1.00 37.88 103 GLU H CA 1
ATOM 13214 C C . GLU H 1 103 ? 41.130 7.015 99.208 1.00 38.50 103 GLU H C 1
ATOM 13215 O O . GLU H 1 103 ? 42.135 7.707 99.346 1.00 39.98 103 GLU H O 1
ATOM 13221 N N . HIS H 1 104 ? 40.998 5.831 99.795 1.00 39.08 104 HIS H N 1
ATOM 13222 C CA . HIS H 1 104 ? 42.056 5.315 100.651 1.00 37.75 104 HIS H CA 1
ATOM 13223 C C . HIS H 1 104 ? 43.182 4.649 99.883 1.00 38.53 104 HIS H C 1
ATOM 13224 O O . HIS H 1 104 ? 44.318 4.622 100.346 1.00 39.86 104 HIS H O 1
ATOM 13231 N N . TYR H 1 105 ? 42.876 4.084 98.723 1.00 38.87 105 TYR H N 1
ATOM 13232 C CA . TYR H 1 105 ? 43.911 3.420 97.942 1.00 37.48 105 TYR H CA 1
ATOM 13233 C C . TYR H 1 105 ? 44.277 4.194 96.696 1.00 36.90 105 TYR H C 1
ATOM 13234 O O . TYR H 1 105 ? 45.292 3.908 96.064 1.00 40.70 105 TYR H O 1
ATOM 13243 N N . GLY H 1 106 ? 43.458 5.177 96.345 1.00 36.24 106 GLY H N 1
ATOM 13244 C CA . GLY H 1 106 ? 43.730 5.941 95.144 1.00 36.51 106 GLY H CA 1
ATOM 13245 C C . GLY H 1 106 ? 43.354 5.069 93.960 1.00 37.33 106 GLY H C 1
ATOM 13246 O O . GLY H 1 106 ? 44.135 4.885 93.020 1.00 37.73 106 GLY H O 1
ATOM 13247 N N . ILE H 1 107 ? 42.146 4.516 94.031 1.00 35.53 107 ILE H N 1
ATOM 13248 C CA . ILE H 1 107 ? 41.609 3.650 92.993 1.00 34.67 107 ILE H CA 1
ATOM 13249 C C . ILE H 1 107 ? 40.285 4.211 92.488 1.00 35.96 107 ILE H C 1
ATOM 13250 O O . ILE H 1 107 ? 39.313 4.297 93.240 1.00 37.13 107 ILE H O 1
ATOM 13255 N N . ALA H 1 108 ? 40.255 4.596 91.216 1.00 36.77 108 ALA H N 1
ATOM 13256 C CA . ALA H 1 108 ? 39.045 5.138 90.604 1.00 34.77 108 ALA H CA 1
ATOM 13257 C C . ALA H 1 108 ? 38.114 3.973 90.321 1.00 34.02 108 ALA H C 1
ATOM 13258 O O . ALA H 1 108 ? 38.040 3.491 89.197 1.00 34.14 108 ALA H O 1
ATOM 13260 N N . ILE H 1 109 ? 37.409 3.517 91.346 1.00 35.49 109 ILE H N 1
ATOM 13261 C CA . ILE H 1 109 ? 36.507 2.388 91.195 1.00 38.39 109 ILE H CA 1
ATOM 13262 C C . ILE H 1 109 ? 35.411 2.606 90.157 1.00 41.11 109 ILE H C 1
ATOM 13263 O O . ILE H 1 109 ? 34.950 3.728 89.936 1.00 42.42 109 ILE H O 1
ATOM 13268 N N . ASP H 1 110 ? 35.019 1.515 89.507 1.00 43.16 110 ASP H N 1
ATOM 13269 C CA . ASP H 1 110 ? 33.970 1.551 88.503 1.00 44.71 110 ASP H CA 1
ATOM 13270 C C . ASP H 1 110 ? 32.667 1.136 89.158 1.00 45.30 110 ASP H C 1
ATOM 13271 O O . ASP H 1 110 ? 32.456 -0.039 89.467 1.00 44.94 110 ASP H O 1
ATOM 13276 N N . VAL H 1 111 ? 31.802 2.116 89.390 1.00 44.37 111 VAL H N 1
ATOM 13277 C CA . VAL H 1 111 ? 30.514 1.850 90.003 1.00 43.27 111 VAL H CA 1
ATOM 13278 C C . VAL H 1 111 ? 29.491 1.676 88.890 1.00 43.58 111 VAL H C 1
ATOM 13279 O O . VAL H 1 111 ? 29.153 2.625 88.179 1.00 44.02 111 VAL H O 1
ATOM 13283 N N . LEU H 1 112 ? 29.004 0.451 88.738 1.00 41.99 112 LEU H N 1
ATOM 13284 C CA . LEU H 1 112 ? 28.038 0.146 87.695 1.00 40.80 112 LEU H CA 1
ATOM 13285 C C . LEU H 1 112 ? 26.603 0.168 88.211 1.00 41.26 112 LEU H C 1
ATOM 13286 O O . LEU H 1 112 ? 26.301 -0.365 89.277 1.00 41.16 112 LEU H O 1
ATOM 13291 N N . SER H 1 113 ? 25.719 0.799 87.447 1.00 43.65 113 SER H N 1
ATOM 13292 C CA . SER H 1 113 ? 24.317 0.907 87.834 1.00 45.74 113 SER H CA 1
ATOM 13293 C C . SER H 1 113 ? 23.384 0.172 86.874 1.00 45.77 113 SER H C 1
ATOM 13294 O O . SER H 1 113 ? 23.735 -0.091 85.722 1.00 48.15 113 SER H O 1
ATOM 13297 N N . PRO H 1 114 ? 22.179 -0.170 87.349 1.00 44.83 114 PRO H N 1
ATOM 13298 C CA . PRO H 1 114 ? 21.171 -0.875 86.555 1.00 44.75 114 PRO H CA 1
ATOM 13299 C C . PRO H 1 114 ? 20.631 -0.058 85.381 1.00 44.56 114 PRO H C 1
ATOM 13300 O O . PRO H 1 114 ? 20.626 1.175 85.410 1.00 43.39 114 PRO H O 1
ATOM 13304 N N . ASP H 1 115 ? 20.172 -0.765 84.352 1.00 44.62 115 ASP H N 1
ATOM 13305 C CA . ASP H 1 115 ? 19.608 -0.139 83.163 1.00 43.62 115 ASP H CA 1
ATOM 13306 C C . ASP H 1 115 ? 18.128 0.135 83.404 1.00 40.67 115 ASP H C 1
ATOM 13307 O O . ASP H 1 115 ? 17.343 -0.786 83.612 1.00 38.54 115 ASP H O 1
ATOM 13312 N N . PRO H 1 116 ? 17.731 1.413 83.388 1.00 39.47 116 PRO H N 1
ATOM 13313 C CA . PRO H 1 116 ? 16.333 1.791 83.614 1.00 41.44 116 PRO H CA 1
ATOM 13314 C C . PRO H 1 116 ? 15.355 0.977 82.776 1.00 43.95 116 PRO H C 1
ATOM 13315 O O . PRO H 1 116 ? 14.347 0.482 83.287 1.00 42.66 116 PRO H O 1
ATOM 13319 N N . ARG H 1 117 ? 15.669 0.843 81.490 1.00 48.55 117 ARG H N 1
ATOM 13320 C CA . ARG H 1 117 ? 14.836 0.099 80.544 1.00 50.25 117 ARG H CA 1
ATOM 13321 C C . ARG H 1 117 ? 14.556 -1.334 80.995 1.00 47.68 117 ARG H C 1
ATOM 13322 O O . ARG H 1 117 ? 13.685 -1.998 80.445 1.00 48.05 117 ARG H O 1
ATOM 13330 N N . LEU H 1 118 ? 15.289 -1.804 81.999 1.00 46.79 118 LEU H N 1
ATOM 13331 C CA . LEU H 1 118 ? 15.117 -3.158 82.520 1.00 46.33 118 LEU H CA 1
ATOM 13332 C C . LEU H 1 118 ? 14.538 -3.134 83.927 1.00 45.49 118 LEU H C 1
ATOM 13333 O O . LEU H 1 118 ? 13.642 -3.907 84.260 1.00 45.90 118 LEU H O 1
ATOM 13338 N N . LEU H 1 119 ? 15.072 -2.239 84.748 1.00 44.35 119 LEU H N 1
ATOM 13339 C CA . LEU H 1 119 ? 14.647 -2.103 86.131 1.00 42.16 119 LEU H CA 1
ATOM 13340 C C . LEU H 1 119 ? 13.232 -1.547 86.237 1.00 41.99 119 LEU H C 1
ATOM 13341 O O . LEU H 1 119 ? 12.359 -2.162 86.854 1.00 41.89 119 LEU H O 1
ATOM 13346 N N . GLU H 1 120 ? 13.019 -0.380 85.631 1.00 41.91 120 GLU H N 1
ATOM 13347 C CA . GLU H 1 120 ? 11.726 0.303 85.671 1.00 41.27 120 GLU H CA 1
ATOM 13348 C C . GLU H 1 120 ? 10.501 -0.595 85.477 1.00 42.58 120 GLU H C 1
ATOM 13349 O O . GLU H 1 120 ? 9.605 -0.615 86.321 1.00 43.64 120 GLU H O 1
ATOM 13355 N N . PRO H 1 121 ? 10.449 -1.365 84.382 1.00 43.69 121 PRO H N 1
ATOM 13356 C CA . PRO H 1 121 ? 9.280 -2.227 84.194 1.00 43.85 121 PRO H CA 1
ATOM 13357 C C . PRO H 1 121 ? 9.038 -3.160 85.380 1.00 42.92 121 PRO H C 1
ATOM 13358 O O . PRO H 1 121 ? 7.892 -3.401 85.766 1.00 45.08 121 PRO H O 1
ATOM 13362 N N . LEU H 1 122 ? 10.115 -3.677 85.961 1.00 41.38 122 LEU H N 1
ATOM 13363 C CA . LEU H 1 122 ? 9.994 -4.582 87.099 1.00 40.58 122 LEU H CA 1
ATOM 13364 C C . LEU H 1 122 ? 9.309 -3.924 88.287 1.00 41.93 122 LEU H C 1
ATOM 13365 O O . LEU H 1 122 ? 8.336 -4.454 88.823 1.00 45.62 122 LEU H O 1
ATOM 13370 N N . VAL H 1 123 ? 9.823 -2.770 88.699 1.00 41.22 123 VAL H N 1
ATOM 13371 C CA . VAL H 1 123 ? 9.264 -2.058 89.842 1.00 41.04 123 VAL H CA 1
ATOM 13372 C C . VAL H 1 123 ? 7.855 -1.544 89.561 1.00 42.29 123 VAL H C 1
ATOM 13373 O O . VAL H 1 123 ? 7.043 -1.406 90.482 1.00 41.87 123 VAL H O 1
ATOM 13377 N N . LYS H 1 124 ? 7.556 -1.273 88.294 1.00 42.12 124 LYS H N 1
ATOM 13378 C CA . LYS H 1 124 ? 6.236 -0.770 87.940 1.00 41.58 124 LYS H CA 1
ATOM 13379 C C . LYS H 1 124 ? 5.131 -1.761 88.272 1.00 42.02 124 LYS H C 1
ATOM 13380 O O . LYS H 1 124 ? 4.109 -1.388 88.848 1.00 43.35 124 LYS H O 1
ATOM 13386 N N . GLU H 1 125 ? 5.328 -3.026 87.930 1.00 41.40 125 GLU H N 1
ATOM 13387 C CA . GLU H 1 125 ? 4.293 -4.004 88.208 1.00 43.76 125 GLU H CA 1
ATOM 13388 C C . GLU H 1 125 ? 4.539 -4.850 89.444 1.00 42.67 125 GLU H C 1
ATOM 13389 O O . GLU H 1 125 ? 3.643 -5.565 89.882 1.00 43.58 125 GLU H O 1
ATOM 13395 N N . LYS H 1 126 ? 5.734 -4.780 90.019 1.00 41.85 126 LYS H N 1
ATOM 13396 C CA . LYS H 1 126 ? 6.009 -5.602 91.191 1.00 41.81 126 LYS H CA 1
ATOM 13397 C C . LYS H 1 126 ? 6.410 -4.884 92.478 1.00 42.25 126 LYS H C 1
ATOM 13398 O O . LYS H 1 126 ? 6.430 -5.493 93.551 1.00 40.75 126 LYS H O 1
ATOM 13404 N N . GLY H 1 127 ? 6.723 -3.596 92.382 1.00 41.79 127 GLY H N 1
ATOM 13405 C CA . GLY H 1 127 ? 7.114 -2.857 93.571 1.00 40.89 127 GLY H CA 1
ATOM 13406 C C . GLY H 1 127 ? 8.614 -2.792 93.785 1.00 38.92 127 GLY H C 1
ATOM 13407 O O . GLY H 1 127 ? 9.395 -3.160 92.906 1.00 37.40 127 GLY H O 1
ATOM 13408 N N . LEU H 1 128 ? 9.020 -2.320 94.960 1.00 37.72 128 LEU H N 1
ATOM 13409 C CA . LEU H 1 128 ? 10.436 -2.196 95.279 1.00 36.30 128 LEU H CA 1
ATOM 13410 C C . LEU H 1 128 ? 10.949 -3.338 96.146 1.00 38.27 128 LEU H C 1
ATOM 13411 O O . LEU H 1 128 ? 12.138 -3.395 96.459 1.00 41.44 128 LEU H O 1
ATOM 13416 N N . PHE H 1 129 ? 10.062 -4.253 96.525 1.00 38.67 129 PHE H N 1
ATOM 13417 C CA . PHE H 1 129 ? 10.455 -5.379 97.369 1.00 37.14 129 PHE H CA 1
ATOM 13418 C C . PHE H 1 129 ? 9.868 -6.705 96.879 1.00 38.29 129 PHE H C 1
ATOM 13419 O O . PHE H 1 129 ? 9.539 -7.577 97.684 1.00 38.47 129 PHE H O 1
ATOM 13427 N N . SER H 1 130 ? 9.748 -6.866 95.564 1.00 38.75 130 SER H N 1
ATOM 13428 C CA . SER H 1 130 ? 9.184 -8.092 95.004 1.00 37.63 130 SER H CA 1
ATOM 13429 C C . SER H 1 130 ? 9.922 -9.353 95.454 1.00 39.25 130 SER H C 1
ATOM 13430 O O . SER H 1 130 ? 9.292 -10.344 95.820 1.00 41.17 130 SER H O 1
ATOM 13433 N N . PHE H 1 131 ? 11.252 -9.311 95.429 1.00 39.33 131 PHE H N 1
ATOM 13434 C CA . PHE H 1 131 ? 12.082 -10.450 95.831 1.00 41.03 131 PHE H CA 1
ATOM 13435 C C . PHE H 1 131 ? 11.627 -11.192 97.098 1.00 42.56 131 PHE H C 1
ATOM 13436 O O . PHE H 1 131 ? 11.991 -12.349 97.307 1.00 42.26 131 PHE H O 1
ATOM 13444 N N . TYR H 1 132 ? 10.845 -10.532 97.946 1.00 44.70 132 TYR H N 1
ATOM 13445 C CA . TYR H 1 132 ? 10.368 -11.168 99.171 1.00 46.57 132 TYR H CA 1
ATOM 13446 C C . TYR H 1 132 ? 9.424 -12.323 98.859 1.00 48.66 132 TYR H C 1
ATOM 13447 O O . TYR H 1 132 ? 9.358 -13.301 99.601 1.00 47.52 132 TYR H O 1
ATOM 13456 N N . ARG H 1 133 ? 8.694 -12.210 97.756 1.00 51.62 133 ARG H N 1
ATOM 13457 C CA . ARG H 1 133 ? 7.762 -13.257 97.372 1.00 54.30 133 ARG H CA 1
ATOM 13458 C C . ARG H 1 133 ? 8.196 -14.025 96.123 1.00 53.34 133 ARG H C 1
ATOM 13459 O O . ARG H 1 133 ? 8.039 -15.242 96.067 1.00 55.47 133 ARG H O 1
ATOM 13467 N N . ASP H 1 134 ? 8.753 -13.329 95.134 1.00 50.38 134 ASP H N 1
ATOM 13468 C CA . ASP H 1 134 ? 9.192 -13.979 93.898 1.00 47.93 134 ASP H CA 1
ATOM 13469 C C . ASP H 1 134 ? 10.647 -14.431 93.947 1.00 47.25 134 ASP H C 1
ATOM 13470 O O . ASP H 1 134 ? 11.258 -14.666 92.905 1.00 48.78 134 ASP H O 1
ATOM 13475 N N . GLY H 1 135 ? 11.211 -14.561 95.143 1.00 46.62 135 GLY H N 1
ATOM 13476 C CA . GLY H 1 135 ? 12.607 -14.953 95.237 1.00 45.23 135 GLY H CA 1
ATOM 13477 C C . GLY H 1 135 ? 13.472 -13.786 94.788 1.00 44.36 135 GLY H C 1
ATOM 13478 O O . GLY H 1 135 ? 12.960 -12.834 94.192 1.00 44.88 135 GLY H O 1
ATOM 13479 N N . HIS H 1 136 ? 14.777 -13.848 95.047 1.00 42.84 136 HIS H N 1
ATOM 13480 C CA . HIS H 1 136 ? 15.671 -12.748 94.675 1.00 40.12 136 HIS H CA 1
ATOM 13481 C C . HIS H 1 136 ? 16.244 -12.823 93.261 1.00 38.92 136 HIS H C 1
ATOM 13482 O O . HIS H 1 136 ? 16.723 -11.817 92.729 1.00 34.39 136 HIS H O 1
ATOM 13489 N N . GLY H 1 137 ? 16.190 -14.013 92.663 1.00 38.02 137 GLY H N 1
ATOM 13490 C CA . GLY H 1 137 ? 16.715 -14.210 91.321 1.00 35.81 137 GLY H CA 1
ATOM 13491 C C . GLY H 1 137 ? 16.376 -13.122 90.313 1.00 36.65 137 GLY H C 1
ATOM 13492 O O . GLY H 1 137 ? 17.255 -12.664 89.578 1.00 35.81 137 GLY H O 1
ATOM 13493 N N . GLU H 1 138 ? 15.114 -12.700 90.281 1.00 36.28 138 GLU H N 1
ATOM 13494 C CA . GLU H 1 138 ? 14.668 -11.678 89.338 1.00 37.03 138 GLU H CA 1
ATOM 13495 C C . GLU H 1 138 ? 15.275 -10.288 89.550 1.00 37.53 138 GLU H C 1
ATOM 13496 O O . GLU H 1 138 ? 15.867 -9.726 88.623 1.00 34.73 138 GLU H O 1
ATOM 13502 N N . CYS H 1 139 ? 15.112 -9.723 90.750 1.00 39.14 139 CYS H N 1
ATOM 13503 C CA . CYS H 1 139 ? 15.673 -8.400 91.044 1.00 37.51 139 CYS H CA 1
ATOM 13504 C C . CYS H 1 139 ? 17.201 -8.473 90.906 1.00 38.00 139 CYS H C 1
ATOM 13505 O O . CYS H 1 139 ? 17.814 -7.605 90.276 1.00 38.35 139 CYS H O 1
ATOM 13508 N N . CYS H 1 140 ? 17.816 -9.510 91.477 1.00 36.95 140 CYS H N 1
ATOM 13509 C CA . CYS H 1 140 ? 19.268 -9.675 91.359 1.00 38.73 140 CYS H CA 1
ATOM 13510 C C . CYS H 1 140 ? 19.626 -9.693 89.872 1.00 39.13 140 CYS H C 1
ATOM 13511 O O . CYS H 1 140 ? 20.593 -9.058 89.442 1.00 38.72 140 CYS H O 1
ATOM 13514 N N . GLY H 1 141 ? 18.823 -10.416 89.092 1.00 39.14 141 GLY H N 1
ATOM 13515 C CA . GLY H 1 141 ? 19.059 -10.519 87.665 1.00 38.51 141 GLY H CA 1
ATOM 13516 C C . GLY H 1 141 ? 19.121 -9.195 86.924 1.00 39.63 141 GLY H C 1
ATOM 13517 O O . GLY H 1 141 ? 19.921 -9.040 86.001 1.00 39.51 141 GLY H O 1
ATOM 13518 N N . ILE H 1 142 ? 18.296 -8.235 87.330 1.00 39.29 142 ILE H N 1
ATOM 13519 C CA . ILE H 1 142 ? 18.258 -6.934 86.672 1.00 39.96 142 ILE H CA 1
ATOM 13520 C C . ILE H 1 142 ? 19.225 -5.900 87.237 1.00 40.67 142 ILE H C 1
ATOM 13521 O O . ILE H 1 142 ? 19.889 -5.190 86.481 1.00 40.39 142 ILE H O 1
ATOM 13526 N N . ARG H 1 143 ? 19.298 -5.809 88.562 1.00 41.96 143 ARG H N 1
ATOM 13527 C CA . ARG H 1 143 ? 20.166 -4.830 89.220 1.00 43.04 143 ARG H CA 1
ATOM 13528 C C . ARG H 1 143 ? 21.619 -5.276 89.375 1.00 44.12 143 ARG H C 1
ATOM 13529 O O . ARG H 1 143 ? 22.536 -4.455 89.321 1.00 44.89 143 ARG H O 1
ATOM 13537 N N . LYS H 1 144 ? 21.833 -6.572 89.567 1.00 44.81 144 LYS H N 1
ATOM 13538 C CA . LYS H 1 144 ? 23.183 -7.080 89.776 1.00 45.40 144 LYS H CA 1
ATOM 13539 C C . LYS H 1 144 ? 23.783 -7.875 88.618 1.00 46.94 144 LYS H C 1
ATOM 13540 O O . LYS H 1 144 ? 24.799 -7.473 88.047 1.00 47.12 144 LYS H O 1
ATOM 13546 N N . ILE H 1 145 ? 23.152 -8.993 88.264 1.00 48.03 145 ILE H N 1
ATOM 13547 C CA . ILE H 1 145 ? 23.665 -9.855 87.199 1.00 47.28 145 ILE H CA 1
ATOM 13548 C C . ILE H 1 145 ? 23.750 -9.287 85.783 1.00 46.31 145 ILE H C 1
ATOM 13549 O O . ILE H 1 145 ? 24.733 -9.530 85.087 1.00 47.26 145 ILE H O 1
ATOM 13554 N N . GLU H 1 146 ? 22.742 -8.545 85.342 1.00 45.76 146 GLU H N 1
ATOM 13555 C CA . GLU H 1 146 ? 22.791 -7.993 83.992 1.00 46.58 146 GLU H CA 1
ATOM 13556 C C . GLU H 1 146 ? 23.990 -7.062 83.813 1.00 46.84 146 GLU H C 1
ATOM 13557 O O . GLU H 1 146 ? 24.849 -7.314 82.964 1.00 45.70 146 GLU H O 1
ATOM 13563 N N . PRO H 1 147 ? 24.073 -5.979 84.615 1.00 47.11 147 PRO H N 1
ATOM 13564 C CA . PRO H 1 147 ? 25.203 -5.050 84.488 1.00 46.83 147 PRO H CA 1
ATOM 13565 C C . PRO H 1 147 ? 26.568 -5.710 84.702 1.00 45.60 147 PRO H C 1
ATOM 13566 O O . PRO H 1 147 ? 27.592 -5.172 84.274 1.00 44.11 147 PRO H O 1
ATOM 13570 N N . LEU H 1 148 ? 26.580 -6.869 85.359 1.00 44.91 148 LEU H N 1
ATOM 13571 C CA . LEU H 1 148 ? 27.823 -7.607 85.582 1.00 46.55 148 LEU H CA 1
ATOM 13572 C C . LEU H 1 148 ? 28.236 -8.252 84.261 1.00 49.64 148 LEU H C 1
ATOM 13573 O O . LEU H 1 148 ? 29.422 -8.304 83.923 1.00 51.40 148 LEU H O 1
ATOM 13578 N N . LYS H 1 149 ? 27.245 -8.751 83.525 1.00 49.09 149 LYS H N 1
ATOM 13579 C CA . LYS H 1 149 ? 27.490 -9.379 82.236 1.00 48.78 149 LYS H CA 1
ATOM 13580 C C . LYS H 1 149 ? 28.053 -8.341 81.290 1.00 46.18 149 LYS H C 1
ATOM 13581 O O . LYS H 1 149 ? 29.108 -8.530 80.689 1.00 46.09 149 LYS H O 1
ATOM 13587 N N . ARG H 1 150 ? 27.330 -7.237 81.176 1.00 44.24 150 ARG H N 1
ATOM 13588 C CA . ARG H 1 150 ? 27.709 -6.139 80.304 1.00 45.41 150 ARG H CA 1
ATOM 13589 C C . ARG H 1 150 ? 29.162 -5.704 80.521 1.00 45.42 150 ARG H C 1
ATOM 13590 O O . ARG H 1 150 ? 29.847 -5.318 79.574 1.00 44.90 150 ARG H O 1
ATOM 13598 N N . LYS H 1 151 ? 29.635 -5.782 81.762 1.00 46.60 151 LYS H N 1
ATOM 13599 C CA . LYS H 1 151 ? 31.007 -5.395 82.076 1.00 45.68 151 LYS H CA 1
ATOM 13600 C C . LYS H 1 151 ? 32.013 -6.448 81.631 1.00 47.08 151 LYS H C 1
ATOM 13601 O O . LYS H 1 151 ? 32.985 -6.137 80.939 1.00 46.70 151 LYS H O 1
ATOM 13607 N N . LEU H 1 152 ? 31.775 -7.692 82.039 1.00 46.88 152 LEU H N 1
ATOM 13608 C CA . LEU H 1 152 ? 32.656 -8.802 81.698 1.00 49.18 152 LEU H CA 1
ATOM 13609 C C . LEU H 1 152 ? 32.734 -9.077 80.197 1.00 52.36 152 LEU H C 1
ATOM 13610 O O . LEU H 1 152 ? 33.329 -10.067 79.764 1.00 50.93 152 LEU H O 1
ATOM 13615 N N . ALA H 1 153 ? 32.127 -8.199 79.407 1.00 55.37 153 ALA H N 1
ATOM 13616 C CA . ALA H 1 153 ? 32.147 -8.342 77.960 1.00 57.70 153 ALA H CA 1
ATOM 13617 C C . ALA H 1 153 ? 33.577 -8.115 77.495 1.00 59.66 153 ALA H C 1
ATOM 13618 O O . ALA H 1 153 ? 34.306 -9.064 77.196 1.00 62.48 153 ALA H O 1
ATOM 13620 N N . GLY H 1 154 ? 33.979 -6.851 77.443 1.00 59.77 154 GLY H N 1
ATOM 13621 C CA . GLY H 1 154 ? 35.328 -6.536 77.019 1.00 61.08 154 GLY H CA 1
ATOM 13622 C C . GLY H 1 154 ? 36.337 -6.878 78.097 1.00 61.91 154 GLY H C 1
ATOM 13623 O O . GLY H 1 154 ? 37.252 -6.100 78.360 1.00 63.26 154 GLY H O 1
ATOM 13624 N N . VAL H 1 155 ? 36.171 -8.041 78.724 1.00 61.62 155 VAL H N 1
ATOM 13625 C CA . VAL H 1 155 ? 37.074 -8.482 79.781 1.00 60.87 155 VAL H CA 1
ATOM 13626 C C . VAL H 1 155 ? 37.617 -9.882 79.520 1.00 60.17 155 VAL H C 1
ATOM 13627 O O . VAL H 1 155 ? 36.860 -10.812 79.245 1.00 59.42 155 VAL H O 1
ATOM 13631 N N . ARG H 1 156 ? 38.936 -10.018 79.615 1.00 60.17 156 ARG H N 1
ATOM 13632 C CA . ARG H 1 156 ? 39.603 -11.296 79.395 1.00 60.79 156 ARG H CA 1
ATOM 13633 C C . ARG H 1 156 ? 39.454 -12.172 80.632 1.00 59.65 156 ARG H C 1
ATOM 13634 O O . ARG H 1 156 ? 39.063 -13.338 80.544 1.00 59.51 156 ARG H O 1
ATOM 13642 N N . ALA H 1 157 ? 39.778 -11.597 81.788 1.00 58.26 157 ALA H N 1
ATOM 13643 C CA . ALA H 1 157 ? 39.691 -12.307 83.060 1.00 55.39 157 ALA H CA 1
ATOM 13644 C C . ALA H 1 157 ? 39.307 -11.364 84.196 1.00 54.02 157 ALA H C 1
ATOM 13645 O O . ALA H 1 157 ? 39.396 -10.143 84.063 1.00 53.87 157 ALA H O 1
ATOM 13647 N N . TRP H 1 158 ? 38.883 -11.939 85.317 1.00 51.91 158 TRP H N 1
ATOM 13648 C CA . TRP H 1 158 ? 38.490 -11.147 86.472 1.00 50.11 158 TRP H CA 1
ATOM 13649 C C . TRP H 1 158 ? 38.587 -11.988 87.742 1.00 48.65 158 TRP H C 1
ATOM 13650 O O . TRP H 1 158 ? 38.568 -13.220 87.682 1.00 43.94 158 TRP H O 1
ATOM 13661 N N . ALA H 1 159 ? 38.698 -11.319 88.890 1.00 47.87 159 ALA H N 1
ATOM 13662 C CA . ALA H 1 159 ? 38.821 -12.014 90.170 1.00 46.30 159 ALA H CA 1
ATOM 13663 C C . ALA H 1 159 ? 37.802 -11.544 91.205 1.00 45.91 159 ALA H C 1
ATOM 13664 O O . ALA H 1 159 ? 37.382 -10.385 91.193 1.00 45.94 159 ALA H O 1
ATOM 13666 N N . THR H 1 160 ? 37.404 -12.456 92.091 1.00 44.81 160 THR H N 1
ATOM 13667 C CA . THR H 1 160 ? 36.447 -12.144 93.151 1.00 44.85 160 THR H CA 1
ATOM 13668 C C . THR H 1 160 ? 36.971 -12.730 94.455 1.00 45.70 160 THR H C 1
ATOM 13669 O O . THR H 1 160 ? 37.802 -13.639 94.446 1.00 45.67 160 THR H O 1
ATOM 13673 N N . GLY H 1 161 ? 36.476 -12.212 95.572 1.00 44.86 161 GLY H N 1
ATOM 13674 C CA . GLY H 1 161 ? 36.912 -12.694 96.868 1.00 47.21 161 GLY H CA 1
ATOM 13675 C C . GLY H 1 161 ? 35.966 -13.720 97.459 1.00 48.10 161 GLY H C 1
ATOM 13676 O O . GLY H 1 161 ? 35.807 -13.806 98.676 1.00 47.77 161 GLY H O 1
ATOM 13677 N N . GLN H 1 162 ? 35.321 -14.494 96.597 1.00 49.47 162 GLN H N 1
ATOM 13678 C CA . GLN H 1 162 ? 34.412 -15.524 97.068 1.00 50.63 162 GLN H CA 1
ATOM 13679 C C . GLN H 1 162 ? 35.261 -16.507 97.869 1.00 50.58 162 GLN H C 1
ATOM 13680 O O . GLN H 1 162 ? 36.399 -16.782 97.504 1.00 50.31 162 GLN H O 1
ATOM 13686 N N . ARG H 1 163 ? 34.729 -17.037 98.961 1.00 50.14 163 ARG H N 1
ATOM 13687 C CA . ARG H 1 163 ? 35.514 -17.963 99.763 1.00 50.66 163 ARG H CA 1
ATOM 13688 C C . ARG H 1 163 ? 34.780 -19.263 100.040 1.00 51.55 163 ARG H C 1
ATOM 13689 O O . ARG H 1 163 ? 33.567 -19.274 100.246 1.00 50.26 163 ARG H O 1
ATOM 13697 N N . ARG H 1 164 ? 35.528 -20.359 100.057 1.00 53.86 164 ARG H N 1
ATOM 13698 C CA . ARG H 1 164 ? 34.948 -21.668 100.312 1.00 56.47 164 ARG H CA 1
ATOM 13699 C C . ARG H 1 164 ? 34.096 -21.700 101.576 1.00 55.58 164 ARG H C 1
ATOM 13700 O O . ARG H 1 164 ? 32.957 -22.157 101.538 1.00 55.63 164 ARG H O 1
ATOM 13708 N N . ASP H 1 165 ? 34.632 -21.202 102.689 1.00 55.12 165 ASP H N 1
ATOM 13709 C CA . ASP H 1 165 ? 33.890 -21.229 103.951 1.00 53.78 165 ASP H CA 1
ATOM 13710 C C . ASP H 1 165 ? 32.749 -20.228 104.088 1.00 54.02 165 ASP H C 1
ATOM 13711 O O . ASP H 1 165 ? 31.960 -20.311 105.032 1.00 52.39 165 ASP H O 1
ATOM 13716 N N . GLN H 1 166 ? 32.647 -19.282 103.163 1.00 54.85 166 GLN H N 1
ATOM 13717 C CA . GLN H 1 166 ? 31.567 -18.320 103.270 1.00 58.54 166 GLN H CA 1
ATOM 13718 C C . GLN H 1 166 ? 30.314 -18.913 102.646 1.00 62.55 166 GLN H C 1
ATOM 13719 O O . GLN H 1 166 ? 29.351 -18.208 102.357 1.00 63.49 166 GLN H O 1
ATOM 13725 N N . SER H 1 167 ? 30.341 -20.232 102.462 1.00 67.40 167 SER H N 1
ATOM 13726 C CA . SER H 1 167 ? 29.224 -20.975 101.888 1.00 71.49 167 SER H CA 1
ATOM 13727 C C . SER H 1 167 ? 28.641 -21.849 102.981 1.00 75.24 167 SER H C 1
ATOM 13728 O O . SER H 1 167 ? 29.373 -22.352 103.837 1.00 73.72 167 SER H O 1
ATOM 13731 N N . PRO H 1 168 ? 27.317 -22.071 102.945 1.00 80.01 168 PRO H N 1
ATOM 13732 C CA . PRO H 1 168 ? 26.611 -22.890 103.935 1.00 83.45 168 PRO H CA 1
ATOM 13733 C C . PRO H 1 168 ? 27.494 -23.984 104.512 1.00 86.74 168 PRO H C 1
ATOM 13734 O O . PRO H 1 168 ? 27.754 -24.024 105.716 1.00 86.62 168 PRO H O 1
ATOM 13738 N N . GLY H 1 169 ? 27.965 -24.859 103.632 1.00 90.09 169 GLY H N 1
ATOM 13739 C CA . GLY H 1 169 ? 28.811 -25.957 104.050 1.00 93.67 169 GLY H CA 1
ATOM 13740 C C . GLY H 1 169 ? 28.666 -27.090 103.060 1.00 96.28 169 GLY H C 1
ATOM 13741 O O . GLY H 1 169 ? 29.152 -28.201 103.295 1.00 96.72 169 GLY H O 1
ATOM 13742 N N . THR H 1 170 ? 27.981 -26.803 101.952 1.00 98.43 170 THR H N 1
ATOM 13743 C CA . THR H 1 170 ? 27.766 -27.779 100.885 1.00 99.60 170 THR H CA 1
ATOM 13744 C C . THR H 1 170 ? 29.129 -28.172 100.296 1.00 100.19 170 THR H C 1
ATOM 13745 O O . THR H 1 170 ? 29.254 -28.505 99.115 1.00 100.25 170 THR H O 1
ATOM 13749 N N . ARG H 1 171 ? 30.140 -28.125 101.161 1.00 99.85 171 ARG H N 1
ATOM 13750 C CA . ARG H 1 171 ? 31.519 -28.450 100.834 1.00 98.76 171 ARG H CA 1
ATOM 13751 C C . ARG H 1 171 ? 32.183 -27.394 99.958 1.00 97.65 171 ARG H C 1
ATOM 13752 O O . ARG H 1 171 ? 31.568 -26.385 99.617 1.00 97.41 171 ARG H O 1
ATOM 13760 N N . SER H 1 172 ? 33.450 -27.623 99.621 1.00 95.91 172 SER H N 1
ATOM 13761 C CA . SER H 1 172 ? 34.225 -26.690 98.806 1.00 93.01 172 SER H CA 1
ATOM 13762 C C . SER H 1 172 ? 33.867 -26.809 97.331 1.00 89.92 172 SER H C 1
ATOM 13763 O O . SER H 1 172 ? 34.109 -27.839 96.701 1.00 89.96 172 SER H O 1
ATOM 13766 N N . GLN H 1 173 ? 33.293 -25.749 96.779 1.00 86.13 173 GLN H N 1
ATOM 13767 C CA . GLN H 1 173 ? 32.903 -25.765 95.380 1.00 83.73 173 GLN H CA 1
ATOM 13768 C C . GLN H 1 173 ? 33.772 -24.826 94.558 1.00 80.75 173 GLN H C 1
ATOM 13769 O O . GLN H 1 173 ? 33.921 -25.007 93.352 1.00 81.68 173 GLN H O 1
ATOM 13775 N N . VAL H 1 174 ? 34.359 -23.831 95.213 1.00 76.52 174 VAL H N 1
ATOM 13776 C CA . VAL H 1 174 ? 35.179 -22.854 94.507 1.00 72.53 174 VAL H CA 1
ATOM 13777 C C . VAL H 1 174 ? 36.648 -23.213 94.300 1.00 68.74 174 VAL H C 1
ATOM 13778 O O . VAL H 1 174 ? 37.328 -23.702 95.207 1.00 66.92 174 VAL H O 1
ATOM 13782 N N . ALA H 1 175 ? 37.115 -22.952 93.082 1.00 64.51 175 ALA H N 1
ATOM 13783 C CA . ALA H 1 175 ? 38.493 -23.206 92.679 1.00 60.92 175 ALA H CA 1
ATOM 13784 C C . ALA H 1 175 ? 39.157 -21.863 92.398 1.00 57.54 175 ALA H C 1
ATOM 13785 O O . ALA H 1 175 ? 38.544 -20.975 91.809 1.00 56.55 175 ALA H O 1
ATOM 13787 N N . VAL H 1 176 ? 40.413 -21.727 92.804 1.00 53.73 176 VAL H N 1
ATOM 13788 C CA . VAL H 1 176 ? 41.148 -20.479 92.632 1.00 52.61 176 VAL H CA 1
ATOM 13789 C C . VAL H 1 176 ? 41.193 -19.942 91.199 1.00 53.35 176 VAL H C 1
ATOM 13790 O O . VAL H 1 176 ? 41.402 -18.747 90.978 1.00 52.26 176 VAL H O 1
ATOM 13794 N N . LEU H 1 177 ? 40.994 -20.825 90.227 1.00 55.13 177 LEU H N 1
ATOM 13795 C CA . LEU H 1 177 ? 41.009 -20.435 88.818 1.00 54.07 177 LEU H CA 1
ATOM 13796 C C . LEU H 1 177 ? 40.103 -21.347 88.007 1.00 55.67 177 LEU H C 1
ATOM 13797 O O . LEU H 1 177 ? 40.205 -22.574 88.089 1.00 58.11 177 LEU H O 1
ATOM 13802 N N . GLU H 1 178 ? 39.217 -20.749 87.223 1.00 54.17 178 GLU H N 1
ATOM 13803 C CA . GLU H 1 178 ? 38.301 -21.529 86.410 1.00 53.51 178 GLU H CA 1
ATOM 13804 C C . GLU H 1 178 ? 37.769 -20.678 85.270 1.00 54.57 178 GLU H C 1
ATOM 13805 O O . GLU H 1 178 ? 37.968 -19.457 85.238 1.00 52.41 178 GLU H O 1
ATOM 13811 N N . ILE H 1 179 ? 37.104 -21.333 84.326 1.00 54.10 179 ILE H N 1
ATOM 13812 C CA . ILE H 1 179 ? 36.530 -20.628 83.194 1.00 53.37 179 ILE H CA 1
ATOM 13813 C C . ILE H 1 179 ? 35.193 -20.158 83.718 1.00 51.98 179 ILE H C 1
ATOM 13814 O O . ILE H 1 179 ? 34.475 -20.924 84.359 1.00 50.27 179 ILE H O 1
ATOM 13819 N N . ASP H 1 180 ? 34.864 -18.901 83.461 1.00 52.59 180 ASP H N 1
ATOM 13820 C CA . ASP H 1 180 ? 33.613 -18.355 83.945 1.00 55.11 180 ASP H CA 1
ATOM 13821 C C . ASP H 1 180 ? 32.429 -19.134 83.385 1.00 56.16 180 ASP H C 1
ATOM 13822 O O . ASP H 1 180 ? 31.976 -18.881 82.269 1.00 57.94 180 ASP H O 1
ATOM 13827 N N . GLY H 1 181 ? 31.928 -20.081 84.175 1.00 56.14 181 GLY H N 1
ATOM 13828 C CA . GLY H 1 181 ? 30.809 -20.902 83.746 1.00 55.99 181 GLY H CA 1
ATOM 13829 C C . GLY H 1 181 ? 29.471 -20.189 83.654 1.00 55.61 181 GLY H C 1
ATOM 13830 O O . GLY H 1 181 ? 28.422 -20.834 83.613 1.00 55.66 181 GLY H O 1
ATOM 13831 N N . ALA H 1 182 ? 29.498 -18.862 83.617 1.00 54.55 182 ALA H N 1
ATOM 13832 C CA . ALA H 1 182 ? 28.270 -18.090 83.527 1.00 54.79 182 ALA H CA 1
ATOM 13833 C C . ALA H 1 182 ? 28.307 -17.077 82.385 1.00 57.42 182 ALA H C 1
ATOM 13834 O O . ALA H 1 182 ? 27.273 -16.785 81.783 1.00 57.68 182 ALA H O 1
ATOM 13836 N N . PHE H 1 183 ? 29.490 -16.545 82.080 1.00 59.30 183 PHE H N 1
ATOM 13837 C CA . PHE H 1 183 ? 29.618 -15.556 81.008 1.00 61.23 183 PHE H CA 1
ATOM 13838 C C . PHE H 1 183 ? 30.597 -15.972 79.917 1.00 61.95 183 PHE H C 1
ATOM 13839 O O . PHE H 1 183 ? 30.696 -15.316 78.876 1.00 62.72 183 PHE H O 1
ATOM 13847 N N . SER H 1 184 ? 31.323 -17.057 80.154 1.00 61.67 184 SER H N 1
ATOM 13848 C CA . SER H 1 184 ? 32.292 -17.529 79.180 1.00 61.88 184 SER H CA 1
ATOM 13849 C C . SER H 1 184 ? 31.572 -18.248 78.049 1.00 62.63 184 SER H C 1
ATOM 13850 O O . SER H 1 184 ? 30.498 -18.814 78.247 1.00 63.21 184 SER H O 1
ATOM 13853 N N . THR H 1 185 ? 32.162 -18.198 76.859 1.00 63.96 185 THR H N 1
ATOM 13854 C CA . THR H 1 185 ? 31.605 -18.851 75.677 1.00 63.33 185 THR H CA 1
ATOM 13855 C C . THR H 1 185 ? 32.777 -19.420 74.878 1.00 65.58 185 THR H C 1
ATOM 13856 O O . THR H 1 185 ? 33.845 -18.802 74.811 1.00 66.09 185 THR H O 1
ATOM 13860 N N . PRO H 1 186 ? 32.598 -20.608 74.264 1.00 66.05 186 PRO H N 1
ATOM 13861 C CA . PRO H 1 186 ? 33.687 -21.209 73.484 1.00 65.50 186 PRO H CA 1
ATOM 13862 C C . PRO H 1 186 ? 34.302 -20.163 72.569 1.00 65.59 186 PRO H C 1
ATOM 13863 O O . PRO H 1 186 ? 35.520 -20.099 72.395 1.00 63.16 186 PRO H O 1
ATOM 13867 N N . GLU H 1 187 ? 33.429 -19.334 72.008 1.00 67.15 187 GLU H N 1
ATOM 13868 C CA . GLU H 1 187 ? 33.816 -18.264 71.101 1.00 68.90 187 GLU H CA 1
ATOM 13869 C C . GLU H 1 187 ? 34.746 -17.282 71.813 1.00 69.10 187 GLU H C 1
ATOM 13870 O O . GLU H 1 187 ? 35.888 -17.082 71.400 1.00 69.11 187 GLU H O 1
ATOM 13876 N N . LYS H 1 188 ? 34.247 -16.669 72.883 1.00 70.05 188 LYS H N 1
ATOM 13877 C CA . LYS H 1 188 ? 35.029 -15.715 73.663 1.00 70.34 188 LYS H CA 1
ATOM 13878 C C . LYS H 1 188 ? 35.051 -16.137 75.131 1.00 69.61 188 LYS H C 1
ATOM 13879 O O . LYS H 1 188 ? 34.144 -15.813 75.899 1.00 69.63 188 LYS H O 1
ATOM 13885 N N . PRO H 1 189 ? 36.097 -16.874 75.539 1.00 69.05 189 PRO H N 1
ATOM 13886 C CA . PRO H 1 189 ? 36.226 -17.338 76.921 1.00 67.92 189 PRO H CA 1
ATOM 13887 C C . PRO H 1 189 ? 36.513 -16.221 77.923 1.00 67.20 189 PRO H C 1
ATOM 13888 O O . PRO H 1 189 ? 37.011 -15.148 77.569 1.00 66.49 189 PRO H O 1
ATOM 13892 N N . LEU H 1 190 ? 36.185 -16.489 79.180 1.00 66.03 190 LEU H N 1
ATOM 13893 C CA . LEU H 1 190 ? 36.405 -15.535 80.253 1.00 64.43 190 LEU H CA 1
ATOM 13894 C C . LEU H 1 190 ? 36.927 -16.324 81.447 1.00 61.65 190 LEU H C 1
ATOM 13895 O O . LEU H 1 190 ? 36.243 -17.213 81.960 1.00 60.81 190 LEU H O 1
ATOM 13900 N N . TYR H 1 191 ? 38.140 -16.000 81.882 1.00 58.00 191 TYR H N 1
ATOM 13901 C CA . TYR H 1 191 ? 38.753 -16.696 83.006 1.00 54.42 191 TYR H CA 1
ATOM 13902 C C . TYR H 1 191 ? 38.496 -15.957 84.314 1.00 52.30 191 TYR H C 1
ATOM 13903 O O . TYR H 1 191 ? 38.625 -14.734 84.379 1.00 50.42 191 TYR H O 1
ATOM 13912 N N . LYS H 1 192 ? 38.123 -16.704 85.350 1.00 48.81 192 LYS H N 1
ATOM 13913 C CA . LYS H 1 192 ? 37.831 -16.107 86.649 1.00 47.45 192 LYS H CA 1
ATOM 13914 C C . LYS H 1 192 ? 38.729 -16.653 87.755 1.00 46.38 192 LYS H C 1
ATOM 13915 O O . LYS H 1 192 ? 38.931 -17.864 87.868 1.00 46.37 192 LYS H O 1
ATOM 13921 N N . PHE H 1 193 ? 39.269 -15.747 88.566 1.00 44.64 193 PHE H N 1
ATOM 13922 C CA . PHE H 1 193 ? 40.126 -16.133 89.680 1.00 42.71 193 PHE H CA 1
ATOM 13923 C C . PHE H 1 193 ? 39.391 -15.949 91.001 1.00 39.84 193 PHE H C 1
ATOM 13924 O O . PHE H 1 193 ? 38.598 -15.019 91.152 1.00 40.38 193 PHE H O 1
ATOM 13932 N N . ASN H 1 194 ? 39.657 -16.841 91.948 1.00 35.92 194 ASN H N 1
ATOM 13933 C CA . ASN H 1 194 ? 39.056 -16.765 93.277 1.00 37.36 194 ASN H CA 1
ATOM 13934 C C . ASN H 1 194 ? 40.181 -16.913 94.317 1.00 36.16 194 ASN H C 1
ATOM 13935 O O . ASN H 1 194 ? 40.266 -17.924 95.016 1.00 33.64 194 ASN H O 1
ATOM 13940 N N . PRO H 1 195 ? 41.054 -15.891 94.432 1.00 35.34 195 PRO H N 1
ATOM 13941 C CA . PRO H 1 195 ? 42.195 -15.845 95.352 1.00 37.11 195 PRO H CA 1
ATOM 13942 C C . PRO H 1 195 ? 41.917 -16.200 96.813 1.00 39.36 195 PRO H C 1
ATOM 13943 O O . PRO H 1 195 ? 42.726 -16.884 97.450 1.00 39.57 195 PRO H O 1
ATOM 13947 N N . LEU H 1 196 ? 40.782 -15.739 97.336 1.00 39.64 196 LEU H N 1
ATOM 13948 C CA . LEU H 1 196 ? 40.404 -15.986 98.731 1.00 41.09 196 LEU H CA 1
ATOM 13949 C C . LEU H 1 196 ? 39.627 -17.284 98.952 1.00 41.31 196 LEU H C 1
ATOM 13950 O O . LEU H 1 196 ? 39.038 -17.488 100.013 1.00 41.19 196 LEU H O 1
ATOM 13955 N N . SER H 1 197 ? 39.634 -18.161 97.952 1.00 42.24 197 SER H N 1
ATOM 13956 C CA . SER H 1 197 ? 38.922 -19.431 98.037 1.00 42.08 197 SER H CA 1
ATOM 13957 C C . SER H 1 197 ? 39.241 -20.196 99.310 1.00 42.69 197 SER H C 1
ATOM 13958 O O . SER H 1 197 ? 38.365 -20.444 100.136 1.00 42.47 197 SER H O 1
ATOM 13961 N N . SER H 1 198 ? 40.505 -20.562 99.466 1.00 43.83 198 SER H N 1
ATOM 13962 C CA . SER H 1 198 ? 40.933 -21.327 100.626 1.00 47.01 198 SER H CA 1
ATOM 13963 C C . SER H 1 198 ? 41.070 -20.529 101.915 1.00 46.11 198 SER H C 1
ATOM 13964 O O . SER H 1 198 ? 41.362 -21.097 102.967 1.00 46.47 198 SER H O 1
ATOM 13967 N N . MET H 1 199 ? 40.842 -19.223 101.843 1.00 46.05 199 MET H N 1
ATOM 13968 C CA . MET H 1 199 ? 40.962 -18.366 103.021 1.00 46.23 199 MET H CA 1
ATOM 13969 C C . MET H 1 199 ? 39.714 -18.401 103.906 1.00 46.81 199 MET H C 1
ATOM 13970 O O . MET H 1 199 ? 38.583 -18.328 103.417 1.00 45.56 199 MET H O 1
ATOM 13975 N N . THR H 1 200 ? 39.930 -18.509 105.214 1.00 46.47 200 THR H N 1
ATOM 13976 C CA . THR H 1 200 ? 38.828 -18.562 106.163 1.00 47.01 200 THR H CA 1
ATOM 13977 C C . THR H 1 200 ? 38.397 -17.173 106.631 1.00 47.40 200 THR H C 1
ATOM 13978 O O . THR H 1 200 ? 39.165 -16.208 106.559 1.00 46.73 200 THR H O 1
ATOM 13982 N N . SER H 1 201 ? 37.155 -17.090 107.107 1.00 46.39 201 SER H N 1
ATOM 13983 C CA . SER H 1 201 ? 36.571 -15.851 107.613 1.00 42.49 201 SER H CA 1
ATOM 13984 C C . SER H 1 201 ? 37.498 -15.237 108.653 1.00 43.01 201 SER H C 1
ATOM 13985 O O . SER H 1 201 ? 37.880 -14.071 108.556 1.00 40.03 201 SER H O 1
ATOM 13988 N N . GLU H 1 202 ? 37.854 -16.044 109.648 1.00 44.51 202 GLU H N 1
ATOM 13989 C CA . GLU H 1 202 ? 38.742 -15.616 110.718 1.00 44.68 202 GLU H CA 1
ATOM 13990 C C . GLU H 1 202 ? 40.016 -15.023 110.148 1.00 42.94 202 GLU H C 1
ATOM 13991 O O . GLU H 1 202 ? 40.463 -13.965 110.585 1.00 44.56 202 GLU H O 1
ATOM 13997 N N . GLU H 1 203 ? 40.602 -15.711 109.175 1.00 40.33 203 GLU H N 1
ATOM 13998 C CA . GLU H 1 203 ? 41.828 -15.238 108.549 1.00 39.49 203 GLU H CA 1
ATOM 13999 C C . GLU H 1 203 ? 41.592 -13.920 107.826 1.00 38.57 203 GLU H C 1
ATOM 14000 O O . GLU H 1 203 ? 42.425 -13.013 107.888 1.00 36.05 203 GLU H O 1
ATOM 14006 N N . VAL H 1 204 ? 40.460 -13.819 107.135 1.00 38.56 204 VAL H N 1
ATOM 14007 C CA . VAL H 1 204 ? 40.123 -12.593 106.422 1.00 38.07 204 VAL H CA 1
ATOM 14008 C C . VAL H 1 204 ? 40.138 -11.434 107.407 1.00 37.91 204 VAL H C 1
ATOM 14009 O O . VAL H 1 204 ? 40.746 -10.392 107.152 1.00 37.33 204 VAL H O 1
ATOM 14013 N N . TRP H 1 205 ? 39.476 -11.626 108.542 1.00 37.74 205 TRP H N 1
ATOM 14014 C CA . TRP H 1 205 ? 39.422 -10.586 109.550 1.00 39.25 205 TRP H CA 1
ATOM 14015 C C . TRP H 1 205 ? 40.715 -10.424 110.330 1.00 41.94 205 TRP H C 1
ATOM 14016 O O . TRP H 1 205 ? 40.990 -9.349 110.873 1.00 42.37 205 TRP H O 1
ATOM 14027 N N . GLY H 1 206 ? 41.515 -11.482 110.381 1.00 42.91 206 GLY H N 1
ATOM 14028 C CA . GLY H 1 206 ? 42.785 -11.378 111.068 1.00 41.96 206 GLY H CA 1
ATOM 14029 C C . GLY H 1 206 ? 43.620 -10.427 110.232 1.00 41.77 206 GLY H C 1
ATOM 14030 O O . GLY H 1 206 ? 44.319 -9.559 110.748 1.00 42.66 206 GLY H O 1
ATOM 14031 N N . TYR H 1 207 ? 43.514 -10.591 108.919 1.00 40.03 207 TYR H N 1
ATOM 14032 C CA . TYR H 1 207 ? 44.234 -9.770 107.959 1.00 37.91 207 TYR H CA 1
ATOM 14033 C C . TYR H 1 207 ? 43.772 -8.321 108.003 1.00 38.14 207 TYR H C 1
ATOM 14034 O O . TYR H 1 207 ? 44.561 -7.422 108.268 1.00 38.12 207 TYR H O 1
ATOM 14043 N N . ILE H 1 208 ? 42.490 -8.093 107.748 1.00 40.16 208 ILE H N 1
ATOM 14044 C CA . ILE H 1 208 ? 41.965 -6.734 107.747 1.00 43.35 208 ILE H CA 1
ATOM 14045 C C . ILE H 1 208 ? 42.252 -5.981 109.060 1.00 41.51 208 ILE H C 1
ATOM 14046 O O . ILE H 1 208 ? 42.594 -4.797 109.033 1.00 40.92 208 ILE H O 1
ATOM 14051 N N . ARG H 1 209 ? 42.124 -6.653 110.201 1.00 40.06 209 ARG H N 1
ATOM 14052 C CA . ARG H 1 209 ? 42.403 -6.007 111.484 1.00 38.04 209 ARG H CA 1
ATOM 14053 C C . ARG H 1 209 ? 43.898 -5.743 111.629 1.00 40.21 209 ARG H C 1
ATOM 14054 O O . ARG H 1 209 ? 44.307 -4.638 111.982 1.00 40.80 209 ARG H O 1
ATOM 14062 N N . MET H 1 210 ? 44.707 -6.761 111.348 1.00 42.04 210 MET H N 1
ATOM 14063 C CA . MET H 1 210 ? 46.160 -6.653 111.447 1.00 44.42 210 MET H CA 1
ATOM 14064 C C . MET H 1 210 ? 46.731 -5.432 110.743 1.00 44.23 210 MET H C 1
ATOM 14065 O O . MET H 1 210 ? 47.300 -4.549 111.382 1.00 45.50 210 MET H O 1
ATOM 14070 N N . LEU H 1 211 ? 46.592 -5.391 109.423 1.00 43.21 211 LEU H N 1
ATOM 14071 C CA . LEU H 1 211 ? 47.115 -4.277 108.644 1.00 41.03 211 LEU H CA 1
ATOM 14072 C C . LEU H 1 211 ? 46.251 -3.029 108.783 1.00 40.30 211 LEU H C 1
ATOM 14073 O O . LEU H 1 211 ? 46.516 -2.001 108.161 1.00 39.02 211 LEU H O 1
ATOM 14078 N N . GLU H 1 212 ? 45.214 -3.125 109.606 1.00 39.24 212 GLU H N 1
ATOM 14079 C CA . GLU H 1 212 ? 44.317 -2.006 109.832 1.00 39.57 212 GLU H CA 1
ATOM 14080 C C . GLU H 1 212 ? 43.688 -1.445 108.564 1.00 39.32 212 GLU H C 1
ATOM 14081 O O . GLU H 1 212 ? 43.791 -0.244 108.282 1.00 37.17 212 GLU H O 1
ATOM 14087 N N . LEU H 1 213 ? 43.037 -2.320 107.803 1.00 37.93 213 LEU H N 1
ATOM 14088 C CA . LEU H 1 213 ? 42.365 -1.911 106.578 1.00 37.07 213 LEU H CA 1
ATOM 14089 C C . LEU H 1 213 ? 41.003 -1.376 106.965 1.00 34.99 213 LEU H C 1
ATOM 14090 O O . LEU H 1 213 ? 40.458 -1.741 108.009 1.00 35.56 213 LEU H O 1
ATOM 14095 N N . PRO H 1 214 ? 40.438 -0.488 106.139 1.00 32.24 214 PRO H N 1
ATOM 14096 C CA . PRO H 1 214 ? 39.116 0.043 106.462 1.00 31.44 214 PRO H CA 1
ATOM 14097 C C . PRO H 1 214 ? 38.139 -1.080 106.147 1.00 30.57 214 PRO H C 1
ATOM 14098 O O . PRO H 1 214 ? 38.449 -1.968 105.357 1.00 30.76 214 PRO H O 1
ATOM 14102 N N . TYR H 1 215 ? 36.972 -1.056 106.770 1.00 29.25 215 TYR H N 1
ATOM 14103 C CA . TYR H 1 215 ? 35.979 -2.087 106.525 1.00 29.07 215 TYR H CA 1
ATOM 14104 C C . TYR H 1 215 ? 34.592 -1.493 106.709 1.00 32.34 215 TYR H C 1
ATOM 14105 O O . TYR H 1 215 ? 34.425 -0.501 107.423 1.00 34.29 215 TYR H O 1
ATOM 14114 N N . ASN H 1 216 ? 33.601 -2.099 106.063 1.00 29.75 216 ASN H N 1
ATOM 14115 C CA . ASN H 1 216 ? 32.233 -1.620 106.147 1.00 27.20 216 ASN H CA 1
ATOM 14116 C C . ASN H 1 216 ? 31.783 -1.475 107.604 1.00 28.09 216 ASN H C 1
ATOM 14117 O O . ASN H 1 216 ? 31.973 -2.382 108.409 1.00 25.36 216 ASN H O 1
ATOM 14122 N N . SER H 1 217 ? 31.190 -0.325 107.927 1.00 27.72 217 SER H N 1
ATOM 14123 C CA . SER H 1 217 ? 30.693 -0.026 109.271 1.00 26.53 217 SER H CA 1
ATOM 14124 C C . SER H 1 217 ? 29.736 -1.095 109.796 1.00 28.19 217 SER H C 1
ATOM 14125 O O . SER H 1 217 ? 29.576 -1.257 111.007 1.00 29.28 217 SER H O 1
ATOM 14128 N N . LEU H 1 218 ? 29.083 -1.809 108.887 1.00 27.67 218 LEU H N 1
ATOM 14129 C CA . LEU H 1 218 ? 28.118 -2.826 109.285 1.00 30.36 218 LEU H CA 1
ATOM 14130 C C . LEU H 1 218 ? 28.721 -3.996 110.062 1.00 31.50 218 LEU H C 1
ATOM 14131 O O . LEU H 1 218 ? 28.009 -4.684 110.799 1.00 31.45 218 LEU H O 1
ATOM 14136 N N . HIS H 1 219 ? 30.025 -4.218 109.909 1.00 30.71 219 HIS H N 1
ATOM 14137 C CA . HIS H 1 219 ? 30.696 -5.311 110.602 1.00 29.31 219 HIS H CA 1
ATOM 14138 C C . HIS H 1 219 ? 30.706 -5.083 112.110 1.00 30.77 219 HIS H C 1
ATOM 14139 O O . HIS H 1 219 ? 30.906 -6.016 112.893 1.00 30.32 219 HIS H O 1
ATOM 14146 N N . GLU H 1 220 ? 30.470 -3.836 112.505 1.00 30.14 220 GLU H N 1
ATOM 14147 C CA . GLU H 1 220 ? 30.422 -3.462 113.912 1.00 28.34 220 GLU H CA 1
ATOM 14148 C C . GLU H 1 220 ? 28.997 -3.476 114.439 1.00 28.44 220 GLU H C 1
ATOM 14149 O O . GLU H 1 220 ? 28.765 -3.175 115.609 1.00 31.28 220 GLU H O 1
ATOM 14155 N N . ARG H 1 221 ? 28.047 -3.815 113.570 1.00 28.25 221 ARG H N 1
ATOM 14156 C CA . ARG H 1 221 ? 26.631 -3.870 113.930 1.00 22.92 221 ARG H CA 1
ATOM 14157 C C . ARG H 1 221 ? 26.052 -5.283 113.835 1.00 22.94 221 ARG H C 1
ATOM 14158 O O . ARG H 1 221 ? 24.839 -5.460 113.908 1.00 24.63 221 ARG H O 1
ATOM 14166 N N . GLY H 1 222 ? 26.899 -6.286 113.647 1.00 20.26 222 GLY H N 1
ATOM 14167 C CA . GLY H 1 222 ? 26.390 -7.645 113.577 1.00 23.23 222 GLY H CA 1
ATOM 14168 C C . GLY H 1 222 ? 26.421 -8.317 112.213 1.00 28.51 222 GLY H C 1
ATOM 14169 O O . GLY H 1 222 ? 26.033 -9.485 112.086 1.00 26.58 222 GLY H O 1
ATOM 14170 N N . TYR H 1 223 ? 26.880 -7.593 111.194 1.00 30.87 223 TYR H N 1
ATOM 14171 C CA . TYR H 1 223 ? 26.950 -8.134 109.842 1.00 31.43 223 TYR H CA 1
ATOM 14172 C C . TYR H 1 223 ? 28.262 -8.858 109.555 1.00 33.58 223 TYR H C 1
ATOM 14173 O O . TYR H 1 223 ? 29.343 -8.287 109.712 1.00 34.33 223 TYR H O 1
ATOM 14182 N N . ILE H 1 224 ? 28.162 -10.116 109.138 1.00 33.64 224 ILE H N 1
ATOM 14183 C CA . ILE H 1 224 ? 29.341 -10.892 108.785 1.00 32.68 224 ILE H CA 1
ATOM 14184 C C . ILE H 1 224 ? 29.362 -10.924 107.267 1.00 34.66 224 ILE H C 1
ATOM 14185 O O . ILE H 1 224 ? 30.396 -10.703 106.645 1.00 36.71 224 ILE H O 1
ATOM 14190 N N . SER H 1 225 ? 28.201 -11.196 106.682 1.00 37.98 225 SER H N 1
ATOM 14191 C CA . SER H 1 225 ? 28.046 -11.244 105.230 1.00 39.20 225 SER H CA 1
ATOM 14192 C C . SER H 1 225 ? 27.203 -10.036 104.814 1.00 39.26 225 SER H C 1
ATOM 14193 O O . SER H 1 225 ? 26.175 -9.752 105.430 1.00 38.07 225 SER H O 1
ATOM 14196 N N . ILE H 1 226 ? 27.631 -9.325 103.776 1.00 39.47 226 ILE H N 1
ATOM 14197 C CA . ILE H 1 226 ? 26.902 -8.140 103.339 1.00 40.93 226 ILE H CA 1
ATOM 14198 C C . ILE H 1 226 ? 26.403 -8.163 101.901 1.00 42.68 226 ILE H C 1
ATOM 14199 O O . ILE H 1 226 ? 27.156 -8.440 100.964 1.00 44.46 226 ILE H O 1
ATOM 14204 N N . GLY H 1 227 ? 25.119 -7.857 101.746 1.00 41.66 227 GLY H N 1
ATOM 14205 C CA . GLY H 1 227 ? 24.503 -7.793 100.436 1.00 40.86 227 GLY H CA 1
ATOM 14206 C C . GLY H 1 227 ? 23.756 -6.477 100.392 1.00 40.69 227 GLY H C 1
ATOM 14207 O O . GLY H 1 227 ? 24.139 -5.531 101.086 1.00 40.20 227 GLY H O 1
ATOM 14208 N N . CYS H 1 228 ? 22.701 -6.393 99.588 1.00 39.61 228 CYS H N 1
ATOM 14209 C CA . CYS H 1 228 ? 21.931 -5.156 99.534 1.00 38.94 228 CYS H CA 1
ATOM 14210 C C . CYS H 1 228 ? 21.218 -5.002 100.877 1.00 38.46 228 CYS H C 1
ATOM 14211 O O . CYS H 1 228 ? 21.085 -5.964 101.639 1.00 38.04 228 CYS H O 1
ATOM 14214 N N . GLU H 1 229 ? 20.751 -3.792 101.158 1.00 36.40 229 GLU H N 1
ATOM 14215 C CA . GLU H 1 229 ? 20.068 -3.505 102.411 1.00 35.07 229 GLU H CA 1
ATOM 14216 C C . GLU H 1 229 ? 18.783 -4.319 102.641 1.00 35.15 229 GLU H C 1
ATOM 14217 O O . GLU H 1 229 ? 18.653 -5.004 103.654 1.00 34.41 229 GLU H O 1
ATOM 14223 N N . PRO H 1 230 ? 17.824 -4.271 101.700 1.00 34.82 230 PRO H N 1
ATOM 14224 C CA . PRO H 1 230 ? 16.582 -5.031 101.891 1.00 33.31 230 PRO H CA 1
ATOM 14225 C C . PRO H 1 230 ? 16.700 -6.551 102.021 1.00 32.49 230 PRO H C 1
ATOM 14226 O O . PRO H 1 230 ? 15.822 -7.192 102.602 1.00 29.55 230 PRO H O 1
ATOM 14230 N N . CYS H 1 231 ? 17.779 -7.130 101.504 1.00 32.55 231 CYS H N 1
ATOM 14231 C CA . CYS H 1 231 ? 17.947 -8.582 101.571 1.00 33.75 231 CYS H CA 1
ATOM 14232 C C . CYS H 1 231 ? 18.988 -9.067 102.565 1.00 33.20 231 CYS H C 1
ATOM 14233 O O . CYS H 1 231 ? 19.176 -10.272 102.735 1.00 34.23 231 CYS H O 1
ATOM 14236 N N . THR H 1 232 ? 19.671 -8.142 103.221 1.00 31.83 232 THR H N 1
ATOM 14237 C CA . THR H 1 232 ? 20.680 -8.542 104.182 1.00 30.00 232 THR H CA 1
ATOM 14238 C C . THR H 1 232 ? 20.262 -8.209 105.606 1.00 28.46 232 THR H C 1
ATOM 14239 O O . THR H 1 232 ? 19.565 -7.229 105.851 1.00 25.90 232 THR H O 1
ATOM 14243 N N . ARG H 1 233 ? 20.688 -9.037 106.548 1.00 29.04 233 ARG H N 1
ATOM 14244 C CA . ARG H 1 233 ? 20.366 -8.806 107.946 1.00 31.68 233 ARG H CA 1
ATOM 14245 C C . ARG H 1 233 ? 21.486 -9.363 108.810 1.00 30.86 233 ARG H C 1
ATOM 14246 O O . ARG H 1 233 ? 22.101 -10.369 108.467 1.00 33.44 233 ARG H O 1
ATOM 14254 N N . PRO H 1 234 ? 21.775 -8.711 109.940 1.00 28.92 234 PRO H N 1
ATOM 14255 C CA . PRO H 1 234 ? 22.843 -9.228 110.797 1.00 29.43 234 PRO H CA 1
ATOM 14256 C C . PRO H 1 234 ? 22.493 -10.649 111.247 1.00 29.83 234 PRO H C 1
ATOM 14257 O O . PRO H 1 234 ? 21.335 -11.067 111.150 1.00 29.94 234 PRO H O 1
ATOM 14261 N N . VAL H 1 235 ? 23.488 -11.393 111.721 1.00 28.04 235 VAL H N 1
ATOM 14262 C CA . VAL H 1 235 ? 23.250 -12.755 112.182 1.00 28.10 235 VAL H CA 1
ATOM 14263 C C . VAL H 1 235 ? 23.672 -12.879 113.640 1.00 25.49 235 VAL H C 1
ATOM 14264 O O . VAL H 1 235 ? 24.523 -12.134 114.103 1.00 26.63 235 VAL H O 1
ATOM 14268 N N . LEU H 1 236 ? 23.070 -13.825 114.352 1.00 23.59 236 LEU H N 1
ATOM 14269 C CA . LEU H 1 236 ? 23.345 -14.046 115.768 1.00 21.64 236 LEU H CA 1
ATOM 14270 C C . LEU H 1 236 ? 24.731 -14.616 116.096 1.00 24.95 236 LEU H C 1
ATOM 14271 O O . LEU H 1 236 ? 25.495 -15.000 115.211 1.00 25.56 236 LEU H O 1
ATOM 14276 N N . PRO H 1 237 ? 25.083 -14.659 117.389 1.00 28.15 237 PRO H N 1
ATOM 14277 C CA . PRO H 1 237 ? 26.394 -15.202 117.742 1.00 27.96 237 PRO H CA 1
ATOM 14278 C C . PRO H 1 237 ? 26.455 -16.656 117.297 1.00 29.87 237 PRO H C 1
ATOM 14279 O O . PRO H 1 237 ? 25.597 -17.453 117.675 1.00 30.19 237 PRO H O 1
ATOM 14283 N N . ASN H 1 238 ? 27.455 -16.989 116.488 1.00 31.27 238 ASN H N 1
ATOM 14284 C CA . ASN H 1 238 ? 27.645 -18.353 115.999 1.00 31.66 238 ASN H CA 1
ATOM 14285 C C . ASN H 1 238 ? 26.811 -18.736 114.784 1.00 31.73 238 ASN H C 1
ATOM 14286 O O . ASN H 1 238 ? 27.157 -19.681 114.077 1.00 32.78 238 ASN H O 1
ATOM 14291 N N . GLN H 1 239 ? 25.716 -18.023 114.543 1.00 30.69 239 GLN H N 1
ATOM 14292 C CA . GLN H 1 239 ? 24.874 -18.319 113.387 1.00 32.70 239 GLN H CA 1
ATOM 14293 C C . GLN H 1 239 ? 25.709 -18.174 112.119 1.00 34.21 239 GLN H C 1
ATOM 14294 O O . GLN H 1 239 ? 26.458 -17.205 111.982 1.00 34.65 239 GLN H O 1
ATOM 14300 N N . HIS H 1 240 ? 25.586 -19.118 111.190 1.00 33.87 240 HIS H N 1
ATOM 14301 C CA . HIS H 1 240 ? 26.381 -19.032 109.971 1.00 34.78 240 HIS H CA 1
ATOM 14302 C C . HIS H 1 240 ? 26.093 -17.766 109.172 1.00 32.80 240 HIS H C 1
ATOM 14303 O O . HIS H 1 240 ? 24.946 -17.356 109.017 1.00 29.83 240 HIS H O 1
ATOM 14310 N N . GLU H 1 241 ? 27.149 -17.160 108.648 1.00 31.94 241 GLU H N 1
ATOM 14311 C CA . GLU H 1 241 ? 27.018 -15.918 107.898 1.00 37.35 241 GLU H CA 1
ATOM 14312 C C . GLU H 1 241 ? 26.090 -15.906 106.681 1.00 39.09 241 GLU H C 1
ATOM 14313 O O . GLU H 1 241 ? 25.612 -14.842 106.282 1.00 40.42 241 GLU H O 1
ATOM 14319 N N . ARG H 1 242 ? 25.835 -17.064 106.081 1.00 39.12 242 ARG H N 1
ATOM 14320 C CA . ARG H 1 242 ? 24.977 -17.100 104.905 1.00 38.78 242 ARG H CA 1
ATOM 14321 C C . ARG H 1 242 ? 23.509 -16.876 105.272 1.00 36.20 242 ARG H C 1
ATOM 14322 O O . ARG H 1 242 ? 22.728 -16.368 104.467 1.00 34.67 242 ARG H O 1
ATOM 14330 N N . GLU H 1 243 ? 23.143 -17.238 106.497 1.00 33.25 243 GLU H N 1
ATOM 14331 C CA . GLU H 1 243 ? 21.777 -17.066 106.969 1.00 32.82 243 GLU H CA 1
ATOM 14332 C C . GLU H 1 243 ? 21.373 -15.604 107.119 1.00 35.76 243 GLU H C 1
ATOM 14333 O O . GLU H 1 243 ? 20.260 -15.300 107.554 1.00 38.62 243 GLU H O 1
ATOM 14339 N N . GLY H 1 244 ? 22.279 -14.699 106.762 1.00 36.62 244 GLY H N 1
ATOM 14340 C CA . GLY H 1 244 ? 21.970 -13.285 106.839 1.00 39.27 244 GLY H CA 1
ATOM 14341 C C . GLY H 1 244 ? 21.615 -12.782 105.450 1.00 42.61 244 GLY H C 1
ATOM 14342 O O . GLY H 1 244 ? 21.331 -11.597 105.251 1.00 42.79 244 GLY H O 1
ATOM 14343 N N . ARG H 1 245 ? 21.628 -13.700 104.485 1.00 45.19 245 ARG H N 1
ATOM 14344 C CA . ARG H 1 245 ? 21.330 -13.379 103.088 1.00 46.76 245 ARG H CA 1
ATOM 14345 C C . ARG H 1 245 ? 20.093 -14.112 102.576 1.00 45.19 245 ARG H C 1
ATOM 14346 O O . ARG H 1 245 ? 20.049 -15.345 102.586 1.00 45.99 245 ARG H O 1
ATOM 14354 N N . TRP H 1 246 ? 19.098 -13.349 102.121 1.00 42.32 246 TRP H N 1
ATOM 14355 C CA . TRP H 1 246 ? 17.859 -13.924 101.602 1.00 39.14 246 TRP H CA 1
ATOM 14356 C C . TRP H 1 246 ? 17.404 -15.027 102.546 1.00 40.09 246 TRP H C 1
ATOM 14357 O O . TRP H 1 246 ? 17.211 -16.177 102.147 1.00 39.98 246 TRP H O 1
ATOM 14368 N N . TRP H 1 247 ? 17.240 -14.654 103.808 1.00 39.75 247 TRP H N 1
ATOM 14369 C CA . TRP H 1 247 ? 16.846 -15.582 104.854 1.00 40.64 247 TRP H CA 1
ATOM 14370 C C . TRP H 1 247 ? 15.456 -16.181 104.679 1.00 43.41 247 TRP H C 1
ATOM 14371 O O . TRP H 1 247 ? 15.213 -17.309 105.107 1.00 44.72 247 TRP H O 1
ATOM 14382 N N . TRP H 1 248 ? 14.553 -15.426 104.051 1.00 43.85 248 TRP H N 1
ATOM 14383 C CA . TRP H 1 248 ? 13.171 -15.863 103.841 1.00 41.44 248 TRP H CA 1
ATOM 14384 C C . TRP H 1 248 ? 13.032 -16.933 102.766 1.00 42.78 248 TRP H C 1
ATOM 14385 O O . TRP H 1 248 ? 11.958 -17.506 102.596 1.00 44.72 248 TRP H O 1
ATOM 14396 N N . GLU H 1 249 ? 14.109 -17.197 102.033 1.00 41.11 249 GLU H N 1
ATOM 14397 C CA . GLU H 1 249 ? 14.076 -18.201 100.979 1.00 38.73 249 GLU H CA 1
ATOM 14398 C C . GLU H 1 249 ? 14.455 -19.590 101.492 1.00 41.15 249 GLU H C 1
ATOM 14399 O O . GLU H 1 249 ? 14.597 -19.749 102.722 1.00 43.32 249 GLU H O 1
#

Sequence (1780 aa):
FDLPALASSLADKSPQDILKAAFEHFGDELWISFSGAEDVVLVDMAWKLNRNVKVFSLDTGRLHPETYRFIDQVREHYGIAIDVLSPDPRLLEPLVKEKGLFSFYRDGHGECCGIRKIEPLKRKLAGVRAWATGQRRDQSPGTRSQVAVLEIDGAFSTPEKPLYKFNPLSSMTSEEVWGYIRMLELPYNSLHERGYISIGCEPCTRPVLPNQHEREGRWWWEPFDLPALASSLADKSPQDILKAAFEHFGDELWISFSGAEDVVLVDMAWKLNRNVKVFSLDTGRLHPETYRFIDQVREHYGIAIDVLSPDPRLLEPLVKEKGLFSFYRDGHGECCGIRKIEPLKRKLAGVRAWATGQRRDQSPGTRSQVAVLEIDGAFSTPEKPLYKFNPLSSMTSEEVWGYIRMLELPYNSLHERGYISIGCEPCTRPVLPNQHEREGRWWWEFDLPALASSLADKSPQDILKAAFEHFGDELWISFSGAEDVVLVDMAWKLNRNVKVFSLDTGRLHPETYRFIDQVREHYGIAIDVLSPDPRLLEPLVKEKGLFSFYRDGHGECCGIRKIEPLKRKLAGVRAWATGQRRDQSPGTRSQVAVLEIDGAFSTPEKPLYKFNPLSSMTSEEVWGYIRMLELPYNSLHERGYISIGCEPCTRPVLPNQHEREGRWWWEPFDLPALASSLADKSPQDILKAAFEHFGDELWISFSGAEDVVLVDMAWKLNRNVKVFSLDTGRLHPETYRFIDQVREHYGIAIDVLSPDPRLLEPLVKEKGLFSFYRDGHGECCGIRKIEPLKRKLAGVRAWATGQRRDQSPGTRSQVAVLEIDGAFSTPEKPLYKFNPLSSMTSEEVWGYIRMLELPYNSLHERGYISIGCEPCTRPVLPNQHEREGRWWWEFDLPALASSLADKSPQDILKAAFEHFGDELWISFSGAEDVVLVDMAWKLNRNVKVFSLDTGRLHPETYRFIDQVREHYGIAIDVLSPDPRLLEPLVKEKGLFSFYRDGHGECCGIRKIEPLKRKLAGVRAWATGQRRDQSPGTRSQVAVLEIDGAFSTPEKPLYKFNPLSSMTSEEVWGYIRMLELPYNSLHERGYISIGCEPCTRPVLPNQHEREGRWWWEPFDLPALASSLADKSPQDILKAAFEHFGDELWISFSGAEDVVLVDMAWKLNRNVKVFSLDTGRLHPETYRFIDQVREHYGIAIDVLSPDPRLLEPLVKEKGLFSFYRDGHGECCGIRKIEPLKRKLAGVRAWATGQRRDQSPGTRSQVAVLEIDGAFSTPEKPLYKFNPLSSMTSEEVWGYIRMLELPYNSLHERGYISIGCEPCTRPVLPNQHEREGRWWWEFDLPALASSLADKSPQDILKAAFEHFGDELWISFSGAEDVVLVDMAWKLNRNVKVFSLDTGRLHPETYRFIDQVREHYGIAIDVLSPDPRLLEPLVKEKGLFSFYRDGHGECCGIRKIEPLKRKLAGVRAWATGQRRDQSPGTRSQVAVLEIDGAFSTPEKPLYKFNPLSSMTSEEVWGYIRMLELPYNSLHERGYISIGCEPCTRPVLPNQHEREGRWWWEPFDLPALASSLADKSPQDILKAAFEHFGDELWISFSGAEDVVLVDMAWKLNRNVKVFSLDTGRLHPETYRFIDQVREHYGIAIDVLSPDPRLLEPLVKEKGLFSFYRDGHGECCGIRKIEPLKRKLAGVRAWATGQRRDQSPGTRSQVAVLEIDGAFSTPEKPLYKFNPLSSMTSEEVWGYIRMLELPYNSLHERGYISIGCEPCTRPVLPNQHEREGRWWWE

Foldseek 3Di:
DDQVVLLVVCQPDALLVLLLVVCVVQPQQAEEEDAQALCVLVVVSNCVSPVQHAYEYQPLVQADVLSVVSVVVSCVVSVYPYHYDFFDCVQVVVCCVVQNDPNCLPPNCPSSCCGRPVVRVLVVQVPGQEYEYQDECQQDPNDDDADRQKDWPPPRADPVGIHIYGHSCHHPHLVNSVCSCVVVVNDHRPCVVVQARDGDGPVFFDHDDPPGRNVCRGNVSD/DDDDCCVLVVCQPPALLVLLVVVCVVQNLQAEEEDALALQVLVVVSNCVVPVSRAYEYQCLVFADVLSVVRVVCSCVVSVYPYHYHFFDCVQVVVCCVPQNDPNCLPVNCVRSCVGRPVPRVLVVCPPGAEYEYQDEQLLDPPPGQPDGQKDWPPPNADPVRTYIYGHNRHHPDLVRSVVVCVVVVPDGRPCVVVQARDGDGPVQADHDDVVDRNCCRGNVSD/DDQVVLLPVCQPDALLVLLLVVCVVANQQAEEEDAQALCVLVVVSNCVSPVSHAYEYQPLVQADVLSVVSVVCSCVVSVYPYHYWFFDCVQVVVVCVPCNDPNCLVVNCVRSCVGRPVVRVLVVQQPGAEYEYQDECQQDPNDPDADRQKDWPPSRADPVGTHIYGNSNHHPHLVRSVCSCVVVVNDHGPVVVVQQRDGDGPVFFDHDDPPDRNNCGGNVSD/DDDDCCVLVVCQPPALLVLLVVCCVVQNLQAEEEDAQALQVLVVVSNCVVPLSHAYEYQCLVQADVLSVVSVVVSCVPSVYPYHYWFFDCVQQVVCCVVQNPPNCLPVNCVRSCCGRPVPSVLVVCPPGAEYEYQDEQQLDPPPGQDDTQKDWPPPNADPVRIYIYGHSNHDPDLVRSVCSCVVVVPDHGPVVVVQQSDGDGPVQADHDDVPDRNCCRGNVSD/DDQVVLLVVCFPDALLVLLLVVCVVQNQQAEEEDAQALCLLVVVSNCVVPVQHAYEYQCLVQADVLSVVSVVVSCVPSVYPYHYWFFDCVQQVVVCVVCNDPNCLVVNCVRSCVGRPVVRVLVVQVPGAEYEYQDECQQDPNDDDADGQKDWPPSRADPVGTHIYGHSCHHPHLVNSVCSCVVVVPDHGPCVVVQAHDGDGPVQFDGDDVPDRRNCGGNVSD/DDDDCCVLVVCQPPALLVLLVVVCVVQNLQAEEEDAQALQVLVVVSNCVVPVSHAYEYQDLVFADVLSVVRVVVSCVPSVYPYHYDFFDCVQQVVCCVPQNDPNCLPVNCVRSCCGRPVVRVLVVCPPGAEYEYQDEQQLDPPPGQDDTQKDWPPPNADPVRTYIYGHSNHDPDLVNSVVVCVVVVPDHRPCVVVQQSDGDGDVFADHDDVPDRRVCRGNVSD/DDQVVLLVVCQPDALLVLLLVVCVVANQQAEEEDALALCVLVVVSNCVSPLQHAYEYQPLVQADVLSVVSVVVSCVVSVYPYHYWFFDCVQQVVCCVPCNDPNCLPPNCVRSCCGRPVVRVLVVQVPGAEYEYQDECQQDPNDPDADRQKDWPPVRADPVGIHIYGHSNHHPHLVNSVCSCVVVVNDGRPCVVVQQSDGDGPVQFDHDDPPDRRVCGGNVSD/DDDDCCVLVVCQPPALLVLLVVVCVVQNLLAEEEDAQALQVLVVVSNCVVPVSHAYEYQCLVQADVLSVVSVVCSCVVSVYPYHYDFFDCVQQVVCCVPQNDPNCLPVPCCRSCVGRPVPSVLVVCPPGQEYEYQDEQQLDPPPGQDDTQKDWPPPNADPVRIYIYGHNNHDPDLVRSVVVCVVVVPDHRPCVVVQQSDGDGDSFADHDDDPPRNCCRGNVSD

Secondary structure (DSSP, 8-state):
--HHHHHHHHTTS-HHHHHHHHHHHHSTTEEEE--SSTTHHHHHHHHHH-TT--EEEE--S---HHHHHHHHHHHHHHT---EEE---HHHHHHHHHHH-S-HHHHH-THHHHIIIIIHHHHHHHHT-SEEE----GGGTTS-S----SEEE-TTT--SSS--EEE-TTTT--HHHHHHHHHHTT----GGGGGT-SS---GGGB----TT--GGGGBSTT-/----TTHHHHTTSS-HHHHHHHHHHHHGGG-EEE--SSTTHHHHHHHHHH-TT-EEEEE--S---HHHHHHHHHHIIIII---EEE---HHHHHHHHHHH-S-THHHH-SHHHIIIIIIHHHHHHSTT-SEEE----STTS-SS-----SEEE-TTT--SSS--EEE-GGGG--HHHHHHHHHHTT----GGGGTT-SS---STTB----TT--GGGGBSTT-/--HHHHHHHHTTS-HHHHHHHHHHHH-TTEEEE--SSTTHHHHHHHHHH-TT--EEEE--S-B-HHHHHHHHHHHHHHT---EEE---HHHHHHHHHHH-S-THHHH-THHHHIIIIIHHHHHHHHT-SEEE----GGGTTS-S----SEEE-STT--SSS--EEE-GGGG--HHHHHHHHHHTT----GGGGTT-SS--BGGGB----TT--GGGGBSTT-/----THHHHHTSSS-HHHHHHHHHHHHGGGPEEE--SSTTHHHHHHHHHH-TT-EEEEE--S---HHHHHHHHHHHHHHT---EEE---HHHHHHHHHHH-S-THHHH-SHHHHIIIIIHHHHHHHHT-SEEE----GGGS-SS-----SEEE-TTT--SSS--EEE-TTTT--HHHHHHHHHHTT----GGGGTT-SS---GGGB----TT--GGGGBSTT-/--HHHHHHHHTTS-HHHHHHHHHHHHGGGEEEE--SSTTHHHHHHHHHH-TT-EEEEE--S---HHHHHHHHHHHHHHT---EEE---HHHHHHHHHHH-S-HHHHH-SHHHHIIIIIHHHHHHHHT-SEEE----GGGTTS-S-PPPSEEE-STT--SSS--EEE-GGGG--HHHHHHHHHHTT----GGGGTT-SS---GGGB----TT--GGGGBSTT-/----TTHHHHSTTS-HHHHHHHHHHHHGGGPEEE--SSTTHHHHHHHHHH-TT-EEEEE--S---HHHHHHHHHHHHHHT---EEE---HHHHHHHHHHH-S-THHHH-SHHHHIIIIIHHHHHHGGG-SEEE----GGGS-SS-----SEEE-TTT--SSS--EEE-TTTT--HHHHHHHHHHTT----GGGGGT-SS---GGGB----TT--GGGGBSTT-/--HHHHHHHTTTS-HHHHHHHHHHHHGGGEEEE--SSTTHHHHHHHHHH-SS--EEEE--S---HHHHHHHHHHHHHHT---EEE---HHHHHHHHHHH-S-THHHH-SHHHHIIIIIHHHHHHHHT-SEEE----GGGTTS-S----SEEE-TTT--SSS--EEE-GGGG--HHHHHHHHHHTT----GGGGTT-SS---GGGB----TT--GGGGBSTT-/----TTHHHHTTSS-HHHHHHHHHHHHGGG-EEE--SSTTHHHHHHHHHH-TT-EEEEE--S---HHHHHHHHHHHHHHT---EEE---HHHHHHHHHHH-S-THHHH-SHHHIIIIIIHHHHHHSTT-SEEE----GGGS-SS-----SEEE-TTT--SSS--EEE-TTTT--HHHHHHHHHHTT----GGGGTT-SS---TTTB----TT--GGGGBSTT-

InterPro domains:
  IPR002500 Phosphoadenosine phosphosulphate reductase domain [PF01507] (57-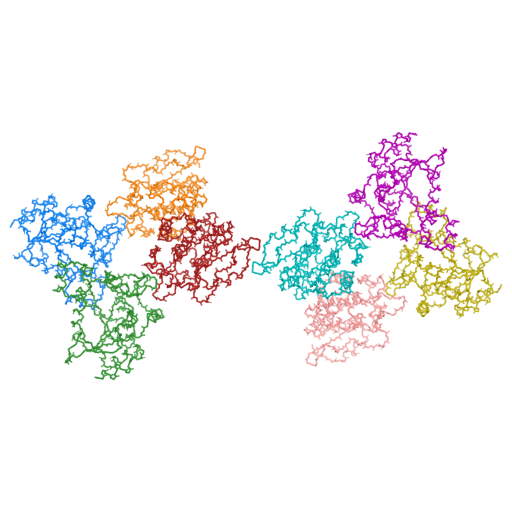234)
  IPR004511 Phosphoadenosine phosphosulphate/adenosine 5'-phosphosulphate reductase [MF_00063] (23-260)
  IPR004511 Phosphoadenosine phosphosulphate/adenosine 5'-phosphosulphate reductase [NF002537] (19-262)
  IPR004511 Phosphoadenosine phosphosulphate/adenosine 5'-phosphosulphate reductase [PIRSF000857] (31-261)
  IPR004511 Phosphoadenosine phosphosulphate/adenosine 5'-phosphosulphate reductase [TIGR00434] (42-259)
  IPR011798 Adenosine 5'-phosphosulphate reductase [TIGR02055] (63-258)
  IPR014729 Rossmann-like alpha/beta/alpha sandwich fold [G3DSA:3.40.50.620] (28-249)